Protein AF-0000000077401491 (afdb_homodimer)

Sequence (1718 aa):
MYENNGDVPMKDDAVQTNDKEDASDLTDEHDTNKTESSHESLDEENRKAKERELVSLEKQLAGNIYSYDLHLSRVKLLKELGELDRLRLAYKEMSNLFPLSEDLWLDWIQDESKIAVSEEEKNNVCELFETAIKDYLSVPIWLEYCQFTIGGGDIEESRAVFERAIQAAGLHVSNGAILWEAFREYEICILQTIISAGGEEDTIVNQKERVEKLFKRQLSCPLLNNDSSFSEYESWKSENNEPVDQSVVENYQKANEVLQKLTPFEEELLVKDDKSDVYRNYIKYEVEKDEPARILCLCERAVADCPLVGDLWMIYINYVTKKLKDLDLSVVVHKKSLRNCPWIGELWSSYILLLEKIGKDKQEVLKAVEKALSIGLSSGIDYKKVWFAYIDYIRRQAKLNSEKDLDELRSILGRATENVLSNFGLEGDPSCDFYIYWARLEFSVGSLEEARKLWSEALELGLSKSAVMWLKYISLEQKYGDSKHVRRLFQRALQADTDWPEGIVNEWIMYERERGSLDQYEQCVDKCEARLSELNEQHLKSLEEDKEKKETKKKKEKKPIESKKKKEEIGVKRKASPTPPTETPSAKRERPKEDAESEDFGIIGDSSPEPDKTVFLSNLDFNTNEETIKNVMSTSGNVVSVRLVRNYNKKSKGFAYVVFSKHDEVEEALKRDRELVDGRPMFVSRYEADPSFKTPVFHFSQRLEKNKVFVKGLPKSKTKDDLIKLFEPFGILKDVRIVTFRSGQPKGIAYIEYEDPVAASQAVVKLDGIELDGLKISVAISNPPQRKEEVRSIEKAAPALGGGSRVTGPRGKGKSQIALVPASVQRKANAPAPTAQSSEAKPPAKSNEDFRKMLLGFKMYENNGDVPMKDDAVQTNDKEDASDLTDEHDTNKTESSHESLDEENRKAKERELVSLEKQLAGNIYSYDLHLSRVKLLKELGELDRLRLAYKEMSNLFPLSEDLWLDWIQDESKIAVSEEEKNNVCELFETAIKDYLSVPIWLEYCQFTIGGGDIEESRAVFERAIQAAGLHVSNGAILWEAFREYEICILQTIISAGGEEDTIVNQKERVEKLFKRQLSCPLLNNDSSFSEYESWKSENNEPVDQSVVENYQKANEVLQKLTPFEEELLVKDDKSDVYRNYIKYEVEKDEPARILCLCERAVADCPLVGDLWMIYINYVTKKLKDLDLSVVVHKKSLRNCPWIGELWSSYILLLEKIGKDKQEVLKAVEKALSIGLSSGIDYKKVWFAYIDYIRRQAKLNSEKDLDELRSILGRATENVLSNFGLEGDPSCDFYIYWARLEFSVGSLEEARKLWSEALELGLSKSAVMWLKYISLEQKYGDSKHVRRLFQRALQADTDWPEGIVNEWIMYERERGSLDQYEQCVDKCEARLSELNEQHLKSLEEDKEKKETKKKKEKKPIESKKKKEEIGVKRKASPTPPTETPSAKRERPKEDAESEDFGIIGDSSPEPDKTVFLSNLDFNTNEETIKNVMSTSGNVVSVRLVRNYNKKSKGFAYVVFSKHDEVEEALKRDRELVDGRPMFVSRYEADPSFKTPVFHFSQRLEKNKVFVKGLPKSKTKDDLIKLFEPFGILKDVRIVTFRSGQPKGIAYIEYEDPVAASQAVVKLDGIELDGLKISVAISNPPQRKEEVRSIEKAAPALGGGSRVTGPRGKGKSQIALVPASVQRKANAPAPTAQSSEAKPPAKSNEDFRKMLLGFK

InterPro domains:
  IPR000504 RNA recognition motif domain [PF00076] (615-681)
  IPR000504 RNA recognition motif domain [PF00076] (709-777)
  IPR000504 RNA recognition motif domain [PS50102] (613-689)
  IPR000504 RNA recognition motif domain [PS50102] (707-784)
  IPR000504 RNA recognition motif domain [SM00360] (614-685)
  IPR000504 RNA recognition motif domain [SM00360] (708-780)
  IPR003107 HAT (Half-A-TPR) repeat [SM00386] (82-114)
  IPR003107 HAT (Half-A-TPR) repeat [SM00386] (120-151)
  IPR003107 HAT (Half-A-TPR) repeat [SM00386] (153-189)
  IPR003107 HAT (Half-A-TPR) repeat [SM00386] (250-288)
  IPR003107 HAT (Half-A-TPR) repeat [SM00386] (290-322)
  IPR003107 HAT (Half-A-TPR) repeat [SM00386] (325-357)
  IPR003107 HAT (Half-A-TPR) repeat [SM00386] (360-396)
  IPR003107 HAT (Half-A-TPR) repeat [SM00386] (404-444)
  IPR003107 HAT (Half-A-TPR) repeat [SM00386] (446-479)
  IPR003107 HAT (Half-A-TPR) repeat [SM00386] (481-514)
  IPR008669 LSM-interacting domain [PF05391] (839-857)
  IPR011990 Tetratricopeptide-like helical domain superfamily [G3DSA:1.25.40.10] (57-252)
  IPR011990 Tetratricopeptide-like helical domain superfamily [G3DSA:1.25.40.10] (273-566)
  IPR011990 Tetratricopeptide-like helical domain superfamily [SSF48452] (58-547)

Solvent-accessible surface area (backbone atoms only — not comparable to full-atom values): 99668 Å² total; per-residue (Å²): 133,88,77,74,88,70,83,79,80,78,80,70,83,72,84,82,78,87,80,91,79,90,77,87,85,88,74,88,79,81,86,78,75,77,74,63,68,69,60,58,60,54,52,53,54,50,50,56,53,52,51,54,53,47,56,54,48,52,55,51,32,65,18,11,74,84,42,66,67,56,50,51,51,51,47,54,52,29,60,75,69,66,41,62,69,61,36,51,50,50,49,51,57,46,49,74,68,28,73,63,53,71,68,58,47,51,53,53,50,51,59,50,53,76,68,40,75,51,70,68,45,46,50,50,49,52,51,50,50,60,55,51,61,69,59,34,73,52,67,68,60,44,53,52,50,36,53,53,34,53,74,70,66,45,62,71,60,28,50,52,48,42,52,52,40,41,72,66,38,43,69,33,39,82,61,8,47,60,57,53,53,53,49,46,52,52,46,50,52,51,42,50,53,40,59,74,69,66,53,56,67,68,58,53,52,54,43,52,50,52,44,51,53,50,52,47,56,55,40,47,45,49,36,53,68,48,65,61,53,51,56,49,50,53,52,52,27,53,75,69,76,40,79,80,58,66,70,48,55,54,36,30,55,56,15,51,57,57,33,62,71,49,43,63,56,56,53,47,57,72,70,43,83,74,45,62,66,56,44,53,52,46,48,56,53,45,57,73,69,65,46,64,74,54,45,53,41,48,44,41,47,45,45,50,76,41,55,74,44,64,67,59,49,49,52,45,44,48,44,33,45,69,70,67,55,38,58,70,60,32,52,54,50,47,54,52,42,43,56,55,40,58,42,44,24,66,60,51,26,51,44,51,52,47,40,53,72,74,62,52,53,68,66,62,46,47,49,54,52,51,51,48,66,68,72,48,51,78,42,38,54,26,48,45,43,37,46,49,44,50,51,42,53,51,53,70,70,36,51,82,88,35,65,67,44,44,49,51,52,51,51,53,51,50,50,47,46,49,56,35,39,74,73,42,34,56,75,19,40,72,81,39,57,63,40,52,54,51,19,54,49,27,42,75,71,64,40,51,68,62,15,52,50,32,47,50,52,43,32,72,74,59,42,50,41,37,40,67,56,49,51,51,52,43,52,49,30,63,71,70,55,47,70,66,61,33,56,52,44,49,56,53,55,67,71,39,79,35,78,40,57,66,62,54,45,52,50,52,53,51,53,25,62,73,68,36,50,76,66,51,32,54,52,49,50,53,53,45,52,53,49,54,50,51,51,48,52,50,50,48,50,50,52,47,52,53,47,52,57,54,55,63,62,61,70,71,72,69,77,72,83,79,78,80,68,90,75,70,88,75,78,80,88,86,89,83,87,86,85,87,80,86,70,84,75,83,81,79,77,81,91,95,84,94,78,88,78,72,87,69,78,74,69,75,66,76,74,66,70,57,45,72,25,25,34,31,36,35,48,40,49,50,83,57,51,53,64,59,51,46,60,64,46,39,77,40,31,61,64,70,46,64,46,64,42,55,46,97,83,66,39,39,68,16,33,31,40,37,28,39,75,44,54,69,30,42,58,48,40,45,71,49,46,54,40,72,45,94,58,11,33,27,38,44,42,75,37,61,88,62,77,87,66,69,67,73,75,81,68,74,64,64,51,76,36,64,27,25,30,30,34,37,47,43,54,68,82,63,47,74,66,55,49,49,64,68,52,40,83,50,37,61,69,70,44,77,43,74,42,49,41,74,74,32,49,55,69,19,32,32,40,38,27,31,76,43,45,65,30,30,53,50,41,28,68,69,45,37,62,41,68,46,97,87,25,55,24,43,38,39,66,32,56,49,78,57,79,61,37,39,59,84,74,75,67,22,72,36,61,78,73,75,75,78,75,74,88,76,81,90,81,90,84,84,92,91,82,88,84,88,92,90,95,88,93,82,88,85,92,90,86,82,82,86,80,90,75,87,89,90,84,81,77,87,76,81,71,74,70,71,47,61,72,36,41,74,56,74,124,138,82,88,77,82,82,82,86,84,84,87,82,82,80,70,81,83,79,85,78,74,71,82,81,76,86,74,80,92,87,74,94,75,82,87,80,84,88,81,70,78,73,59,60,65,56,50,59,56,50,52,56,54,48,58,54,45,51,58,54,32,73,76,36,77,83,44,65,67,53,50,53,52,50,48,56,51,29,61,76,69,65,43,61,69,62,36,50,54,51,48,51,59,48,48,75,70,30,76,62,52,71,68,57,47,51,55,51,50,53,58,50,54,76,70,42,76,50,69,68,46,46,50,52,50,53,51,51,49,61,56,50,59,71,58,35,73,50,66,68,60,45,52,55,49,39,55,53,35,55,72,71,67,47,62,71,62,28,51,54,49,41,54,51,42,40,72,67,36,41,66,32,41,82,61,8,48,61,56,56,53,55,48,51,54,53,47,52,52,51,45,52,53,43,61,72,70,65,56,56,64,70,60,52,55,57,45,54,53,53,48,54,54,52,53,48,56,54,40,45,47,49,37,52,70,47,67,64,54,53,54,51,51,56,55,54,28,56,75,72,74,42,76,80,61,67,70,46,58,58,39,31,57,60,14,53,62,57,36,65,72,50,45,63,56,56,53,50,60,72,69,46,83,75,45,65,66,54,46,55,52,45,49,59,53,47,59,74,69,67,47,64,72,52,46,50,41,48,45,40,49,45,47,50,77,42,54,75,44,64,66,59,48,50,53,44,45,48,42,32,44,70,72,67,55,37,59,71,62,31,50,54,50,46,54,53,41,44,56,56,41,59,40,46,23,68,58,52,24,53,41,48,53,45,38,54,74,73,62,52,53,69,66,61,47,47,50,54,51,53,49,50,68,67,72,48,51,78,42,36,54,27,49,46,43,36,45,48,45,51,49,42,52,52,52,72,68,36,50,82,89,34,64,68,44,44,50,50,52,52,52,51,50,50,49,47,48,48,55,36,41,56,64,43,36,56,74,18,41,73,82,38,57,63,38,51,52,54,17,54,51,26,44,75,71,64,38,51,69,61,15,52,51,32,47,49,52,40,32,72,76,60,43,49,40,36,38,68,55,47,52,51,54,42,52,49,29,62,70,69,54,48,70,69,59,32,56,50,45,49,53,51,55,68,70,38,77,36,79,41,56,66,60,53,47,51,51,51,53,51,52,24,61,73,67,37,52,74,66,53,33,51,51,49,51,53,52,45,51,53,48,54,50,51,51,48,49,48,51,49,46,51,51,44,48,56,46,44,58,56,46,56,68,56,57,75,69,65,76,75,85,79,85,85,76,86,76,76,84,83,80,79,73,89,77,84,90,84,86,91,84,84,79,76,87,84,74,87,72,76,85,82,79,83,84,83,80,71,86,70,78,75,72,77,70,83,80,74,77,66,44,77,25,24,33,31,36,35,48,41,49,38,83,55,51,53,65,61,51,43,58,64,47,39,76,38,31,61,63,68,45,61,46,63,43,52,46,98,80,67,30,37,70,16,32,31,40,36,29,37,76,42,54,70,30,43,58,48,40,46,70,52,46,54,41,71,46,94,58,11,34,27,40,42,41,79,36,58,78,46,42,30,64,59,65,71,75,81,68,73,68,66,51,76,38,65,26,26,27,31,33,38,47,44,53,64,82,63,47,74,65,54,48,46,65,69,54,38,83,52,36,63,70,70,45,78,44,75,42,49,43,72,72,33,50,53,70,17,30,32,42,38,26,30,74,42,43,67,29,27,53,50,42,28,69,71,47,38,64,41,65,47,98,86,26,58,22,44,38,39,66,32,58,50,78,63,72,65,20,58,66,85,72,79,70,77,76,70,73,74,72,68,70,67,80,73,85,69,69,77,80,73,75,70,75,86,78,91,81,86,85,84,85,90,83,89,87,88,90,90,88,93,84,82,90,83,82,89,83,85,86,79,86,79,81,84,59,73,65,60,63,66,71,55,64,89,46,86,110

Organism: Artemia franciscana (NCBI:txid6661)

Secondary structure (DSSP, 8-state):
--------------------------------GGGSHHHHHHHHHHHHHHHHHHHHHHHHHHH-TT-HHHHHHHHHHHHHHT-HHHHHHHHHHHHHHSPPPHHHHHHHHHHHHHT--SHHHHHHHHHHHHHHHHHS--HHHHHHHHHHHHHH--HHHHHHHHHHHHHHHTT-TTTHHHHHHHHHHHHHHHHHHHHHTT--HHHHHHHHHHHHHHHHHHHTS--TTHHHHHHHHHHHHHHTT-PPPHHHHHHHHHHHHHHHHHHHHHHHHHH-S--HHHHHHHHHHHHHHT-HHHHHHHHHHHHHH-TT-HHHHHHHHHIIIIIS--HHHHHHHHHHHHHH-TT-HHHHHHHHHHHHHTT--HHHHHHHHHHHHHH--SSHHHHHHHHHHHHHHHHHH--TT-HHHHHHHHHHHHHHHHHHHHHHGGGT-TT-HHHHHHHHHHHHHT-HHHHHHHHHHHHHHTGGG-HHHHHHHHHHHHHHS-HHHHHHHHHHHHHS--S-HHHHHHHHHHHHHHH--HHHHHHHHHHHHHHHHHHHHHHHHHHHHHHHHHHHHHHTT-----------------------------------------------------GGGEEEEES--TT--HHHHHHHHTTTS-EEEEEEEE-TTS-EEEEEEEEESSHHHHHHHHTTTTEEETTEEEEEEE--SSTT----S-----S--TTEEEEE---TT--HHHHHHHHGGGS-EEEEEEEE-TTS-EEEEEEEEESSHHHHHHHHHHHTT-EETTEE-EEEE--PPP----------------------------------------------------------PPPTTGGGGGGGG--/----------------------------------SSSSSSTHHHHHHHHHHHHHHHHHHHHHH-TT-HHHHHHHHHHHHHHT-HHHHHHHHHHHHHHSPPPHHHHHHHHHHHHHT--SHHHHHHHHHHHHHHTTTS--HHHHHHHHHHHHHH--HHHHHHHHHHHHHHHTT-TTTTHHHHHHHHHHHHHHHHHHHHTT--HHHHHHHHHHHHHHHHHHHTS--TTHHHHHHHHHHHHHHTT-PPPHHHHHHHHHHHHHHHHHHHHHHHHHH-S--HHHHHHHHHHHHHHT-HHHHHHHHHHHHHH-TT-HHHHHHHHHIIIIIS--HHHHHHHHHHHHHH-TT-HHHHHHHHHHHHHTT--HHHHHHHHHHHHHH--S-HHHHHHHHHHHHHHHHHH--TT-HHHHHHHHHHHHHHHHHHHHHHGGGT-TT-HHHHHHHHHHHHHT-HHHHHHHHHHHHHHTGGG-HHHHHHHHHHHHHHS-HHHHHHHHHHHHHS--S-HHHHHHHHHHHHHHH--HHHHHHHHHHHHHHHHHHHHHHHHHHHHHHHHHHHHHHTT-----------------------------------------------------GGGEEEEES--TT--HHHHHHHHTTTS-EEEEEEEE-TTS-EEEEEEEEESSHHHHHHHHTTTTEEETTEEEEEEE--SSGGG---S-----S--TTEEEEE---TT--HHHHHHHHGGGS-EEEEEEEE-TTS-EEEEEEEEESSHHHHHHHHHHHTT-EETTEEPEEEE------------------------------------------------------------------THHHHSS-S---

pLDDT: mean 75.33, std 29.0, range [13.36, 98.69]

Structure (mmCIF, N/CA/C/O backbone):
data_AF-0000000077401491-model_v1
#
loop_
_entity.id
_entity.type
_entity.pdbx_description
1 polymer 'RRM domain-containing protein'
#
loop_
_atom_site.group_PDB
_atom_site.id
_atom_site.type_symbol
_atom_site.label_atom_id
_atom_site.label_alt_id
_atom_site.label_comp_id
_atom_site.label_asym_id
_atom_site.label_entity_id
_atom_site.label_seq_id
_atom_site.pdbx_PDB_ins_code
_atom_site.Cartn_x
_atom_site.Cartn_y
_atom_site.Cartn_z
_atom_site.occupancy
_atom_site.B_iso_or_equiv
_atom_site.auth_seq_id
_atom_site.auth_comp_id
_atom_site.auth_asym_id
_atom_site.auth_atom_id
_atom_site.pdbx_PDB_model_num
ATOM 1 N N . MET A 1 1 ? 33.938 71.875 63.812 1 18.02 1 MET A N 1
ATOM 2 C CA . MET A 1 1 ? 35.062 72.812 63.812 1 18.02 1 MET A CA 1
ATOM 3 C C . MET A 1 1 ? 35.719 72.875 62.469 1 18.02 1 MET A C 1
ATOM 5 O O . MET A 1 1 ? 36.75 73.5 62.312 1 18.02 1 MET A O 1
ATOM 9 N N . TYR A 1 2 ? 35.531 71.812 61.719 1 19.69 2 TYR A N 1
ATOM 10 C CA . TYR A 1 2 ? 36.375 71.25 60.656 1 19.69 2 TYR A CA 1
ATOM 11 C C . TYR A 1 2 ? 36.531 72.25 59.5 1 19.69 2 TYR A C 1
ATOM 13 O O . TYR A 1 2 ? 35.562 72.938 59.156 1 19.69 2 TYR A O 1
ATOM 21 N N . GLU A 1 3 ? 37.625 72.562 59 1 17.52 3 GLU A N 1
ATOM 22 C CA . GLU A 1 3 ? 38.531 73.625 58.594 1 17.52 3 GLU A CA 1
ATOM 23 C C . GLU A 1 3 ? 38.344 74 57.125 1 17.52 3 GLU A C 1
ATOM 25 O O . GLU A 1 3 ? 38.531 75.125 56.719 1 17.52 3 GLU A O 1
ATOM 30 N N . ASN A 1 4 ? 38.375 72.938 56.344 1 16.8 4 ASN A N 1
ATOM 31 C CA . ASN A 1 4 ? 39.344 73.062 55.281 1 16.8 4 ASN A CA 1
ATOM 32 C C . ASN A 1 4 ? 38.938 74.062 54.25 1 16.8 4 ASN A C 1
ATOM 34 O O . ASN A 1 4 ? 39.719 74.938 53.875 1 16.8 4 ASN A O 1
ATOM 38 N N . ASN A 1 5 ? 38.219 73.688 53.219 1 18.48 5 ASN A N 1
ATOM 39 C CA . ASN A 1 5 ? 38.656 73.562 51.844 1 18.48 5 ASN A CA 1
ATOM 40 C C . ASN A 1 5 ? 38.188 74.75 51 1 18.48 5 ASN A C 1
ATOM 42 O O . ASN A 1 5 ? 37.688 74.625 49.906 1 18.48 5 ASN A O 1
ATOM 46 N N . GLY A 1 6 ? 38.031 75.938 51.688 1 16.47 6 GLY A N 1
ATOM 47 C CA . GLY A 1 6 ? 37.281 77.062 51.219 1 16.47 6 GLY A CA 1
ATOM 48 C C . GLY A 1 6 ? 37.781 77.625 49.906 1 16.47 6 GLY A C 1
ATOM 49 O O . GLY A 1 6 ? 38.875 77.312 49.469 1 16.47 6 GLY A O 1
ATOM 50 N N . ASP A 1 7 ? 37.188 78.625 49.625 1 18.25 7 ASP A N 1
ATOM 51 C CA . ASP A 1 7 ? 36.688 79.5 48.594 1 18.25 7 ASP A CA 1
ATOM 52 C C . ASP A 1 7 ? 37.812 80.312 47.969 1 18.25 7 ASP A C 1
ATOM 54 O O . ASP A 1 7 ? 38.531 81.062 48.688 1 18.25 7 ASP A O 1
ATOM 58 N N . VAL A 1 8 ? 38.438 79.562 47.031 1 18.41 8 VAL A N 1
ATOM 59 C CA . VAL A 1 8 ? 39.5 80.062 46.125 1 18.41 8 VAL A CA 1
ATOM 60 C C . VAL A 1 8 ? 39.125 81.375 45.5 1 18.41 8 VAL A C 1
ATOM 62 O O . VAL A 1 8 ? 37.969 81.562 45.125 1 18.41 8 VAL A O 1
ATOM 65 N N . PRO A 1 9 ? 39.969 82.312 45.406 1 17.08 9 PRO A N 1
ATOM 66 C CA . PRO A 1 9 ? 40.062 83.75 45.375 1 17.08 9 PRO A CA 1
ATOM 67 C C . PRO A 1 9 ? 39.75 84.312 44 1 17.08 9 PRO A C 1
ATOM 69 O O . PRO A 1 9 ? 40.094 83.75 42.969 1 17.08 9 PRO A O 1
ATOM 72 N N . MET A 1 10 ? 38.656 85 43.875 1 16.77 10 MET A N 1
ATOM 73 C CA . MET A 1 10 ? 37.906 85.75 42.875 1 16.77 10 MET A CA 1
ATOM 74 C C . MET A 1 10 ? 38.75 86.875 42.25 1 16.77 10 MET A C 1
ATOM 76 O O . MET A 1 10 ? 38.812 88 42.781 1 16.77 10 MET A O 1
ATOM 80 N N . LYS A 1 11 ? 39.906 86.438 41.656 1 16.34 11 LYS A N 1
ATOM 81 C CA . LYS A 1 11 ? 40.719 87.562 41.344 1 16.34 11 LYS A CA 1
ATOM 82 C C . LYS A 1 11 ? 40 88.5 40.375 1 16.34 11 LYS A C 1
ATOM 84 O O . LYS A 1 11 ? 39.406 88.062 39.406 1 16.34 11 LYS A O 1
ATOM 89 N N . ASP A 1 12 ? 39.594 89.812 40.625 1 15.5 12 ASP A N 1
ATOM 90 C CA . ASP A 1 12 ? 38.781 91 40.25 1 15.5 12 ASP A CA 1
ATOM 91 C C . ASP A 1 12 ? 39.281 91.625 38.969 1 15.5 12 ASP A C 1
ATOM 93 O O . ASP A 1 12 ? 38.688 92.625 38.5 1 15.5 12 ASP A O 1
ATOM 97 N N . ASP A 1 13 ? 40.094 91 38.156 1 16.45 13 ASP A N 1
ATOM 98 C CA . ASP A 1 13 ? 40.875 92.062 37.5 1 16.45 13 ASP A CA 1
ATOM 99 C C . ASP A 1 13 ? 40 92.875 36.531 1 16.45 13 ASP A C 1
ATOM 101 O O . ASP A 1 13 ? 39.219 92.25 35.75 1 16.45 13 ASP A O 1
ATOM 105 N N . ALA A 1 14 ? 39.938 94.25 36.625 1 17.05 14 ALA A N 1
ATOM 106 C CA . ALA A 1 14 ? 39.25 95.438 36.312 1 17.05 14 ALA A CA 1
ATOM 107 C C . ALA A 1 14 ? 39.531 95.938 34.875 1 17.05 14 ALA A C 1
ATOM 109 O O . ALA A 1 14 ? 39.094 97 34.469 1 17.05 14 ALA A O 1
ATOM 110 N N . VAL A 1 15 ? 39.781 95 33.969 1 17.3 15 VAL A N 1
ATOM 111 C CA . VAL A 1 15 ? 40.469 95.688 32.906 1 17.3 15 VAL A CA 1
ATOM 112 C C . VAL A 1 15 ? 39.5 96.688 32.219 1 17.3 15 VAL A C 1
ATOM 114 O O . VAL A 1 15 ? 38.312 96.375 32.031 1 17.3 15 VAL A O 1
ATOM 117 N N . GLN A 1 16 ? 40.031 97.875 31.766 1 15.83 16 GLN A N 1
ATOM 118 C CA . GLN A 1 16 ? 39.781 99.312 31.516 1 15.83 16 GLN A CA 1
ATOM 119 C C . GLN A 1 16 ? 39 99.5 30.219 1 15.83 16 GLN A C 1
ATOM 121 O O . GLN A 1 16 ? 39 98.625 29.344 1 15.83 16 GLN A O 1
ATOM 126 N N . THR A 1 17 ? 38.5 100.75 30 1 16.22 17 THR A N 1
ATOM 127 C CA . THR A 1 17 ? 37.406 101.562 29.516 1 16.22 17 THR A CA 1
ATOM 128 C C . THR A 1 17 ? 37.625 102 28.047 1 16.22 17 THR A C 1
ATOM 130 O O . THR A 1 17 ? 36.719 102.5 27.406 1 16.22 17 THR A O 1
ATOM 133 N N . ASN A 1 18 ? 38.656 101.625 27.312 1 15.7 18 ASN A N 1
ATOM 134 C CA . ASN A 1 18 ? 38.938 102.812 26.531 1 15.7 18 ASN A CA 1
ATOM 135 C C . ASN A 1 18 ? 37.906 103.062 25.438 1 15.7 18 ASN A C 1
ATOM 137 O O . ASN A 1 18 ? 37.25 102.125 25 1 15.7 18 ASN A O 1
ATOM 141 N N . ASP A 1 19 ? 37.875 104.312 24.656 1 15.09 19 ASP A N 1
ATOM 142 C CA . ASP A 1 19 ? 37.062 105.438 24.156 1 15.09 19 ASP A CA 1
ATOM 143 C C . ASP A 1 19 ? 36.75 105.25 22.672 1 15.09 19 ASP A C 1
ATOM 145 O O . ASP A 1 19 ? 35.688 105.688 22.203 1 15.09 19 ASP A O 1
ATOM 149 N N . LYS A 1 20 ? 37.75 104.875 21.734 1 16.34 20 LYS A N 1
ATOM 150 C CA . LYS A 1 20 ? 37.781 105.875 20.656 1 16.34 20 LYS A CA 1
ATOM 151 C C . LYS A 1 20 ? 36.562 105.812 19.766 1 16.34 20 LYS A C 1
ATOM 153 O O . LYS A 1 20 ? 35.938 104.75 19.656 1 16.34 20 LYS A O 1
ATOM 158 N N . GLU A 1 21 ? 36.312 106.812 18.75 1 15.59 21 GLU A N 1
ATOM 159 C CA . GLU A 1 21 ? 35.406 107.75 18.125 1 15.59 21 GLU A CA 1
ATOM 160 C C . GLU A 1 21 ? 34.781 107.188 16.844 1 15.59 21 GLU A C 1
ATOM 162 O O . GLU A 1 21 ? 33.594 107.312 16.609 1 15.59 21 GLU A O 1
ATOM 167 N N . ASP A 1 22 ? 35.531 106.75 15.742 1 16.77 22 ASP A N 1
ATOM 168 C CA . ASP A 1 22 ? 35.312 107.562 14.547 1 16.77 22 ASP A CA 1
ATOM 169 C C . ASP A 1 22 ? 34.062 107.062 13.797 1 16.77 22 ASP A C 1
ATOM 171 O O . ASP A 1 22 ? 33.656 105.938 13.914 1 16.77 22 ASP A O 1
ATOM 175 N N . ALA A 1 23 ? 33.469 108 12.82 1 17.73 23 ALA A N 1
ATOM 176 C CA . ALA A 1 23 ? 32.281 108.562 12.25 1 17.73 23 ALA A CA 1
ATOM 177 C C . ALA A 1 23 ? 31.797 107.812 11.016 1 17.73 23 ALA A C 1
ATOM 179 O O . ALA A 1 23 ? 30.594 107.688 10.797 1 17.73 23 ALA A O 1
ATOM 180 N N . SER A 1 24 ? 32.688 107.312 10.102 1 17.67 24 SER A N 1
ATOM 181 C CA . SER A 1 24 ? 32.312 107.875 8.797 1 17.67 24 SER A CA 1
ATOM 182 C C . SER A 1 24 ? 31.062 107.188 8.258 1 17.67 24 SER A C 1
ATOM 184 O O . SER A 1 24 ? 30.672 106.125 8.727 1 17.67 24 SER A O 1
ATOM 186 N N . ASP A 1 25 ? 30.688 107.5 6.914 1 17 25 ASP A N 1
ATOM 187 C CA . ASP A 1 25 ? 29.625 108.062 6.09 1 17 25 ASP A CA 1
ATOM 188 C C . ASP A 1 25 ? 28.734 107 5.492 1 17 25 ASP A C 1
ATOM 190 O O . ASP A 1 25 ? 27.516 107.062 5.609 1 17 25 ASP A O 1
ATOM 194 N N . LEU A 1 26 ? 29.031 106.5 4.18 1 19.52 26 LEU A N 1
ATOM 195 C CA . LEU A 1 26 ? 28.219 106.75 2.992 1 19.52 26 LEU A CA 1
ATOM 196 C C . LEU A 1 26 ? 27.188 105.625 2.789 1 19.52 26 LEU A C 1
ATOM 198 O O . LEU A 1 26 ? 27.391 104.5 3.229 1 19.52 26 LEU A O 1
ATOM 202 N N . THR A 1 27 ? 25.969 105.938 2.174 1 17.7 27 THR A N 1
ATOM 203 C CA . THR A 1 27 ? 24.547 105.688 1.942 1 17.7 27 THR A CA 1
ATOM 204 C C . THR A 1 27 ? 24.328 104.625 0.873 1 17.7 27 THR A C 1
ATOM 206 O O . THR A 1 27 ? 23.188 104.25 0.598 1 17.7 27 THR A O 1
ATOM 209 N N . ASP A 1 28 ? 25.141 104 0.118 1 19.88 28 ASP A N 1
ATOM 210 C CA . ASP A 1 28 ? 24.625 103.688 -1.217 1 19.88 28 ASP A CA 1
ATOM 211 C C . ASP A 1 28 ? 23.656 102.5 -1.186 1 19.88 28 ASP A C 1
ATOM 213 O O . ASP A 1 28 ? 24 101.438 -0.735 1 19.88 28 ASP A O 1
ATOM 217 N N . GLU A 1 29 ? 22.312 102.75 -1.185 1 19.66 29 GLU A N 1
ATOM 218 C CA . GLU A 1 29 ? 21.125 101.938 -1.089 1 19.66 29 GLU A CA 1
ATOM 219 C C . GLU A 1 29 ? 20.922 101.125 -2.369 1 19.66 29 GLU A C 1
ATOM 221 O O . GLU A 1 29 ? 20.531 101.688 -3.398 1 19.66 29 GLU A O 1
ATOM 226 N N . HIS A 1 30 ? 21.766 100.375 -2.885 1 22.39 30 HIS A N 1
ATOM 227 C CA . HIS A 1 30 ? 21.484 99.75 -4.18 1 22.39 30 HIS A CA 1
ATOM 228 C C . HIS A 1 30 ? 20.266 98.812 -4.113 1 22.39 30 HIS A C 1
ATOM 230 O O . HIS A 1 30 ? 19.938 98.312 -3.043 1 22.39 30 HIS A O 1
ATOM 236 N N . ASP A 1 31 ? 19.344 98.625 -5.285 1 23.33 31 ASP A N 1
ATOM 237 C CA . ASP A 1 31 ? 18.109 98.25 -5.945 1 23.33 31 ASP A CA 1
ATOM 238 C C . ASP A 1 31 ? 17.953 96.688 -5.957 1 23.33 31 ASP A C 1
ATOM 240 O O . ASP A 1 31 ? 18.391 96.062 -6.895 1 23.33 31 ASP A O 1
ATOM 244 N N . THR A 1 32 ? 18.031 95.938 -4.98 1 26.58 32 THR A N 1
ATOM 245 C CA . THR A 1 32 ? 18.062 94.438 -5.141 1 26.58 32 THR A CA 1
ATOM 246 C C . THR A 1 32 ? 16.641 93.875 -5.27 1 26.58 32 THR A C 1
ATOM 248 O O . THR A 1 32 ? 16.438 92.688 -5.145 1 26.58 32 THR A O 1
ATOM 251 N N . ASN A 1 33 ? 15.508 94.562 -5.746 1 27.62 33 ASN A N 1
ATOM 252 C CA . ASN A 1 33 ? 14.18 94.062 -5.461 1 27.62 33 ASN A CA 1
ATOM 253 C C . ASN A 1 33 ? 13.828 92.875 -6.402 1 27.62 33 ASN A C 1
ATOM 255 O O . ASN A 1 33 ? 12.68 92.438 -6.422 1 27.62 33 ASN A O 1
ATOM 259 N N . LYS A 1 34 ? 14.312 92.625 -7.574 1 33.56 34 LYS A N 1
ATOM 260 C CA . LYS A 1 34 ? 13.586 91.938 -8.633 1 33.56 34 LYS A CA 1
ATOM 261 C C . LYS A 1 34 ? 13.352 90.5 -8.289 1 33.56 34 LYS A C 1
ATOM 263 O O . LYS A 1 34 ? 12.766 89.75 -9.07 1 33.56 34 LYS A O 1
ATOM 268 N N . THR A 1 35 ? 13.883 89.875 -7.363 1 33.75 35 THR A N 1
ATOM 269 C CA . THR A 1 35 ? 13.945 88.438 -7.469 1 33.75 35 THR A CA 1
ATOM 270 C C . THR A 1 35 ? 12.688 87.75 -6.883 1 33.75 35 THR A C 1
ATOM 272 O O . THR A 1 35 ? 12.578 86.562 -6.844 1 33.75 35 THR A O 1
ATOM 275 N N . GLU A 1 36 ? 11.602 88.438 -6.434 1 37.5 36 GLU A N 1
ATOM 276 C CA . GLU A 1 36 ? 10.578 87.75 -5.668 1 37.5 36 GLU A CA 1
ATOM 277 C C . GLU A 1 36 ? 9.523 87.125 -6.59 1 37.5 36 GLU A C 1
ATOM 279 O O . GLU A 1 36 ? 8.812 86.25 -6.199 1 37.5 36 GLU A O 1
ATOM 284 N N . SER A 1 37 ? 9.078 87.75 -7.711 1 45.06 37 SER A N 1
ATOM 285 C CA . SER A 1 37 ? 7.898 87.375 -8.484 1 45.06 37 SER A CA 1
ATOM 286 C C . SER A 1 37 ? 8.055 86 -9.062 1 45.06 37 SER A C 1
ATOM 288 O O . SER A 1 37 ? 7.066 85.312 -9.383 1 45.06 37 SER A O 1
ATOM 290 N N . SER A 1 38 ? 9.125 85.625 -9.461 1 47.59 38 SER A N 1
ATOM 291 C CA . SER A 1 38 ? 9.273 84.375 -10.188 1 47.59 38 SER A CA 1
ATOM 292 C C . SER A 1 38 ? 9.023 83.125 -9.289 1 47.59 38 SER A C 1
ATOM 294 O O . SER A 1 38 ? 8.812 82.062 -9.766 1 47.59 38 SER A O 1
ATOM 296 N N . HIS A 1 39 ? 9.062 83.25 -8.117 1 49.69 39 HIS A N 1
ATOM 297 C CA . HIS A 1 39 ? 8.945 82.125 -7.215 1 49.69 39 HIS A CA 1
ATOM 298 C C . HIS A 1 39 ? 7.484 81.75 -6.984 1 49.69 39 HIS A C 1
ATOM 300 O O . HIS A 1 39 ? 7.152 80.562 -6.836 1 49.69 39 HIS A O 1
ATOM 306 N N . GLU A 1 40 ? 6.504 82.688 -7.023 1 53.44 40 GLU A N 1
ATOM 307 C CA . GLU A 1 40 ? 5.094 82.375 -6.781 1 53.44 40 GLU A CA 1
ATOM 308 C C . GLU A 1 40 ? 4.465 81.688 -7.973 1 53.44 40 GLU A C 1
ATOM 310 O O . GLU A 1 40 ? 3.615 80.812 -7.797 1 53.44 40 GLU A O 1
ATOM 315 N N . SER A 1 41 ? 4.664 82 -9.195 1 60.03 41 SER A N 1
ATOM 316 C CA . SER A 1 41 ? 4.109 81.438 -10.391 1 60.03 41 SER A CA 1
ATOM 317 C C . SER A 1 41 ? 4.527 79.938 -10.508 1 60.03 41 SER A C 1
ATOM 319 O O . SER A 1 41 ? 3.73 79.125 -10.898 1 60.03 41 SER A O 1
ATOM 321 N N . LEU A 1 42 ? 5.598 79.625 -10.117 1 61.06 42 LEU A N 1
ATOM 322 C CA . LEU A 1 42 ? 6.098 78.25 -10.195 1 61.06 42 LEU A CA 1
ATOM 323 C C . LEU A 1 42 ? 5.434 77.375 -9.141 1 61.06 42 LEU A C 1
ATOM 325 O O . LEU A 1 42 ? 5.117 76.188 -9.414 1 61.06 42 LEU A O 1
ATOM 329 N N . ASP A 1 43 ? 5.105 77.938 -8.148 1 67.12 43 ASP A N 1
ATOM 330 C CA . ASP A 1 43 ? 4.453 77.188 -7.07 1 67.12 43 ASP A CA 1
ATOM 331 C C . ASP A 1 43 ? 3.01 76.875 -7.438 1 67.12 43 ASP A C 1
ATOM 333 O O . ASP A 1 43 ? 2.527 75.75 -7.125 1 67.12 43 ASP A O 1
ATOM 337 N N . GLU A 1 44 ? 2.309 77.688 -8.148 1 74.44 44 GLU A N 1
ATOM 338 C CA . GLU A 1 44 ? 0.93 77.438 -8.562 1 74.44 44 GLU A CA 1
ATOM 339 C C . GLU A 1 44 ? 0.862 76.438 -9.672 1 74.44 44 GLU A C 1
ATOM 341 O O . GLU A 1 44 ? -0.045 75.562 -9.695 1 74.44 44 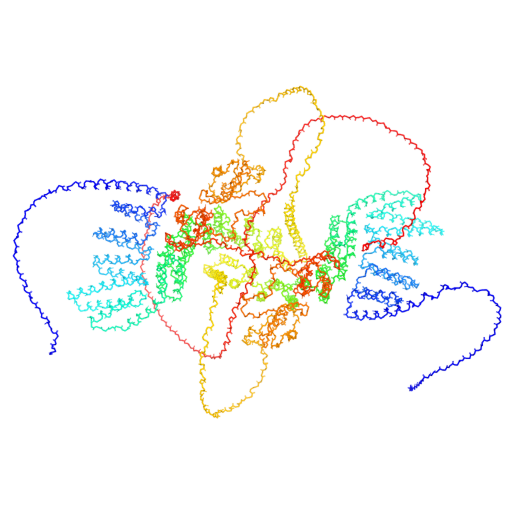GLU A O 1
ATOM 346 N N . GLU A 1 45 ? 1.789 76.5 -10.531 1 73.38 45 GLU A N 1
ATOM 347 C CA . GLU A 1 45 ? 1.826 75.5 -11.602 1 73.38 45 GLU A CA 1
ATOM 348 C C . GLU A 1 45 ? 2.129 74.125 -11.047 1 73.38 45 GLU A C 1
ATOM 350 O O . GLU A 1 45 ? 1.562 73.125 -11.508 1 73.38 45 GLU A O 1
ATOM 355 N N . ASN A 1 46 ? 2.875 74.062 -10.125 1 78.12 46 ASN A N 1
ATOM 356 C CA . ASN A 1 46 ? 3.209 72.812 -9.484 1 78.12 46 ASN A CA 1
ATOM 357 C C . ASN A 1 46 ? 2.018 72.188 -8.727 1 78.12 46 ASN A C 1
ATOM 359 O O . ASN A 1 46 ? 1.794 71 -8.734 1 78.12 46 ASN A O 1
ATOM 363 N N . ARG A 1 47 ? 1.296 72.938 -8.188 1 81.69 47 ARG A N 1
ATOM 364 C CA . ARG A 1 47 ? 0.105 72.562 -7.457 1 81.69 47 ARG A CA 1
ATOM 365 C C . ARG A 1 47 ? -0.958 72 -8.406 1 81.69 47 ARG A C 1
ATOM 367 O O . ARG A 1 47 ? -1.596 71 -8.125 1 81.69 47 ARG A O 1
ATOM 374 N N . LYS A 1 48 ? -1.173 72.688 -9.539 1 86.12 48 LYS A N 1
ATOM 375 C CA . LYS A 1 48 ? -2.135 72.188 -10.531 1 86.12 48 LYS A CA 1
ATOM 376 C C . LYS A 1 48 ? -1.705 70.875 -11.117 1 86.12 48 LYS A C 1
ATOM 378 O O . LYS A 1 48 ? -2.543 70 -11.383 1 86.12 48 LYS A O 1
ATOM 383 N N . ALA A 1 49 ? -0.485 70.688 -11.25 1 80.62 49 ALA A N 1
ATOM 384 C CA . ALA A 1 49 ? 0.033 69.438 -11.758 1 80.62 49 ALA A CA 1
ATOM 385 C C . ALA A 1 49 ? -0.206 68.312 -10.766 1 80.62 49 ALA A C 1
ATOM 387 O O . ALA A 1 49 ? -0.572 67.188 -11.156 1 80.62 49 ALA A O 1
ATOM 388 N N . LYS A 1 50 ? -0.084 68.562 -9.578 1 84.06 50 LYS A N 1
ATOM 389 C CA . LYS A 1 50 ? -0.301 67.562 -8.539 1 84.06 50 LYS A CA 1
ATOM 390 C C . LYS A 1 50 ? -1.782 67.188 -8.398 1 84.06 50 LYS A C 1
ATOM 392 O O . LYS A 1 50 ? -2.141 66.062 -8.133 1 84.06 50 LYS A O 1
ATOM 397 N N . GLU A 1 51 ? -2.561 68.125 -8.648 1 89.38 51 GLU A N 1
ATOM 398 C CA . GLU A 1 51 ? -4 67.875 -8.602 1 89.38 51 GLU A CA 1
ATOM 399 C C . GLU A 1 51 ? -4.461 67 -9.75 1 89.38 51 GLU A C 1
ATOM 401 O O . GLU A 1 51 ? -5.352 66.125 -9.586 1 89.38 51 GLU A O 1
ATOM 406 N N . ARG A 1 52 ? -3.92 67.188 -10.836 1 86.81 52 ARG A N 1
ATOM 407 C CA . ARG A 1 52 ? -4.223 66.312 -11.977 1 86.81 52 ARG A CA 1
ATOM 408 C C . ARG A 1 52 ? -3.762 64.875 -11.719 1 86.81 52 ARG A C 1
ATOM 410 O O . ARG A 1 52 ? -4.457 63.906 -12.062 1 86.81 52 ARG A O 1
ATOM 417 N N . GLU A 1 53 ? -2.67 64.812 -11.18 1 86.75 53 GLU A N 1
ATOM 418 C CA . GLU A 1 53 ? -2.15 63.469 -10.828 1 86.75 53 GLU A CA 1
ATOM 419 C C . GLU A 1 53 ? -3.047 62.781 -9.805 1 86.75 53 GLU A C 1
ATOM 421 O O . GLU A 1 53 ? -3.242 61.562 -9.859 1 86.75 53 GLU A O 1
ATOM 426 N N . LEU A 1 54 ? -3.604 63.5 -8.953 1 89.12 54 LEU A N 1
ATOM 427 C CA . LEU A 1 54 ? -4.488 62.969 -7.922 1 89.12 54 LEU A CA 1
ATOM 428 C C . LEU A 1 54 ? -5.777 62.438 -8.531 1 89.12 54 LEU A C 1
ATOM 430 O O . LEU A 1 54 ? -6.27 61.375 -8.125 1 89.12 54 LEU A O 1
ATOM 434 N N . VAL A 1 55 ? -6.305 63.156 -9.422 1 91 55 VAL A N 1
ATOM 435 C CA . VAL A 1 55 ? -7.527 62.719 -10.086 1 91 55 VAL A CA 1
ATOM 436 C C . VAL A 1 55 ? -7.273 61.406 -10.844 1 91 55 VAL A C 1
ATOM 438 O O . VAL A 1 55 ? -8.109 60.5 -10.828 1 91 55 VAL A O 1
ATOM 441 N N . SER A 1 56 ? -6.176 61.312 -11.398 1 88.75 56 SER A N 1
ATOM 442 C CA . SER A 1 56 ? -5.801 60.094 -12.102 1 88.75 56 SER A CA 1
ATOM 443 C C . SER A 1 56 ? -5.633 58.906 -11.141 1 88.75 56 SER A C 1
ATOM 445 O O . SER A 1 56 ? -6.062 57.781 -11.43 1 88.75 56 SER A O 1
ATOM 447 N N . LEU A 1 57 ? -5.094 59.156 -10.094 1 89.56 57 LEU A N 1
ATOM 448 C CA . LEU A 1 57 ? -4.871 58.125 -9.078 1 89.56 57 LEU A CA 1
ATOM 449 C C . LEU A 1 57 ? -6.191 57.656 -8.484 1 89.56 57 LEU A C 1
ATOM 451 O O . LEU A 1 57 ? -6.367 56.469 -8.227 1 89.56 57 LEU A O 1
ATOM 455 N N . GLU A 1 58 ? -7.066 58.438 -8.273 1 88.75 58 GLU A N 1
ATOM 456 C CA . GLU A 1 58 ? -8.359 58.094 -7.695 1 88.75 58 GLU A CA 1
ATOM 457 C C . GLU A 1 58 ? -9.203 57.281 -8.672 1 88.75 58 GLU A C 1
ATOM 459 O O . GLU A 1 58 ? -9.961 56.406 -8.258 1 88.75 58 GLU A O 1
ATOM 464 N N . LYS A 1 59 ? -9.055 57.469 -9.898 1 88.31 59 LYS A N 1
ATOM 465 C CA . LYS A 1 59 ? -9.727 56.688 -10.914 1 88.31 59 LYS A CA 1
ATOM 466 C C . LYS A 1 59 ? -9.164 55.25 -10.945 1 88.31 59 LYS A C 1
ATOM 468 O O . LYS A 1 59 ? -9.914 54.281 -11.078 1 88.31 59 LYS A O 1
ATOM 473 N N . GLN A 1 60 ? -7.918 55.219 -10.82 1 87.44 60 GLN A N 1
ATOM 474 C CA . GLN A 1 60 ? -7.277 53.906 -10.781 1 87.44 60 GLN A CA 1
ATOM 475 C C . GLN A 1 60 ? -7.691 53.125 -9.531 1 87.44 60 GLN A C 1
ATOM 477 O O . GLN A 1 60 ? -7.914 51.906 -9.594 1 87.44 60 GLN A O 1
ATOM 482 N N . LEU A 1 61 ? -7.844 53.719 -8.477 1 87.5 61 LEU A N 1
ATOM 483 C CA . LEU A 1 61 ? -8.203 53.125 -7.203 1 87.5 61 LEU A CA 1
ATOM 484 C C . LEU A 1 61 ? -9.664 52.656 -7.215 1 87.5 61 LEU A C 1
ATOM 486 O O . LEU A 1 61 ? -10.008 51.656 -6.562 1 87.5 61 LEU A O 1
ATOM 490 N N . ALA A 1 62 ? -10.477 53.406 -7.898 1 86.31 62 ALA A N 1
ATOM 491 C CA . ALA A 1 62 ? -11.875 53 -8.023 1 86.31 62 ALA A CA 1
ATOM 492 C C . ALA A 1 62 ? -11.992 51.688 -8.75 1 86.31 62 ALA A C 1
ATOM 494 O O . ALA A 1 62 ? -12.906 50.906 -8.477 1 86.31 62 ALA A O 1
ATOM 495 N N . GLY A 1 63 ? -11.055 51.375 -9.523 1 82 63 GLY A N 1
ATOM 496 C CA . GLY A 1 63 ? -11.039 50.094 -10.242 1 82 63 GLY A CA 1
ATOM 497 C C . GLY A 1 63 ? -10.398 48.969 -9.453 1 82 63 GLY A C 1
ATOM 498 O O . GLY A 1 63 ? -10.688 47.812 -9.695 1 82 63 GLY A O 1
ATOM 499 N N . ASN A 1 64 ? -9.453 49.438 -8.641 1 85.62 64 ASN A N 1
ATOM 500 C CA . ASN A 1 64 ? -8.766 48.469 -7.785 1 85.62 64 ASN A CA 1
ATOM 501 C C . ASN A 1 64 ? -8.641 49 -6.355 1 85.62 64 ASN A C 1
ATOM 503 O O . ASN A 1 64 ? -7.566 49.406 -5.934 1 85.62 64 ASN A O 1
ATOM 507 N N . ILE A 1 65 ? -9.688 48.656 -5.664 1 85.12 65 ILE A N 1
ATOM 508 C CA . ILE A 1 65 ? -9.797 49.25 -4.328 1 85.12 65 ILE A CA 1
ATOM 509 C C . ILE A 1 65 ? -8.773 48.594 -3.398 1 85.12 65 ILE A C 1
ATOM 511 O O . ILE A 1 65 ? -8.391 49.156 -2.383 1 85.12 65 ILE A O 1
ATOM 515 N N . TYR A 1 66 ? -8.234 47.5 -3.721 1 83.75 66 TYR A N 1
ATOM 516 C CA . TYR A 1 66 ? -7.363 46.781 -2.807 1 83.75 66 TYR A CA 1
ATOM 517 C C . TYR A 1 66 ? -5.898 46.938 -3.184 1 83.75 66 TYR A C 1
ATOM 519 O O . TYR A 1 66 ? -5.031 46.219 -2.699 1 83.75 66 TYR A O 1
ATOM 527 N N . SER A 1 67 ? -5.684 47.938 -4.027 1 88.62 67 SER A N 1
ATOM 528 C CA . SER A 1 67 ? -4.293 48.25 -4.355 1 88.62 67 SER A CA 1
ATOM 529 C C . SER A 1 67 ? -3.631 49.062 -3.264 1 88.62 67 SER A C 1
ATOM 531 O O . SER A 1 67 ? -3.924 50.25 -3.115 1 88.62 67 SER A O 1
ATOM 533 N N . TYR A 1 68 ? -2.742 48.562 -2.545 1 89.56 68 TYR A N 1
ATOM 534 C CA . TYR A 1 68 ? -2.039 49.219 -1.449 1 89.56 68 TYR A CA 1
ATOM 535 C C . TYR A 1 68 ? -1.212 50.375 -1.959 1 89.56 68 TYR A C 1
ATOM 537 O O . TYR A 1 68 ? -1.227 51.469 -1.365 1 89.56 68 TYR A O 1
ATOM 545 N N . ASP A 1 69 ? -0.507 50.312 -3.039 1 89.81 69 ASP A N 1
ATOM 546 C CA . ASP A 1 69 ? 0.402 51.281 -3.607 1 89.81 69 ASP A CA 1
ATOM 547 C C . ASP A 1 69 ? -0.359 52.531 -4.074 1 89.81 69 ASP A C 1
ATOM 549 O O . ASP A 1 69 ? 0.131 53.656 -3.941 1 89.81 69 ASP A O 1
ATOM 553 N N . LEU A 1 70 ? -1.472 52.281 -4.609 1 91.25 70 LEU A N 1
ATOM 554 C CA . LEU A 1 70 ? -2.281 53.406 -5.07 1 91.25 70 LEU A CA 1
ATOM 555 C C . LEU A 1 70 ? -2.773 54.219 -3.891 1 91.25 70 LEU A C 1
ATOM 557 O O . LEU A 1 70 ? -2.812 55.469 -3.971 1 91.25 70 LEU A O 1
ATOM 561 N N . HIS A 1 71 ? -3.1 53.531 -2.82 1 94.5 71 HIS A N 1
ATOM 562 C CA . HIS A 1 71 ? -3.502 54.25 -1.618 1 94.5 71 HIS A CA 1
ATOM 563 C C . HIS A 1 71 ? -2.346 55.062 -1.053 1 94.5 71 HIS A C 1
ATOM 565 O O . HIS A 1 71 ? -2.537 56.219 -0.616 1 94.5 71 HIS A O 1
ATOM 571 N N . LEU A 1 72 ? -1.181 54.625 -1.048 1 93.69 72 LEU A N 1
ATOM 572 C CA . LEU A 1 72 ? 0.004 55.312 -0.555 1 93.69 72 LEU A CA 1
ATOM 573 C C . LEU A 1 72 ? 0.282 56.562 -1.382 1 93.69 72 LEU A C 1
ATOM 575 O O . LEU A 1 72 ? 0.605 57.625 -0.83 1 93.69 72 LEU A O 1
ATOM 579 N N . SER A 1 73 ? 0.179 56.438 -2.637 1 92.62 73 SER A N 1
ATOM 580 C CA . SER A 1 73 ? 0.399 57.562 -3.535 1 92.62 73 SER A CA 1
ATOM 581 C C . SER A 1 73 ? -0.632 58.656 -3.305 1 92.62 73 SER A C 1
ATOM 583 O O . SER A 1 73 ? -0.304 59.844 -3.357 1 92.62 73 SER A O 1
ATOM 585 N N . ARG A 1 74 ? -1.795 58.188 -3.1 1 93.94 74 ARG A N 1
ATOM 586 C CA . ARG A 1 74 ? -2.857 59.156 -2.834 1 93.94 74 ARG A CA 1
ATOM 587 C C . ARG A 1 74 ? -2.576 59.938 -1.561 1 93.94 74 ARG A C 1
ATOM 589 O O . ARG A 1 74 ? -2.725 61.156 -1.536 1 93.94 74 ARG A O 1
ATOM 596 N N . VAL A 1 75 ? -2.158 59.312 -0.469 1 94.5 75 VAL A N 1
ATOM 597 C CA . VAL A 1 75 ? -1.857 59.938 0.812 1 94.5 75 VAL A CA 1
ATOM 598 C C . VAL A 1 75 ? -0.693 60.906 0.648 1 94.5 75 VAL A C 1
ATOM 600 O O . VAL A 1 75 ? -0.735 62.031 1.161 1 94.5 75 VAL A O 1
ATOM 603 N N . LYS A 1 76 ? 0.316 60.562 -0.027 1 92.12 76 LYS A N 1
ATOM 604 C CA . LYS A 1 76 ? 1.492 61.406 -0.249 1 92.12 76 LYS A CA 1
ATOM 605 C C . LYS A 1 76 ? 1.126 62.656 -1.008 1 92.12 76 LYS A C 1
ATOM 607 O O . LYS A 1 76 ? 1.548 63.75 -0.633 1 92.12 76 LYS A O 1
ATOM 612 N N . LEU A 1 77 ? 0.382 62.5 -2.02 1 92.19 77 LEU A N 1
ATOM 613 C CA . LEU A 1 77 ? -0.007 63.625 -2.859 1 92.19 77 LEU A CA 1
ATOM 614 C C . LEU A 1 77 ? -0.898 64.625 -2.088 1 92.19 77 LEU A C 1
ATOM 616 O O . LEU A 1 77 ? -0.757 65.812 -2.219 1 92.19 77 LEU A O 1
ATOM 620 N N . LEU A 1 78 ? -1.771 64.062 -1.383 1 94.56 78 LEU A N 1
ATOM 621 C CA . LEU A 1 78 ? -2.67 64.938 -0.602 1 94.56 78 LEU A CA 1
ATOM 622 C C . LEU A 1 78 ? -1.904 65.688 0.475 1 94.56 78 LEU A C 1
ATOM 624 O O . LEU A 1 78 ? -2.244 66.812 0.797 1 94.56 78 LEU A O 1
ATOM 628 N N . LYS A 1 79 ? -0.928 65.125 1.107 1 90.69 79 LYS A N 1
ATOM 629 C CA . LYS A 1 79 ? -0.086 65.75 2.1 1 90.69 79 LYS A CA 1
ATOM 630 C C . LYS A 1 79 ? 0.681 66.938 1.478 1 90.69 79 LYS A C 1
ATOM 632 O O . LYS A 1 79 ? 0.795 68 2.082 1 90.69 79 LYS A O 1
ATOM 637 N N . GLU A 1 80 ? 1.122 66.812 0.279 1 89 80 GLU A N 1
ATOM 638 C CA . GLU A 1 80 ? 1.854 67.875 -0.433 1 89 80 GLU A CA 1
ATOM 639 C C . GLU A 1 80 ? 0.936 69 -0.819 1 89 80 GLU A C 1
ATOM 641 O O . GLU A 1 80 ? 1.366 70.188 -0.866 1 89 80 GLU A O 1
ATOM 646 N N . LEU A 1 81 ? -0.242 68.688 -1.044 1 89.81 81 LEU A N 1
ATOM 647 C CA . LEU A 1 81 ? -1.207 69.688 -1.475 1 89.81 81 LEU A CA 1
ATOM 648 C C . LEU A 1 81 ? -1.783 70.438 -0.278 1 89.81 81 LEU A C 1
ATOM 650 O O . LEU A 1 81 ? -2.391 71.5 -0.438 1 89.81 81 LEU A O 1
ATOM 654 N N . GLY A 1 82 ? -1.629 69.938 0.893 1 85.5 82 GLY A N 1
ATOM 655 C CA . GLY A 1 82 ? -2.094 70.562 2.109 1 85.5 82 GLY A CA 1
ATOM 656 C C . GLY A 1 82 ? -3.596 70.5 2.297 1 85.5 82 GLY A C 1
ATOM 657 O O . GLY A 1 82 ? -4.203 71.375 2.914 1 85.5 82 GLY A O 1
ATOM 658 N N . GLU A 1 83 ? -4.238 69.562 1.702 1 87.94 83 GLU A N 1
ATOM 659 C CA . GLU A 1 83 ? -5.672 69.312 1.837 1 87.94 83 GLU A CA 1
ATOM 660 C C . GLU A 1 83 ? -5.988 68.438 3.041 1 87.94 83 GLU A C 1
ATOM 662 O O . GLU A 1 83 ? -6.188 67.25 2.896 1 87.94 83 GLU A O 1
ATOM 667 N N . LEU A 1 84 ? -6.258 68.812 4.105 1 86.88 84 LEU A N 1
ATOM 668 C CA . LEU A 1 84 ? -6.312 68.125 5.367 1 86.88 84 LEU A CA 1
ATOM 669 C C . LEU A 1 84 ? -7.547 67.188 5.43 1 86.88 84 LEU A C 1
ATOM 671 O O . LEU A 1 84 ? -7.469 66.062 5.879 1 86.88 84 LEU A O 1
ATOM 675 N N . ASP A 1 85 ? -8.68 67.688 5.035 1 90.81 85 ASP A N 1
ATOM 676 C CA . ASP A 1 85 ? -9.922 66.938 5.121 1 90.81 85 ASP A CA 1
ATOM 677 C C . ASP A 1 85 ? -9.883 65.75 4.18 1 90.81 85 ASP A C 1
ATOM 679 O O . ASP A 1 85 ? -10.281 64.625 4.559 1 90.81 85 ASP A O 1
ATOM 683 N N . ARG A 1 86 ? -9.367 66 3.018 1 92 86 ARG A N 1
ATOM 684 C CA . ARG A 1 86 ? -9.242 64.875 2.059 1 92 86 ARG A CA 1
ATOM 685 C C . ARG A 1 86 ? -8.172 63.875 2.496 1 92 86 ARG A C 1
ATOM 687 O O . ARG A 1 86 ? -8.305 62.688 2.27 1 92 86 ARG A O 1
ATOM 694 N N . LEU A 1 87 ? -7.184 64.438 3.027 1 93.38 87 LEU A N 1
ATOM 695 C CA . LEU A 1 87 ? -6.113 63.562 3.545 1 93.38 87 LEU A CA 1
ATOM 696 C C . LEU A 1 87 ? -6.621 62.688 4.664 1 93.38 87 LEU A C 1
ATOM 698 O O . LEU A 1 87 ? -6.301 61.469 4.703 1 93.38 87 LEU A O 1
ATOM 702 N N . ARG A 1 88 ? -7.484 63.125 5.535 1 92.81 88 ARG A N 1
ATOM 703 C CA . ARG A 1 88 ? -8.094 62.375 6.625 1 92.81 88 ARG A CA 1
ATOM 704 C C . ARG A 1 88 ? -8.945 61.219 6.09 1 92.81 88 ARG A C 1
ATOM 706 O O . ARG A 1 88 ? -8.875 60.125 6.598 1 92.81 88 ARG A O 1
ATOM 713 N N . LEU A 1 89 ? -9.656 61.594 5.18 1 93.38 89 LEU A N 1
ATOM 714 C CA . LEU A 1 89 ? -10.516 60.594 4.578 1 93.38 89 LEU A CA 1
ATOM 715 C C . LEU A 1 89 ? -9.695 59.5 3.891 1 93.38 89 LEU A C 1
ATOM 717 O O . LEU A 1 89 ? -10.031 58.312 3.963 1 93.38 89 LEU A O 1
ATOM 721 N N . ALA A 1 90 ? -8.672 59.906 3.213 1 93.62 90 ALA A N 1
ATOM 722 C CA . ALA A 1 90 ? -7.793 58.938 2.539 1 93.62 90 ALA A CA 1
ATOM 723 C C . ALA A 1 90 ? -7.152 58 3.539 1 93.62 90 ALA A C 1
ATOM 725 O O . ALA A 1 90 ? -7.07 56.781 3.293 1 93.62 90 ALA A O 1
ATOM 726 N N . TYR A 1 91 ? -6.758 58.5 4.617 1 95.12 91 TYR A N 1
ATOM 727 C CA . TYR A 1 91 ? -6.18 57.656 5.668 1 95.12 91 TYR A CA 1
ATOM 728 C C . TYR A 1 91 ? -7.207 56.688 6.219 1 95.12 91 TYR A C 1
ATOM 730 O O . TYR A 1 91 ? -6.906 55.5 6.418 1 95.12 91 TYR A O 1
ATOM 738 N N . LYS A 1 92 ? -8.344 57.094 6.473 1 93.94 92 LYS A N 1
ATOM 739 C CA . LYS A 1 92 ? -9.406 56.25 7.039 1 93.94 92 LYS A CA 1
ATOM 740 C C . LYS A 1 92 ? -9.773 55.125 6.098 1 93.94 92 LYS A C 1
ATOM 742 O O . LYS A 1 92 ? -9.945 53.969 6.535 1 93.94 92 LYS A O 1
ATOM 747 N N . GLU A 1 93 ? -9.93 55.438 4.859 1 93.06 93 GLU A N 1
ATOM 748 C CA . GLU A 1 93 ? -10.234 54.406 3.865 1 93.06 93 GLU A CA 1
ATOM 749 C C . GLU A 1 93 ? -9.117 53.375 3.766 1 93.06 93 GLU A C 1
ATOM 751 O O . GLU A 1 93 ? -9.375 52.188 3.668 1 93.06 93 GLU A O 1
ATOM 756 N N . MET A 1 94 ? -7.934 53.844 3.742 1 93.81 94 MET A N 1
ATOM 757 C CA . MET A 1 94 ? -6.781 52.969 3.682 1 93.81 94 MET A CA 1
ATOM 758 C C . MET A 1 94 ? -6.707 52.094 4.93 1 93.81 94 MET A C 1
ATOM 760 O O . MET A 1 94 ? -6.449 50.875 4.836 1 93.81 94 MET A O 1
ATOM 764 N N . SER A 1 95 ? -6.957 52.625 6.047 1 94.38 95 SER A N 1
ATOM 765 C CA . SER A 1 95 ? -6.875 51.906 7.32 1 94.38 95 SER A CA 1
ATOM 766 C C . SER A 1 95 ? -7.98 50.844 7.441 1 94.38 95 SER A C 1
ATOM 768 O O . SER A 1 95 ? -7.797 49.844 8.094 1 94.38 95 SER A O 1
ATOM 770 N N . ASN A 1 96 ? -9.094 51.062 6.875 1 91.5 96 ASN A N 1
ATOM 771 C CA . ASN A 1 96 ? -10.195 50.125 6.898 1 91.5 96 ASN A CA 1
ATOM 772 C C . ASN A 1 96 ? -9.891 48.875 6.059 1 91.5 96 ASN A C 1
ATOM 774 O O . ASN A 1 96 ? -10.383 47.781 6.352 1 91.5 96 ASN A O 1
ATOM 778 N N . LEU A 1 97 ? -9.094 49.094 5.098 1 89.38 97 LEU A N 1
ATOM 779 C CA . LEU A 1 97 ? -8.805 48.031 4.16 1 89.38 97 LEU A CA 1
ATOM 780 C C . LEU A 1 97 ? -7.535 47.281 4.562 1 89.38 97 LEU A C 1
ATOM 782 O O . LEU A 1 97 ? -7.453 46.062 4.434 1 89.38 97 LEU A O 1
ATOM 786 N N . PHE A 1 98 ? -6.566 48.062 5.023 1 93.06 98 PHE A N 1
ATOM 787 C CA . PHE A 1 98 ? -5.254 47.5 5.312 1 93.06 98 PHE A CA 1
ATOM 788 C C . PHE A 1 98 ? -4.77 47.938 6.688 1 93.06 98 PHE A C 1
ATOM 790 O O . PHE A 1 98 ? -5.098 49.031 7.145 1 93.06 98 PHE A O 1
ATOM 797 N N . PRO A 1 99 ? -4.043 46.969 7.301 1 96.06 99 PRO A N 1
ATOM 798 C CA . PRO A 1 99 ? -3.256 47.531 8.406 1 96.06 99 PRO A CA 1
ATOM 799 C C . PRO A 1 99 ? -2.209 48.531 7.941 1 96.06 99 PRO A C 1
ATOM 801 O O . PRO A 1 99 ? -1.592 48.344 6.887 1 96.06 99 PRO A O 1
ATOM 804 N N . LEU A 1 100 ? -2.094 49.562 8.711 1 96.12 100 LEU A N 1
ATOM 805 C CA . LEU A 1 100 ? -1.149 50.625 8.312 1 96.12 100 LEU A CA 1
ATOM 806 C C . LEU A 1 100 ? 0.19 50.438 9.023 1 96.12 100 LEU A C 1
ATOM 808 O O . LEU A 1 100 ? 0.241 49.906 10.133 1 96.12 100 LEU A O 1
ATOM 812 N N . SER A 1 101 ? 1.253 50.938 8.359 1 95.12 101 SER A N 1
ATOM 813 C CA . SER A 1 101 ? 2.588 50.875 8.938 1 95.12 101 SER A CA 1
ATOM 814 C C . SER A 1 101 ? 2.752 51.906 10.055 1 95.12 101 SER A C 1
ATOM 816 O O . SER A 1 101 ? 1.96 52.844 10.164 1 95.12 101 SER A O 1
ATOM 818 N N . GLU A 1 102 ? 3.752 51.656 10.836 1 95.69 102 GLU A N 1
ATOM 819 C CA . GLU A 1 102 ? 4.109 52.562 11.922 1 95.69 102 GLU A CA 1
ATOM 820 C C . GLU A 1 102 ? 4.258 54 11.422 1 95.69 102 GLU A C 1
ATOM 822 O O . GLU A 1 102 ? 3.693 54.938 12.008 1 95.69 102 GLU A O 1
ATOM 827 N N . ASP A 1 103 ? 4.988 54.25 10.359 1 94 103 ASP A N 1
ATOM 828 C CA . ASP A 1 103 ? 5.266 55.562 9.812 1 94 103 ASP A CA 1
ATOM 829 C C . ASP A 1 103 ? 3.979 56.25 9.367 1 94 103 ASP A C 1
ATOM 831 O O . ASP A 1 103 ? 3.811 57.469 9.586 1 94 103 ASP A O 1
ATOM 835 N N . LEU A 1 104 ? 3.148 55.531 8.789 1 95.69 104 LEU A N 1
ATOM 836 C CA . LEU A 1 104 ? 1.896 56.094 8.305 1 95.69 104 LEU A CA 1
ATOM 837 C C . LEU A 1 104 ? 1.011 56.531 9.461 1 95.69 104 LEU A C 1
ATOM 839 O O . LEU A 1 104 ? 0.408 57.625 9.414 1 95.69 104 LEU A O 1
ATOM 843 N N . TRP A 1 105 ? 0.944 55.719 10.461 1 97.56 105 TRP A N 1
ATOM 844 C CA . TRP A 1 105 ? 0.16 56.062 11.641 1 97.56 105 TRP A CA 1
ATOM 845 C C . TRP A 1 105 ? 0.722 57.312 12.32 1 97.56 105 TRP A C 1
ATOM 847 O O . TRP A 1 105 ? -0.029 58.219 12.68 1 97.56 105 TRP A O 1
ATOM 857 N N . LEU A 1 106 ? 2.021 57.344 12.547 1 96.81 106 LEU A N 1
ATOM 858 C CA . LEU A 1 106 ? 2.65 58.469 13.227 1 96.81 106 LEU A CA 1
ATOM 859 C C . LEU A 1 106 ? 2.426 59.781 12.438 1 96.81 106 LEU A C 1
ATOM 861 O O . LEU A 1 106 ? 2.158 60.812 13.031 1 96.81 106 LEU A O 1
ATOM 865 N N . ASP A 1 107 ? 2.543 59.719 11.164 1 94.06 107 ASP A N 1
ATOM 866 C CA . ASP A 1 107 ? 2.287 60.875 10.312 1 94.06 107 ASP A CA 1
ATOM 867 C C . ASP A 1 107 ? 0.86 61.375 10.5 1 94.06 107 ASP A C 1
ATOM 869 O O . ASP A 1 107 ? 0.644 62.594 10.68 1 94.06 107 ASP A O 1
ATOM 873 N N . TRP A 1 108 ? -0.047 60.5 10.43 1 96.06 108 TRP A N 1
ATOM 874 C CA . TRP A 1 108 ? -1.459 60.844 10.562 1 96.06 108 TRP A CA 1
ATOM 875 C C . TRP A 1 108 ? -1.75 61.438 11.938 1 96.06 108 TRP A C 1
ATOM 877 O O . TRP A 1 108 ? -2.357 62.5 12.055 1 96.06 108 TRP A O 1
ATOM 887 N N . ILE A 1 109 ? -1.282 60.75 12.977 1 97.25 109 ILE A N 1
ATOM 888 C CA . ILE A 1 109 ? -1.552 61.156 14.359 1 97.25 109 ILE A CA 1
ATOM 889 C C . ILE A 1 109 ? -0.906 62.5 14.641 1 97.25 109 ILE A C 1
ATOM 891 O O . ILE A 1 109 ? -1.495 63.344 15.32 1 97.25 109 ILE A O 1
ATOM 895 N N . GLN A 1 110 ? 0.285 62.719 14.203 1 94.19 110 GLN A N 1
ATOM 896 C CA . GLN A 1 110 ? 0.977 64 14.414 1 94.19 110 GLN A CA 1
ATOM 897 C C . GLN A 1 110 ? 0.22 65.125 13.766 1 94.19 110 GLN A C 1
ATOM 899 O O . GLN A 1 110 ? 0.094 66.25 14.359 1 94.19 110 GLN A O 1
ATOM 904 N N . ASP A 1 111 ? -0.264 65 12.617 1 91.12 111 ASP A N 1
ATOM 905 C CA . ASP A 1 111 ? -1.049 66 11.922 1 91.12 111 ASP A CA 1
ATOM 906 C C . ASP A 1 111 ? -2.305 66.375 12.711 1 91.12 111 ASP A C 1
ATOM 908 O O . ASP A 1 111 ? -2.635 67.562 12.859 1 91.12 111 ASP A O 1
ATOM 912 N N . GLU A 1 112 ? -2.947 65.375 13.172 1 94.69 112 GLU A N 1
ATOM 913 C CA . GLU A 1 112 ? -4.188 65.625 13.914 1 94.69 112 GLU A CA 1
ATOM 914 C C . GLU A 1 112 ? -3.914 66.188 15.281 1 94.69 112 GLU A C 1
ATOM 916 O O . GLU A 1 112 ? -4.707 67 15.781 1 94.69 112 GLU A O 1
ATOM 921 N N . SER A 1 113 ? -2.818 65.812 15.914 1 94 113 SER A N 1
ATOM 922 C CA . SER A 1 113 ? -2.477 66.312 17.25 1 94 113 SER A CA 1
ATOM 923 C C . SER A 1 113 ? -2.168 67.812 17.234 1 94 113 SER A C 1
ATOM 925 O O . SER A 1 113 ? -2.479 68.5 18.188 1 94 113 SER A O 1
ATOM 927 N N . LYS A 1 114 ? -1.588 68.312 16.156 1 90.5 114 LYS A N 1
ATOM 928 C CA . LYS A 1 114 ? -1.195 69.688 16.047 1 90.5 114 LYS A CA 1
ATOM 929 C C . LYS A 1 114 ? -2.418 70.625 15.992 1 90.5 114 LYS A C 1
ATOM 931 O O . LYS A 1 114 ? -2.344 71.812 16.375 1 90.5 114 LYS A O 1
ATOM 936 N N . ILE A 1 115 ? -3.488 70.062 15.531 1 90 115 ILE A N 1
ATOM 937 C CA . ILE A 1 115 ? -4.645 70.938 15.32 1 90 115 ILE A CA 1
ATOM 938 C C . ILE A 1 115 ? -5.703 70.688 16.375 1 90 115 ILE A C 1
ATOM 940 O O . ILE A 1 115 ? -6.777 71.25 16.375 1 90 115 ILE A O 1
ATOM 944 N N . ALA A 1 116 ? -5.371 69.75 17.297 1 92.75 116 ALA A N 1
ATOM 945 C CA . ALA A 1 116 ? -6.355 69.375 18.312 1 92.75 116 ALA A CA 1
ATOM 946 C C . ALA A 1 116 ? -6.363 70.438 19.469 1 92.75 116 ALA A C 1
ATOM 948 O O . ALA A 1 116 ? -5.469 70.438 20.312 1 92.75 116 ALA A O 1
ATOM 949 N N . VAL A 1 117 ? -7.465 71.188 19.484 1 90.31 117 VAL A N 1
ATOM 950 C CA . VAL A 1 117 ? -7.574 72.25 20.516 1 90.31 117 VAL A CA 1
ATOM 951 C C . VAL A 1 117 ? -8.781 71.938 21.406 1 90.31 117 VAL A C 1
ATOM 953 O O . VAL A 1 117 ? -8.664 71.938 22.641 1 90.31 117 VAL A O 1
ATOM 956 N N . SER A 1 118 ? -9.828 71.562 20.75 1 91.94 118 SER A N 1
ATOM 957 C CA . SER A 1 118 ? -11.047 71.312 21.516 1 91.94 118 SER A CA 1
ATOM 958 C C . SER A 1 118 ? -10.969 69.938 22.172 1 91.94 118 SER A C 1
ATOM 960 O O . SER A 1 118 ? -10.172 69.062 21.766 1 91.94 118 SER A O 1
ATOM 962 N N . GLU A 1 119 ? -11.734 69.75 23.219 1 90.19 119 GLU A N 1
ATOM 963 C CA . GLU A 1 119 ? -11.773 68.438 23.906 1 90.19 119 GLU A CA 1
ATOM 964 C C . GLU A 1 119 ? -12.242 67.312 22.984 1 90.19 119 GLU A C 1
ATOM 966 O O . GLU A 1 119 ? -11.789 66.188 23.094 1 90.19 119 GLU A O 1
ATOM 971 N N . GLU A 1 120 ? -13.141 67.688 22.219 1 93 120 GLU A N 1
ATOM 972 C CA . GLU A 1 120 ? -13.633 66.688 21.25 1 93 120 GLU A CA 1
ATOM 973 C C . GLU A 1 120 ? -12.531 66.312 20.281 1 93 120 GLU A C 1
ATOM 975 O O . GLU A 1 120 ? -12.406 65.125 19.938 1 93 120 GLU A O 1
ATOM 980 N N . GLU A 1 121 ? -11.781 67.188 19.828 1 92.44 121 GLU A N 1
ATOM 981 C CA . GLU A 1 121 ? -10.68 66.938 18.922 1 92.44 121 GLU A CA 1
ATOM 982 C C . GLU A 1 121 ? -9.586 66.062 19.609 1 92.44 121 GLU A C 1
ATOM 984 O O . GLU A 1 121 ? -8.977 65.188 18.984 1 92.44 121 GLU A O 1
ATOM 989 N N . LYS A 1 122 ? -9.32 66.375 20.812 1 93.88 122 LYS A N 1
ATOM 990 C CA . LYS A 1 122 ? -8.336 65.562 21.578 1 93.88 122 LYS A CA 1
ATOM 991 C C . LYS A 1 122 ? -8.789 64.125 21.781 1 93.88 122 LYS A C 1
ATOM 993 O O . LYS A 1 122 ? -7.977 63.219 21.734 1 93.88 122 LYS A O 1
ATOM 998 N N . ASN A 1 123 ? -10.031 64 22.047 1 94.38 123 ASN A N 1
ATOM 999 C CA . ASN A 1 123 ? -10.594 62.688 22.188 1 94.38 123 ASN A CA 1
ATOM 1000 C C . ASN A 1 123 ? -10.492 61.906 20.875 1 94.38 123 ASN A C 1
ATOM 1002 O O . ASN A 1 123 ? -10.273 60.688 20.875 1 94.38 123 ASN A O 1
ATOM 1006 N N . ASN A 1 124 ? -10.719 62.562 19.781 1 94.94 124 ASN A N 1
ATOM 1007 C CA . ASN A 1 124 ? -10.57 61.938 18.484 1 94.94 124 ASN A CA 1
ATOM 1008 C C . ASN A 1 124 ? -9.141 61.438 18.25 1 94.94 124 ASN A C 1
ATOM 1010 O O . ASN A 1 124 ? -8.93 60.375 17.656 1 94.94 124 ASN A O 1
ATOM 1014 N N . VAL A 1 125 ? -8.219 62.188 18.641 1 96.31 125 VAL A N 1
ATOM 1015 C CA . VAL A 1 125 ? -6.82 61.781 18.516 1 96.31 125 VAL A CA 1
ATOM 1016 C C . VAL A 1 125 ? -6.555 60.562 19.375 1 96.31 125 VAL A C 1
ATOM 1018 O O . VAL A 1 125 ? -5.832 59.656 18.953 1 96.31 125 VAL A O 1
ATOM 1021 N N . CYS A 1 126 ? -7.098 60.469 20.562 1 96 126 CYS A N 1
ATOM 1022 C CA . CYS A 1 126 ? -6.961 59.281 21.422 1 96 126 CYS A CA 1
ATOM 1023 C C . CYS A 1 126 ? -7.539 58.062 20.75 1 96 126 CYS A C 1
ATOM 1025 O O . CYS A 1 126 ? -6.961 56.969 20.828 1 96 126 CYS A O 1
ATOM 1027 N N . GLU A 1 127 ? -8.625 58.25 20.094 1 96.06 127 GLU A N 1
ATOM 1028 C CA . GLU A 1 127 ? -9.234 57.156 19.359 1 96.06 127 GLU A CA 1
ATOM 1029 C C . GLU A 1 127 ? -8.336 56.656 18.234 1 96.06 127 GLU A C 1
ATOM 1031 O O . GLU A 1 127 ? -8.297 55.469 17.922 1 96.06 127 GLU A O 1
ATOM 1036 N N . LEU A 1 128 ? -7.691 57.562 17.547 1 97.06 128 LEU A N 1
ATOM 1037 C CA . LEU A 1 128 ? -6.734 57.188 16.5 1 97.06 128 LEU A CA 1
ATOM 1038 C C . LEU A 1 128 ? -5.602 56.344 17.078 1 97.06 128 LEU A C 1
ATOM 1040 O O . LEU A 1 128 ? -5.172 55.375 16.469 1 97.06 128 LEU A O 1
ATOM 1044 N N . PHE A 1 129 ? -5.121 56.75 18.234 1 97.62 129 PHE A N 1
ATOM 1045 C CA . PHE A 1 129 ? -4.09 55.938 18.906 1 97.62 129 PHE A CA 1
ATOM 1046 C C . PHE A 1 129 ? -4.594 54.531 19.203 1 97.62 129 PHE A C 1
ATOM 1048 O O . PHE A 1 129 ? -3.879 53.562 18.984 1 97.62 129 PHE A O 1
ATOM 1055 N N . GLU A 1 130 ? -5.785 54.438 19.625 1 97.06 130 GLU A N 1
ATOM 1056 C CA . GLU A 1 130 ? -6.375 53.156 19.984 1 97.06 130 GLU A CA 1
ATOM 1057 C C . GLU A 1 130 ? -6.484 52.25 18.766 1 97.06 130 GLU A C 1
ATOM 1059 O O . GLU A 1 130 ? -6.328 51.031 18.875 1 97.06 130 GLU A O 1
ATOM 1064 N N . THR A 1 131 ? -6.77 52.781 17.672 1 96.62 131 THR A N 1
ATOM 1065 C CA . THR A 1 131 ? -6.844 52 16.438 1 96.62 131 THR A CA 1
ATOM 1066 C C . THR A 1 131 ? -5.449 51.625 15.953 1 96.62 131 THR A C 1
ATOM 1068 O O . THR A 1 131 ? -5.234 50.5 15.492 1 96.62 131 THR A O 1
ATOM 1071 N N . ALA A 1 132 ? -4.566 52.5 16.078 1 97.5 132 ALA A N 1
ATOM 1072 C CA . ALA A 1 132 ? -3.203 52.312 15.586 1 97.5 132 ALA A CA 1
ATOM 1073 C C . ALA A 1 132 ? -2.516 51.188 16.328 1 97.5 132 ALA A C 1
ATOM 1075 O O . ALA A 1 132 ? -1.799 50.375 15.719 1 97.5 132 ALA A O 1
ATOM 1076 N N . ILE A 1 133 ? -2.727 51.031 17.578 1 97.06 133 ILE A N 1
ATOM 1077 C CA . ILE A 1 133 ? -1.993 50.062 18.391 1 97.06 133 ILE A CA 1
ATOM 1078 C C . ILE A 1 133 ? -2.529 48.656 18.125 1 97.06 133 ILE A C 1
ATOM 1080 O O . ILE A 1 133 ? -1.894 47.688 18.484 1 97.06 133 ILE A O 1
ATOM 1084 N N . LYS A 1 134 ? -3.592 48.5 17.438 1 95.38 134 LYS A N 1
ATOM 1085 C CA . LYS A 1 134 ? -4.184 47.219 17.141 1 95.38 134 LYS A CA 1
ATOM 1086 C C . LYS A 1 134 ? -3.602 46.625 15.852 1 95.38 134 LYS A C 1
ATOM 1088 O O . LYS A 1 134 ? -3.727 45.438 15.594 1 95.38 134 LYS A O 1
ATOM 1093 N N . ASP A 1 135 ? -2.994 47.406 15.031 1 96.25 135 ASP A N 1
ATOM 1094 C CA . ASP A 1 135 ? -2.459 46.906 13.758 1 96.25 135 ASP A CA 1
ATOM 1095 C C . ASP A 1 135 ? -1.149 46.156 13.961 1 96.25 135 ASP A C 1
ATOM 1097 O O . ASP A 1 135 ? -1.049 44.969 13.617 1 96.25 135 ASP A O 1
ATOM 1101 N N . TYR A 1 136 ? -0.19 46.844 14.523 1 96.94 136 TYR A N 1
ATOM 1102 C CA . TYR A 1 136 ? 1.106 46.219 14.805 1 96.94 136 TYR A CA 1
ATOM 1103 C C . TYR A 1 136 ? 1.657 46.719 16.141 1 96.94 136 TYR A C 1
ATOM 1105 O O . TYR A 1 136 ? 1.32 47.812 16.594 1 96.94 136 TYR A O 1
ATOM 1113 N N . LEU A 1 137 ? 2.41 45.875 16.781 1 97.12 137 LEU A N 1
ATOM 1114 C CA . LEU A 1 137 ? 3.182 46.344 17.938 1 97.12 137 LEU A CA 1
ATOM 1115 C C . LEU A 1 137 ? 4.168 47.406 17.516 1 97.12 137 LEU A C 1
ATOM 1117 O O . LEU A 1 137 ? 4.953 47.219 16.594 1 97.12 137 LEU A O 1
ATOM 1121 N N . SER A 1 138 ? 4.012 48.625 18.234 1 97.69 138 SER A N 1
ATOM 1122 C CA . SER A 1 138 ? 4.895 49.75 17.922 1 97.69 138 SER A CA 1
ATOM 1123 C C . SER A 1 138 ? 5.215 50.562 19.156 1 97.69 138 SER A C 1
ATOM 1125 O O . SER A 1 138 ? 4.324 51.188 19.75 1 97.69 138 SER A O 1
ATOM 1127 N N . VAL A 1 139 ? 6.48 50.594 19.516 1 97.19 139 VAL A N 1
ATOM 1128 C CA . VAL A 1 139 ? 6.934 51.344 20.688 1 97.19 139 VAL A CA 1
ATOM 1129 C C . VAL A 1 139 ? 6.797 52.812 20.422 1 97.19 139 VAL A C 1
ATOM 1131 O O . VAL A 1 139 ? 6.293 53.562 21.266 1 97.19 139 VAL A O 1
ATOM 1134 N N . PRO A 1 140 ? 7.168 53.312 19.281 1 96.88 140 PRO A N 1
ATOM 1135 C CA . PRO A 1 140 ? 7.023 54.75 19 1 96.88 140 PRO A CA 1
ATOM 1136 C C . PRO A 1 140 ? 5.578 55.219 19.109 1 96.88 140 PRO A C 1
ATOM 1138 O O . PRO A 1 140 ? 5.328 56.344 19.609 1 96.88 140 PRO A O 1
ATOM 1141 N N . ILE A 1 141 ? 4.641 54.531 18.688 1 98 141 ILE A N 1
ATOM 1142 C CA . ILE A 1 141 ? 3.238 54.906 18.75 1 98 141 ILE A CA 1
ATOM 1143 C C . ILE A 1 141 ? 2.787 54.969 20.203 1 98 141 ILE A C 1
ATOM 1145 O O . ILE A 1 141 ? 2.088 55.906 20.609 1 98 141 ILE A O 1
ATOM 1149 N N . TRP A 1 142 ? 3.162 54.031 20.984 1 98.31 142 TRP A N 1
ATOM 1150 C CA . TRP A 1 142 ? 2.84 54.031 22.406 1 98.31 142 TRP A CA 1
ATOM 1151 C C . TRP A 1 142 ? 3.438 55.25 23.078 1 98.31 142 TRP A C 1
ATOM 1153 O O . TRP A 1 142 ? 2.785 55.875 23.922 1 98.31 142 TRP A O 1
ATOM 1163 N N . LEU A 1 143 ? 4.684 55.562 22.812 1 96.75 143 LEU A N 1
ATOM 1164 C CA . LEU A 1 143 ? 5.348 56.719 23.391 1 96.75 143 LEU A CA 1
ATOM 1165 C C . LEU A 1 143 ? 4.598 58 23.047 1 96.75 143 LEU A C 1
ATOM 1167 O O . LEU A 1 143 ? 4.422 58.875 23.906 1 96.75 143 LEU A O 1
ATOM 1171 N N . GLU A 1 144 ? 4.211 58.156 21.828 1 96.69 144 GLU A N 1
ATOM 1172 C CA . GLU A 1 144 ? 3.443 59.312 21.406 1 96.69 144 GLU A CA 1
ATOM 1173 C C . GLU A 1 144 ? 2.105 59.406 22.141 1 96.69 144 GLU A C 1
ATOM 1175 O O . GLU A 1 144 ? 1.613 60.5 22.438 1 96.69 144 GLU A O 1
ATOM 1180 N N . TYR A 1 145 ? 1.472 58.312 22.344 1 97.94 145 TYR A N 1
ATOM 1181 C CA . TYR A 1 145 ? 0.201 58.219 23.047 1 97.94 145 TYR A CA 1
ATOM 1182 C C . TYR A 1 145 ? 0.356 58.719 24.484 1 97.94 145 TYR A C 1
ATOM 1184 O O . TYR A 1 145 ? -0.447 59.531 24.969 1 97.94 145 TYR A O 1
ATOM 1192 N N . CYS A 1 146 ? 1.382 58.281 25.172 1 97.31 146 CYS A N 1
ATOM 1193 C CA . CYS A 1 146 ? 1.664 58.688 26.547 1 97.31 146 CYS A CA 1
ATOM 1194 C C . CYS A 1 146 ? 1.904 60.219 26.609 1 97.31 146 CYS A C 1
ATOM 1196 O O . CYS A 1 146 ? 1.342 60.906 27.453 1 97.31 146 CYS A O 1
ATOM 1198 N N . GLN A 1 147 ? 2.699 60.719 25.734 1 94.88 147 GLN A N 1
ATOM 1199 C CA . GLN A 1 147 ? 3.016 62.125 25.703 1 94.88 147 GLN A CA 1
ATOM 1200 C C . GLN A 1 147 ? 1.762 62.969 25.469 1 94.88 147 GLN A C 1
ATOM 1202 O O . GLN A 1 147 ? 1.593 64 26.094 1 94.88 147 GLN A O 1
ATOM 1207 N N . PHE A 1 148 ? 0.96 62.5 24.641 1 95.81 148 PHE A N 1
ATOM 1208 C CA . PHE A 1 148 ? -0.264 63.219 24.328 1 95.81 148 PHE A CA 1
ATOM 1209 C C . PHE A 1 148 ? -1.163 63.344 25.547 1 95.81 148 PHE A C 1
ATOM 1211 O O . PHE A 1 148 ? -1.75 64.375 25.797 1 95.81 148 PHE A O 1
ATOM 1218 N N . THR A 1 149 ? -1.282 62.281 26.297 1 95.44 149 THR A N 1
ATOM 1219 C CA . THR A 1 149 ? -2.145 62.281 27.469 1 95.44 149 THR A CA 1
ATOM 1220 C C . THR A 1 149 ? -1.553 63.156 28.578 1 95.44 149 THR A C 1
ATOM 1222 O O . THR A 1 149 ? -2.289 63.75 29.359 1 95.44 149 THR A O 1
ATOM 1225 N N . ILE A 1 150 ? -0.282 63.188 28.688 1 93.88 150 ILE A N 1
ATOM 1226 C CA . ILE A 1 150 ? 0.369 64.062 29.641 1 93.88 150 ILE A CA 1
ATOM 1227 C C . ILE A 1 150 ? -0.042 65.5 29.359 1 93.88 150 ILE A C 1
ATOM 1229 O O . ILE A 1 150 ? -0.284 66.312 30.297 1 93.88 150 ILE A O 1
ATOM 1233 N N . GLY A 1 151 ? -0.187 65.875 28.109 1 88.44 151 GLY A N 1
ATOM 1234 C CA . GLY A 1 151 ? -0.591 67.25 27.703 1 88.44 151 GLY A CA 1
ATOM 1235 C C . GLY A 1 151 ? -2.012 67.562 28.125 1 88.44 151 GLY A C 1
ATOM 1236 O O . GLY A 1 151 ? -2.354 68.75 28.281 1 88.44 151 GLY A O 1
ATOM 1237 N N . GLY A 1 152 ? -2.805 66.688 28.344 1 86.25 152 GLY A N 1
ATOM 1238 C CA . GLY A 1 152 ? -4.18 66.875 28.766 1 86.25 152 GLY A CA 1
ATOM 1239 C C . GLY A 1 152 ? -4.312 67.188 30.25 1 86.25 152 GLY A C 1
ATOM 1240 O O . GLY A 1 152 ? -5.34 67.688 30.688 1 86.25 152 GLY A O 1
ATOM 1241 N N . GLY A 1 153 ? -3.332 66.75 31.109 1 85.56 153 GLY A N 1
ATOM 1242 C CA . GLY A 1 153 ? -3.242 67.188 32.5 1 85.56 153 GLY A CA 1
ATOM 1243 C C . GLY A 1 153 ? -3.875 66.25 33.469 1 85.56 153 GLY A C 1
ATOM 1244 O O . GLY A 1 153 ? -3.74 66.375 34.688 1 85.56 153 GLY A O 1
ATOM 1245 N N . ASP A 1 154 ? -4.559 65.312 32.969 1 92.5 154 ASP A N 1
ATOM 1246 C CA . ASP A 1 154 ? -5.156 64.312 33.875 1 92.5 154 ASP A CA 1
ATOM 1247 C C . ASP A 1 154 ? -4.145 63.219 34.25 1 92.5 154 ASP A C 1
ATOM 1249 O O . ASP A 1 154 ? -3.824 62.375 33.438 1 92.5 154 ASP A O 1
ATOM 1253 N N . ILE A 1 155 ? -3.756 63.156 35.406 1 94.69 155 ILE A N 1
ATOM 1254 C CA . ILE A 1 155 ? -2.688 62.281 35.906 1 94.69 155 ILE A CA 1
ATOM 1255 C C . ILE A 1 155 ? -3.135 60.812 35.844 1 94.69 155 ILE A C 1
ATOM 1257 O O . ILE A 1 155 ? -2.373 59.938 35.438 1 94.69 155 ILE A O 1
ATOM 1261 N N . GLU A 1 156 ? -4.285 60.562 36.312 1 95.31 156 GLU A N 1
ATOM 1262 C CA . GLU A 1 156 ? -4.773 59.188 36.344 1 95.31 156 GLU A CA 1
ATOM 1263 C C . GLU A 1 156 ? -4.938 58.625 34.938 1 95.31 156 GLU A C 1
ATOM 1265 O O . GLU A 1 156 ? -4.684 57.438 34.719 1 95.31 156 GLU A O 1
ATOM 1270 N N . GLU A 1 157 ? -5.355 59.406 34.031 1 95.19 157 GLU A N 1
ATOM 1271 C CA . GLU A 1 157 ? -5.473 59 32.656 1 95.19 157 GLU A CA 1
ATOM 1272 C C . GLU A 1 157 ? -4.105 58.656 32.062 1 95.19 157 GLU A C 1
ATOM 1274 O O . GLU A 1 157 ? -3.945 57.688 31.344 1 95.19 157 GLU A O 1
ATOM 1279 N N . SER A 1 158 ? -3.168 59.562 32.219 1 96.75 158 SER A N 1
ATOM 1280 C CA . SER A 1 158 ? -1.812 59.344 31.734 1 96.75 158 SER A CA 1
ATOM 1281 C C . SER A 1 158 ? -1.205 58.062 32.312 1 96.75 158 SER A C 1
ATOM 1283 O O . SER A 1 158 ? -0.56 57.281 31.625 1 96.75 158 SER A O 1
ATOM 1285 N N . ARG A 1 159 ? -1.463 57.812 33.562 1 97.44 159 ARG A N 1
ATOM 1286 C CA . ARG A 1 159 ? -0.964 56.625 34.25 1 97.44 159 ARG A CA 1
ATOM 1287 C C . ARG A 1 159 ? -1.561 55.344 33.625 1 97.44 159 ARG A C 1
ATOM 1289 O O . ARG A 1 159 ? -0.859 54.344 33.438 1 97.44 159 ARG A O 1
ATOM 1296 N N . ALA A 1 160 ? -2.727 55.438 33.375 1 97.81 160 ALA A N 1
ATOM 1297 C CA . ALA A 1 160 ? -3.414 54.312 32.781 1 97.81 160 ALA A CA 1
ATOM 1298 C C . ALA A 1 160 ? -2.832 53.938 31.422 1 97.81 160 ALA A C 1
ATOM 1300 O O . ALA A 1 160 ? -2.658 52.781 31.094 1 97.81 160 ALA A O 1
ATOM 1301 N N . VAL A 1 161 ? -2.537 54.875 30.547 1 97.75 161 VAL A N 1
ATOM 1302 C CA . VAL A 1 161 ? -1.981 54.656 29.219 1 97.75 161 VAL A CA 1
ATOM 1303 C C . VAL A 1 161 ? -0.559 54.094 29.328 1 97.75 161 VAL A C 1
ATOM 1305 O O . VAL A 1 161 ? -0.167 53.219 28.578 1 97.75 161 VAL A O 1
ATOM 1308 N N . PHE A 1 162 ? 0.19 54.625 30.25 1 98.06 162 PHE A N 1
ATOM 1309 C CA . PHE A 1 162 ? 1.541 54.125 30.484 1 98.06 162 PHE A CA 1
ATOM 1310 C C . PHE A 1 162 ? 1.515 52.656 30.891 1 98.06 162 PHE A C 1
ATOM 1312 O O . PHE A 1 162 ? 2.33 51.844 30.406 1 98.06 162 PHE A O 1
ATOM 1319 N N . GLU A 1 163 ? 0.641 52.312 31.719 1 97.94 163 GLU A N 1
ATOM 1320 C CA . GLU A 1 163 ? 0.537 50.938 32.156 1 97.94 163 GLU A CA 1
ATOM 1321 C C . GLU A 1 163 ? 0.182 50 31 1 97.94 163 GLU A C 1
ATOM 1323 O O . GLU A 1 163 ? 0.711 48.906 30.906 1 97.94 163 GLU A O 1
ATOM 1328 N N . ARG A 1 164 ? -0.667 50.438 30.203 1 97.81 164 ARG A N 1
ATOM 1329 C CA . ARG A 1 164 ? -1.027 49.656 29.031 1 97.81 164 ARG A CA 1
ATOM 1330 C C . ARG A 1 164 ? 0.156 49.531 28.078 1 97.81 164 ARG A C 1
ATOM 1332 O O . ARG A 1 164 ? 0.356 48.469 27.453 1 97.81 164 ARG A O 1
ATOM 1339 N N . ALA A 1 165 ? 0.869 50.531 27.922 1 98.19 165 ALA A N 1
ATOM 1340 C CA . ALA A 1 165 ? 2.049 50.531 27.062 1 98.19 165 ALA A CA 1
ATOM 1341 C C . ALA A 1 165 ? 3.08 49.531 27.547 1 98.19 165 ALA A C 1
ATOM 1343 O O . ALA A 1 165 ? 3.65 48.781 26.75 1 98.19 165 ALA A O 1
ATOM 1344 N N . ILE A 1 166 ? 3.287 49.438 28.797 1 97.56 166 ILE A N 1
ATOM 1345 C CA . ILE A 1 166 ? 4.258 48.531 29.406 1 97.56 166 ILE A CA 1
ATOM 1346 C C . ILE A 1 166 ? 3.773 47.094 29.266 1 97.56 166 ILE A C 1
ATOM 1348 O O . ILE A 1 166 ? 4.57 46.188 29.016 1 97.56 166 ILE A O 1
ATOM 1352 N N . GLN A 1 167 ? 2.549 46.938 29.391 1 97 167 GLN A N 1
ATOM 1353 C CA . GLN A 1 167 ? 1.979 45.594 29.234 1 97 167 GLN A CA 1
ATOM 1354 C C . GLN A 1 167 ? 2.148 45.094 27.797 1 97 167 GLN A C 1
ATOM 1356 O O . GLN A 1 167 ? 2.406 43.906 27.578 1 97 167 GLN A O 1
ATOM 1361 N N . ALA A 1 168 ? 2.039 45.938 26.844 1 96.62 168 ALA A N 1
ATOM 1362 C CA . ALA A 1 168 ? 2.1 45.594 25.438 1 96.62 168 ALA A CA 1
ATOM 1363 C C . ALA A 1 168 ? 3.545 45.438 24.969 1 96.62 168 ALA A C 1
ATOM 1365 O O . ALA A 1 168 ? 3.877 44.5 24.234 1 96.62 168 ALA A O 1
ATOM 1366 N N . ALA A 1 169 ? 4.359 46.344 25.422 1 97.38 169 ALA A N 1
ATOM 1367 C CA . ALA A 1 169 ? 5.676 46.406 24.781 1 97.38 169 ALA A CA 1
ATOM 1368 C C . ALA A 1 169 ? 6.781 46.531 25.828 1 97.38 169 ALA A C 1
ATOM 1370 O O . ALA A 1 169 ? 7.953 46.719 25.484 1 97.38 169 ALA A O 1
ATOM 1371 N N . GLY A 1 170 ? 6.504 46.375 27.047 1 96.44 170 GLY A N 1
ATOM 1372 C CA . GLY A 1 170 ? 7.492 46.5 28.109 1 96.44 170 GLY A CA 1
ATOM 1373 C C . GLY A 1 170 ? 8.555 45.406 28.047 1 96.44 170 GLY A C 1
ATOM 1374 O O . GLY A 1 170 ? 9.648 45.594 28.594 1 96.44 170 GLY A O 1
ATOM 1375 N N . LEU A 1 171 ? 8.234 44.312 27.359 1 96.75 171 LEU A N 1
ATOM 1376 C CA . LEU A 1 171 ? 9.156 43.188 27.312 1 96.75 171 LEU A CA 1
ATOM 1377 C C . LEU A 1 171 ? 9.875 43.125 25.953 1 96.75 171 LEU A C 1
ATOM 1379 O O . LEU A 1 171 ? 10.586 42.156 25.656 1 96.75 171 LEU A O 1
ATOM 1383 N N . HIS A 1 172 ? 9.547 44.125 25.156 1 97 172 HIS A N 1
ATOM 1384 C CA . HIS A 1 172 ? 10.32 44.281 23.922 1 97 172 HIS A CA 1
ATOM 1385 C C . HIS A 1 172 ? 11.812 44.438 24.219 1 97 172 HIS A C 1
ATOM 1387 O O . HIS A 1 172 ? 12.25 45.469 24.734 1 97 172 HIS A O 1
ATOM 1393 N N . VAL A 1 173 ? 12.57 43.469 23.859 1 95.81 173 VAL A N 1
ATOM 1394 C CA . VAL A 1 173 ? 13.945 43.344 24.328 1 95.81 173 VAL A CA 1
ATOM 1395 C C . VAL A 1 173 ? 14.75 44.562 23.906 1 95.81 173 VAL A C 1
ATOM 1397 O O . VAL A 1 173 ? 15.523 45.094 24.688 1 95.81 173 VAL A O 1
ATOM 1400 N N . SER A 1 174 ? 14.578 44.938 22.734 1 94.38 174 SER A N 1
ATOM 1401 C CA . SER A 1 174 ? 15.43 45.969 22.172 1 94.38 174 SER A CA 1
ATOM 1402 C C . SER A 1 174 ? 14.867 47.375 22.5 1 94.38 174 SER A C 1
ATOM 1404 O O . SER A 1 174 ? 15.625 48.312 22.719 1 94.38 174 SER A O 1
ATOM 1406 N N . ASN A 1 175 ? 13.492 47.594 22.594 1 94.81 175 ASN A N 1
ATOM 1407 C CA . ASN A 1 175 ? 12.945 48.938 22.656 1 94.81 175 ASN A CA 1
ATOM 1408 C C . ASN A 1 175 ? 12.023 49.125 23.859 1 94.81 175 ASN A C 1
ATOM 1410 O O . ASN A 1 175 ? 11.484 50.219 24.078 1 94.81 175 ASN A O 1
ATOM 1414 N N . GLY A 1 176 ? 11.852 48.156 24.688 1 95.69 176 GLY A N 1
ATOM 1415 C CA . GLY A 1 176 ? 10.922 48.25 25.812 1 95.69 176 GLY A CA 1
ATOM 1416 C C . GLY A 1 176 ? 11.391 49.188 26.891 1 95.69 176 GLY A C 1
ATOM 1417 O O . GLY A 1 176 ? 10.57 49.812 27.578 1 95.69 176 GLY A O 1
ATOM 1418 N N . ALA A 1 177 ? 12.664 49.312 27.047 1 94.12 177 ALA A N 1
ATOM 1419 C CA . ALA A 1 177 ? 13.242 50.125 28.109 1 94.12 177 ALA A CA 1
ATOM 1420 C C . ALA A 1 177 ? 12.797 51.594 27.953 1 94.12 177 ALA A C 1
ATOM 1422 O O . ALA A 1 177 ? 12.617 52.281 28.953 1 94.12 177 ALA A O 1
ATOM 1423 N N . ILE A 1 178 ? 12.586 52.031 26.781 1 94.62 178 ILE A N 1
ATOM 1424 C CA . ILE A 1 178 ? 12.219 53.438 26.5 1 94.62 178 ILE A CA 1
ATOM 1425 C C . ILE A 1 178 ? 10.875 53.75 27.156 1 94.62 178 ILE A C 1
ATOM 1427 O O . ILE A 1 178 ? 10.68 54.844 27.688 1 94.62 178 ILE A O 1
ATOM 1431 N N . LEU A 1 179 ? 9.977 52.875 27.156 1 97 179 LEU A N 1
ATOM 1432 C CA . LEU A 1 179 ? 8.656 53.062 27.75 1 97 179 LEU A CA 1
ATOM 1433 C C . LEU A 1 179 ? 8.742 53.125 29.266 1 97 179 LEU A C 1
ATOM 1435 O O . LEU A 1 179 ? 8.078 53.938 29.906 1 97 179 LEU A O 1
ATOM 1439 N N . TRP A 1 180 ? 9.508 52.281 29.828 1 96.88 180 TRP A N 1
ATOM 1440 C CA . TRP A 1 180 ? 9.719 52.25 31.266 1 96.88 180 TRP A CA 1
ATOM 1441 C C . TRP A 1 180 ? 10.328 53.594 31.734 1 96.88 180 TRP A C 1
ATOM 1443 O O . TRP A 1 180 ? 9.906 54.156 32.75 1 96.88 180 TRP A O 1
ATOM 1453 N N . GLU A 1 181 ? 11.312 54 31.062 1 94.62 181 GLU A N 1
ATOM 1454 C CA . GLU A 1 181 ? 11.992 55.25 31.406 1 94.62 181 GLU A CA 1
ATOM 1455 C C . GLU A 1 181 ? 11.039 56.438 31.328 1 94.62 181 GLU A C 1
ATOM 1457 O O . GLU A 1 181 ? 11.055 57.312 32.188 1 94.62 181 GLU A O 1
ATOM 1462 N N . ALA A 1 182 ? 10.266 56.438 30.297 1 96.44 182 ALA A N 1
ATOM 1463 C CA . ALA A 1 182 ? 9.273 57.5 30.156 1 96.44 182 ALA A CA 1
ATOM 1464 C C . ALA A 1 182 ? 8.297 57.5 31.328 1 96.44 182 ALA A C 1
ATOM 1466 O O . ALA A 1 182 ? 7.934 58.562 31.844 1 96.44 182 ALA A O 1
ATOM 1467 N N . PHE A 1 183 ? 7.797 56.375 31.812 1 97.5 183 PHE A N 1
ATOM 1468 C CA . PHE A 1 183 ? 6.848 56.25 32.906 1 97.5 183 PHE A CA 1
ATOM 1469 C C . PHE A 1 183 ? 7.477 56.719 34.219 1 97.5 183 PHE A C 1
ATOM 1471 O O . PHE A 1 183 ? 6.859 57.469 35 1 97.5 183 PHE A O 1
ATOM 1478 N N . ARG A 1 184 ? 8.656 56.312 34.5 1 95.31 184 ARG A N 1
ATOM 1479 C CA . ARG A 1 184 ? 9.367 56.688 35.719 1 95.31 184 ARG A CA 1
ATOM 1480 C C . ARG A 1 184 ? 9.578 58.219 35.781 1 95.31 184 ARG A C 1
ATOM 1482 O O . ARG A 1 184 ? 9.359 58.812 36.812 1 95.31 184 ARG A O 1
ATOM 1489 N N . GLU A 1 185 ? 10.008 58.719 34.688 1 94.38 185 GLU A N 1
ATOM 1490 C CA . GLU A 1 185 ? 10.242 60.156 34.656 1 94.38 185 GLU A CA 1
ATOM 1491 C C . GLU A 1 185 ? 8.961 60.938 34.938 1 94.38 185 GLU A C 1
ATOM 1493 O O . GLU A 1 185 ? 8.992 61.969 35.562 1 94.38 185 GLU A O 1
ATOM 1498 N N . TYR A 1 186 ? 7.867 60.469 34.438 1 96.81 186 TYR A N 1
ATOM 1499 C CA . TYR A 1 186 ? 6.57 61.125 34.656 1 96.81 186 TYR A CA 1
ATOM 1500 C C . TYR A 1 186 ? 6.219 61.125 36.156 1 96.81 186 TYR A C 1
ATOM 1502 O O . TYR A 1 186 ? 5.828 62.156 36.688 1 96.81 186 TYR A O 1
ATOM 1510 N N . GLU A 1 187 ? 6.391 60.031 36.812 1 96.44 187 GLU A N 1
ATOM 1511 C CA . GLU A 1 187 ? 6.066 59.906 38.25 1 96.44 187 GLU A CA 1
ATOM 1512 C C . GLU A 1 187 ? 7.027 60.688 39.094 1 96.44 187 GLU A C 1
ATOM 1514 O O . GLU A 1 187 ? 6.637 61.219 40.156 1 96.44 187 GLU A O 1
ATOM 1519 N N . ILE A 1 188 ? 8.258 60.719 38.75 1 94 188 ILE A N 1
ATOM 1520 C CA . ILE A 1 188 ? 9.242 61.5 39.469 1 94 188 ILE A CA 1
ATOM 1521 C C . ILE A 1 188 ? 8.883 62.969 39.375 1 94 188 ILE A C 1
ATOM 1523 O O . ILE A 1 188 ? 9.016 63.719 40.344 1 94 188 ILE A O 1
ATOM 1527 N N . CYS A 1 189 ? 8.406 63.406 38.219 1 93.94 189 CYS A N 1
ATOM 1528 C CA . CYS A 1 189 ? 7.969 64.812 38.062 1 93.94 189 CYS A CA 1
ATOM 1529 C C . CYS A 1 189 ? 6.789 65.125 38.969 1 93.94 189 CYS A C 1
ATOM 1531 O O . CYS A 1 189 ? 6.727 66.188 39.562 1 93.94 189 CYS A O 1
ATOM 1533 N N . ILE A 1 190 ? 5.883 64.25 39.156 1 95.38 190 ILE A N 1
ATOM 1534 C CA . ILE A 1 190 ? 4.742 64.438 40.031 1 95.38 190 ILE A CA 1
ATOM 1535 C C . ILE A 1 190 ? 5.223 64.562 41.5 1 95.38 190 ILE A C 1
ATOM 1537 O O . ILE A 1 190 ? 4.738 65.375 42.25 1 95.38 190 ILE A O 1
ATOM 1541 N N . LEU A 1 191 ? 6.141 63.688 41.812 1 93.69 191 LEU A N 1
ATOM 1542 C CA . LEU A 1 191 ? 6.711 63.75 43.156 1 93.69 191 LEU A CA 1
ATOM 1543 C C . LEU A 1 191 ? 7.328 65.125 43.469 1 93.69 191 LEU A C 1
ATOM 1545 O O . LEU A 1 191 ? 7.078 65.688 44.5 1 93.69 191 LEU A O 1
ATOM 1549 N N . GLN A 1 192 ? 8.039 65.562 42.562 1 91.06 192 GLN A N 1
ATOM 1550 C CA . GLN A 1 192 ? 8.688 66.875 42.719 1 91.06 192 GLN A CA 1
ATOM 1551 C C . GLN A 1 192 ? 7.66 68 42.844 1 91.06 192 GLN A C 1
ATOM 1553 O O . GLN A 1 192 ? 7.84 68.938 43.625 1 91.06 192 GLN A O 1
ATOM 1558 N N . THR A 1 193 ? 6.672 67.938 42.125 1 93.31 193 THR A N 1
ATOM 1559 C CA . THR A 1 193 ? 5.598 68.938 42.188 1 93.31 193 THR A CA 1
ATOM 1560 C C . THR A 1 193 ? 4.902 68.875 43.531 1 93.31 193 THR A C 1
ATOM 1562 O O . THR A 1 193 ? 4.566 69.938 44.094 1 93.31 193 THR A O 1
ATOM 1565 N N . ILE A 1 194 ? 4.676 67.688 44.094 1 93.62 194 ILE A N 1
ATOM 1566 C CA . ILE A 1 194 ? 4.035 67.562 45.406 1 93.62 194 ILE A CA 1
ATOM 1567 C C . ILE A 1 194 ? 4.934 68.125 46.5 1 93.62 194 ILE A C 1
ATOM 1569 O O . ILE A 1 194 ? 4.453 68.875 47.375 1 93.62 194 ILE A O 1
ATOM 1573 N N . ILE A 1 195 ? 6.184 67.875 46.375 1 90.12 195 ILE A N 1
ATOM 1574 C CA . ILE A 1 195 ? 7.145 68.375 47.375 1 90.12 195 ILE A CA 1
ATOM 1575 C C . ILE A 1 195 ? 7.211 69.875 47.312 1 90.12 195 ILE A C 1
ATOM 1577 O O . ILE A 1 195 ? 7.152 70.562 48.344 1 90.12 195 ILE A O 1
ATOM 1581 N N . SER A 1 196 ? 7.293 70.438 46.188 1 92.44 196 SER A N 1
ATOM 1582 C CA . SER A 1 196 ? 7.418 71.875 46 1 92.44 196 SER A CA 1
ATOM 1583 C C . SER A 1 196 ? 6.156 72.625 46.438 1 92.44 196 SER A C 1
ATOM 1585 O O . SER A 1 196 ? 6.219 73.812 46.844 1 92.44 196 SER A O 1
ATOM 1587 N N . ALA A 1 197 ? 5.082 72.062 46.375 1 91.81 197 ALA A N 1
ATOM 1588 C CA . ALA A 1 197 ? 3.807 72.625 46.781 1 91.81 197 ALA A CA 1
ATOM 1589 C C . ALA A 1 197 ? 3.553 72.5 48.25 1 91.81 197 ALA A C 1
ATOM 1591 O O . ALA A 1 197 ? 2.537 72.938 48.781 1 91.81 197 ALA A O 1
ATOM 1592 N N . GLY A 1 198 ? 4.434 71.875 48.969 1 89.62 198 GLY A N 1
ATOM 1593 C CA . GLY A 1 198 ? 4.285 71.688 50.406 1 89.62 198 GLY A CA 1
ATOM 1594 C C . GLY A 1 198 ? 3.223 70.625 50.75 1 89.62 198 GLY A C 1
ATOM 1595 O O . GLY A 1 198 ? 2.475 70.812 51.719 1 89.62 198 GLY A O 1
ATOM 1596 N N . GLY A 1 199 ? 3.17 69.688 50 1 86.12 199 GLY A N 1
ATOM 1597 C CA . GLY A 1 199 ? 2.164 68.625 50.156 1 86.12 199 GLY A CA 1
ATOM 1598 C C . GLY A 1 199 ? 2.281 67.938 51.5 1 86.12 199 GLY A C 1
ATOM 1599 O O . GLY A 1 199 ? 3.312 68 52.156 1 86.12 199 GLY A O 1
ATOM 1600 N N . GLU A 1 200 ? 1.325 67.188 51.875 1 91.25 200 GLU A N 1
ATOM 1601 C CA . GLU A 1 200 ? 1.271 66.438 53.125 1 91.25 200 GLU A CA 1
ATOM 1602 C C . GLU A 1 200 ? 2.285 65.312 53.094 1 91.25 200 GLU A C 1
ATOM 1604 O O . GLU A 1 200 ? 2.574 64.75 52.062 1 91.25 200 GLU A O 1
ATOM 1609 N N . GLU A 1 201 ? 2.709 64.938 54.156 1 88.88 201 GLU A N 1
ATOM 1610 C CA . GLU A 1 201 ? 3.744 63.906 54.312 1 88.88 201 GLU A CA 1
ATOM 1611 C C . GLU A 1 201 ? 3.26 62.531 53.781 1 88.88 201 GLU A C 1
ATOM 1613 O O . GLU A 1 201 ? 4.016 61.812 53.156 1 88.88 201 GLU A O 1
ATOM 1618 N N . ASP A 1 202 ? 2.072 62.281 54.094 1 91.56 202 ASP A N 1
ATOM 1619 C CA . ASP A 1 202 ? 1.521 61 53.656 1 91.56 202 ASP A CA 1
ATOM 1620 C C . ASP A 1 202 ? 1.45 60.906 52.156 1 91.56 202 ASP A C 1
ATOM 1622 O O . ASP A 1 202 ? 1.685 59.844 51.562 1 91.56 202 ASP A O 1
ATOM 1626 N N . THR A 1 203 ? 1.172 62 51.5 1 90.88 203 THR A N 1
ATOM 1627 C CA . THR A 1 203 ? 1.084 62.031 50.062 1 90.88 203 THR A CA 1
ATOM 1628 C C . THR A 1 203 ? 2.465 61.906 49.406 1 90.88 203 THR A C 1
ATOM 1630 O O . THR A 1 203 ? 2.613 61.25 48.375 1 90.88 203 THR A O 1
ATOM 1633 N N . ILE A 1 204 ? 3.436 62.438 49.969 1 93.69 204 ILE A N 1
ATOM 1634 C CA . ILE A 1 204 ? 4.812 62.375 49.5 1 93.69 204 ILE A CA 1
ATOM 1635 C C . ILE A 1 204 ? 5.328 60.938 49.625 1 93.69 204 ILE A C 1
ATOM 1637 O O . ILE A 1 204 ? 5.961 60.438 48.688 1 93.69 204 ILE A O 1
ATOM 1641 N N . VAL A 1 205 ? 5.039 60.344 50.719 1 92.62 205 VAL A N 1
ATOM 1642 C CA . VAL A 1 205 ? 5.5 59 50.969 1 92.62 205 VAL A CA 1
ATOM 1643 C C . VAL A 1 205 ? 4.84 58.031 49.969 1 92.62 205 VAL A C 1
ATOM 1645 O O . VAL A 1 205 ? 5.496 57.156 49.406 1 92.62 205 VAL A O 1
ATOM 1648 N N . ASN A 1 206 ? 3.592 58.188 49.75 1 94.62 206 ASN A N 1
ATOM 1649 C CA . ASN A 1 206 ? 2.861 57.344 48.812 1 94.62 206 ASN A CA 1
ATOM 1650 C C . ASN A 1 206 ? 3.395 57.5 47.406 1 94.62 206 ASN A C 1
ATOM 1652 O O . ASN A 1 206 ? 3.504 56.5 46.656 1 94.62 206 ASN A O 1
ATOM 1656 N N . GLN A 1 207 ? 3.729 58.688 47.031 1 94 207 GLN A N 1
ATOM 1657 C CA . GLN A 1 207 ? 4.262 58.938 45.688 1 94 207 GLN A CA 1
ATOM 1658 C C . GLN A 1 207 ? 5.676 58.375 45.531 1 94 207 GLN A C 1
ATOM 1660 O O . GLN A 1 207 ? 6.047 57.906 44.469 1 94 207 GLN A O 1
ATOM 1665 N N . LYS A 1 208 ? 6.465 58.469 46.5 1 93.94 208 LYS A N 1
ATOM 1666 C CA . LYS A 1 208 ? 7.797 57.844 46.5 1 93.94 208 LYS A CA 1
ATOM 1667 C C . LYS A 1 208 ? 7.723 56.344 46.312 1 93.94 208 LYS A C 1
ATOM 1669 O O . LYS A 1 208 ? 8.539 55.75 45.625 1 93.94 208 LYS A O 1
ATOM 1674 N N . GLU A 1 209 ? 6.816 55.812 46.938 1 94.5 209 GLU A N 1
ATOM 1675 C CA . GLU A 1 209 ? 6.617 54.375 46.812 1 94.5 209 GLU A CA 1
ATOM 1676 C C . GLU A 1 209 ? 6.219 53.969 45.406 1 94.5 209 GLU A C 1
ATOM 1678 O O . GLU A 1 209 ? 6.605 52.906 44.906 1 94.5 209 GLU A O 1
ATOM 1683 N N . ARG A 1 210 ? 5.465 54.781 44.75 1 95.25 210 ARG A N 1
ATOM 1684 C CA . ARG A 1 210 ? 5.062 54.531 43.375 1 95.25 210 ARG A CA 1
ATOM 1685 C C . ARG A 1 210 ? 6.273 54.531 42.469 1 95.25 210 ARG A C 1
ATOM 1687 O O . ARG A 1 210 ? 6.379 53.656 41.562 1 95.25 210 ARG A O 1
ATOM 1694 N N . VAL A 1 211 ? 7.148 55.406 42.562 1 95.56 211 VAL A N 1
ATOM 1695 C CA . VAL A 1 211 ? 8.359 55.5 41.75 1 95.56 211 VAL A CA 1
ATOM 1696 C C . VAL A 1 211 ? 9.242 54.281 42 1 95.56 211 VAL A C 1
ATOM 1698 O O . VAL A 1 211 ? 9.773 53.688 41.062 1 95.56 211 VAL A O 1
ATOM 1701 N N . GLU A 1 212 ? 9.359 53.906 43.219 1 94.25 212 GLU A N 1
ATOM 1702 C CA . GLU A 1 212 ? 10.188 52.75 43.562 1 94.25 212 GLU A CA 1
ATOM 1703 C C . GLU A 1 212 ? 9.625 51.469 42.969 1 94.25 212 GLU A C 1
ATOM 1705 O O . GLU A 1 212 ? 10.383 50.594 42.531 1 94.25 212 GLU A O 1
ATOM 1710 N N . LYS A 1 213 ? 8.359 51.312 43.031 1 95.94 213 LYS A N 1
ATOM 1711 C CA . LYS A 1 213 ? 7.703 50.156 42.438 1 95.94 213 LYS A CA 1
ATOM 1712 C C . LYS A 1 213 ? 7.988 50.031 40.938 1 95.94 213 LYS A C 1
ATOM 1714 O O . LYS A 1 213 ? 8.133 48.938 40.406 1 95.94 213 LYS A O 1
ATOM 1719 N N . LEU A 1 214 ? 8.102 51.094 40.219 1 96.31 214 LEU A N 1
ATOM 1720 C CA . LEU A 1 214 ? 8.391 51.094 38.781 1 96.31 214 LEU A CA 1
ATOM 1721 C C . LEU A 1 214 ? 9.828 50.656 38.531 1 96.31 214 LEU A C 1
ATOM 1723 O O . LEU A 1 214 ? 10.102 49.938 37.562 1 96.31 214 LEU A O 1
ATOM 1727 N N . PHE A 1 215 ? 10.742 51.125 39.344 1 95.62 215 PHE A N 1
ATOM 1728 C CA . PHE A 1 215 ? 12.117 50.656 39.219 1 95.62 215 PHE A CA 1
ATOM 1729 C C . PHE A 1 215 ? 12.195 49.156 39.406 1 95.62 215 PHE A C 1
ATOM 1731 O O . PHE A 1 215 ? 12.852 48.469 38.625 1 95.62 215 PHE A O 1
ATOM 1738 N N . LYS A 1 216 ? 11.531 48.688 40.375 1 95.94 216 LYS A N 1
ATOM 1739 C CA . LYS A 1 216 ? 11.547 47.281 40.688 1 95.94 216 LYS A CA 1
ATOM 1740 C C . LYS A 1 216 ? 11 46.438 39.531 1 95.94 216 LYS A C 1
ATOM 1742 O O . LYS A 1 216 ? 11.586 45.438 39.156 1 95.94 216 LYS A O 1
ATOM 1747 N N . ARG A 1 217 ? 9.961 46.844 38.938 1 96.12 217 ARG A N 1
ATOM 1748 C CA . ARG A 1 217 ? 9.328 46.156 37.812 1 96.12 217 ARG A CA 1
ATOM 1749 C C . ARG A 1 217 ? 10.227 46.156 36.594 1 96.12 217 ARG A C 1
ATOM 1751 O O . ARG A 1 217 ? 10.438 45.125 35.969 1 96.12 217 ARG A O 1
ATOM 1758 N N . GLN A 1 218 ? 10.789 47.25 36.219 1 96.38 218 GLN A N 1
ATOM 1759 C CA . GLN A 1 218 ? 11.617 47.375 35.031 1 96.38 218 GLN A CA 1
ATOM 1760 C C . GLN A 1 218 ? 12.875 46.531 35.156 1 96.38 218 GLN A C 1
ATOM 1762 O O . GLN A 1 218 ? 13.25 45.812 34.219 1 96.38 218 GLN A O 1
ATOM 1767 N N . LEU A 1 219 ? 13.531 46.562 36.281 1 95.62 219 LEU A N 1
ATOM 1768 C CA . LEU A 1 219 ? 14.828 45.906 36.438 1 95.62 219 LEU A CA 1
ATOM 1769 C C . LEU A 1 219 ? 14.672 44.406 36.562 1 95.62 219 LEU A C 1
ATOM 1771 O O . LEU A 1 219 ? 15.648 43.656 36.469 1 95.62 219 LEU A O 1
ATOM 1775 N N . SER A 1 220 ? 13.453 43.969 36.625 1 95.75 220 SER A N 1
ATOM 1776 C CA . SER A 1 220 ? 13.18 42.531 36.625 1 95.75 220 SER A CA 1
ATOM 1777 C C . SER A 1 220 ? 12.992 42.031 35.219 1 95.75 220 SER A C 1
ATOM 1779 O O . SER A 1 220 ? 12.867 40.812 35 1 95.75 220 SER A O 1
ATOM 1781 N N . CYS A 1 221 ? 12.969 42.844 34.156 1 95.31 221 CYS A N 1
ATOM 1782 C CA . CYS A 1 221 ? 12.773 42.469 32.75 1 95.31 221 CYS A CA 1
ATOM 1783 C C . CYS A 1 221 ? 14.102 42.438 32 1 95.31 221 CYS A C 1
ATOM 1785 O O . CYS A 1 221 ? 14.977 43.25 32.25 1 95.31 221 CYS A O 1
ATOM 1787 N N . PRO A 1 222 ? 14.281 41.375 31.141 1 96.25 222 PRO A N 1
ATOM 1788 C CA . PRO A 1 222 ? 15.523 41.281 30.359 1 96.25 222 PRO A CA 1
ATOM 1789 C C . PRO A 1 222 ? 15.547 42.25 29.188 1 96.25 222 PRO A C 1
ATOM 1791 O O . PRO A 1 222 ? 15.344 41.844 28.031 1 96.25 222 PRO A O 1
ATOM 1794 N N . LEU A 1 223 ? 15.836 43.406 29.391 1 95.88 223 LEU A N 1
ATOM 1795 C CA . LEU A 1 223 ? 15.82 44.469 28.391 1 95.88 223 LEU A CA 1
ATOM 1796 C C . LEU A 1 223 ? 17.234 44.969 28.078 1 95.88 223 LEU A C 1
ATOM 1798 O O . LEU A 1 223 ? 18.094 44.969 28.969 1 95.88 223 LEU A O 1
ATOM 1802 N N . LEU A 1 224 ? 17.297 45.344 26.906 1 93.19 224 LEU A N 1
ATOM 1803 C CA . LEU A 1 224 ? 18.547 46 26.547 1 93.19 224 LEU A CA 1
ATOM 1804 C C . LEU A 1 224 ? 18.688 47.344 27.266 1 93.19 224 LEU A C 1
ATOM 1806 O O . LEU A 1 224 ? 17.688 48.031 27.5 1 93.19 224 LEU A O 1
ATOM 1810 N N . ASN A 1 225 ? 19.75 47.812 27.938 1 85.75 225 ASN A N 1
ATOM 1811 C CA . ASN A 1 225 ? 20.078 49.062 28.609 1 85.75 225 ASN A CA 1
ATOM 1812 C C . ASN A 1 225 ? 19.625 49.062 30.062 1 85.75 225 ASN A C 1
ATOM 1814 O O . ASN A 1 225 ? 19.453 50.125 30.656 1 85.75 225 ASN A O 1
ATOM 1818 N N . ASN A 1 226 ? 19.344 47.969 30.672 1 89.69 226 ASN A N 1
ATOM 1819 C CA . ASN A 1 226 ? 18.938 47.875 32.062 1 89.69 226 ASN A CA 1
ATOM 1820 C C . ASN A 1 226 ? 20.047 48.312 33 1 89.69 226 ASN A C 1
ATOM 1822 O O . ASN A 1 226 ? 19.797 48.688 34.156 1 89.69 226 ASN A O 1
ATOM 1826 N N . ASP A 1 227 ? 21.203 48.281 32.5 1 91.5 227 ASP A N 1
ATOM 1827 C CA . ASP A 1 227 ? 22.344 48.719 33.312 1 91.5 227 ASP A CA 1
ATOM 1828 C C . ASP A 1 227 ? 22.219 50.188 33.656 1 91.5 227 ASP A C 1
ATOM 1830 O O . ASP A 1 227 ? 22.469 50.594 34.781 1 91.5 227 ASP A O 1
ATOM 1834 N N . SER A 1 228 ? 21.828 50.906 32.688 1 91.44 228 SER A N 1
ATOM 1835 C CA . SER A 1 228 ? 21.625 52.344 32.938 1 91.44 228 SER A CA 1
ATOM 1836 C C . SER A 1 228 ? 20.484 52.594 33.906 1 91.44 228 SER A C 1
ATOM 1838 O O . SER A 1 228 ? 20.562 53.469 34.781 1 91.44 228 SER A O 1
ATOM 1840 N N . SER A 1 229 ? 19.438 51.812 33.812 1 93.31 229 SER A N 1
ATOM 1841 C CA . SER A 1 229 ? 18.281 51.938 34.688 1 93.31 229 SER A CA 1
ATOM 1842 C C . SER A 1 229 ? 18.625 51.562 36.125 1 93.31 229 SER A C 1
ATOM 1844 O O . SER A 1 229 ? 18.125 52.156 37.094 1 93.31 229 SER A O 1
ATOM 1846 N N . PHE A 1 230 ? 19.422 50.594 36.25 1 93.81 230 PHE A N 1
ATOM 1847 C CA . PHE A 1 230 ? 19.859 50.188 37.594 1 93.81 230 PHE A CA 1
ATOM 1848 C C . PHE A 1 230 ? 20.703 51.25 38.25 1 93.81 230 PHE A C 1
ATOM 1850 O O . PHE A 1 230 ? 20.547 51.531 39.438 1 93.81 230 PHE A O 1
ATOM 1857 N N . SER A 1 231 ? 21.562 51.875 37.562 1 93.56 231 SER A N 1
ATOM 1858 C CA . SER A 1 231 ? 22.359 52.969 38.062 1 93.56 231 SER A CA 1
ATOM 1859 C C . SER A 1 231 ? 21.469 54.125 38.5 1 93.56 231 SER A C 1
ATOM 1861 O O . SER A 1 231 ? 21.766 54.781 39.531 1 93.56 231 SER A O 1
ATOM 1863 N N . GLU A 1 232 ? 20.5 54.375 37.781 1 93.62 232 GLU A N 1
ATOM 1864 C CA . GLU A 1 232 ? 19.547 55.406 38.156 1 93.62 232 GLU A CA 1
ATOM 1865 C C . GLU A 1 232 ? 18.812 55.062 39.438 1 93.62 232 GLU A C 1
ATOM 1867 O O . GLU A 1 232 ? 18.516 55.938 40.25 1 93.62 232 GLU A O 1
ATOM 1872 N N . TYR A 1 233 ? 18.422 53.844 39.688 1 94.19 233 TYR A N 1
ATOM 1873 C CA . TYR A 1 233 ? 17.766 53.375 40.875 1 94.19 233 TYR A CA 1
ATOM 1874 C C . TYR A 1 233 ? 18.641 53.625 42.125 1 94.19 233 TYR A C 1
ATOM 1876 O O . TYR A 1 233 ? 18.172 54.125 43.125 1 94.19 233 TYR A O 1
ATOM 1884 N N . GLU A 1 234 ? 19.875 53.281 41.969 1 92.88 234 GLU A N 1
ATOM 1885 C CA . GLU A 1 234 ? 20.828 53.5 43.062 1 92.88 234 GLU A CA 1
ATOM 1886 C C . GLU A 1 234 ? 20.938 54.969 43.406 1 92.88 234 GLU A C 1
ATOM 1888 O O . GLU A 1 234 ? 20.938 55.312 44.594 1 92.88 234 GLU A O 1
ATOM 1893 N N . SER A 1 235 ? 21.031 55.781 42.469 1 93.12 235 SER A N 1
ATOM 1894 C CA . SER A 1 235 ? 21.125 57.219 42.656 1 93.12 235 SER A CA 1
ATOM 1895 C C . SER A 1 235 ? 19.859 57.75 43.344 1 93.12 235 SER A C 1
ATOM 1897 O O . SER A 1 235 ? 19.922 58.625 44.188 1 93.12 235 SER A O 1
ATOM 1899 N N . TRP A 1 236 ? 18.766 57.281 42.938 1 93.25 236 TRP A N 1
ATOM 1900 C CA . TRP A 1 236 ? 17.484 57.719 43.469 1 93.25 236 TRP A CA 1
ATOM 1901 C C . TRP A 1 236 ? 17.344 57.344 44.938 1 93.25 236 TRP A C 1
ATOM 1903 O O . TRP A 1 236 ? 16.844 58.125 45.75 1 93.25 236 TRP A O 1
ATOM 1913 N N . LYS A 1 237 ? 17.703 56.219 45.375 1 92.62 237 LYS A N 1
ATOM 1914 C CA . LYS A 1 237 ? 17.672 55.75 46.75 1 92.62 237 LYS A CA 1
ATOM 1915 C C . LYS A 1 237 ? 18.609 56.594 47.625 1 92.62 237 LYS A C 1
ATOM 1917 O O . LYS A 1 237 ? 18.266 56.938 48.75 1 92.62 237 LYS A O 1
ATOM 1922 N N . SER A 1 238 ? 19.703 56.875 47.062 1 90.69 238 SER A N 1
ATOM 1923 C CA . SER A 1 238 ? 20.672 57.719 47.781 1 90.69 238 SER A CA 1
ATOM 1924 C C . SER A 1 238 ? 20.141 59.094 48.031 1 90.69 238 SER A C 1
ATOM 1926 O O . SER A 1 238 ? 20.281 59.656 49.125 1 90.69 238 SER A O 1
ATOM 1928 N N . GLU A 1 239 ? 19.547 59.656 47.094 1 87.81 239 GLU A N 1
ATOM 1929 C CA . GLU A 1 239 ? 18.984 61 47.219 1 87.81 239 GLU A CA 1
ATOM 1930 C C . GLU A 1 239 ? 17.875 61.062 48.25 1 87.81 239 GLU A C 1
ATOM 1932 O O . GLU A 1 239 ? 17.641 62.094 48.875 1 87.81 239 GLU A O 1
ATOM 1937 N N . ASN A 1 240 ? 17.156 60.031 48.531 1 87.06 240 ASN A N 1
ATOM 1938 C CA . ASN A 1 240 ? 16.078 59.969 49.5 1 87.06 240 ASN A CA 1
ATOM 1939 C C . ASN A 1 240 ? 16.547 59.406 50.844 1 87.06 240 ASN A C 1
ATOM 1941 O O . ASN A 1 240 ? 15.742 59.125 51.719 1 87.06 240 ASN A O 1
ATOM 1945 N N . ASN A 1 241 ? 17.875 59.156 50.969 1 86.12 241 ASN A N 1
ATOM 1946 C CA . ASN A 1 241 ? 18.516 58.625 52.188 1 86.12 241 ASN A CA 1
ATOM 1947 C C . ASN A 1 241 ? 17.922 57.312 52.594 1 86.12 241 ASN A C 1
ATOM 1949 O O . ASN A 1 241 ? 17.656 57.094 53.781 1 86.12 241 ASN A O 1
ATOM 1953 N N . GLU A 1 242 ? 17.656 56.562 51.656 1 88.12 242 GLU A N 1
ATOM 1954 C CA . GLU A 1 242 ? 17.156 55.219 51.875 1 88.12 242 GLU A CA 1
ATOM 1955 C C . GLU A 1 242 ? 18.109 54.156 51.312 1 88.12 242 GLU A C 1
ATOM 1957 O O . GLU A 1 242 ? 18.781 54.406 50.281 1 88.12 242 GLU A O 1
ATOM 1962 N N . PRO A 1 243 ? 18.156 53.062 51.844 1 89.88 243 PRO A N 1
ATOM 1963 C CA . PRO A 1 243 ? 19.047 52 51.312 1 89.88 243 PRO A CA 1
ATOM 1964 C C . PRO A 1 243 ? 18.469 51.281 50.094 1 89.88 243 PRO A C 1
ATOM 1966 O O . PRO A 1 243 ? 17.25 51.219 49.938 1 89.88 243 PRO A O 1
ATOM 1969 N N . VAL A 1 244 ? 19.406 50.781 49.344 1 93 244 VAL A N 1
ATOM 1970 C CA . VAL A 1 244 ? 19.016 50 48.156 1 93 244 VAL A CA 1
ATOM 1971 C C . VAL A 1 244 ? 18.344 48.719 48.625 1 93 244 VAL A C 1
ATOM 1973 O O . VAL A 1 244 ? 18.797 48.062 49.562 1 93 244 VAL A O 1
ATOM 1976 N N . ASP A 1 245 ? 17.328 48.406 48.062 1 91.5 245 ASP A N 1
ATOM 1977 C CA . ASP A 1 245 ? 16.562 47.219 48.375 1 91.5 245 ASP A CA 1
ATOM 1978 C C . ASP A 1 245 ? 17.234 45.969 47.812 1 91.5 245 ASP A C 1
ATOM 1980 O O . ASP A 1 245 ? 17.359 45.844 46.594 1 91.5 245 ASP A O 1
ATOM 1984 N N . GLN A 1 246 ? 17.469 45 48.469 1 90.5 246 GLN A N 1
ATOM 1985 C CA . GLN A 1 246 ? 18.219 43.844 48.062 1 90.5 246 GLN A CA 1
ATOM 1986 C C . GLN A 1 246 ? 17.391 42.969 47.125 1 90.5 246 GLN A C 1
ATOM 1988 O O . GLN A 1 246 ? 17.922 42.312 46.25 1 90.5 246 GLN A O 1
ATOM 1993 N N . SER A 1 247 ? 16.203 42.969 47.281 1 91.81 247 SER A N 1
ATOM 1994 C CA . SER A 1 247 ? 15.312 42.188 46.406 1 91.81 247 SER A CA 1
ATOM 1995 C C . SER A 1 247 ? 15.359 42.719 44.969 1 91.81 247 SER A C 1
ATOM 1997 O O . SER A 1 247 ? 15.258 41.938 44.031 1 91.81 247 SER A O 1
ATOM 1999 N N . VAL A 1 248 ? 15.555 43.938 44.719 1 92.56 248 VAL A N 1
ATOM 2000 C CA . VAL A 1 248 ? 15.648 44.531 43.406 1 92.56 248 VAL A CA 1
ATOM 2001 C C . VAL A 1 248 ? 16.969 44.156 42.75 1 92.56 248 VAL A C 1
ATOM 2003 O O . VAL A 1 248 ? 17.016 43.906 41.531 1 92.56 248 VAL A O 1
ATOM 2006 N N . VAL A 1 249 ? 17.984 44.125 43.531 1 94.38 249 VAL A N 1
ATOM 2007 C CA . VAL A 1 249 ? 19.297 43.75 43.031 1 94.38 249 VAL A CA 1
ATOM 2008 C C . VAL A 1 249 ? 19.281 42.312 42.531 1 94.38 249 VAL A C 1
ATOM 2010 O O . VAL A 1 249 ? 19.812 42 41.469 1 94.38 249 VAL A O 1
ATOM 2013 N N . GLU A 1 250 ? 18.688 41.469 43.25 1 95.38 250 GLU A N 1
ATOM 2014 C CA . GLU A 1 250 ? 18.594 40.062 42.875 1 95.38 250 GLU A CA 1
ATOM 2015 C C . GLU A 1 250 ? 17.797 39.875 41.594 1 95.38 250 GLU A C 1
ATOM 2017 O O . GLU A 1 250 ? 18.172 39.094 40.719 1 95.38 250 GLU A O 1
ATOM 2022 N N . ASN A 1 251 ? 16.734 40.469 41.5 1 94.25 251 ASN A N 1
ATOM 2023 C CA . ASN A 1 251 ? 15.898 40.375 40.312 1 94.25 251 ASN A CA 1
ATOM 2024 C C . ASN A 1 251 ? 16.609 40.938 39.062 1 94.25 251 ASN A C 1
ATOM 2026 O O . ASN A 1 251 ? 16.438 40.438 37.969 1 94.25 251 ASN A O 1
ATOM 2030 N N . TYR A 1 252 ? 17.328 41.938 39.25 1 94.19 252 TYR A N 1
ATOM 2031 C CA . TYR A 1 252 ? 18.109 42.531 38.156 1 94.19 252 TYR A CA 1
ATOM 2032 C C . TYR A 1 252 ? 19.156 41.562 37.656 1 94.19 252 TYR A C 1
ATOM 2034 O O . TYR A 1 252 ? 19.344 41.438 36.438 1 94.19 252 TYR A O 1
ATOM 2042 N N . GLN A 1 253 ? 19.812 40.844 38.438 1 94.5 253 GLN A N 1
ATOM 2043 C CA . GLN A 1 253 ? 20.828 39.875 38.062 1 94.5 253 GLN A CA 1
ATOM 2044 C C . GLN A 1 253 ? 20.219 38.719 37.281 1 94.5 253 GLN A C 1
ATOM 2046 O O . GLN A 1 253 ? 20.766 38.281 36.25 1 94.5 253 GLN A O 1
ATOM 2051 N N . LYS A 1 254 ? 19.156 38.312 37.688 1 95.25 254 LYS A N 1
ATOM 2052 C CA . LYS A 1 254 ? 18.453 37.219 37 1 95.25 254 LYS A CA 1
ATOM 2053 C C . LYS A 1 254 ? 18.031 37.688 35.594 1 95.25 254 LYS A C 1
ATOM 2055 O O . LYS A 1 254 ? 18.156 36.938 34.625 1 95.25 254 LYS A O 1
ATOM 2060 N N . ALA A 1 255 ? 17.516 38.812 35.469 1 94.5 255 ALA A N 1
ATOM 2061 C CA . ALA A 1 255 ? 17.078 39.375 34.188 1 94.5 255 ALA A CA 1
ATOM 2062 C C . ALA A 1 255 ? 18.266 39.531 33.219 1 94.5 255 ALA A C 1
ATOM 2064 O O . ALA A 1 255 ? 18.109 39.312 32.031 1 94.5 255 ALA A O 1
ATOM 2065 N N . ASN A 1 256 ? 19.391 39.812 33.688 1 94.31 256 ASN A N 1
ATOM 2066 C CA . ASN A 1 256 ? 20.578 39.969 32.844 1 94.31 256 ASN A CA 1
ATOM 2067 C C . ASN A 1 256 ? 21.078 38.625 32.312 1 94.31 256 ASN A C 1
ATOM 2069 O O . ASN A 1 256 ? 21.609 38.562 31.219 1 94.31 256 ASN A O 1
ATOM 2073 N N . GLU A 1 257 ? 20.938 37.625 33.031 1 94.75 257 GLU A N 1
ATOM 2074 C CA . GLU A 1 257 ? 21.312 36.281 32.562 1 94.75 257 GLU A CA 1
ATOM 2075 C C . GLU A 1 257 ? 20.438 35.844 31.375 1 94.75 257 GLU A C 1
ATOM 2077 O O . GLU A 1 257 ? 20.953 35.281 30.406 1 94.75 257 GLU A O 1
ATOM 2082 N N . VAL A 1 258 ? 19.219 36.062 31.484 1 95.62 258 VAL A N 1
ATOM 2083 C CA . VAL A 1 258 ? 18.297 35.75 30.406 1 95.62 258 VAL A CA 1
ATOM 2084 C C . VAL A 1 258 ? 18.641 36.594 29.172 1 95.62 258 VAL A C 1
ATOM 2086 O O . VAL A 1 258 ? 18.641 36.094 28.047 1 95.62 258 VAL A O 1
ATOM 2089 N N . LEU A 1 259 ? 18.953 37.812 29.359 1 94.62 259 LEU A N 1
ATOM 2090 C CA . LEU A 1 259 ? 19.266 38.75 28.266 1 94.62 259 LEU A CA 1
ATOM 2091 C C . LEU A 1 259 ? 20.5 38.281 27.5 1 94.62 259 LEU A C 1
ATOM 2093 O O . LEU A 1 259 ? 20.562 38.406 26.266 1 94.62 259 LEU A O 1
ATOM 2097 N N . GLN A 1 260 ? 21.422 37.719 28.078 1 94.25 260 GLN A N 1
ATOM 2098 C CA . GLN A 1 260 ? 22.625 37.219 27.438 1 94.25 260 GLN A CA 1
ATOM 2099 C C . GLN A 1 260 ? 22.328 36.094 26.453 1 94.25 260 GLN A C 1
ATOM 2101 O O . GLN A 1 260 ? 22.969 35.969 25.406 1 94.25 260 GLN A O 1
ATOM 2106 N N . LYS A 1 261 ? 21.391 35.344 26.719 1 94.38 261 LYS A N 1
ATOM 2107 C CA . LYS A 1 261 ? 21 34.219 25.859 1 94.38 261 LYS A CA 1
ATOM 2108 C C . LYS A 1 261 ? 20.172 34.719 24.672 1 94.38 261 LYS A C 1
ATOM 2110 O O . LYS A 1 261 ? 20.188 34.125 23.594 1 94.38 261 LYS A O 1
ATOM 2115 N N . LEU A 1 262 ? 19.5 35.812 24.844 1 95.44 262 LEU A N 1
ATOM 2116 C CA . LEU A 1 262 ? 18.641 36.375 23.797 1 95.44 262 LEU A CA 1
ATOM 2117 C C . LEU A 1 262 ? 19.438 37.281 22.859 1 95.44 262 LEU A C 1
ATOM 2119 O O . LEU A 1 262 ? 19.031 37.5 21.719 1 95.44 262 LEU A O 1
ATOM 2123 N N . THR A 1 263 ? 20.547 37.75 23.188 1 92.56 263 THR A N 1
ATOM 2124 C CA . THR A 1 263 ? 21.312 38.781 22.5 1 92.56 263 THR A CA 1
ATOM 2125 C C . THR A 1 263 ? 21.781 38.281 21.125 1 92.56 263 THR A C 1
ATOM 2127 O O . THR A 1 263 ? 21.797 39.031 20.156 1 92.56 263 THR A O 1
ATOM 2130 N N . PRO A 1 264 ? 22.156 37 20.969 1 94.19 264 PRO A N 1
ATOM 2131 C CA . PRO A 1 264 ? 22.562 36.531 19.641 1 94.19 264 PRO A CA 1
ATOM 2132 C C . PRO A 1 264 ? 21.438 36.656 18.609 1 94.19 264 PRO A C 1
ATOM 2134 O O . PRO A 1 264 ? 21.688 37 17.453 1 94.19 264 PRO A O 1
ATOM 2137 N N . PHE A 1 265 ? 20.266 36.344 18.984 1 96 265 PHE A N 1
ATOM 2138 C CA . PHE A 1 265 ? 19.125 36.469 18.078 1 96 265 PHE A CA 1
ATOM 2139 C C . PHE A 1 265 ? 18.906 37.938 17.719 1 96 265 PHE A C 1
ATOM 2141 O O . PHE A 1 265 ? 18.641 38.281 16.562 1 96 265 PHE A O 1
ATOM 2148 N N . GLU A 1 266 ? 19.047 38.781 18.766 1 95.12 266 GLU A N 1
ATOM 2149 C CA . GLU A 1 266 ? 18.828 40.219 18.562 1 95.12 266 GLU A CA 1
ATOM 2150 C C . GLU A 1 266 ? 19.891 40.812 17.641 1 95.12 266 GLU A C 1
ATOM 2152 O O . GLU A 1 266 ? 19.578 41.719 16.844 1 95.12 266 GLU A O 1
ATOM 2157 N N . GLU A 1 267 ? 21.031 40.344 17.703 1 92.19 267 GLU A N 1
ATOM 2158 C CA . GLU A 1 267 ? 22.094 40.781 16.828 1 92.19 267 GLU A CA 1
ATOM 2159 C C . GLU A 1 267 ? 21.875 40.344 15.383 1 92.19 267 GLU A C 1
ATOM 2161 O O . GLU A 1 267 ? 22.109 41.094 14.438 1 92.19 267 GLU A O 1
ATOM 2166 N N . GLU A 1 268 ? 21.406 39.156 15.219 1 94.25 268 GLU A N 1
ATOM 2167 C CA . GLU A 1 268 ? 21.125 38.625 13.891 1 94.25 268 GLU A CA 1
ATOM 2168 C C . GLU A 1 268 ? 19.984 39.406 13.227 1 94.25 268 GLU A C 1
ATOM 2170 O O . GLU A 1 268 ? 20 39.625 12.016 1 94.25 268 GLU A O 1
ATOM 2175 N N . LEU A 1 269 ? 19 39.781 14.008 1 94.12 269 LEU A N 1
ATOM 2176 C CA . LEU A 1 269 ? 17.859 40.531 13.5 1 94.12 269 LEU A CA 1
ATOM 2177 C C . LEU A 1 269 ? 18.297 41.875 12.969 1 94.12 269 LEU A C 1
ATOM 2179 O O . LEU A 1 269 ? 17.656 42.438 12.078 1 94.12 269 LEU A O 1
ATOM 2183 N N . LEU A 1 270 ? 19.391 42.375 13.508 1 89.19 270 LEU A N 1
ATOM 2184 C CA . LEU A 1 270 ? 19.875 43.688 13.102 1 89.19 270 LEU A CA 1
ATOM 2185 C C . LEU A 1 270 ? 20.609 43.594 11.758 1 89.19 270 LEU A C 1
ATOM 2187 O O . LEU A 1 270 ? 20.609 44.562 10.992 1 89.19 270 LEU A O 1
ATOM 2191 N N . VAL A 1 271 ? 21.078 42.469 11.414 1 86.19 271 VAL A N 1
ATOM 2192 C CA . VAL A 1 271 ? 21.984 42.344 10.266 1 86.19 271 VAL A CA 1
ATOM 2193 C C . VAL A 1 271 ? 21.219 41.75 9.078 1 86.19 271 VAL A C 1
ATOM 2195 O O . VAL A 1 271 ? 21.406 42.188 7.938 1 86.19 271 VAL A O 1
ATOM 2198 N N . LYS A 1 272 ? 20.344 40.781 9.25 1 85.81 272 LYS A N 1
ATOM 2199 C CA . LYS A 1 272 ? 19.703 40.031 8.172 1 85.81 272 LYS A CA 1
ATOM 2200 C C . LYS A 1 272 ? 18.578 40.844 7.539 1 85.81 272 LYS A C 1
ATOM 2202 O O . LYS A 1 272 ? 17.828 41.5 8.242 1 85.81 272 LYS A O 1
ATOM 2207 N N . ASP A 1 273 ? 18.578 40.75 6.25 1 85.94 273 ASP A N 1
ATOM 2208 C CA . ASP A 1 273 ? 17.5 41.406 5.531 1 85.94 273 ASP A CA 1
ATOM 2209 C C . ASP A 1 273 ? 16.188 40.625 5.668 1 85.94 273 ASP A C 1
ATOM 2211 O O . ASP A 1 273 ? 15.148 41.219 5.98 1 85.94 273 ASP A O 1
ATOM 2215 N N . ASP A 1 274 ? 16.328 39.375 5.258 1 88.5 274 ASP A N 1
ATOM 2216 C CA . ASP A 1 274 ? 15.156 38.531 5.5 1 88.5 274 ASP A CA 1
ATOM 2217 C C . ASP A 1 274 ? 15.148 38 6.93 1 88.5 274 ASP A C 1
ATOM 2219 O O . ASP A 1 274 ? 15.883 37.062 7.262 1 88.5 274 ASP A O 1
ATOM 2223 N N . LYS A 1 275 ? 14.297 38.625 7.66 1 95.62 275 LYS A N 1
ATOM 2224 C CA . LYS A 1 275 ? 14.281 38.375 9.094 1 95.62 275 LYS A CA 1
ATOM 2225 C C . LYS A 1 275 ? 13.422 37.156 9.438 1 95.62 275 LYS A C 1
ATOM 2227 O O . LYS A 1 275 ? 13.398 36.688 10.586 1 95.62 275 LYS A O 1
ATOM 2232 N N . SER A 1 276 ? 12.688 36.625 8.445 1 95.38 276 SER A N 1
ATOM 2233 C CA . SER A 1 276 ? 11.695 35.594 8.719 1 95.38 276 SER A CA 1
ATOM 2234 C C . SER A 1 276 ? 12.352 34.344 9.312 1 95.38 276 SER A C 1
ATOM 2236 O O . SER A 1 276 ? 11.875 33.812 10.312 1 95.38 276 SER A O 1
ATOM 2238 N N . ASP A 1 277 ? 13.422 33.875 8.734 1 92.69 277 ASP A N 1
ATOM 2239 C CA . ASP A 1 277 ? 14.109 32.688 9.219 1 92.69 277 ASP A CA 1
ATOM 2240 C C . ASP A 1 277 ? 14.672 32.906 10.625 1 92.69 277 ASP A C 1
ATOM 2242 O O . ASP A 1 277 ? 14.641 32 11.461 1 92.69 277 ASP A O 1
ATOM 2246 N N . VAL A 1 278 ? 15.18 34.094 10.836 1 96.25 278 VAL A N 1
ATOM 2247 C CA . VAL A 1 278 ? 15.734 34.406 12.141 1 96.25 278 VAL A CA 1
ATOM 2248 C C . VAL A 1 278 ? 14.641 34.375 13.203 1 96.25 278 VAL A C 1
ATOM 2250 O O . VAL A 1 278 ? 14.828 33.781 14.273 1 96.25 278 VAL A O 1
ATOM 2253 N N . TYR A 1 279 ? 13.523 34.969 12.922 1 97.56 279 TYR A N 1
ATOM 2254 C CA . TYR A 1 279 ? 12.398 34.969 13.852 1 97.56 279 TYR A CA 1
ATOM 2255 C C . TYR A 1 279 ? 11.922 33.531 14.117 1 97.56 279 TYR A C 1
ATOM 2257 O O . TYR A 1 279 ? 11.57 33.188 15.242 1 97.56 279 TYR A O 1
ATOM 2265 N N . ARG A 1 280 ? 11.859 32.781 13.039 1 95.38 280 ARG A N 1
ATOM 2266 C CA . ARG A 1 280 ? 11.453 31.375 13.211 1 95.38 280 ARG A CA 1
ATOM 2267 C C . ARG A 1 280 ? 12.336 30.656 14.227 1 95.38 280 ARG A C 1
ATOM 2269 O O . ARG A 1 280 ? 11.836 30.016 15.141 1 95.38 280 ARG A O 1
ATOM 2276 N N . ASN A 1 281 ? 13.562 30.812 14.117 1 94.44 281 ASN A N 1
ATOM 2277 C CA . ASN A 1 281 ? 14.516 30.188 15.031 1 94.44 281 ASN A CA 1
ATOM 2278 C C . ASN A 1 281 ? 14.422 30.781 16.438 1 94.44 281 ASN A C 1
ATOM 2280 O O . ASN A 1 281 ? 14.523 30.078 17.438 1 94.44 281 ASN A O 1
ATOM 2284 N N . TYR A 1 282 ? 14.312 32.062 16.453 1 97 282 TYR A N 1
ATOM 2285 C CA . TYR A 1 282 ? 14.195 32.812 17.703 1 97 282 TYR A CA 1
ATOM 2286 C C . TYR A 1 282 ? 12.977 32.344 18.484 1 97 282 TYR A C 1
ATOM 2288 O O . TYR A 1 282 ? 13.07 32.062 19.688 1 97 282 TYR A O 1
ATOM 2296 N N . ILE A 1 283 ? 11.93 32.281 17.859 1 97.56 283 ILE A N 1
ATOM 2297 C CA . ILE A 1 283 ? 10.688 31.875 18.5 1 97.56 283 ILE A CA 1
ATOM 2298 C C . ILE A 1 283 ? 10.805 30.438 18.969 1 97.56 283 ILE A C 1
ATOM 2300 O O . ILE A 1 283 ? 10.367 30.094 20.062 1 97.56 283 ILE A O 1
ATOM 2304 N N . LYS A 1 284 ? 11.344 29.609 18.047 1 93.38 284 LYS A N 1
ATOM 2305 C CA . LYS A 1 284 ? 11.555 28.219 18.422 1 93.38 284 LYS A CA 1
ATOM 2306 C C . LYS A 1 284 ? 12.344 28.109 19.719 1 93.38 284 LYS A C 1
ATOM 2308 O O . LYS A 1 284 ? 11.977 27.344 20.625 1 93.38 284 LYS A O 1
ATOM 2313 N N . TYR A 1 285 ? 13.32 28.891 19.906 1 95.06 285 TYR A N 1
ATOM 2314 C CA . TYR A 1 285 ? 14.156 28.906 21.094 1 95.06 285 TYR A CA 1
ATOM 2315 C C . TYR A 1 285 ? 13.352 29.328 22.312 1 95.06 285 TYR A C 1
ATOM 2317 O O . TYR A 1 285 ? 13.414 28.688 23.375 1 95.06 285 TYR A O 1
ATOM 2325 N N . GLU A 1 286 ? 12.656 30.469 22.234 1 96.56 286 GLU A N 1
ATOM 2326 C CA . GLU A 1 286 ? 11.898 31.031 23.344 1 96.56 286 GLU A CA 1
ATOM 2327 C C . GLU A 1 286 ? 10.766 30.094 23.781 1 96.56 286 GLU A C 1
ATOM 2329 O O . GLU A 1 286 ? 10.43 30.031 24.969 1 96.56 286 GLU A O 1
ATOM 2334 N N . VAL A 1 287 ? 10.219 29.469 22.859 1 95.38 287 VAL A N 1
ATOM 2335 C CA . VAL A 1 287 ? 9.141 28.547 23.188 1 95.38 287 VAL A CA 1
ATOM 2336 C C . VAL A 1 287 ? 9.664 27.422 24.062 1 95.38 287 VAL A C 1
ATOM 2338 O O . VAL A 1 287 ? 8.961 26.953 24.953 1 95.38 287 VAL A O 1
ATOM 2341 N N . GLU A 1 288 ? 10.82 27.078 23.922 1 92.5 288 GLU A N 1
ATOM 2342 C CA . GLU A 1 288 ? 11.438 26.047 24.75 1 92.5 288 GLU A CA 1
ATOM 2343 C C . GLU A 1 288 ? 11.602 26.516 26.188 1 92.5 288 GLU A C 1
ATOM 2345 O O . GLU A 1 288 ? 11.57 25.703 27.125 1 92.5 288 GLU A O 1
ATOM 2350 N N . LYS A 1 289 ? 11.781 27.781 26.375 1 94 289 LYS A N 1
ATOM 2351 C CA . LYS A 1 289 ? 11.977 28.359 27.703 1 94 289 LYS A CA 1
ATOM 2352 C C . LYS A 1 289 ? 10.641 28.562 28.406 1 94 289 LYS A C 1
ATOM 2354 O O . LYS A 1 289 ? 10.602 28.734 29.625 1 94 289 LYS A O 1
ATOM 2359 N N . ASP A 1 290 ? 9.602 28.688 27.766 1 91.5 290 ASP A N 1
ATOM 2360 C CA . ASP A 1 290 ? 8.219 28.656 28.234 1 91.5 290 ASP A CA 1
ATOM 2361 C C . ASP A 1 290 ? 7.902 29.906 29.062 1 91.5 290 ASP A C 1
ATOM 2363 O O . ASP A 1 290 ? 7.418 29.797 30.188 1 91.5 290 ASP A O 1
ATOM 2367 N N . GLU A 1 291 ? 8.258 30.969 28.656 1 93.81 291 GLU A N 1
ATOM 2368 C CA . GLU A 1 291 ? 7.832 32.25 29.203 1 93.81 291 GLU A CA 1
ATOM 2369 C C . GLU A 1 291 ? 6.805 32.938 28.297 1 93.81 291 GLU A C 1
ATOM 2371 O O . GLU A 1 291 ? 7.172 33.688 27.391 1 93.81 291 GLU A O 1
ATOM 2376 N N . PRO A 1 292 ? 5.539 32.906 28.656 1 96.19 292 PRO A N 1
ATOM 2377 C CA . PRO A 1 292 ? 4.465 33.281 27.734 1 96.19 292 PRO A CA 1
ATOM 2378 C C . PRO A 1 292 ? 4.52 34.781 27.359 1 96.19 292 PRO A C 1
ATOM 2380 O O . PRO A 1 292 ? 4.34 35.125 26.188 1 96.19 292 PRO A O 1
ATOM 2383 N N . ALA A 1 293 ? 4.68 35.656 28.344 1 95.94 293 ALA A N 1
ATOM 2384 C CA . ALA A 1 293 ? 4.668 37.094 28.062 1 95.94 293 ALA A CA 1
ATOM 2385 C C . ALA A 1 293 ? 5.758 37.469 27.078 1 95.94 293 ALA A C 1
ATOM 2387 O O . ALA A 1 293 ? 5.527 38.25 26.172 1 95.94 293 ALA A O 1
ATOM 2388 N N . ARG A 1 294 ? 6.902 36.875 27.188 1 95.5 294 ARG A N 1
ATOM 2389 C CA . ARG A 1 294 ? 8.016 37.156 26.281 1 95.5 294 ARG A CA 1
ATOM 2390 C C . ARG A 1 294 ? 7.746 36.562 24.906 1 95.5 294 ARG A C 1
ATOM 2392 O O . ARG A 1 294 ? 8.07 37.188 23.891 1 95.5 294 ARG A O 1
ATOM 2399 N N . ILE A 1 295 ? 7.215 35.375 24.875 1 97.38 295 ILE A N 1
ATOM 2400 C CA . ILE A 1 295 ? 6.914 34.719 23.609 1 97.38 295 ILE A CA 1
ATOM 2401 C C . ILE A 1 295 ? 5.883 35.531 22.844 1 97.38 295 ILE A C 1
ATOM 2403 O O . ILE A 1 295 ? 6.035 35.75 21.641 1 97.38 295 ILE A O 1
ATOM 2407 N N . LEU A 1 296 ? 4.867 35.969 23.562 1 97.69 296 LEU A N 1
ATOM 2408 C CA . LEU A 1 296 ? 3.814 36.75 22.922 1 97.69 296 LEU A CA 1
ATOM 2409 C C . LEU A 1 296 ? 4.375 38.062 22.359 1 97.69 296 LEU A C 1
ATOM 2411 O O . LEU A 1 296 ? 4.051 38.438 21.234 1 97.69 296 LEU A O 1
ATOM 2415 N N . CYS A 1 297 ? 5.168 38.688 23.109 1 97.25 297 CYS A N 1
ATOM 2416 C CA . CYS A 1 297 ? 5.781 39.938 22.656 1 97.25 297 CYS A CA 1
ATOM 2417 C C . CYS A 1 297 ? 6.66 39.688 21.438 1 97.25 297 CYS A C 1
ATOM 2419 O O . CYS A 1 297 ? 6.648 40.469 20.484 1 97.25 297 CYS A O 1
ATOM 2421 N N . LEU A 1 298 ? 7.363 38.594 21.469 1 97.75 298 LEU A N 1
ATOM 2422 C CA . LEU A 1 298 ? 8.242 38.25 20.359 1 97.75 298 LEU A CA 1
ATOM 2423 C C . LEU A 1 298 ? 7.434 37.938 19.094 1 97.75 298 LEU A C 1
ATOM 2425 O O . LEU A 1 298 ? 7.82 38.344 18 1 97.75 298 LEU A O 1
ATOM 2429 N N . CYS A 1 299 ? 6.402 37.219 19.25 1 98.38 299 CYS A N 1
ATOM 2430 C CA . CYS A 1 299 ? 5.535 36.938 18.125 1 98.38 299 CYS A CA 1
ATOM 2431 C C . CYS A 1 299 ? 4.957 38.219 17.531 1 98.38 299 CYS A C 1
ATOM 2433 O O . CYS A 1 299 ? 4.926 38.375 16.297 1 98.38 299 CYS A O 1
ATOM 2435 N N . GLU A 1 300 ? 4.535 39.094 18.391 1 98.06 300 GLU A N 1
ATOM 2436 C CA . GLU A 1 300 ? 4.012 40.375 17.922 1 98.06 300 GLU A CA 1
ATOM 2437 C C . GLU A 1 300 ? 5.074 41.156 17.172 1 98.06 300 GLU A C 1
ATOM 2439 O O . GLU A 1 300 ? 4.77 41.844 16.172 1 98.06 300 GLU A O 1
ATOM 2444 N N . ARG A 1 301 ? 6.238 41.062 17.625 1 97 301 ARG A N 1
ATOM 2445 C CA . ARG A 1 301 ? 7.352 41.719 16.953 1 97 301 ARG A CA 1
ATOM 2446 C C . ARG A 1 301 ? 7.605 41.094 15.578 1 97 301 ARG A C 1
ATOM 2448 O O . ARG A 1 301 ? 7.848 41.812 14.609 1 97 301 ARG A O 1
ATOM 2455 N N . ALA A 1 302 ? 7.566 39.781 15.531 1 97.94 302 ALA A N 1
ATOM 2456 C CA . ALA A 1 302 ? 7.848 39.062 14.297 1 97.94 302 ALA A CA 1
ATOM 2457 C C . ALA A 1 302 ? 6.844 39.406 13.203 1 97.94 302 ALA A C 1
ATOM 2459 O O . ALA A 1 302 ? 7.23 39.688 12.062 1 97.94 302 ALA A O 1
ATOM 2460 N N . VAL A 1 303 ? 5.578 39.469 13.547 1 97.94 303 VAL A N 1
ATOM 2461 C CA . VAL A 1 303 ? 4.555 39.688 12.539 1 97.94 303 VAL A CA 1
ATOM 2462 C C . VAL A 1 303 ? 4.5 41.188 12.195 1 97.94 303 VAL A C 1
ATOM 2464 O O . VAL A 1 303 ? 3.971 41.562 11.156 1 97.94 303 VAL A O 1
ATOM 2467 N N . ALA A 1 304 ? 5.023 42.031 13.07 1 96.81 304 ALA A N 1
ATOM 2468 C CA . ALA A 1 304 ? 5.141 43.469 12.75 1 96.81 304 ALA A CA 1
ATOM 2469 C C . ALA A 1 304 ? 6.27 43.688 11.75 1 96.81 304 ALA A C 1
ATOM 2471 O O . ALA A 1 304 ? 6.125 44.5 10.828 1 96.81 304 ALA A O 1
ATOM 2472 N N . ASP A 1 305 ? 7.328 42.938 11.852 1 95.38 305 ASP A N 1
ATOM 2473 C CA . ASP A 1 305 ? 8.484 43.094 10.969 1 95.38 305 ASP A CA 1
ATOM 2474 C C . ASP A 1 305 ? 8.242 42.375 9.641 1 95.38 305 ASP A C 1
ATOM 2476 O O . ASP A 1 305 ? 8.75 42.781 8.602 1 95.38 305 ASP A O 1
ATOM 2480 N N . CYS A 1 306 ? 7.492 41.25 9.758 1 96.31 306 CYS A N 1
ATOM 2481 C CA . CYS A 1 306 ? 7.227 40.406 8.578 1 96.31 306 CYS A CA 1
ATOM 2482 C C . CYS A 1 306 ? 5.738 40.125 8.445 1 96.31 306 CYS A C 1
ATOM 2484 O O . CYS A 1 306 ? 5.324 38.969 8.492 1 96.31 306 CYS A O 1
ATOM 2486 N N . PRO A 1 307 ? 5.004 41.094 8.062 1 96.31 307 PRO A N 1
ATOM 2487 C CA . PRO A 1 307 ? 3.549 40.938 8.117 1 96.31 307 PRO A CA 1
ATOM 2488 C C . PRO A 1 307 ? 3.004 40.062 6.977 1 96.31 307 PRO A C 1
ATOM 2490 O O . PRO A 1 307 ? 1.89 39.531 7.07 1 96.31 307 PRO A O 1
ATOM 2493 N N . LEU A 1 308 ? 3.738 39.781 5.875 1 94.69 308 LEU A N 1
ATOM 2494 C CA . LEU A 1 308 ? 3.219 39.094 4.699 1 94.69 308 LEU A CA 1
ATOM 2495 C C . LEU A 1 308 ? 3.688 37.656 4.668 1 94.69 308 LEU A C 1
ATOM 2497 O O . LEU A 1 308 ? 3.41 36.906 3.709 1 94.69 308 LEU A O 1
ATOM 2501 N N . VAL A 1 309 ? 4.402 37.25 5.664 1 96.81 309 VAL A N 1
ATOM 2502 C CA . VAL A 1 309 ? 4.906 35.875 5.742 1 96.81 309 VAL A CA 1
ATOM 2503 C C . VAL A 1 309 ? 3.912 35 6.496 1 96.81 309 VAL A C 1
ATOM 2505 O O . VAL A 1 309 ? 3.891 35 7.73 1 96.81 309 VAL A O 1
ATOM 2508 N N . GLY A 1 310 ? 3.164 34.219 5.699 1 96.44 310 GLY A N 1
ATOM 2509 C CA . GLY A 1 310 ? 2.104 33.375 6.25 1 96.44 310 GLY A CA 1
ATOM 2510 C C . GLY A 1 310 ? 2.596 32.375 7.285 1 96.44 310 GLY A C 1
ATOM 2511 O O . GLY A 1 310 ? 1.913 32.125 8.281 1 96.44 310 GLY A O 1
ATOM 2512 N N . ASP A 1 311 ? 3.729 31.859 7.105 1 95.94 311 ASP A N 1
ATOM 2513 C CA . ASP A 1 311 ? 4.297 30.859 8 1 95.94 311 ASP A CA 1
ATOM 2514 C C . ASP A 1 311 ? 4.484 31.422 9.406 1 95.94 311 ASP A C 1
ATOM 2516 O O . ASP A 1 311 ? 4.266 30.719 10.391 1 95.94 311 ASP A O 1
ATOM 2520 N N . LEU A 1 312 ? 4.891 32.625 9.539 1 98.12 312 LEU A N 1
ATOM 2521 C CA . LEU A 1 312 ? 5.094 33.25 10.844 1 98.12 312 LEU A CA 1
ATOM 2522 C C . LEU A 1 312 ? 3.768 33.438 11.57 1 98.12 312 LEU A C 1
ATOM 2524 O O . LEU A 1 312 ? 3.691 33.281 12.789 1 98.12 312 LEU A O 1
ATOM 2528 N N . TRP A 1 313 ? 2.783 33.844 10.797 1 98.5 313 TRP A N 1
ATOM 2529 C CA . TRP A 1 313 ? 1.449 33.938 11.383 1 98.5 313 TRP A CA 1
ATOM 2530 C C . TRP A 1 313 ? 0.977 32.594 11.898 1 98.5 313 TRP A C 1
ATOM 2532 O O . TRP A 1 313 ? 0.398 32.5 12.984 1 98.5 313 TRP A O 1
ATOM 2542 N N . MET A 1 314 ? 1.248 31.594 11.102 1 97.31 314 MET A N 1
ATOM 2543 C CA . MET A 1 314 ? 0.833 30.25 11.508 1 97.31 314 MET A CA 1
ATOM 2544 C C . MET A 1 314 ? 1.565 29.812 12.773 1 97.31 314 MET A C 1
ATOM 2546 O O . MET A 1 314 ? 0.975 29.188 13.648 1 97.31 314 MET A O 1
ATOM 2550 N N . ILE A 1 315 ? 2.82 30.141 12.891 1 97.38 315 ILE A N 1
ATOM 2551 C CA . ILE A 1 315 ? 3.58 29.844 14.102 1 97.38 315 ILE A CA 1
ATOM 2552 C C . ILE A 1 315 ? 2.943 30.547 15.297 1 97.38 315 ILE A C 1
ATOM 2554 O O . ILE A 1 315 ? 2.738 29.922 16.344 1 97.38 315 ILE A O 1
ATOM 2558 N N . TYR A 1 316 ? 2.627 31.781 15.141 1 98.31 316 TYR A N 1
ATOM 2559 C CA . TYR A 1 316 ? 1.994 32.594 16.172 1 98.31 316 TYR A CA 1
ATOM 2560 C C . TYR A 1 316 ? 0.64 32.031 16.562 1 98.31 316 TYR A C 1
ATOM 2562 O O . TYR A 1 316 ? 0.374 31.812 17.75 1 98.31 316 TYR A O 1
ATOM 2570 N N . ILE A 1 317 ? -0.11 31.703 15.617 1 98.19 317 ILE A N 1
ATOM 2571 C CA . ILE A 1 317 ? -1.448 31.172 15.836 1 98.19 317 ILE A CA 1
ATOM 2572 C C . ILE A 1 317 ? -1.355 29.828 16.578 1 98.19 317 ILE A C 1
ATOM 2574 O O . ILE A 1 317 ? -2.088 29.594 17.547 1 98.19 317 ILE A O 1
ATOM 2578 N N . ASN A 1 318 ? -0.485 29.016 16.094 1 95.88 318 ASN A N 1
ATOM 2579 C CA . ASN A 1 318 ? -0.329 27.703 16.734 1 95.88 318 ASN A CA 1
ATOM 2580 C C . ASN A 1 318 ? 0.113 27.828 18.188 1 95.88 318 ASN A C 1
ATOM 2582 O O . ASN A 1 318 ? -0.362 27.094 19.047 1 95.88 318 ASN A O 1
ATOM 2586 N N . TYR A 1 319 ? 0.966 28.734 18.469 1 96.94 319 TYR A N 1
ATOM 2587 C CA . TYR A 1 319 ? 1.416 28.922 19.844 1 96.94 319 TYR A CA 1
ATOM 2588 C C . TYR A 1 319 ? 0.263 29.375 20.734 1 96.94 319 TYR A C 1
ATOM 2590 O O . TYR A 1 319 ? 0.071 28.828 21.828 1 96.94 319 TYR A O 1
ATOM 2598 N N . VAL A 1 320 ? -0.493 30.375 20.297 1 97.94 320 VAL A N 1
ATOM 2599 C CA . VAL A 1 320 ? -1.56 30.984 21.094 1 97.94 320 VAL A CA 1
ATOM 2600 C C . VAL A 1 320 ? -2.703 29.984 21.266 1 97.94 320 VAL A C 1
ATOM 2602 O O . VAL A 1 320 ? -3.293 29.875 22.344 1 97.94 320 VAL A O 1
ATOM 2605 N N . THR A 1 321 ? -2.947 29.219 20.25 1 96.25 321 THR A N 1
ATOM 2606 C CA . THR A 1 321 ? -4.109 28.328 20.25 1 96.25 321 THR A CA 1
ATOM 2607 C C . THR A 1 321 ? -3.799 27.016 20.953 1 96.25 321 THR A C 1
ATOM 2609 O O . THR A 1 321 ? -4.629 26.5 21.688 1 96.25 321 THR A O 1
ATOM 2612 N N . LYS A 1 322 ? -2.695 26.516 20.688 1 93 322 LYS A N 1
ATOM 2613 C CA . LYS A 1 322 ? -2.408 25.141 21.125 1 93 322 LYS A CA 1
ATOM 2614 C C . LYS A 1 322 ? -1.588 25.141 22.422 1 93 322 LYS A C 1
ATOM 2616 O O . LYS A 1 322 ? -1.802 24.297 23.297 1 93 322 LYS A O 1
ATOM 2621 N N . LYS A 1 323 ? -0.68 26.031 22.547 1 93.75 323 LYS A N 1
ATOM 2622 C CA . LYS A 1 323 ? 0.188 26.016 23.719 1 93.75 323 LYS A CA 1
ATOM 2623 C C . LYS A 1 323 ? -0.406 26.859 24.844 1 93.75 323 LYS A C 1
ATOM 2625 O O . LYS A 1 323 ? -0.635 26.359 25.953 1 93.75 323 LYS A O 1
ATOM 2630 N N . LEU A 1 324 ? -0.691 28.109 24.516 1 95.62 324 LEU A N 1
ATOM 2631 C CA . LEU A 1 324 ? -1.257 29 25.5 1 95.62 324 LEU A CA 1
ATOM 2632 C C . LEU A 1 324 ? -2.734 28.703 25.734 1 95.62 324 LEU A C 1
ATOM 2634 O O . LEU A 1 324 ? -3.273 29 26.812 1 95.62 324 LEU A O 1
ATOM 2638 N N . LYS A 1 325 ? -3.395 28.234 24.766 1 95.75 325 LYS A N 1
ATOM 2639 C CA . LYS A 1 325 ? -4.812 27.891 24.781 1 95.75 325 LYS A CA 1
ATOM 2640 C C . LYS A 1 325 ? -5.672 29.094 25.141 1 95.75 325 LYS A C 1
ATOM 2642 O O . LYS A 1 325 ? -6.621 28.984 25.906 1 95.75 325 LYS A O 1
ATOM 2647 N N . ASP A 1 326 ? -5.223 30.203 24.75 1 96.81 326 ASP A N 1
ATOM 2648 C CA . ASP A 1 326 ? -5.996 31.438 24.859 1 96.81 326 ASP A CA 1
ATOM 2649 C C . ASP A 1 326 ? -6.828 31.688 23.594 1 96.81 326 ASP A C 1
ATOM 2651 O O . ASP A 1 326 ? -6.363 32.344 22.656 1 96.81 326 ASP A O 1
ATOM 2655 N N . LEU A 1 327 ? -8.031 31.312 23.594 1 96.88 327 LEU A N 1
ATOM 2656 C CA . LEU A 1 327 ? -8.867 31.312 22.406 1 96.88 327 LEU A CA 1
ATOM 2657 C C . LEU A 1 327 ? -9.281 32.719 22.031 1 96.88 327 LEU A C 1
ATOM 2659 O O . LEU A 1 327 ? -9.453 33.031 20.859 1 96.88 327 LEU A O 1
ATOM 2663 N N . ASP A 1 328 ? -9.453 33.562 23.016 1 97.19 328 ASP A N 1
ATOM 2664 C CA . ASP A 1 328 ? -9.789 34.938 22.734 1 97.19 328 ASP A CA 1
ATOM 2665 C C . ASP A 1 328 ? -8.664 35.625 21.984 1 97.19 328 ASP A C 1
ATOM 2667 O O . ASP A 1 328 ? -8.914 36.344 21 1 97.19 328 ASP A O 1
ATOM 2671 N N . LEU A 1 329 ? -7.512 35.469 22.484 1 97.12 329 LEU A N 1
ATOM 2672 C CA . LEU A 1 329 ? -6.359 36.031 21.797 1 97.12 329 LEU A CA 1
ATOM 2673 C C . LEU A 1 329 ? -6.195 35.406 20.406 1 97.12 329 LEU A C 1
ATOM 2675 O O . LEU A 1 329 ? -5.777 36.094 19.469 1 97.12 329 LEU A O 1
ATOM 2679 N N . SER A 1 330 ? -6.496 34.094 20.344 1 98.12 330 SER A N 1
ATOM 2680 C CA . SER A 1 330 ? -6.395 33.406 19.062 1 98.12 330 SER A CA 1
ATOM 2681 C C . SER A 1 330 ? -7.293 34.031 18 1 98.12 330 SER A C 1
ATOM 2683 O O . SER A 1 330 ? -6.91 34.156 16.844 1 98.12 330 SER A O 1
ATOM 2685 N N . VAL A 1 331 ? -8.492 34.469 18.391 1 98.19 331 VAL A N 1
ATOM 2686 C CA . VAL A 1 331 ? -9.406 35.125 17.469 1 98.19 331 VAL A CA 1
ATOM 2687 C C . VAL A 1 331 ? -8.781 36.406 16.953 1 98.19 331 VAL A C 1
ATOM 2689 O O . VAL A 1 331 ? -8.812 36.688 15.75 1 98.19 331 VAL A O 1
ATOM 2692 N N . VAL A 1 332 ? -8.188 37.125 17.828 1 97.75 332 VAL A N 1
ATOM 2693 C CA . VAL A 1 332 ? -7.574 38.406 17.484 1 97.75 332 VAL A CA 1
ATOM 2694 C C . VAL A 1 332 ? -6.426 38.188 16.5 1 97.75 332 VAL A C 1
ATOM 2696 O O . VAL A 1 332 ? -6.316 38.875 15.5 1 97.75 332 VAL A O 1
ATOM 2699 N N . VAL A 1 333 ? -5.625 37.219 16.797 1 98.31 333 VAL A N 1
ATOM 2700 C CA . VAL A 1 333 ? -4.449 36.969 15.969 1 98.31 333 VAL A CA 1
ATOM 2701 C C . VAL A 1 333 ? -4.883 36.438 14.594 1 98.31 333 VAL A C 1
ATOM 2703 O O . VAL A 1 333 ? -4.289 36.812 13.578 1 98.31 333 VAL A O 1
ATOM 2706 N N . HIS A 1 334 ? -5.859 35.562 14.539 1 98.5 334 HIS A N 1
ATOM 2707 C CA . HIS A 1 334 ? -6.383 35.094 13.258 1 98.5 334 HIS A CA 1
ATOM 2708 C C . HIS A 1 334 ? -6.883 36.25 12.406 1 98.5 334 HIS A C 1
ATOM 2710 O O . HIS A 1 334 ? -6.547 36.344 11.227 1 98.5 334 HIS A O 1
ATOM 2716 N N . LYS A 1 335 ? -7.645 37.125 13.023 1 97.19 335 LYS A N 1
ATOM 2717 C CA . LYS A 1 335 ? -8.195 38.281 12.297 1 97.19 335 LYS A CA 1
ATOM 2718 C C . LYS A 1 335 ? -7.086 39.188 11.781 1 97.19 335 LYS A C 1
ATOM 2720 O O . LYS A 1 335 ? -7.152 39.656 10.648 1 97.19 335 LYS A O 1
ATOM 2725 N N . LYS A 1 336 ? -6.055 39.375 12.602 1 97.25 336 LYS A N 1
ATOM 2726 C CA . LYS A 1 336 ? -4.902 40.156 12.172 1 97.25 336 LYS A CA 1
ATOM 2727 C C . LYS A 1 336 ? -4.207 39.531 10.984 1 97.25 336 LYS A C 1
ATOM 2729 O O . LYS A 1 336 ? -3.85 40.188 10.023 1 97.25 336 LYS A O 1
ATOM 2734 N N . SER A 1 337 ? -4.047 38.219 11.086 1 98.06 337 SER A N 1
ATOM 2735 C CA . SER A 1 337 ? -3.35 37.5 10.023 1 98.06 337 SER A CA 1
ATOM 2736 C C . SER A 1 337 ? -4.113 37.562 8.711 1 98.06 337 SER A C 1
ATOM 2738 O O . SER A 1 337 ? -3.516 37.75 7.645 1 98.06 337 SER A O 1
ATOM 2740 N N . LEU A 1 338 ? -5.375 37.5 8.75 1 97.12 338 LEU A N 1
ATOM 2741 C CA . LEU A 1 338 ? -6.211 37.469 7.555 1 97.12 338 LEU A CA 1
ATOM 2742 C C . LEU A 1 338 ? -6.297 38.844 6.922 1 97.12 338 LEU A C 1
ATOM 2744 O O . LEU A 1 338 ? -6.492 38.969 5.711 1 97.12 338 LEU A O 1
ATOM 2748 N N . ARG A 1 339 ? -6.141 39.875 7.734 1 94.69 339 ARG A N 1
ATOM 2749 C CA . ARG A 1 339 ? -6.082 41.219 7.203 1 94.69 339 ARG A CA 1
ATOM 2750 C C . ARG A 1 339 ? -4.762 41.469 6.477 1 94.69 339 ARG A C 1
ATOM 2752 O O . ARG A 1 339 ? -4.707 42.25 5.523 1 94.69 339 ARG A O 1
ATOM 2759 N N . ASN A 1 340 ? -3.756 40.781 6.887 1 96 340 ASN A N 1
ATOM 2760 C CA . ASN A 1 340 ? -2.434 40.938 6.293 1 96 340 ASN A CA 1
ATOM 2761 C C . ASN A 1 340 ? -2.227 40.031 5.094 1 96 340 ASN A C 1
ATOM 2763 O O . ASN A 1 340 ? -1.665 40.438 4.078 1 96 340 ASN A O 1
ATOM 2767 N N . CYS A 1 341 ? -2.732 38.781 5.266 1 95.75 341 CYS A N 1
ATOM 2768 C CA . CYS A 1 341 ? -2.502 37.781 4.234 1 95.75 341 CYS A CA 1
ATOM 2769 C C . CYS A 1 341 ? -3.803 37.062 3.852 1 95.75 341 CYS A C 1
ATOM 2771 O O . CYS A 1 341 ? -3.932 35.844 4.012 1 95.75 341 CYS A O 1
ATOM 2773 N N . PRO A 1 342 ? -4.727 37.688 3.184 1 94.12 342 PRO A N 1
ATOM 2774 C CA . PRO A 1 342 ? -6.039 37.125 2.881 1 94.12 342 PRO A CA 1
ATOM 2775 C C . PRO A 1 342 ? -5.98 36.062 1.767 1 94.12 342 PRO A C 1
ATOM 2777 O O . PRO A 1 342 ? -6.922 35.281 1.595 1 94.12 342 PRO A O 1
ATOM 2780 N N . TRP A 1 343 ? -4.941 35.969 0.963 1 94.44 343 TRP A N 1
ATOM 2781 C CA . TRP A 1 343 ? -4.84 35.094 -0.185 1 94.44 343 TRP A CA 1
ATOM 2782 C C . TRP A 1 343 ? -4.324 33.719 0.238 1 94.44 343 TRP A C 1
ATOM 2784 O O . TRP A 1 343 ? -4.223 32.781 -0.585 1 94.44 343 TRP A O 1
ATOM 2794 N N . ILE A 1 344 ? -3.994 33.5 1.479 1 97.38 344 ILE A N 1
ATOM 2795 C CA . ILE A 1 344 ? -3.434 32.25 1.972 1 97.38 344 ILE A CA 1
ATOM 2796 C C . ILE A 1 344 ? -4.547 31.375 2.543 1 97.38 344 ILE A C 1
ATOM 2798 O O . ILE A 1 344 ? -5.137 31.703 3.574 1 97.38 344 ILE A O 1
ATOM 2802 N N . GLY A 1 345 ? -4.832 30.25 1.947 1 97.62 345 GLY A N 1
ATOM 2803 C CA . GLY A 1 345 ? -5.926 29.375 2.32 1 97.62 345 GLY A CA 1
ATOM 2804 C C . GLY A 1 345 ? -5.723 28.703 3.67 1 97.62 345 GLY A C 1
ATOM 2805 O O . GLY A 1 345 ? -6.688 28.453 4.398 1 97.62 345 GLY A O 1
ATOM 2806 N N . GLU A 1 346 ? -4.48 28.469 3.984 1 97.38 346 GLU A N 1
ATOM 2807 C CA . GLU A 1 346 ? -4.172 27.812 5.25 1 97.38 346 GLU A CA 1
ATOM 2808 C C . GLU A 1 346 ? -4.637 28.656 6.438 1 97.38 346 GLU A C 1
ATOM 2810 O O . GLU A 1 346 ? -5.09 28.109 7.445 1 97.38 346 GLU A O 1
ATOM 2815 N N . LEU A 1 347 ? -4.5 29.906 6.402 1 98.38 347 LEU A N 1
ATOM 2816 C CA . LEU A 1 347 ? -4.922 30.812 7.469 1 98.38 347 LEU A CA 1
ATOM 2817 C C . LEU A 1 347 ? -6.438 30.781 7.637 1 98.38 347 LEU A C 1
ATOM 2819 O O . LEU A 1 347 ? -6.941 30.766 8.766 1 98.38 347 LEU A O 1
ATOM 2823 N N . TRP A 1 348 ? -7.113 30.766 6.531 1 98.38 348 TRP A N 1
ATOM 2824 C CA . TRP A 1 348 ? -8.57 30.688 6.574 1 98.38 348 TRP A CA 1
ATOM 2825 C C . TRP A 1 348 ? -9.031 29.359 7.164 1 98.38 348 TRP A C 1
ATOM 2827 O O . TRP A 1 348 ? -9.945 29.328 7.984 1 98.38 348 TRP A O 1
ATOM 2837 N N . SER A 1 349 ? -8.406 28.312 6.652 1 97.81 349 SER A N 1
ATOM 2838 C CA . SER A 1 349 ? -8.734 26.984 7.184 1 97.81 349 SER A CA 1
ATOM 2839 C C . SER A 1 349 ? -8.539 26.938 8.695 1 97.81 349 SER A C 1
ATOM 2841 O O . SER A 1 349 ? -9.375 26.375 9.414 1 97.81 349 SER A O 1
ATOM 2843 N N . SER A 1 350 ? -7.453 27.516 9.156 1 98.06 350 SER A N 1
ATOM 2844 C CA . SER A 1 350 ? -7.184 27.578 10.586 1 98.06 350 SER A CA 1
ATOM 2845 C C . SER A 1 350 ? -8.242 28.406 11.312 1 98.06 350 SER A C 1
ATOM 2847 O O . SER A 1 350 ? -8.656 28.047 12.422 1 98.06 350 SER A O 1
ATOM 2849 N N . TYR A 1 351 ? -8.664 29.453 10.727 1 98.5 351 TYR A N 1
ATOM 2850 C CA . TYR A 1 351 ? -9.664 30.328 11.32 1 98.5 351 TYR A CA 1
ATOM 2851 C C . TYR A 1 351 ? -11.016 29.609 11.422 1 98.5 351 TYR A C 1
ATOM 2853 O O . TYR A 1 351 ? -11.703 29.734 12.438 1 98.5 351 TYR A O 1
ATOM 2861 N N . ILE A 1 352 ? -11.352 28.891 10.398 1 98.31 352 ILE A N 1
ATOM 2862 C CA . ILE A 1 352 ? -12.609 28.156 10.391 1 98.31 352 ILE A CA 1
ATOM 2863 C C . ILE A 1 352 ? -12.602 27.109 11.508 1 98.31 352 ILE A C 1
ATOM 2865 O O . ILE A 1 352 ? -13.602 26.953 12.211 1 98.31 352 ILE A O 1
ATOM 2869 N N . LEU A 1 353 ? -11.492 26.453 11.641 1 97.69 353 LEU A N 1
ATOM 2870 C CA . LEU A 1 353 ? -11.344 25.484 12.719 1 97.69 353 LEU A CA 1
ATOM 2871 C C . LEU A 1 353 ? -11.5 26.156 14.078 1 97.69 353 LEU A C 1
ATOM 2873 O O . LEU A 1 353 ? -12.133 25.609 14.977 1 97.69 353 LEU A O 1
ATOM 2877 N N . LEU A 1 354 ? -10.945 27.359 14.242 1 98.19 354 LEU A N 1
ATOM 2878 C CA . LEU A 1 354 ? -11.039 28.109 15.492 1 98.19 354 LEU A CA 1
ATOM 2879 C C . LEU A 1 354 ? -12.484 28.484 15.797 1 98.19 354 LEU A C 1
ATOM 2881 O O . LEU A 1 354 ? -12.922 28.406 16.953 1 98.19 354 LEU A O 1
ATOM 2885 N N . LEU A 1 355 ? -13.195 28.953 14.773 1 98.25 355 LEU A N 1
ATOM 2886 C CA . LEU A 1 355 ? -14.594 29.344 14.961 1 98.25 355 LEU A CA 1
ATOM 2887 C C . LEU A 1 355 ? -15.414 28.172 15.492 1 98.25 355 LEU A C 1
ATOM 2889 O O . LEU A 1 355 ? -16.266 28.359 16.359 1 98.25 355 LEU A O 1
ATOM 2893 N N . GLU A 1 356 ? -15.094 26.984 14.969 1 97.44 356 GLU A N 1
ATOM 2894 C CA . GLU A 1 356 ? -15.773 25.797 15.477 1 97.44 356 GLU A CA 1
ATOM 2895 C C . GLU A 1 356 ? -15.375 25.516 16.922 1 97.44 356 GLU A C 1
ATOM 2897 O O . GLU A 1 356 ? -16.234 25.203 17.75 1 97.44 356 GLU A O 1
ATOM 2902 N N . LYS A 1 357 ? -14.148 25.656 17.188 1 96.38 357 LYS A N 1
ATOM 2903 C CA . LYS A 1 357 ? -13.609 25.359 18.516 1 96.38 357 LYS A CA 1
ATOM 2904 C C . LYS A 1 357 ? -14.258 26.25 19.578 1 96.38 357 LYS A C 1
ATOM 2906 O O . LYS A 1 357 ? -14.516 25.797 20.703 1 96.38 357 LYS A O 1
ATOM 2911 N N . ILE A 1 358 ? -14.531 27.516 19.266 1 97.12 358 ILE A N 1
ATOM 2912 C CA . ILE A 1 358 ? -15.07 28.453 20.234 1 97.12 358 ILE A CA 1
ATOM 2913 C C . ILE A 1 358 ? -16.594 28.422 20.188 1 97.12 358 ILE A C 1
ATOM 2915 O O . ILE A 1 358 ? -17.266 29.25 20.812 1 97.12 358 ILE A O 1
ATOM 2919 N N . GLY A 1 359 ? -17.203 27.547 19.359 1 96.44 359 GLY A N 1
ATOM 2920 C CA . GLY A 1 359 ? -18.625 27.281 19.375 1 96.44 359 GLY A CA 1
ATOM 2921 C C . GLY A 1 359 ? -19.438 28.281 18.578 1 96.44 359 GLY A C 1
ATOM 2922 O O . GLY A 1 359 ? -20.594 28.531 18.891 1 96.44 359 GLY A O 1
ATOM 2923 N N . LYS A 1 360 ? -18.688 28.938 17.641 1 96.44 360 LYS A N 1
ATOM 2924 C CA . LYS A 1 360 ? -19.469 29.844 16.797 1 96.44 360 LYS A CA 1
ATOM 2925 C C . LYS A 1 360 ? -20.484 29.062 15.961 1 96.44 360 LYS A C 1
ATOM 2927 O O . LYS A 1 360 ? -20.297 27.891 15.672 1 96.44 360 LYS A O 1
ATOM 2932 N N . ASP A 1 361 ? -21.547 29.719 15.617 1 95.31 361 ASP A N 1
ATOM 2933 C CA . ASP A 1 361 ? -22.625 29.016 14.93 1 95.31 361 ASP A CA 1
ATOM 2934 C C . ASP A 1 361 ? -22.297 28.844 13.445 1 95.31 361 ASP A C 1
ATOM 2936 O O . ASP A 1 361 ? -21.312 29.375 12.945 1 95.31 361 ASP A O 1
ATOM 2940 N N . LYS A 1 362 ? -23.094 28.156 12.75 1 95.75 362 LYS A N 1
ATOM 2941 C CA . LYS A 1 362 ? -22.906 27.766 11.352 1 95.75 362 LYS A CA 1
ATOM 2942 C C . LYS A 1 362 ? -22.875 28.984 10.445 1 95.75 362 LYS A C 1
ATOM 2944 O O . LYS A 1 362 ? -22.125 29.031 9.469 1 95.75 362 LYS A O 1
ATOM 2949 N N . GLN A 1 363 ? -23.641 29.906 10.703 1 96.75 363 GLN A N 1
ATOM 2950 C CA . GLN A 1 363 ? -23.719 31.109 9.875 1 96.75 363 GLN A CA 1
ATOM 2951 C C . GLN A 1 363 ? -22.391 31.891 9.906 1 96.75 363 GLN A C 1
ATOM 2953 O O . GLN A 1 363 ? -21.938 32.406 8.883 1 96.75 363 GLN A O 1
ATOM 2958 N N . GLU A 1 364 ? -21.844 32.062 11.109 1 96.75 364 GLU A N 1
ATOM 2959 C CA . GLU A 1 364 ? -20.562 32.75 11.25 1 96.75 364 GLU A CA 1
ATOM 2960 C C . GLU A 1 364 ? -19.453 32 10.508 1 96.75 364 GLU A C 1
ATOM 2962 O O . GLU A 1 364 ? -18.594 32.625 9.883 1 96.75 364 GLU A O 1
ATOM 2967 N N . VAL A 1 365 ? -19.5 30.688 10.633 1 97.69 365 VAL A N 1
ATOM 2968 C CA . VAL A 1 365 ? -18.516 29.875 9.938 1 97.69 365 VAL A CA 1
ATOM 2969 C C . VAL A 1 365 ? -18.672 30.031 8.43 1 97.69 365 VAL A C 1
ATOM 2971 O O . VAL A 1 365 ? -17.703 30.203 7.707 1 97.69 365 VAL A O 1
ATOM 2974 N N . LEU A 1 366 ? -19.906 30.031 7.961 1 97.38 366 LEU A N 1
ATOM 2975 C CA . LEU A 1 366 ? -20.188 30.172 6.539 1 97.38 366 LEU A CA 1
ATOM 2976 C C . LEU A 1 366 ? -19.719 31.531 6.023 1 97.38 366 LEU A C 1
ATOM 2978 O O . LEU A 1 366 ? -19.203 31.625 4.906 1 97.38 366 LEU A O 1
ATOM 2982 N N . LYS A 1 367 ? -19.938 32.5 6.816 1 97.25 367 LYS A N 1
ATOM 2983 C CA . LYS A 1 367 ? -19.484 33.844 6.441 1 97.25 367 LYS A CA 1
ATOM 2984 C C . LYS A 1 367 ? -17.969 33.875 6.211 1 97.25 367 LYS A C 1
ATOM 2986 O O . LYS A 1 367 ? -17.5 34.5 5.273 1 97.25 367 LYS A O 1
ATOM 2991 N N . ALA A 1 368 ? -17.234 33.281 7.098 1 97.44 368 ALA A N 1
ATOM 2992 C CA . ALA A 1 368 ? -15.781 33.188 6.941 1 97.44 368 ALA A CA 1
ATOM 2993 C C . ALA A 1 368 ? -15.406 32.469 5.66 1 97.44 368 ALA A C 1
ATOM 2995 O O . ALA A 1 368 ? -14.492 32.875 4.945 1 97.44 368 ALA A O 1
ATOM 2996 N N . VAL A 1 369 ? -16.125 31.344 5.336 1 97.69 369 VAL A N 1
ATOM 2997 C CA . VAL A 1 369 ? -15.867 30.562 4.137 1 97.69 369 VAL A CA 1
ATOM 2998 C C . VAL A 1 369 ? -16.156 31.391 2.893 1 97.69 369 VAL A C 1
ATOM 3000 O O . VAL A 1 369 ? -15.352 31.438 1.964 1 97.69 369 VAL A O 1
ATOM 3003 N N . GLU A 1 370 ? -17.234 32.031 2.92 1 97 370 GLU A N 1
ATOM 3004 C CA . GLU A 1 370 ? -17.625 32.844 1.781 1 97 370 GLU A CA 1
ATOM 3005 C C . GLU A 1 370 ? -16.641 34 1.551 1 97 370 GLU A C 1
ATOM 3007 O O . GLU A 1 370 ? -16.312 34.312 0.407 1 97 370 GLU A O 1
ATOM 3012 N N . LYS A 1 371 ? -16.266 34.594 2.623 1 95.5 371 LYS A N 1
ATOM 3013 C CA . LYS A 1 371 ? -15.273 35.656 2.52 1 95.5 371 LYS A CA 1
ATOM 3014 C C . LYS A 1 371 ? -13.969 35.125 1.91 1 95.5 371 LYS A C 1
ATOM 3016 O O . LYS A 1 371 ? -13.398 35.781 1.026 1 95.5 371 LYS A O 1
ATOM 3021 N N . ALA A 1 372 ? -13.477 34.031 2.367 1 96.06 372 ALA A N 1
ATOM 3022 C CA . ALA A 1 372 ? -12.25 33.406 1.853 1 96.06 372 ALA A CA 1
ATOM 3023 C C . ALA A 1 372 ? -12.359 33.156 0.355 1 96.06 372 ALA A C 1
ATOM 3025 O O . ALA A 1 372 ? -11.438 33.469 -0.405 1 96.06 372 ALA A O 1
ATOM 3026 N N . LEU A 1 373 ? -13.445 32.625 -0.052 1 93.94 373 LEU A N 1
ATOM 3027 C CA . LEU A 1 373 ? -13.625 32.219 -1.443 1 93.94 373 LEU A CA 1
ATOM 3028 C C . LEU A 1 373 ? -13.797 33.438 -2.342 1 93.94 373 LEU A C 1
ATOM 3030 O O . LEU A 1 373 ? -13.438 33.406 -3.52 1 93.94 373 LEU A O 1
ATOM 3034 N N . SER A 1 374 ? -14.281 34.562 -1.851 1 91.81 374 SER A N 1
ATOM 3035 C CA . SER A 1 374 ? -14.555 35.75 -2.643 1 91.81 374 SER A CA 1
ATOM 3036 C C . SER A 1 374 ? -13.289 36.594 -2.838 1 91.81 374 SER A C 1
ATOM 3038 O O . SER A 1 374 ? -13.164 37.312 -3.83 1 91.81 374 SER A O 1
ATOM 3040 N N . ILE A 1 375 ? -12.359 36.688 -1.898 1 87.25 375 ILE A N 1
ATOM 3041 C CA . ILE A 1 375 ? -11.156 37.5 -1.925 1 87.25 375 ILE A CA 1
ATOM 3042 C C . ILE A 1 375 ? -10.211 37 -3.02 1 87.25 375 ILE A C 1
ATOM 3044 O O . ILE A 1 375 ? -9.461 37.781 -3.605 1 87.25 375 ILE A O 1
ATOM 3048 N N . GLY A 1 376 ? -10.344 35.719 -3.357 1 86.88 376 GLY A N 1
ATOM 3049 C CA . GLY A 1 376 ? -9.43 35.156 -4.348 1 86.88 376 GLY A CA 1
ATOM 3050 C C . GLY A 1 376 ? -8.164 34.594 -3.736 1 86.88 376 GLY A C 1
ATOM 3051 O O . GLY A 1 376 ? -7.184 35.312 -3.539 1 86.88 376 GLY A O 1
ATOM 3052 N N . LEU A 1 377 ? -8.055 33.344 -3.631 1 92.25 377 LEU A N 1
ATOM 3053 C CA . LEU A 1 377 ? -6.93 32.594 -3.051 1 92.25 377 LEU A CA 1
ATOM 3054 C C . LEU A 1 377 ? -5.844 32.344 -4.094 1 92.25 377 LEU A C 1
ATOM 3056 O O . LEU A 1 377 ? -6.094 32.469 -5.293 1 92.25 377 LEU A O 1
ATOM 3060 N N . SER A 1 378 ? -4.707 32.031 -3.699 1 91.62 378 SER A N 1
ATOM 3061 C CA . SER A 1 378 ? -3.514 32 -4.539 1 91.62 378 SER A CA 1
ATOM 3062 C C . SER A 1 378 ? -3.482 30.797 -5.445 1 91.62 378 SER A C 1
ATOM 3064 O O . SER A 1 378 ? -2.904 30.828 -6.535 1 91.62 378 SER A O 1
ATOM 3066 N N . SER A 1 379 ? -4.145 29.641 -5.027 1 93.44 379 SER A N 1
ATOM 3067 C CA . SER A 1 379 ? -4.027 28.391 -5.793 1 93.44 379 SER A CA 1
ATOM 3068 C C . SER A 1 379 ? -5.223 27.484 -5.547 1 93.44 379 SER A C 1
ATOM 3070 O O . SER A 1 379 ? -6.008 27.703 -4.625 1 93.44 379 SER A O 1
ATOM 3072 N N . GLY A 1 380 ? -5.387 26.547 -6.445 1 94.12 380 GLY A N 1
ATOM 3073 C CA . GLY A 1 380 ? -6.422 25.547 -6.25 1 94.12 380 GLY A CA 1
ATOM 3074 C C . GLY A 1 380 ? -6.266 24.766 -4.961 1 94.12 380 GLY A C 1
ATOM 3075 O O . GLY A 1 380 ? -7.258 24.391 -4.328 1 94.12 380 GLY A O 1
ATOM 3076 N N . ILE A 1 381 ? -5.051 24.578 -4.609 1 95.75 381 ILE A N 1
ATOM 3077 C CA . ILE A 1 381 ? -4.758 23.859 -3.369 1 95.75 381 ILE A CA 1
ATOM 3078 C C . ILE A 1 381 ? -5.285 24.656 -2.18 1 95.75 381 ILE A C 1
ATOM 3080 O O . ILE A 1 381 ? -5.781 24.094 -1.208 1 95.75 381 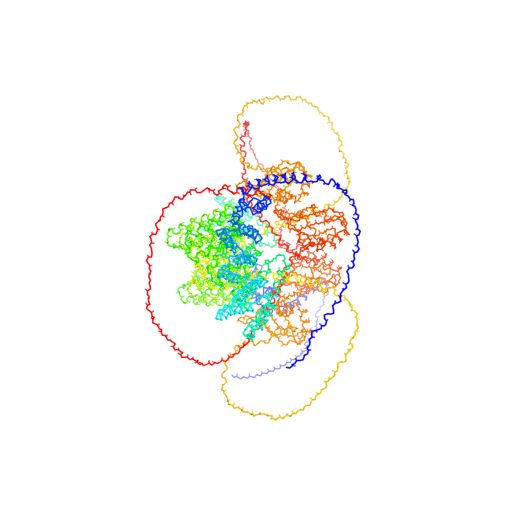ILE A O 1
ATOM 3084 N N . ASP A 1 382 ? -5.223 25.969 -2.287 1 96.94 382 ASP A N 1
ATOM 3085 C CA . ASP A 1 382 ? -5.734 26.844 -1.24 1 96.94 382 ASP A CA 1
ATOM 3086 C C . ASP A 1 382 ? -7.258 26.75 -1.141 1 96.94 382 ASP A C 1
ATOM 3088 O O . ASP A 1 382 ? -7.812 26.719 -0.04 1 96.94 382 ASP A O 1
ATOM 3092 N N . TYR A 1 383 ? -7.844 26.672 -2.307 1 97.19 383 TYR A N 1
ATOM 3093 C CA . TYR A 1 383 ? -9.297 26.5 -2.318 1 97.19 383 TYR A CA 1
ATOM 3094 C C . TYR A 1 383 ? -9.695 25.172 -1.684 1 97.19 383 TYR A C 1
ATOM 3096 O O . TYR A 1 383 ? -10.641 25.125 -0.9 1 97.19 383 TYR A O 1
ATOM 3104 N N . LYS A 1 384 ? -9 24.188 -2.057 1 97.25 384 LYS A N 1
ATOM 3105 C CA . LYS A 1 384 ? -9.25 22.859 -1.521 1 97.25 384 LYS A CA 1
ATOM 3106 C C . LYS A 1 384 ? -9.164 22.844 0.003 1 97.25 384 LYS A C 1
ATOM 3108 O O . LYS A 1 384 ? -10.016 22.266 0.676 1 97.25 384 LYS A O 1
ATOM 3113 N N . LYS A 1 385 ? -8.172 23.562 0.519 1 97.12 385 LYS A N 1
ATOM 3114 C CA . LYS A 1 385 ? -7.988 23.625 1.967 1 97.12 385 LYS A CA 1
ATOM 3115 C C . LYS A 1 385 ? -9.203 24.266 2.641 1 97.12 385 LYS A C 1
ATOM 3117 O O . LYS A 1 385 ? -9.695 23.75 3.646 1 97.12 385 LYS A O 1
ATOM 3122 N N . VAL A 1 386 ? -9.711 25.281 2.123 1 98.25 386 VAL A N 1
ATOM 3123 C CA . VAL A 1 386 ? -10.828 26.016 2.697 1 98.25 386 VAL A CA 1
ATOM 3124 C C . VAL A 1 386 ? -12.109 25.188 2.604 1 98.25 386 VAL A C 1
ATOM 3126 O O . VAL A 1 386 ? -12.859 25.078 3.576 1 98.25 386 VAL A O 1
ATOM 3129 N N . TRP A 1 387 ? -12.32 24.594 1.468 1 98.06 387 TRP A N 1
ATOM 3130 C CA . TRP A 1 387 ? -13.5 23.766 1.272 1 98.06 387 TRP A CA 1
ATOM 3131 C C . TRP A 1 387 ? -13.5 22.578 2.236 1 98.06 387 TRP A C 1
ATOM 3133 O O . TRP A 1 387 ? -14.523 22.266 2.854 1 98.06 387 TRP A O 1
ATOM 3143 N N . PHE A 1 388 ? -12.383 21.922 2.391 1 97.94 388 PHE A N 1
ATOM 3144 C CA . PHE A 1 388 ? -12.328 20.766 3.279 1 97.94 388 PHE A CA 1
ATOM 3145 C C . PHE A 1 388 ? -12.531 21.203 4.73 1 97.94 388 PHE A C 1
ATOM 3147 O O . PHE A 1 388 ? -13.133 20.469 5.516 1 97.94 388 PHE A O 1
ATOM 3154 N N . ALA A 1 389 ? -11.992 22.406 5.074 1 98.12 389 ALA A N 1
ATOM 3155 C CA . ALA A 1 389 ? -12.25 22.891 6.426 1 98.12 389 ALA A CA 1
ATOM 3156 C C . ALA A 1 389 ? -13.75 23.016 6.684 1 98.12 389 ALA A C 1
ATOM 3158 O O . ALA A 1 389 ? -14.234 22.656 7.762 1 98.12 389 ALA A O 1
ATOM 3159 N N . TYR A 1 390 ? -14.477 23.453 5.707 1 98.12 390 TYR A N 1
ATOM 3160 C CA . TYR A 1 390 ? -15.922 23.625 5.84 1 98.12 390 TYR A CA 1
ATOM 3161 C C . TYR A 1 390 ? -16.641 22.281 5.824 1 98.12 390 TYR A C 1
ATOM 3163 O O . TYR A 1 390 ? -17.531 22.031 6.629 1 98.12 390 TYR A O 1
ATOM 3171 N N . ILE A 1 391 ? -16.219 21.406 4.906 1 98.19 391 ILE A N 1
ATOM 3172 C CA . ILE A 1 391 ? -16.797 20.078 4.797 1 98.19 391 ILE A CA 1
ATOM 3173 C C . ILE A 1 391 ? -16.609 19.312 6.113 1 98.19 391 ILE A C 1
ATOM 3175 O O . ILE A 1 391 ? -17.562 18.703 6.617 1 98.19 391 ILE A O 1
ATOM 3179 N N . ASP A 1 392 ? -15.438 19.422 6.652 1 97.81 392 ASP A N 1
ATOM 3180 C CA . ASP A 1 392 ? -15.148 18.766 7.926 1 97.81 392 ASP A CA 1
ATOM 3181 C C . ASP A 1 392 ? -16.062 19.297 9.031 1 97.81 392 ASP A C 1
ATOM 3183 O O . ASP A 1 392 ? -16.562 18.531 9.859 1 97.81 392 ASP A O 1
ATOM 3187 N N . TYR A 1 393 ? -16.25 20.562 9.062 1 97.88 393 TYR A N 1
ATOM 3188 C CA . TYR A 1 393 ? -17.109 21.203 10.047 1 97.88 393 TYR A CA 1
ATOM 3189 C C . TYR A 1 393 ? -18.531 20.688 9.945 1 97.88 393 TYR A C 1
ATOM 3191 O O . TYR A 1 393 ? -19.141 20.312 10.953 1 97.88 393 TYR A O 1
ATOM 3199 N N . ILE A 1 394 ? -19.031 20.688 8.711 1 97.62 394 ILE A N 1
ATOM 3200 C CA . ILE A 1 394 ? -20.406 20.25 8.477 1 97.62 394 ILE A CA 1
ATOM 3201 C C . ILE A 1 394 ? -20.531 18.781 8.828 1 97.62 394 ILE A C 1
ATOM 3203 O O . ILE A 1 394 ? -21.547 18.359 9.406 1 97.62 394 ILE A O 1
ATOM 3207 N N . ARG A 1 395 ? -19.562 17.953 8.531 1 96.75 395 ARG A N 1
ATOM 3208 C CA . ARG A 1 395 ? -19.578 16.516 8.836 1 96.75 395 ARG A CA 1
ATOM 3209 C C . ARG A 1 395 ? -19.656 16.281 10.336 1 96.75 395 ARG A C 1
ATOM 3211 O O . ARG A 1 395 ? -20.391 15.406 10.789 1 96.75 395 ARG A O 1
ATOM 3218 N N . ARG A 1 396 ? -18.891 17.047 11.102 1 96.25 396 ARG A N 1
ATOM 3219 C CA . ARG A 1 396 ? -18.875 16.875 12.555 1 96.25 396 ARG A CA 1
ATOM 3220 C C . ARG A 1 396 ? -20.203 17.297 13.164 1 96.25 396 ARG A C 1
ATOM 3222 O O . ARG A 1 396 ? -20.578 16.844 14.25 1 96.25 396 ARG A O 1
ATOM 3229 N N . GLN A 1 397 ? -20.984 18.141 12.383 1 94.12 397 GLN A N 1
ATOM 3230 C CA . GLN A 1 397 ? -22.281 18.578 12.859 1 94.12 397 GLN A CA 1
ATOM 3231 C C . GLN A 1 397 ? -23.391 17.641 12.391 1 94.12 397 GLN A C 1
ATOM 3233 O O . GLN A 1 397 ? -24.5 17.656 12.93 1 94.12 397 GLN A O 1
ATOM 3238 N N . ALA A 1 398 ? -23.031 16.828 11.469 1 93.88 398 ALA A N 1
ATOM 3239 C CA . ALA A 1 398 ? -24.047 16.047 10.789 1 93.88 398 ALA A CA 1
ATOM 3240 C C . ALA A 1 398 ? -24.297 14.711 11.5 1 93.88 398 ALA A C 1
ATOM 3242 O O . ALA A 1 398 ? -23.359 14.086 11.992 1 93.88 398 ALA A O 1
ATOM 3243 N N . LYS A 1 399 ? -25.531 14.438 11.711 1 92.62 399 LYS A N 1
ATOM 3244 C CA . LYS A 1 399 ? -25.922 13.078 12.062 1 92.62 399 LYS A CA 1
ATOM 3245 C C . LYS A 1 399 ? -26.094 12.219 10.812 1 92.62 399 LYS A C 1
ATOM 3247 O O . LYS A 1 399 ? -27.078 12.383 10.078 1 92.62 399 LYS A O 1
ATOM 3252 N N . LEU A 1 400 ? -25.172 11.266 10.617 1 89.38 400 LEU A N 1
ATOM 3253 C CA . LEU A 1 400 ? -25.062 10.523 9.367 1 89.38 400 LEU A CA 1
ATOM 3254 C C . LEU A 1 400 ? -26.281 9.641 9.148 1 89.38 400 LEU A C 1
ATOM 3256 O O . LEU A 1 400 ? -26.531 9.164 8.039 1 89.38 400 LEU A O 1
ATOM 3260 N N . ASN A 1 401 ? -27.094 9.461 10.164 1 90.19 401 ASN A N 1
ATOM 3261 C CA . ASN A 1 401 ? -28.344 8.719 10.016 1 90.19 401 ASN A CA 1
ATOM 3262 C C . ASN A 1 401 ? -29.484 9.633 9.562 1 90.19 401 ASN A C 1
ATOM 3264 O O . ASN A 1 401 ? -30.562 9.156 9.211 1 90.19 401 ASN A O 1
ATOM 3268 N N . SER A 1 402 ? -29.234 10.906 9.508 1 94 402 SER A N 1
ATOM 3269 C CA . SER A 1 402 ? -30.219 11.898 9.07 1 94 402 SER A CA 1
ATOM 3270 C C . SER A 1 402 ? -30.078 12.188 7.578 1 94 402 SER A C 1
ATOM 3272 O O . SER A 1 402 ? -29.031 12.664 7.125 1 94 402 SER A O 1
ATOM 3274 N N . GLU A 1 403 ? -31.125 12.031 6.801 1 91.88 403 GLU A N 1
ATOM 3275 C CA . GLU A 1 403 ? -31.109 12.266 5.359 1 91.88 403 GLU A CA 1
ATOM 3276 C C . GLU A 1 403 ? -30.891 13.742 5.043 1 91.88 403 GLU A C 1
ATOM 3278 O O . GLU A 1 403 ? -30.234 14.078 4.059 1 91.88 403 GLU A O 1
ATOM 3283 N N . LYS A 1 404 ? -31.469 14.453 5.809 1 94 404 LYS A N 1
ATOM 3284 C CA . LYS A 1 404 ? -31.328 15.891 5.621 1 94 404 LYS A CA 1
ATOM 3285 C C . LYS A 1 404 ? -29.859 16.312 5.75 1 94 404 LYS A C 1
ATOM 3287 O O . LYS A 1 404 ? -29.344 17.062 4.918 1 94 404 LYS A O 1
ATOM 3292 N N . ASP A 1 405 ? -29.188 15.898 6.805 1 95 405 ASP A N 1
ATOM 3293 C CA . ASP A 1 405 ? -27.781 16.219 7.031 1 95 405 ASP A CA 1
ATOM 3294 C C . ASP A 1 405 ? -26.906 15.633 5.926 1 95 405 ASP A C 1
ATOM 3296 O O . ASP A 1 405 ? -25.953 16.266 5.492 1 95 405 ASP A O 1
ATOM 3300 N N . LEU A 1 406 ? -27.328 14.5 5.523 1 95.12 406 LEU A N 1
ATOM 3301 C CA . LEU A 1 406 ? -26.562 13.852 4.457 1 95.12 406 LEU A CA 1
ATOM 3302 C C . LEU A 1 406 ? -26.703 14.625 3.148 1 95.12 406 LEU A C 1
ATOM 3304 O O . LEU A 1 406 ? -25.719 14.797 2.42 1 95.12 406 LEU A O 1
ATOM 3308 N N . ASP A 1 407 ? -27.875 15.062 2.84 1 96.25 407 ASP A N 1
ATOM 3309 C CA . ASP A 1 407 ? -28.109 15.828 1.621 1 96.25 407 ASP A CA 1
ATOM 3310 C C . ASP A 1 407 ? -27.328 17.141 1.631 1 96.25 407 ASP A C 1
ATOM 3312 O O . ASP A 1 407 ? -26.844 17.578 0.59 1 96.25 407 ASP A O 1
ATOM 3316 N N . GLU A 1 408 ? -27.297 17.734 2.74 1 95.62 408 GLU A N 1
ATOM 3317 C CA . GLU A 1 408 ? -26.516 18.953 2.867 1 95.62 408 GLU A CA 1
ATOM 3318 C C . GLU A 1 408 ? -25.031 18.703 2.594 1 95.62 408 GLU A C 1
ATOM 3320 O O . GLU A 1 408 ? -24.391 19.453 1.866 1 95.62 408 GLU A O 1
ATOM 3325 N N . LEU A 1 409 ? -24.562 17.672 3.199 1 96.19 409 LEU A N 1
ATOM 3326 C CA . LEU A 1 409 ? -23.156 17.312 3.002 1 96.19 409 LEU A CA 1
ATOM 3327 C C . LEU A 1 409 ? -22.891 17 1.535 1 96.19 409 LEU A C 1
ATOM 3329 O O . LEU A 1 409 ? -21.875 17.438 0.979 1 96.19 409 LEU A O 1
ATOM 3333 N N . ARG A 1 410 ? -23.766 16.297 0.905 1 96.88 410 ARG A N 1
ATOM 3334 C CA . ARG A 1 410 ? -23.641 15.969 -0.512 1 96.88 410 ARG A CA 1
ATOM 3335 C C . ARG A 1 410 ? -23.625 17.234 -1.366 1 96.88 410 ARG A C 1
ATOM 3337 O O . ARG A 1 410 ? -22.828 17.359 -2.293 1 96.88 410 ARG A O 1
ATOM 3344 N N . SER A 1 411 ? -24.484 18.062 -1.031 1 97.38 411 SER A N 1
ATOM 3345 C CA . SER A 1 411 ? -24.594 19.312 -1.767 1 97.38 411 SER A CA 1
ATOM 3346 C C . SER A 1 411 ? -23.297 20.109 -1.673 1 97.38 411 SER A C 1
ATOM 3348 O O . SER A 1 411 ? -22.812 20.656 -2.672 1 97.38 411 SER A O 1
ATOM 3350 N N . ILE A 1 412 ? -22.734 20.266 -0.5 1 97.25 412 ILE A N 1
ATOM 3351 C CA . ILE A 1 412 ? -21.5 21 -0.278 1 97.25 412 ILE A CA 1
ATOM 3352 C C . ILE A 1 412 ? -20.359 20.328 -1.015 1 97.25 412 ILE A C 1
ATOM 3354 O O . ILE A 1 412 ? -19.516 21 -1.632 1 97.25 412 ILE A O 1
ATOM 3358 N N . LEU A 1 413 ? -20.328 19 -0.923 1 97.5 413 LEU A N 1
ATOM 3359 C CA . LEU A 1 413 ? -19.297 18.25 -1.627 1 97.5 413 LEU A CA 1
ATOM 3360 C C . LEU A 1 413 ? -19.406 18.438 -3.135 1 97.5 413 LEU A C 1
ATOM 3362 O O . LEU A 1 413 ? -18.406 18.594 -3.82 1 97.5 413 LEU A O 1
ATOM 3366 N N . GLY A 1 414 ? -20.578 18.484 -3.604 1 97 414 GLY A N 1
ATOM 3367 C CA . GLY A 1 414 ? -20.797 18.766 -5.016 1 97 414 GLY A CA 1
ATOM 3368 C C . GLY A 1 414 ? -20.297 20.125 -5.434 1 97 414 GLY A C 1
ATOM 3369 O O . GLY A 1 414 ? -19.609 20.266 -6.445 1 97 414 GLY A O 1
ATOM 3370 N N . ARG A 1 415 ? -20.594 21.078 -4.707 1 96.75 415 ARG A N 1
ATOM 3371 C CA . ARG A 1 415 ? -20.172 22.453 -4.98 1 96.75 415 ARG A CA 1
ATOM 3372 C C . ARG A 1 415 ? -18.656 22.578 -4.922 1 96.75 415 ARG A C 1
ATOM 3374 O O . ARG A 1 415 ? -18.047 23.234 -5.77 1 96.75 415 ARG A O 1
ATOM 3381 N N . ALA A 1 416 ? -18.062 22.047 -3.889 1 97.19 416 ALA A N 1
ATOM 3382 C CA . ALA A 1 416 ? -16.609 22.094 -3.721 1 97.19 416 ALA A CA 1
ATOM 3383 C C . ALA A 1 416 ? -15.906 21.438 -4.902 1 97.19 416 ALA A C 1
ATOM 3385 O O . ALA A 1 416 ? -14.961 22.016 -5.461 1 97.19 416 ALA A O 1
ATOM 3386 N N . THR A 1 417 ? -16.391 20.234 -5.258 1 95.56 417 THR A N 1
ATOM 3387 C CA . THR A 1 417 ? -15.797 19.5 -6.367 1 95.56 417 THR A CA 1
ATOM 3388 C C . THR A 1 417 ? -15.914 20.281 -7.668 1 95.56 417 THR A C 1
ATOM 3390 O O . THR A 1 417 ? -14.938 20.422 -8.406 1 95.56 417 THR A O 1
ATOM 3393 N N . GLU A 1 418 ? -17 20.797 -7.906 1 94.19 418 GLU A N 1
ATOM 3394 C CA . GLU A 1 418 ? -17.219 21.594 -9.109 1 94.19 418 GLU A CA 1
ATOM 3395 C C . GLU A 1 418 ? -16.359 22.844 -9.117 1 94.19 418 GLU A C 1
ATOM 3397 O O . GLU A 1 418 ? -15.758 23.188 -10.141 1 94.19 418 GLU A O 1
ATOM 3402 N N . ASN A 1 419 ? -16.312 23.531 -8.016 1 95.12 419 ASN A N 1
ATOM 3403 C CA . ASN A 1 419 ? -15.555 24.781 -7.906 1 95.12 419 ASN A CA 1
ATOM 3404 C C . ASN A 1 419 ? -14.07 24.547 -8.188 1 95.12 419 ASN A C 1
ATOM 3406 O O . ASN A 1 419 ? -13.469 25.25 -8.992 1 95.12 419 ASN A O 1
ATOM 3410 N N . VAL A 1 420 ? -13.484 23.562 -7.629 1 95.69 420 VAL A N 1
ATOM 3411 C CA . VAL A 1 420 ? -12.047 23.344 -7.715 1 95.69 420 VAL A CA 1
ATOM 3412 C C . VAL A 1 420 ? -11.695 22.719 -9.062 1 95.69 420 VAL A C 1
ATOM 3414 O O . VAL A 1 420 ? -10.75 23.141 -9.727 1 95.69 420 VAL A O 1
ATOM 3417 N N . LEU A 1 421 ? -12.461 21.781 -9.469 1 90.56 421 LEU A N 1
ATOM 3418 C CA . LEU A 1 421 ? -12.125 21.062 -10.703 1 90.56 421 LEU A CA 1
ATOM 3419 C C . LEU A 1 421 ? -12.438 21.922 -11.922 1 90.56 421 LEU A C 1
ATOM 3421 O O . LEU A 1 421 ? -11.719 21.859 -12.93 1 90.56 421 LEU A O 1
ATOM 3425 N N . SER A 1 422 ? -13.461 22.625 -11.945 1 91.62 422 SER A N 1
ATOM 3426 C CA . SER A 1 422 ? -13.797 23.484 -13.078 1 91.62 422 SER A CA 1
ATOM 3427 C C . SER A 1 422 ? -12.789 24.609 -13.242 1 91.62 422 SER A C 1
ATOM 3429 O O . SER A 1 422 ? -12.461 25 -14.367 1 91.62 422 SER A O 1
ATOM 3431 N N . ASN A 1 423 ? -12.281 25.062 -12.148 1 92.44 423 ASN A N 1
ATOM 3432 C CA . ASN A 1 423 ? -11.414 26.234 -12.203 1 92.44 423 ASN A CA 1
ATOM 3433 C C . ASN A 1 423 ? -9.945 25.828 -12.32 1 92.44 423 ASN A C 1
ATOM 3435 O O . ASN A 1 423 ? -9.148 26.547 -12.922 1 92.44 423 ASN A O 1
ATOM 3439 N N . PHE A 1 424 ? -9.594 24.719 -11.781 1 93.75 424 PHE A N 1
ATOM 3440 C CA . PHE A 1 424 ? -8.172 24.422 -11.695 1 93.75 424 PHE A CA 1
ATOM 3441 C C . PHE A 1 424 ? -7.875 23.016 -12.227 1 93.75 424 PHE A C 1
ATOM 3443 O O . PHE A 1 424 ? -6.715 22.625 -12.336 1 93.75 424 PHE A O 1
ATOM 3450 N N . GLY A 1 425 ? -8.906 22.297 -12.5 1 88.88 425 GLY A N 1
ATOM 3451 C CA . GLY A 1 425 ? -8.688 20.938 -12.961 1 88.88 425 GLY A CA 1
ATOM 3452 C C . GLY A 1 425 ? -8.023 20.047 -11.922 1 88.88 425 GLY A C 1
ATOM 3453 O O . GLY A 1 425 ? -8.273 20.203 -10.719 1 88.88 425 GLY A O 1
ATOM 3454 N N . LEU A 1 426 ? -7.23 19.109 -12.367 1 89.62 426 LEU A N 1
ATOM 3455 C CA . LEU A 1 426 ? -6.598 18.125 -11.477 1 89.62 426 LEU A CA 1
ATOM 3456 C C . LEU A 1 426 ? -5.473 18.781 -10.68 1 89.62 426 LEU A C 1
ATOM 3458 O O . LEU A 1 426 ? -5.023 18.234 -9.672 1 89.62 426 LEU A O 1
ATOM 3462 N N . GLU A 1 427 ? -5.117 19.922 -11.086 1 91.12 427 GLU A N 1
ATOM 3463 C CA . GLU A 1 427 ? -4.09 20.641 -10.336 1 91.12 427 GLU A CA 1
ATOM 3464 C C . GLU A 1 427 ? -4.617 21.109 -8.977 1 91.12 427 GLU A C 1
ATOM 3466 O O . GLU A 1 427 ? -3.852 21.234 -8.016 1 91.12 427 GLU A O 1
ATOM 3471 N N . GLY A 1 428 ? -5.938 21.328 -8.938 1 93.38 428 GLY A N 1
ATOM 3472 C CA . GLY A 1 428 ? -6.547 21.766 -7.691 1 93.38 428 GLY A CA 1
ATOM 3473 C C . GLY A 1 428 ? -6.723 20.641 -6.684 1 93.38 428 GLY A C 1
ATOM 3474 O O . GLY A 1 428 ? -6.789 20.891 -5.477 1 93.38 428 GLY A O 1
ATOM 3475 N N . ASP A 1 429 ? -6.84 19.438 -7.281 1 93.94 429 ASP A N 1
ATOM 3476 C CA . ASP A 1 429 ? -7.016 18.25 -6.453 1 93.94 429 ASP A CA 1
ATOM 3477 C C . ASP A 1 429 ? -6.387 17.031 -7.109 1 93.94 429 ASP A C 1
ATOM 3479 O O . ASP A 1 429 ? -7.09 16.094 -7.492 1 93.94 429 ASP A O 1
ATOM 3483 N N . PRO A 1 430 ? -5.176 17.047 -7.102 1 92.38 430 PRO A N 1
ATOM 3484 C CA . PRO A 1 430 ? -4.441 16.031 -7.848 1 92.38 430 PRO A CA 1
ATOM 3485 C C . PRO A 1 430 ? -4.734 14.609 -7.352 1 92.38 430 PRO A C 1
ATOM 3487 O O . PRO A 1 430 ? -4.668 13.656 -8.125 1 92.38 430 PRO A O 1
ATOM 3490 N N . SER A 1 431 ? -5.066 14.398 -6.102 1 92.12 431 SER A N 1
ATOM 3491 C CA . SER A 1 431 ? -5.316 13.086 -5.52 1 92.12 431 SER A CA 1
ATOM 3492 C C . SER A 1 431 ? -6.809 12.758 -5.504 1 92.12 431 SER A C 1
ATOM 3494 O O . SER A 1 431 ? -7.219 11.727 -4.965 1 92.12 431 SER A O 1
ATOM 3496 N N . CYS A 1 432 ? -7.664 13.688 -5.996 1 94.31 432 CYS A N 1
ATOM 3497 C CA . CYS A 1 432 ? -9.109 13.523 -6.066 1 94.31 432 CYS A CA 1
ATOM 3498 C C . CYS A 1 432 ? -9.703 13.266 -4.684 1 94.31 432 CYS A C 1
ATOM 3500 O O . CYS A 1 432 ? -10.508 12.352 -4.512 1 94.31 432 CYS A O 1
ATOM 3502 N N . ASP A 1 433 ? -9.281 14.008 -3.76 1 96.31 433 ASP A N 1
ATOM 3503 C CA . ASP A 1 433 ? -9.664 13.82 -2.363 1 96.31 433 ASP A CA 1
ATOM 3504 C C . ASP A 1 433 ? -11.164 14.039 -2.174 1 96.31 433 ASP A C 1
ATOM 3506 O O . ASP A 1 433 ? -11.789 13.398 -1.328 1 96.31 433 ASP A O 1
ATOM 3510 N N . PHE A 1 434 ? -11.75 14.93 -2.932 1 96.69 434 PHE A N 1
ATOM 3511 C CA . PHE A 1 434 ? -13.18 15.188 -2.805 1 96.69 434 PHE A CA 1
ATOM 3512 C C . PHE A 1 434 ? -13.992 13.953 -3.168 1 96.69 434 PHE A C 1
ATOM 3514 O O . PHE A 1 434 ? -14.859 13.523 -2.408 1 96.69 434 PHE A O 1
ATOM 3521 N N . TYR A 1 435 ? -13.656 13.383 -4.285 1 96.31 435 TYR A N 1
ATOM 3522 C CA . TYR A 1 435 ? -14.367 12.195 -4.75 1 96.31 435 TYR A CA 1
ATOM 3523 C C . TYR A 1 435 ? -14.148 11.023 -3.803 1 96.31 435 TYR A C 1
ATOM 3525 O O . TYR A 1 435 ? -15.094 10.289 -3.484 1 96.31 435 TYR A O 1
ATOM 3533 N N . ILE A 1 436 ? -12.953 10.812 -3.354 1 96.75 436 ILE A N 1
ATOM 3534 C CA . ILE A 1 436 ? -12.617 9.688 -2.496 1 96.75 436 ILE A CA 1
ATOM 3535 C C . ILE A 1 436 ? -13.336 9.82 -1.157 1 96.75 436 ILE A C 1
ATOM 3537 O O . ILE A 1 436 ? -13.93 8.852 -0.667 1 96.75 436 ILE A O 1
ATOM 3541 N N . TYR A 1 437 ? -13.273 11.039 -0.535 1 97.44 437 TYR A N 1
ATOM 3542 C CA . TYR A 1 437 ? -13.977 11.289 0.717 1 97.44 437 TYR A CA 1
ATOM 3543 C C . TYR A 1 437 ? -15.469 11.031 0.563 1 97.44 437 TYR A C 1
ATOM 3545 O O . TYR A 1 437 ? -16.078 10.375 1.409 1 97.44 437 TYR A O 1
ATOM 3553 N N . TRP A 1 438 ? -16.016 11.578 -0.515 1 97.69 438 TRP A N 1
ATOM 3554 C CA . TRP A 1 438 ? -17.453 11.438 -0.803 1 97.69 438 TRP A CA 1
ATOM 3555 C C . TRP A 1 438 ? -17.812 9.969 -0.982 1 97.69 438 TRP A C 1
ATOM 3557 O O . TRP A 1 438 ? -18.812 9.5 -0.412 1 97.69 438 TRP A O 1
ATOM 3567 N N . ALA A 1 439 ? -17.031 9.203 -1.678 1 97.69 439 ALA A N 1
ATOM 3568 C CA . ALA A 1 439 ? -17.266 7.777 -1.912 1 97.69 439 ALA A CA 1
ATOM 3569 C C . ALA A 1 439 ? -17.219 6.988 -0.605 1 97.69 439 ALA A C 1
ATOM 3571 O O . ALA A 1 439 ? -18.047 6.113 -0.37 1 97.69 439 ALA A O 1
ATOM 3572 N N . ARG A 1 440 ? -16.234 7.238 0.191 1 96.5 440 ARG A N 1
ATOM 3573 C CA . ARG A 1 440 ? -16.109 6.57 1.483 1 96.5 440 ARG A CA 1
ATOM 3574 C C . ARG A 1 440 ? -17.328 6.844 2.357 1 96.5 440 ARG A C 1
ATOM 3576 O O . ARG A 1 440 ? -17.828 5.945 3.045 1 96.5 440 ARG A O 1
ATOM 3583 N N . LEU A 1 441 ? -17.812 8.086 2.291 1 96.25 441 LEU A N 1
ATOM 3584 C CA . LEU A 1 441 ? -19.031 8.461 3.02 1 96.25 441 LEU A CA 1
ATOM 3585 C C . LEU A 1 441 ? -20.219 7.629 2.553 1 96.25 441 LEU A C 1
ATOM 3587 O O . LEU A 1 441 ? -20.953 7.082 3.375 1 96.25 441 LEU A O 1
ATOM 3591 N N . GLU A 1 442 ? -20.344 7.555 1.284 1 96.81 442 GLU A N 1
ATOM 3592 C CA . GLU A 1 442 ? -21.469 6.801 0.72 1 96.81 442 GLU A CA 1
ATOM 3593 C C . GLU A 1 442 ? -21.375 5.32 1.075 1 96.81 442 GLU A C 1
ATOM 3595 O O . GLU A 1 442 ? -22.391 4.676 1.344 1 96.81 442 GLU A O 1
ATOM 3600 N N . PHE A 1 443 ? -20.188 4.734 1.126 1 95.94 443 PHE A N 1
ATOM 3601 C CA . PHE A 1 443 ? -19.984 3.355 1.555 1 95.94 443 PHE A CA 1
ATOM 3602 C C . PHE A 1 443 ? -20.422 3.17 3.002 1 95.94 443 PHE A C 1
ATOM 3604 O O . PHE A 1 443 ? -21.125 2.211 3.324 1 95.94 443 PHE A O 1
ATOM 3611 N N . SER A 1 444 ? -20.062 4.074 3.814 1 93.19 444 SER A N 1
ATOM 3612 C CA . SER A 1 444 ? -20.312 3.959 5.246 1 93.19 444 SER A CA 1
ATOM 3613 C C . SER A 1 444 ? -21.812 4.039 5.547 1 93.19 444 SER A C 1
ATOM 3615 O O . SER A 1 444 ? -22.297 3.449 6.516 1 93.19 444 SER A O 1
ATOM 3617 N N . VAL A 1 445 ? -22.609 4.801 4.688 1 94.5 445 VAL A N 1
ATOM 3618 C CA . VAL A 1 445 ? -24.031 4.973 4.949 1 94.5 445 VAL A CA 1
ATOM 3619 C C . VAL A 1 445 ? -24.828 3.936 4.16 1 94.5 445 VAL A C 1
ATOM 3621 O O . VAL A 1 445 ? -26.062 3.898 4.246 1 94.5 445 VAL A O 1
ATOM 3624 N N . GLY A 1 446 ? -24.141 3.084 3.35 1 94.25 446 GLY A N 1
ATOM 3625 C CA . GLY A 1 446 ? -24.797 1.95 2.703 1 94.25 446 GLY A CA 1
ATOM 3626 C C . GLY A 1 446 ? -25.25 2.248 1.286 1 94.25 446 GLY A C 1
ATOM 3627 O O . GLY A 1 446 ? -25.938 1.436 0.665 1 94.25 446 GLY A O 1
ATOM 3628 N N . SER A 1 447 ? -24.875 3.48 0.885 1 95.94 447 SER A N 1
ATOM 3629 C CA . SER A 1 447 ? -25.203 3.82 -0.496 1 95.94 447 SER A CA 1
ATOM 3630 C C . SER A 1 447 ? -24.141 3.322 -1.458 1 95.94 447 SER A C 1
ATOM 3632 O O . SER A 1 447 ? -23.391 4.121 -2.023 1 95.94 447 SER A O 1
ATOM 3634 N N . LEU A 1 448 ? -24.141 2.057 -1.713 1 96.94 448 LEU A N 1
ATOM 3635 C CA . LEU A 1 448 ? -23.062 1.378 -2.404 1 96.94 448 LEU A CA 1
ATOM 3636 C C . LEU A 1 448 ? -22.984 1.805 -3.867 1 96.94 448 LEU A C 1
ATOM 3638 O O . LEU A 1 448 ? -21.906 2.033 -4.402 1 96.94 448 LEU A O 1
ATOM 3642 N N . GLU A 1 449 ? -24.125 1.954 -4.551 1 96.88 449 GLU A N 1
ATOM 3643 C CA . GLU A 1 449 ? -24.125 2.324 -5.965 1 96.88 449 GLU A CA 1
ATOM 3644 C C . GLU A 1 449 ? -23.547 3.723 -6.172 1 96.88 449 GLU A C 1
ATOM 3646 O O . GLU A 1 449 ? -22.797 3.951 -7.117 1 96.88 449 GLU A O 1
ATOM 3651 N N . GLU A 1 450 ? -23.969 4.621 -5.34 1 96.81 450 GLU A N 1
ATOM 3652 C CA . GLU A 1 450 ? -23.438 5.977 -5.418 1 96.81 450 GLU A CA 1
ATOM 3653 C C . GLU A 1 450 ? -21.938 5.996 -5.152 1 96.81 450 GLU A C 1
ATOM 3655 O O . GLU A 1 450 ? -21.188 6.738 -5.797 1 96.81 450 GLU A O 1
ATOM 3660 N N . ALA A 1 451 ? -21.516 5.246 -4.133 1 97.62 451 ALA A N 1
ATOM 3661 C CA . ALA A 1 451 ? -20.094 5.137 -3.82 1 97.62 451 ALA A CA 1
ATOM 3662 C C . ALA A 1 451 ? -19.297 4.625 -5.023 1 97.62 451 ALA A C 1
ATOM 3664 O O . ALA A 1 451 ? -18.234 5.156 -5.348 1 97.62 451 ALA A O 1
ATOM 3665 N N . ARG A 1 452 ? -19.797 3.615 -5.652 1 97.69 452 ARG A N 1
ATOM 3666 C CA . ARG A 1 452 ? -19.156 3.02 -6.816 1 97.69 452 ARG A CA 1
ATOM 3667 C C . ARG A 1 452 ? -19.078 4.016 -7.969 1 97.69 452 ARG A C 1
ATOM 3669 O O . ARG A 1 452 ? -18.062 4.074 -8.68 1 97.69 452 ARG A O 1
ATOM 3676 N N . LYS A 1 453 ? -20.125 4.77 -8.188 1 97.38 453 LYS A N 1
ATOM 3677 C CA . LYS A 1 453 ? -20.125 5.809 -9.211 1 97.38 453 LYS A CA 1
ATOM 3678 C C . LYS A 1 453 ? -19.031 6.84 -8.961 1 97.38 453 LYS A C 1
ATOM 3680 O O . LYS A 1 453 ? -18.328 7.234 -9.891 1 97.38 453 LYS A O 1
ATOM 3685 N N . LEU A 1 454 ? -18.938 7.297 -7.758 1 97.19 454 LEU A N 1
ATOM 3686 C CA . LEU A 1 454 ? -17.953 8.297 -7.371 1 97.19 454 LEU A CA 1
ATOM 3687 C C . LEU A 1 454 ? -16.547 7.773 -7.57 1 97.19 454 LEU A C 1
ATOM 3689 O O . LEU A 1 454 ? -15.672 8.492 -8.062 1 97.19 454 LEU A O 1
ATOM 3693 N N . TRP A 1 455 ? -16.328 6.527 -7.168 1 96.5 455 TRP A N 1
ATOM 3694 C CA . TRP A 1 455 ? -15.031 5.91 -7.387 1 96.5 455 TRP A CA 1
ATOM 3695 C C . TRP A 1 455 ? -14.727 5.789 -8.875 1 96.5 455 TRP A C 1
ATOM 3697 O O . TRP A 1 455 ? -13.586 5.996 -9.297 1 96.5 455 TRP A O 1
ATOM 3707 N N . SER A 1 456 ? -15.734 5.484 -9.625 1 94.44 456 SER A N 1
ATOM 3708 C CA . SER A 1 456 ? -15.547 5.398 -11.07 1 94.44 456 SER A CA 1
ATOM 3709 C C . SER A 1 456 ? -15.133 6.742 -11.656 1 94.44 456 SER A C 1
ATOM 3711 O O . SER A 1 456 ? -14.281 6.801 -12.539 1 94.44 456 SER A O 1
ATOM 3713 N N . GLU A 1 457 ? -15.711 7.781 -11.164 1 94.75 457 GLU A N 1
ATOM 3714 C CA . GLU A 1 457 ? -15.352 9.125 -11.594 1 94.75 457 GLU A CA 1
ATOM 3715 C C . GLU A 1 457 ? -13.898 9.445 -11.25 1 94.75 457 GLU A C 1
ATOM 3717 O O . GLU A 1 457 ? -13.164 10 -12.078 1 94.75 457 GLU A O 1
ATOM 3722 N N . ALA A 1 458 ? -13.484 9.156 -10.07 1 95.19 458 ALA A N 1
ATOM 3723 C CA . ALA A 1 458 ? -12.109 9.391 -9.633 1 95.19 458 ALA A CA 1
ATOM 3724 C C . ALA A 1 458 ? -11.125 8.617 -10.492 1 95.19 458 ALA A C 1
ATOM 3726 O O . ALA A 1 458 ? -10.062 9.133 -10.859 1 95.19 458 ALA A O 1
ATOM 3727 N N . LEU A 1 459 ? -11.469 7.328 -10.828 1 94.69 459 LEU A N 1
ATOM 3728 C CA . LEU A 1 459 ? -10.609 6.488 -11.656 1 94.69 459 LEU A CA 1
ATOM 3729 C C . LEU A 1 459 ? -10.484 7.055 -13.062 1 94.69 459 LEU A C 1
ATOM 3731 O O . LEU A 1 459 ? -9.391 7.062 -13.641 1 94.69 459 LEU A O 1
ATOM 3735 N N . GLU A 1 460 ? -11.508 7.574 -13.57 1 92.5 460 GLU A N 1
ATOM 3736 C CA . GLU A 1 460 ? -11.516 8.133 -14.922 1 92.5 460 GLU A CA 1
ATOM 3737 C C . GLU A 1 460 ? -10.703 9.43 -14.984 1 92.5 460 GLU A C 1
ATOM 3739 O O . GLU A 1 460 ? -10.141 9.758 -16.031 1 92.5 460 GLU A O 1
ATOM 3744 N N . LEU A 1 461 ? -10.633 10.164 -13.922 1 91 461 LEU A N 1
ATOM 3745 C CA . LEU A 1 461 ? -9.938 11.445 -13.883 1 91 461 LEU A CA 1
ATOM 3746 C C . LEU A 1 461 ? -8.43 11.242 -13.812 1 91 461 LEU A C 1
ATOM 3748 O O . LEU A 1 461 ? -7.66 12.164 -14.078 1 91 461 LEU A O 1
ATOM 3752 N N . GLY A 1 462 ? -8.07 10.008 -13.477 1 87.56 462 GLY A N 1
ATOM 3753 C CA . GLY A 1 462 ? -6.633 9.812 -13.539 1 87.56 462 GLY A CA 1
ATOM 3754 C C . GLY A 1 462 ? -6.117 8.82 -12.516 1 87.56 462 GLY A C 1
ATOM 3755 O O . GLY A 1 462 ? -4.934 8.484 -12.508 1 87.56 462 GLY A O 1
ATOM 3756 N N . LEU A 1 463 ? -6.969 8.32 -11.664 1 92.31 463 LEU A N 1
ATOM 3757 C CA . LEU A 1 463 ? -6.512 7.457 -10.578 1 92.31 463 LEU A CA 1
ATOM 3758 C C . LEU A 1 463 ? -6.402 6.012 -11.047 1 92.31 463 LEU A C 1
ATOM 3760 O O . LEU A 1 463 ? -5.883 5.16 -10.32 1 92.31 463 LEU A O 1
ATOM 3764 N N . SER A 1 464 ? -6.844 5.715 -12.273 1 93.94 464 SER A N 1
ATOM 3765 C CA . SER A 1 464 ? -6.871 4.34 -12.766 1 93.94 464 SER A CA 1
ATOM 3766 C C . SER A 1 464 ? -5.465 3.793 -12.961 1 93.94 464 SER A C 1
ATOM 3768 O O . SER A 1 464 ? -5.273 2.578 -13.062 1 93.94 464 SER A O 1
ATOM 3770 N N . LYS A 1 465 ? -4.469 4.652 -12.992 1 93.88 465 LYS A N 1
ATOM 3771 C CA . LYS A 1 465 ? -3.088 4.227 -13.211 1 93.88 465 LYS A CA 1
ATOM 3772 C C . LYS A 1 465 ? -2.418 3.834 -11.898 1 93.88 465 LYS A C 1
ATOM 3774 O O . LYS A 1 465 ? -1.328 3.258 -11.898 1 93.88 465 LYS A O 1
ATOM 3779 N N . SER A 1 466 ? -3.141 4.113 -10.812 1 93.75 466 SER A N 1
ATOM 3780 C CA . SER A 1 466 ? -2.566 3.861 -9.5 1 93.75 466 SER A CA 1
ATOM 3781 C C . SER A 1 466 ? -3.074 2.547 -8.914 1 93.75 466 SER A C 1
ATOM 3783 O O . SER A 1 466 ? -4.254 2.426 -8.578 1 93.75 466 SER A O 1
ATOM 3785 N N . ALA A 1 467 ? -2.229 1.555 -8.664 1 95.5 467 ALA A N 1
ATOM 3786 C CA . ALA A 1 467 ? -2.578 0.266 -8.07 1 95.5 467 ALA A CA 1
ATOM 3787 C C . ALA A 1 467 ? -3.076 0.438 -6.637 1 95.5 467 ALA A C 1
ATOM 3789 O O . ALA A 1 467 ? -4.008 -0.245 -6.211 1 95.5 467 ALA A O 1
ATOM 3790 N N . VAL A 1 468 ? -2.479 1.383 -5.926 1 92.81 468 VAL A N 1
ATOM 3791 C CA . VAL A 1 468 ? -2.811 1.623 -4.523 1 92.81 468 VAL A CA 1
ATOM 3792 C C . VAL A 1 468 ? -4.258 2.104 -4.41 1 92.81 468 VAL A C 1
ATOM 3794 O O . VAL A 1 468 ? -4.98 1.705 -3.494 1 92.81 468 VAL A O 1
ATOM 3797 N N . MET A 1 469 ? -4.695 2.938 -5.34 1 94.38 469 MET A N 1
ATOM 3798 C CA . MET A 1 469 ? -6.059 3.455 -5.312 1 94.38 469 MET A CA 1
ATOM 3799 C C . MET A 1 469 ? -7.066 2.352 -5.625 1 94.38 469 MET A C 1
ATOM 3801 O O . MET A 1 469 ? -8.148 2.307 -5.031 1 94.38 469 MET A O 1
ATOM 3805 N N . TRP A 1 470 ? -6.727 1.441 -6.555 1 96.25 470 TRP A N 1
ATOM 3806 C CA . TRP A 1 470 ? -7.566 0.278 -6.816 1 96.25 470 TRP A CA 1
ATOM 3807 C C . TRP A 1 470 ? -7.691 -0.595 -5.574 1 96.25 470 TRP A C 1
ATOM 3809 O O . TRP A 1 470 ? -8.789 -1.038 -5.227 1 96.25 470 TRP A O 1
ATOM 3819 N N . LEU A 1 471 ? -6.574 -0.828 -4.945 1 95.94 471 LEU A N 1
ATOM 3820 C CA . LEU A 1 471 ? -6.566 -1.68 -3.762 1 95.94 471 LEU A CA 1
ATOM 3821 C C . LEU A 1 471 ? -7.383 -1.054 -2.637 1 95.94 471 LEU A C 1
ATOM 3823 O O . LEU A 1 471 ? -8.039 -1.764 -1.87 1 95.94 471 LEU A O 1
ATOM 3827 N N . LYS A 1 472 ? -7.324 0.296 -2.59 1 94.69 472 LYS A N 1
ATOM 3828 C CA . LYS A 1 472 ? -8.164 0.999 -1.622 1 94.69 472 LYS A CA 1
ATOM 3829 C C . LYS A 1 472 ? -9.641 0.79 -1.922 1 94.69 472 LYS A C 1
ATOM 3831 O O . LYS A 1 472 ? -10.43 0.504 -1.018 1 94.69 472 LYS A O 1
ATOM 3836 N N . TYR A 1 473 ? -10.008 0.971 -3.201 1 96.38 473 TYR A N 1
ATOM 3837 C CA . TYR A 1 473 ? -11.383 0.743 -3.635 1 96.38 473 TYR A CA 1
ATOM 3838 C C . TYR A 1 473 ? -11.828 -0.679 -3.312 1 96.38 473 TYR A C 1
ATOM 3840 O O . TYR A 1 473 ? -12.906 -0.886 -2.75 1 96.38 473 TYR A O 1
ATOM 3848 N N . ILE A 1 474 ? -10.977 -1.659 -3.566 1 97.12 474 ILE A N 1
ATOM 3849 C CA . ILE A 1 474 ? -11.258 -3.074 -3.35 1 97.12 474 ILE A CA 1
ATOM 3850 C C . ILE A 1 474 ? -11.414 -3.348 -1.855 1 97.12 474 ILE A C 1
ATOM 3852 O O . ILE A 1 474 ? -12.312 -4.086 -1.441 1 97.12 474 ILE A O 1
ATOM 3856 N N . SER A 1 475 ? -10.547 -2.789 -1.059 1 95.19 475 SER A N 1
ATOM 3857 C CA . SER A 1 475 ? -10.641 -2.963 0.387 1 95.19 475 SER A CA 1
ATOM 3858 C C . SER A 1 475 ? -11.969 -2.447 0.927 1 95.19 475 SER A C 1
ATOM 3860 O O . SER A 1 475 ? -12.562 -3.062 1.814 1 95.19 475 SER A O 1
ATOM 3862 N N . LEU A 1 476 ? -12.477 -1.328 0.35 1 95.56 476 LEU A N 1
ATOM 3863 C CA . LEU A 1 476 ? -13.758 -0.77 0.767 1 95.56 476 LEU A CA 1
ATOM 3864 C C . LEU A 1 476 ? -14.906 -1.683 0.354 1 95.56 476 LEU A C 1
ATOM 3866 O O . LEU A 1 476 ? -15.836 -1.907 1.133 1 95.56 476 LEU A O 1
ATOM 3870 N N . GLU A 1 477 ? -14.805 -2.174 -0.817 1 96.19 477 GLU A N 1
ATOM 3871 C CA . GLU A 1 477 ? -15.82 -3.105 -1.296 1 96.19 477 GLU A CA 1
ATOM 3872 C C . GLU A 1 477 ? -15.828 -4.387 -0.466 1 96.19 477 GLU A C 1
ATOM 3874 O O . GLU A 1 477 ? -16.891 -4.973 -0.235 1 96.19 477 GLU A O 1
ATOM 3879 N N . GLN A 1 478 ? -14.641 -4.879 -0.016 1 95 478 GLN A N 1
ATOM 3880 C CA . GLN A 1 478 ? -14.539 -6.059 0.839 1 95 478 GLN A CA 1
ATOM 3881 C C . GLN A 1 478 ? -15.18 -5.805 2.199 1 95 478 GLN A C 1
ATOM 3883 O O . GLN A 1 478 ? -15.797 -6.703 2.779 1 95 478 GLN A O 1
ATOM 3888 N N . LYS A 1 479 ? -15.031 -4.617 2.709 1 93.25 479 LYS A N 1
ATOM 3889 C CA . LYS A 1 479 ? -15.516 -4.266 4.043 1 93.25 479 LYS A CA 1
ATOM 3890 C C . LYS A 1 479 ? -17.031 -4.07 4.043 1 93.25 479 LYS A C 1
ATOM 3892 O O . LYS A 1 479 ? -17.719 -4.535 4.949 1 93.25 479 LYS A O 1
ATOM 3897 N N . TYR A 1 480 ? -17.594 -3.41 2.902 1 94.94 480 TYR A N 1
ATOM 3898 C CA . TYR A 1 480 ? -18.969 -2.969 2.961 1 94.94 480 TYR A CA 1
ATOM 3899 C C . TYR A 1 480 ? -19.828 -3.695 1.923 1 94.94 480 TYR A C 1
ATOM 3901 O O . TYR A 1 480 ? -21.047 -3.742 2.037 1 94.94 480 TYR A O 1
ATOM 3909 N N . GLY A 1 481 ? -19.125 -4.145 0.925 1 95.38 481 GLY A N 1
ATOM 3910 C CA . GLY A 1 481 ? -19.859 -4.691 -0.207 1 95.38 481 GLY A CA 1
ATOM 3911 C C . GLY A 1 481 ? -19.969 -6.203 -0.171 1 95.38 481 GLY A C 1
ATOM 3912 O O . GLY A 1 481 ? -20.234 -6.785 0.883 1 95.38 481 GLY A O 1
ATOM 3913 N N . ASP A 1 482 ? -19.922 -6.883 -1.235 1 95.25 482 ASP A N 1
ATOM 3914 C CA . ASP A 1 482 ? -20.094 -8.328 -1.355 1 95.25 482 ASP A CA 1
ATOM 3915 C C . ASP A 1 482 ? -19.016 -8.938 -2.248 1 95.25 482 ASP A C 1
ATOM 3917 O O . ASP A 1 482 ? -18.312 -8.219 -2.959 1 95.25 482 ASP A O 1
ATOM 3921 N N . SER A 1 483 ? -18.906 -10.273 -2.152 1 95.62 483 SER A N 1
ATOM 3922 C CA . SER A 1 483 ? -17.828 -11.008 -2.814 1 95.62 483 SER A CA 1
ATOM 3923 C C . SER A 1 483 ? -17.953 -10.922 -4.332 1 95.62 483 SER A C 1
ATOM 3925 O O . SER A 1 483 ? -16.953 -10.922 -5.043 1 95.62 483 SER A O 1
ATOM 3927 N N . LYS A 1 484 ? -19.109 -10.82 -4.789 1 96.06 484 LYS A N 1
ATOM 3928 C CA . LYS A 1 484 ? -19.328 -10.734 -6.23 1 96.06 484 LYS A CA 1
ATOM 3929 C C . LYS A 1 484 ? -18.688 -9.461 -6.801 1 96.06 484 LYS A C 1
ATOM 3931 O O . LYS A 1 484 ? -17.969 -9.516 -7.797 1 96.06 484 LYS A O 1
ATOM 3936 N N . HIS A 1 485 ? -19 -8.305 -6.188 1 97.25 485 HIS A N 1
ATOM 3937 C CA . HIS A 1 485 ? -18.469 -7.027 -6.645 1 97.25 485 HIS A CA 1
ATOM 3938 C C . HIS A 1 485 ? -16.969 -6.938 -6.422 1 97.25 485 HIS A C 1
ATOM 3940 O O . HIS A 1 485 ? -16.25 -6.309 -7.211 1 97.25 485 HIS A O 1
ATOM 3946 N N . VAL A 1 486 ? -16.484 -7.605 -5.297 1 97.5 486 VAL A N 1
ATOM 3947 C CA . VAL A 1 486 ? -15.055 -7.633 -5.027 1 97.5 486 VAL A CA 1
ATOM 3948 C C . VAL A 1 486 ? -14.328 -8.336 -6.172 1 97.5 486 VAL A C 1
ATOM 3950 O O . VAL A 1 486 ? -13.336 -7.816 -6.695 1 97.5 486 VAL A O 1
ATOM 3953 N N . ARG A 1 487 ? -14.812 -9.531 -6.535 1 97.69 487 ARG A N 1
ATOM 3954 C CA . ARG A 1 487 ? -14.188 -10.312 -7.602 1 97.69 487 ARG A CA 1
ATOM 3955 C C . ARG A 1 487 ? -14.273 -9.578 -8.938 1 97.69 487 ARG A C 1
ATOM 3957 O O . ARG A 1 487 ? -13.336 -9.625 -9.742 1 97.69 487 ARG A O 1
ATOM 3964 N N . ARG A 1 488 ? -15.359 -8.852 -9.18 1 97.06 488 ARG A N 1
ATOM 3965 C CA . ARG A 1 488 ? -15.492 -8.031 -10.383 1 97.06 488 ARG A CA 1
ATOM 3966 C C . ARG A 1 488 ? -14.469 -6.898 -10.391 1 97.06 488 ARG A C 1
ATOM 3968 O O . ARG A 1 488 ? -13.906 -6.578 -11.438 1 97.06 488 ARG A O 1
ATOM 3975 N N . LEU A 1 489 ? -14.289 -6.352 -9.242 1 97.5 489 LEU A N 1
ATOM 3976 C CA . LEU A 1 489 ? -13.336 -5.254 -9.117 1 97.5 489 LEU A CA 1
ATOM 3977 C C . LEU A 1 489 ? -11.914 -5.742 -9.352 1 97.5 489 LEU A C 1
ATOM 3979 O O . LEU A 1 489 ? -11.102 -5.039 -9.953 1 97.5 489 LEU A O 1
ATOM 3983 N N . PHE A 1 490 ? -11.609 -6.797 -8.781 1 98 490 PHE A N 1
ATOM 3984 C CA . PHE A 1 490 ? -10.297 -7.371 -9.023 1 98 490 PHE A CA 1
ATOM 3985 C C . PHE A 1 490 ? -10.047 -7.559 -10.516 1 98 490 PHE A C 1
ATOM 3987 O O . PHE A 1 490 ? -8.953 -7.27 -11.008 1 98 490 PHE A O 1
ATOM 3994 N N . GLN A 1 491 ? -11.008 -8.133 -11.219 1 97.12 491 GLN A N 1
ATOM 3995 C CA . GLN A 1 491 ? -10.891 -8.352 -12.656 1 97.12 491 GLN A CA 1
ATOM 3996 C C . GLN A 1 491 ? -10.688 -7.035 -13.398 1 97.12 491 GLN A C 1
ATOM 3998 O O . GLN A 1 491 ? -9.859 -6.945 -14.305 1 97.12 491 GLN A O 1
ATOM 4003 N N . ARG A 1 492 ? -11.375 -5.984 -13.016 1 96.75 492 ARG A N 1
ATOM 4004 C CA . ARG A 1 492 ? -11.234 -4.668 -13.633 1 96.75 492 ARG A CA 1
ATOM 4005 C C . ARG A 1 492 ? -9.852 -4.082 -13.359 1 96.75 492 ARG A C 1
ATOM 4007 O O . ARG A 1 492 ? -9.227 -3.512 -14.258 1 96.75 492 ARG A O 1
ATOM 4014 N N . ALA A 1 493 ? -9.469 -4.176 -12.094 1 97.44 493 ALA A N 1
ATOM 4015 C CA . ALA A 1 493 ? -8.156 -3.67 -11.703 1 97.44 493 ALA A CA 1
ATOM 4016 C C . ALA A 1 493 ? -7.047 -4.375 -12.484 1 97.44 493 ALA A C 1
ATOM 4018 O O . ALA A 1 493 ? -6.062 -3.744 -12.875 1 97.44 493 ALA A O 1
ATOM 4019 N N . LEU A 1 494 ? -7.223 -5.699 -12.648 1 96.44 494 LEU A N 1
ATOM 4020 C CA . LEU A 1 494 ? -6.238 -6.52 -13.352 1 96.44 494 LEU A CA 1
ATOM 4021 C C . LEU A 1 494 ? -6.121 -6.102 -14.812 1 96.44 494 LEU A C 1
ATOM 4023 O O . LEU A 1 494 ? -5.035 -6.148 -15.391 1 96.44 494 LEU A O 1
ATOM 4027 N N . GLN A 1 495 ? -7.156 -5.637 -15.367 1 94.5 495 GLN A N 1
ATOM 4028 C CA . GLN A 1 495 ? -7.18 -5.266 -16.781 1 94.5 495 GLN A CA 1
ATOM 4029 C C . GLN A 1 495 ? -6.715 -3.824 -16.969 1 94.5 495 GLN A C 1
ATOM 4031 O O . GLN A 1 495 ? -6.395 -3.418 -18.094 1 94.5 495 GLN A O 1
ATOM 4036 N N . ALA A 1 496 ? -6.641 -3.145 -15.859 1 93.94 496 ALA A N 1
ATOM 4037 C CA . ALA A 1 496 ? -6.219 -1.748 -15.938 1 93.94 496 ALA A CA 1
ATOM 4038 C C . ALA A 1 496 ? -4.703 -1.639 -16.062 1 93.94 496 ALA A C 1
ATOM 4040 O O . ALA A 1 496 ? -3.973 -2.551 -15.672 1 93.94 496 ALA A O 1
ATOM 4041 N N . ASP A 1 497 ? -4.152 -0.638 -16.797 1 89.38 497 ASP A N 1
ATOM 4042 C CA . ASP A 1 497 ? -2.719 -0.395 -16.922 1 89.38 497 ASP A CA 1
ATOM 4043 C C . ASP A 1 497 ? -2.176 0.338 -15.695 1 89.38 497 ASP A C 1
ATOM 4045 O O . ASP A 1 497 ? -1.923 1.543 -15.742 1 89.38 497 ASP A O 1
ATOM 4049 N N . THR A 1 498 ? -1.962 -0.385 -14.594 1 92.81 498 THR A N 1
ATOM 4050 C CA . THR A 1 498 ? -1.556 0.222 -13.328 1 92.81 498 THR A CA 1
ATOM 4051 C C . THR A 1 498 ? -0.037 0.21 -13.188 1 92.81 498 THR A C 1
ATOM 4053 O O . THR A 1 498 ? 0.655 -0.5 -13.922 1 92.81 498 THR A O 1
ATOM 4056 N N . ASP A 1 499 ? 0.397 1.009 -12.305 1 92.31 499 ASP A N 1
ATOM 4057 C CA . ASP A 1 499 ? 1.824 1.169 -12.047 1 92.31 499 ASP A CA 1
ATOM 4058 C C . ASP A 1 499 ? 2.391 -0.049 -11.32 1 92.31 499 ASP A C 1
ATOM 4060 O O . ASP A 1 499 ? 3.604 -0.263 -11.305 1 92.31 499 ASP A O 1
ATOM 4064 N N . TRP A 1 500 ? 1.546 -0.871 -10.75 1 94.56 500 TRP A N 1
ATOM 4065 C CA . TRP A 1 500 ? 2.012 -2.002 -9.953 1 94.56 500 TRP A CA 1
ATOM 4066 C C . TRP A 1 500 ? 1.036 -3.17 -10.047 1 94.56 500 TRP A C 1
ATOM 4068 O O . TRP A 1 500 ? 0.412 -3.547 -9.047 1 94.56 500 TRP A O 1
ATOM 4078 N N . PRO A 1 501 ? 0.888 -3.791 -11.211 1 95.44 501 PRO A N 1
ATOM 4079 C CA . PRO A 1 501 ? -0.068 -4.879 -11.445 1 95.44 501 PRO A CA 1
ATOM 4080 C C . PRO A 1 501 ? 0.195 -6.094 -10.555 1 95.44 501 PRO A C 1
ATOM 4082 O O . PRO A 1 501 ? -0.745 -6.789 -10.164 1 95.44 501 PRO A O 1
ATOM 4085 N N . GLU A 1 502 ? 1.379 -6.387 -10.227 1 94.62 502 GLU A N 1
ATOM 4086 C CA . GLU A 1 502 ? 1.733 -7.516 -9.367 1 94.62 502 GLU A CA 1
ATOM 4087 C C . GLU A 1 502 ? 1.055 -7.406 -8 1 94.62 502 GLU A C 1
ATOM 4089 O O . GLU A 1 502 ? 0.679 -8.414 -7.406 1 94.62 502 GLU A O 1
ATOM 4094 N N . GLY A 1 503 ? 0.956 -6.152 -7.508 1 94.19 503 GLY A N 1
ATOM 4095 C CA . GLY A 1 503 ? 0.266 -5.934 -6.246 1 94.19 503 GLY A CA 1
ATOM 4096 C C . GLY A 1 503 ? -1.195 -6.34 -6.285 1 94.19 503 GLY A C 1
ATOM 4097 O O . GLY A 1 503 ? -1.714 -6.914 -5.328 1 94.19 503 GLY A O 1
ATOM 4098 N N . ILE A 1 504 ? -1.846 -6.141 -7.406 1 96.75 504 ILE A N 1
ATOM 4099 C CA . ILE A 1 504 ? -3.244 -6.512 -7.594 1 96.75 504 ILE A CA 1
ATOM 4100 C C . ILE A 1 504 ? -3.373 -8.031 -7.66 1 96.75 504 ILE A C 1
ATOM 4102 O O . ILE A 1 504 ? -4.262 -8.617 -7.035 1 96.75 504 ILE A O 1
ATOM 4106 N N . VAL A 1 505 ? -2.463 -8.672 -8.391 1 97.31 505 VAL A N 1
ATOM 4107 C CA . VAL A 1 505 ? -2.436 -10.125 -8.57 1 97.31 505 VAL A CA 1
ATOM 4108 C C . VAL A 1 505 ? -2.25 -10.805 -7.219 1 97.31 505 VAL A C 1
ATOM 4110 O O . VAL A 1 505 ? -3.008 -11.711 -6.867 1 97.31 505 VAL A O 1
ATOM 4113 N N . ASN A 1 506 ? -1.337 -10.328 -6.5 1 95.44 506 ASN A N 1
ATOM 4114 C CA . ASN A 1 506 ? -1.037 -10.914 -5.195 1 95.44 506 ASN A CA 1
ATOM 4115 C C . ASN A 1 506 ? -2.223 -10.797 -4.242 1 95.44 506 ASN A C 1
ATOM 4117 O O . ASN A 1 506 ? -2.541 -11.742 -3.521 1 95.44 506 ASN A O 1
ATOM 4121 N N . GLU A 1 507 ? -2.791 -9.695 -4.285 1 96.44 507 GLU A N 1
ATOM 4122 C CA . GLU A 1 507 ? -3.918 -9.477 -3.381 1 96.44 507 GLU A CA 1
ATOM 4123 C C . GLU A 1 507 ? -5.117 -10.336 -3.775 1 96.44 507 GLU A C 1
ATOM 4125 O O . GLU A 1 507 ? -5.828 -10.852 -2.912 1 96.44 507 GLU A O 1
ATOM 4130 N N . TRP A 1 508 ? -5.422 -10.422 -5.09 1 97.81 508 TRP A N 1
ATOM 4131 C CA . TRP A 1 508 ? -6.531 -11.258 -5.551 1 97.81 508 TRP A CA 1
ATOM 4132 C C . TRP A 1 508 ? -6.301 -12.719 -5.195 1 97.81 508 TRP A C 1
ATOM 4134 O O . TRP A 1 508 ? -7.203 -13.391 -4.695 1 97.81 508 TRP A O 1
ATOM 4144 N N . ILE A 1 509 ? -5.078 -13.273 -5.383 1 97.5 509 ILE A N 1
ATOM 4145 C CA . ILE A 1 509 ? -4.738 -14.656 -5.059 1 97.5 509 ILE A CA 1
ATOM 4146 C C . ILE A 1 509 ? -4.895 -14.891 -3.557 1 97.5 509 ILE A C 1
ATOM 4148 O O . ILE A 1 509 ? -5.477 -15.891 -3.135 1 97.5 509 ILE A O 1
ATOM 4152 N N . MET A 1 510 ? -4.48 -13.922 -2.773 1 96 510 MET A N 1
ATOM 4153 C CA . MET A 1 510 ? -4.598 -14.031 -1.322 1 96 510 MET A CA 1
ATOM 4154 C C . MET A 1 510 ? -6.062 -14.047 -0.894 1 96 510 MET A C 1
ATOM 4156 O O . MET A 1 510 ? -6.441 -14.82 -0.009 1 96 510 MET A O 1
ATOM 4160 N N . TYR A 1 511 ? -6.945 -13.297 -1.551 1 96.75 511 TYR A N 1
ATOM 4161 C CA . TYR A 1 511 ? -8.375 -13.234 -1.251 1 96.75 511 TYR A CA 1
ATOM 4162 C C . TYR A 1 511 ? -9.031 -14.594 -1.471 1 96.75 511 TYR A C 1
ATOM 4164 O O . TYR A 1 511 ? -9.828 -15.047 -0.644 1 96.75 511 TYR A O 1
ATOM 4172 N N . GLU A 1 512 ? -8.633 -15.211 -2.617 1 97.38 512 GLU A N 1
ATOM 4173 C CA . GLU A 1 512 ? -9.227 -16.5 -2.951 1 97.38 512 GLU A CA 1
ATOM 4174 C C . GLU A 1 512 ? -8.672 -17.609 -2.072 1 97.38 512 GLU A C 1
ATOM 4176 O O . GLU A 1 512 ? -9.367 -18.578 -1.768 1 97.38 512 GLU A O 1
ATOM 4181 N N . ARG A 1 513 ? -7.34 -17.562 -1.653 1 96 513 ARG A N 1
ATOM 4182 C CA . ARG A 1 513 ? -6.762 -18.531 -0.729 1 96 513 ARG A CA 1
ATOM 4183 C C . ARG A 1 513 ? -7.512 -18.531 0.599 1 96 513 ARG A C 1
ATOM 4185 O O . ARG A 1 513 ? -7.758 -19.594 1.174 1 96 513 ARG A O 1
ATOM 4192 N N . GLU A 1 514 ? -7.961 -17.391 0.951 1 94.19 514 GLU A N 1
ATOM 4193 C CA . GLU A 1 514 ? -8.609 -17.203 2.246 1 94.19 514 GLU A CA 1
ATOM 4194 C C . GLU A 1 514 ? -10.055 -17.688 2.213 1 94.19 514 GLU A C 1
ATOM 4196 O O . GLU A 1 514 ? -10.555 -18.234 3.197 1 94.19 514 GLU A O 1
ATOM 4201 N N . ARG A 1 515 ? -10.688 -17.469 1.062 1 92.94 515 ARG A N 1
ATOM 4202 C CA . ARG A 1 515 ? -12.141 -17.625 1.128 1 92.94 515 ARG A CA 1
ATOM 4203 C C . ARG A 1 515 ? -12.664 -18.406 -0.067 1 92.94 515 ARG A C 1
ATOM 4205 O O . ARG A 1 515 ? -13.781 -18.938 -0.031 1 92.94 515 ARG A O 1
ATOM 4212 N N . GLY A 1 516 ? -11.898 -18.531 -1.017 1 95.12 516 GLY A N 1
ATOM 4213 C CA . GLY A 1 516 ? -12.414 -19.062 -2.271 1 95.12 516 GLY A CA 1
ATOM 4214 C C . GLY A 1 516 ? -12.523 -20.578 -2.283 1 95.12 516 GLY A C 1
ATOM 4215 O O . GLY A 1 516 ? -11.852 -21.25 -1.505 1 95.12 516 GLY A O 1
ATOM 4216 N N . SER A 1 517 ? -13.477 -21.109 -2.971 1 96.75 517 SER A N 1
ATOM 4217 C CA . SER A 1 517 ? -13.539 -22.516 -3.318 1 96.75 517 SER A CA 1
ATOM 4218 C C . SER A 1 517 ? -12.414 -22.906 -4.266 1 96.75 517 SER A C 1
ATOM 4220 O O . SER A 1 517 ? -11.672 -22.047 -4.742 1 96.75 517 SER A O 1
ATOM 4222 N N . LEU A 1 518 ? -12.195 -24.25 -4.391 1 96.62 518 LEU A N 1
ATOM 4223 C CA . LEU A 1 518 ? -11.164 -24.719 -5.312 1 96.62 518 LEU A CA 1
ATOM 4224 C C . LEU A 1 518 ? -11.391 -24.156 -6.711 1 96.62 518 LEU A C 1
ATOM 4226 O O . LEU A 1 518 ? -10.438 -23.703 -7.359 1 96.62 518 LEU A O 1
ATOM 4230 N N . ASP A 1 519 ? -12.672 -24.031 -7.164 1 96.06 519 ASP A N 1
ATOM 4231 C CA . ASP A 1 519 ? -13.016 -23.5 -8.484 1 96.06 519 ASP A CA 1
ATOM 4232 C C . ASP A 1 519 ? -12.688 -22.016 -8.578 1 96.06 519 ASP A C 1
ATOM 4234 O O . ASP A 1 519 ? -12.133 -21.562 -9.586 1 96.06 519 ASP A O 1
ATOM 4238 N N . GLN A 1 520 ? -12.984 -21.312 -7.551 1 96.56 520 GLN A N 1
ATOM 4239 C CA . GLN A 1 520 ? -12.727 -19.875 -7.516 1 96.56 520 GLN A CA 1
ATOM 4240 C C . GLN A 1 520 ? -11.234 -19.578 -7.516 1 96.56 520 GLN A C 1
ATOM 4242 O O . GLN A 1 520 ? -10.781 -18.656 -8.203 1 96.56 520 GLN A O 1
ATOM 4247 N N . TYR A 1 521 ? -10.602 -20.312 -6.77 1 96.88 521 TYR A N 1
ATOM 4248 C CA . TYR A 1 521 ? -9.148 -20.172 -6.719 1 96.88 521 TYR A CA 1
ATOM 4249 C C . TYR A 1 521 ? -8.531 -20.453 -8.086 1 96.88 521 TYR A C 1
ATOM 4251 O O . TYR A 1 521 ? -7.68 -19.688 -8.555 1 96.88 521 TYR A O 1
ATOM 4259 N N . GLU A 1 522 ? -8.867 -21.578 -8.688 1 96.25 522 GLU A N 1
ATOM 4260 C CA . GLU A 1 522 ? -8.328 -21.969 -9.984 1 96.25 522 GLU A CA 1
ATOM 4261 C C . GLU A 1 522 ? -8.648 -20.922 -11.055 1 96.25 522 GLU A C 1
ATOM 4263 O O . GLU A 1 522 ? -7.805 -20.594 -11.891 1 96.25 522 GLU A O 1
ATOM 4268 N N . GLN A 1 523 ? -9.883 -20.328 -11.055 1 95.81 523 GLN A N 1
ATOM 4269 C CA . GLN A 1 523 ? -10.266 -19.297 -12.008 1 95.81 523 GLN A CA 1
ATOM 4270 C C . GLN A 1 523 ? -9.422 -18.031 -11.812 1 95.81 523 GLN A C 1
ATOM 4272 O O . GLN A 1 523 ? -9 -17.422 -12.789 1 95.81 523 GLN A O 1
ATOM 4277 N N . CYS A 1 524 ? -9.172 -17.688 -10.539 1 97.44 524 CYS A N 1
ATOM 4278 C CA . CYS A 1 524 ? -8.352 -16.531 -10.188 1 97.44 524 CYS A CA 1
ATOM 4279 C C . CYS A 1 524 ? -6.926 -16.703 -10.703 1 97.44 524 CYS A C 1
ATOM 4281 O O . CYS A 1 524 ? -6.398 -15.82 -11.375 1 97.44 524 CYS A O 1
ATOM 4283 N N . VAL A 1 525 ? -6.438 -17.766 -10.445 1 96.12 525 VAL A N 1
ATOM 4284 C CA . VAL A 1 525 ? -5.059 -18.031 -10.828 1 96.12 525 VAL A CA 1
ATOM 4285 C C . VAL A 1 525 ? -4.934 -18.016 -12.352 1 96.12 525 VAL A C 1
ATOM 4287 O O . VAL A 1 525 ? -3.988 -17.453 -12.898 1 96.12 525 VAL A O 1
ATOM 4290 N N . ASP A 1 526 ? -5.844 -18.672 -13.023 1 95.38 526 ASP A N 1
ATOM 4291 C CA . ASP A 1 526 ? -5.836 -18.719 -14.484 1 95.38 526 ASP A CA 1
ATOM 4292 C C . ASP A 1 526 ? -5.879 -17.312 -15.078 1 95.38 526 ASP A C 1
ATOM 4294 O O . ASP A 1 526 ? -5.102 -17 -15.984 1 95.38 526 ASP A O 1
ATOM 4298 N N . LYS A 1 527 ? -6.703 -16.469 -14.547 1 96.69 527 LYS A N 1
ATOM 4299 C CA . LYS A 1 527 ? -6.844 -15.109 -15.055 1 96.69 527 LYS A CA 1
ATOM 4300 C C . LYS A 1 527 ? -5.602 -14.281 -14.75 1 96.69 527 LYS A C 1
ATOM 4302 O O . LYS A 1 527 ? -5.152 -13.492 -15.586 1 96.69 527 LYS A O 1
ATOM 4307 N N . CYS A 1 528 ? -5.098 -14.398 -13.547 1 96.62 528 CYS A N 1
ATOM 4308 C CA . CYS A 1 528 ? -3.908 -13.672 -13.117 1 96.62 528 CYS A CA 1
ATOM 4309 C C . CYS A 1 528 ? -2.699 -14.062 -13.961 1 96.62 528 CYS A C 1
ATOM 4311 O O . CYS A 1 528 ? -1.96 -13.195 -14.43 1 96.62 528 CYS A O 1
ATOM 4313 N N . GLU A 1 529 ? -2.566 -15.375 -14.172 1 93.75 529 GLU A N 1
ATOM 4314 C CA . GLU A 1 529 ? -1.436 -15.852 -14.953 1 93.75 529 GLU A CA 1
ATOM 4315 C C . GLU A 1 529 ? -1.548 -15.414 -16.406 1 93.75 529 GLU A C 1
ATOM 4317 O O . GLU A 1 529 ? -0.547 -15.055 -17.031 1 93.75 529 GLU A O 1
ATOM 4322 N N . ALA A 1 530 ? -2.707 -15.453 -16.922 1 92.88 530 ALA A N 1
ATOM 4323 C CA . ALA A 1 530 ? -2.934 -15.008 -18.297 1 92.88 530 ALA A CA 1
ATOM 4324 C C . ALA A 1 530 ? -2.555 -13.539 -18.469 1 92.88 530 ALA A C 1
ATOM 4326 O O . ALA A 1 530 ? -1.875 -13.172 -19.422 1 92.88 530 ALA A O 1
ATOM 4327 N N . ARG A 1 531 ? -2.908 -12.734 -17.516 1 94.12 531 ARG A N 1
ATOM 4328 C CA . ARG A 1 531 ? -2.65 -11.297 -17.594 1 94.12 531 ARG A CA 1
ATOM 4329 C C . ARG A 1 531 ? -1.164 -11 -17.438 1 94.12 531 ARG A C 1
ATOM 4331 O O . ARG A 1 531 ? -0.615 -10.148 -18.141 1 94.12 531 ARG A O 1
ATOM 4338 N N . LEU A 1 532 ? -0.565 -11.617 -16.484 1 92.88 532 LEU A N 1
ATOM 4339 C CA . LEU A 1 532 ? 0.864 -11.414 -16.266 1 92.88 532 LEU A CA 1
ATOM 4340 C C . LEU A 1 532 ? 1.661 -11.82 -17.5 1 92.88 532 LEU A C 1
ATOM 4342 O O . LEU A 1 532 ? 2.654 -11.172 -17.844 1 92.88 532 LEU A O 1
ATOM 4346 N N . SER A 1 533 ? 1.219 -12.883 -18.172 1 90.5 533 SER A N 1
ATOM 4347 C CA . SER A 1 533 ? 1.874 -13.328 -19.406 1 90.5 533 SER A CA 1
ATOM 4348 C C . SER A 1 533 ? 1.721 -12.297 -20.516 1 90.5 533 SER A C 1
ATOM 4350 O O . SER A 1 533 ? 2.672 -12.023 -21.25 1 90.5 533 SER A O 1
ATOM 4352 N N . GLU A 1 534 ? 0.6 -11.75 -20.578 1 90.94 534 GLU A N 1
ATOM 4353 C CA . GLU A 1 534 ? 0.341 -10.703 -21.562 1 90.94 534 GLU A CA 1
ATOM 4354 C C . GLU A 1 534 ? 1.227 -9.484 -21.328 1 90.94 534 GLU A C 1
ATOM 4356 O O . GLU A 1 534 ? 1.776 -8.906 -22.266 1 90.94 534 GLU A O 1
ATOM 4361 N N . LEU A 1 535 ? 1.335 -9.164 -20.078 1 90.94 535 LEU A N 1
ATOM 4362 C CA . LEU A 1 535 ? 2.133 -7.996 -19.703 1 90.94 535 LEU A CA 1
ATOM 4363 C C . LEU A 1 535 ? 3.613 -8.25 -19.969 1 90.94 535 LEU A C 1
ATOM 4365 O O . LEU A 1 535 ? 4.332 -7.348 -20.406 1 90.94 535 LEU A O 1
ATOM 4369 N N . ASN A 1 536 ? 3.951 -9.367 -19.75 1 87 536 ASN A N 1
ATOM 4370 C CA . ASN A 1 536 ? 5.336 -9.742 -20.016 1 87 536 ASN A CA 1
ATOM 4371 C C . ASN A 1 536 ? 5.645 -9.742 -21.5 1 87 536 ASN A C 1
ATOM 4373 O O . ASN A 1 536 ? 6.719 -9.305 -21.922 1 87 536 ASN A O 1
ATOM 4377 N N . GLU A 1 537 ? 4.734 -10.266 -22.266 1 86.81 537 GLU A N 1
ATOM 4378 C CA . GLU A 1 537 ? 4.906 -10.242 -23.719 1 86.81 537 GLU A CA 1
ATOM 4379 C C . GLU A 1 537 ? 5.004 -8.812 -24.234 1 86.81 537 GLU A C 1
ATOM 4381 O O . GLU A 1 537 ? 5.832 -8.523 -25.109 1 86.81 537 GLU A O 1
ATOM 4386 N N . GLN A 1 538 ? 4.234 -7.984 -23.672 1 86 538 GLN A N 1
ATOM 4387 C CA . GLN A 1 538 ? 4.246 -6.578 -24.062 1 86 538 GLN A CA 1
ATOM 4388 C C . GLN A 1 538 ? 5.566 -5.91 -23.688 1 86 538 GLN A C 1
ATOM 4390 O O . GLN A 1 538 ? 6.113 -5.117 -24.453 1 86 538 GLN A O 1
ATOM 4395 N N . HIS A 1 539 ? 5.992 -6.23 -22.547 1 84.88 539 HIS A N 1
ATOM 4396 C CA . HIS A 1 539 ? 7.262 -5.695 -22.078 1 84.88 539 HIS A CA 1
ATOM 4397 C C . HIS A 1 539 ? 8.414 -6.148 -22.969 1 84.88 539 HIS A C 1
ATOM 4399 O O . HIS A 1 539 ? 9.289 -5.352 -23.312 1 84.88 539 HIS A O 1
ATOM 4405 N N . LEU A 1 540 ? 8.336 -7.422 -23.375 1 82.69 540 LEU A N 1
ATOM 4406 C CA . LEU A 1 540 ? 9.375 -7.98 -24.234 1 82.69 540 LEU A CA 1
ATOM 4407 C C . LEU A 1 540 ? 9.328 -7.352 -25.625 1 82.69 540 LEU A C 1
ATOM 4409 O O . LEU A 1 540 ? 10.375 -7.035 -26.203 1 82.69 540 LEU A O 1
ATOM 4413 N N . LYS A 1 541 ? 8.203 -7.215 -26.062 1 84.56 541 LYS A N 1
ATOM 4414 C CA . LYS A 1 541 ? 8.047 -6.555 -27.359 1 84.56 541 LYS A CA 1
ATOM 4415 C C . LYS A 1 541 ? 8.57 -5.121 -27.312 1 84.56 541 LYS A C 1
ATOM 4417 O O . LYS A 1 541 ? 9.219 -4.664 -28.25 1 84.56 541 LYS A O 1
ATOM 4422 N N . SER A 1 542 ? 8.281 -4.445 -26.203 1 81.69 542 SER A N 1
ATOM 4423 C CA . SER A 1 542 ? 8.719 -3.064 -26.047 1 81.69 542 SER A CA 1
ATOM 4424 C C . SER A 1 542 ? 10.242 -2.979 -25.938 1 81.69 542 SER A C 1
ATOM 4426 O O . SER A 1 542 ? 10.852 -2.049 -26.469 1 81.69 542 SER A O 1
ATOM 4428 N N . LEU A 1 543 ? 10.812 -3.906 -25.312 1 77.5 543 LEU A N 1
ATOM 4429 C CA . LEU A 1 543 ? 12.273 -3.984 -25.219 1 77.5 543 LEU A CA 1
ATOM 4430 C C . LEU A 1 543 ? 12.891 -4.262 -26.578 1 77.5 543 LEU A C 1
ATOM 4432 O O . LEU A 1 543 ? 13.938 -3.705 -26.922 1 77.5 543 LEU A O 1
ATOM 4436 N N . GLU A 1 544 ? 12.242 -5.141 -27.391 1 75.88 544 GLU A N 1
ATOM 4437 C CA . GLU A 1 544 ? 12.719 -5.469 -28.734 1 75.88 544 GLU A CA 1
ATOM 4438 C C . GLU A 1 544 ? 12.586 -4.27 -29.672 1 75.88 544 GLU A C 1
ATOM 4440 O O . GLU A 1 544 ? 13.477 -4.016 -30.5 1 75.88 544 GLU A O 1
ATOM 4445 N N . GLU A 1 545 ? 11.477 -3.645 -29.516 1 74 545 GLU A N 1
ATOM 4446 C CA . GLU A 1 545 ? 11.266 -2.441 -30.312 1 74 545 GLU A CA 1
ATOM 4447 C C . GLU A 1 545 ? 12.289 -1.361 -29.969 1 74 545 GLU A C 1
ATOM 4449 O O . GLU A 1 545 ? 12.773 -0.647 -30.844 1 74 545 GLU A O 1
ATOM 4454 N N . ASP A 1 546 ? 12.602 -1.299 -28.75 1 69.12 546 ASP A N 1
ATOM 4455 C CA . ASP A 1 546 ? 13.594 -0.326 -28.297 1 69.12 546 ASP A CA 1
ATOM 4456 C C . ASP A 1 546 ? 14.992 -0.69 -28.797 1 69.12 546 ASP A C 1
ATOM 4458 O O . ASP A 1 546 ? 15.773 0.188 -29.172 1 69.12 546 ASP A O 1
ATOM 4462 N N . LYS A 1 547 ? 15.32 -1.995 -28.875 1 67.44 547 LYS A N 1
ATOM 4463 C CA . LYS A 1 547 ? 16.578 -2.492 -29.438 1 67.44 547 LYS A CA 1
ATOM 4464 C C . LYS A 1 547 ? 16.641 -2.281 -30.938 1 67.44 547 LYS A C 1
ATOM 4466 O O . LYS A 1 547 ? 17.688 -1.916 -31.484 1 67.44 547 LYS A O 1
ATOM 4471 N N . GLU A 1 548 ? 15.594 -2.625 -31.625 1 67 548 GLU A N 1
ATOM 4472 C CA . GLU A 1 548 ? 15.547 -2.389 -33.062 1 67 548 GLU A CA 1
ATOM 4473 C C . GLU A 1 548 ? 15.695 -0.904 -33.375 1 67 548 GLU A C 1
ATOM 4475 O O . GLU A 1 548 ? 16.375 -0.54 -34.344 1 67 548 GLU A O 1
ATOM 4480 N N . LYS A 1 549 ? 15.18 -0.094 -32.719 1 58.22 549 LYS A N 1
ATOM 4481 C CA . LYS A 1 549 ? 15.305 1.35 -32.875 1 58.22 549 LYS A CA 1
ATOM 4482 C C . LYS A 1 549 ? 16.734 1.817 -32.594 1 58.22 549 LYS A C 1
ATOM 4484 O O . LYS A 1 549 ? 17.25 2.701 -33.281 1 58.22 549 LYS A O 1
ATOM 4489 N N . LYS A 1 550 ? 17.422 1.233 -31.703 1 55.84 550 LYS A N 1
ATOM 4490 C CA . LYS A 1 550 ? 18.812 1.551 -31.391 1 55.84 550 LYS A CA 1
ATOM 4491 C C . LYS A 1 550 ? 19.75 1.025 -32.469 1 55.84 550 LYS A C 1
ATOM 4493 O O . LYS A 1 550 ? 20.75 1.672 -32.812 1 55.84 550 LYS A O 1
ATOM 4498 N N . GLU A 1 551 ? 19.609 -0.213 -33.094 1 59.19 551 GLU A N 1
ATOM 4499 C CA . GLU A 1 551 ? 20.422 -0.793 -34.156 1 59.19 551 GLU A CA 1
ATOM 4500 C C . GLU A 1 551 ? 20.203 -0.057 -35.469 1 59.19 551 GLU A C 1
ATOM 4502 O O . GLU A 1 551 ? 21.141 0.08 -36.281 1 59.19 551 GLU A O 1
ATOM 4507 N N . THR A 1 552 ? 19.156 0.349 -35.969 1 53.81 552 THR A N 1
ATOM 4508 C CA . THR A 1 552 ? 18.922 1.157 -37.156 1 53.81 552 THR A CA 1
ATOM 4509 C C . THR A 1 552 ? 19.594 2.523 -37.031 1 53.81 552 THR A C 1
ATOM 4511 O O . THR A 1 552 ? 20.078 3.084 -38.031 1 53.81 552 THR A O 1
ATOM 4514 N N . LYS A 1 553 ? 19.781 3.129 -35.906 1 46.72 553 LYS A N 1
ATOM 4515 C CA . LYS A 1 553 ? 20.5 4.387 -35.719 1 46.72 553 LYS A CA 1
ATOM 4516 C C . LYS A 1 553 ? 22.016 4.191 -35.844 1 46.72 553 LYS A C 1
ATOM 4518 O O . LYS A 1 553 ? 22.719 5.098 -36.312 1 46.72 553 LYS A O 1
ATOM 4523 N N . LYS A 1 554 ? 22.75 3.137 -35.562 1 41.41 554 LYS A N 1
ATOM 4524 C CA . LYS A 1 554 ? 24.156 2.84 -35.75 1 41.41 554 LYS A CA 1
ATOM 4525 C C . LYS A 1 554 ? 24.484 2.555 -37.188 1 41.41 554 LYS A C 1
ATOM 4527 O O . LYS A 1 554 ? 25.609 2.803 -37.656 1 41.41 554 LYS A O 1
ATOM 4532 N N . LYS A 1 555 ? 23.859 1.897 -38.188 1 39.44 555 LYS A N 1
ATOM 4533 C CA . LYS A 1 555 ? 24.141 1.637 -39.594 1 39.44 555 LYS A CA 1
ATOM 4534 C C . LYS A 1 555 ? 24.078 2.924 -40.406 1 39.44 555 LYS A C 1
ATOM 4536 O O . LYS A 1 555 ? 24.609 2.98 -41.531 1 39.44 555 LYS A O 1
ATOM 4541 N N . LYS A 1 556 ? 23.406 4.027 -40.094 1 38.53 556 LYS A N 1
ATOM 4542 C CA . LYS A 1 556 ? 23.391 5.25 -40.875 1 38.53 556 LYS A CA 1
ATOM 4543 C C . LYS A 1 556 ? 24.703 6.02 -40.75 1 38.53 556 LYS A C 1
ATOM 4545 O O . LYS A 1 556 ? 24.906 7.023 -41.438 1 38.53 556 LYS A O 1
ATOM 4550 N N . GLU A 1 557 ? 25.562 5.844 -39.781 1 33.28 557 GLU A N 1
ATOM 4551 C CA . GLU A 1 557 ? 26.766 6.668 -39.656 1 33.28 557 GLU A CA 1
ATOM 4552 C C . GLU A 1 557 ? 27.906 6.125 -40.5 1 33.28 557 GLU A C 1
ATOM 4554 O O . GLU A 1 557 ? 28.984 6.723 -40.531 1 33.28 557 GLU A O 1
ATOM 4559 N N . LYS A 1 558 ? 28.047 4.934 -41.031 1 31.27 558 LYS A N 1
ATOM 4560 C CA . LYS A 1 558 ? 29.297 4.48 -41.625 1 31.27 558 LYS A CA 1
ATOM 4561 C C . LYS A 1 558 ? 29.297 4.711 -43.125 1 31.27 558 LYS A C 1
ATOM 4563 O O . LYS A 1 558 ? 29.984 4.004 -43.875 1 31.27 558 LYS A O 1
ATOM 4568 N N . LYS A 1 559 ? 28.375 5.469 -43.781 1 31.95 559 LYS A N 1
ATOM 4569 C CA . LYS A 1 559 ? 28.531 5.566 -45.25 1 31.95 559 LYS A CA 1
ATOM 4570 C C . LYS A 1 559 ? 29.797 6.336 -45.594 1 31.95 559 LYS A C 1
ATOM 4572 O O . LYS A 1 559 ? 29.938 7.504 -45.25 1 31.95 559 LYS A O 1
ATOM 4577 N N . PRO A 1 560 ? 30.875 5.613 -46.031 1 26.25 560 PRO A N 1
ATOM 4578 C CA . PRO A 1 560 ? 32.156 6.172 -46.469 1 26.25 560 PRO A CA 1
ATOM 4579 C C . PRO A 1 560 ? 32 7.082 -47.688 1 26.25 560 PRO A C 1
ATOM 4581 O O . PRO A 1 560 ? 31.031 6.957 -48.438 1 26.25 560 PRO A O 1
ATOM 4584 N N . ILE A 1 561 ? 32.812 8.141 -47.844 1 25.53 561 ILE A N 1
ATOM 4585 C CA . ILE A 1 561 ? 33.031 9.211 -48.812 1 25.53 561 ILE A CA 1
ATOM 4586 C C . ILE A 1 561 ? 33.438 8.609 -50.156 1 25.53 561 ILE A C 1
ATOM 4588 O O . ILE A 1 561 ? 34.156 9.25 -50.938 1 25.53 561 ILE A O 1
ATOM 4592 N N . GLU A 1 562 ? 32.906 7.438 -50.562 1 20.56 562 GLU A N 1
ATOM 4593 C CA . GLU A 1 562 ? 33.594 6.949 -51.75 1 20.56 562 GLU A CA 1
ATOM 4594 C C . GLU A 1 562 ? 33.5 7.977 -52.875 1 20.56 562 GLU A C 1
ATOM 4596 O O . GLU A 1 562 ? 32.531 8.742 -52.969 1 20.56 562 GLU A O 1
ATOM 4601 N N . SER A 1 563 ? 34.594 8.148 -53.688 1 19.47 563 SER A N 1
ATOM 4602 C CA . SER A 1 563 ? 35.125 8.969 -54.75 1 19.47 563 SER A CA 1
ATOM 4603 C C . SER A 1 563 ? 34.188 9.031 -55.938 1 19.47 563 SER A C 1
ATOM 4605 O O . SER A 1 563 ? 33.312 8.188 -56.094 1 19.47 563 SER A O 1
ATOM 4607 N N . LYS A 1 564 ? 34.375 10.062 -56.844 1 19.72 564 LYS A N 1
ATOM 4608 C CA . LYS A 1 564 ? 33.844 10.695 -58.031 1 19.72 564 LYS A CA 1
ATOM 4609 C C . LYS A 1 564 ? 33.75 9.711 -59.188 1 19.72 564 LYS A C 1
ATOM 4611 O O . LYS A 1 564 ? 33.375 10.078 -60.312 1 19.72 564 LYS A O 1
ATOM 4616 N N . LYS A 1 565 ? 34.25 8.469 -59.125 1 18.12 565 LYS A N 1
ATOM 4617 C CA . LYS A 1 565 ? 34.625 8.266 -60.5 1 18.12 565 LYS A CA 1
ATOM 4618 C C . LYS A 1 565 ? 33.406 8.367 -61.438 1 18.12 565 LYS A C 1
ATOM 4620 O O . LYS A 1 565 ? 33.438 9.109 -62.438 1 18.12 565 LYS A O 1
ATOM 4625 N N . LYS A 1 566 ? 32.844 7.188 -61.875 1 17.05 566 LYS A N 1
ATOM 4626 C CA . LYS A 1 566 ? 32.75 6.898 -63.312 1 17.05 566 LYS A CA 1
ATOM 4627 C C . LYS A 1 566 ? 31.422 7.402 -63.844 1 17.05 566 LYS A C 1
ATOM 4629 O O . LYS A 1 566 ? 30.359 6.906 -63.5 1 17.05 566 LYS A O 1
ATOM 4634 N N . LYS A 1 567 ? 31.312 8.781 -64.188 1 17.61 567 LYS A N 1
ATOM 4635 C CA . LYS A 1 567 ? 30.25 9.5 -64.875 1 17.61 567 LYS A CA 1
ATOM 4636 C C . LYS A 1 567 ? 29.844 8.781 -66.188 1 17.61 567 LYS A C 1
ATOM 4638 O O . LYS A 1 567 ? 28.781 9.031 -66.75 1 17.61 567 LYS A O 1
ATOM 4643 N N . GLU A 1 568 ? 30.703 7.969 -66.875 1 15.3 568 GLU A N 1
ATOM 4644 C CA . GLU A 1 568 ? 30.641 8.367 -68.25 1 15.3 568 GLU A CA 1
ATOM 4645 C C . GLU A 1 568 ? 29.281 8.023 -68.875 1 15.3 568 GLU A C 1
ATOM 4647 O O . GLU A 1 568 ? 28.641 8.867 -69.5 1 15.3 568 GLU A O 1
ATOM 4652 N N . GLU A 1 569 ? 29.031 6.66 -69.25 1 16.03 569 GLU A N 1
ATOM 4653 C CA . GLU A 1 569 ? 28.969 6.621 -70.75 1 16.03 569 GLU A CA 1
ATOM 4654 C C . GLU A 1 569 ? 27.609 7.09 -71.25 1 16.03 569 GLU A C 1
ATOM 4656 O O . GLU A 1 569 ? 26.672 7.25 -70.438 1 16.03 569 GLU A O 1
ATOM 4661 N N . ILE A 1 570 ? 26.859 6.238 -72.375 1 15.02 570 ILE A N 1
ATOM 4662 C CA . ILE A 1 570 ? 26.672 6.402 -73.812 1 15.02 570 ILE A CA 1
ATOM 4663 C C . ILE A 1 570 ? 25.188 6.578 -74.062 1 15.02 570 ILE A C 1
ATOM 4665 O O . ILE A 1 570 ? 24.391 5.648 -73.875 1 15.02 570 ILE A O 1
ATOM 4669 N N . GLY A 1 571 ? 24.438 7.434 -73.688 1 16.36 571 GLY A N 1
ATOM 4670 C CA . GLY A 1 571 ? 23.297 7.422 -74.562 1 16.36 571 GLY A CA 1
ATOM 4671 C C . GLY A 1 571 ? 23.672 7.645 -76 1 16.36 571 GLY A C 1
ATOM 4672 O O . GLY A 1 571 ? 24.594 8.398 -76.312 1 16.36 571 GLY A O 1
ATOM 4673 N N . VAL A 1 572 ? 23.969 6.617 -77 1 14.91 572 VAL A N 1
ATOM 4674 C CA . VAL A 1 572 ? 23.688 6.996 -78.375 1 14.91 572 VAL A CA 1
ATOM 4675 C C . VAL A 1 572 ? 22.297 7.613 -78.438 1 14.91 572 VAL A C 1
ATOM 4677 O O . VAL A 1 572 ? 21.516 7.551 -77.5 1 14.91 572 VAL A O 1
ATOM 4680 N N . LYS A 1 573 ? 21.391 6.879 -79.562 1 16.03 573 LYS A N 1
ATOM 4681 C CA . LYS A 1 573 ? 20.953 7.566 -80.75 1 16.03 573 LYS A CA 1
ATOM 4682 C C . LYS A 1 573 ? 19.766 8.484 -80.438 1 16.03 573 LYS A C 1
ATOM 4684 O O . LYS A 1 573 ? 19.812 9.672 -80.75 1 16.03 573 LYS A O 1
ATOM 4689 N N . ARG A 1 574 ? 18.469 7.855 -80.688 1 15.68 574 ARG A N 1
ATOM 4690 C CA . ARG A 1 574 ? 17.625 8.055 -81.875 1 15.68 574 ARG A CA 1
ATOM 4691 C C . ARG A 1 574 ? 16.562 9.117 -81.562 1 15.68 574 ARG A C 1
ATOM 4693 O O . ARG A 1 574 ? 16.172 9.344 -80.438 1 15.68 574 ARG A O 1
ATOM 4700 N N . LYS A 1 575 ? 15.945 9.609 -82.688 1 15.86 575 LYS A N 1
ATOM 4701 C CA . LYS A 1 575 ? 15.422 10.797 -83.375 1 15.86 575 LYS A CA 1
ATOM 4702 C C . LYS A 1 575 ? 14.086 11.227 -82.75 1 15.86 575 LYS A C 1
ATOM 4704 O O . LYS A 1 575 ? 13.453 10.461 -82.062 1 15.86 575 LYS A O 1
ATOM 4709 N N . ALA A 1 576 ? 13.164 11.938 -83.562 1 15.34 576 ALA A N 1
ATOM 4710 C CA . ALA A 1 576 ? 12.516 13.219 -83.875 1 15.34 576 ALA A CA 1
ATOM 4711 C C . ALA A 1 576 ? 11.023 13.141 -83.562 1 15.34 576 ALA A C 1
ATOM 4713 O O . ALA A 1 576 ? 10.445 14.086 -83 1 15.34 576 ALA A O 1
ATOM 4714 N N . SER A 1 577 ? 10.188 11.961 -83.75 1 14.78 577 SER A N 1
ATOM 4715 C CA . SER A 1 577 ? 9.148 12.234 -84.75 1 14.78 577 SER A CA 1
ATOM 4716 C C . SER A 1 577 ? 7.98 12.984 -84.125 1 14.78 577 SER A C 1
ATOM 4718 O O . SER A 1 577 ? 7.773 12.938 -82.938 1 14.78 577 SER A O 1
ATOM 4720 N N . PRO A 1 578 ? 6.707 13.141 -84.812 1 15.78 578 PRO A N 1
ATOM 4721 C CA . PRO A 1 578 ? 5.891 14.195 -85.438 1 15.78 578 PRO A CA 1
ATOM 4722 C C . PRO A 1 578 ? 4.727 14.625 -84.562 1 15.78 578 PRO A C 1
ATOM 4724 O O . PRO A 1 578 ? 4.602 15.812 -84.25 1 15.78 578 PRO A O 1
ATOM 4727 N N . THR A 1 579 ? 3.451 14.039 -84.75 1 15.57 579 THR A N 1
ATOM 4728 C CA . THR A 1 579 ? 2.398 14.781 -85.438 1 15.57 579 THR A CA 1
ATOM 4729 C C . THR A 1 579 ? 1.399 15.344 -84.438 1 15.57 579 THR A C 1
ATOM 4731 O O . THR A 1 579 ? 1.402 14.961 -83.25 1 15.57 579 THR A O 1
ATOM 4734 N N . PRO A 1 580 ? -0.022 15.125 -84.5 1 16.58 580 PRO A N 1
ATOM 4735 C CA . PRO A 1 580 ? -1.066 16.078 -84.938 1 16.58 580 PRO A CA 1
ATOM 4736 C C . PRO A 1 580 ? -1.914 16.547 -83.75 1 16.58 580 PRO A C 1
ATOM 4738 O O . PRO A 1 580 ? -1.848 15.961 -82.625 1 16.58 580 PRO A O 1
ATOM 4741 N N . PRO A 1 581 ? -3.238 17.078 -83.938 1 16.55 581 PRO A N 1
ATOM 4742 C CA . PRO A 1 581 ? -4.02 18.297 -83.688 1 16.55 581 PRO A CA 1
ATOM 4743 C C . PRO A 1 581 ? -5.027 18.141 -82.562 1 16.55 581 PRO A C 1
ATOM 4745 O O . PRO A 1 581 ? -5.594 19.141 -82.125 1 16.55 581 PRO A O 1
ATOM 4748 N N . THR A 1 582 ? -5.078 16.906 -81.812 1 15.45 582 THR A N 1
ATOM 4749 C CA . THR A 1 582 ? -6.48 16.547 -81.625 1 15.45 582 THR A CA 1
ATOM 4750 C C . THR A 1 582 ? -7.164 17.453 -80.625 1 15.45 582 THR A C 1
ATOM 4752 O O . THR A 1 582 ? -6.672 17.609 -79.5 1 15.45 582 THR A O 1
ATOM 4755 N N . GLU A 1 583 ? -8.273 18.234 -80.938 1 15.66 583 GLU A N 1
ATOM 4756 C CA . GLU A 1 583 ? -9 19.453 -80.562 1 15.66 583 GLU A CA 1
ATOM 4757 C C . GLU A 1 583 ? -9.977 19.203 -79.438 1 15.66 583 GLU A C 1
ATOM 4759 O O . GLU A 1 583 ? -10.602 20.125 -78.938 1 15.66 583 GLU A O 1
ATOM 4764 N N . THR A 1 584 ? -9.953 18.141 -78.688 1 16.28 584 THR A N 1
ATOM 4765 C CA . THR A 1 584 ? -11.344 17.828 -78.375 1 16.28 584 THR A CA 1
ATOM 4766 C C . THR A 1 584 ? -11.891 18.781 -77.312 1 16.28 584 THR A C 1
ATOM 4768 O O . THR A 1 584 ? -11.25 19.031 -76.312 1 16.28 584 THR A O 1
ATOM 4771 N N . PRO A 1 585 ? -13.109 19.438 -77.5 1 15.8 585 PRO A N 1
ATOM 4772 C CA . PRO A 1 585 ? -13.719 20.703 -77.062 1 15.8 585 PRO A CA 1
ATOM 4773 C C . PRO A 1 585 ? -14.375 20.594 -75.688 1 15.8 585 PRO A C 1
ATOM 4775 O O . PRO A 1 585 ? -14.398 21.578 -74.938 1 15.8 585 PRO A O 1
ATOM 4778 N N . SER A 1 586 ? -14.82 19.391 -75.25 1 16.22 586 SER A N 1
ATOM 4779 C CA . SER A 1 586 ? -16.219 19.516 -74.875 1 16.22 586 SER A CA 1
ATOM 4780 C C . SER A 1 586 ? -16.375 20.297 -73.562 1 16.22 586 SER A C 1
ATOM 4782 O O . SER A 1 586 ? -15.523 20.219 -72.688 1 16.22 586 SER A O 1
ATOM 4784 N N . ALA A 1 587 ? -17.484 21.031 -73.5 1 15.55 587 ALA A N 1
ATOM 4785 C CA . ALA A 1 587 ? -18.094 22.203 -72.875 1 15.55 587 ALA A CA 1
ATOM 4786 C C . ALA A 1 587 ? -18.625 21.891 -71.5 1 15.55 587 ALA A C 1
ATOM 4788 O O . ALA A 1 587 ? -19.547 21.078 -71.375 1 15.55 587 ALA A O 1
ATOM 4789 N N . LYS A 1 588 ? -17.891 21.828 -70.438 1 18.22 588 LYS A N 1
ATOM 4790 C CA . LYS A 1 588 ? -18.078 21.734 -69 1 18.22 588 LYS A CA 1
ATOM 4791 C C . LYS A 1 588 ? -18.984 22.844 -68.5 1 18.22 588 LYS A C 1
ATOM 4793 O O . LYS A 1 588 ? -18.5 23.828 -67.938 1 18.22 588 LYS A O 1
ATOM 4798 N N . ARG A 1 589 ? -20 22.984 -69.062 1 15.77 589 ARG A N 1
ATOM 4799 C CA .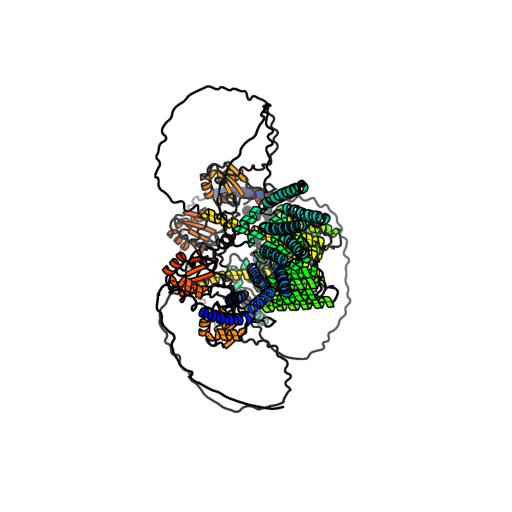 ARG A 1 589 ? -20.641 24.234 -68.688 1 15.77 589 ARG A CA 1
ATOM 4800 C C . ARG A 1 589 ? -20.859 24.328 -67.188 1 15.77 589 ARG A C 1
ATOM 4802 O O . ARG A 1 589 ? -20.719 23.328 -66.5 1 15.77 589 ARG A O 1
ATOM 4809 N N . GLU A 1 590 ? -22.219 24.641 -66.562 1 15.57 590 GLU A N 1
ATOM 4810 C CA . GLU A 1 590 ? -22.734 25.922 -66.062 1 15.57 590 GLU A CA 1
ATOM 4811 C C . GLU A 1 590 ? -22.906 25.906 -64.562 1 15.57 590 GLU A C 1
ATOM 4813 O O . GLU A 1 590 ? -22.438 26.828 -63.875 1 15.57 590 GLU A O 1
ATOM 4818 N N . ARG A 1 591 ? -24.047 25.312 -63.906 1 16.59 591 ARG A N 1
ATOM 4819 C CA . ARG A 1 591 ? -24.859 26.328 -63.25 1 16.59 591 ARG A CA 1
ATOM 4820 C C . ARG A 1 591 ? -24.391 26.578 -61.812 1 16.59 591 ARG A C 1
ATOM 4822 O O . ARG A 1 591 ? -23.672 25.75 -61.25 1 16.59 591 ARG A O 1
ATOM 4829 N N . PRO A 1 592 ? -25.328 27.156 -60.562 1 16.41 592 PRO A N 1
ATOM 4830 C CA . PRO A 1 592 ? -25.5 28.344 -59.719 1 16.41 592 PRO A CA 1
ATOM 4831 C C . PRO A 1 592 ? -25.047 28.094 -58.281 1 16.41 592 PRO A C 1
ATOM 4833 O O . PRO A 1 592 ? -24.953 26.953 -57.844 1 16.41 592 PRO A O 1
ATOM 4836 N N . LYS A 1 593 ? -25.25 29.078 -57.156 1 18.42 593 LYS A N 1
ATOM 4837 C CA . LYS A 1 593 ? -24.578 29.969 -56.219 1 18.42 593 LYS A CA 1
ATOM 4838 C C . LYS A 1 593 ? -24.688 29.438 -54.781 1 18.42 593 LYS A C 1
ATOM 4840 O O . LYS A 1 593 ? -23.719 29.469 -54.031 1 18.42 593 LYS A O 1
ATOM 4845 N N . GLU A 1 594 ? -25.875 29.109 -53.938 1 17.94 594 GLU A N 1
ATOM 4846 C CA . GLU A 1 594 ? -26.078 29.906 -52.719 1 17.94 594 GLU A CA 1
ATOM 4847 C C . GLU A 1 594 ? -25.344 29.281 -51.531 1 17.94 594 GLU A C 1
ATOM 4849 O O . GLU A 1 594 ? -25.266 28.062 -51.406 1 17.94 594 GLU A O 1
ATOM 4854 N N . ASP A 1 595 ? -24.609 30.078 -50.312 1 19.36 595 ASP A N 1
ATOM 4855 C CA . ASP A 1 595 ? -23.438 30.219 -49.438 1 19.36 595 ASP A CA 1
ATOM 4856 C C . ASP A 1 595 ? -23.672 29.594 -48.094 1 19.36 595 ASP A C 1
ATOM 4858 O O . ASP A 1 595 ? -22.938 29.875 -47.125 1 19.36 595 ASP A O 1
ATOM 4862 N N . ALA A 1 596 ? -24.516 28.688 -47.688 1 19.52 596 ALA A N 1
ATOM 4863 C CA . ALA A 1 596 ? -24.938 28.484 -46.281 1 19.52 596 ALA A CA 1
ATOM 4864 C C . ALA A 1 596 ? -23.75 28.172 -45.406 1 19.52 596 ALA A C 1
ATOM 4866 O O . ALA A 1 596 ? -22.984 27.25 -45.656 1 19.52 596 ALA A O 1
ATOM 4867 N N . GLU A 1 597 ? -23.094 29.031 -44.406 1 20.88 597 GLU A N 1
ATOM 4868 C CA . GLU A 1 597 ? -21.906 29.297 -43.594 1 20.88 597 GLU A CA 1
ATOM 4869 C C . GLU A 1 597 ? -21.781 28.312 -42.469 1 20.88 597 GLU A C 1
ATOM 4871 O O . GLU A 1 597 ? -22.344 28.531 -41.375 1 20.88 597 GLU A O 1
ATOM 4876 N N . SER A 1 598 ? -22.172 27.094 -42.469 1 22.03 598 SER A N 1
ATOM 4877 C CA . SER A 1 598 ? -22.203 26.297 -41.25 1 22.03 598 SER A CA 1
ATOM 4878 C C . SER A 1 598 ? -20.828 26.203 -40.594 1 22.03 598 SER A C 1
ATOM 4880 O O . SER A 1 598 ? -19.828 25.953 -41.281 1 22.03 598 SER A O 1
ATOM 4882 N N . GLU A 1 599 ? -20.516 26.828 -39.406 1 24.22 599 GLU A N 1
ATOM 4883 C CA . GLU A 1 599 ? -19.234 27 -38.688 1 24.22 599 GLU A CA 1
ATOM 4884 C C . GLU A 1 599 ? -18.609 25.641 -38.375 1 24.22 599 GLU A C 1
ATOM 4886 O O . GLU A 1 599 ? -19.219 24.812 -37.719 1 24.22 599 GLU A O 1
ATOM 4891 N N . ASP A 1 600 ? -17.875 25 -39.219 1 24.52 600 ASP A N 1
ATOM 4892 C CA . ASP A 1 600 ? -17.094 23.766 -39.344 1 24.52 600 ASP A CA 1
ATOM 4893 C C . ASP A 1 600 ? -16.078 23.656 -38.188 1 24.52 600 ASP A C 1
ATOM 4895 O O . ASP A 1 600 ? -15.195 24.516 -38.062 1 24.52 600 ASP A O 1
ATOM 4899 N N . PHE A 1 601 ? -16.547 23.266 -37.062 1 27.41 601 PHE A N 1
ATOM 4900 C CA . PHE A 1 601 ? -15.578 22.984 -36.031 1 27.41 601 PHE A CA 1
ATOM 4901 C C . PHE A 1 601 ? -14.398 22.188 -36.562 1 27.41 601 PHE A C 1
ATOM 4903 O O . PHE A 1 601 ? -14.586 21.188 -37.25 1 27.41 601 PHE A O 1
ATOM 4910 N N . GLY A 1 602 ? -13.312 22.766 -36.938 1 25.47 602 GLY A N 1
ATOM 4911 C CA . GLY A 1 602 ? -12.109 22.438 -37.688 1 25.47 602 GLY A CA 1
ATOM 4912 C C . GLY A 1 602 ? -11.508 21.094 -37.281 1 25.47 602 GLY A C 1
ATOM 4913 O O . GLY A 1 602 ? -10.961 20.984 -36.156 1 25.47 602 GLY A O 1
ATOM 4914 N N . ILE A 1 603 ? -12.219 20.047 -37.281 1 28.69 603 ILE A N 1
ATOM 4915 C CA . ILE A 1 603 ? -11.531 18.766 -37.25 1 28.69 603 ILE A CA 1
ATOM 4916 C C . ILE A 1 603 ? -10.297 18.828 -38.156 1 28.69 603 ILE A C 1
ATOM 4918 O O . ILE A 1 603 ? -10.406 19.094 -39.344 1 28.69 603 ILE A O 1
ATOM 4922 N N . ILE A 1 604 ? -9.219 19.25 -37.562 1 31.53 604 ILE A N 1
ATOM 4923 C CA . ILE A 1 604 ? -7.926 19.375 -38.25 1 31.53 604 ILE A CA 1
ATOM 4924 C C . ILE A 1 604 ? -7.719 18.188 -39.188 1 31.53 604 ILE A C 1
ATOM 4926 O O . ILE A 1 604 ? -7.84 17.031 -38.75 1 31.53 604 ILE A O 1
ATOM 4930 N N . GLY A 1 605 ? -8.133 18.219 -40.344 1 30.14 605 GLY A N 1
ATOM 4931 C CA . GLY A 1 605 ? -7.633 17.344 -41.375 1 30.14 605 GLY A CA 1
ATOM 4932 C C . GLY A 1 605 ? -6.188 16.938 -41.188 1 30.14 605 GLY A C 1
ATOM 4933 O O . GLY A 1 605 ? -5.434 17.625 -40.5 1 30.14 605 GLY A O 1
ATOM 4934 N N . ASP A 1 606 ? -5.93 15.727 -41.25 1 33.41 606 ASP A N 1
ATOM 4935 C CA . ASP A 1 606 ? -4.715 14.945 -41.062 1 33.41 606 ASP A CA 1
ATOM 4936 C C . ASP A 1 606 ? -3.516 15.586 -41.75 1 33.41 606 ASP A C 1
ATOM 4938 O O . ASP A 1 606 ? -2.537 14.906 -42.062 1 33.41 606 ASP A O 1
ATOM 4942 N N . SER A 1 607 ? -3.672 16.75 -42.406 1 35.41 607 SER A N 1
ATOM 4943 C CA . SER A 1 607 ? -2.398 17.094 -43.031 1 35.41 607 SER A CA 1
ATOM 4944 C C . SER A 1 607 ? -1.267 17.094 -42 1 35.41 607 SER A C 1
ATOM 4946 O O . SER A 1 607 ? -1.292 17.875 -41.031 1 35.41 607 SER A O 1
ATOM 4948 N N . SER A 1 608 ? -0.774 15.93 -41.812 1 40.5 608 SER A N 1
ATOM 4949 C CA . SER A 1 608 ? 0.37 15.742 -40.938 1 40.5 608 SER A CA 1
ATOM 4950 C C . SER A 1 608 ? 1.399 16.859 -41.125 1 40.5 608 SER A C 1
ATOM 4952 O O . SER A 1 608 ? 1.882 17.078 -42.219 1 40.5 608 SER A O 1
ATOM 4954 N N . PRO A 1 609 ? 1.321 17.875 -40.469 1 47.34 609 PRO A N 1
ATOM 4955 C CA . PRO A 1 609 ? 2.324 18.922 -40.688 1 47.34 609 PRO A CA 1
ATOM 4956 C C . PRO A 1 609 ? 3.713 18.359 -40.969 1 47.34 609 PRO A C 1
ATOM 4958 O O . PRO A 1 609 ? 4.035 17.25 -40.531 1 47.34 609 PRO A O 1
ATOM 4961 N N . GLU A 1 610 ? 4.246 18.562 -42.188 1 60.16 610 GLU A N 1
ATOM 4962 C CA . GLU A 1 610 ? 5.605 18.156 -42.5 1 60.16 610 GLU A CA 1
ATOM 4963 C C . GLU A 1 610 ? 6.555 18.406 -41.344 1 60.16 610 GLU A C 1
ATOM 4965 O O . GLU A 1 610 ? 6.777 19.547 -40.938 1 60.16 610 GLU A O 1
ATOM 4970 N N . PRO A 1 611 ? 6.891 17.406 -40.656 1 67 611 PRO A N 1
ATOM 4971 C CA . PRO A 1 611 ? 7.672 17.578 -39.438 1 67 611 PRO A CA 1
ATOM 4972 C C . PRO A 1 611 ? 8.898 18.453 -39.625 1 67 611 PRO A C 1
ATOM 4974 O O . PRO A 1 611 ? 9.297 19.188 -38.719 1 67 611 PRO A O 1
ATOM 4977 N N . ASP A 1 612 ? 9.375 18.516 -40.906 1 73.31 612 ASP A N 1
ATOM 4978 C CA . ASP A 1 612 ? 10.633 19.203 -41.125 1 73.31 612 ASP A CA 1
ATOM 4979 C C . ASP A 1 612 ? 10.43 20.719 -41.25 1 73.31 612 ASP A C 1
ATOM 4981 O O . ASP A 1 612 ? 11.391 21.484 -41.25 1 73.31 612 ASP A O 1
ATOM 4985 N N . LYS A 1 613 ? 9.203 21.109 -41.375 1 80 613 LYS A N 1
ATOM 4986 C CA . LYS A 1 613 ? 8.898 22.531 -41.5 1 80 613 LYS A CA 1
ATOM 4987 C C . LYS A 1 613 ? 8.07 23.031 -40.344 1 80 613 LYS A C 1
ATOM 4989 O O . LYS A 1 613 ? 7.547 24.156 -40.344 1 80 613 LYS A O 1
ATOM 4994 N N . THR A 1 614 ? 7.957 22.219 -39.406 1 80.81 614 THR A N 1
ATOM 4995 C CA . THR A 1 614 ? 7.09 22.547 -38.281 1 80.81 614 THR A CA 1
ATOM 4996 C C . THR A 1 614 ? 7.91 22.734 -37.031 1 80.81 614 THR A C 1
ATOM 4998 O O . THR A 1 614 ? 8.852 21.984 -36.75 1 80.81 614 THR A O 1
ATOM 5001 N N . VAL A 1 615 ? 7.598 23.797 -36.312 1 84.62 615 VAL A N 1
ATOM 5002 C CA . VAL A 1 615 ? 8.195 24.078 -35.031 1 84.62 615 VAL A CA 1
ATOM 5003 C C . VAL A 1 615 ? 7.133 23.969 -33.938 1 84.62 615 VAL A C 1
ATOM 5005 O O . VAL A 1 615 ? 5.984 24.359 -34.125 1 84.62 615 VAL A O 1
ATOM 5008 N N . PHE A 1 616 ? 7.488 23.344 -32.938 1 84.88 616 PHE A N 1
ATOM 5009 C CA . PHE A 1 616 ? 6.656 23.234 -31.734 1 84.88 616 PHE A CA 1
ATOM 5010 C C . PHE A 1 616 ? 6.992 24.344 -30.75 1 84.88 616 PHE A C 1
ATOM 5012 O O . PHE A 1 616 ? 8.148 24.516 -30.359 1 84.88 616 PHE A O 1
ATOM 5019 N N . LEU A 1 617 ? 6.047 25.016 -30.375 1 83.81 617 LEU A N 1
ATOM 5020 C CA . LEU A 1 617 ? 6.16 26.062 -29.375 1 83.81 617 LEU A CA 1
ATOM 5021 C C . LEU A 1 617 ? 5.508 25.625 -28.062 1 83.81 617 LEU A C 1
ATOM 5023 O O . LEU A 1 617 ? 4.434 25.016 -28.062 1 83.81 617 LEU A O 1
ATOM 5027 N N . SER A 1 618 ? 6.211 25.859 -26.984 1 83.62 618 SER A N 1
ATOM 5028 C CA . SER A 1 618 ? 5.641 25.609 -25.656 1 83.62 618 SER A CA 1
ATOM 5029 C C . SER A 1 618 ? 5.914 26.766 -24.703 1 83.62 618 SER A C 1
ATOM 5031 O O . SER A 1 618 ? 6.652 27.688 -25.047 1 83.62 618 SER A O 1
ATOM 5033 N N . ASN A 1 619 ? 5.137 26.797 -23.609 1 80.31 619 ASN A N 1
ATOM 5034 C CA . ASN A 1 619 ? 5.207 27.828 -22.562 1 80.31 619 ASN A CA 1
ATOM 5035 C C . ASN A 1 619 ? 4.66 29.156 -23.062 1 80.31 619 ASN A C 1
ATOM 5037 O O . ASN A 1 619 ? 5.203 30.219 -22.734 1 80.31 619 ASN A O 1
ATOM 5041 N N . LEU A 1 620 ? 3.715 29.016 -23.688 1 81.62 620 LEU A N 1
ATOM 5042 C CA . LEU A 1 620 ? 3 30.188 -24.156 1 81.62 620 LEU A CA 1
ATOM 5043 C C . LEU A 1 620 ? 1.969 30.641 -23.125 1 81.62 620 LEU A C 1
ATOM 5045 O O . LEU A 1 620 ? 1.457 29.828 -22.359 1 81.62 620 LEU A O 1
ATOM 5049 N N . ASP A 1 621 ? 1.778 31.906 -23.062 1 78.12 621 ASP A N 1
ATOM 5050 C CA . ASP A 1 621 ? 0.714 32.438 -22.219 1 78.12 621 ASP A CA 1
ATOM 5051 C C . ASP A 1 621 ? -0.638 31.828 -22.594 1 78.12 621 ASP A C 1
ATOM 5053 O O . ASP A 1 621 ? -0.945 31.688 -23.781 1 78.12 621 ASP A O 1
ATOM 5057 N N . PHE A 1 622 ? -1.412 31.594 -21.625 1 77.06 622 PHE A N 1
ATOM 5058 C CA . PHE A 1 622 ? -2.697 30.938 -21.828 1 77.06 622 PHE A CA 1
ATOM 5059 C C . PHE A 1 622 ? -3.672 31.859 -22.547 1 77.06 622 PHE A C 1
ATOM 5061 O O . PHE A 1 622 ? -4.648 31.406 -23.141 1 77.06 622 PHE A O 1
ATOM 5068 N N . ASN A 1 623 ? -3.365 33.094 -22.453 1 74 623 ASN A N 1
ATOM 5069 C CA . ASN A 1 623 ? -4.246 34.062 -23.109 1 74 623 ASN A CA 1
ATOM 5070 C C . ASN A 1 623 ? -3.73 34.438 -24.5 1 74 623 ASN A C 1
ATOM 5072 O O . ASN A 1 623 ? -4.273 35.312 -25.141 1 74 623 ASN A O 1
ATOM 5076 N N . THR A 1 624 ? -2.82 33.688 -24.906 1 78.94 624 THR A N 1
ATOM 5077 C CA . THR A 1 624 ? -2.234 34 -26.203 1 78.94 624 THR A CA 1
ATOM 5078 C C . THR A 1 624 ? -3.15 33.562 -27.344 1 78.94 624 THR A C 1
ATOM 5080 O O . THR A 1 624 ? -3.988 32.688 -27.156 1 78.94 624 THR A O 1
ATOM 5083 N N . ASN A 1 625 ? -3.033 34.25 -28.422 1 80.44 625 ASN A N 1
ATOM 5084 C CA . ASN A 1 625 ? -3.836 33.938 -29.594 1 80.44 625 ASN A CA 1
ATOM 5085 C C . ASN A 1 625 ? -2.959 33.625 -30.812 1 80.44 625 ASN A C 1
ATOM 5087 O O . ASN A 1 625 ? -1.759 33.906 -30.797 1 80.44 625 ASN A O 1
ATOM 5091 N N . GLU A 1 626 ? -3.475 32.969 -31.75 1 82.44 626 GLU A N 1
ATOM 5092 C CA . GLU A 1 626 ? -2.764 32.5 -32.938 1 82.44 626 GLU A CA 1
ATOM 5093 C C . GLU A 1 626 ? -2.152 33.688 -33.719 1 82.44 626 GLU A C 1
ATOM 5095 O O . GLU A 1 626 ? -1.067 33.562 -34.281 1 82.44 626 GLU A O 1
ATOM 5100 N N . GLU A 1 627 ? -2.799 34.781 -33.625 1 83.31 627 GLU A N 1
ATOM 5101 C CA . GLU A 1 627 ? -2.32 35.938 -34.344 1 83.31 627 GLU A CA 1
ATOM 5102 C C . GLU A 1 627 ? -1.038 36.5 -33.719 1 83.31 627 GLU A C 1
ATOM 5104 O O . GLU A 1 627 ? -0.117 36.906 -34.438 1 83.31 627 GLU A O 1
ATOM 5109 N N . THR A 1 628 ? -1.023 36.5 -32.469 1 81.38 628 THR A N 1
ATOM 5110 C CA . THR A 1 628 ? 0.166 36.938 -31.75 1 81.38 628 THR A CA 1
ATOM 5111 C C . THR A 1 628 ? 1.36 36.062 -32.062 1 81.38 628 THR A C 1
ATOM 5113 O O . THR A 1 628 ? 2.465 36.531 -32.312 1 81.38 628 THR A O 1
ATOM 5116 N N . ILE A 1 629 ? 1.125 34.844 -32.156 1 84 629 ILE A N 1
ATOM 5117 C CA . ILE A 1 629 ? 2.18 33.875 -32.406 1 84 629 ILE A CA 1
ATOM 5118 C C . ILE A 1 629 ? 2.635 34 -33.875 1 84 629 ILE A C 1
ATOM 5120 O O . ILE A 1 629 ? 3.832 33.938 -34.156 1 84 629 ILE A O 1
ATOM 5124 N N . LYS A 1 630 ? 1.726 34.156 -34.625 1 84.88 630 LYS A N 1
ATOM 5125 C CA . LYS A 1 630 ? 2.037 34.344 -36.062 1 84.88 630 LYS A CA 1
ATOM 5126 C C . LYS A 1 630 ? 2.904 35.594 -36.25 1 84.88 630 LYS A C 1
ATOM 5128 O O . LYS A 1 630 ? 3.875 35.562 -37.031 1 84.88 630 LYS A O 1
ATOM 5133 N N . ASN A 1 631 ? 2.557 36.656 -35.531 1 83.44 631 ASN A N 1
ATOM 5134 C CA . ASN A 1 631 ? 3.307 37.906 -35.625 1 83.44 631 ASN A CA 1
ATOM 5135 C C . ASN A 1 631 ? 4.727 37.75 -35.094 1 83.44 631 ASN A C 1
ATOM 5137 O O . ASN A 1 631 ? 5.68 38.25 -35.719 1 83.44 631 ASN A O 1
ATOM 5141 N N . VAL A 1 632 ? 4.852 37.031 -34.031 1 82.31 632 VAL A N 1
ATOM 5142 C CA . VAL A 1 632 ? 6.152 36.844 -33.406 1 82.31 632 VAL A CA 1
ATOM 5143 C C . VAL A 1 632 ? 7.031 35.938 -34.281 1 82.31 632 VAL A C 1
ATOM 5145 O O . VAL A 1 632 ? 8.211 36.25 -34.5 1 82.31 632 VAL A O 1
ATOM 5148 N N . MET A 1 633 ? 6.48 35 -34.906 1 84 633 MET A N 1
ATOM 5149 C CA . MET A 1 633 ? 7.25 34 -35.625 1 84 633 MET A CA 1
ATOM 5150 C C . MET A 1 633 ? 7.469 34.406 -37.062 1 84 633 MET A C 1
ATOM 5152 O O . MET A 1 633 ? 8.32 33.875 -37.75 1 84 633 MET A O 1
ATOM 5156 N N . SER A 1 634 ? 6.703 35.375 -37.438 1 83.38 634 SER A N 1
ATOM 5157 C CA . SER A 1 634 ? 6.844 35.875 -38.812 1 83.38 634 SER A CA 1
ATOM 5158 C C . SER A 1 634 ? 8.195 36.531 -39.031 1 83.38 634 SER A C 1
ATOM 5160 O O . SER A 1 634 ? 8.672 36.625 -40.156 1 83.38 634 SER A O 1
ATOM 5162 N N . THR A 1 635 ? 8.82 36.938 -37.906 1 81.38 635 THR A N 1
ATOM 5163 C CA . THR A 1 635 ? 10.148 37.562 -37.969 1 81.38 635 THR A CA 1
ATOM 5164 C C . THR A 1 635 ? 11.195 36.5 -38.375 1 81.38 635 THR A C 1
ATOM 5166 O O . THR A 1 635 ? 12.258 36.875 -38.875 1 81.38 635 THR A O 1
ATOM 5169 N N . SER A 1 636 ? 10.953 35.281 -38.125 1 81.25 636 SER A N 1
ATOM 5170 C CA . SER A 1 636 ? 11.898 34.188 -38.406 1 81.25 636 SER A CA 1
ATOM 5171 C C . SER A 1 636 ? 11.664 33.625 -39.812 1 81.25 636 SER A C 1
ATOM 5173 O O . SER A 1 636 ? 12.484 32.875 -40.344 1 81.25 636 SER A O 1
ATOM 5175 N N . GLY A 1 637 ? 10.594 33.938 -40.344 1 82 637 GLY A N 1
ATOM 5176 C CA . GLY A 1 637 ? 10.281 33.406 -41.656 1 82 637 GLY A CA 1
ATOM 5177 C C . GLY A 1 637 ? 8.812 33.562 -42.031 1 82 637 GLY A C 1
ATOM 5178 O O . GLY A 1 637 ? 8.047 34.188 -41.281 1 82 637 GLY A O 1
ATOM 5179 N N . ASN A 1 638 ? 8.602 33 -43.156 1 83.62 638 ASN A N 1
ATOM 5180 C CA . ASN A 1 638 ? 7.219 33.031 -43.625 1 83.62 638 ASN A CA 1
ATOM 5181 C C . ASN A 1 638 ? 6.395 31.922 -42.969 1 83.62 638 ASN A C 1
ATOM 5183 O O . ASN A 1 638 ? 6.617 30.734 -43.219 1 83.62 638 ASN A O 1
ATOM 5187 N N . VAL A 1 639 ? 5.473 32.25 -42.031 1 84.44 639 VAL A N 1
ATOM 5188 C CA . VAL A 1 639 ? 4.637 31.312 -41.312 1 84.44 639 VAL A CA 1
ATOM 5189 C C . VAL A 1 639 ? 3.426 30.922 -42.125 1 84.44 639 VAL A C 1
ATOM 5191 O O . VAL A 1 639 ? 2.645 31.781 -42.562 1 84.44 639 VAL A O 1
ATOM 5194 N N . VAL A 1 640 ? 3.303 29.703 -42.438 1 83.88 640 VAL A N 1
ATOM 5195 C CA . VAL A 1 640 ? 2.207 29.172 -43.25 1 83.88 640 VAL A CA 1
ATOM 5196 C C . VAL A 1 640 ? 0.971 28.969 -42.375 1 83.88 640 VAL A C 1
ATOM 5198 O O . VAL A 1 640 ? -0.136 29.359 -42.75 1 83.88 640 VAL A O 1
ATOM 5201 N N . SER A 1 641 ? 1.214 28.328 -41.281 1 83.56 641 SER A N 1
ATOM 5202 C CA . SER A 1 641 ? 0.084 28.078 -40.406 1 83.56 641 SER A CA 1
ATOM 5203 C C . SER A 1 641 ? 0.534 27.984 -38.938 1 83.56 641 SER A C 1
ATOM 5205 O O . SER A 1 641 ? 1.667 27.594 -38.656 1 83.56 641 SER A O 1
ATOM 5207 N N . VAL A 1 642 ? -0.256 28.516 -38 1 83.31 642 VAL A N 1
ATOM 5208 C CA . VAL A 1 642 ? -0.095 28.391 -36.531 1 83.31 642 VAL A CA 1
ATOM 5209 C C . VAL A 1 642 ? -1.286 27.641 -35.938 1 83.31 642 VAL A C 1
ATOM 5211 O O . VAL A 1 642 ? -2.439 28 -36.219 1 83.31 642 VAL A O 1
ATOM 5214 N N . ARG A 1 643 ? -1.005 26.609 -35.344 1 80.5 643 ARG A N 1
ATOM 5215 C CA . ARG A 1 643 ? -2.037 25.859 -34.656 1 80.5 643 ARG A CA 1
ATOM 5216 C C . ARG A 1 643 ? -1.831 25.938 -33.125 1 80.5 643 ARG A C 1
ATOM 5218 O O . ARG A 1 643 ? -0.906 25.328 -32.594 1 80.5 643 ARG A O 1
ATOM 5225 N N . LEU A 1 644 ? -2.623 26.578 -32.469 1 79.31 644 LEU A N 1
ATOM 5226 C CA . LEU A 1 644 ? -2.645 26.672 -31.031 1 79.31 644 LEU A CA 1
ATOM 5227 C C . LEU A 1 644 ? -3.52 25.578 -30.422 1 79.31 644 LEU A C 1
ATOM 5229 O O . LEU A 1 644 ? -4.68 25.422 -30.812 1 79.31 644 LEU A O 1
ATOM 5233 N N . VAL A 1 645 ? -2.971 24.828 -29.594 1 77.25 645 VAL A N 1
ATOM 5234 C CA . VAL A 1 645 ? -3.723 23.734 -28.984 1 77.25 645 VAL A CA 1
ATOM 5235 C C . VAL A 1 645 ? -4.57 24.281 -27.828 1 77.25 645 VAL A C 1
ATOM 5237 O O . VAL A 1 645 ? -4.047 24.922 -26.922 1 77.25 645 VAL A O 1
ATOM 5240 N N . ARG A 1 646 ? -5.805 24 -27.859 1 73.12 646 ARG A N 1
ATOM 5241 C CA . ARG A 1 646 ? -6.777 24.531 -26.906 1 73.12 646 ARG A CA 1
ATOM 5242 C C . ARG A 1 646 ? -7.445 23.406 -26.125 1 73.12 646 ARG A C 1
ATOM 5244 O O . ARG A 1 646 ? -7.527 22.266 -26.594 1 73.12 646 ARG A O 1
ATOM 5251 N N . ASN A 1 647 ? -7.734 23.766 -24.891 1 63.56 647 ASN A N 1
ATOM 5252 C CA . ASN A 1 647 ? -8.523 22.828 -24.094 1 63.56 647 ASN A CA 1
ATOM 5253 C C . ASN A 1 647 ? -10.008 22.891 -24.469 1 63.56 647 ASN A C 1
ATOM 5255 O O . ASN A 1 647 ? -10.406 23.719 -25.297 1 63.56 647 ASN A O 1
ATOM 5259 N N . TYR A 1 648 ? -10.859 22.156 -23.844 1 65.38 648 TYR A N 1
ATOM 5260 C CA . TYR A 1 648 ? -12.289 22.062 -24.125 1 65.38 648 TYR A CA 1
ATOM 5261 C C . TYR A 1 648 ? -12.969 23.422 -23.984 1 65.38 648 TYR A C 1
ATOM 5263 O O . TYR A 1 648 ? -13.945 23.719 -24.672 1 65.38 648 TYR A O 1
ATOM 5271 N N . ASN A 1 649 ? -12.352 24.219 -23.25 1 61.41 649 ASN A N 1
ATOM 5272 C CA . ASN A 1 649 ? -12.922 25.547 -23.016 1 61.41 649 ASN A CA 1
ATOM 5273 C C . ASN A 1 649 ? -12.344 26.594 -23.969 1 61.41 649 ASN A C 1
ATOM 5275 O O . ASN A 1 649 ? -12.484 27.797 -23.75 1 61.41 649 ASN A O 1
ATOM 5279 N N . LYS A 1 650 ? -11.594 26.141 -24.812 1 61.59 650 LYS A N 1
ATOM 5280 C CA . LYS A 1 650 ? -11.062 26.938 -25.906 1 61.59 650 LYS A CA 1
ATOM 5281 C C . LYS A 1 650 ? -9.938 27.859 -25.438 1 61.59 650 LYS A C 1
ATOM 5283 O O . LYS A 1 650 ? -9.625 28.859 -26.078 1 61.59 650 LYS A O 1
ATOM 5288 N N . LYS A 1 651 ? -9.516 27.578 -24.312 1 66.5 651 LYS A N 1
ATOM 5289 C CA . LYS A 1 651 ? -8.336 28.312 -23.859 1 66.5 651 LYS A CA 1
ATOM 5290 C C . LYS A 1 651 ? -7.051 27.625 -24.297 1 66.5 651 LYS A C 1
ATOM 5292 O O . LYS A 1 651 ? -7.016 26.391 -24.438 1 66.5 651 LYS A O 1
ATOM 5297 N N . SER A 1 652 ? -6.086 28.344 -24.438 1 76.25 652 SER A N 1
ATOM 5298 C CA . SER A 1 652 ? -4.816 27.828 -24.922 1 76.25 652 SER A CA 1
ATOM 5299 C C . SER A 1 652 ? -4.145 26.922 -23.906 1 76.25 652 SER A C 1
ATOM 5301 O O . SER A 1 652 ? -4.18 27.203 -22.703 1 76.25 652 SER A O 1
ATOM 5303 N N . LYS A 1 653 ? -3.641 25.891 -24.312 1 75.69 653 LYS A N 1
ATOM 5304 C CA . LYS A 1 653 ? -2.887 24.969 -23.469 1 75.69 653 LYS A CA 1
ATOM 5305 C C . LYS A 1 653 ? -1.426 25.391 -23.359 1 75.69 653 LYS A C 1
ATOM 5307 O O . LYS A 1 653 ? -0.607 24.688 -22.766 1 75.69 653 LYS A O 1
ATOM 5312 N N . GLY A 1 654 ? -1.137 26.406 -24.031 1 77.62 654 GLY A N 1
ATOM 5313 C CA . GLY A 1 654 ? 0.202 26.969 -23.938 1 77.62 654 GLY A CA 1
ATOM 5314 C C . GLY A 1 654 ? 1.168 26.375 -24.938 1 77.62 654 GLY A C 1
ATOM 5315 O O . GLY A 1 654 ? 2.385 26.5 -24.781 1 77.62 654 GLY A O 1
ATOM 5316 N N . PHE A 1 655 ? 0.721 25.656 -25.859 1 85.25 655 PHE A N 1
ATOM 5317 C CA . PHE A 1 655 ? 1.651 25.219 -26.891 1 85.25 655 PHE A CA 1
ATOM 5318 C C . PHE A 1 655 ? 1.009 25.312 -28.266 1 85.25 655 PHE A C 1
ATOM 5320 O O . PHE A 1 655 ? -0.218 25.281 -28.391 1 85.25 655 PHE A O 1
ATOM 5327 N N . ALA A 1 656 ? 1.857 25.516 -29.172 1 85.06 656 ALA A N 1
ATOM 5328 C CA . ALA A 1 656 ? 1.388 25.734 -30.531 1 85.06 656 ALA A CA 1
ATOM 5329 C C . ALA A 1 656 ? 2.32 25.078 -31.547 1 85.06 656 ALA A C 1
ATOM 5331 O O . ALA A 1 656 ? 3.494 24.844 -31.266 1 85.06 656 ALA A O 1
ATOM 5332 N N . TYR A 1 657 ? 1.755 24.781 -32.625 1 85.12 657 TYR A N 1
ATOM 5333 C CA . TYR A 1 657 ? 2.508 24.297 -33.781 1 85.12 657 TYR A CA 1
ATOM 5334 C C . TYR A 1 657 ? 2.578 25.375 -34.844 1 85.12 657 TYR A C 1
ATOM 5336 O O . TYR A 1 657 ? 1.557 25.969 -35.219 1 85.12 657 TYR A O 1
ATOM 5344 N N . VAL A 1 658 ? 3.76 25.609 -35.281 1 87.5 658 VAL A N 1
ATOM 5345 C CA . VAL A 1 658 ? 3.941 26.625 -36.312 1 87.5 658 VAL A CA 1
ATOM 5346 C C . VAL A 1 658 ? 4.582 25.984 -37.562 1 87.5 658 VAL A C 1
ATOM 5348 O O . VAL A 1 658 ? 5.621 25.328 -37.438 1 87.5 658 VAL A O 1
ATOM 5351 N N . VAL A 1 659 ? 3.971 26.156 -38.594 1 84 659 VAL A N 1
ATOM 5352 C CA . VAL A 1 659 ? 4.457 25.609 -39.844 1 84 659 VAL A CA 1
ATOM 5353 C C . VAL A 1 659 ? 5.031 26.734 -40.719 1 84 659 VAL A C 1
ATOM 5355 O O . VAL A 1 659 ? 4.352 27.734 -41 1 84 659 VAL A O 1
ATOM 5358 N N . PHE A 1 660 ? 6.273 26.578 -41.125 1 87.38 660 PHE A N 1
ATOM 5359 C CA . PHE A 1 660 ? 6.949 27.562 -41.969 1 87.38 660 PHE A CA 1
ATOM 5360 C C . PHE A 1 660 ? 6.93 27.109 -43.438 1 87.38 660 PHE A C 1
ATOM 5362 O O . PHE A 1 660 ? 6.664 25.938 -43.719 1 87.38 660 PHE A O 1
ATOM 5369 N N . SER A 1 661 ? 7.219 28.047 -44.312 1 83.12 661 SER A N 1
ATOM 5370 C CA . SER A 1 661 ? 7.191 27.781 -45.75 1 83.12 661 SER A CA 1
ATOM 5371 C C . SER A 1 661 ? 8.445 27.031 -46.188 1 83.12 661 SER A C 1
ATOM 5373 O O . SER A 1 661 ? 8.391 26.203 -47.094 1 83.12 661 SER A O 1
ATOM 5375 N N . LYS A 1 662 ? 9.586 27.375 -45.5 1 80.75 662 LYS A N 1
ATOM 5376 C CA . LYS A 1 662 ? 10.859 26.781 -45.906 1 80.75 662 LYS A CA 1
ATOM 5377 C C . LYS A 1 662 ? 11.547 26.125 -44.719 1 80.75 662 LYS A C 1
ATOM 5379 O O . LYS A 1 662 ? 11.312 26.516 -43.562 1 80.75 662 LYS A O 1
ATOM 5384 N N . HIS A 1 663 ? 12.406 25.172 -44.938 1 78.88 663 HIS A N 1
ATOM 5385 C CA . HIS A 1 663 ? 13.125 24.406 -43.906 1 78.88 663 HIS A CA 1
ATOM 5386 C C . HIS A 1 663 ? 14.133 25.281 -43.188 1 78.88 663 HIS A C 1
ATOM 5388 O O . HIS A 1 663 ? 14.336 25.125 -41.969 1 78.88 663 HIS A O 1
ATOM 5394 N N . ASP A 1 664 ? 14.695 26.109 -43.906 1 79.81 664 ASP A N 1
ATOM 5395 C CA . ASP A 1 664 ? 15.727 26.969 -43.312 1 79.81 664 ASP A CA 1
ATOM 5396 C C . ASP A 1 664 ? 15.125 27.938 -42.312 1 79.81 664 ASP A C 1
ATOM 5398 O O . ASP A 1 664 ? 15.812 28.391 -41.406 1 79.81 664 ASP A O 1
ATOM 5402 N N . GLU A 1 665 ? 13.906 28.141 -42.5 1 81.5 665 GLU A N 1
ATOM 5403 C CA . GLU A 1 665 ? 13.211 29.047 -41.594 1 81.5 665 GLU A CA 1
ATOM 5404 C C . GLU A 1 665 ? 13.008 28.406 -40.219 1 81.5 665 GLU A C 1
ATOM 5406 O O . GLU A 1 665 ? 12.898 29.109 -39.219 1 81.5 665 GLU A O 1
ATOM 5411 N N . VAL A 1 666 ? 12.945 27.188 -40.25 1 81.69 666 VAL A N 1
ATOM 5412 C CA . VAL A 1 666 ? 12.82 26.438 -39 1 81.69 666 VAL A CA 1
ATOM 5413 C C . VAL A 1 666 ? 14.07 26.641 -38.156 1 81.69 666 VAL A C 1
ATOM 5415 O O . VAL A 1 666 ? 13.977 26.859 -36.938 1 81.69 666 VAL A O 1
ATOM 5418 N N . GLU A 1 667 ? 15.164 26.641 -38.781 1 80.44 667 GLU A N 1
ATOM 5419 C CA . GLU A 1 667 ? 16.422 26.844 -38.094 1 80.44 667 GLU A CA 1
ATOM 5420 C C . GLU A 1 667 ? 16.5 28.266 -37.5 1 80.44 667 GLU A C 1
ATOM 5422 O O . GLU A 1 667 ? 17.016 28.453 -36.406 1 80.44 667 GLU A O 1
ATOM 5427 N N . GLU A 1 668 ? 15.977 29.125 -38.188 1 82.62 668 GLU A N 1
ATOM 5428 C CA . GLU A 1 668 ? 15.945 30.5 -37.688 1 82.62 668 GLU A CA 1
ATOM 5429 C C . GLU A 1 668 ? 14.984 30.641 -36.531 1 82.62 668 GLU A C 1
ATOM 5431 O O . GLU A 1 668 ? 15.266 31.391 -35.562 1 82.62 668 GLU A O 1
ATOM 5436 N N . ALA A 1 669 ? 13.953 29.938 -36.562 1 83 669 ALA A N 1
ATOM 5437 C CA . ALA A 1 669 ? 12.992 29.938 -35.469 1 83 669 ALA A CA 1
ATOM 5438 C C . ALA A 1 669 ? 13.586 29.297 -34.219 1 83 669 ALA A C 1
ATOM 5440 O O . ALA A 1 669 ? 13.352 29.766 -33.094 1 83 669 ALA A O 1
ATOM 5441 N N . LEU A 1 670 ? 14.344 28.359 -34.438 1 79.81 670 LEU A N 1
ATOM 5442 C CA . LEU A 1 670 ? 14.961 27.625 -33.344 1 79.81 670 LEU A CA 1
ATOM 5443 C C . LEU A 1 670 ? 15.953 28.5 -32.562 1 79.81 670 LEU A C 1
ATOM 5445 O O . LEU A 1 670 ? 16.172 28.297 -31.375 1 79.81 670 LEU A O 1
ATOM 5449 N N . LYS A 1 671 ? 16.453 29.438 -33.25 1 77.44 671 LYS A N 1
ATOM 5450 C CA . LYS A 1 671 ? 17.391 30.375 -32.625 1 77.44 671 LYS A CA 1
ATOM 5451 C C . LYS A 1 671 ? 16.688 31.328 -31.672 1 77.44 671 LYS A C 1
ATOM 5453 O O . LYS A 1 671 ? 17.328 31.938 -30.812 1 77.44 671 LYS A O 1
ATOM 5458 N N . ARG A 1 672 ? 15.453 31.328 -31.797 1 77.25 672 ARG A N 1
ATOM 5459 C CA . ARG A 1 672 ? 14.672 32.25 -30.969 1 77.25 672 ARG A CA 1
ATOM 5460 C C . ARG A 1 672 ? 14.133 31.547 -29.734 1 77.25 672 ARG A C 1
ATOM 5462 O O . ARG A 1 672 ? 13.117 31.969 -29.172 1 77.25 672 ARG A O 1
ATOM 5469 N N . ASP A 1 673 ? 14.695 30.625 -29.406 1 77 673 ASP A N 1
ATOM 5470 C CA . ASP A 1 673 ? 14.305 29.875 -28.219 1 77 673 ASP A CA 1
ATOM 5471 C C . ASP A 1 673 ? 14.453 30.734 -26.969 1 77 673 ASP A C 1
ATOM 5473 O O . ASP A 1 673 ? 15.453 31.438 -26.797 1 77 673 ASP A O 1
ATOM 5477 N N . ARG A 1 674 ? 13.367 30.766 -26.141 1 77 674 ARG A N 1
ATOM 5478 C CA . ARG A 1 674 ? 13.266 31.453 -24.859 1 77 674 ARG A CA 1
ATOM 5479 C C . ARG A 1 674 ? 13.102 32.969 -25.047 1 77 674 ARG A C 1
ATOM 5481 O O . ARG A 1 674 ? 13.352 33.75 -24.125 1 77 674 ARG A O 1
ATOM 5488 N N . GLU A 1 675 ? 12.695 33.312 -26.156 1 79.56 675 GLU A N 1
ATOM 5489 C CA . GLU A 1 675 ? 12.305 34.688 -26.375 1 79.56 675 GLU A CA 1
ATOM 5490 C C . GLU A 1 675 ? 11.016 35.031 -25.641 1 79.56 675 GLU A C 1
ATOM 5492 O O . GLU A 1 675 ? 10.102 34.188 -25.547 1 79.56 675 GLU A O 1
ATOM 5497 N N . LEU A 1 676 ? 11.07 36.125 -25.109 1 75.94 676 LEU A N 1
ATOM 5498 C CA . LEU A 1 676 ? 9.914 36.562 -24.312 1 75.94 676 LEU A CA 1
ATOM 5499 C C . LEU A 1 676 ? 8.734 36.875 -25.219 1 75.94 676 LEU A C 1
ATOM 5501 O O . LEU A 1 676 ? 8.844 37.719 -26.109 1 75.94 676 LEU A O 1
ATOM 5505 N N . VAL A 1 677 ? 7.645 36.25 -25.078 1 79.19 677 VAL A N 1
ATOM 5506 C CA . VAL A 1 677 ? 6.371 36.531 -25.734 1 79.19 677 VAL A CA 1
ATOM 5507 C C . VAL A 1 677 ? 5.273 36.719 -24.703 1 79.19 677 VAL A C 1
ATOM 5509 O O . VAL A 1 677 ? 5.004 35.812 -23.891 1 79.19 677 VAL A O 1
ATOM 5512 N N . ASP A 1 678 ? 4.73 37.875 -24.688 1 73.31 678 ASP A N 1
ATOM 5513 C CA . ASP A 1 678 ? 3.707 38.25 -23.719 1 73.31 678 ASP A CA 1
ATOM 5514 C C . ASP A 1 678 ? 4.188 38 -22.297 1 73.31 678 ASP A C 1
ATOM 5516 O O . ASP A 1 678 ? 3.432 37.5 -21.453 1 73.31 678 ASP A O 1
ATOM 5520 N N . GLY A 1 679 ? 5.473 38.219 -22.094 1 71.75 679 GLY A N 1
ATOM 5521 C CA . GLY A 1 679 ? 6.086 38.156 -20.766 1 71.75 679 GLY A CA 1
ATOM 5522 C C . GLY A 1 679 ? 6.605 36.781 -20.391 1 71.75 679 GLY A C 1
ATOM 5523 O O . GLY A 1 679 ? 7.188 36.594 -19.328 1 71.75 679 GLY A O 1
ATOM 5524 N N . ARG A 1 680 ? 6.402 35.781 -21.219 1 76.94 680 ARG A N 1
ATOM 5525 C CA . ARG A 1 680 ? 6.859 34.406 -20.953 1 76.94 680 ARG A CA 1
ATOM 5526 C C . ARG A 1 680 ? 7.887 33.969 -21.984 1 76.94 680 ARG A C 1
ATOM 5528 O O . ARG A 1 680 ? 7.797 34.344 -23.156 1 76.94 680 ARG A O 1
ATOM 5535 N N . PRO A 1 681 ? 8.852 33.281 -21.422 1 79.88 681 PRO A N 1
ATOM 5536 C CA . PRO A 1 681 ? 9.805 32.781 -22.422 1 79.88 681 PRO A CA 1
ATOM 5537 C C . PRO A 1 681 ? 9.219 31.656 -23.281 1 79.88 681 PRO A C 1
ATOM 5539 O O . PRO A 1 681 ? 8.789 30.625 -22.766 1 79.88 681 PRO A O 1
ATOM 5542 N N . MET A 1 682 ? 9.234 31.797 -24.531 1 83.5 682 MET A N 1
ATOM 5543 C CA . MET A 1 682 ? 8.727 30.828 -25.5 1 83.5 682 MET A CA 1
ATOM 5544 C C . MET A 1 682 ? 9.781 29.781 -25.812 1 83.5 682 MET A C 1
ATOM 5546 O O . MET A 1 682 ? 10.906 30.109 -26.172 1 83.5 682 MET A O 1
ATOM 5550 N N . PHE A 1 683 ? 9.445 28.516 -25.641 1 83.19 683 PHE A N 1
ATOM 5551 C CA . PHE A 1 683 ? 10.344 27.438 -26.031 1 83.19 683 PHE A CA 1
ATOM 5552 C C . PHE A 1 683 ? 10.07 26.969 -27.453 1 83.19 683 PHE A C 1
ATOM 5554 O O . PHE A 1 683 ? 8.922 26.688 -27.797 1 83.19 683 PHE A O 1
ATOM 5561 N N . VAL A 1 684 ? 11.07 26.938 -28.219 1 82.5 684 VAL A N 1
ATOM 5562 C CA . VAL A 1 684 ? 10.922 26.562 -29.609 1 82.5 684 VAL A CA 1
ATOM 5563 C C . VAL A 1 684 ? 11.656 25.25 -29.875 1 82.5 684 VAL A C 1
ATOM 5565 O O . VAL A 1 684 ? 12.852 25.125 -29.609 1 82.5 684 VAL A O 1
ATOM 5568 N N . SER A 1 685 ? 10.992 24.266 -30.219 1 79.81 685 SER A N 1
ATOM 5569 C CA . SER A 1 685 ? 11.602 22.969 -30.531 1 79.81 685 SER A CA 1
ATOM 5570 C C . SER A 1 685 ? 11.156 22.469 -31.891 1 79.81 685 SER A C 1
ATOM 5572 O O . SER A 1 685 ? 10.125 22.891 -32.406 1 79.81 685 SER A O 1
ATOM 5574 N N . ARG A 1 686 ? 11.969 21.688 -32.469 1 77.31 686 ARG A N 1
ATOM 5575 C CA . ARG A 1 686 ? 11.617 21.062 -33.75 1 77.31 686 ARG A CA 1
ATOM 5576 C C . ARG A 1 686 ? 10.453 20.094 -33.562 1 77.31 686 ARG A C 1
ATOM 5578 O O . ARG A 1 686 ? 10.383 19.359 -32.594 1 77.31 686 ARG A O 1
ATOM 5585 N N . TYR A 1 687 ? 9.469 20.141 -34.281 1 72.88 687 TYR A N 1
ATOM 5586 C CA . TYR A 1 687 ? 8.352 19.203 -34.25 1 72.88 687 TYR A CA 1
ATOM 5587 C C . TYR A 1 687 ? 8.805 17.812 -34.688 1 72.88 687 TYR A C 1
ATOM 5589 O O . TYR A 1 687 ? 9.336 17.641 -35.812 1 72.88 687 TYR A O 1
ATOM 5597 N N . GLU A 1 688 ? 9.031 16.828 -33.75 1 61.53 688 GLU A N 1
ATOM 5598 C CA . GLU A 1 688 ? 9.273 15.422 -34.094 1 61.53 688 GLU A CA 1
ATOM 5599 C C . GLU A 1 688 ? 8.008 14.586 -33.938 1 61.53 688 GLU A C 1
ATOM 5601 O O . GLU A 1 688 ? 7.32 14.688 -32.906 1 61.53 688 GLU A O 1
ATOM 5606 N N . ALA A 1 689 ? 7.5 14.031 -34.844 1 52 689 ALA A N 1
ATOM 5607 C CA . ALA A 1 689 ? 6.273 13.242 -34.875 1 52 689 ALA A CA 1
ATOM 5608 C C . ALA A 1 689 ? 6.305 12.133 -33.812 1 52 689 ALA A C 1
ATOM 5610 O O . ALA A 1 689 ? 5.266 11.742 -33.281 1 52 689 ALA A O 1
ATOM 5611 N N . ASP A 1 690 ? 7.453 11.344 -33.531 1 43.72 690 ASP A N 1
ATOM 5612 C CA . ASP A 1 690 ? 7.637 10.312 -32.5 1 43.72 690 ASP A CA 1
ATOM 5613 C C . ASP A 1 690 ? 8.117 10.914 -31.188 1 43.72 690 ASP A C 1
ATOM 5615 O O . ASP A 1 690 ? 9.156 11.586 -31.156 1 43.72 690 ASP A O 1
ATOM 5619 N N . PRO A 1 691 ? 7.258 11.055 -30.203 1 41.94 691 PRO A N 1
ATOM 5620 C CA . PRO A 1 691 ? 7.543 11.734 -28.938 1 41.94 691 PRO A CA 1
ATOM 5621 C C . PRO A 1 691 ? 8.836 11.25 -28.281 1 41.94 691 PRO A C 1
ATOM 5623 O O . PRO A 1 691 ? 9.328 11.875 -27.344 1 41.94 691 PRO A O 1
ATOM 5626 N N . SER A 1 692 ? 9.312 10.039 -28.562 1 39.06 692 SER A N 1
ATOM 5627 C CA . SER A 1 692 ? 10.438 9.445 -27.859 1 39.06 692 SER A CA 1
ATOM 5628 C C . SER A 1 692 ? 11.727 10.211 -28.125 1 39.06 692 SER A C 1
ATOM 5630 O O . SER A 1 692 ? 12.734 10.008 -27.438 1 39.06 692 SER A O 1
ATOM 5632 N N . PHE A 1 693 ? 11.828 10.945 -29.203 1 37.5 693 PHE A N 1
ATOM 5633 C CA . PHE A 1 693 ? 13.102 11.547 -29.578 1 37.5 693 PHE A CA 1
ATOM 5634 C C . PHE A 1 693 ? 13.172 12.992 -29.125 1 37.5 693 PHE A C 1
ATOM 5636 O O . PHE A 1 693 ? 13.297 13.914 -29.938 1 37.5 693 PHE A O 1
ATOM 5643 N N . LYS A 1 694 ? 12.602 13.344 -28.109 1 38.12 694 LYS A N 1
ATOM 5644 C CA . LYS A 1 694 ? 12.781 14.727 -27.688 1 38.12 694 LYS A CA 1
ATOM 5645 C C . LYS A 1 694 ? 14.242 15.023 -27.359 1 38.12 694 LYS A C 1
ATOM 5647 O O . LYS A 1 694 ? 14.758 14.586 -26.328 1 38.12 694 LYS A O 1
ATOM 5652 N N . THR A 1 695 ? 15.102 15.203 -28.25 1 36.47 695 THR A N 1
ATOM 5653 C CA . THR A 1 695 ? 16.438 15.711 -27.906 1 36.47 695 THR A CA 1
ATOM 5654 C C . THR A 1 695 ? 16.344 17.125 -27.328 1 36.47 695 THR A C 1
ATOM 5656 O O . THR A 1 695 ? 15.766 18.016 -27.953 1 36.47 695 THR A O 1
ATOM 5659 N N . PRO A 1 696 ? 16.406 17.375 -26.141 1 38.47 696 PRO A N 1
ATOM 5660 C CA . PRO A 1 696 ? 16.438 18.766 -25.703 1 38.47 696 PRO A CA 1
ATOM 5661 C C . PRO A 1 696 ? 17.453 19.609 -26.469 1 38.47 696 PRO A C 1
ATOM 5663 O O . PRO A 1 696 ? 18.578 19.172 -26.703 1 38.47 696 PRO A O 1
ATOM 5666 N N . VAL A 1 697 ? 17 20.281 -27.328 1 39.88 697 VAL A N 1
ATOM 5667 C CA . VAL A 1 697 ? 17.828 21.141 -28.156 1 39.88 697 VAL A CA 1
ATOM 5668 C C . VAL A 1 697 ? 18.797 21.922 -27.281 1 39.88 697 VAL A C 1
ATOM 5670 O O . VAL A 1 697 ? 19.953 22.156 -27.672 1 39.88 697 VAL A O 1
ATOM 5673 N N . PHE A 1 698 ? 18.297 22.562 -26.391 1 40.34 698 PHE A N 1
ATOM 5674 C CA . PHE A 1 698 ? 19.188 23.453 -25.641 1 40.34 698 PHE A CA 1
ATOM 5675 C C . PHE A 1 698 ? 20.094 22.656 -24.719 1 40.34 698 PHE A C 1
ATOM 5677 O O . PHE A 1 698 ? 19.609 21.922 -23.844 1 40.34 698 PHE A O 1
ATOM 5684 N N . HIS A 1 699 ? 21.281 22.266 -25.188 1 43.34 699 HIS A N 1
ATOM 5685 C CA . HIS A 1 699 ? 22.297 21.578 -24.391 1 43.34 699 HIS A CA 1
ATOM 5686 C C . HIS A 1 699 ? 23.109 22.562 -23.562 1 43.34 699 HIS A C 1
ATOM 5688 O O . HIS A 1 699 ? 23.625 23.547 -24.094 1 43.34 699 HIS A O 1
ATOM 5694 N N . PHE A 1 700 ? 22.844 22.734 -22.375 1 44.56 700 PHE A N 1
ATOM 5695 C CA . PHE A 1 700 ? 23.797 23.453 -21.516 1 44.56 700 PHE A CA 1
ATOM 5696 C C . PHE A 1 700 ? 25.172 22.812 -21.578 1 44.56 700 PHE A C 1
ATOM 5698 O O . PHE A 1 700 ? 25.297 21.578 -21.625 1 44.56 700 PHE A O 1
ATOM 5705 N N . SER A 1 701 ? 26.078 23.5 -22.031 1 47.91 701 SER A N 1
ATOM 5706 C CA . SER A 1 701 ? 27.438 22.969 -22.016 1 47.91 701 SER A CA 1
ATOM 5707 C C . SER A 1 701 ? 27.828 22.484 -20.625 1 47.91 701 SER A C 1
ATOM 5709 O O . SER A 1 701 ? 27.562 23.156 -19.625 1 47.91 701 SER A O 1
ATOM 5711 N N . GLN A 1 702 ? 27.891 21.312 -20.453 1 49.84 702 GLN A N 1
ATOM 5712 C CA . GLN A 1 702 ? 28.297 20.703 -19.188 1 49.84 702 GLN A CA 1
ATOM 5713 C C . GLN A 1 702 ? 29.781 20.938 -18.922 1 49.84 702 GLN A C 1
ATOM 5715 O O . GLN A 1 702 ? 30.328 20.375 -17.969 1 49.84 702 GLN A O 1
ATOM 5720 N N . ARG A 1 703 ? 30.422 21.922 -19.75 1 55.09 703 ARG A N 1
ATOM 5721 C CA . ARG A 1 703 ? 31.844 22.203 -19.578 1 55.09 703 ARG A CA 1
ATOM 5722 C C . ARG A 1 703 ? 32.062 23.609 -19.031 1 55.09 703 ARG A C 1
ATOM 5724 O O . ARG A 1 703 ? 31.172 24.453 -19.125 1 55.09 703 ARG A O 1
ATOM 5731 N N . LEU A 1 704 ? 33.25 23.734 -18.375 1 63.81 704 LEU A N 1
ATOM 5732 C CA . LEU A 1 704 ? 33.719 25.031 -17.906 1 63.81 704 LEU A CA 1
ATOM 5733 C C . LEU A 1 704 ? 33.812 26.016 -19.078 1 63.81 704 LEU A C 1
ATOM 5735 O O . LEU A 1 704 ? 34.531 25.75 -20.047 1 63.81 704 LEU A O 1
ATOM 5739 N N . GLU A 1 705 ? 32.969 26.984 -19.094 1 73.62 705 GLU A N 1
ATOM 5740 C CA . GLU A 1 705 ? 33.031 28.031 -20.109 1 73.62 705 GLU A CA 1
ATOM 5741 C C . GLU A 1 705 ? 33.75 29.281 -19.578 1 73.62 705 GLU A C 1
ATOM 5743 O O . GLU A 1 705 ? 33.125 30.094 -18.875 1 73.62 705 GLU A O 1
ATOM 5748 N N . LYS A 1 706 ? 34.938 29.469 -19.859 1 78.25 706 LYS A N 1
ATOM 5749 C CA . LYS A 1 706 ? 35.812 30.469 -19.266 1 78.25 706 LYS A CA 1
ATOM 5750 C C . LYS A 1 706 ? 35.375 31.875 -19.672 1 78.25 706 LYS A C 1
ATOM 5752 O O . LYS A 1 706 ? 35.781 32.875 -19.047 1 78.25 706 LYS A O 1
ATOM 5757 N N . ASN A 1 707 ? 34.625 31.969 -20.75 1 82.75 707 ASN A N 1
ATOM 5758 C CA . ASN A 1 707 ? 34.188 33.281 -21.203 1 82.75 707 ASN A CA 1
ATOM 5759 C C . ASN A 1 707 ? 32.812 33.625 -20.688 1 82.75 707 ASN A C 1
ATOM 5761 O O . ASN A 1 707 ? 32.25 34.656 -21.062 1 82.75 707 ASN A O 1
ATOM 5765 N N . LYS A 1 708 ? 32.25 32.75 -19.859 1 81.5 708 LYS A N 1
ATOM 5766 C CA . LYS A 1 708 ? 30.891 32.906 -19.391 1 81.5 708 LYS A CA 1
ATOM 5767 C C . LYS A 1 708 ? 30.844 33.094 -17.875 1 81.5 708 LYS A C 1
ATOM 5769 O O . LYS A 1 708 ? 31.531 32.375 -17.141 1 81.5 708 LYS A O 1
ATOM 5774 N N . VAL A 1 709 ? 30.188 34.094 -17.484 1 86.19 709 VAL A N 1
ATOM 5775 C CA . VAL A 1 709 ? 30.062 34.469 -16.062 1 86.19 709 VAL A CA 1
ATOM 5776 C C . VAL A 1 709 ? 28.641 34.156 -15.594 1 86.19 709 VAL A C 1
ATOM 5778 O O . VAL A 1 709 ? 27.656 34.531 -16.234 1 86.19 709 VAL A O 1
ATOM 5781 N N . PHE A 1 710 ? 28.578 33.5 -14.555 1 84.75 710 PHE A N 1
ATOM 5782 C CA . PHE A 1 710 ? 27.328 33.188 -13.859 1 84.75 710 PHE A CA 1
ATOM 5783 C C . PHE A 1 710 ? 27.078 34.188 -12.727 1 84.75 710 PHE A C 1
ATOM 5785 O O . PHE A 1 710 ? 27.938 34.375 -11.859 1 84.75 710 PHE A O 1
ATOM 5792 N N . VAL A 1 711 ? 25.969 34.75 -12.789 1 86 711 VAL A N 1
ATOM 5793 C CA . VAL A 1 711 ? 25.594 35.719 -11.773 1 86 711 VAL A CA 1
ATOM 5794 C C . VAL A 1 711 ? 24.391 35.219 -10.992 1 86 711 VAL A C 1
ATOM 5796 O O . VAL A 1 711 ? 23.375 34.844 -11.586 1 86 711 VAL A O 1
ATOM 5799 N N . LYS A 1 712 ? 24.531 35.25 -9.719 1 85.31 712 LYS A N 1
ATOM 5800 C CA . LYS A 1 712 ? 23.453 34.844 -8.82 1 85.31 712 LYS A CA 1
ATOM 5801 C C . LYS A 1 712 ? 23.109 35.969 -7.852 1 85.31 712 LYS A C 1
ATOM 5803 O O . LYS A 1 712 ? 23.969 36.781 -7.469 1 85.31 712 LYS A O 1
ATOM 5808 N N . GLY A 1 713 ? 21.812 36.062 -7.566 1 80.62 713 GLY A N 1
ATOM 5809 C CA . GLY A 1 713 ? 21.359 37.062 -6.594 1 80.62 713 GLY A CA 1
ATOM 5810 C C . GLY A 1 713 ? 20.984 38.375 -7.223 1 80.62 713 GLY A C 1
ATOM 5811 O O . GLY A 1 713 ? 21.062 39.406 -6.57 1 80.62 713 GLY A O 1
ATOM 5812 N N . LEU A 1 714 ? 20.562 38.406 -8.273 1 81.12 714 LEU A N 1
ATOM 5813 C CA . LEU A 1 714 ? 20.188 39.625 -8.977 1 81.12 714 LEU A CA 1
ATOM 5814 C C . LEU A 1 714 ? 18.797 40.094 -8.547 1 81.12 714 LEU A C 1
ATOM 5816 O O . LEU A 1 714 ? 17.875 39.281 -8.406 1 81.12 714 LEU A O 1
ATOM 5820 N N . PRO A 1 715 ? 18.734 41.281 -8.281 1 79.81 715 PRO A N 1
ATOM 5821 C CA . PRO A 1 715 ? 17.391 41.812 -8.055 1 79.81 715 PRO A CA 1
ATOM 5822 C C . PRO A 1 715 ? 16.469 41.625 -9.258 1 79.81 715 PRO A C 1
ATOM 5824 O O . PRO A 1 715 ? 16.891 41.781 -10.398 1 79.81 715 PRO A O 1
ATOM 5827 N N . LYS A 1 716 ? 15.25 41.312 -9.055 1 77.5 716 LYS A N 1
ATOM 5828 C CA . LYS A 1 716 ? 14.266 40.938 -10.078 1 77.5 716 LYS A CA 1
ATOM 5829 C C . LYS A 1 716 ? 13.914 42.125 -10.953 1 77.5 716 LYS A C 1
ATOM 5831 O O . LYS A 1 716 ? 13.398 41.969 -12.062 1 77.5 716 LYS A O 1
ATOM 5836 N N . SER A 1 717 ? 14.289 43.281 -10.5 1 76.25 717 SER A N 1
ATOM 5837 C CA . SER A 1 717 ? 13.953 44.5 -11.219 1 76.25 717 SER A CA 1
ATOM 5838 C C . SER A 1 717 ? 15.008 44.812 -12.281 1 76.25 717 SER A C 1
ATOM 5840 O O . SER A 1 717 ? 14.781 45.656 -13.148 1 76.25 717 SER A O 1
ATOM 5842 N N . LYS A 1 718 ? 15.961 44.094 -12.211 1 78.81 718 LYS A N 1
ATOM 5843 C CA . LYS A 1 718 ? 17.047 44.469 -13.133 1 78.81 718 LYS A CA 1
ATOM 5844 C C . LYS A 1 718 ? 16.797 43.875 -14.523 1 78.81 718 LYS A C 1
ATOM 5846 O O . LYS A 1 718 ? 16.375 42.719 -14.656 1 78.81 718 LYS A O 1
ATOM 5851 N N . THR A 1 719 ? 17.016 44.812 -15.43 1 79.38 719 THR A N 1
ATOM 5852 C CA . THR A 1 719 ? 16.781 44.469 -16.828 1 79.38 719 THR A CA 1
ATOM 5853 C C . THR A 1 719 ? 18.094 44.094 -17.516 1 79.38 719 THR A C 1
ATOM 5855 O O . THR A 1 719 ? 19.172 44.312 -16.969 1 79.38 719 THR A O 1
ATOM 5858 N N . LYS A 1 720 ? 17.953 43.531 -18.766 1 80.56 720 LYS A N 1
ATOM 5859 C CA . LYS A 1 720 ? 19.125 43.188 -19.578 1 80.56 720 LYS A CA 1
ATOM 5860 C C . LYS A 1 720 ? 20.016 44.406 -19.797 1 80.56 720 LYS A C 1
ATOM 5862 O O . LYS A 1 720 ? 21.234 44.281 -19.734 1 80.56 720 LYS A O 1
ATOM 5867 N N . ASP A 1 721 ? 19.422 45.531 -19.906 1 82.25 721 ASP A N 1
ATOM 5868 C CA . ASP A 1 721 ? 20.156 46.781 -20.141 1 82.25 721 ASP A CA 1
ATOM 5869 C C . ASP A 1 721 ? 20.953 47.188 -18.891 1 82.25 721 ASP A C 1
ATOM 5871 O O . ASP A 1 721 ? 22.078 47.656 -19 1 82.25 721 ASP A O 1
ATOM 5875 N N . ASP A 1 722 ? 20.359 46.906 -17.766 1 81.38 722 ASP A N 1
ATOM 5876 C CA . ASP A 1 722 ? 21.047 47.188 -16.516 1 81.38 722 ASP A CA 1
ATOM 5877 C C . ASP A 1 722 ? 22.297 46.344 -16.375 1 81.38 722 ASP A C 1
ATOM 5879 O O . ASP A 1 722 ? 23.344 46.812 -15.922 1 81.38 722 ASP A O 1
ATOM 5883 N N . LEU A 1 723 ? 22.188 45.188 -16.828 1 86.25 723 LEU A N 1
ATOM 5884 C CA . LEU A 1 723 ? 23.312 44.281 -16.703 1 86.25 723 LEU A CA 1
ATOM 5885 C C . LEU A 1 723 ? 24.391 44.594 -17.734 1 86.25 723 LEU A C 1
ATOM 5887 O O . LEU A 1 723 ? 25.578 44.438 -17.438 1 86.25 723 LEU A O 1
ATOM 5891 N N . ILE A 1 724 ? 23.969 44.938 -18.812 1 84.12 724 ILE A N 1
ATOM 5892 C CA . ILE A 1 724 ? 24.922 45.344 -19.844 1 84.12 724 ILE A CA 1
ATOM 5893 C C . ILE A 1 724 ? 25.734 46.562 -19.344 1 84.12 724 ILE A C 1
ATOM 5895 O O . ILE A 1 724 ? 26.953 46.562 -19.453 1 84.12 724 ILE A O 1
ATOM 5899 N N . LYS A 1 725 ? 25.062 47.469 -18.703 1 84.69 725 LYS A N 1
ATOM 5900 C CA . LYS A 1 725 ? 25.734 48.656 -18.172 1 84.69 725 LYS A CA 1
ATOM 5901 C C . LYS A 1 725 ? 26.703 48.281 -17.047 1 84.69 725 LYS A C 1
ATOM 5903 O O . LYS A 1 725 ? 27.781 48.844 -16.922 1 84.69 725 LYS A O 1
ATOM 5908 N N . LEU A 1 726 ? 26.312 47.344 -16.312 1 84.69 726 LEU A N 1
ATOM 5909 C CA . LEU A 1 726 ? 27.094 46.938 -15.156 1 84.69 726 LEU A CA 1
ATOM 5910 C C . LEU A 1 726 ? 28.312 46.125 -15.57 1 84.69 726 LEU A C 1
ATOM 5912 O O . LEU A 1 726 ? 29.375 46.25 -14.969 1 84.69 726 LEU A O 1
ATOM 5916 N N . PHE A 1 727 ? 28.297 45.406 -16.578 1 88 727 PHE A N 1
ATOM 5917 C CA . PHE A 1 727 ? 29.344 44.438 -16.891 1 88 727 PHE A CA 1
ATOM 5918 C C . PHE A 1 727 ? 30.141 44.875 -18.109 1 88 727 PHE A C 1
ATOM 5920 O O . PHE A 1 727 ? 31.219 44.344 -18.375 1 88 727 PHE A O 1
ATOM 5927 N N . GLU A 1 728 ? 29.672 45.812 -18.781 1 86.69 728 GLU A N 1
ATOM 5928 C CA . GLU A 1 728 ? 30.297 46.281 -20 1 86.69 728 GLU A CA 1
ATOM 5929 C C . GLU A 1 728 ? 31.656 46.906 -19.719 1 86.69 728 GLU A C 1
ATOM 5931 O O . GLU A 1 728 ? 32.594 46.781 -20.516 1 86.69 728 GLU A O 1
ATOM 5936 N N . PRO A 1 729 ? 31.75 47.562 -18.531 1 85.62 729 PRO A N 1
ATOM 5937 C CA . PRO A 1 729 ? 33.031 48.219 -18.25 1 85.62 729 PRO A CA 1
ATOM 5938 C C . PRO A 1 729 ? 34.188 47.219 -18.219 1 85.62 729 PRO A C 1
ATOM 5940 O O . PRO A 1 729 ? 35.344 47.594 -18.375 1 85.62 729 PRO A O 1
ATOM 5943 N N . PHE A 1 730 ? 34.062 46.031 -18.188 1 86.12 730 PHE A N 1
ATOM 5944 C CA . PHE A 1 730 ? 35.125 45.062 -18 1 86.12 730 PHE A CA 1
ATOM 5945 C C . PHE A 1 730 ? 35.5 44.406 -19.328 1 86.12 730 PHE A C 1
ATOM 5947 O O . PHE A 1 730 ? 36.5 43.688 -19.406 1 86.12 730 PHE A O 1
ATOM 5954 N N . GLY A 1 731 ? 34.656 44.594 -20.281 1 82.19 731 GLY A N 1
ATOM 5955 C CA . GLY A 1 731 ? 34.969 44 -21.578 1 82.19 731 GLY A CA 1
ATOM 5956 C C . GLY A 1 731 ? 33.781 44 -22.516 1 82.19 731 GLY A C 1
ATOM 5957 O O . GLY A 1 731 ? 32.688 44.438 -22.141 1 82.19 731 GLY A O 1
ATOM 5958 N N . ILE A 1 732 ? 34.094 43.438 -23.656 1 83.38 732 ILE A N 1
ATOM 5959 C CA . ILE A 1 732 ? 33.062 43.375 -24.688 1 83.38 732 ILE A CA 1
ATOM 5960 C C . ILE A 1 732 ? 32.156 42.156 -24.406 1 83.38 732 ILE A C 1
ATOM 5962 O O . ILE A 1 732 ? 32.656 41.031 -24.297 1 83.38 732 ILE A O 1
ATOM 5966 N N . LEU A 1 733 ? 30.906 42.406 -24.234 1 82.94 733 LEU A N 1
ATOM 5967 C CA . LEU A 1 733 ? 29.922 41.406 -23.922 1 82.94 733 LEU A CA 1
ATOM 5968 C C . LEU A 1 733 ? 29.422 40.719 -25.188 1 82.94 733 LEU A C 1
ATOM 5970 O O . LEU A 1 733 ? 29.109 41.375 -26.172 1 82.94 733 LEU A O 1
ATOM 5974 N N . LYS A 1 734 ? 29.469 39.406 -25.328 1 82.12 734 LYS A N 1
ATOM 5975 C CA . LYS A 1 734 ? 28.938 38.625 -26.422 1 82.12 734 LYS A CA 1
ATOM 5976 C C . LYS A 1 734 ? 27.438 38.406 -26.266 1 82.12 734 LYS A C 1
ATOM 5978 O O . LYS A 1 734 ? 26.672 38.531 -27.234 1 82.12 734 LYS A O 1
ATOM 5983 N N . ASP A 1 735 ? 27.141 38 -25.031 1 81.25 735 ASP A N 1
ATOM 5984 C CA . ASP A 1 735 ? 25.734 37.75 -24.766 1 81.25 735 ASP A CA 1
ATOM 5985 C C . ASP A 1 735 ? 25.406 37.906 -23.297 1 81.25 735 ASP A C 1
ATOM 5987 O O . ASP A 1 735 ? 26.266 37.719 -22.438 1 81.25 735 ASP A O 1
ATOM 5991 N N . VAL A 1 736 ? 24.234 38.469 -22.953 1 84 736 VAL A N 1
ATOM 5992 C CA . VAL A 1 736 ? 23.688 38.562 -21.609 1 84 736 VAL A CA 1
ATOM 5993 C C . VAL A 1 736 ? 22.328 37.875 -21.547 1 84 736 VAL A C 1
ATOM 5995 O O . VAL A 1 736 ? 21.391 38.25 -22.25 1 84 736 VAL A O 1
ATOM 5998 N N . ARG A 1 737 ? 22.281 36.906 -20.703 1 81 737 ARG A N 1
ATOM 5999 C CA . ARG A 1 737 ? 21.047 36.125 -20.578 1 81 737 ARG A CA 1
ATOM 6000 C C . ARG A 1 737 ? 20.547 36.156 -19.125 1 81 737 ARG A C 1
ATOM 6002 O O . ARG A 1 737 ? 21.25 35.688 -18.219 1 81 737 ARG A O 1
ATOM 6009 N N . ILE A 1 738 ? 19.375 36.562 -18.938 1 79.5 738 ILE A N 1
ATOM 6010 C CA . ILE A 1 738 ? 18.703 36.5 -17.641 1 79.5 738 ILE A CA 1
ATOM 6011 C C . ILE A 1 738 ? 17.844 35.219 -17.594 1 79.5 738 ILE A C 1
ATOM 6013 O O . ILE A 1 738 ? 17.031 35 -18.484 1 79.5 738 ILE A O 1
ATOM 6017 N N . VAL A 1 739 ? 18.047 34.469 -16.547 1 78.75 739 VAL A N 1
ATOM 6018 C CA . VAL A 1 739 ? 17.281 33.219 -16.375 1 78.75 739 VAL A CA 1
ATOM 6019 C C . VAL A 1 739 ? 15.93 33.531 -15.758 1 78.75 739 VAL A C 1
ATOM 6021 O O . VAL A 1 739 ? 15.844 34.25 -14.742 1 78.75 739 VAL A O 1
ATOM 6024 N N . THR A 1 740 ? 14.883 33.125 -16.375 1 76.44 740 THR A N 1
ATOM 6025 C CA . THR A 1 740 ? 13.516 33.375 -15.922 1 76.44 740 THR A CA 1
ATOM 6026 C C . THR A 1 740 ? 12.812 32.062 -15.617 1 76.44 740 THR A C 1
ATOM 6028 O O . THR A 1 740 ? 13.227 31 -16.094 1 76.44 740 THR A O 1
ATOM 6031 N N . PHE A 1 741 ? 11.875 32.219 -14.766 1 74.88 741 PHE A N 1
ATOM 6032 C CA . PHE A 1 741 ? 10.93 31.109 -14.586 1 74.88 741 PHE A CA 1
ATOM 6033 C C . PHE A 1 741 ? 10.086 30.922 -15.836 1 74.88 741 PHE A C 1
ATOM 6035 O O . PHE A 1 741 ? 10.078 31.766 -16.734 1 74.88 741 PHE A O 1
ATOM 6042 N N . ARG A 1 742 ? 9.383 29.875 -15.844 1 70.06 742 ARG A N 1
ATOM 6043 C CA . ARG A 1 742 ? 8.469 29.625 -16.953 1 70.06 742 ARG A CA 1
ATOM 6044 C C . ARG A 1 742 ? 7.438 30.734 -17.078 1 70.06 742 ARG A C 1
ATOM 6046 O O . ARG A 1 742 ? 6.934 31 -18.172 1 70.06 742 ARG A O 1
ATOM 6053 N N . SER A 1 743 ? 7.285 31.391 -16 1 67.69 743 SER A N 1
ATOM 6054 C CA . SER A 1 743 ? 6.324 32.5 -15.953 1 67.69 743 SER A CA 1
ATOM 6055 C C . SER A 1 743 ? 6.91 33.75 -16.547 1 67.69 743 SER A C 1
ATOM 6057 O O . SER A 1 743 ? 6.18 34.719 -16.797 1 67.69 743 SER A O 1
ATOM 6059 N N . GLY A 1 744 ? 8.18 33.719 -16.672 1 66.19 744 GLY A N 1
ATOM 6060 C CA . GLY A 1 744 ? 8.828 34.875 -17.219 1 66.19 744 GLY A CA 1
ATOM 6061 C C . GLY A 1 744 ? 9.484 35.75 -16.141 1 66.19 744 GLY A C 1
ATOM 6062 O O . GLY A 1 744 ? 10.211 36.688 -16.469 1 66.19 744 GLY A O 1
ATOM 6063 N N . GLN A 1 745 ? 9.18 35.594 -15.07 1 72.19 745 GLN A N 1
ATOM 6064 C CA . GLN A 1 745 ? 9.789 36.344 -13.984 1 72.19 745 GLN A CA 1
ATOM 6065 C C . GLN A 1 745 ? 11.258 35.969 -13.797 1 72.19 745 GLN A C 1
ATOM 6067 O O . GLN A 1 745 ? 11.617 34.781 -13.859 1 72.19 745 GLN A O 1
ATOM 6072 N N . PRO A 1 746 ? 11.992 36.875 -13.609 1 75.62 746 PRO A N 1
ATOM 6073 C CA . PRO A 1 746 ? 13.422 36.594 -13.461 1 75.62 746 PRO A CA 1
ATOM 6074 C C . PRO A 1 746 ? 13.734 35.781 -12.203 1 75.62 746 PRO A C 1
ATOM 6076 O O . PRO A 1 746 ? 13.133 36 -11.148 1 75.62 746 PRO A O 1
ATOM 6079 N N . LYS A 1 747 ? 14.578 34.812 -12.289 1 80.06 747 LYS A N 1
ATOM 6080 C CA . LYS A 1 747 ? 15.016 33.969 -11.195 1 80.06 747 LYS A CA 1
ATOM 6081 C C . LYS A 1 747 ? 16.094 34.625 -10.359 1 80.06 747 LYS A C 1
ATOM 6083 O O . LYS A 1 747 ? 16.5 34.125 -9.32 1 80.06 747 LYS A O 1
ATOM 6088 N N . GLY A 1 748 ? 16.547 35.75 -10.875 1 78.94 748 GLY A N 1
ATOM 6089 C CA . GLY A 1 748 ? 17.656 36.406 -10.227 1 78.94 748 GLY A CA 1
ATOM 6090 C C . GLY A 1 748 ? 19.016 35.875 -10.641 1 78.94 748 GLY A C 1
ATOM 6091 O O . GLY A 1 748 ? 20 36 -9.906 1 78.94 748 GLY A O 1
ATOM 6092 N N . ILE A 1 749 ? 19.016 35.125 -11.664 1 86 749 ILE A N 1
ATOM 6093 C CA . ILE A 1 749 ? 20.234 34.531 -12.203 1 86 749 ILE A CA 1
ATOM 6094 C C . ILE A 1 749 ? 20.453 35 -13.641 1 86 749 ILE A C 1
ATOM 6096 O O . ILE A 1 749 ? 19.5 35.188 -14.391 1 86 749 ILE A O 1
ATOM 6100 N N . ALA A 1 750 ? 21.656 35.188 -13.836 1 86.75 750 ALA A N 1
ATOM 6101 C CA . ALA A 1 750 ? 21.953 35.594 -15.203 1 86.75 750 ALA A CA 1
ATOM 6102 C C . ALA A 1 750 ? 23.281 35 -15.68 1 86.75 750 ALA A C 1
ATOM 6104 O O . ALA A 1 750 ? 24.156 34.688 -14.867 1 86.75 750 ALA A O 1
ATOM 6105 N N . TYR A 1 751 ? 23.359 34.812 -16.953 1 86.19 751 TYR A N 1
ATOM 6106 C CA . TYR A 1 751 ? 24.594 34.406 -17.625 1 86.19 751 TYR A CA 1
ATOM 6107 C C . TYR A 1 751 ? 25.125 35.5 -18.531 1 86.19 751 TYR A C 1
ATOM 6109 O O . TYR A 1 751 ? 24.391 36 -19.375 1 86.19 751 TYR A O 1
ATOM 6117 N N . ILE A 1 752 ? 26.328 35.844 -18.281 1 87 752 ILE A N 1
ATOM 6118 C CA . ILE A 1 752 ? 26.969 36.906 -19.078 1 87 752 ILE A CA 1
ATOM 6119 C C . ILE A 1 752 ? 28.141 36.312 -19.844 1 87 752 ILE A C 1
ATOM 6121 O O . ILE A 1 752 ? 29.062 35.75 -19.25 1 87 752 ILE A O 1
ATOM 6125 N N . GLU A 1 753 ? 28.125 36.469 -21.125 1 86 753 GLU A N 1
ATOM 6126 C CA . GLU A 1 753 ? 29.188 35.938 -21.969 1 86 753 GLU A CA 1
ATOM 6127 C C . GLU A 1 753 ? 30.031 37.031 -22.578 1 86 753 GLU A C 1
ATOM 6129 O O . GLU A 1 753 ? 29.5 37.969 -23.219 1 86 753 GLU A O 1
ATOM 6134 N N . TYR A 1 754 ? 31.375 36.969 -22.25 1 86.38 754 TYR A N 1
ATOM 6135 C CA . TYR A 1 754 ? 32.344 37.906 -22.797 1 86.38 754 TYR A CA 1
ATOM 6136 C C . TYR A 1 754 ? 33 37.375 -24.047 1 86.38 754 TYR A C 1
ATOM 6138 O O . TYR A 1 754 ? 33.062 36.156 -24.25 1 86.38 754 TYR A O 1
ATOM 6146 N N . GLU A 1 755 ? 33.5 38.188 -24.844 1 82.19 755 GLU A N 1
ATOM 6147 C CA . GLU A 1 755 ? 34.25 37.75 -26 1 82.19 755 GLU A CA 1
ATOM 6148 C C . GLU A 1 755 ? 35.625 37.25 -25.594 1 82.19 755 GLU A C 1
ATOM 6150 O O . GLU A 1 755 ? 36.188 36.312 -26.219 1 82.19 755 GLU A O 1
ATOM 6155 N N . ASP A 1 756 ? 36.188 37.812 -24.547 1 80.94 756 ASP A N 1
ATOM 6156 C CA . ASP A 1 756 ? 37.531 37.469 -24.047 1 80.94 756 ASP A CA 1
ATOM 6157 C C . ASP A 1 756 ? 37.469 36.906 -22.625 1 80.94 756 ASP A C 1
ATOM 6159 O O . ASP A 1 756 ? 36.812 37.469 -21.766 1 80.94 756 ASP A O 1
ATOM 6163 N N . PRO A 1 757 ? 38.156 35.75 -22.359 1 82.31 757 PRO A N 1
ATOM 6164 C CA . PRO A 1 757 ? 38.125 35.125 -21.031 1 82.31 757 PRO A CA 1
ATOM 6165 C C . PRO A 1 757 ? 38.75 36.031 -19.953 1 82.31 757 PRO A C 1
ATOM 6167 O O . PRO A 1 757 ? 38.375 35.938 -18.797 1 82.31 757 PRO A O 1
ATOM 6170 N N . VAL A 1 758 ? 39.594 36.781 -20.344 1 83.75 758 VAL A N 1
ATOM 6171 C CA . VAL A 1 758 ? 40.25 37.688 -19.375 1 83.75 758 VAL A CA 1
ATOM 6172 C C . VAL A 1 758 ? 39.25 38.688 -18.859 1 83.75 758 VAL A C 1
ATOM 6174 O O . VAL A 1 758 ? 39.219 39 -17.656 1 83.75 758 VAL A O 1
ATOM 6177 N N . ALA A 1 759 ? 38.469 39.094 -19.656 1 85 759 ALA A N 1
ATOM 6178 C CA . ALA A 1 759 ? 37.406 40.031 -19.25 1 85 759 ALA A CA 1
ATOM 6179 C C . ALA A 1 759 ? 36.469 39.406 -18.25 1 85 759 ALA A C 1
ATOM 6181 O O . ALA A 1 759 ? 36.031 40.031 -17.281 1 85 759 ALA A O 1
ATOM 6182 N N . ALA A 1 760 ? 36.156 38.188 -18.484 1 84.25 760 ALA A N 1
ATOM 6183 C CA . ALA A 1 760 ? 35.281 37.469 -17.594 1 84.25 760 ALA A CA 1
ATOM 6184 C C . ALA A 1 760 ? 35.875 37.312 -16.203 1 84.25 760 ALA A C 1
ATOM 6186 O O . ALA A 1 760 ? 35.219 37.531 -15.195 1 84.25 760 ALA A O 1
ATOM 6187 N N . SER A 1 761 ? 37.062 37.062 -16.156 1 84.5 761 SER A N 1
ATOM 6188 C CA . SER A 1 761 ? 37.781 36.938 -14.891 1 84.5 761 SER A CA 1
ATOM 6189 C C . SER A 1 761 ? 37.812 38.25 -14.148 1 84.5 761 SER A C 1
ATOM 6191 O O . SER A 1 761 ? 37.688 38.312 -12.93 1 84.5 761 SER A O 1
ATOM 6193 N N . GLN A 1 762 ? 38.031 39.219 -14.852 1 85.69 762 GLN A N 1
ATOM 6194 C CA . GLN A 1 762 ? 38.062 40.531 -14.242 1 85.69 762 GLN A CA 1
ATOM 6195 C C . GLN A 1 762 ? 36.688 40.938 -13.688 1 85.69 762 GLN A C 1
ATOM 6197 O O . GLN A 1 762 ? 36.594 41.531 -12.609 1 85.69 762 GLN A O 1
ATOM 6202 N N . ALA A 1 763 ? 35.75 40.594 -14.367 1 85.06 763 ALA A N 1
ATOM 6203 C CA . ALA A 1 763 ? 34.406 40.875 -13.906 1 85.06 763 ALA A CA 1
ATOM 6204 C C . ALA A 1 763 ? 34.094 40.125 -12.609 1 85.06 763 ALA A C 1
ATOM 6206 O O . ALA A 1 763 ? 33.469 40.688 -11.695 1 85.06 763 ALA A O 1
ATOM 6207 N N . VAL A 1 764 ? 34.562 39 -12.555 1 83.56 764 VAL A N 1
ATOM 6208 C CA . VAL A 1 764 ? 34.344 38.188 -11.367 1 83.56 764 VAL A CA 1
ATOM 6209 C C . VAL A 1 764 ? 35.031 38.812 -10.164 1 83.56 764 VAL A C 1
ATOM 6211 O O . VAL A 1 764 ? 34.438 38.938 -9.086 1 83.56 764 VAL A O 1
ATOM 6214 N N . VAL A 1 765 ? 36.156 39.25 -10.398 1 82.38 765 VAL A N 1
ATOM 6215 C CA . VAL A 1 765 ? 36.969 39.781 -9.32 1 82.38 765 VAL A CA 1
ATOM 6216 C C . VAL A 1 765 ? 36.375 41.125 -8.859 1 82.38 765 VAL A C 1
ATOM 6218 O O . VAL A 1 765 ? 36.312 41.406 -7.66 1 82.38 765 VAL A O 1
ATOM 6221 N N . LYS A 1 766 ? 35.844 41.812 -9.719 1 82 766 LYS A N 1
ATOM 6222 C CA . LYS A 1 766 ? 35.438 43.156 -9.367 1 82 766 LYS A CA 1
ATOM 6223 C C . LYS A 1 766 ? 33.969 43.188 -8.938 1 82 766 LYS A C 1
ATOM 6225 O O . LYS A 1 766 ? 33.562 44 -8.109 1 82 766 LYS A O 1
ATOM 6230 N N . LEU A 1 767 ? 33.219 42.312 -9.414 1 82.06 767 LEU A N 1
ATOM 6231 C CA . LEU A 1 767 ? 31.797 42.438 -9.195 1 82.06 767 LEU A CA 1
ATOM 6232 C C . LEU A 1 767 ? 31.297 41.406 -8.211 1 82.06 767 LEU A C 1
ATOM 6234 O O . LEU A 1 767 ? 30.172 41.5 -7.719 1 82.06 767 LEU A O 1
ATOM 6238 N N . ASP A 1 768 ? 32.125 40.531 -7.965 1 82.5 768 ASP A N 1
ATOM 6239 C CA . ASP A 1 768 ? 31.672 39.5 -7.02 1 82.5 768 ASP A CA 1
ATOM 6240 C C . ASP A 1 768 ? 31.484 40.094 -5.621 1 82.5 768 ASP A C 1
ATOM 6242 O O . ASP A 1 768 ? 32.406 40.719 -5.09 1 82.5 768 ASP A O 1
ATOM 6246 N N . GLY A 1 769 ? 30.297 39.906 -5.098 1 80.81 769 GLY A N 1
ATOM 6247 C CA . GLY A 1 769 ? 30.016 40.406 -3.75 1 80.81 769 GLY A CA 1
ATOM 6248 C C . GLY A 1 769 ? 29.484 41.812 -3.715 1 80.81 769 GLY A C 1
ATOM 6249 O O . GLY A 1 769 ? 29.219 42.344 -2.641 1 80.81 769 GLY A O 1
ATOM 6250 N N . ILE A 1 770 ? 29.281 42.375 -4.727 1 80.62 770 ILE A N 1
ATOM 6251 C CA . ILE A 1 770 ? 28.812 43.75 -4.75 1 80.62 770 ILE A CA 1
ATOM 6252 C C . ILE A 1 770 ? 27.312 43.781 -4.473 1 80.62 770 ILE A C 1
ATOM 6254 O O . ILE A 1 770 ? 26.578 42.875 -4.852 1 80.62 770 ILE A O 1
ATOM 6258 N N . GLU A 1 771 ? 26.922 44.688 -3.803 1 79.06 771 GLU A N 1
ATOM 6259 C CA . GLU A 1 771 ? 25.516 44.875 -3.459 1 79.06 771 GLU A CA 1
ATOM 6260 C C . GLU A 1 771 ? 24.797 45.688 -4.531 1 79.06 771 GLU A C 1
ATOM 6262 O O . GLU A 1 771 ? 25.203 46.812 -4.855 1 79.06 771 GLU A O 1
ATOM 6267 N N . LEU A 1 772 ? 23.875 45.188 -5.105 1 76.94 772 LEU A N 1
ATOM 6268 C CA . LEU A 1 772 ? 23.031 45.844 -6.094 1 76.94 772 LEU A CA 1
ATOM 6269 C C . LEU A 1 772 ? 21.594 46 -5.582 1 76.94 772 LEU A C 1
ATOM 6271 O O . LEU A 1 772 ? 20.922 45 -5.355 1 76.94 772 LEU A O 1
ATOM 6275 N N . ASP A 1 773 ? 21.094 47.125 -5.414 1 74.38 773 ASP A N 1
ATOM 6276 C CA . ASP A 1 773 ? 19.75 47.469 -4.93 1 74.38 773 ASP A CA 1
ATOM 6277 C C . ASP A 1 773 ? 19.406 46.656 -3.674 1 74.38 773 ASP A C 1
ATOM 6279 O O . ASP A 1 773 ? 18.312 46.125 -3.555 1 74.38 773 ASP A O 1
ATOM 6283 N N . GLY A 1 774 ? 20.359 46.5 -2.857 1 73.5 774 GLY A N 1
ATOM 6284 C CA . GLY A 1 774 ? 20.172 45.844 -1.569 1 73.5 774 GLY A CA 1
ATOM 6285 C C . GLY A 1 774 ? 20.469 44.344 -1.599 1 73.5 774 GLY A C 1
ATOM 6286 O O . GLY A 1 774 ? 20.359 43.688 -0.574 1 73.5 774 GLY A O 1
ATOM 6287 N N . LEU A 1 775 ? 20.891 43.875 -2.729 1 77 775 LEU A N 1
ATOM 6288 C CA . LEU A 1 775 ? 21.188 42.469 -2.828 1 77 775 LEU A CA 1
ATOM 6289 C C . LEU A 1 775 ? 22.656 42.25 -3.215 1 77 775 LEU A C 1
ATOM 6291 O O . LEU A 1 775 ? 23.188 42.938 -4.082 1 77 775 LEU A O 1
ATOM 6295 N N . LYS A 1 776 ? 23.141 41.375 -2.482 1 80.31 776 LYS A N 1
ATOM 6296 C CA . LYS A 1 776 ? 24.516 41.031 -2.82 1 80.31 776 LYS A CA 1
ATOM 6297 C C . LYS A 1 776 ? 24.562 40.031 -3.988 1 80.31 776 LYS A C 1
ATOM 6299 O O . LYS A 1 776 ? 23.969 38.969 -3.918 1 80.31 776 LYS A O 1
ATOM 6304 N N . ILE A 1 777 ? 25.359 40.312 -4.973 1 80.44 777 ILE A N 1
ATOM 6305 C CA . ILE A 1 777 ? 25.391 39.469 -6.145 1 80.44 777 ILE A CA 1
ATOM 6306 C C . ILE A 1 777 ? 26.641 38.562 -6.102 1 80.44 777 ILE A C 1
ATOM 6308 O O . ILE A 1 777 ? 27.688 39 -5.613 1 80.44 777 ILE A O 1
ATOM 6312 N N . SER A 1 778 ? 26.484 37.344 -6.488 1 85.88 778 SER A N 1
ATOM 6313 C CA . SER A 1 778 ? 27.609 36.438 -6.645 1 85.88 778 SER A CA 1
ATOM 6314 C C . SER A 1 778 ? 27.938 36.219 -8.117 1 85.88 778 SER A C 1
ATOM 6316 O O . SER A 1 778 ? 27.078 35.844 -8.906 1 85.88 778 SER A O 1
ATOM 6318 N N . VAL A 1 779 ? 29.141 36.531 -8.43 1 85 779 VAL A N 1
ATOM 6319 C CA . VAL A 1 779 ? 29.594 36.438 -9.812 1 85 779 VAL A CA 1
ATOM 6320 C C . VAL A 1 779 ? 30.703 35.375 -9.914 1 85 779 VAL A C 1
ATOM 6322 O O . VAL A 1 779 ? 31.703 35.469 -9.195 1 85 779 VAL A O 1
ATOM 6325 N N . ALA A 1 780 ? 30.469 34.344 -10.68 1 84.94 780 ALA A N 1
ATOM 6326 C CA . ALA A 1 780 ? 31.453 33.281 -10.859 1 84.94 780 ALA A CA 1
ATOM 6327 C C . ALA A 1 780 ? 31.562 32.875 -12.328 1 84.94 780 ALA A C 1
ATOM 6329 O O . ALA A 1 780 ? 30.656 33.156 -13.125 1 84.94 780 ALA A O 1
ATOM 6330 N N . ILE A 1 781 ? 32.594 32.375 -12.68 1 81.62 781 ILE A N 1
ATOM 6331 C CA . ILE A 1 781 ? 32.75 31.812 -14.016 1 81.62 781 ILE A CA 1
ATOM 6332 C C . ILE A 1 781 ? 31.781 30.625 -14.164 1 81.62 781 ILE A C 1
ATOM 6334 O O . ILE A 1 781 ? 31.656 29.797 -13.258 1 81.62 781 ILE A O 1
ATOM 6338 N N . SER A 1 782 ? 31.109 30.547 -15.109 1 75.81 782 SER A N 1
ATOM 6339 C CA . SER A 1 782 ? 30.062 29.547 -15.344 1 75.81 782 SER A CA 1
ATOM 6340 C C . SER A 1 782 ? 30.641 28.141 -15.406 1 75.81 782 SER A C 1
ATOM 6342 O O . SER A 1 782 ? 31.453 27.844 -16.266 1 75.81 782 SER A O 1
ATOM 6344 N N . ASN A 1 783 ? 30.5 27.344 -14.367 1 67.44 783 ASN A N 1
ATOM 6345 C CA . ASN A 1 783 ? 30.797 25.922 -14.281 1 67.44 783 ASN A CA 1
ATOM 6346 C C . ASN A 1 783 ? 29.531 25.094 -14.031 1 67.44 783 ASN A C 1
ATOM 6348 O O . ASN A 1 783 ? 29.203 24.797 -12.891 1 67.44 783 ASN A O 1
ATOM 6352 N N . PRO A 1 784 ? 28.844 24.891 -14.836 1 58.97 784 PRO A N 1
ATOM 6353 C CA . PRO A 1 784 ? 27.578 24.172 -14.625 1 58.97 784 PRO A CA 1
ATOM 6354 C C . PRO A 1 784 ? 27.797 22.781 -14.031 1 58.97 784 PRO A C 1
ATOM 6356 O O . PRO A 1 784 ? 28.781 22.125 -14.336 1 58.97 784 PRO A O 1
ATOM 6359 N N . PRO A 1 785 ? 27.172 22.484 -12.773 1 49.94 785 PRO A N 1
ATOM 6360 C CA . PRO A 1 785 ? 27.391 21.172 -12.188 1 49.94 785 PRO A CA 1
ATOM 6361 C C . PRO A 1 785 ? 27.219 20.031 -13.188 1 49.94 785 PRO A C 1
ATOM 6363 O O . PRO A 1 785 ? 26.359 20.125 -14.078 1 49.94 785 PRO A O 1
ATOM 6366 N N . GLN A 1 786 ? 28.234 19.281 -13.32 1 41.28 786 GLN A N 1
ATOM 6367 C CA . GLN A 1 786 ? 28.109 18.094 -14.156 1 41.28 786 GLN A CA 1
ATOM 6368 C C . GLN A 1 786 ? 26.938 17.234 -13.703 1 41.28 786 GLN A C 1
ATOM 6370 O O . GLN A 1 786 ? 26.672 17.109 -12.5 1 41.28 786 GLN A O 1
ATOM 6375 N N . ARG A 1 787 ? 26.094 17.016 -14.328 1 34.97 787 ARG A N 1
ATOM 6376 C CA . ARG A 1 787 ? 25.078 16.047 -13.93 1 34.97 787 ARG A CA 1
ATOM 6377 C C . ARG A 1 787 ? 25.719 14.805 -13.32 1 34.97 787 ARG A C 1
ATOM 6379 O O . ARG A 1 787 ? 26.547 14.141 -13.961 1 34.97 787 ARG A O 1
ATOM 6386 N N . LYS A 1 788 ? 25.922 14.695 -11.891 1 33.47 788 LYS A N 1
ATOM 6387 C CA . LYS A 1 788 ? 26.25 13.383 -11.352 1 33.47 788 LYS A CA 1
ATOM 6388 C C . LYS A 1 788 ? 25.5 12.281 -12.102 1 33.47 788 LYS A C 1
ATOM 6390 O O . LYS A 1 788 ? 24.281 12.352 -12.266 1 33.47 788 LYS A O 1
ATOM 6395 N N . GLU A 1 789 ? 26.016 11.641 -12.93 1 29.3 789 GLU A N 1
ATOM 6396 C CA . GLU A 1 789 ? 25.344 10.383 -13.219 1 29.3 789 GLU A CA 1
ATOM 6397 C C . GLU A 1 789 ? 24.891 9.688 -11.93 1 29.3 789 GLU A C 1
ATOM 6399 O O . GLU A 1 789 ? 25.672 9.539 -10.992 1 29.3 789 GLU A O 1
ATOM 6404 N N . GLU A 1 790 ? 23.719 9.805 -11.461 1 26.62 790 GLU A N 1
ATOM 6405 C CA . GLU A 1 790 ? 23.094 9.18 -10.289 1 26.62 790 GLU A CA 1
ATOM 6406 C C . GLU A 1 790 ? 23.641 7.773 -10.062 1 26.62 790 GLU A C 1
ATOM 6408 O O . GLU A 1 790 ? 23.25 6.832 -10.75 1 26.62 790 GLU A O 1
ATOM 6413 N N . VAL A 1 791 ? 24.984 7.504 -9.914 1 27.11 791 VAL A N 1
ATOM 6414 C CA . VAL A 1 791 ? 25.25 6.203 -9.312 1 27.11 791 VAL A CA 1
ATOM 6415 C C . VAL A 1 791 ? 24.578 6.105 -7.949 1 27.11 791 VAL A C 1
ATOM 6417 O O . VAL A 1 791 ? 24.688 7.02 -7.133 1 27.11 791 VAL A O 1
ATOM 6420 N N . ARG A 1 792 ? 23.516 5.25 -7.719 1 25.23 792 ARG A N 1
ATOM 6421 C CA . ARG A 1 792 ? 22.812 4.918 -6.484 1 25.23 792 ARG A CA 1
ATOM 6422 C C . ARG A 1 792 ? 23.781 4.668 -5.34 1 25.23 792 ARG A C 1
ATOM 6424 O O . ARG A 1 792 ? 24.344 3.578 -5.223 1 25.23 792 ARG A O 1
ATOM 6431 N N . SER A 1 793 ? 24.844 5.422 -5.027 1 23.39 793 SER A N 1
ATOM 6432 C CA . SER A 1 793 ? 25.625 5.059 -3.85 1 23.39 793 SER A CA 1
ATOM 6433 C C . SER A 1 793 ? 24.75 5.012 -2.602 1 23.39 793 SER A C 1
ATOM 6435 O O . SER A 1 793 ? 24.031 5.969 -2.307 1 23.39 793 SER A O 1
ATOM 6437 N N . ILE A 1 794 ? 24.297 3.729 -2.154 1 23.84 794 ILE A N 1
ATOM 6438 C CA . ILE A 1 794 ? 23.594 3.33 -0.94 1 23.84 794 ILE A CA 1
ATOM 6439 C C . ILE A 1 794 ? 24.344 3.859 0.284 1 23.84 794 ILE A C 1
ATOM 6441 O O . ILE A 1 794 ? 25.453 3.41 0.587 1 23.84 794 ILE A O 1
ATOM 6445 N N . GLU A 1 795 ? 24.5 5.07 0.409 1 20.36 795 GLU A N 1
ATOM 6446 C CA . GLU A 1 795 ? 25.125 5.609 1.613 1 20.36 795 GLU A CA 1
ATOM 6447 C C . GLU A 1 795 ? 24.547 4.965 2.871 1 20.36 795 GLU A C 1
ATOM 6449 O O . GLU A 1 795 ? 23.328 4.914 3.047 1 20.36 795 GLU A O 1
ATOM 6454 N N . LYS A 1 796 ? 25.359 4.117 3.467 1 24.22 796 LYS A N 1
ATOM 6455 C CA . LYS A 1 796 ? 25.281 3.305 4.68 1 24.22 796 LYS A CA 1
ATOM 6456 C C . LYS A 1 796 ? 24.875 4.148 5.879 1 24.22 796 LYS A C 1
ATOM 6458 O O . LYS A 1 796 ? 25.609 5.039 6.305 1 24.22 796 LYS A O 1
ATOM 6463 N N . ALA A 1 797 ? 23.656 4.633 6.027 1 19.03 797 ALA A N 1
ATOM 6464 C CA . ALA A 1 797 ? 23.141 5.305 7.215 1 19.03 797 ALA A CA 1
ATOM 6465 C C . ALA A 1 797 ? 23.516 4.539 8.484 1 19.03 797 ALA A C 1
ATOM 6467 O O . ALA A 1 797 ? 23.172 3.363 8.625 1 19.03 797 ALA A O 1
ATOM 6468 N N . ALA A 1 798 ? 24.609 4.891 9.18 1 20.45 798 ALA A N 1
ATOM 6469 C CA . ALA A 1 798 ? 25.266 4.395 10.383 1 20.45 798 ALA A CA 1
ATOM 6470 C C . ALA A 1 798 ? 24.312 4.43 11.578 1 20.45 798 ALA A C 1
ATOM 6472 O O . ALA A 1 798 ? 23.812 5.492 11.945 1 20.45 798 ALA A O 1
ATOM 6473 N N . PRO A 1 799 ? 23.391 3.488 11.727 1 20.62 799 PRO A N 1
ATOM 6474 C CA . PRO A 1 799 ? 22.438 3.525 12.836 1 20.62 799 PRO A CA 1
ATOM 6475 C C . PRO A 1 799 ? 23.109 3.719 14.195 1 20.62 799 PRO A C 1
ATOM 6477 O O . PRO A 1 799 ? 24.188 3.164 14.438 1 20.62 799 PRO A O 1
ATOM 6480 N N . ALA A 1 800 ? 23.062 4.98 14.656 1 18.05 800 ALA A N 1
ATOM 6481 C CA . ALA A 1 800 ? 23.594 5.398 15.953 1 18.05 800 ALA A CA 1
ATOM 6482 C C . ALA A 1 800 ? 23.188 4.426 17.047 1 18.05 800 ALA A C 1
ATOM 6484 O O . ALA A 1 800 ? 21.984 4.168 17.25 1 18.05 800 ALA A O 1
ATOM 6485 N N . LEU A 1 801 ? 23.906 3.459 17.344 1 19.69 801 LEU A N 1
ATOM 6486 C CA . LEU A 1 801 ? 23.844 2.363 18.297 1 19.69 801 LEU A CA 1
ATOM 6487 C C . LEU A 1 801 ? 23.688 2.896 19.719 1 19.69 801 LEU A C 1
ATOM 6489 O O . LEU A 1 801 ? 24.656 3.363 20.328 1 19.69 801 LEU A O 1
ATOM 6493 N N . GLY A 1 802 ? 22.703 3.955 19.844 1 17.02 802 GLY A N 1
ATOM 6494 C CA . GLY A 1 802 ? 22.703 4.406 21.234 1 17.02 802 GLY A CA 1
ATOM 6495 C C . GLY A 1 802 ? 22.641 3.27 22.234 1 17.02 802 GLY A C 1
ATOM 6496 O O . GLY A 1 802 ? 21.953 2.27 22 1 17.02 802 GLY A O 1
ATOM 6497 N N . GLY A 1 803 ? 23.609 3.115 22.969 1 17.97 803 GLY A N 1
ATOM 6498 C CA . GLY A 1 803 ? 24 2.145 23.984 1 17.97 803 GLY A CA 1
ATOM 6499 C C . GLY A 1 803 ? 23.109 2.15 25.203 1 17.97 803 GLY A C 1
ATOM 6500 O O . GLY A 1 803 ? 22.734 3.215 25.703 1 17.97 803 GLY A O 1
ATOM 6501 N N . GLY A 1 804 ? 21.953 1.364 25.094 1 17.83 804 GLY A N 1
ATOM 6502 C CA . GLY A 1 804 ? 21.047 1.114 26.203 1 17.83 804 GLY A CA 1
ATOM 6503 C C . GLY A 1 804 ? 21.766 0.851 27.516 1 17.83 804 GLY A C 1
ATOM 6504 O O . GLY A 1 804 ? 22.625 -0.036 27.578 1 17.83 804 GLY A O 1
ATOM 6505 N N . SER A 1 805 ? 21.953 1.975 28.188 1 16.39 805 SER A N 1
ATOM 6506 C CA . SER A 1 805 ? 22.594 1.744 29.484 1 16.39 805 SER A CA 1
ATOM 6507 C C . SER A 1 805 ? 21.719 0.859 30.375 1 16.39 805 SER A C 1
ATOM 6509 O O . SER A 1 805 ? 20.5 0.879 30.281 1 16.39 805 SER A O 1
ATOM 6511 N N . ARG A 1 806 ? 22.266 -0.063 31.031 1 18.42 806 ARG A N 1
ATOM 6512 C CA . ARG A 1 806 ? 21.938 -1.198 31.891 1 18.42 806 ARG A CA 1
ATOM 6513 C C . ARG A 1 806 ? 21.344 -0.73 33.219 1 18.42 806 ARG A C 1
ATOM 6515 O O . ARG A 1 806 ? 21.078 -1.544 34.094 1 18.42 806 ARG A O 1
ATOM 6522 N N . VAL A 1 807 ? 20.734 0.546 33.438 1 15.72 807 VAL A N 1
ATOM 6523 C CA . VAL A 1 807 ? 20.859 0.685 34.875 1 15.72 807 VAL A CA 1
ATOM 6524 C C . VAL A 1 807 ? 19.906 -0.274 35.594 1 15.72 807 VAL A C 1
ATOM 6526 O O . VAL A 1 807 ? 18.797 -0.5 35.094 1 15.72 807 VAL A O 1
ATOM 6529 N N . THR A 1 808 ? 20.266 -0.822 36.812 1 16.88 808 THR A N 1
ATOM 6530 C CA . THR A 1 808 ? 20.109 -1.937 37.75 1 16.88 808 THR A CA 1
ATOM 6531 C C . THR A 1 808 ? 18.875 -1.74 38.625 1 16.88 808 THR A C 1
ATOM 6533 O O . THR A 1 808 ? 18.109 -2.674 38.844 1 16.88 808 THR A O 1
ATOM 6536 N N . GLY A 1 809 ? 18.609 -0.609 39.375 1 16.27 809 GLY A N 1
ATOM 6537 C CA . GLY A 1 809 ? 18.562 -0.979 40.781 1 16.27 809 GLY A CA 1
ATOM 6538 C C . GLY A 1 809 ? 17.203 -1.462 41.219 1 16.27 809 GLY A C 1
ATOM 6539 O O . GLY A 1 809 ? 16.219 -1.367 40.469 1 16.27 809 GLY A O 1
ATOM 6540 N N . PRO A 1 810 ? 17.047 -1.402 42.594 1 16.69 810 PRO A N 1
ATOM 6541 C CA . PRO A 1 810 ? 16.438 -2.312 43.594 1 16.69 810 PRO A CA 1
ATOM 6542 C C . PRO A 1 810 ? 14.922 -2.143 43.688 1 16.69 810 PRO A C 1
ATOM 6544 O O . PRO A 1 810 ? 14.359 -1.201 43.125 1 16.69 810 PRO A O 1
ATOM 6547 N N . ARG A 1 811 ? 14.438 -2.184 44.938 1 16.94 811 ARG A N 1
ATOM 6548 C CA . ARG A 1 811 ? 13.625 -2.992 45.844 1 16.94 811 ARG A CA 1
ATOM 6549 C C . ARG A 1 811 ? 12.297 -2.311 46.125 1 16.94 811 ARG A C 1
ATOM 6551 O O . ARG A 1 811 ? 11.242 -2.945 46.094 1 16.94 811 ARG A O 1
ATOM 6558 N N . GLY A 1 812 ? 12.234 -1.163 46.969 1 15.05 812 GLY A N 1
ATOM 6559 C CA . GLY A 1 812 ? 11.555 -1.246 48.25 1 15.05 812 GLY A CA 1
ATOM 6560 C C . GLY A 1 812 ? 10.078 -0.933 48.156 1 15.05 812 GLY A C 1
ATOM 6561 O O . GLY A 1 812 ? 9.594 -0.472 47.125 1 15.05 812 GLY A O 1
ATOM 6562 N N . LYS A 1 813 ? 9.398 -0.59 49.312 1 16.02 813 LYS A N 1
ATOM 6563 C CA . LYS A 1 813 ? 8.328 -0.913 50.25 1 16.02 813 LYS A CA 1
ATOM 6564 C C . LYS A 1 813 ? 7.168 0.07 50.125 1 16.02 813 LYS A C 1
ATOM 6566 O O . LYS A 1 813 ? 6.004 -0.337 50.062 1 16.02 813 LYS A O 1
ATOM 6571 N N . GLY A 1 814 ? 7.242 1.46 50.469 1 14.73 814 GLY A N 1
ATOM 6572 C CA . GLY A 1 814 ? 6.566 1.896 51.688 1 14.73 814 GLY A CA 1
ATOM 6573 C C . GLY A 1 814 ? 5.164 2.414 51.438 1 14.73 814 GLY A C 1
ATOM 6574 O O . GLY A 1 814 ? 4.203 1.96 52.062 1 14.73 814 GLY A O 1
ATOM 6575 N N . LYS A 1 815 ? 4.871 3.854 51.062 1 15.48 815 LYS A N 1
ATOM 6576 C CA . LYS A 1 815 ? 4.328 4.758 52.062 1 15.48 815 LYS A CA 1
ATOM 6577 C C . LYS A 1 815 ? 2.807 4.836 52 1 15.48 815 LYS A C 1
ATOM 6579 O O . LYS A 1 815 ? 2.223 4.48 50.969 1 15.48 815 LYS A O 1
ATOM 6584 N N . SER A 1 816 ? 2.197 6.172 52.5 1 15.05 816 SER A N 1
ATOM 6585 C CA . SER A 1 816 ? 1.369 6.738 53.531 1 15.05 816 SER A CA 1
ATOM 6586 C C . SER A 1 816 ? -0.024 7.086 53.031 1 15.05 816 SER A C 1
ATOM 6588 O O . SER A 1 816 ? -0.232 7.215 51.812 1 15.05 816 SER A O 1
ATOM 6590 N N . GLN A 1 817 ? -0.99 7.734 53.906 1 15.6 817 GLN A N 1
ATOM 6591 C CA . GLN A 1 817 ? -2.301 7.77 54.562 1 15.6 817 GLN A CA 1
ATOM 6592 C C . GLN A 1 817 ? -3.145 8.922 54 1 15.6 817 GLN A C 1
ATOM 6594 O O . GLN A 1 817 ? -4.375 8.875 54.062 1 15.6 817 GLN A O 1
ATOM 6599 N N . ILE A 1 818 ? -2.816 10.039 53.188 1 14.92 818 ILE A N 1
ATOM 6600 C CA . ILE A 1 818 ? -3.281 11.266 53.844 1 14.92 818 ILE A CA 1
ATOM 6601 C C . ILE A 1 818 ? -4.77 11.461 53.562 1 14.92 818 ILE A C 1
ATOM 6603 O O . ILE A 1 818 ? -5.285 10.984 52.531 1 14.92 818 ILE A O 1
ATOM 6607 N N . ALA A 1 819 ? -5.43 12.781 54.094 1 15.45 819 ALA A N 1
ATOM 6608 C CA . ALA A 1 819 ? -6.457 13.312 55 1 15.45 819 ALA A CA 1
ATOM 6609 C C . ALA A 1 819 ? -7.566 14 54.219 1 15.45 819 ALA A C 1
ATOM 6611 O O . ALA A 1 819 ? -8.75 13.836 54.5 1 15.45 819 ALA A O 1
ATOM 6612 N N . LEU A 1 820 ? -7.461 14.93 53.125 1 14.95 820 LEU A N 1
ATOM 6613 C CA . LEU A 1 820 ? -7.93 16.266 53.5 1 14.95 820 LEU A CA 1
ATOM 6614 C C . LEU A 1 820 ? -9.438 16.375 53.312 1 14.95 820 LEU A C 1
ATOM 6616 O O . LEU A 1 820 ? -10.039 15.633 52.562 1 14.95 820 LEU A O 1
ATOM 6620 N N . VAL A 1 821 ? -10.086 17.797 53.531 1 15.15 821 VAL A N 1
ATOM 6621 C CA . VAL A 1 821 ? -11.055 18.484 54.375 1 15.15 821 VAL A CA 1
ATOM 6622 C C . VAL A 1 821 ? -12.281 18.859 53.562 1 15.15 821 VAL A C 1
ATOM 6624 O O . VAL A 1 821 ? -12.227 18.891 52.344 1 15.15 821 VAL A O 1
ATOM 6627 N N . PRO A 1 822 ? -12.898 20.328 53.656 1 15.87 822 PRO A N 1
ATOM 6628 C CA . PRO A 1 822 ? -14.125 20.781 54.312 1 15.87 822 PRO A CA 1
ATOM 6629 C C . PRO A 1 822 ? -15.203 21.203 53.312 1 15.87 822 PRO A C 1
ATOM 6631 O O . PRO A 1 822 ? -16.328 20.703 53.375 1 15.87 822 PRO A O 1
ATOM 6634 N N . ALA A 1 823 ? -15.477 22.703 52.906 1 14.77 823 ALA A N 1
ATOM 6635 C CA . ALA A 1 823 ? -16.469 23.641 53.438 1 14.77 823 ALA A CA 1
ATOM 6636 C C . ALA A 1 823 ? -17.609 23.844 52.438 1 14.77 823 ALA A C 1
ATOM 6638 O O . ALA A 1 823 ? -17.453 23.594 51.25 1 14.77 823 ALA A O 1
ATOM 6639 N N . SER A 1 824 ? -18.672 24.953 52.656 1 15.85 824 SER A N 1
ATOM 6640 C CA . SER A 1 824 ? -20.094 25.172 52.875 1 15.85 824 SER A CA 1
ATOM 6641 C C . SER A 1 824 ? -20.703 25.906 51.656 1 15.85 824 SER A C 1
ATOM 6643 O O . SER A 1 824 ? -21.719 25.469 51.125 1 15.85 824 SER A O 1
ATOM 6645 N N . VAL A 1 825 ? -20.562 27.312 51.25 1 15 825 VAL A N 1
ATOM 6646 C CA . VAL A 1 825 ? -21.609 28.297 51.562 1 15 825 VAL A CA 1
ATOM 6647 C C . VAL A 1 825 ? -22.453 28.547 50.312 1 15 825 VAL A C 1
ATOM 6649 O O . VAL A 1 825 ? -21.984 28.328 49.188 1 15 825 VAL A O 1
ATOM 6652 N N . GLN A 1 826 ? -23.672 29.438 50.344 1 15.42 826 GLN A N 1
ATOM 6653 C CA . GLN A 1 826 ? -25.109 29.594 50.062 1 15.42 826 GLN A CA 1
ATOM 6654 C C . GLN A 1 826 ? -25.344 30.594 48.938 1 15.42 826 GLN A C 1
ATOM 6656 O O . GLN A 1 826 ? -26.359 30.516 48.25 1 15.42 826 GLN A O 1
ATOM 6661 N N . ARG A 1 827 ? -24.594 31.594 48.469 1 14.69 827 ARG A N 1
ATOM 6662 C CA . ARG A 1 827 ? -25.312 32.875 48.469 1 14.69 827 ARG A CA 1
ATOM 6663 C C . ARG A 1 827 ? -26.172 33 47.219 1 14.69 827 ARG A C 1
ATOM 6665 O O . ARG A 1 827 ? -25.953 32.281 46.219 1 14.69 827 ARG A O 1
ATOM 6672 N N . LYS A 1 828 ? -26.312 34.344 46.531 1 14.93 828 LYS A N 1
ATOM 6673 C CA . LYS A 1 828 ? -27.359 35.375 46.5 1 14.93 828 LYS A CA 1
ATOM 6674 C C . LYS A 1 828 ? -27.922 35.531 45.094 1 14.93 828 LYS A C 1
ATOM 6676 O O . LYS A 1 828 ? -29.141 35.5 44.906 1 14.93 828 LYS A O 1
ATOM 6681 N N . ALA A 1 829 ? -27.203 36.281 44.062 1 13.72 829 ALA A N 1
ATOM 6682 C CA . ALA A 1 829 ? -27.719 37.594 43.656 1 13.72 829 ALA A CA 1
ATOM 6683 C C . ALA A 1 829 ? -28.703 37.469 42.5 1 13.72 829 ALA A C 1
ATOM 6685 O O . ALA A 1 829 ? -28.75 36.438 41.812 1 13.72 829 ALA A O 1
ATOM 6686 N N . ASN A 1 830 ? -28.781 38.719 41.531 1 14.6 830 ASN A N 1
ATOM 6687 C CA . ASN A 1 830 ? -29.766 39.719 41.188 1 14.6 830 ASN A CA 1
ATOM 6688 C C . ASN A 1 830 ? -30.312 39.5 39.781 1 14.6 830 ASN A C 1
ATOM 6690 O O . ASN A 1 830 ? -29.766 38.719 39 1 14.6 830 ASN A O 1
ATOM 6694 N N . ALA A 1 831 ? -30.203 40.656 38.719 1 15.55 831 ALA A N 1
ATOM 6695 C CA . ALA A 1 831 ? -31.281 41.5 38.219 1 15.55 831 ALA A CA 1
ATOM 6696 C C . ALA A 1 831 ? -31.656 41.125 36.781 1 15.55 831 ALA A C 1
ATOM 6698 O O . ALA A 1 831 ? -30.844 40.562 36.062 1 15.55 831 ALA A O 1
ATOM 6699 N N . PRO A 1 832 ? -32.875 41.531 36.25 1 15.98 832 PRO A N 1
ATOM 6700 C CA . PRO A 1 832 ? -33.875 41.062 35.281 1 15.98 832 PRO A CA 1
ATOM 6701 C C . PRO A 1 832 ? -33.719 41.688 33.906 1 15.98 832 PRO A C 1
ATOM 6703 O O . PRO A 1 832 ? -34.406 41.312 32.969 1 15.98 832 PRO A O 1
ATOM 6706 N N . ALA A 1 833 ? -32.594 42.281 33.438 1 15.72 833 ALA A N 1
ATOM 6707 C CA . ALA A 1 833 ? -32.969 43.438 32.625 1 15.72 833 ALA A CA 1
ATOM 6708 C C . ALA A 1 833 ? -33.594 42.969 31.297 1 15.72 833 ALA A C 1
ATOM 6710 O O . ALA A 1 833 ? -33.312 41.875 30.812 1 15.72 833 ALA A O 1
ATOM 6711 N N . PRO A 1 834 ? -34.219 43.969 30.594 1 15.8 834 PRO A N 1
ATOM 6712 C CA . PRO A 1 834 ? -35.438 44.062 29.781 1 15.8 834 PRO A CA 1
ATOM 6713 C C . PRO A 1 834 ? -35.156 43.75 28.312 1 15.8 834 PRO A C 1
ATOM 6715 O O . PRO A 1 834 ? -34 43.625 27.891 1 15.8 834 PRO A O 1
ATOM 6718 N N . THR A 1 835 ? -35.906 44.438 27.328 1 16 835 THR A N 1
ATOM 6719 C CA . THR A 1 835 ? -36.938 44.188 26.328 1 16 835 THR A CA 1
ATOM 6720 C C . THR A 1 835 ? -36.406 44.469 24.922 1 16 835 THR A C 1
ATOM 6722 O O . THR A 1 835 ? -37.062 44.188 23.922 1 16 835 THR A O 1
ATOM 6725 N N . ALA A 1 836 ? -35.156 44.844 24.531 1 16.44 836 ALA A N 1
ATOM 6726 C CA . ALA A 1 836 ? -35.156 45.875 23.5 1 16.44 836 ALA A CA 1
ATOM 6727 C C . ALA A 1 836 ? -35.375 45.281 22.125 1 16.44 836 ALA A C 1
ATOM 6729 O O . ALA A 1 836 ? -34.594 44.438 21.672 1 16.44 836 ALA A O 1
ATOM 6730 N N . GLN A 1 837 ? -36.469 45.531 21.328 1 15.96 837 GLN A N 1
ATOM 6731 C CA . GLN A 1 837 ? -37.094 44.844 20.203 1 15.96 837 GLN A CA 1
ATOM 6732 C C . GLN A 1 837 ? -36.562 45.375 18.875 1 15.96 837 GLN A C 1
ATOM 6734 O O . GLN A 1 837 ? -36.656 44.656 17.859 1 15.96 837 GLN A O 1
ATOM 6739 N N . SER A 1 838 ? -36 46.562 18.641 1 16.23 838 SER A N 1
ATOM 6740 C CA . SER A 1 838 ? -36.594 47.281 17.531 1 16.23 838 SER A CA 1
ATOM 6741 C C . SER A 1 838 ? -36.125 46.719 16.188 1 16.23 838 SER A C 1
ATOM 6743 O O . SER A 1 838 ? -35.125 46 16.125 1 16.23 838 SER A O 1
ATOM 6745 N N . SER A 1 839 ? -36.469 47.406 14.906 1 17 839 SER A N 1
ATOM 6746 C CA . SER A 1 839 ? -37.188 47.219 13.641 1 17 839 SER A CA 1
ATOM 6747 C C . SER A 1 839 ? -36.188 47.062 12.484 1 17 839 SER A C 1
ATOM 6749 O O . SER A 1 839 ? -36.312 46.125 11.68 1 17 839 SER A O 1
ATOM 6751 N N . GLU A 1 840 ? -35.438 48.156 11.977 1 17.05 840 GLU A N 1
ATOM 6752 C CA . GLU A 1 840 ? -35.719 48.688 10.648 1 17.05 840 GLU A CA 1
ATOM 6753 C C . GLU A 1 840 ? -34.844 48 9.594 1 17.05 840 GLU A C 1
ATOM 6755 O O . GLU A 1 840 ? -33.844 47.344 9.93 1 17.05 840 GLU A O 1
ATOM 6760 N N . ALA A 1 841 ? -34.719 48.625 8.18 1 17.45 841 ALA A N 1
ATOM 6761 C CA . ALA A 1 841 ? -34.906 48.469 6.742 1 17.45 841 ALA A CA 1
ATOM 6762 C C . ALA A 1 841 ? -33.562 48.281 6.035 1 17.45 841 ALA A C 1
ATOM 6764 O O . ALA A 1 841 ? -32.719 49.188 6.059 1 17.45 841 ALA A O 1
ATOM 6765 N N . LYS A 1 842 ? -33.031 47.125 5.898 1 19.47 842 LYS A N 1
ATOM 6766 C CA . LYS A 1 842 ? -31.656 46.844 5.48 1 19.47 842 LYS A CA 1
ATOM 6767 C C . LYS A 1 842 ? -31.469 47.094 3.986 1 19.47 842 LYS A C 1
ATOM 6769 O O . LYS A 1 842 ? -32.125 46.469 3.154 1 19.47 842 LYS A O 1
ATOM 6774 N N . PRO A 1 843 ? -31.078 48.375 3.664 1 18.94 843 PRO A N 1
ATOM 6775 C CA . PRO A 1 843 ? -31.016 48.75 2.242 1 18.94 843 PRO A CA 1
ATOM 6776 C C . PRO A 1 843 ? -30.062 47.844 1.46 1 18.94 843 PRO A C 1
ATOM 6778 O O . PRO A 1 843 ? -29.109 47.281 2.033 1 18.94 843 PRO A O 1
ATOM 6781 N N . PRO A 1 844 ? -30.359 47.469 0.143 1 20.03 844 PRO A N 1
ATOM 6782 C CA . PRO A 1 844 ? -29.875 46.344 -0.692 1 20.03 844 PRO A CA 1
ATOM 6783 C C . PRO A 1 844 ? -28.516 46.625 -1.307 1 20.03 844 PRO A C 1
ATOM 6785 O O . PRO A 1 844 ? -28.344 47.625 -2.033 1 20.03 844 PRO A O 1
ATOM 6788 N N . ALA A 1 845 ? -27.375 46.531 -0.655 1 19.73 845 ALA A N 1
ATOM 6789 C CA . ALA A 1 845 ? -26.031 46.969 -1.016 1 19.73 845 ALA A CA 1
ATOM 6790 C C . ALA A 1 845 ? -25.547 46.281 -2.293 1 19.73 845 ALA A C 1
ATOM 6792 O O . ALA A 1 845 ? -25.938 45.125 -2.566 1 19.73 845 ALA A O 1
ATOM 6793 N N . LYS A 1 846 ? -24.922 47.094 -3.107 1 23.12 846 LYS A N 1
ATOM 6794 C CA . LYS A 1 846 ? -24.344 47.062 -4.453 1 23.12 846 LYS A CA 1
ATOM 6795 C C . LYS A 1 846 ? -23.344 45.938 -4.605 1 23.12 846 LYS A C 1
ATOM 6797 O O . LYS A 1 846 ? -22.688 45.531 -3.637 1 23.12 846 LYS A O 1
ATOM 6802 N N . SER A 1 847 ? -23.531 45.031 -5.621 1 21.75 847 SER A N 1
ATOM 6803 C CA . SER A 1 847 ? -22.953 43.75 -5.887 1 21.75 847 SER A CA 1
ATOM 6804 C C . SER A 1 847 ? -21.469 43.844 -6.211 1 21.75 847 SER A C 1
ATOM 6806 O O . SER A 1 847 ? -21 44.875 -6.703 1 21.75 847 SER A O 1
ATOM 6808 N N . ASN A 1 848 ? -20.625 43.094 -5.566 1 21.56 848 ASN A N 1
ATOM 6809 C CA . ASN A 1 848 ? -19.172 43.031 -5.484 1 21.56 848 ASN A CA 1
ATOM 6810 C C . ASN A 1 848 ? -18.531 42.781 -6.855 1 21.56 848 ASN A C 1
ATOM 6812 O O . ASN A 1 848 ? -17.312 42.656 -6.969 1 21.56 848 ASN A O 1
ATOM 6816 N N . GLU A 1 849 ? -19.438 42.5 -7.832 1 25.58 849 GLU A N 1
ATOM 6817 C CA . GLU A 1 849 ? -18.828 42.031 -9.07 1 25.58 849 GLU A CA 1
ATOM 6818 C C . GLU A 1 849 ? -17.984 43.125 -9.711 1 25.58 849 GLU A C 1
ATOM 6820 O O . GLU A 1 849 ? -16.938 42.844 -10.305 1 25.58 849 GLU A O 1
ATOM 6825 N N . ASP A 1 850 ? -18.594 44.375 -9.523 1 24.78 850 ASP A N 1
ATOM 6826 C CA . ASP A 1 850 ? -18.047 45.406 -10.383 1 24.78 850 ASP A CA 1
ATOM 6827 C C . ASP A 1 850 ? -16.578 45.688 -10.047 1 24.78 850 ASP A C 1
ATOM 6829 O O . ASP A 1 850 ? -15.805 46.094 -10.906 1 24.78 850 ASP A O 1
ATOM 6833 N N . PHE A 1 851 ? -16.297 45.531 -8.734 1 24.41 851 PHE A N 1
ATOM 6834 C CA . PHE A 1 851 ? -15.078 46.188 -8.281 1 24.41 851 PHE A CA 1
ATOM 6835 C C . PHE A 1 851 ? -13.844 45.438 -8.773 1 24.41 851 PHE A C 1
ATOM 6837 O O . PHE A 1 851 ? -12.727 45.938 -8.703 1 24.41 851 PHE A O 1
ATOM 6844 N N . ARG A 1 852 ? -13.992 44.188 -9.203 1 24.23 852 ARG A N 1
ATOM 6845 C CA . ARG A 1 852 ? -12.859 43.281 -9.422 1 24.23 852 ARG A CA 1
ATOM 6846 C C . ARG A 1 852 ? -12 43.75 -10.578 1 24.23 852 ARG A C 1
ATOM 6848 O O . ARG A 1 852 ? -10.766 43.719 -10.508 1 24.23 852 ARG A O 1
ATOM 6855 N N . LYS A 1 853 ? -12.664 44.219 -11.641 1 27.83 853 LYS A N 1
ATOM 6856 C CA . LYS A 1 853 ? -11.938 44.406 -12.891 1 27.83 853 LYS A CA 1
ATOM 6857 C C . LYS A 1 853 ? -10.867 45.469 -12.758 1 27.83 853 LYS A C 1
ATOM 6859 O O . LYS A 1 853 ? -9.938 45.562 -13.562 1 27.83 853 LYS A O 1
ATOM 6864 N N . MET A 1 854 ? -11.234 46.406 -11.969 1 25.55 854 MET A N 1
ATOM 6865 C CA . MET A 1 854 ? -10.422 47.625 -12.07 1 25.55 854 MET A CA 1
ATOM 6866 C C . MET A 1 854 ? -8.992 47.375 -11.602 1 25.55 854 MET A C 1
ATOM 6868 O O . MET A 1 854 ? -8.047 48 -12.086 1 25.55 854 MET A O 1
ATOM 6872 N N . LEU A 1 855 ? -8.82 46.594 -10.469 1 24.11 855 LEU A N 1
ATOM 6873 C CA . LEU A 1 855 ? -7.559 46.75 -9.75 1 24.11 855 LEU A CA 1
ATOM 6874 C C . LEU A 1 855 ? -6.438 46 -10.484 1 24.11 855 LEU A C 1
ATOM 6876 O O . LEU A 1 855 ? -5.277 46.094 -10.07 1 24.11 855 LEU A O 1
ATOM 6880 N N . LEU A 1 856 ? -6.695 45.188 -11.398 1 25.38 856 LEU A N 1
ATOM 6881 C CA . LEU A 1 856 ? -5.594 44.375 -11.898 1 25.38 856 LEU A CA 1
ATOM 6882 C C . LEU A 1 856 ? -4.711 45.156 -12.852 1 25.38 856 LEU A C 1
ATOM 6884 O O . LEU A 1 856 ? -3.779 44.625 -13.445 1 25.38 856 LEU A O 1
ATOM 6888 N N . GLY A 1 857 ? -5.145 46.375 -13.289 1 22.45 857 GLY A N 1
ATOM 6889 C CA . GLY A 1 857 ? -4.305 46.938 -14.344 1 22.45 857 GLY A CA 1
ATOM 6890 C C . GLY A 1 857 ? -2.926 47.344 -13.859 1 22.45 857 GLY A C 1
ATOM 6891 O O . GLY A 1 857 ? -2.029 47.594 -14.664 1 22.45 857 GLY A O 1
ATOM 6892 N N . PHE A 1 858 ? -2.787 48.031 -12.766 1 18.91 858 PHE A N 1
ATOM 6893 C CA . PHE A 1 858 ? -1.632 48.938 -12.719 1 18.91 858 PHE A CA 1
ATOM 6894 C C . PHE A 1 858 ? -0.343 48.125 -12.555 1 18.91 858 PHE A C 1
ATOM 6896 O O . PHE A 1 858 ? 0.749 48.656 -12.789 1 18.91 858 PHE A O 1
ATOM 6903 N N . LYS A 1 859 ? 0.194 46.969 -12.547 1 20.88 859 LYS A N 1
ATOM 6904 C CA . LYS A 1 859 ? 1.56 47.156 -13.023 1 20.88 859 LYS A CA 1
ATOM 6905 C C . LYS A 1 859 ? 1.593 47.344 -14.539 1 20.88 859 LYS A C 1
ATOM 6907 O O . LYS A 1 859 ? 0.849 46.688 -15.266 1 20.88 859 LYS A O 1
ATOM 6912 N N . MET B 1 1 ? 28.312 -85.438 16.016 1 14.14 1 MET B N 1
ATOM 6913 C CA . MET B 1 1 ? 29.656 -85.625 16.562 1 14.14 1 MET B CA 1
ATOM 6914 C C . MET B 1 1 ? 30.672 -84.812 15.727 1 14.14 1 MET B C 1
ATOM 6916 O O . MET B 1 1 ? 30.422 -84.5 14.562 1 14.14 1 MET B O 1
ATOM 6920 N N . TYR B 1 2 ? 32 -85.25 15.875 1 14.45 2 TYR B N 1
ATOM 6921 C CA . TYR B 1 2 ? 33.125 -84.375 16.219 1 14.45 2 TYR B CA 1
ATOM 6922 C C . TYR B 1 2 ? 33.688 -83.75 14.961 1 14.45 2 TYR B C 1
ATOM 6924 O O . TYR B 1 2 ? 33.781 -82.5 14.875 1 14.45 2 TYR B O 1
ATOM 6932 N N . GLU B 1 3 ? 34.688 -84.5 14.383 1 13.66 3 GLU B N 1
ATOM 6933 C CA . GLU B 1 3 ? 36 -83.938 14.578 1 13.66 3 GLU B CA 1
ATOM 6934 C C . GLU B 1 3 ? 36.344 -82.938 13.438 1 13.66 3 GLU B C 1
ATOM 6936 O O . GLU B 1 3 ? 35.719 -83 12.375 1 13.66 3 GLU B O 1
ATOM 6941 N N . ASN B 1 4 ? 37.562 -83.125 13.117 1 13.66 4 ASN B N 1
ATOM 6942 C CA . ASN B 1 4 ? 38.781 -82.375 13.125 1 13.66 4 ASN B CA 1
ATOM 6943 C C . ASN B 1 4 ? 39.156 -81.938 11.719 1 13.66 4 ASN B C 1
ATOM 6945 O O . ASN B 1 4 ? 39.438 -80.75 11.508 1 13.66 4 ASN B O 1
ATOM 6949 N N . ASN B 1 5 ? 39.844 -82.812 11 1 13.88 5 ASN B N 1
ATOM 6950 C CA . ASN B 1 5 ? 41.281 -82.5 10.828 1 13.88 5 ASN B CA 1
ATOM 6951 C C . ASN B 1 5 ? 41.5 -81.75 9.539 1 13.88 5 ASN B C 1
ATOM 6953 O O . ASN B 1 5 ? 40.656 -81.688 8.672 1 13.88 5 ASN B O 1
ATOM 6957 N N . GLY B 1 6 ? 42.469 -82.312 8.789 1 13.98 6 GLY B N 1
ATOM 6958 C CA . GLY B 1 6 ? 43.812 -81.875 8.531 1 13.98 6 GLY B CA 1
ATOM 6959 C C . GLY B 1 6 ? 43.969 -81.188 7.188 1 13.98 6 GLY B C 1
ATOM 6960 O O . GLY B 1 6 ? 43.031 -81.188 6.379 1 13.98 6 GLY B O 1
ATOM 6961 N N . ASP B 1 7 ? 44.938 -81.688 6.465 1 14.48 7 ASP B N 1
ATOM 6962 C CA . ASP B 1 7 ? 46.281 -81.188 6.129 1 14.48 7 ASP B CA 1
ATOM 6963 C C . ASP B 1 7 ? 46.312 -80.688 4.68 1 14.48 7 ASP B C 1
ATOM 6965 O O . ASP B 1 7 ? 45.438 -81.062 3.879 1 14.48 7 ASP B O 1
ATOM 6969 N N . VAL B 1 8 ? 47.406 -81.125 4.121 1 15.04 8 VAL B N 1
ATOM 6970 C CA . VAL B 1 8 ? 48.562 -80.375 3.639 1 15.04 8 VAL B CA 1
ATOM 69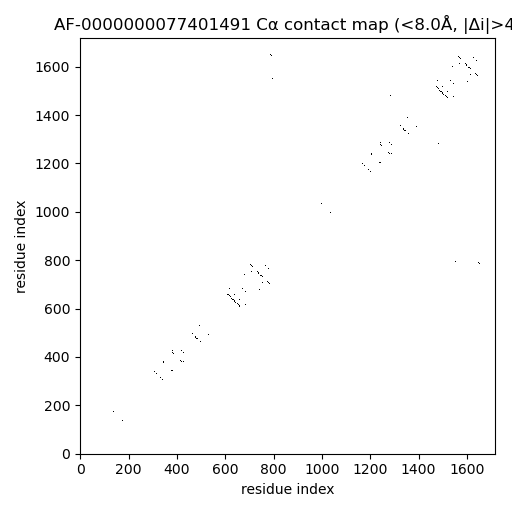71 C C . VAL B 1 8 ? 48.469 -80.188 2.125 1 15.04 8 VAL B C 1
ATOM 6973 O O . VAL B 1 8 ? 47.719 -80.875 1.461 1 15.04 8 VAL B O 1
ATOM 6976 N N . PRO B 1 9 ? 49.656 -80.375 1.518 1 14.76 9 PRO B N 1
ATOM 6977 C CA . PRO B 1 9 ? 50.5 -79.438 0.791 1 14.76 9 PRO B CA 1
ATOM 6978 C C . PRO B 1 9 ? 50.375 -79.625 -0.725 1 14.76 9 PRO B C 1
ATOM 6980 O O . PRO B 1 9 ? 50.125 -78.625 -1.434 1 14.76 9 PRO B O 1
ATOM 6983 N N . MET B 1 10 ? 51.094 -80.625 -1.279 1 13.99 10 MET B N 1
ATOM 6984 C CA . MET B 1 10 ? 52.375 -80.438 -1.973 1 13.99 10 MET B CA 1
ATOM 6985 C C . MET B 1 10 ? 52.156 -80.375 -3.482 1 13.99 10 MET B C 1
ATOM 6987 O O . MET B 1 10 ? 51.125 -80.812 -3.984 1 13.99 10 MET B O 1
ATOM 6991 N N . LYS B 1 11 ? 53.25 -80.875 -4.086 1 15.03 11 LYS B N 1
ATOM 6992 C CA . LYS B 1 11 ? 54.312 -80.375 -4.953 1 15.03 11 LYS B CA 1
ATOM 6993 C C . LYS B 1 11 ? 54.031 -80.625 -6.418 1 15.03 11 LYS B C 1
ATOM 6995 O O . LYS B 1 11 ? 52.969 -81.188 -6.75 1 15.03 11 LYS B O 1
ATOM 7000 N N . ASP B 1 12 ? 54.812 -81.438 -7.109 1 13.68 12 ASP B N 1
ATOM 7001 C CA . ASP B 1 12 ? 55.875 -81.125 -8.078 1 13.68 12 ASP B CA 1
ATOM 7002 C C . ASP B 1 12 ? 55.531 -81.688 -9.453 1 13.68 12 ASP B C 1
ATOM 7004 O O . ASP B 1 12 ? 55.594 -80.938 -10.453 1 13.68 12 ASP B O 1
ATOM 7008 N N . ASP B 1 13 ? 55.656 -83 -9.578 1 13.87 13 ASP B N 1
ATOM 7009 C CA . ASP B 1 13 ? 56.719 -83.562 -10.398 1 13.87 13 ASP B CA 1
ATOM 7010 C C . ASP B 1 13 ? 56.25 -83.75 -11.844 1 13.87 13 ASP B C 1
ATOM 7012 O O . ASP B 1 13 ? 55.062 -83.875 -12.102 1 13.87 13 ASP B O 1
ATOM 7016 N N . ALA B 1 14 ? 57.281 -84.125 -12.539 1 14.34 14 ALA B N 1
ATOM 7017 C CA . ALA B 1 14 ? 58.031 -83.812 -13.766 1 14.34 14 ALA B CA 1
ATOM 7018 C C . ALA B 1 14 ? 57.469 -84.688 -14.93 1 14.34 14 ALA B C 1
ATOM 7020 O O . ALA B 1 14 ? 57.469 -84.188 -16.078 1 14.34 14 ALA B O 1
ATOM 7021 N N . VAL B 1 15 ? 56.969 -85.875 -14.555 1 13.62 15 VAL B N 1
ATOM 7022 C CA . VAL B 1 15 ? 57.812 -86.75 -15.344 1 13.62 15 VAL B CA 1
ATOM 7023 C C . VAL B 1 15 ? 57.312 -86.812 -16.781 1 13.62 15 VAL B C 1
ATOM 7025 O O . VAL B 1 15 ? 58.094 -86.812 -17.734 1 13.62 15 VAL B O 1
ATOM 7028 N N . GLN B 1 16 ? 56.125 -87.25 -16.938 1 13.75 16 GLN B N 1
ATOM 7029 C CA . GLN B 1 16 ? 56.188 -88.5 -17.641 1 13.75 16 GLN B CA 1
ATOM 7030 C C . GLN B 1 16 ? 56.531 -88.312 -19.109 1 13.75 16 GLN B C 1
ATOM 7032 O O . GLN B 1 16 ? 56.219 -87.25 -19.688 1 13.75 16 GLN B O 1
ATOM 7037 N N . THR B 1 17 ? 56.75 -89.438 -19.516 1 14.41 17 THR B N 1
ATOM 7038 C CA . THR B 1 17 ? 57.688 -90.125 -20.422 1 14.41 17 THR B CA 1
ATOM 7039 C C . THR B 1 17 ? 57.344 -89.812 -21.875 1 14.41 17 THR B C 1
ATOM 7041 O O . THR B 1 17 ? 56.188 -89.438 -22.172 1 14.41 17 THR B O 1
ATOM 7044 N N . ASN B 1 18 ? 58 -90.5 -22.594 1 14.16 18 ASN B N 1
ATOM 7045 C CA . ASN B 1 18 ? 58.969 -90.312 -23.672 1 14.16 18 ASN B CA 1
ATOM 7046 C C . ASN B 1 18 ? 58.281 -90.25 -25.031 1 14.16 18 ASN B C 1
ATOM 7048 O O . ASN B 1 18 ? 58.469 -89.312 -25.812 1 14.16 18 ASN B O 1
ATOM 7052 N N . ASP B 1 19 ? 58.062 -91.5 -25.562 1 14.39 19 ASP B N 1
ATOM 7053 C CA . ASP B 1 19 ? 58.844 -91.875 -26.75 1 14.39 19 ASP B CA 1
ATOM 7054 C C . ASP B 1 19 ? 58.094 -91.5 -28.031 1 14.39 19 ASP B C 1
ATOM 7056 O O . ASP B 1 19 ? 56.844 -91.5 -28.062 1 14.39 19 ASP B O 1
ATOM 7060 N N . LYS B 1 20 ? 58.969 -91.312 -28.875 1 15.63 20 LYS B N 1
ATOM 7061 C CA . LYS B 1 20 ? 59.188 -90.5 -30.078 1 15.63 20 LYS B CA 1
ATOM 7062 C C . LYS B 1 20 ? 58.406 -91.062 -31.266 1 15.63 20 LYS B C 1
ATOM 7064 O O . LYS B 1 20 ? 58.219 -90.438 -32.281 1 15.63 20 LYS B O 1
ATOM 7069 N N . GLU B 1 21 ? 58.094 -92.562 -31.188 1 14.56 21 GLU B N 1
ATOM 7070 C CA . GLU B 1 21 ? 58.844 -93 -32.375 1 14.56 21 GLU B CA 1
ATOM 7071 C C . GLU B 1 21 ? 58.156 -92.5 -33.656 1 14.56 21 GLU B C 1
ATOM 7073 O O . GLU B 1 21 ? 58.781 -91.875 -34.5 1 14.56 21 GLU B O 1
ATOM 7078 N N . ASP B 1 22 ? 57.594 -93.562 -34.312 1 14.45 22 ASP B N 1
ATOM 7079 C CA . ASP B 1 22 ? 58.25 -93.938 -35.594 1 14.45 22 ASP B CA 1
ATOM 7080 C C . ASP B 1 22 ? 57.594 -93.25 -36.75 1 14.45 22 ASP B C 1
ATOM 7082 O O . ASP B 1 22 ? 58.281 -92.812 -37.719 1 14.45 22 ASP B O 1
ATOM 7086 N N . ALA B 1 23 ? 56.312 -93.438 -36.812 1 16.69 23 ALA B N 1
ATOM 7087 C CA . ALA B 1 23 ? 56.062 -94.125 -38.094 1 16.69 23 ALA B CA 1
ATOM 7088 C C . ALA B 1 23 ? 56.312 -93.188 -39.25 1 16.69 23 ALA B C 1
ATOM 7090 O O . ALA B 1 23 ? 56.156 -91.938 -39.156 1 16.69 23 ALA B O 1
ATOM 7091 N N . SER B 1 24 ? 56.469 -93.75 -40.281 1 15.91 24 SER B N 1
ATOM 7092 C CA . SER B 1 24 ? 57.281 -93.625 -41.5 1 15.91 24 SER B CA 1
ATOM 7093 C C . SER B 1 24 ? 56.875 -92.438 -42.312 1 15.91 24 SER B C 1
ATOM 7095 O O . SER B 1 24 ? 55.812 -91.812 -42.062 1 15.91 24 SER B O 1
ATOM 7097 N N . ASP B 1 25 ? 57.125 -92.562 -43.469 1 14.98 25 ASP B N 1
ATOM 7098 C CA . ASP B 1 25 ? 57.938 -91.812 -44.406 1 14.98 25 ASP B CA 1
ATOM 7099 C C . ASP B 1 25 ? 57.125 -90.625 -45 1 14.98 25 ASP B C 1
ATOM 7101 O O . ASP B 1 25 ? 57.594 -89.5 -45.031 1 14.98 25 ASP B O 1
ATOM 7105 N N . LEU B 1 26 ? 56.25 -91 -45.969 1 17.23 26 LEU B N 1
ATOM 7106 C CA . LEU B 1 26 ? 56.719 -90.438 -47.219 1 17.23 26 LEU B CA 1
ATOM 7107 C C . LEU B 1 26 ? 56.25 -89 -47.406 1 17.23 26 LEU B C 1
ATOM 7109 O O . LEU B 1 26 ? 55.25 -88.625 -46.812 1 17.23 26 LEU B O 1
ATOM 7113 N N . THR B 1 27 ? 56.75 -88.25 -48.219 1 14.74 27 THR B N 1
ATOM 7114 C CA . THR B 1 27 ? 57.344 -86.938 -48.438 1 14.74 27 THR B CA 1
ATOM 7115 C C . THR B 1 27 ? 56.25 -85.938 -48.719 1 14.74 27 THR B C 1
ATOM 7117 O O . THR B 1 27 ? 56.375 -84.75 -48.281 1 14.74 27 THR B O 1
ATOM 7120 N N . ASP B 1 28 ? 55.406 -86.062 -49.688 1 15.12 28 ASP B N 1
ATOM 7121 C CA . ASP B 1 28 ? 55.781 -85 -50.594 1 15.12 28 ASP B CA 1
ATOM 7122 C C . ASP B 1 28 ? 55.156 -83.688 -50.125 1 15.12 28 ASP B C 1
ATOM 7124 O O . ASP B 1 28 ? 54.219 -83.688 -49.312 1 15.12 28 ASP B O 1
ATOM 7128 N N . GLU B 1 29 ? 54.344 -82.938 -51 1 16.12 29 GLU B N 1
ATOM 7129 C CA . GLU B 1 29 ? 54.531 -81.562 -51.406 1 16.12 29 GLU B CA 1
ATOM 7130 C C . GLU B 1 29 ? 53.75 -80.625 -50.531 1 16.12 29 GLU B C 1
ATOM 7132 O O . GLU B 1 29 ? 52.625 -80.938 -50.094 1 16.12 29 GLU B O 1
ATOM 7137 N N . HIS B 1 30 ? 54.188 -79.312 -50 1 16.19 30 HIS B N 1
ATOM 7138 C CA . HIS B 1 30 ? 54.531 -78.25 -49.094 1 16.19 30 HIS B CA 1
ATOM 7139 C C . HIS B 1 30 ? 53.312 -77.312 -48.906 1 16.19 30 HIS B C 1
ATOM 7141 O O . HIS B 1 30 ? 52.969 -77 -47.75 1 16.19 30 HIS B O 1
ATOM 7147 N N . ASP B 1 31 ? 53.25 -76.125 -49.594 1 15.5 31 ASP B N 1
ATOM 7148 C CA . ASP B 1 31 ? 53.438 -74.75 -49.094 1 15.5 31 ASP B CA 1
ATOM 7149 C C . ASP B 1 31 ? 52.125 -74.188 -48.625 1 15.5 31 ASP B C 1
ATOM 7151 O O . ASP B 1 31 ? 52.125 -73.125 -47.969 1 15.5 31 ASP B O 1
ATOM 7155 N N . THR B 1 32 ? 50.938 -74.25 -49.031 1 21.25 32 THR B N 1
ATOM 7156 C CA . THR B 1 32 ? 50.25 -73 -49.219 1 21.25 32 THR B CA 1
ATOM 7157 C C . THR B 1 32 ? 49.531 -72.625 -47.938 1 21.25 32 THR B C 1
ATOM 7159 O O . THR B 1 32 ? 48.656 -71.688 -47.969 1 21.25 32 THR B O 1
ATOM 7162 N N . ASN B 1 33 ? 49.844 -72.75 -46.656 1 19.61 33 ASN B N 1
ATOM 7163 C CA . ASN B 1 33 ? 49.125 -72.75 -45.375 1 19.61 33 ASN B CA 1
ATOM 7164 C C . ASN B 1 33 ? 49.094 -71.375 -44.75 1 19.61 33 ASN B C 1
ATOM 7166 O O . ASN B 1 33 ? 48.844 -71.25 -43.531 1 19.61 33 ASN B O 1
ATOM 7170 N N . LYS B 1 34 ? 50 -70.375 -44.875 1 24.81 34 LYS B N 1
ATOM 7171 C CA . LYS B 1 34 ? 50.469 -69.312 -43.969 1 24.81 34 LYS B CA 1
ATOM 7172 C C . LYS B 1 34 ? 49.312 -68.438 -43.469 1 24.81 34 LYS B C 1
ATOM 7174 O O . LYS B 1 34 ? 49.531 -67.5 -42.719 1 24.81 34 LYS B O 1
ATOM 7179 N N . THR B 1 35 ? 48.156 -68.188 -43.75 1 26.06 35 THR B N 1
ATOM 7180 C CA . THR B 1 35 ? 47.5 -66.875 -43.594 1 26.06 35 THR B CA 1
ATOM 7181 C C . THR B 1 35 ? 46.625 -66.875 -42.344 1 26.06 35 THR B C 1
ATOM 7183 O O . THR B 1 35 ? 45.969 -65.875 -42.031 1 26.06 35 THR B O 1
ATOM 7186 N N . GLU B 1 36 ? 46.344 -67.688 -41.156 1 28.73 36 GLU B N 1
ATOM 7187 C CA . GLU B 1 36 ? 45.312 -67.75 -40.125 1 28.73 36 GLU B CA 1
ATOM 7188 C C . GLU B 1 36 ? 45.781 -67.125 -38.844 1 28.73 36 GLU B C 1
ATOM 7190 O O . GLU B 1 36 ? 44.969 -66.688 -38.031 1 28.73 36 GLU B O 1
ATOM 7195 N N . SER B 1 37 ? 46.969 -67.062 -38 1 38.34 37 SER B N 1
ATOM 7196 C CA . SER B 1 37 ? 47.438 -66.938 -36.594 1 38.34 37 SER B CA 1
ATOM 7197 C C . SER B 1 37 ? 47.344 -65.438 -36.125 1 38.34 37 SER B C 1
ATOM 7199 O O . SER B 1 37 ? 47.281 -65.188 -34.906 1 38.34 37 SER B O 1
ATOM 7201 N N . SER B 1 38 ? 47.438 -64.438 -36.5 1 42.25 38 SER B N 1
ATOM 7202 C CA . SER B 1 38 ? 47.656 -63.062 -36.031 1 42.25 38 SER B CA 1
ATOM 7203 C C . SER B 1 38 ? 46.344 -62.438 -35.562 1 42.25 38 SER B C 1
ATOM 7205 O O . SER B 1 38 ? 46.344 -61.438 -34.844 1 42.25 38 SER B O 1
ATOM 7207 N N . HIS B 1 39 ? 45.125 -62.719 -35.438 1 42.66 39 HIS B N 1
ATOM 7208 C CA . HIS B 1 39 ? 43.844 -62.031 -35.188 1 42.66 39 HIS B CA 1
ATOM 7209 C C . HIS B 1 39 ? 43.281 -62.375 -33.812 1 42.66 39 HIS B C 1
ATOM 7211 O O . HIS B 1 39 ? 42.562 -61.562 -33.219 1 42.66 39 HIS B O 1
ATOM 7217 N N . GLU B 1 40 ? 43.531 -63.344 -32.719 1 50.97 40 GLU B N 1
ATOM 7218 C CA . GLU B 1 40 ? 42.938 -63.812 -31.469 1 50.97 40 GLU B CA 1
ATOM 7219 C C . GLU B 1 40 ? 43.562 -63.062 -30.266 1 50.97 40 GLU B C 1
ATOM 7221 O O . GLU B 1 40 ? 42.844 -62.781 -29.297 1 50.97 40 GLU B O 1
ATOM 7226 N N . SER B 1 41 ? 44.75 -62.719 -29.734 1 57.09 41 SER B N 1
ATOM 7227 C CA . SER B 1 41 ? 45.438 -62.094 -28.609 1 57.09 41 SER B CA 1
ATOM 7228 C C . SER B 1 41 ? 44.969 -60.656 -28.391 1 57.09 41 SER B C 1
ATOM 7230 O O . SER B 1 41 ? 44.781 -60.219 -27.25 1 57.09 41 SER B O 1
ATOM 7232 N N . LEU B 1 42 ? 44.594 -60 -28.891 1 58.34 42 LEU B N 1
ATOM 7233 C CA . LEU B 1 42 ? 44.188 -58.594 -28.812 1 58.34 42 LEU B CA 1
ATOM 7234 C C . LEU B 1 42 ? 42.75 -58.469 -28.281 1 58.34 42 LEU B C 1
ATOM 7236 O O . LEU B 1 42 ? 42.438 -57.562 -27.5 1 58.34 42 LEU B O 1
ATOM 7240 N N . ASP B 1 43 ? 42.125 -59.438 -28.125 1 62.12 43 ASP B N 1
ATOM 7241 C CA . ASP B 1 43 ? 40.719 -59.469 -27.734 1 62.12 43 ASP B CA 1
ATOM 7242 C C . ASP B 1 43 ? 40.594 -59.719 -26.234 1 62.12 43 ASP B C 1
ATOM 7244 O O . ASP B 1 43 ? 39.719 -59.125 -25.578 1 62.12 43 ASP B O 1
ATOM 7248 N N . GLU B 1 44 ? 41.344 -60.406 -25.312 1 75.62 44 GLU B N 1
ATOM 7249 C CA . GLU B 1 44 ? 41.312 -60.719 -23.891 1 75.62 44 GLU B CA 1
ATOM 7250 C C . GLU B 1 44 ? 41.781 -59.531 -23.047 1 75.62 44 GLU B C 1
ATOM 7252 O O . GLU B 1 44 ? 41.219 -59.281 -21.969 1 75.62 44 GLU B O 1
ATOM 7257 N N . GLU B 1 45 ? 42.75 -58.969 -23.312 1 72.56 45 GLU B N 1
ATOM 7258 C CA . GLU B 1 45 ? 43.25 -57.812 -22.59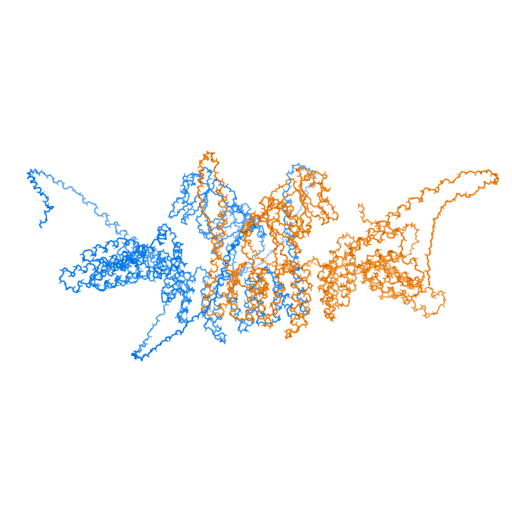4 1 72.56 45 GLU B CA 1
ATOM 7259 C C . GLU B 1 45 ? 42.219 -56.688 -22.594 1 72.56 45 GLU B C 1
ATOM 7261 O O . GLU B 1 45 ? 42.062 -55.969 -21.594 1 72.56 45 GLU B O 1
ATOM 7266 N N . ASN B 1 46 ? 41.562 -56.625 -23.484 1 78.88 46 ASN B N 1
ATOM 7267 C CA . ASN B 1 46 ? 40.531 -55.594 -23.625 1 78.88 46 ASN B CA 1
ATOM 7268 C C . ASN B 1 46 ? 39.312 -55.906 -22.719 1 78.88 46 ASN B C 1
ATOM 7270 O O . ASN B 1 46 ? 38.719 -54.969 -22.156 1 78.88 46 ASN B O 1
ATOM 7274 N N . ARG B 1 47 ? 39.062 -57 -22.297 1 87.31 47 ARG B N 1
ATOM 7275 C CA . ARG B 1 47 ? 37.938 -57.438 -21.438 1 87.31 47 ARG B CA 1
ATOM 7276 C C . ARG B 1 47 ? 38.25 -57.156 -19.969 1 87.31 47 ARG B C 1
ATOM 7278 O O . ARG B 1 47 ? 37.406 -56.719 -19.219 1 87.31 47 ARG B O 1
ATOM 7285 N N . LYS B 1 48 ? 39.438 -57.438 -19.484 1 88.38 48 LYS B N 1
ATOM 7286 C CA . LYS B 1 48 ? 39.844 -57.188 -18.094 1 88.38 48 LYS B CA 1
ATOM 7287 C C . LYS B 1 48 ? 39.844 -55.688 -17.797 1 88.38 48 LYS B C 1
ATOM 7289 O O . LYS B 1 48 ? 39.5 -55.281 -16.688 1 88.38 48 LYS B O 1
ATOM 7294 N N . ALA B 1 49 ? 40.156 -55.031 -18.672 1 85.06 49 ALA B N 1
ATOM 7295 C CA . ALA B 1 49 ? 40.156 -53.594 -18.5 1 85.06 49 ALA B CA 1
ATOM 7296 C C . ALA B 1 49 ? 38.719 -53.031 -18.359 1 85.06 49 ALA B C 1
ATOM 7298 O O . ALA B 1 49 ? 38.469 -52.156 -17.562 1 85.06 49 ALA B O 1
ATOM 7299 N N . LYS B 1 50 ? 37.875 -53.625 -18.922 1 87.69 50 LYS B N 1
ATOM 7300 C CA . LYS B 1 50 ? 36.469 -53.219 -18.859 1 87.69 50 LYS B CA 1
ATOM 7301 C C . LYS B 1 50 ? 35.812 -53.656 -17.547 1 87.69 50 LYS B C 1
ATOM 7303 O O . LYS B 1 50 ? 34.969 -52.938 -17.016 1 87.69 50 LYS B O 1
ATOM 7308 N N . GLU B 1 51 ? 36.219 -54.594 -17 1 88.75 51 GLU B N 1
ATOM 7309 C CA . GLU B 1 51 ? 35.719 -55.062 -15.719 1 88.75 51 GLU B CA 1
ATOM 7310 C C . GLU B 1 51 ? 36.188 -54.188 -14.57 1 88.75 51 GLU B C 1
ATOM 7312 O O . GLU B 1 51 ? 35.438 -53.969 -13.609 1 88.75 51 GLU B O 1
ATOM 7317 N N . ARG B 1 52 ? 37.281 -53.781 -14.609 1 89 52 ARG B N 1
ATOM 7318 C CA . ARG B 1 52 ? 37.781 -52.844 -13.602 1 89 52 ARG B CA 1
ATOM 7319 C C . ARG B 1 52 ? 37.031 -51.531 -13.672 1 89 52 ARG B C 1
ATOM 7321 O O . ARG B 1 52 ? 36.719 -50.906 -12.633 1 89 52 ARG B O 1
ATOM 7328 N N . GLU B 1 53 ? 36.781 -51.156 -14.727 1 87.94 53 GLU B N 1
ATOM 7329 C CA . GLU B 1 53 ? 36 -49.938 -14.93 1 87.94 53 GLU B CA 1
ATOM 7330 C C . GLU B 1 53 ? 34.594 -50.062 -14.391 1 87.94 53 GLU B C 1
ATOM 7332 O O . GLU B 1 53 ? 34.031 -49.125 -13.852 1 87.94 53 GLU B O 1
ATOM 7337 N N . LEU B 1 54 ? 34.062 -51.219 -14.375 1 91.19 54 LEU B N 1
ATOM 7338 C CA . LEU B 1 54 ? 32.719 -51.5 -13.906 1 91.19 54 LEU B CA 1
ATOM 7339 C C . LEU B 1 54 ? 32.625 -51.438 -12.383 1 91.19 54 LEU B C 1
ATOM 7341 O O . LEU B 1 54 ? 31.656 -50.938 -11.82 1 91.19 54 LEU B O 1
ATOM 7345 N N . VAL B 1 55 ? 33.594 -51.969 -11.828 1 91.12 55 VAL B N 1
ATOM 7346 C CA . VAL B 1 55 ? 33.656 -51.969 -10.367 1 91.12 55 VAL B CA 1
ATOM 7347 C C . VAL B 1 55 ? 33.75 -50.531 -9.875 1 91.12 55 VAL B C 1
ATOM 7349 O O . VAL B 1 55 ? 33.125 -50.156 -8.883 1 91.12 55 VAL B O 1
ATOM 7352 N N . SER B 1 56 ? 34.406 -49.781 -10.484 1 88.94 56 SER B N 1
ATOM 7353 C CA . SER B 1 56 ? 34.531 -48.375 -10.133 1 88.94 56 SER B CA 1
ATOM 7354 C C . SER B 1 56 ? 33.219 -47.625 -10.344 1 88.94 56 SER B C 1
ATOM 7356 O O . SER B 1 56 ? 32.844 -46.781 -9.531 1 88.94 56 SER B O 1
ATOM 7358 N N . LEU B 1 57 ? 32.531 -47.938 -11.234 1 88.94 57 LEU B N 1
ATOM 7359 C CA . LEU B 1 57 ? 31.266 -47.312 -11.562 1 88.94 57 LEU B CA 1
ATOM 7360 C C . LEU B 1 57 ? 30.188 -47.688 -10.547 1 88.94 57 LEU B C 1
ATOM 7362 O O . LEU B 1 57 ? 29.359 -46.875 -10.172 1 88.94 57 LEU B O 1
ATOM 7366 N N . GLU B 1 58 ? 30.203 -48.75 -10.141 1 89.62 58 GLU B N 1
ATOM 7367 C CA . GLU B 1 58 ? 29.203 -49.25 -9.188 1 89.62 58 GLU B CA 1
ATOM 7368 C C . GLU B 1 58 ? 29.438 -48.625 -7.805 1 89.62 58 GLU B C 1
ATOM 7370 O O . GLU B 1 58 ? 28.469 -48.375 -7.074 1 89.62 58 GLU B O 1
ATOM 7375 N N . LYS B 1 59 ? 30.562 -48.375 -7.438 1 91.19 59 LYS B N 1
ATOM 7376 C CA . LYS B 1 59 ? 30.859 -47.688 -6.188 1 91.19 59 LYS B CA 1
ATOM 7377 C C . LYS B 1 59 ? 30.391 -46.219 -6.223 1 91.19 59 LYS B C 1
ATOM 7379 O O . LYS B 1 59 ? 29.875 -45.719 -5.227 1 91.19 59 LYS B O 1
ATOM 7384 N N . GLN B 1 60 ? 30.516 -45.688 -7.273 1 88.12 60 GLN B N 1
ATOM 7385 C CA . GLN B 1 60 ? 30.047 -44.312 -7.453 1 88.12 60 GLN B CA 1
ATOM 7386 C C . GLN B 1 60 ? 28.531 -44.25 -7.418 1 88.12 60 GLN B C 1
ATOM 7388 O O . GLN B 1 60 ? 27.953 -43.312 -6.848 1 88.12 60 GLN B O 1
ATOM 7393 N N . LEU B 1 61 ? 27.859 -45.156 -7.84 1 90.12 61 LEU B N 1
ATOM 7394 C CA . LEU B 1 61 ? 26.391 -45.219 -7.91 1 90.12 61 LEU B CA 1
ATOM 7395 C C . LEU B 1 61 ? 25.797 -45.469 -6.535 1 90.12 61 LEU B C 1
ATOM 7397 O O . LEU B 1 61 ? 24.688 -45.031 -6.234 1 90.12 61 LEU B O 1
ATOM 7401 N N . ALA B 1 62 ? 26.531 -46.219 -5.828 1 89.88 62 ALA B N 1
ATOM 7402 C CA . ALA B 1 62 ? 26.078 -46.469 -4.461 1 89.88 62 ALA B CA 1
ATOM 7403 C C . ALA B 1 62 ? 26.031 -45.188 -3.65 1 89.88 62 ALA B C 1
ATOM 7405 O O . ALA B 1 62 ? 25.188 -45.031 -2.775 1 89.88 62 ALA B O 1
ATOM 7406 N N . GLY B 1 63 ? 26.75 -44.281 -4.016 1 85.25 63 GLY B N 1
ATOM 7407 C CA . GLY B 1 63 ? 26.781 -43 -3.342 1 85.25 63 GLY B CA 1
ATOM 7408 C C . GLY B 1 63 ? 25.766 -42 -3.904 1 85.25 63 GLY B C 1
ATOM 7409 O O . GLY B 1 63 ? 25.328 -41.094 -3.205 1 85.25 63 GLY B O 1
ATOM 7410 N N . ASN B 1 64 ? 25.516 -42.25 -5.164 1 84.62 64 ASN B N 1
ATOM 7411 C CA . ASN B 1 64 ? 24.531 -41.406 -5.844 1 84.62 64 ASN B CA 1
ATOM 7412 C C . ASN B 1 64 ? 23.609 -42.219 -6.723 1 84.62 64 ASN B C 1
ATOM 7414 O O . ASN B 1 64 ? 23.766 -42.25 -7.945 1 84.62 64 ASN B O 1
ATOM 7418 N N . ILE B 1 65 ? 22.594 -42.625 -5.969 1 83.81 65 ILE B N 1
ATOM 7419 C CA . ILE B 1 65 ? 21.703 -43.594 -6.625 1 83.81 65 ILE B CA 1
ATOM 7420 C C . ILE B 1 65 ? 20.906 -42.875 -7.715 1 83.81 65 ILE B C 1
ATOM 7422 O O . ILE B 1 65 ? 20.422 -43.531 -8.656 1 83.81 65 ILE B O 1
ATOM 7426 N N . TYR B 1 66 ? 20.812 -41.656 -7.727 1 81.44 66 TYR B N 1
ATOM 7427 C CA . TYR B 1 66 ? 19.953 -40.938 -8.656 1 81.44 66 TYR B CA 1
ATOM 7428 C C . TYR B 1 66 ? 20.766 -40.344 -9.789 1 81.44 66 TYR B C 1
ATOM 7430 O O . TYR B 1 66 ? 20.266 -39.469 -10.523 1 81.44 66 TYR B O 1
ATOM 7438 N N . SER B 1 67 ? 22.031 -40.812 -9.867 1 87.31 67 SER B N 1
ATOM 7439 C CA . SER B 1 67 ? 22.828 -40.344 -11 1 87.31 67 SER B CA 1
ATOM 7440 C C . SER B 1 67 ? 22.469 -41.094 -12.281 1 87.31 67 SER B C 1
ATOM 7442 O O . SER B 1 67 ? 22.797 -42.25 -12.43 1 87.31 67 SER B O 1
ATOM 7444 N N . TYR B 1 68 ? 21.891 -40.5 -13.25 1 88.69 68 TYR B N 1
ATOM 7445 C CA . TYR B 1 68 ? 21.484 -41.094 -14.523 1 88.69 68 TYR B CA 1
ATOM 7446 C C . TYR B 1 68 ? 22.672 -41.562 -15.336 1 88.69 68 TYR B C 1
ATOM 7448 O O . TYR B 1 68 ? 22.672 -42.656 -15.898 1 88.69 68 TYR B O 1
ATOM 7456 N N . ASP B 1 69 ? 23.766 -40.812 -15.414 1 89.88 69 ASP B N 1
ATOM 7457 C CA . ASP B 1 69 ? 24.969 -41.062 -16.219 1 89.88 69 ASP B CA 1
ATOM 7458 C C . ASP B 1 69 ? 25.703 -42.312 -15.719 1 89.88 69 ASP B C 1
ATOM 7460 O O . ASP B 1 69 ? 26.266 -43.062 -16.516 1 89.88 69 ASP B O 1
ATOM 7464 N N . LEU B 1 70 ? 25.719 -42.375 -14.492 1 91.44 70 LEU B N 1
ATOM 7465 C CA . LEU B 1 70 ? 26.391 -43.531 -13.922 1 91.44 70 LEU B CA 1
ATOM 7466 C C . LEU B 1 70 ? 25.656 -44.844 -14.266 1 91.44 70 LEU B C 1
ATOM 7468 O O . LEU B 1 70 ? 26.266 -45.844 -14.555 1 91.44 70 LEU B O 1
ATOM 7472 N N . HIS B 1 71 ? 24.344 -44.688 -14.258 1 91.94 71 HIS B N 1
ATOM 7473 C CA . HIS B 1 71 ? 23.547 -45.844 -14.664 1 91.94 71 HIS B CA 1
ATOM 7474 C C . HIS B 1 71 ? 23.766 -46.188 -16.125 1 91.94 71 HIS B C 1
ATOM 7476 O O . HIS B 1 71 ? 23.875 -47.375 -16.484 1 91.94 71 HIS B O 1
ATOM 7482 N N . LEU B 1 72 ? 23.891 -45.344 -17.062 1 92.06 72 LEU B N 1
ATOM 7483 C CA . LEU B 1 72 ? 24.125 -45.531 -18.484 1 92.06 72 LEU B CA 1
ATOM 7484 C C . LEU B 1 72 ? 25.484 -46.219 -18.719 1 92.06 72 LEU B C 1
ATOM 7486 O O . LEU B 1 72 ? 25.594 -47.125 -19.531 1 92.06 72 LEU B O 1
ATOM 7490 N N . SER B 1 73 ? 26.484 -45.75 -17.969 1 91.06 73 SER B N 1
ATOM 7491 C CA . SER B 1 73 ? 27.812 -46.312 -18.094 1 91.06 73 SER B CA 1
ATOM 7492 C C . SER B 1 73 ? 27.844 -47.781 -17.641 1 91.06 73 SER B C 1
ATOM 7494 O O . SER B 1 73 ? 28.531 -48.594 -18.219 1 91.06 73 SER B O 1
ATOM 7496 N N . ARG B 1 74 ? 27.109 -47.906 -16.688 1 92.06 74 ARG B N 1
ATOM 7497 C CA . ARG B 1 74 ? 27.031 -49.281 -16.172 1 92.06 74 ARG B CA 1
ATOM 7498 C C . ARG B 1 74 ? 26.406 -50.219 -17.203 1 92.06 74 ARG B C 1
ATOM 7500 O O . ARG B 1 74 ? 26.906 -51.312 -17.438 1 92.06 74 ARG B O 1
ATOM 7507 N N . VAL B 1 75 ? 25.312 -49.844 -17.859 1 90.88 75 VAL B N 1
ATOM 7508 C CA . VAL B 1 75 ? 24.609 -50.656 -18.859 1 90.88 75 VAL B CA 1
ATOM 7509 C C . VAL B 1 75 ? 25.516 -50.875 -20.062 1 90.88 75 VAL B C 1
ATOM 7511 O O . VAL B 1 75 ? 25.578 -52 -20.578 1 90.88 75 VAL B O 1
ATOM 7514 N N . LYS B 1 76 ? 26.234 -49.938 -20.562 1 90.88 76 LYS B N 1
ATOM 7515 C CA . LYS B 1 76 ? 27.125 -50.031 -21.703 1 90.88 76 LYS B CA 1
ATOM 7516 C C . LYS B 1 76 ? 28.25 -51.031 -21.438 1 90.88 76 LYS B C 1
ATOM 7518 O O . LYS B 1 76 ? 28.547 -51.875 -22.266 1 90.88 76 LYS B O 1
ATOM 7523 N N . LEU B 1 77 ? 28.797 -50.938 -20.297 1 90.19 77 LEU B N 1
ATOM 7524 C CA . LEU B 1 77 ? 29.922 -51.781 -19.922 1 90.19 77 LEU B CA 1
ATOM 7525 C C . LEU B 1 77 ? 29.469 -53.25 -19.781 1 90.19 77 LEU B C 1
ATOM 7527 O O . LEU B 1 77 ? 30.172 -54.156 -20.203 1 90.19 77 LEU B O 1
ATOM 7531 N N . LEU B 1 78 ? 28.438 -53.312 -19.266 1 90.94 78 LEU B N 1
ATOM 7532 C CA . LEU B 1 78 ? 27.922 -54.688 -19.094 1 90.94 78 LEU B CA 1
ATOM 7533 C C . LEU B 1 78 ? 27.562 -55.312 -20.422 1 90.94 78 LEU B C 1
ATOM 7535 O O . LEU B 1 78 ? 27.703 -56.5 -20.609 1 90.94 78 LEU B O 1
ATOM 7539 N N . LYS B 1 79 ? 27.031 -54.656 -21.391 1 90.25 79 LYS B N 1
ATOM 7540 C CA . LYS B 1 79 ? 26.719 -55.156 -22.734 1 90.25 79 LYS B CA 1
ATOM 7541 C C . LYS B 1 79 ? 27.984 -55.594 -23.453 1 90.25 79 LYS B C 1
ATOM 7543 O O . LYS B 1 79 ? 28 -56.625 -24.125 1 90.25 79 LYS B O 1
ATOM 7548 N N . GLU B 1 80 ? 29.094 -54.875 -23.266 1 90.06 80 GLU B N 1
ATOM 7549 C CA . GLU B 1 80 ? 30.375 -55.188 -23.891 1 90.06 80 GLU B CA 1
ATOM 7550 C C . GLU B 1 80 ? 30.969 -56.438 -23.266 1 90.06 80 GLU B C 1
ATOM 7552 O O . GLU B 1 80 ? 31.656 -57.219 -23.953 1 90.06 80 GLU B O 1
ATOM 7557 N N . LEU B 1 81 ? 30.672 -56.688 -22.094 1 88.19 81 LEU B N 1
ATOM 7558 C CA . LEU B 1 81 ? 31.234 -57.812 -21.375 1 88.19 81 LEU B CA 1
ATOM 7559 C C . LEU B 1 81 ? 30.406 -59.062 -21.609 1 88.19 81 LEU B C 1
ATOM 7561 O O . LEU B 1 81 ? 30.875 -60.188 -21.344 1 88.19 81 LEU B O 1
ATOM 7565 N N . GLY B 1 82 ? 29.25 -58.875 -22.109 1 85.44 82 GLY B N 1
ATOM 7566 C CA . GLY B 1 82 ? 28.406 -60 -22.406 1 85.44 82 GLY B CA 1
ATOM 7567 C C . GLY B 1 82 ? 27.812 -60.656 -21.172 1 85.44 82 GLY B C 1
ATOM 7568 O O . GLY B 1 82 ? 27.5 -61.844 -21.172 1 85.44 82 GLY B O 1
ATOM 7569 N N . GLU B 1 83 ? 27.656 -59.969 -20.078 1 86.38 83 GLU B N 1
ATOM 7570 C CA . GLU B 1 83 ? 27.078 -60.469 -18.828 1 86.38 83 GLU B CA 1
ATOM 7571 C C . GLU B 1 83 ? 25.562 -60.25 -18.812 1 86.38 83 GLU B C 1
ATOM 7573 O O . GLU B 1 83 ? 25.078 -59.312 -18.219 1 86.38 83 GLU B O 1
ATOM 7578 N N . LEU B 1 84 ? 24.781 -61.062 -19.062 1 86.81 84 LEU B N 1
ATOM 7579 C CA . LEU B 1 84 ? 23.359 -60.875 -19.344 1 86.81 84 LEU B CA 1
ATOM 7580 C C . LEU B 1 84 ? 22.562 -60.688 -18.062 1 86.81 84 LEU B C 1
ATOM 7582 O O . LEU B 1 84 ? 21.672 -59.844 -18 1 86.81 84 LEU B O 1
ATOM 7586 N N . ASP B 1 85 ? 22.859 -61.469 -17.125 1 90.38 85 ASP B N 1
ATOM 7587 C CA . ASP B 1 85 ? 22.109 -61.375 -15.883 1 90.38 85 ASP B CA 1
ATOM 7588 C C . ASP B 1 85 ? 22.359 -60.062 -15.164 1 90.38 85 ASP B C 1
ATOM 7590 O O . ASP B 1 85 ? 21.422 -59.438 -14.641 1 90.38 85 ASP B O 1
ATOM 7594 N N . ARG B 1 86 ? 23.547 -59.656 -15.109 1 90.12 86 ARG B N 1
ATOM 7595 C CA . ARG B 1 86 ? 23.891 -58.406 -14.492 1 90.12 86 ARG B CA 1
ATOM 7596 C C . ARG B 1 86 ? 23.344 -57.219 -15.312 1 90.12 86 ARG B C 1
ATOM 7598 O O . ARG B 1 86 ? 22.938 -56.219 -14.758 1 90.12 86 ARG B O 1
ATOM 7605 N N . LEU B 1 87 ? 23.375 -57.438 -16.516 1 91.56 87 LEU B N 1
ATOM 7606 C CA . LEU B 1 87 ? 22.828 -56.406 -17.406 1 91.56 87 LEU B CA 1
ATOM 7607 C C . LEU B 1 87 ? 21.328 -56.25 -17.203 1 91.56 87 LEU B C 1
ATOM 7609 O O . LEU B 1 87 ? 20.828 -55.125 -17.172 1 91.56 87 LEU B O 1
ATOM 7613 N N . ARG B 1 88 ? 20.609 -57.25 -16.953 1 91.31 88 ARG B N 1
ATOM 7614 C CA . ARG B 1 88 ? 19.172 -57.25 -16.688 1 91.31 88 ARG B CA 1
ATOM 7615 C C . ARG B 1 88 ? 18.859 -56.5 -15.398 1 91.31 88 ARG B C 1
ATOM 7617 O O . ARG B 1 88 ? 17.922 -55.688 -15.352 1 91.31 88 ARG B O 1
ATOM 7624 N N . LEU B 1 89 ? 19.562 -56.875 -14.492 1 92.06 89 LEU B N 1
ATOM 7625 C CA . LEU B 1 89 ? 19.359 -56.219 -13.203 1 92.06 89 LEU B CA 1
ATOM 7626 C C . LEU B 1 89 ? 19.656 -54.719 -13.297 1 92.06 89 LEU B C 1
ATOM 7628 O O . LEU B 1 89 ? 18.969 -53.906 -12.688 1 92.06 89 LEU B O 1
ATOM 7632 N N . ALA B 1 90 ? 20.703 -54.406 -13.992 1 91.69 90 ALA B N 1
ATOM 7633 C CA . ALA B 1 90 ? 21.078 -53 -14.172 1 91.69 90 ALA B CA 1
ATOM 7634 C C . ALA B 1 90 ? 19.969 -52.219 -14.891 1 91.69 90 ALA B C 1
ATOM 7636 O O . ALA B 1 90 ? 19.641 -51.094 -14.516 1 91.69 90 ALA B O 1
ATOM 7637 N N . TYR B 1 91 ? 19.344 -52.812 -15.773 1 90.75 91 TYR B N 1
ATOM 7638 C CA . TYR B 1 91 ? 18.234 -52.188 -16.484 1 90.75 91 TYR B CA 1
ATOM 7639 C C . TYR B 1 91 ? 17.031 -52 -15.578 1 90.75 91 TYR B C 1
ATOM 7641 O O . TYR B 1 91 ? 16.391 -50.938 -15.602 1 90.75 91 TYR B O 1
ATOM 7649 N N . LYS B 1 92 ? 16.719 -52.906 -14.852 1 92 92 LYS B N 1
ATOM 7650 C CA . LYS B 1 92 ? 15.555 -52.875 -13.969 1 92 92 LYS B CA 1
ATOM 7651 C C . LYS B 1 92 ? 15.711 -51.781 -12.914 1 92 92 LYS B C 1
ATOM 7653 O O . LYS B 1 92 ? 14.758 -51.031 -12.633 1 92 92 LYS B O 1
ATOM 7658 N N . GLU B 1 93 ? 16.812 -51.75 -12.273 1 92.69 93 GLU B N 1
ATOM 7659 C CA . GLU B 1 93 ? 17.094 -50.688 -11.281 1 92.69 93 GLU B CA 1
ATOM 7660 C C . GLU B 1 93 ? 17.016 -49.312 -11.906 1 92.69 93 GLU B C 1
ATOM 7662 O O . GLU B 1 93 ? 16.469 -48.375 -11.297 1 92.69 93 GLU B O 1
ATOM 7667 N N . MET B 1 94 ? 17.562 -49.188 -13.055 1 92.94 94 MET B N 1
ATOM 7668 C CA . MET B 1 94 ? 17.531 -47.906 -13.758 1 92.94 94 MET B CA 1
ATOM 7669 C C . MET B 1 94 ? 16.094 -47.531 -14.125 1 92.94 94 MET B C 1
ATOM 7671 O O . MET B 1 94 ? 15.688 -46.375 -13.961 1 92.94 94 MET B O 1
ATOM 7675 N N . SER B 1 95 ? 15.312 -48.438 -14.5 1 92.62 95 SER B N 1
ATOM 7676 C CA . SER B 1 95 ? 13.938 -48.219 -14.938 1 92.62 95 SER B CA 1
ATOM 7677 C C . SER B 1 95 ? 13.031 -47.844 -13.758 1 92.62 95 SER B C 1
ATOM 7679 O O . SER B 1 95 ? 12.062 -47.094 -13.914 1 92.62 95 SER B O 1
ATOM 7681 N N . ASN B 1 96 ? 13.281 -48.344 -12.633 1 92.06 96 ASN B N 1
ATOM 7682 C CA . ASN B 1 96 ? 12.508 -48.062 -11.438 1 92.06 96 ASN B CA 1
ATOM 7683 C C . ASN B 1 96 ? 12.727 -46.625 -10.977 1 92.06 96 ASN B C 1
ATOM 7685 O O . ASN B 1 96 ? 11.828 -46.031 -10.375 1 92.06 96 ASN B O 1
ATOM 7689 N N . LEU B 1 97 ? 13.891 -46.156 -11.273 1 88.62 97 LEU B N 1
ATOM 7690 C CA . LEU B 1 97 ? 14.25 -44.812 -10.797 1 88.62 97 LEU B CA 1
ATOM 7691 C C . LEU B 1 97 ? 13.938 -43.75 -11.852 1 88.62 97 LEU B C 1
ATOM 7693 O O . LEU B 1 97 ? 13.492 -42.656 -11.523 1 88.62 97 LEU B O 1
ATOM 7697 N N . PHE B 1 98 ? 14.164 -44.125 -13.102 1 92.25 98 PHE B N 1
ATOM 7698 C CA . PHE B 1 98 ? 14.039 -43.188 -14.195 1 92.25 98 PHE B CA 1
ATOM 7699 C C . PHE B 1 98 ? 13.219 -43.75 -15.344 1 92.25 98 PHE B C 1
ATOM 7701 O O . PHE B 1 98 ? 13.242 -44.969 -15.57 1 92.25 98 PHE B O 1
ATOM 7708 N N . PRO B 1 99 ? 12.461 -42.844 -15.945 1 96 99 PRO B N 1
ATOM 7709 C CA . PRO B 1 99 ? 12 -43.281 -17.266 1 96 99 PRO B CA 1
ATOM 7710 C C . PRO B 1 99 ? 13.156 -43.562 -18.234 1 96 99 PRO B C 1
ATOM 7712 O O . PRO B 1 99 ? 14.133 -42.781 -18.234 1 96 99 PRO B O 1
ATOM 7715 N N . LEU B 1 100 ? 12.992 -44.656 -18.969 1 96.44 100 LEU B N 1
ATOM 7716 C CA . LEU B 1 100 ? 14.062 -45 -19.891 1 96.44 100 LEU B CA 1
ATOM 7717 C C . LEU B 1 100 ? 13.766 -44.469 -21.297 1 96.44 100 LEU B C 1
ATOM 7719 O O . LEU B 1 100 ? 12.602 -44.344 -21.672 1 96.44 100 LEU B O 1
ATOM 7723 N N . SER B 1 101 ? 14.891 -44.188 -22.016 1 93.81 101 SER B N 1
ATOM 7724 C CA . SER B 1 101 ? 14.734 -43.75 -23.406 1 93.81 101 SER B CA 1
ATOM 7725 C C . SER B 1 101 ? 14.312 -44.875 -24.312 1 93.81 101 SER B C 1
ATOM 7727 O O . SER B 1 101 ? 14.445 -46.062 -23.953 1 93.81 101 SER B O 1
ATOM 7729 N N . GLU B 1 102 ? 13.82 -44.5 -25.484 1 95.31 102 GLU B N 1
ATOM 7730 C CA . GLU B 1 102 ? 13.43 -45.469 -26.516 1 95.31 102 GLU B CA 1
ATOM 7731 C C . GLU B 1 102 ? 14.555 -46.438 -26.812 1 95.31 102 GLU B C 1
ATOM 7733 O O . GLU B 1 102 ? 14.336 -47.656 -26.844 1 95.31 102 GLU B O 1
ATOM 7738 N N . ASP B 1 103 ? 15.805 -45.969 -27.047 1 91.31 103 ASP B N 1
ATOM 7739 C CA . ASP B 1 103 ? 16.953 -46.781 -27.391 1 91.31 103 ASP B CA 1
ATOM 7740 C C . ASP B 1 103 ? 17.281 -47.812 -26.297 1 91.31 103 ASP B C 1
ATOM 7742 O O . ASP B 1 103 ? 17.609 -48.969 -26.578 1 91.31 103 ASP B O 1
ATOM 7746 N N . LEU B 1 104 ? 17.172 -47.344 -25.141 1 94.69 104 LEU B N 1
ATOM 7747 C CA . LEU B 1 104 ? 17.484 -48.219 -24.016 1 94.69 104 LEU B CA 1
ATOM 7748 C C . LEU B 1 104 ? 16.469 -49.344 -23.891 1 94.69 104 LEU B C 1
ATOM 7750 O O . LEU B 1 104 ? 16.844 -50.5 -23.656 1 94.69 104 LEU B O 1
ATOM 7754 N N . TRP B 1 105 ? 15.242 -49 -24.047 1 97.19 105 TRP B N 1
ATOM 7755 C CA . TRP B 1 105 ? 14.195 -50 -23.984 1 97.19 105 TRP B CA 1
ATOM 7756 C C . TRP B 1 105 ? 14.375 -51.031 -25.109 1 97.19 105 TRP B C 1
ATOM 7758 O O . TRP B 1 105 ? 14.281 -52.219 -24.875 1 97.19 105 TRP B O 1
ATOM 7768 N N . LEU B 1 106 ? 14.516 -50.562 -26.359 1 96.44 106 LEU B N 1
ATOM 7769 C CA . LEU B 1 106 ? 14.656 -51.438 -27.5 1 96.44 106 LEU B CA 1
ATOM 7770 C C . LEU B 1 106 ? 15.852 -52.375 -27.312 1 96.44 106 LEU B C 1
ATOM 7772 O O . LEU B 1 106 ? 15.766 -53.562 -27.625 1 96.44 106 LEU B O 1
ATOM 7776 N N . ASP B 1 107 ? 16.984 -51.875 -26.812 1 91.81 107 ASP B N 1
ATOM 7777 C CA . ASP B 1 107 ? 18.156 -52.719 -26.547 1 91.81 107 ASP B CA 1
ATOM 7778 C C . ASP B 1 107 ? 17.844 -53.812 -25.547 1 91.81 107 ASP B C 1
ATOM 7780 O O . ASP B 1 107 ? 18.203 -54.969 -25.766 1 91.81 107 ASP B O 1
ATOM 7784 N N . TRP B 1 108 ? 17.203 -53.438 -24.531 1 94.69 108 TRP B N 1
ATOM 7785 C CA . TRP B 1 108 ? 16.859 -54.375 -23.469 1 94.69 108 TRP B CA 1
ATOM 7786 C C . TRP B 1 108 ? 15.883 -55.438 -23.984 1 94.69 108 TRP B C 1
ATOM 7788 O O . TRP B 1 108 ? 16.109 -56.625 -23.797 1 94.69 108 TRP B O 1
ATOM 7798 N N . ILE B 1 109 ? 14.828 -55 -24.609 1 97.06 109 ILE B N 1
ATOM 7799 C CA . ILE B 1 109 ? 13.789 -55.875 -25.094 1 97.06 109 ILE B CA 1
ATOM 7800 C C . ILE B 1 109 ? 14.359 -56.844 -26.141 1 97.06 109 ILE B C 1
ATOM 7802 O O . ILE B 1 109 ? 14.023 -58.031 -26.156 1 97.06 109 ILE B O 1
ATOM 7806 N N . GLN B 1 110 ? 15.172 -56.375 -27.062 1 93.5 110 GLN B N 1
ATOM 7807 C CA . GLN B 1 110 ? 15.773 -57.188 -28.094 1 93.5 110 GLN B CA 1
ATOM 7808 C C . GLN B 1 110 ? 16.656 -58.281 -27.484 1 93.5 110 GLN B C 1
ATOM 7810 O O . GLN B 1 110 ? 16.625 -59.438 -27.922 1 93.5 110 GLN B O 1
ATOM 7815 N N . ASP B 1 111 ? 17.422 -58 -26.516 1 89.94 111 ASP B N 1
ATOM 7816 C CA . ASP B 1 111 ? 18.266 -58.969 -25.812 1 89.94 111 ASP B CA 1
ATOM 7817 C C . ASP B 1 111 ? 17.422 -60.062 -25.188 1 89.94 111 ASP B C 1
ATOM 7819 O O . ASP B 1 111 ? 17.766 -61.25 -25.281 1 89.94 111 ASP B O 1
ATOM 7823 N N . GLU B 1 112 ? 16.391 -59.656 -24.578 1 93 112 GLU B N 1
ATOM 7824 C CA . GLU B 1 112 ? 15.531 -60.594 -23.891 1 93 112 GLU B CA 1
ATOM 7825 C C . GLU B 1 112 ? 14.734 -61.438 -24.875 1 93 112 GLU B C 1
ATOM 7827 O O . GLU B 1 112 ? 14.469 -62.625 -24.625 1 93 112 GLU B O 1
ATOM 7832 N N . SER B 1 113 ? 14.32 -60.844 -25.938 1 93 113 SER B N 1
ATOM 7833 C CA . SER B 1 113 ? 13.516 -61.531 -26.922 1 93 113 SER B CA 1
ATOM 7834 C C . SER B 1 113 ? 14.32 -62.656 -27.594 1 93 113 SER B C 1
ATOM 7836 O O . SER B 1 113 ? 13.766 -63.719 -27.922 1 93 113 SER B O 1
ATOM 7838 N N . LYS B 1 114 ? 15.633 -62.531 -27.797 1 88.75 114 LYS B N 1
ATOM 7839 C CA . LYS B 1 114 ? 16.484 -63.5 -28.453 1 88.75 114 LYS B CA 1
ATOM 7840 C C . LYS B 1 114 ? 16.625 -64.75 -27.625 1 88.75 114 LYS B C 1
ATOM 7842 O O . LYS B 1 114 ? 16.859 -65.875 -28.172 1 88.75 114 LYS B O 1
ATOM 7847 N N . ILE B 1 115 ? 16.469 -64.625 -26.359 1 87.81 115 ILE B N 1
ATOM 7848 C CA . ILE B 1 115 ? 16.75 -65.75 -25.516 1 87.81 115 ILE B CA 1
ATOM 7849 C C . ILE B 1 115 ? 15.438 -66.312 -24.969 1 87.81 115 ILE B C 1
ATOM 7851 O O . ILE B 1 115 ? 15.438 -67.312 -24.188 1 87.81 115 ILE B O 1
ATOM 7855 N N . ALA B 1 116 ? 14.352 -65.75 -25.422 1 90.38 116 ALA B N 1
ATOM 7856 C CA . ALA B 1 116 ? 13.07 -66.188 -24.891 1 90.38 116 ALA B CA 1
ATOM 7857 C C . ALA B 1 116 ? 12.57 -67.438 -25.625 1 90.38 116 ALA B C 1
ATOM 7859 O O . ALA B 1 116 ? 12.086 -67.312 -26.766 1 90.38 116 ALA B O 1
ATOM 7860 N N . VAL B 1 117 ? 12.625 -68.562 -24.891 1 87.06 117 VAL B N 1
ATOM 7861 C CA . VAL B 1 117 ? 12.203 -69.875 -25.5 1 87.06 117 VAL B CA 1
ATOM 7862 C C . VAL B 1 117 ? 11 -70.438 -24.734 1 87.06 117 VAL B C 1
ATOM 7864 O O . VAL B 1 117 ? 9.992 -70.75 -25.344 1 87.06 117 VAL B O 1
ATOM 7867 N N . SER B 1 118 ? 11.102 -70.312 -23.484 1 88.5 118 SER B N 1
ATOM 7868 C CA . SER B 1 118 ? 10.008 -70.875 -22.672 1 88.5 118 SER B CA 1
ATOM 7869 C C . SER B 1 118 ? 8.836 -69.875 -22.625 1 88.5 118 SER B C 1
ATOM 7871 O O . SER B 1 118 ? 9 -68.688 -22.891 1 88.5 118 SER B O 1
ATOM 7873 N N . GLU B 1 119 ? 7.676 -70.375 -22.312 1 88.56 119 GLU B N 1
ATOM 7874 C CA . GLU B 1 119 ? 6.477 -69.562 -22.219 1 88.56 119 GLU B CA 1
ATOM 7875 C C . GLU B 1 119 ? 6.613 -68.5 -21.125 1 88.56 119 GLU B C 1
ATOM 7877 O O . GLU B 1 119 ? 6.059 -67.438 -21.219 1 88.56 119 GLU B O 1
ATOM 7882 N N . GLU B 1 120 ? 7.203 -69 -20.156 1 90.69 120 GLU B N 1
ATOM 7883 C CA . GLU B 1 120 ? 7.434 -68.062 -19.047 1 90.69 120 GLU B CA 1
ATOM 7884 C C . GLU B 1 120 ? 8.344 -66.938 -19.484 1 90.69 120 GLU B C 1
ATOM 7886 O O . GLU B 1 120 ? 8.109 -65.75 -19.125 1 90.69 120 GLU B O 1
ATOM 7891 N N . GLU B 1 121 ? 9.305 -67.188 -20.188 1 90.81 121 GLU B N 1
ATOM 7892 C CA . GLU B 1 121 ? 10.234 -66.188 -20.672 1 90.81 121 GLU B CA 1
ATOM 7893 C C . GLU B 1 121 ? 9.562 -65.25 -21.688 1 90.81 121 GLU B C 1
ATOM 7895 O O . GLU B 1 121 ? 9.844 -64.062 -21.719 1 90.81 121 GLU B O 1
ATOM 7900 N N . LYS B 1 122 ? 8.727 -65.688 -22.469 1 91.19 122 LYS B N 1
ATOM 7901 C CA . LYS B 1 122 ? 7.988 -64.938 -23.438 1 91.19 122 LYS B CA 1
ATOM 7902 C C . LYS B 1 122 ? 7.023 -63.969 -22.734 1 91.19 122 LYS B C 1
ATOM 7904 O O . LYS B 1 122 ? 6.848 -62.812 -23.172 1 91.19 122 LYS B O 1
ATOM 7909 N N . ASN B 1 123 ? 6.395 -64.5 -21.766 1 93.38 123 ASN B N 1
ATOM 7910 C CA . ASN B 1 123 ? 5.512 -63.656 -20.984 1 93.38 123 ASN B CA 1
ATOM 7911 C C . ASN B 1 123 ? 6.277 -62.531 -20.297 1 93.38 123 ASN B C 1
ATOM 7913 O O . ASN B 1 123 ? 5.758 -61.406 -20.156 1 93.38 123 ASN B O 1
ATOM 7917 N N . ASN B 1 124 ? 7.434 -62.844 -19.828 1 93.5 124 ASN B N 1
ATOM 7918 C CA . ASN B 1 124 ? 8.281 -61.812 -19.234 1 93.5 124 ASN B CA 1
ATOM 7919 C C . ASN B 1 124 ? 8.617 -60.719 -20.234 1 93.5 124 ASN B C 1
ATOM 7921 O O . ASN B 1 124 ? 8.703 -59.531 -19.875 1 93.5 124 ASN B O 1
ATOM 7925 N N . VAL B 1 125 ? 8.859 -61.031 -21.406 1 95.56 125 VAL B N 1
ATOM 7926 C CA . VAL B 1 125 ? 9.156 -60.062 -22.453 1 95.56 125 VAL B CA 1
ATOM 7927 C C . VAL B 1 125 ? 7.938 -59.188 -22.703 1 95.56 125 VAL B C 1
ATOM 7929 O O . VAL B 1 125 ? 8.062 -57.969 -22.922 1 95.56 125 VAL B O 1
ATOM 7932 N N . CYS B 1 126 ? 6.754 -59.75 -22.719 1 95.12 126 CYS B N 1
ATOM 7933 C CA . CYS B 1 126 ? 5.523 -58.969 -22.891 1 95.12 126 CYS B CA 1
ATOM 7934 C C . CYS B 1 126 ? 5.348 -57.969 -21.766 1 95.12 126 CYS B C 1
ATOM 7936 O O . CYS B 1 126 ? 4.918 -56.844 -22 1 95.12 126 CYS B O 1
ATOM 7938 N N . GLU B 1 127 ? 5.676 -58.406 -20.641 1 95.81 127 GLU B N 1
ATOM 7939 C CA . GLU B 1 127 ? 5.605 -57.5 -19.5 1 95.81 127 GLU B CA 1
ATOM 7940 C C . GLU B 1 127 ? 6.582 -56.344 -19.641 1 95.81 127 GLU B C 1
ATOM 7942 O O . GLU B 1 127 ? 6.301 -55.219 -19.203 1 95.81 127 GLU B O 1
ATOM 7947 N N . LEU B 1 128 ? 7.754 -56.594 -20.156 1 96.62 128 LEU B N 1
ATOM 7948 C CA . LEU B 1 128 ? 8.719 -55.531 -20.438 1 96.62 128 LEU B CA 1
ATOM 7949 C C . LEU B 1 128 ? 8.156 -54.531 -21.422 1 96.62 128 LEU B C 1
ATOM 7951 O O . LEU B 1 128 ? 8.344 -53.312 -21.266 1 96.62 128 LEU B O 1
ATOM 7955 N N . PHE B 1 129 ? 7.48 -54.969 -22.406 1 97.31 129 PHE B N 1
ATOM 7956 C CA . PHE B 1 129 ? 6.836 -54.094 -23.375 1 97.31 129 PHE B CA 1
ATOM 7957 C C . PHE B 1 129 ? 5.793 -53.219 -22.703 1 97.31 129 PHE B C 1
ATOM 7959 O O . PHE B 1 129 ? 5.719 -52.031 -22.953 1 97.31 129 PHE B O 1
ATOM 7966 N N . GLU B 1 130 ? 5.055 -53.812 -21.859 1 96.81 130 GLU B N 1
ATOM 7967 C CA . GLU B 1 130 ? 3.996 -53.094 -21.156 1 96.81 130 GLU B CA 1
ATOM 7968 C C . GLU B 1 130 ? 4.566 -52 -20.281 1 96.81 130 GLU B C 1
ATOM 7970 O O . GLU B 1 130 ? 3.949 -50.938 -20.125 1 96.81 130 GLU B O 1
ATOM 7975 N N . THR B 1 131 ? 5.633 -52.219 -19.719 1 96.69 131 THR B N 1
ATOM 7976 C CA . THR B 1 131 ? 6.309 -51.219 -18.906 1 96.69 131 THR B CA 1
ATOM 7977 C C . THR B 1 131 ? 6.918 -50.125 -19.797 1 96.69 131 THR B C 1
ATOM 7979 O O . THR B 1 131 ? 6.848 -48.938 -19.469 1 96.69 131 THR B O 1
ATOM 7982 N N . ALA B 1 132 ? 7.457 -50.5 -20.844 1 97.44 132 ALA B N 1
ATOM 7983 C CA . ALA B 1 132 ? 8.164 -49.594 -21.75 1 97.44 132 ALA B CA 1
ATOM 7984 C C . ALA B 1 132 ? 7.207 -48.562 -22.359 1 97.44 132 ALA B C 1
ATOM 7986 O O . ALA B 1 132 ? 7.551 -47.406 -22.484 1 97.44 132 ALA B O 1
ATOM 7987 N N . ILE B 1 133 ? 6.039 -48.938 -22.688 1 97.06 133 ILE B N 1
ATOM 7988 C CA . ILE B 1 133 ? 5.117 -48.062 -23.406 1 97.06 133 ILE B CA 1
ATOM 7989 C C . ILE B 1 133 ? 4.539 -47.031 -22.438 1 97.06 133 ILE B C 1
ATOM 7991 O O . ILE B 1 133 ? 3.955 -46.031 -22.875 1 97.06 133 ILE B O 1
ATOM 7995 N N . LYS B 1 134 ? 4.723 -47.156 -21.172 1 95.38 134 LYS B N 1
ATOM 7996 C CA . LYS B 1 134 ? 4.211 -46.219 -20.172 1 95.38 134 LYS B CA 1
ATOM 7997 C C . LYS B 1 134 ? 5.184 -45.062 -19.953 1 95.38 134 LYS B C 1
ATOM 7999 O O . LYS B 1 134 ? 4.809 -44.031 -19.391 1 95.38 134 LYS B O 1
ATOM 8004 N N . ASP B 1 135 ? 6.426 -45.188 -20.344 1 96.5 135 ASP B N 1
ATOM 8005 C CA . ASP B 1 135 ? 7.434 -44.156 -20.109 1 96.5 135 ASP B CA 1
ATOM 8006 C C . ASP B 1 135 ? 7.285 -43 -21.109 1 96.5 135 ASP B C 1
ATOM 8008 O O . ASP B 1 135 ? 7.066 -41.875 -20.719 1 96.5 135 ASP B O 1
ATOM 8012 N N . TYR B 1 136 ? 7.383 -43.344 -22.359 1 97.06 136 TYR B N 1
ATOM 8013 C CA . TYR B 1 136 ? 7.227 -42.344 -23.438 1 97.06 136 TYR B CA 1
ATOM 8014 C C . TYR B 1 136 ? 6.48 -42.938 -24.609 1 97.06 136 TYR B C 1
ATOM 8016 O O . TYR B 1 136 ? 6.496 -44.156 -24.812 1 97.06 136 TYR B O 1
ATOM 8024 N N . LEU B 1 137 ? 5.719 -42.094 -25.297 1 97.25 137 LEU B N 1
ATOM 8025 C CA . LEU B 1 137 ? 5.188 -42.531 -26.578 1 97.25 137 LEU B CA 1
ATOM 8026 C C . LEU B 1 137 ? 6.312 -42.906 -27.547 1 97.25 137 LEU B C 1
ATOM 8028 O O . LEU B 1 137 ? 7.242 -42.125 -27.75 1 97.25 137 LEU B O 1
ATOM 8032 N N . SER B 1 138 ? 6.203 -44.219 -28.031 1 97.88 138 SER B N 1
ATOM 8033 C CA . SER B 1 138 ? 7.23 -44.719 -28.953 1 97.88 138 SER B CA 1
ATOM 8034 C C . SER B 1 138 ? 6.641 -45.656 -29.984 1 97.88 138 SER B C 1
ATOM 8036 O O . SER B 1 138 ? 6.168 -46.75 -29.641 1 97.88 138 SER B O 1
ATOM 8038 N N . VAL B 1 139 ? 6.695 -45.219 -31.25 1 96.94 139 VAL B N 1
ATOM 8039 C CA . VAL B 1 139 ? 6.191 -46.031 -32.344 1 96.94 139 VAL B CA 1
ATOM 8040 C C . VAL B 1 139 ? 7.066 -47.281 -32.531 1 96.94 139 VAL B C 1
ATOM 8042 O O . VAL B 1 139 ? 6.551 -48.406 -32.656 1 96.94 139 VAL B O 1
ATOM 8045 N N . PRO B 1 140 ? 8.375 -47.188 -32.469 1 96.62 140 PRO B N 1
ATOM 8046 C CA . PRO B 1 140 ? 9.234 -48.375 -32.594 1 96.62 140 PRO B CA 1
ATOM 8047 C C . PRO B 1 140 ? 8.953 -49.406 -31.516 1 96.62 140 PRO B C 1
ATOM 8049 O O . PRO B 1 140 ? 8.977 -50.625 -31.812 1 96.62 140 PRO B O 1
ATOM 8052 N N . ILE B 1 141 ? 8.727 -49.094 -30.344 1 97.94 141 ILE B N 1
ATOM 8053 C CA . ILE B 1 141 ? 8.461 -50.031 -29.266 1 97.94 141 ILE B CA 1
ATOM 8054 C C . ILE B 1 141 ? 7.141 -50.75 -29.531 1 97.94 141 ILE B C 1
ATOM 8056 O O . ILE B 1 141 ? 7.039 -51.969 -29.344 1 97.94 141 ILE B O 1
ATOM 8060 N N . TRP B 1 142 ? 6.09 -50.062 -29.953 1 98.12 142 TRP B N 1
ATOM 8061 C CA . TRP B 1 142 ? 4.809 -50.688 -30.281 1 98.12 142 TRP B CA 1
ATOM 8062 C C . TRP B 1 142 ? 4.973 -51.688 -31.422 1 98.12 142 TRP B C 1
ATOM 8064 O O . TRP B 1 142 ? 4.383 -52.781 -31.375 1 98.12 142 TRP B O 1
ATOM 8074 N N . LEU B 1 143 ? 5.699 -51.312 -32.406 1 96.5 143 LEU B N 1
ATOM 8075 C CA . LEU B 1 143 ? 5.934 -52.188 -33.531 1 96.5 143 LEU B CA 1
ATOM 8076 C C . LEU B 1 143 ? 6.609 -53.5 -33.094 1 96.5 143 LEU B C 1
ATOM 8078 O O . LEU B 1 143 ? 6.238 -54.594 -33.531 1 96.5 143 LEU B O 1
ATOM 8082 N N . GLU B 1 144 ? 7.641 -53.375 -32.281 1 96.56 144 GLU B N 1
ATOM 8083 C CA . GLU B 1 144 ? 8.32 -54.562 -31.734 1 96.56 144 GLU B CA 1
ATOM 8084 C C . GLU B 1 144 ? 7.367 -55.406 -30.922 1 96.56 144 GLU B C 1
ATOM 8086 O O . GLU B 1 144 ? 7.5 -56.656 -30.906 1 96.56 144 GLU B O 1
ATOM 8091 N N . TYR B 1 145 ? 6.492 -54.844 -30.172 1 97.75 145 TYR B N 1
ATOM 8092 C CA . TYR B 1 145 ? 5.516 -55.562 -29.359 1 97.75 145 TYR B CA 1
ATOM 8093 C C . TYR B 1 145 ? 4.578 -56.406 -30.234 1 97.75 145 TYR B C 1
ATOM 8095 O O . TYR B 1 145 ? 4.332 -57.562 -29.953 1 97.75 145 TYR B O 1
ATOM 8103 N N . CYS B 1 146 ? 4.039 -55.812 -31.266 1 97 146 CYS B N 1
ATOM 8104 C CA . CYS B 1 146 ? 3.164 -56.5 -32.219 1 97 146 CYS B CA 1
ATOM 8105 C C . CYS B 1 146 ? 3.881 -57.688 -32.844 1 97 146 CYS B C 1
ATOM 8107 O O . CYS B 1 146 ? 3.336 -58.781 -32.875 1 97 146 CYS B O 1
ATOM 8109 N N . GLN B 1 147 ? 5.09 -57.531 -33.281 1 94.44 147 GLN B N 1
ATOM 8110 C CA . GLN B 1 147 ? 5.871 -58.562 -33.906 1 94.44 147 GLN B CA 1
ATOM 8111 C C . GLN B 1 147 ? 6.113 -59.719 -32.938 1 94.44 147 GLN B C 1
ATOM 8113 O O . GLN B 1 147 ? 6.043 -60.906 -33.312 1 94.44 147 GLN B O 1
ATOM 8118 N N . PHE B 1 148 ? 6.375 -59.406 -31.797 1 95.69 148 PHE B N 1
ATOM 8119 C CA . PHE B 1 148 ? 6.652 -60.406 -30.797 1 95.69 148 PHE B CA 1
ATOM 8120 C C . PHE B 1 148 ? 5.43 -61.312 -30.562 1 95.69 148 PHE B C 1
ATOM 8122 O O . PHE B 1 148 ? 5.551 -62.531 -30.438 1 95.69 148 PHE B O 1
ATOM 8129 N N . THR B 1 149 ? 4.266 -60.75 -30.469 1 94.44 149 THR B N 1
ATOM 8130 C CA . THR B 1 149 ? 3.047 -61.5 -30.219 1 94.44 149 THR B CA 1
ATOM 8131 C C . THR B 1 149 ? 2.691 -62.375 -31.422 1 94.44 149 THR B C 1
ATOM 8133 O O . THR B 1 149 ? 2.105 -63.438 -31.266 1 94.44 149 THR B O 1
ATOM 8136 N N . ILE B 1 150 ? 2.898 -61.875 -32.531 1 93 150 ILE B N 1
ATOM 8137 C CA . ILE B 1 150 ? 2.684 -62.688 -33.719 1 93 150 ILE B CA 1
ATOM 8138 C C . ILE B 1 150 ? 3.488 -63.969 -33.625 1 93 150 ILE B C 1
ATOM 8140 O O . ILE B 1 150 ? 3.006 -65.062 -34 1 93 150 ILE B O 1
ATOM 8144 N N . GLY B 1 151 ? 4.73 -63.938 -33.062 1 86.75 151 GLY B N 1
ATOM 8145 C CA . GLY B 1 151 ? 5.586 -65.125 -32.906 1 86.75 151 GLY B CA 1
ATOM 8146 C C . GLY B 1 151 ? 5.027 -66.125 -31.938 1 86.75 151 GLY B C 1
ATOM 8147 O O . GLY B 1 151 ? 5.355 -67.312 -32 1 86.75 151 GLY B O 1
ATOM 8148 N N . GLY B 1 152 ? 4.184 -65.812 -31.109 1 84.25 152 GLY B N 1
ATOM 8149 C CA . GLY B 1 152 ? 3.576 -66.688 -30.141 1 84.25 152 GLY B CA 1
ATOM 8150 C C . GLY B 1 152 ? 2.449 -67.562 -30.719 1 84.25 152 GLY B C 1
ATOM 8151 O O . GLY B 1 152 ? 2.061 -68.562 -30.141 1 84.25 152 GLY B O 1
ATOM 8152 N N . GLY B 1 153 ? 1.764 -67.062 -31.734 1 83.75 153 GLY B N 1
ATOM 8153 C CA . GLY B 1 153 ? 0.816 -67.875 -32.5 1 83.75 153 GLY B CA 1
ATOM 8154 C C . GLY B 1 153 ? -0.623 -67.688 -32.062 1 83.75 153 GLY B C 1
ATOM 8155 O O . GLY B 1 153 ? -1.549 -68.188 -32.719 1 83.75 153 GLY B O 1
ATOM 8156 N N . ASP B 1 154 ? -0.837 -67 -31.109 1 89.5 154 ASP B N 1
ATOM 8157 C CA . ASP B 1 154 ? -2.209 -66.75 -30.688 1 89.5 154 ASP B CA 1
ATOM 8158 C C . ASP B 1 154 ? -2.781 -65.5 -31.438 1 89.5 154 ASP B C 1
ATOM 8160 O O . ASP B 1 154 ? -2.408 -64.375 -31.156 1 89.5 154 ASP B O 1
ATOM 8164 N N . ILE B 1 155 ? -3.719 -65.688 -32.125 1 92.5 155 ILE B N 1
ATOM 8165 C CA . ILE B 1 155 ? -4.258 -64.625 -33.031 1 92.5 155 ILE B CA 1
ATOM 8166 C C . ILE B 1 155 ? -5.008 -63.594 -32.25 1 92.5 155 ILE B C 1
ATOM 8168 O O . ILE B 1 155 ? -4.875 -62.406 -32.5 1 92.5 155 ILE B O 1
ATOM 8172 N N . GLU B 1 156 ? -5.816 -64 -31.391 1 92.38 156 GLU B N 1
ATOM 8173 C CA . GLU B 1 156 ? -6.625 -63.062 -30.625 1 92.38 156 GLU B CA 1
ATOM 8174 C C . GLU B 1 156 ? -5.746 -62.188 -29.75 1 92.38 156 GLU B C 1
ATOM 8176 O O . GLU B 1 156 ? -6.039 -61 -29.562 1 92.38 156 GLU B O 1
ATOM 8181 N N . GLU B 1 157 ? -4.715 -62.719 -29.297 1 93.25 157 GLU B N 1
ATOM 8182 C CA . GLU B 1 157 ? -3.773 -61.938 -28.5 1 93.25 157 GLU B CA 1
ATOM 8183 C C . GLU B 1 157 ? -3.055 -60.906 -29.359 1 93.25 157 GLU B C 1
ATOM 8185 O O . GLU B 1 157 ? -2.869 -59.75 -28.938 1 93.25 157 GLU B O 1
ATOM 8190 N N . SER B 1 158 ? -2.566 -61.25 -30.438 1 93.5 158 SER B N 1
ATOM 8191 C CA . SER B 1 158 ? -1.896 -60.344 -31.359 1 93.5 158 SER B CA 1
ATOM 8192 C C . SER B 1 158 ? -2.828 -59.219 -31.812 1 93.5 158 SER B C 1
ATOM 8194 O O . SER B 1 158 ? -2.42 -58.031 -31.875 1 93.5 158 SER B O 1
ATOM 8196 N N . ARG B 1 159 ? -4.059 -59.5 -32.062 1 95.88 159 ARG B N 1
ATOM 8197 C CA . ARG B 1 159 ? -5.051 -58.531 -32.438 1 95.88 159 ARG B CA 1
ATOM 8198 C C . ARG B 1 159 ? -5.277 -57.5 -31.344 1 95.88 159 ARG B C 1
ATOM 8200 O O . ARG B 1 159 ? -5.402 -56.312 -31.609 1 95.88 159 ARG B O 1
ATOM 8207 N N . ALA B 1 160 ? -5.328 -58 -30.297 1 96.94 160 ALA B N 1
ATOM 8208 C CA . ALA B 1 160 ? -5.551 -57.125 -29.156 1 96.94 160 ALA B CA 1
ATOM 8209 C C . ALA B 1 160 ? -4.402 -56.125 -28.984 1 96.94 160 ALA B C 1
ATOM 8211 O O . ALA B 1 160 ? -4.629 -54.938 -28.688 1 96.94 160 ALA B O 1
ATOM 8212 N N . VAL B 1 161 ? -3.158 -56.406 -29.188 1 96.94 161 VAL B N 1
ATOM 8213 C CA . VAL B 1 161 ? -1.985 -55.562 -29.047 1 96.94 161 VAL B CA 1
ATOM 8214 C C . VAL B 1 161 ? -1.955 -54.531 -30.188 1 96.94 161 VAL B C 1
ATOM 8216 O O . VAL B 1 161 ? -1.616 -53.375 -29.984 1 96.94 161 VAL B O 1
ATOM 8219 N N . PHE B 1 162 ? -2.303 -54.938 -31.312 1 97.12 162 PHE B N 1
ATOM 8220 C CA . PHE B 1 162 ? -2.361 -54.031 -32.438 1 97.12 162 PHE B CA 1
ATOM 8221 C C . PHE B 1 162 ? -3.393 -52.938 -32.219 1 97.12 162 PHE B C 1
ATOM 8223 O O . PHE B 1 162 ? -3.146 -51.75 -32.531 1 97.12 162 PHE B O 1
ATOM 8230 N N . GLU B 1 163 ? -4.492 -53.312 -31.75 1 96.94 163 GLU B N 1
ATOM 8231 C CA . GLU B 1 163 ? -5.535 -52.312 -31.484 1 96.94 163 GLU B CA 1
ATOM 8232 C C . GLU B 1 163 ? -5.078 -51.312 -30.438 1 96.94 163 GLU B C 1
ATOM 8234 O O . GLU B 1 163 ? -5.375 -50.125 -30.547 1 96.94 163 GLU B O 1
ATOM 8239 N N . ARG B 1 164 ? -4.41 -51.719 -29.547 1 97.56 164 ARG B N 1
ATOM 8240 C CA . ARG B 1 164 ? -3.869 -50.844 -28.516 1 97.56 164 ARG B CA 1
ATOM 8241 C C . ARG B 1 164 ? -2.801 -49.938 -29.109 1 97.56 164 ARG B C 1
ATOM 8243 O O . ARG B 1 164 ? -2.713 -48.75 -28.734 1 97.56 164 ARG B O 1
ATOM 8250 N N . ALA B 1 165 ? -2.018 -50.375 -29.922 1 97.88 165 ALA B N 1
ATOM 8251 C CA . ALA B 1 165 ? -0.968 -49.594 -30.562 1 97.88 165 ALA B CA 1
ATOM 8252 C C . ALA B 1 165 ? -1.563 -48.469 -31.406 1 97.88 165 ALA B C 1
ATOM 8254 O O . ALA B 1 165 ? -1.072 -47.344 -31.359 1 97.88 165 ALA B O 1
ATOM 8255 N N . ILE B 1 166 ? -2.609 -48.719 -32.062 1 96.94 166 ILE B N 1
ATOM 8256 C CA . ILE B 1 166 ? -3.27 -47.75 -32.938 1 96.94 166 ILE B CA 1
ATOM 8257 C C . ILE B 1 166 ? -3.955 -46.688 -32.062 1 96.94 166 ILE B C 1
ATOM 8259 O O . ILE B 1 166 ? -3.951 -45.5 -32.406 1 96.94 166 ILE B O 1
ATOM 8263 N N . GLN B 1 167 ? -4.457 -47.094 -31.047 1 96.38 167 GLN B N 1
ATOM 8264 C CA . GLN B 1 167 ? -5.09 -46.156 -30.125 1 96.38 167 GLN B CA 1
ATOM 8265 C C . GLN B 1 167 ? -4.066 -45.188 -29.531 1 96.38 167 GLN B C 1
ATOM 8267 O O . GLN B 1 167 ? -4.352 -44 -29.328 1 96.38 167 GLN B O 1
ATOM 8272 N N . ALA B 1 168 ? -2.895 -45.625 -29.281 1 96.31 168 ALA B N 1
ATOM 8273 C CA . ALA B 1 168 ? -1.849 -44.844 -28.641 1 96.31 168 ALA B CA 1
ATOM 8274 C C . ALA B 1 168 ? -1.123 -43.938 -29.641 1 96.31 168 ALA B C 1
ATOM 8276 O O . ALA B 1 168 ? -0.846 -42.781 -29.359 1 96.31 168 ALA B O 1
ATOM 8277 N N . ALA B 1 169 ? -0.855 -44.531 -30.766 1 96.69 169 ALA B N 1
ATOM 8278 C CA . ALA B 1 169 ? 0.068 -43.812 -31.656 1 96.69 169 ALA B CA 1
ATOM 8279 C C . ALA B 1 169 ? -0.464 -43.781 -33.094 1 96.69 169 ALA B C 1
ATOM 8281 O O . ALA B 1 169 ? 0.227 -43.344 -34 1 96.69 169 ALA B O 1
ATOM 8282 N N . GLY B 1 170 ? -1.665 -44.125 -33.312 1 95.12 170 GLY B N 1
ATOM 8283 C CA . GLY B 1 170 ? -2.232 -44.156 -34.656 1 95.12 170 GLY B CA 1
ATOM 8284 C C . GLY B 1 170 ? -2.404 -42.781 -35.281 1 95.12 170 GLY B C 1
ATOM 8285 O O . GLY B 1 170 ? -2.502 -42.625 -36.5 1 95.12 170 GLY B O 1
ATOM 8286 N N . LEU B 1 171 ? -2.377 -41.75 -34.406 1 94.81 171 LEU B N 1
ATOM 8287 C CA . LEU B 1 171 ? -2.592 -40.406 -34.844 1 94.81 171 LEU B CA 1
ATOM 8288 C C . LEU B 1 171 ? -1.28 -39.625 -34.875 1 94.81 171 LEU B C 1
ATOM 8290 O O . LEU B 1 171 ? -1.275 -38.406 -35.125 1 94.81 171 LEU B O 1
ATOM 8294 N N . HIS B 1 172 ? -0.25 -40.344 -34.5 1 96.06 172 HIS B N 1
ATOM 8295 C CA . HIS B 1 172 ? 1.065 -39.75 -34.688 1 96.06 172 HIS B CA 1
ATOM 8296 C C . HIS B 1 172 ? 1.281 -39.344 -36.125 1 96.06 172 HIS B C 1
ATOM 8298 O O . HIS B 1 172 ? 1.418 -40.188 -37 1 96.06 172 HIS B O 1
ATOM 8304 N N . VAL B 1 173 ? 1.377 -38.031 -36.344 1 94.06 173 VAL B N 1
ATOM 8305 C CA . VAL B 1 173 ? 1.298 -37.5 -37.719 1 94.06 173 VAL B CA 1
ATOM 8306 C C . VAL B 1 173 ? 2.443 -38.062 -38.562 1 94.06 173 VAL B C 1
ATOM 8308 O O . VAL B 1 173 ? 2.24 -38.469 -39.688 1 94.06 173 VAL B O 1
ATOM 8311 N N . SER B 1 174 ? 3.525 -38.094 -38 1 93 174 SER B N 1
ATOM 8312 C CA . SER B 1 174 ? 4.707 -38.438 -38.781 1 93 174 SER B CA 1
ATOM 8313 C C . SER B 1 174 ? 4.906 -39.969 -38.812 1 93 174 SER B C 1
ATOM 8315 O O . SER B 1 174 ? 5.34 -40.5 -39.812 1 93 174 SER B O 1
ATOM 8317 N N . ASN B 1 175 ? 4.574 -40.781 -37.688 1 93.69 175 ASN B N 1
ATOM 8318 C CA . ASN B 1 175 ? 4.996 -42.188 -37.594 1 93.69 175 ASN B CA 1
ATOM 8319 C C . ASN B 1 175 ? 3.811 -43.125 -37.375 1 93.69 175 ASN B C 1
ATOM 8321 O O . ASN B 1 175 ? 3.977 -44.312 -37.281 1 93.69 175 ASN B O 1
ATOM 8325 N N . GLY B 1 176 ? 2.539 -42.688 -37.375 1 93.12 176 GLY B N 1
ATOM 8326 C CA . GLY B 1 176 ? 1.384 -43.531 -37.062 1 93.12 176 GLY B CA 1
ATOM 8327 C C . GLY B 1 176 ? 1.039 -44.5 -38.188 1 93.12 176 GLY B C 1
ATOM 8328 O O . GLY B 1 176 ? 0.539 -45.594 -37.938 1 93.12 176 GLY B O 1
ATOM 8329 N N . ALA B 1 177 ? 1.269 -44.062 -39.344 1 91.19 177 ALA B N 1
ATOM 8330 C CA . ALA B 1 177 ? 0.929 -44.906 -40.5 1 91.19 177 ALA B CA 1
ATOM 8331 C C . ALA B 1 177 ? 1.605 -46.25 -40.438 1 91.19 177 ALA B C 1
ATOM 8333 O O . ALA B 1 177 ? 1.043 -47.25 -40.875 1 91.19 177 ALA B O 1
ATOM 8334 N N . ILE B 1 178 ? 2.768 -46.375 -39.906 1 93.12 178 ILE B N 1
ATOM 8335 C CA . ILE B 1 178 ? 3.541 -47.594 -39.812 1 93.12 178 ILE B CA 1
ATOM 8336 C C . ILE B 1 178 ? 2.768 -48.656 -39 1 93.12 178 ILE B C 1
ATOM 8338 O O . ILE B 1 178 ? 2.779 -49.844 -39.344 1 93.12 178 ILE B O 1
ATOM 8342 N N . LEU B 1 179 ? 2.074 -48.344 -38 1 95.12 179 LEU B N 1
ATOM 8343 C CA . LEU B 1 179 ? 1.312 -49.25 -37.156 1 95.12 179 LEU B CA 1
ATOM 8344 C C . LEU B 1 179 ? 0.079 -49.75 -37.875 1 95.12 179 LEU B C 1
ATOM 8346 O O . LEU B 1 179 ? -0.25 -50.938 -37.781 1 95.12 179 LEU B O 1
ATOM 8350 N N . TRP B 1 180 ? -0.629 -48.938 -38.562 1 92.38 180 TRP B N 1
ATOM 8351 C CA . TRP B 1 180 ? -1.796 -49.344 -39.344 1 92.38 180 TRP B CA 1
ATOM 8352 C C . TRP B 1 180 ? -1.414 -50.344 -40.406 1 92.38 180 TRP B C 1
ATOM 8354 O O . TRP B 1 180 ? -2.113 -51.344 -40.594 1 92.38 180 TRP B O 1
ATOM 8364 N N . GLU B 1 181 ? -0.401 -50.094 -41.031 1 90.69 181 GLU B N 1
ATOM 8365 C CA . GLU B 1 181 ? 0.081 -50.969 -42.094 1 90.69 181 GLU B CA 1
ATOM 8366 C C . GLU B 1 181 ? 0.442 -52.344 -41.531 1 90.69 181 GLU B C 1
ATOM 8368 O O . GLU B 1 181 ? 0.121 -53.375 -42.125 1 90.69 181 GLU B O 1
ATOM 8373 N N . ALA B 1 182 ? 1.111 -52.375 -40.469 1 94.75 182 ALA B N 1
ATOM 8374 C CA . ALA B 1 182 ? 1.463 -53.625 -39.812 1 94.75 182 ALA B CA 1
ATOM 8375 C C . ALA B 1 182 ? 0.214 -54.438 -39.438 1 94.75 182 ALA B C 1
ATOM 8377 O O . ALA B 1 182 ? 0.177 -55.656 -39.594 1 94.75 182 ALA B O 1
ATOM 8378 N N . PHE B 1 183 ? -0.904 -53.906 -38.906 1 94.44 183 PHE B N 1
ATOM 8379 C CA . PHE B 1 183 ? -2.143 -54.562 -38.5 1 94.44 183 PHE B CA 1
ATOM 8380 C C . PHE B 1 183 ? -2.873 -55.125 -39.719 1 94.44 183 PHE B C 1
ATOM 8382 O O . PHE B 1 183 ? -3.336 -56.281 -39.688 1 94.44 183 PHE B O 1
ATOM 8389 N N . ARG B 1 184 ? -3.014 -54.375 -40.688 1 90.94 184 ARG B N 1
ATOM 8390 C CA . ARG B 1 184 ? -3.682 -54.812 -41.906 1 90.94 184 ARG B CA 1
ATOM 8391 C C . ARG B 1 184 ? -2.973 -56.031 -42.5 1 90.94 184 ARG B C 1
ATOM 8393 O O . ARG B 1 184 ? -3.619 -57 -42.906 1 90.94 184 ARG B O 1
ATOM 8400 N N . GLU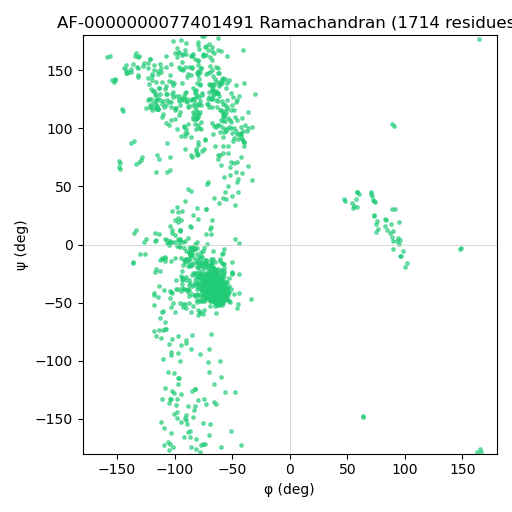 B 1 185 ? -1.726 -55.969 -42.562 1 93.06 185 GLU B N 1
ATOM 8401 C CA . GLU B 1 185 ? -0.953 -57.062 -43.094 1 93.06 185 GLU B CA 1
ATOM 8402 C C . GLU B 1 185 ? -1.165 -58.344 -42.281 1 93.06 185 GLU B C 1
ATOM 8404 O O . GLU B 1 185 ? -1.194 -59.438 -42.844 1 93.06 185 GLU B O 1
ATOM 8409 N N . TYR B 1 186 ? -1.244 -58.312 -41.031 1 93.44 186 TYR B N 1
ATOM 8410 C CA . TYR B 1 186 ? -1.479 -59.438 -40.156 1 93.44 186 TYR B CA 1
ATOM 8411 C C . TYR B 1 186 ? -2.828 -60.094 -40.469 1 93.44 186 TYR B C 1
ATOM 8413 O O . TYR B 1 186 ? -2.92 -61.312 -40.594 1 93.44 186 TYR B O 1
ATOM 8421 N N . GLU B 1 187 ? -3.893 -59.375 -40.594 1 90.19 187 GLU B N 1
ATOM 8422 C CA . GLU B 1 187 ? -5.238 -59.875 -40.844 1 90.19 187 GLU B CA 1
ATOM 8423 C C . GLU B 1 187 ? -5.348 -60.469 -42.25 1 90.19 187 GLU B C 1
ATOM 8425 O O . GLU B 1 187 ? -6.078 -61.438 -42.438 1 90.19 187 GLU B O 1
ATOM 8430 N N . ILE B 1 188 ? -4.781 -59.844 -43.094 1 91 188 ILE B N 1
ATOM 8431 C CA . ILE B 1 188 ? -4.773 -60.375 -44.438 1 91 188 ILE B CA 1
ATOM 8432 C C . ILE B 1 188 ? -4.094 -61.75 -44.469 1 91 188 ILE B C 1
ATOM 8434 O O . ILE B 1 188 ? -4.539 -62.656 -45.156 1 91 188 ILE B O 1
ATOM 8438 N N . CYS B 1 189 ? -3.039 -61.969 -43.719 1 90.94 189 CYS B N 1
ATOM 8439 C CA . CYS B 1 189 ? -2.363 -63.25 -43.594 1 90.94 189 CYS B CA 1
ATOM 8440 C C . CYS B 1 189 ? -3.287 -64.312 -43.031 1 90.94 189 CYS B C 1
ATOM 8442 O O . CYS B 1 189 ? -3.287 -65.438 -43.469 1 90.94 189 CYS B O 1
ATOM 8444 N N . ILE B 1 190 ? -4.062 -64.062 -42.094 1 91 190 ILE B N 1
ATOM 8445 C CA . ILE B 1 190 ? -5.023 -65 -41.469 1 91 190 ILE B CA 1
ATOM 8446 C C . ILE B 1 190 ? -6.074 -65.375 -42.5 1 91 190 ILE B C 1
ATOM 8448 O O . ILE B 1 190 ? -6.438 -66.562 -42.594 1 91 190 ILE B O 1
ATOM 8452 N N . LEU B 1 191 ? -6.562 -64.438 -43.156 1 88.19 191 LEU B N 1
ATOM 8453 C CA . LEU B 1 191 ? -7.539 -64.688 -44.188 1 88.19 191 LEU B CA 1
ATOM 8454 C C . LEU B 1 191 ? -6.988 -65.688 -45.219 1 88.19 191 LEU B C 1
ATOM 8456 O O . LEU B 1 191 ? -7.664 -66.688 -45.562 1 88.19 191 LEU B O 1
ATOM 8460 N N . GLN B 1 192 ? -5.918 -65.562 -45.562 1 90.12 192 GLN B N 1
ATOM 8461 C CA . GLN B 1 192 ? -5.289 -66.438 -46.5 1 90.12 192 GLN B CA 1
ATOM 8462 C C . GLN B 1 192 ? -5.113 -67.875 -45.938 1 90.12 192 GLN B C 1
ATOM 8464 O O . GLN B 1 192 ? -5.273 -68.875 -46.625 1 90.12 192 GLN B O 1
ATOM 8469 N N . THR B 1 193 ? -4.73 -68 -44.781 1 90.62 193 THR B N 1
ATOM 8470 C CA . THR B 1 193 ? -4.57 -69.25 -44.094 1 90.62 193 THR B CA 1
ATOM 8471 C C . THR B 1 193 ? -5.902 -70 -44.031 1 90.62 193 THR B C 1
ATOM 8473 O O . THR B 1 193 ? -5.961 -71.25 -44.219 1 90.62 193 THR B O 1
ATOM 8476 N N . ILE B 1 194 ? -7.02 -69.312 -43.688 1 88.5 194 ILE B N 1
ATOM 8477 C CA . ILE B 1 194 ? -8.352 -69.875 -43.625 1 88.5 194 ILE B CA 1
ATOM 8478 C C . ILE B 1 194 ? -8.766 -70.438 -44.969 1 88.5 194 ILE B C 1
ATOM 8480 O O . ILE B 1 194 ? -9.289 -71.562 -45.094 1 88.5 194 ILE B O 1
ATOM 8484 N N . ILE B 1 195 ? -8.57 -69.688 -45.875 1 89.75 195 ILE B N 1
ATOM 8485 C CA . ILE B 1 195 ? -8.93 -70.062 -47.219 1 89.75 195 ILE B CA 1
ATOM 8486 C C . ILE B 1 195 ? -8.133 -71.312 -47.625 1 89.75 195 ILE B C 1
ATOM 8488 O O . ILE B 1 195 ? -8.695 -72.25 -48.156 1 89.75 195 ILE B O 1
ATOM 8492 N N . SER B 1 196 ? -7.008 -71.375 -47.406 1 86.44 196 SER B N 1
ATOM 8493 C CA . SER B 1 196 ? -6.137 -72.5 -47.812 1 86.44 196 SER B CA 1
ATOM 8494 C C . SER B 1 196 ? -6.469 -73.75 -47.031 1 86.44 196 SER B C 1
ATOM 8496 O O . SER B 1 196 ? -6.297 -74.875 -47.562 1 86.44 196 SER B O 1
ATOM 8498 N N . ALA B 1 197 ? -6.863 -73.75 -45.938 1 85.38 197 ALA B N 1
ATOM 8499 C CA . ALA B 1 197 ? -7.203 -74.875 -45.094 1 85.38 197 ALA B CA 1
ATOM 8500 C C . ALA B 1 197 ? -8.609 -75.375 -45.406 1 85.38 197 ALA B C 1
ATOM 8502 O O . ALA B 1 197 ? -9.062 -76.375 -44.844 1 85.38 197 ALA B O 1
ATOM 8503 N N . GLY B 1 198 ? -9.328 -74.812 -46.219 1 85.25 198 GLY B N 1
ATOM 8504 C CA . GLY B 1 198 ? -10.688 -75.188 -46.562 1 85.25 198 GLY B CA 1
ATOM 8505 C C . GLY B 1 198 ? -11.688 -74.875 -45.469 1 85.25 198 GLY B C 1
ATOM 8506 O O . GLY B 1 198 ? -12.625 -75.688 -45.25 1 85.25 198 GLY B O 1
ATOM 8507 N N . GLY B 1 199 ? -11.602 -74 -44.906 1 86.06 199 GLY B N 1
ATOM 8508 C CA . GLY B 1 199 ? -12.461 -73.625 -43.812 1 86.06 199 GLY B CA 1
ATOM 8509 C C . GLY B 1 199 ? -13.906 -73.438 -44.219 1 86.06 199 GLY B C 1
ATOM 8510 O O . GLY B 1 199 ? -14.211 -73.312 -45.406 1 86.06 199 GLY B O 1
ATOM 8511 N N . GLU B 1 200 ? -14.695 -73.188 -43.5 1 88 200 GLU B N 1
ATOM 8512 C CA . GLU B 1 200 ? -16.125 -73 -43.75 1 88 200 GLU B CA 1
ATOM 8513 C C . GLU B 1 200 ? -16.422 -71.625 -44.312 1 88 200 GLU B C 1
ATOM 8515 O O . GLU B 1 200 ? -15.758 -70.688 -43.969 1 88 200 GLU B O 1
ATOM 8520 N N . GLU B 1 201 ? -17.328 -71.562 -44.812 1 90.94 201 GLU B N 1
ATOM 8521 C CA . GLU B 1 201 ? -17.688 -70.312 -45.531 1 90.94 201 GLU B CA 1
ATOM 8522 C C . GLU B 1 201 ? -18.016 -69.188 -44.562 1 90.94 201 GLU B C 1
ATOM 8524 O O . GLU B 1 201 ? -17.672 -68 -44.812 1 90.94 201 GLU B O 1
ATOM 8529 N N . ASP B 1 202 ? -18.641 -69.5 -43.75 1 84.94 202 ASP B N 1
ATOM 8530 C CA . ASP B 1 202 ? -19.016 -68.5 -42.781 1 84.94 202 ASP B CA 1
ATOM 8531 C C . ASP B 1 202 ? -17.797 -67.938 -42.094 1 84.94 202 ASP B C 1
ATOM 8533 O O . ASP B 1 202 ? -17.75 -66.75 -41.781 1 84.94 202 ASP B O 1
ATOM 8537 N N . THR B 1 203 ? -16.875 -68.625 -41.906 1 89.5 203 THR B N 1
ATOM 8538 C CA . THR B 1 203 ? -15.641 -68.188 -41.25 1 89.5 203 THR B CA 1
ATOM 8539 C C . THR B 1 203 ? -14.844 -67.312 -42.188 1 89.5 203 THR B C 1
ATOM 8541 O O . THR B 1 203 ? -14.195 -66.312 -41.75 1 89.5 203 THR B O 1
ATOM 8544 N N . ILE B 1 204 ? -14.812 -67.5 -43.344 1 89.69 204 ILE B N 1
ATOM 8545 C CA . ILE B 1 204 ? -14.109 -66.75 -44.344 1 89.69 204 ILE B CA 1
ATOM 8546 C C . ILE B 1 204 ? -14.766 -65.375 -44.5 1 89.69 204 ILE B C 1
ATOM 8548 O O . ILE B 1 204 ? -14.07 -64.375 -44.625 1 89.69 204 ILE B O 1
ATOM 8552 N N . VAL B 1 205 ? -15.977 -65.375 -44.625 1 89.62 205 VAL B N 1
ATOM 8553 C CA . VAL B 1 205 ? -16.703 -64.125 -44.781 1 89.62 205 VAL B CA 1
ATOM 8554 C C . VAL B 1 205 ? -16.484 -63.219 -43.562 1 89.62 205 VAL B C 1
ATOM 8556 O O . VAL B 1 205 ? -16.297 -62 -43.688 1 89.62 205 VAL B O 1
ATOM 8559 N N . ASN B 1 206 ? -16.516 -63.75 -42.5 1 87.75 206 ASN B N 1
ATOM 8560 C CA . ASN B 1 206 ? -16.297 -63 -41.25 1 87.75 206 ASN B CA 1
ATOM 8561 C C . ASN B 1 206 ? -14.891 -62.406 -41.188 1 87.75 206 ASN B C 1
ATOM 8563 O O . ASN B 1 206 ? -14.703 -61.281 -40.75 1 87.75 206 ASN B O 1
ATOM 8567 N N . GLN B 1 207 ? -13.992 -63.062 -41.688 1 91.44 207 GLN B N 1
ATOM 8568 C CA . GLN B 1 207 ? -12.609 -62.625 -41.688 1 91.44 207 GLN B CA 1
ATOM 8569 C C . GLN B 1 207 ? -12.398 -61.531 -42.75 1 91.44 207 GLN B C 1
ATOM 8571 O O . GLN B 1 207 ? -11.617 -60.594 -42.531 1 91.44 207 GLN B O 1
ATOM 8576 N N . LYS B 1 208 ? -12.922 -61.531 -43.812 1 89.31 208 LYS B N 1
ATOM 8577 C CA . LYS B 1 208 ? -12.875 -60.5 -44.844 1 89.31 208 LYS B CA 1
ATOM 8578 C C . LYS B 1 208 ? -13.461 -59.188 -44.344 1 89.31 208 LYS B C 1
ATOM 8580 O O . LYS B 1 208 ? -12.953 -58.125 -44.656 1 89.31 208 LYS B O 1
ATOM 8585 N N . GLU B 1 209 ? -14.406 -59.281 -43.688 1 89.94 209 GLU B N 1
ATOM 8586 C CA . GLU B 1 209 ? -15.031 -58.125 -43.125 1 89.94 209 GLU B CA 1
ATOM 8587 C C . GLU B 1 209 ? -14.117 -57.438 -42.094 1 89.94 209 GLU B C 1
ATOM 8589 O O . GLU B 1 209 ? -14.109 -56.219 -41.969 1 89.94 209 GLU B O 1
ATOM 8594 N N . ARG B 1 210 ? -13.383 -58.156 -41.469 1 89.5 210 ARG B N 1
ATOM 8595 C CA . ARG B 1 210 ? -12.422 -57.656 -40.5 1 89.5 210 ARG B CA 1
ATOM 8596 C C . ARG B 1 210 ? -11.336 -56.812 -41.188 1 89.5 210 ARG B C 1
ATOM 8598 O O . ARG B 1 210 ? -10.945 -55.781 -40.688 1 89.5 210 ARG B O 1
ATOM 8605 N N . VAL B 1 211 ? -10.836 -57.188 -42.188 1 91.88 211 VAL B N 1
ATOM 8606 C CA . VAL B 1 211 ? -9.805 -56.5 -42.938 1 91.88 211 VAL B CA 1
ATOM 8607 C C . VAL B 1 211 ? -10.367 -55.188 -43.5 1 91.88 211 VAL B C 1
ATOM 8609 O O . VAL B 1 211 ? -9.695 -54.156 -43.469 1 91.88 211 VAL B O 1
ATOM 8612 N N . GLU B 1 212 ? -11.5 -55.188 -44.031 1 89.81 212 GLU B N 1
ATOM 8613 C CA . GLU B 1 212 ? -12.117 -54 -44.594 1 89.81 212 GLU B CA 1
ATOM 8614 C C . GLU B 1 212 ? -12.352 -52.938 -43.531 1 89.81 212 GLU B C 1
ATOM 8616 O O . GLU B 1 212 ? -12.242 -51.75 -43.812 1 89.81 212 GLU B O 1
ATOM 8621 N N . LYS B 1 213 ? -12.719 -53.344 -42.469 1 90.81 213 LYS B N 1
ATOM 8622 C CA . LYS B 1 213 ? -12.938 -52.406 -41.344 1 90.81 213 LYS B CA 1
ATOM 8623 C C . LYS B 1 213 ? -11.648 -51.688 -40.969 1 90.81 213 LYS B C 1
ATOM 8625 O O . LYS B 1 213 ? -11.664 -50.531 -40.594 1 90.81 213 LYS B O 1
ATOM 8630 N N . LEU B 1 214 ? -10.539 -52.219 -41.094 1 91.38 214 LEU B N 1
ATOM 8631 C CA . LEU B 1 214 ? -9.25 -51.625 -40.781 1 91.38 214 LEU B CA 1
ATOM 8632 C C . LEU B 1 214 ? -8.852 -50.594 -41.812 1 91.38 214 LEU B C 1
ATOM 8634 O O . LEU B 1 214 ? -8.281 -49.562 -41.469 1 91.38 214 LEU B O 1
ATOM 8638 N N . PHE B 1 215 ? -9.078 -50.844 -43 1 92.19 215 PHE B N 1
ATOM 8639 C CA . PHE B 1 215 ? -8.852 -49.875 -44.062 1 92.19 215 PHE B CA 1
ATOM 8640 C C . PHE B 1 215 ? -9.688 -48.625 -43.812 1 92.19 215 PHE B C 1
ATOM 8642 O O . PHE B 1 215 ? -9.188 -47.5 -43.906 1 92.19 215 PHE B O 1
ATOM 8649 N N . LYS B 1 216 ? -10.875 -48.781 -43.531 1 90.56 216 LYS B N 1
ATOM 8650 C CA . LYS B 1 216 ? -11.797 -47.688 -43.312 1 90.56 216 LYS B CA 1
ATOM 8651 C C . LYS B 1 216 ? -11.344 -46.812 -42.156 1 90.56 216 LYS B C 1
ATOM 8653 O O . LYS B 1 216 ? -11.352 -45.562 -42.25 1 90.56 216 LYS B O 1
ATOM 8658 N N . ARG B 1 217 ? -10.82 -47.344 -41.156 1 92.19 217 ARG B N 1
ATOM 8659 C CA . ARG B 1 217 ? -10.367 -46.625 -39.938 1 92.19 217 ARG B CA 1
ATOM 8660 C C . ARG B 1 217 ? -9.086 -45.844 -40.219 1 92.19 217 ARG B C 1
ATOM 8662 O O . ARG B 1 217 ? -8.977 -44.688 -39.875 1 92.19 217 ARG B O 1
ATOM 8669 N N . GLN B 1 218 ? -8.164 -46.375 -40.875 1 92.94 218 GLN B N 1
ATOM 8670 C CA . GLN B 1 218 ? -6.879 -45.719 -41.156 1 92.94 218 GLN B CA 1
ATOM 8671 C C . GLN B 1 218 ? -7.043 -44.531 -42.062 1 92.94 218 GLN B C 1
ATOM 8673 O O . GLN B 1 218 ? -6.453 -43.469 -41.844 1 92.94 218 GLN B O 1
ATOM 8678 N N . LEU B 1 219 ? -7.773 -44.656 -43.094 1 91.62 219 LEU B N 1
ATOM 8679 C CA . LEU B 1 219 ? -7.883 -43.625 -44.125 1 91.62 219 LEU B CA 1
ATOM 8680 C C . LEU B 1 219 ? -8.727 -42.469 -43.656 1 91.62 219 LEU B C 1
ATOM 8682 O O . LEU B 1 219 ? -8.727 -41.406 -44.281 1 91.62 219 LEU B O 1
ATOM 8686 N N . SER B 1 220 ? -9.25 -42.562 -42.531 1 91.62 220 SER B N 1
ATOM 8687 C CA . SER B 1 220 ? -9.977 -41.469 -41.906 1 91.62 220 SER B CA 1
ATOM 8688 C C . SER B 1 220 ? -9.062 -40.625 -41.031 1 91.62 220 SER B C 1
ATOM 8690 O O . SER B 1 220 ? -9.469 -39.562 -40.531 1 91.62 220 SER B O 1
ATOM 8692 N N . CYS B 1 221 ? -7.742 -40.906 -40.812 1 91.94 221 CYS B N 1
ATOM 8693 C CA . CYS B 1 221 ? -6.773 -40.219 -39.969 1 91.94 221 CYS B CA 1
ATOM 8694 C C . CYS B 1 221 ? -5.809 -39.406 -40.812 1 91.94 221 CYS B C 1
ATOM 8696 O O . CYS B 1 221 ? -5.398 -39.812 -41.875 1 91.94 221 CYS B O 1
ATOM 8698 N N . PRO B 1 222 ? -5.43 -38.156 -40.312 1 93 222 PRO B N 1
ATOM 8699 C CA . PRO B 1 222 ? -4.484 -37.312 -41.062 1 93 222 PRO B CA 1
ATOM 8700 C C . PRO B 1 222 ? -3.031 -37.719 -40.844 1 93 222 PRO B C 1
ATOM 8702 O O . PRO B 1 222 ? -2.309 -37.094 -40.062 1 93 222 PRO B O 1
ATOM 8705 N N . LEU B 1 223 ? -2.609 -38.625 -41.5 1 91.31 223 LEU B N 1
ATOM 8706 C CA . LEU B 1 223 ? -1.278 -39.188 -41.344 1 91.31 223 LEU B CA 1
ATOM 8707 C C . LEU B 1 223 ? -0.43 -38.938 -42.594 1 91.31 223 LEU B C 1
ATOM 8709 O O . LEU B 1 223 ? -0.952 -38.875 -43.688 1 91.31 223 LEU B O 1
ATOM 8713 N N . LEU B 1 224 ? 0.721 -38.844 -42.188 1 90.88 224 LEU B N 1
ATOM 8714 C CA . LEU B 1 224 ? 1.649 -38.781 -43.312 1 90.88 224 LEU B CA 1
ATOM 8715 C C . LEU B 1 224 ? 1.681 -40.125 -44.062 1 90.88 224 LEU B C 1
ATOM 8717 O O . LEU B 1 224 ? 1.523 -41.188 -43.438 1 90.88 224 LEU B O 1
ATOM 8721 N N . ASN B 1 225 ? 1.479 -40.344 -45.406 1 87.38 225 ASN B N 1
ATOM 8722 C CA . ASN B 1 225 ? 1.564 -41.5 -46.281 1 87.38 225 ASN B CA 1
ATOM 8723 C C . ASN B 1 225 ? 0.205 -42.188 -46.469 1 87.38 225 ASN B C 1
ATOM 8725 O O . ASN B 1 225 ? 0.128 -43.344 -46.875 1 87.38 225 ASN B O 1
ATOM 8729 N N . ASN B 1 226 ? -0.935 -41.688 -46.25 1 89.06 226 ASN B N 1
ATOM 8730 C CA . ASN B 1 226 ? -2.279 -42.219 -46.438 1 89.06 226 ASN B CA 1
ATOM 8731 C C . ASN B 1 226 ? -2.58 -42.469 -47.906 1 89.06 226 ASN B C 1
ATOM 8733 O O . ASN B 1 226 ? -3.443 -43.281 -48.25 1 89.06 226 ASN B O 1
ATOM 8737 N N . ASP B 1 227 ? -1.908 -41.781 -48.688 1 88.25 227 ASP B N 1
ATOM 8738 C CA . ASP B 1 227 ? -2.104 -41.969 -50.094 1 88.25 227 ASP B CA 1
ATOM 8739 C C . ASP B 1 227 ? -1.761 -43.406 -50.5 1 88.25 227 ASP B C 1
ATOM 8741 O O . ASP B 1 227 ? -2.488 -44.031 -51.281 1 88.25 227 ASP B O 1
ATOM 8745 N N . SER B 1 228 ? -0.712 -43.875 -49.969 1 90.81 228 SER B N 1
ATOM 8746 C CA . SER B 1 228 ? -0.315 -45.25 -50.25 1 90.81 228 SER B CA 1
ATOM 8747 C C . SER B 1 228 ? -1.334 -46.25 -49.688 1 90.81 228 SER B C 1
ATOM 8749 O O . SER B 1 228 ? -1.629 -47.25 -50.312 1 90.81 228 SER B O 1
ATOM 8751 N N . SER B 1 229 ? -1.947 -46.062 -48.594 1 90.06 229 SER B N 1
ATOM 8752 C CA . SER B 1 229 ? -2.926 -46.938 -47.969 1 90.06 229 SER B CA 1
ATOM 8753 C C . SER B 1 229 ? -4.246 -46.938 -48.719 1 90.06 229 SER B C 1
ATOM 8755 O O . SER B 1 229 ? -4.922 -47.969 -48.812 1 90.06 229 SER B O 1
ATOM 8757 N N . PHE B 1 230 ? -4.613 -45.844 -49.25 1 84.88 230 PHE B N 1
ATOM 8758 C CA . PHE B 1 230 ? -5.828 -45.781 -50.062 1 84.88 230 PHE B CA 1
ATOM 8759 C C . PHE B 1 230 ? -5.684 -46.594 -51.344 1 84.88 230 PHE B C 1
ATOM 8761 O O . PHE B 1 230 ? -6.609 -47.312 -51.719 1 84.88 230 PHE B O 1
ATOM 8768 N N . SER B 1 231 ? -4.625 -46.562 -51.875 1 89.75 231 SER B N 1
ATOM 8769 C CA . SER B 1 231 ? -4.344 -47.375 -53.062 1 89.75 231 SER B CA 1
ATOM 8770 C C . SER B 1 231 ? -4.43 -48.875 -52.75 1 89.75 231 SER B C 1
ATOM 8772 O O . SER B 1 231 ? -4.91 -49.656 -53.562 1 89.75 231 SER B O 1
ATOM 8774 N N . GLU B 1 232 ? -3.988 -49.25 -51.719 1 91.75 232 GLU B N 1
ATOM 8775 C CA . GLU B 1 232 ? -4.062 -50.656 -51.281 1 91.75 232 GLU B CA 1
ATOM 8776 C C . GLU B 1 232 ? -5.512 -51.062 -51.062 1 91.75 232 GLU B C 1
ATOM 8778 O O . GLU B 1 232 ? -5.867 -52.219 -51.312 1 91.75 232 GLU B O 1
ATOM 8783 N N . TYR B 1 233 ? -6.43 -50.406 -50.5 1 84.62 233 TYR B N 1
ATOM 8784 C CA . TYR B 1 233 ? -7.84 -50.688 -50.25 1 84.62 233 TYR B CA 1
ATOM 8785 C C . TYR B 1 233 ? -8.562 -50.938 -51.562 1 84.62 233 TYR B C 1
ATOM 8787 O O . TYR B 1 233 ? -9.312 -51.906 -51.688 1 84.62 233 TYR B O 1
ATOM 8795 N N . GLU B 1 234 ? -8.281 -50.125 -52.5 1 86.94 234 GLU B N 1
ATOM 8796 C CA . GLU B 1 234 ? -8.883 -50.281 -53.812 1 86.94 234 GLU B CA 1
ATOM 8797 C C . GLU B 1 234 ? -8.484 -51.625 -54.438 1 86.94 234 GLU B C 1
ATOM 8799 O O . GLU B 1 234 ? -9.32 -52.344 -54.969 1 86.94 234 GLU B O 1
ATOM 8804 N N . SER B 1 235 ? -7.359 -51.969 -54.312 1 90.62 235 SER B N 1
ATOM 8805 C CA . SER B 1 235 ? -6.852 -53.219 -54.844 1 90.62 235 SER B CA 1
ATOM 8806 C C . SER B 1 235 ? -7.477 -54.406 -54.094 1 90.62 235 SER B C 1
ATOM 8808 O O . SER B 1 235 ? -7.762 -55.438 -54.719 1 90.62 235 SER B O 1
ATOM 8810 N N . TRP B 1 236 ? -7.684 -54.438 -52.938 1 89.5 236 TRP B N 1
ATOM 8811 C CA . TRP B 1 236 ? -8.25 -55.5 -52.094 1 89.5 236 TRP B CA 1
ATOM 8812 C C . TRP B 1 236 ? -9.719 -55.719 -52.438 1 89.5 236 TRP B C 1
ATOM 8814 O O . TRP B 1 236 ? -10.164 -56.875 -52.531 1 89.5 236 TRP B O 1
ATOM 8824 N N . LYS B 1 237 ? -10.5 -54.781 -52.656 1 85.38 237 LYS B N 1
ATOM 8825 C CA . LYS B 1 237 ? -11.898 -54.906 -53.031 1 85.38 237 LYS B CA 1
ATOM 8826 C C . LYS B 1 237 ? -12.031 -55.562 -54.406 1 85.38 237 LYS B C 1
ATOM 8828 O O . LYS B 1 237 ? -12.922 -56.375 -54.656 1 85.38 237 LYS B O 1
ATOM 8833 N N . SER B 1 238 ? -11.211 -55.188 -55.156 1 89 238 SER B N 1
ATOM 8834 C CA . SER B 1 238 ? -11.211 -55.75 -56.5 1 89 238 SER B CA 1
ATOM 8835 C C . SER B 1 238 ? -10.898 -57.25 -56.469 1 89 238 SER B C 1
ATOM 8837 O O . SER B 1 238 ? -11.539 -58.031 -57.156 1 89 238 SER B O 1
ATOM 8839 N N . GLU B 1 239 ? -10.094 -57.656 -55.75 1 89.12 239 GLU B N 1
ATOM 8840 C CA . GLU B 1 239 ? -9.703 -59.062 -55.656 1 89.12 239 GLU B CA 1
ATOM 8841 C C . GLU B 1 239 ? -10.836 -59.906 -55.062 1 89.12 239 GLU B C 1
ATOM 8843 O O . GLU B 1 239 ? -10.992 -61.062 -55.406 1 89.12 239 GLU B O 1
ATOM 8848 N N . ASN B 1 240 ? -11.75 -59.531 -54.312 1 84.44 240 ASN B N 1
ATOM 8849 C CA . ASN B 1 240 ? -12.867 -60.25 -53.688 1 84.44 240 ASN B CA 1
ATOM 8850 C C . ASN B 1 240 ? -14.164 -60.031 -54.469 1 84.44 240 ASN B C 1
ATOM 8852 O O . ASN B 1 240 ? -15.234 -60.438 -54 1 84.44 240 ASN B O 1
ATOM 8856 N N . ASN B 1 241 ? -14.055 -59.281 -55.594 1 81 241 ASN B N 1
ATOM 8857 C CA . ASN B 1 241 ? -15.172 -59 -56.5 1 81 241 ASN B CA 1
ATOM 8858 C C . ASN B 1 241 ? -16.297 -58.25 -55.75 1 81 241 ASN B C 1
ATOM 8860 O O . ASN B 1 241 ? -17.469 -58.594 -55.938 1 81 241 ASN B O 1
ATOM 8864 N N . GLU B 1 242 ? -15.805 -57.406 -55.062 1 86.25 242 GLU B N 1
ATOM 8865 C CA . GLU B 1 242 ? -16.75 -56.531 -54.375 1 86.25 242 GLU B CA 1
ATOM 8866 C C . GLU B 1 242 ? -16.5 -55.062 -54.719 1 86.25 242 GLU B C 1
ATOM 8868 O O . GLU B 1 242 ? -15.367 -54.656 -54.938 1 86.25 242 GLU B O 1
ATOM 8873 N N . PRO B 1 243 ? -17.375 -54.219 -54.625 1 89.69 243 PRO B N 1
ATOM 8874 C CA . PRO B 1 243 ? -17.203 -52.812 -54.938 1 89.69 243 PRO B CA 1
ATOM 8875 C C . PRO B 1 243 ? -16.641 -52 -53.781 1 89.69 243 PRO B C 1
ATOM 8877 O O . PRO B 1 243 ? -16.875 -52.344 -52.625 1 89.69 243 PRO B O 1
ATOM 8880 N N . VAL B 1 244 ? -16.062 -51.062 -54.312 1 86.5 244 VAL B N 1
ATOM 8881 C CA . VAL B 1 244 ? -15.492 -50.156 -53.312 1 86.5 244 VAL B CA 1
ATOM 8882 C C . VAL B 1 244 ? -16.625 -49.438 -52.594 1 86.5 244 VAL B C 1
ATOM 8884 O O . VAL B 1 244 ? -17.594 -49 -53.188 1 86.5 244 VAL B O 1
ATOM 8887 N N . ASP B 1 245 ? -16.438 -49.125 -51.375 1 88.75 245 ASP B N 1
ATOM 8888 C CA . ASP B 1 245 ? -17.438 -48.531 -50.531 1 88.75 245 ASP B CA 1
ATOM 8889 C C . ASP B 1 245 ? -17.328 -47 -50.531 1 88.75 245 ASP B C 1
ATOM 8891 O O . ASP B 1 245 ? -16.281 -46.438 -50.219 1 88.75 245 ASP B O 1
ATOM 8895 N N . GLN B 1 246 ? -18.172 -46.25 -50.781 1 92.81 246 GLN B N 1
ATOM 8896 C CA . GLN B 1 246 ? -18.172 -44.812 -50.969 1 92.81 246 GLN B CA 1
ATOM 8897 C C . GLN B 1 246 ? -17.984 -44.062 -49.656 1 92.81 246 GLN B C 1
ATOM 8899 O O . GLN B 1 246 ? -17.391 -43 -49.625 1 92.81 246 GLN B O 1
ATOM 8904 N N . SER B 1 247 ? -18.359 -44.562 -48.688 1 89.06 247 SER B N 1
ATOM 8905 C CA . SER B 1 247 ? -18.188 -43.969 -47.375 1 89.06 247 SER B CA 1
ATOM 8906 C C . SER B 1 247 ? -16.719 -43.906 -46.969 1 89.06 247 SER B C 1
ATOM 8908 O O . SER B 1 247 ? -16.281 -42.969 -46.312 1 89.06 247 SER B O 1
ATOM 8910 N N . VAL B 1 248 ? -15.898 -44.656 -47.438 1 92.38 248 VAL B N 1
ATOM 8911 C CA . VAL B 1 248 ? -14.469 -44.688 -47.156 1 92.38 248 VAL B CA 1
ATOM 8912 C C . VAL B 1 248 ? -13.75 -43.625 -47.938 1 92.38 248 VAL B C 1
ATOM 8914 O O . VAL B 1 248 ? -12.812 -43 -47.469 1 92.38 248 VAL B O 1
ATOM 8917 N N . VAL B 1 249 ? -14.148 -43.438 -49.062 1 92.06 249 VAL B N 1
ATOM 8918 C CA . VAL B 1 249 ? -13.555 -42.438 -49.938 1 92.06 249 VAL B CA 1
ATOM 8919 C C . VAL B 1 249 ? -13.805 -41.031 -49.344 1 92.06 249 VAL B C 1
ATOM 8921 O O . VAL B 1 249 ? -12.914 -40.188 -49.344 1 92.06 249 VAL B O 1
ATOM 8924 N N . GLU B 1 250 ? -14.82 -40.688 -48.969 1 92.06 250 GLU B N 1
ATOM 8925 C CA . GLU B 1 250 ? -15.172 -39.406 -48.375 1 92.06 250 GLU B CA 1
ATOM 8926 C C . GLU B 1 250 ? -14.383 -39.125 -47.125 1 92.06 250 GLU B C 1
ATOM 8928 O O . GLU B 1 250 ? -13.898 -38.031 -46.875 1 92.06 250 GLU B O 1
ATOM 8933 N N . ASN B 1 251 ? -14.25 -40.031 -46.312 1 88.69 251 ASN B N 1
ATOM 8934 C CA . ASN B 1 251 ? -13.492 -39.906 -45.062 1 88.69 251 ASN B CA 1
ATOM 8935 C C . ASN B 1 251 ? -12.008 -39.688 -45.344 1 88.69 251 ASN B C 1
ATOM 8937 O O . ASN B 1 251 ? -11.336 -38.969 -44.594 1 88.69 251 ASN B O 1
ATOM 8941 N N . TYR B 1 252 ? -11.547 -40.188 -46.312 1 91.75 252 TYR B N 1
ATOM 8942 C CA . TYR B 1 252 ? -10.156 -40.031 -46.719 1 91.75 252 TYR B CA 1
ATOM 8943 C C . TYR B 1 252 ? -9.891 -38.594 -47.156 1 91.75 252 TYR B C 1
ATOM 8945 O O . TYR B 1 252 ? -8.844 -38.031 -46.844 1 91.75 252 TYR B O 1
ATOM 8953 N N . GLN B 1 253 ? -10.625 -37.938 -47.875 1 92.75 253 GLN B N 1
ATOM 8954 C CA . GLN B 1 253 ? -10.469 -36.562 -48.344 1 92.75 253 GLN B CA 1
ATOM 8955 C C . GLN B 1 253 ? -10.5 -35.562 -47.188 1 92.75 253 GLN B C 1
ATOM 8957 O O . GLN B 1 253 ? -9.719 -34.625 -47.156 1 92.75 253 GLN B O 1
ATOM 8962 N N . LYS B 1 254 ? -11.25 -35.75 -46.344 1 90.12 254 LYS B N 1
ATOM 8963 C CA . LYS B 1 254 ? -11.32 -34.906 -45.156 1 90.12 254 LYS B CA 1
ATOM 8964 C C . LYS B 1 254 ? -10.039 -35 -44.312 1 90.12 254 LYS B C 1
ATOM 8966 O O . LYS B 1 254 ? -9.539 -33.969 -43.812 1 90.12 254 LYS B O 1
ATOM 8971 N N . ALA B 1 255 ? -9.5 -36.062 -44.188 1 89.62 255 ALA B N 1
ATOM 8972 C CA . ALA B 1 255 ? -8.273 -36.312 -43.438 1 89.62 255 ALA B CA 1
ATOM 8973 C C . ALA B 1 255 ? -7.082 -35.625 -44.094 1 89.62 255 ALA B C 1
ATOM 8975 O O . ALA B 1 255 ? -6.18 -35.125 -43.406 1 89.62 255 ALA B O 1
ATOM 8976 N N . ASN B 1 256 ? -7.035 -35.5 -45.281 1 92.94 256 ASN B N 1
ATOM 8977 C CA . ASN B 1 256 ? -5.949 -34.875 -46.062 1 92.94 256 ASN B CA 1
ATOM 8978 C C . ASN B 1 256 ? -5.973 -33.344 -45.906 1 92.94 256 ASN B C 1
ATOM 8980 O O . ASN B 1 256 ? -4.922 -32.719 -45.906 1 92.94 256 ASN B O 1
ATOM 8984 N N . GLU B 1 257 ? -6.965 -32.688 -45.781 1 93.06 257 GLU B N 1
ATOM 8985 C CA . GLU B 1 257 ? -7.074 -31.266 -45.562 1 93.06 257 GLU B CA 1
ATOM 8986 C C . GLU B 1 257 ? -6.512 -30.859 -44.219 1 93.06 257 GLU B C 1
ATOM 8988 O O . GLU B 1 257 ? -5.82 -29.844 -44.094 1 93.06 257 GLU B O 1
ATOM 8993 N N . VAL B 1 258 ? -6.75 -31.594 -43.281 1 90.56 258 VAL B N 1
ATOM 8994 C CA . VAL B 1 258 ? -6.219 -31.359 -41.938 1 90.56 258 VAL B CA 1
ATOM 8995 C C . VAL B 1 258 ? -4.703 -31.531 -41.938 1 90.56 258 VAL B C 1
ATOM 8997 O O . VAL B 1 258 ? -3.979 -30.75 -41.344 1 90.56 258 VAL B O 1
ATOM 9000 N N . LEU B 1 259 ? -4.211 -32.406 -42.656 1 91.69 259 LEU B N 1
ATOM 9001 C CA . LEU B 1 259 ? -2.785 -32.719 -42.719 1 91.69 259 LEU B CA 1
ATOM 9002 C C . LEU B 1 259 ? -2.012 -31.547 -43.312 1 91.69 259 LEU B C 1
ATOM 9004 O O . LEU B 1 259 ? -0.881 -31.266 -42.906 1 91.69 259 LEU B O 1
ATOM 9008 N N . GLN B 1 260 ? -2.482 -30.828 -44.156 1 93.44 260 GLN B N 1
ATOM 9009 C CA . GLN B 1 260 ? -1.825 -29.703 -44.812 1 93.44 260 GLN B CA 1
ATOM 9010 C C . GLN B 1 260 ? -1.597 -28.547 -43.844 1 93.44 260 GLN B C 1
ATOM 9012 O O . GLN B 1 260 ? -0.594 -27.844 -43.938 1 93.44 260 GLN B O 1
ATOM 9017 N N . LYS B 1 261 ? -2.311 -28.344 -42.906 1 92.5 261 LYS B N 1
ATOM 9018 C CA . LYS B 1 261 ? -2.191 -27.297 -41.906 1 92.5 261 LYS B CA 1
ATOM 9019 C C . LYS B 1 261 ? -1.188 -27.688 -40.812 1 92.5 261 LYS B C 1
ATOM 9021 O O . LYS B 1 261 ? -0.565 -26.812 -40.219 1 92.5 261 LYS B O 1
ATOM 9026 N N . LEU B 1 262 ? -1 -28.969 -40.656 1 91.06 262 LEU B N 1
ATOM 9027 C CA . LEU B 1 262 ? -0.101 -29.453 -39.625 1 91.06 262 LEU B CA 1
ATOM 9028 C C . LEU B 1 262 ? 1.323 -29.594 -40.156 1 91.06 262 LEU B C 1
ATOM 9030 O O . LEU B 1 262 ? 2.283 -29.562 -39.375 1 91.06 262 LEU B O 1
ATOM 9034 N N . THR B 1 263 ? 1.593 -29.547 -41.344 1 90.19 263 THR B N 1
ATOM 9035 C CA . THR B 1 263 ? 2.859 -29.859 -42 1 90.19 263 THR B CA 1
ATOM 9036 C C . THR B 1 263 ? 3.906 -28.797 -41.688 1 90.19 263 THR B C 1
ATOM 9038 O O . THR B 1 263 ? 5.082 -29.109 -41.5 1 90.19 263 THR B O 1
ATOM 9041 N N . PRO B 1 264 ? 3.609 -27.547 -41.531 1 92.81 264 PRO B N 1
ATOM 9042 C CA . PRO B 1 264 ? 4.625 -26.562 -41.188 1 92.81 264 PRO B CA 1
ATOM 9043 C C . PRO B 1 264 ? 5.238 -26.812 -39.812 1 92.81 264 PRO B C 1
ATOM 9045 O O . PRO B 1 264 ? 6.445 -26.625 -39.625 1 92.81 264 PRO B O 1
ATOM 9048 N N . PHE B 1 265 ? 4.496 -27.109 -38.875 1 93.69 265 PHE B N 1
ATOM 9049 C CA . PHE B 1 265 ? 5.012 -27.438 -37.562 1 93.69 265 PHE B CA 1
ATOM 9050 C C . PHE B 1 265 ? 5.926 -28.656 -37.625 1 93.69 265 PHE B C 1
ATOM 9052 O O . PHE B 1 265 ? 6.984 -28.672 -36.969 1 93.69 265 PHE B O 1
ATOM 9059 N N . GLU B 1 266 ? 5.492 -29.609 -38.469 1 91.94 266 GLU B N 1
ATOM 9060 C CA . GLU B 1 266 ? 6.246 -30.844 -38.594 1 91.94 266 GLU B CA 1
ATOM 9061 C C . GLU B 1 266 ? 7.602 -30.609 -39.25 1 91.94 266 GLU B C 1
ATOM 9063 O O . GLU B 1 266 ? 8.594 -31.25 -38.906 1 91.94 266 GLU B O 1
ATOM 9068 N N . GLU B 1 267 ? 7.648 -29.703 -40.094 1 91.56 267 GLU B N 1
ATOM 9069 C CA . GLU B 1 267 ? 8.898 -29.344 -40.75 1 91.56 267 GLU B CA 1
ATOM 9070 C C . GLU B 1 267 ? 9.836 -28.609 -39.812 1 91.56 267 GLU B C 1
ATOM 9072 O O . GLU B 1 267 ? 11.047 -28.828 -39.844 1 91.56 267 GLU B O 1
ATOM 9077 N N . GLU B 1 268 ? 9.352 -27.734 -38.969 1 92.5 268 GLU B N 1
ATOM 9078 C CA . GLU B 1 268 ? 10.156 -27 -38 1 92.5 268 GLU B CA 1
ATOM 9079 C C . GLU B 1 268 ? 10.758 -27.938 -36.938 1 92.5 268 GLU B C 1
ATOM 9081 O O . GLU B 1 268 ? 11.875 -27.734 -36.5 1 92.5 268 GLU B O 1
ATOM 9086 N N . LEU B 1 269 ? 9.977 -28.953 -36.562 1 92.06 269 LEU B N 1
ATOM 9087 C CA . LEU B 1 269 ? 10.43 -29.922 -35.594 1 92.06 269 LEU B CA 1
ATOM 9088 C C . LEU B 1 269 ? 11.625 -30.719 -36.125 1 92.06 269 LEU B C 1
ATOM 9090 O O . LEU B 1 269 ? 12.461 -31.172 -35.344 1 92.06 269 LEU B O 1
ATOM 9094 N N . LEU B 1 270 ? 11.734 -30.766 -37.438 1 88.44 270 LEU B N 1
ATOM 9095 C CA . LEU B 1 270 ? 12.828 -31.516 -38.062 1 88.44 270 LEU B CA 1
ATOM 9096 C C . LEU B 1 270 ? 14.117 -30.703 -38.062 1 88.44 270 LEU B C 1
ATOM 9098 O O . LEU B 1 270 ? 15.211 -31.266 -38 1 88.44 270 LEU B O 1
ATOM 9102 N N . VAL B 1 271 ? 14.023 -29.406 -37.906 1 89.19 271 VAL B N 1
ATOM 9103 C CA . VAL B 1 271 ? 15.188 -28.562 -38.156 1 89.19 271 VAL B CA 1
ATOM 9104 C C . VAL B 1 271 ? 15.695 -28.016 -36.812 1 89.19 271 VAL B C 1
ATOM 9106 O O . VAL B 1 271 ? 16.906 -27.938 -36.594 1 89.19 271 VAL B O 1
ATOM 9109 N N . LYS B 1 272 ? 14.922 -27.641 -35.875 1 87.75 272 LYS B N 1
ATOM 9110 C CA . LYS B 1 272 ? 15.297 -26.953 -34.625 1 87.75 272 LYS B CA 1
ATOM 9111 C C . LYS B 1 272 ? 15.883 -27.922 -33.625 1 87.75 272 LYS B C 1
ATOM 9113 O O . LYS B 1 272 ? 15.406 -29.047 -33.469 1 87.75 272 LYS B O 1
ATOM 9118 N N . ASP B 1 273 ? 16.938 -27.406 -33 1 85.06 273 ASP B N 1
ATOM 9119 C CA . ASP B 1 273 ? 17.547 -28.203 -31.922 1 85.06 273 ASP B CA 1
ATOM 9120 C C . ASP B 1 273 ? 16.688 -28.156 -30.656 1 85.06 273 ASP B C 1
ATOM 9122 O O . ASP B 1 273 ? 16.406 -29.203 -30.062 1 85.06 273 ASP B O 1
ATOM 9126 N N . ASP B 1 274 ? 16.547 -26.938 -30.219 1 85.81 274 ASP B N 1
ATOM 9127 C CA . ASP B 1 274 ? 15.625 -26.797 -29.094 1 85.81 274 ASP B CA 1
ATOM 9128 C C . ASP B 1 274 ? 14.18 -26.797 -29.578 1 85.81 274 ASP B C 1
ATOM 9130 O O . ASP B 1 274 ? 13.695 -25.781 -30.094 1 85.81 274 ASP B O 1
ATOM 9134 N N . LYS B 1 275 ? 13.609 -27.922 -29.359 1 95.31 275 LYS B N 1
ATOM 9135 C CA . LYS B 1 275 ? 12.281 -28.156 -29.922 1 95.31 275 LYS B CA 1
ATOM 9136 C C . LYS B 1 275 ? 11.188 -27.609 -29 1 95.31 275 LYS B C 1
ATOM 9138 O O . LYS B 1 275 ? 10.016 -27.578 -29.375 1 95.31 275 LYS B O 1
ATOM 9143 N N . SER B 1 276 ? 11.57 -27.188 -27.766 1 95.31 276 SER B N 1
ATOM 9144 C CA . SER B 1 276 ? 10.586 -26.812 -26.75 1 95.31 276 SER B CA 1
ATOM 9145 C C . SER B 1 276 ? 9.711 -25.672 -27.219 1 95.31 276 SER B C 1
ATOM 9147 O O . SER B 1 276 ? 8.484 -25.719 -27.109 1 95.31 276 SER B O 1
ATOM 9149 N N . ASP B 1 277 ? 10.281 -24.594 -27.766 1 92.31 277 ASP B N 1
ATOM 9150 C CA . ASP B 1 277 ? 9.523 -23.438 -28.25 1 92.31 277 ASP B CA 1
ATOM 9151 C C . ASP B 1 277 ? 8.617 -23.828 -29.406 1 92.31 277 ASP B C 1
ATOM 9153 O O . ASP B 1 277 ? 7.492 -23.328 -29.516 1 92.31 277 ASP B O 1
ATOM 9157 N N . VAL B 1 278 ? 9.125 -24.703 -30.266 1 96.12 278 VAL B N 1
ATOM 9158 C CA . VAL B 1 278 ? 8.344 -25.141 -31.406 1 96.12 278 VAL B CA 1
ATOM 9159 C C . VAL B 1 278 ? 7.105 -25.891 -30.922 1 96.12 278 VAL B C 1
ATOM 9161 O O . VAL B 1 278 ? 6 -25.656 -31.422 1 96.12 278 VAL B O 1
ATOM 9164 N N . TYR B 1 279 ? 7.309 -26.828 -30.047 1 97.75 279 TYR B N 1
ATOM 9165 C CA . TYR B 1 279 ? 6.195 -27.594 -29.484 1 97.75 279 TYR B CA 1
ATOM 9166 C C . TYR B 1 279 ? 5.18 -26.672 -28.828 1 97.75 279 TYR B C 1
ATOM 9168 O O . TYR B 1 279 ? 3.971 -26.906 -28.922 1 97.75 279 TYR B O 1
ATOM 9176 N N . ARG B 1 280 ? 5.707 -25.625 -28 1 95.38 280 ARG B N 1
ATOM 9177 C CA . ARG B 1 280 ? 4.812 -24.672 -27.359 1 95.38 280 ARG B CA 1
ATOM 9178 C C . ARG B 1 280 ? 3.896 -24 -28.375 1 95.38 280 ARG B C 1
ATOM 9180 O O . ARG B 1 280 ? 2.682 -23.938 -28.172 1 95.38 280 ARG B O 1
ATOM 9187 N N . ASN B 1 281 ? 4.391 -23.672 -29.484 1 93.94 281 ASN B N 1
ATOM 9188 C CA . ASN B 1 281 ? 3.607 -23.016 -30.531 1 93.94 281 ASN B CA 1
ATOM 9189 C C . ASN B 1 281 ? 2.686 -24 -31.234 1 93.94 281 ASN B C 1
ATOM 9191 O O . ASN B 1 281 ? 1.547 -23.672 -31.562 1 93.94 281 ASN B O 1
ATOM 9195 N N . TYR B 1 282 ? 3.189 -25.125 -31.5 1 97.25 282 TYR B N 1
ATOM 9196 C CA . TYR B 1 282 ? 2.453 -26.203 -32.156 1 97.25 282 TYR B CA 1
ATOM 9197 C C . TYR B 1 282 ? 1.224 -26.594 -31.328 1 97.25 282 TYR B C 1
ATOM 9199 O O . TYR B 1 282 ? 0.119 -26.688 -31.875 1 97.25 282 TYR B O 1
ATOM 9207 N N . ILE B 1 283 ? 1.45 -26.812 -30.156 1 97.75 283 ILE B N 1
ATOM 9208 C CA . ILE B 1 283 ? 0.358 -27.203 -29.266 1 97.75 283 ILE B CA 1
ATOM 9209 C C . ILE B 1 283 ? -0.663 -26.062 -29.188 1 97.75 283 ILE B C 1
ATOM 9211 O O . ILE B 1 283 ? -1.872 -26.312 -29.203 1 97.75 283 ILE B O 1
ATOM 9215 N N . LYS B 1 284 ? -0.116 -24.797 -28.984 1 93.38 284 LYS B N 1
ATOM 9216 C CA . LYS B 1 284 ? -1.011 -23.641 -28.969 1 93.38 284 LYS B CA 1
ATOM 9217 C C . LYS B 1 284 ? -1.919 -23.625 -30.188 1 93.38 284 LYS B C 1
ATOM 9219 O O . LYS B 1 284 ? -3.125 -23.406 -30.062 1 93.38 284 LYS B O 1
ATOM 9224 N N . TYR B 1 285 ? -1.457 -24 -31.344 1 94.75 285 TYR B N 1
ATOM 9225 C CA . TYR B 1 285 ? -2.217 -24.031 -32.594 1 94.75 285 TYR B CA 1
ATOM 9226 C C . TYR B 1 285 ? -3.283 -25.125 -32.562 1 94.75 285 TYR B C 1
ATOM 9228 O O . TYR B 1 285 ? -4.441 -24.875 -32.906 1 94.75 285 TYR B O 1
ATOM 9236 N N . GLU B 1 286 ? -2.895 -26.375 -32.25 1 96.62 286 GLU B N 1
ATOM 9237 C CA . GLU B 1 286 ? -3.791 -27.531 -32.25 1 96.62 286 GLU B CA 1
ATOM 9238 C C . GLU B 1 286 ? -4.91 -27.344 -31.234 1 96.62 286 GLU B C 1
ATOM 9240 O O . GLU B 1 286 ? -6.031 -27.812 -31.438 1 96.62 286 GLU B O 1
ATOM 9245 N N . VAL B 1 287 ? -4.566 -26.734 -30.156 1 95.12 287 VAL B N 1
ATOM 9246 C CA . VAL B 1 287 ? -5.57 -26.516 -29.125 1 95.12 287 VAL B CA 1
ATOM 9247 C C . VAL B 1 287 ? -6.676 -25.594 -29.656 1 95.12 287 VAL B C 1
ATOM 9249 O O . VAL B 1 287 ? -7.848 -25.766 -29.312 1 95.12 287 VAL B O 1
ATOM 9252 N N . GLU B 1 288 ? -6.406 -24.812 -30.516 1 91.88 288 GLU B N 1
ATOM 9253 C CA . GLU B 1 288 ? -7.395 -23.938 -31.141 1 91.88 288 GLU B CA 1
ATOM 9254 C C . GLU B 1 288 ? -8.344 -24.719 -32.031 1 91.88 288 GLU B C 1
ATOM 9256 O O . GLU B 1 288 ? -9.508 -24.344 -32.188 1 91.88 288 GLU B O 1
ATOM 9261 N N . LYS B 1 289 ? -7.914 -25.828 -32.594 1 93.38 289 LYS B N 1
ATOM 9262 C CA . LYS B 1 289 ? -8.703 -26.656 -33.5 1 93.38 289 LYS B CA 1
ATOM 9263 C C . LYS B 1 289 ? -9.586 -27.625 -32.719 1 93.38 289 LYS B C 1
ATOM 9265 O O . LYS B 1 289 ? -10.555 -28.172 -33.25 1 93.38 289 LYS B O 1
ATOM 9270 N N . ASP B 1 290 ? -9.297 -27.969 -31.609 1 90.5 290 ASP B N 1
ATOM 9271 C CA . ASP B 1 290 ? -10.102 -28.688 -30.625 1 90.5 290 ASP B CA 1
ATOM 9272 C C . ASP B 1 290 ? -10.312 -30.141 -31.047 1 90.5 290 ASP B C 1
ATOM 9274 O O . ASP B 1 290 ? -11.453 -30.609 -31.109 1 90.5 290 ASP B O 1
ATOM 9278 N N . GLU B 1 291 ? -9.398 -30.734 -31.469 1 93.44 291 GLU B N 1
ATOM 9279 C CA . GLU B 1 291 ? -9.383 -32.188 -31.688 1 93.44 291 GLU B CA 1
ATOM 9280 C C . GLU B 1 291 ? -8.609 -32.906 -30.594 1 93.44 291 GLU B C 1
ATOM 9282 O O . GLU B 1 291 ? -7.398 -33.094 -30.719 1 93.44 291 GLU B O 1
ATOM 9287 N N . PRO B 1 292 ? -9.273 -33.594 -29.703 1 95.62 292 PRO B N 1
ATOM 9288 C CA . PRO B 1 292 ? -8.633 -34.094 -28.484 1 95.62 292 PRO B CA 1
ATOM 9289 C C . PRO B 1 292 ? -7.613 -35.188 -28.75 1 95.62 292 PRO B C 1
ATOM 9291 O O . PRO B 1 292 ? -6.516 -35.188 -28.188 1 95.62 292 PRO B O 1
ATOM 9294 N N . ALA B 1 293 ? -8.016 -36.094 -29.547 1 94.81 293 ALA B N 1
ATOM 9295 C CA . ALA B 1 293 ? -7.141 -37.25 -29.797 1 94.81 293 ALA B CA 1
ATOM 9296 C C . ALA B 1 293 ? -5.812 -36.781 -30.391 1 94.81 293 ALA B C 1
ATOM 9298 O O . ALA B 1 293 ? -4.75 -37.281 -30.016 1 94.81 293 ALA B O 1
ATOM 9299 N N . ARG B 1 294 ? -5.844 -35.875 -31.266 1 95.12 294 ARG B N 1
ATOM 9300 C CA . ARG B 1 294 ? -4.641 -35.344 -31.891 1 95.12 294 ARG B CA 1
ATOM 9301 C C . ARG B 1 294 ? -3.82 -34.531 -30.891 1 95.12 294 ARG B C 1
ATOM 9303 O O . ARG B 1 294 ? -2.588 -34.594 -30.891 1 95.12 294 ARG B O 1
ATOM 9310 N N . ILE B 1 295 ? -4.477 -33.719 -30.094 1 97.44 295 ILE B N 1
ATOM 9311 C CA . ILE B 1 295 ? -3.805 -32.875 -29.109 1 97.44 295 ILE B CA 1
ATOM 9312 C C . ILE B 1 295 ? -3.078 -33.781 -28.094 1 97.44 295 ILE B C 1
ATOM 9314 O O . ILE B 1 295 ? -1.918 -33.531 -27.766 1 97.44 295 ILE B O 1
ATOM 9318 N N . LEU B 1 296 ? -3.762 -34.812 -27.703 1 97.81 296 LEU B N 1
ATOM 9319 C CA . LEU B 1 296 ? -3.172 -35.75 -26.75 1 97.81 296 LEU B CA 1
ATOM 9320 C C . LEU B 1 296 ? -1.939 -36.438 -27.328 1 97.81 296 LEU B C 1
ATOM 9322 O O . LEU B 1 296 ? -0.913 -36.531 -26.656 1 97.81 296 LEU B O 1
ATOM 9326 N N . CYS B 1 297 ? -2.061 -36.812 -28.484 1 97 297 CYS B N 1
ATOM 9327 C CA . CYS B 1 297 ? -0.933 -37.469 -29.156 1 97 297 CYS B CA 1
ATOM 9328 C C . CYS B 1 297 ? 0.237 -36.5 -29.297 1 97 297 CYS B C 1
ATOM 9330 O O . CYS B 1 297 ? 1.391 -36.875 -29.094 1 97 297 CYS B O 1
ATOM 9332 N N . LEU B 1 298 ? -0.084 -35.281 -29.594 1 97.75 298 LEU B N 1
ATOM 9333 C CA . LEU B 1 298 ? 0.949 -34.25 -29.75 1 97.75 298 LEU B CA 1
ATOM 9334 C C . LEU B 1 298 ? 1.626 -33.969 -28.422 1 97.75 298 LEU B C 1
ATOM 9336 O O . LEU B 1 298 ? 2.844 -33.75 -28.375 1 97.75 298 LEU B O 1
ATOM 9340 N N . CYS B 1 299 ? 0.911 -33.844 -27.406 1 98.5 299 CYS B N 1
ATOM 9341 C CA . CYS B 1 299 ? 1.479 -33.625 -26.078 1 98.5 299 CYS B CA 1
ATOM 9342 C C . CYS B 1 299 ? 2.398 -34.75 -25.672 1 98.5 299 CYS B C 1
ATOM 9344 O O . CYS B 1 299 ? 3.492 -34.531 -25.156 1 98.5 299 CYS B O 1
ATOM 9346 N N . GLU B 1 300 ? 1.928 -35.938 -26 1 98.19 300 GLU B N 1
ATOM 9347 C CA . GLU B 1 300 ? 2.746 -37.094 -25.703 1 98.19 300 GLU B CA 1
ATOM 9348 C C . GLU B 1 300 ? 4.055 -37.062 -26.484 1 98.19 300 GLU B C 1
ATOM 9350 O O . GLU B 1 300 ? 5.105 -37.469 -25.953 1 98.19 300 GLU B O 1
ATOM 9355 N N . ARG B 1 301 ? 3.977 -36.625 -27.609 1 96.81 301 ARG B N 1
ATOM 9356 C CA . ARG B 1 301 ? 5.164 -36.5 -28.453 1 96.81 301 ARG B CA 1
ATOM 9357 C C . ARG B 1 301 ? 6.105 -35.438 -27.891 1 96.81 301 ARG B C 1
ATOM 9359 O O . ARG B 1 301 ? 7.324 -35.625 -27.859 1 96.81 301 ARG B O 1
ATOM 9366 N N . ALA B 1 302 ? 5.574 -34.312 -27.453 1 98 302 ALA B N 1
ATOM 9367 C CA . ALA B 1 302 ? 6.352 -33.188 -26.938 1 98 302 ALA B CA 1
ATOM 9368 C C . ALA B 1 302 ? 7.137 -33.594 -25.688 1 98 302 ALA B C 1
ATOM 9370 O O . ALA B 1 302 ? 8.328 -33.281 -25.578 1 98 302 ALA B O 1
ATOM 9371 N N . VAL B 1 303 ? 6.496 -34.281 -24.766 1 98 303 VAL B N 1
ATOM 9372 C CA . VAL B 1 303 ? 7.152 -34.625 -23.516 1 98 303 VAL B CA 1
ATOM 9373 C C . VAL B 1 303 ? 8.109 -35.781 -23.734 1 98 303 VAL B C 1
ATOM 9375 O O . VAL B 1 303 ? 9.023 -36 -22.922 1 98 303 VAL B O 1
ATOM 9378 N N . ALA B 1 304 ? 7.91 -36.5 -24.844 1 97 304 ALA B N 1
ATOM 9379 C CA . ALA B 1 304 ? 8.867 -37.562 -25.188 1 97 304 ALA B CA 1
ATOM 9380 C C . ALA B 1 304 ? 10.148 -36.969 -25.766 1 97 304 ALA B C 1
ATOM 9382 O O . ALA B 1 304 ? 11.25 -37.438 -25.453 1 97 304 ALA B O 1
ATOM 9383 N N . ASP B 1 305 ? 10.039 -35.906 -26.484 1 95.31 305 ASP B N 1
ATOM 9384 C CA . ASP B 1 305 ? 11.18 -35.25 -27.094 1 95.31 305 ASP B CA 1
ATOM 9385 C C . ASP B 1 305 ? 11.891 -34.344 -26.094 1 95.31 305 ASP B C 1
ATOM 9387 O O . ASP B 1 305 ? 13.102 -34.125 -26.188 1 95.31 305 ASP B O 1
ATOM 9391 N N . CYS B 1 306 ? 11.086 -33.719 -25.172 1 96.19 306 CYS B N 1
ATOM 9392 C CA . CYS B 1 306 ? 11.609 -32.781 -24.188 1 96.19 306 CYS B CA 1
ATOM 9393 C C . CYS B 1 306 ? 11.148 -33.156 -22.781 1 96.19 306 CYS B C 1
ATOM 9395 O O . CYS B 1 306 ? 10.469 -32.344 -22.125 1 96.19 306 CYS B O 1
ATOM 9397 N N . PRO B 1 307 ? 11.719 -34.156 -22.234 1 96.31 307 PRO B N 1
ATOM 9398 C CA . PRO B 1 307 ? 11.172 -34.656 -20.984 1 96.31 307 PRO B CA 1
ATOM 9399 C C . PRO B 1 307 ? 11.562 -33.812 -19.766 1 96.31 307 PRO B C 1
ATOM 9401 O O . PRO B 1 307 ? 10.906 -33.906 -18.734 1 96.31 307 PRO B O 1
ATOM 9404 N N . LEU B 1 308 ? 12.594 -32.938 -19.797 1 94.5 308 LEU B N 1
ATOM 9405 C CA . LEU B 1 308 ? 13.117 -32.219 -18.641 1 94.5 308 LEU B CA 1
ATOM 9406 C C . LEU B 1 308 ? 12.617 -30.766 -18.625 1 94.5 308 LEU B C 1
ATOM 9408 O O . LEU B 1 308 ? 12.992 -29.984 -17.75 1 94.5 308 LEU B O 1
ATOM 9412 N N . VAL B 1 309 ? 11.805 -30.422 -19.578 1 96.94 309 VAL B N 1
ATOM 9413 C CA . VAL B 1 309 ? 11.266 -29.078 -19.672 1 96.94 309 VAL B CA 1
ATOM 9414 C C . VAL B 1 309 ? 9.93 -29 -18.938 1 96.94 309 VAL B C 1
ATOM 9416 O O . VAL B 1 309 ? 8.891 -29.375 -19.484 1 96.94 309 VAL B O 1
ATOM 9419 N N . GLY B 1 310 ? 10 -28.422 -17.688 1 97 310 GLY B N 1
ATOM 9420 C CA . GLY B 1 310 ? 8.836 -28.359 -16.812 1 97 310 GLY B CA 1
ATOM 9421 C C . GLY B 1 310 ? 7.672 -27.609 -17.422 1 97 310 GLY B C 1
ATOM 9422 O O . GLY B 1 310 ? 6.516 -27.984 -17.234 1 97 310 GLY B O 1
ATOM 9423 N N . ASP B 1 311 ? 7.918 -26.609 -18.172 1 96.19 311 ASP B N 1
ATOM 9424 C CA . ASP B 1 311 ? 6.883 -25.781 -18.781 1 96.19 311 ASP B CA 1
ATOM 9425 C C . ASP B 1 311 ? 6.023 -26.609 -19.734 1 96.19 311 ASP B C 1
ATOM 9427 O O . ASP B 1 311 ? 4.809 -26.406 -19.828 1 96.19 311 ASP B O 1
ATOM 9431 N N . LEU B 1 312 ? 6.602 -27.484 -20.469 1 98.25 312 LEU B N 1
ATOM 9432 C CA . LEU B 1 312 ? 5.871 -28.328 -21.406 1 98.25 312 LEU B CA 1
ATOM 9433 C C . LEU B 1 312 ? 4.949 -29.297 -20.656 1 98.25 312 LEU B C 1
ATOM 9435 O O . LEU B 1 312 ? 3.84 -29.578 -21.125 1 98.25 312 LEU B O 1
ATOM 9439 N N . TRP B 1 313 ? 5.461 -29.844 -19.609 1 98.69 313 TRP B N 1
ATOM 9440 C CA . TRP B 1 313 ? 4.613 -30.688 -18.781 1 98.69 313 TRP B CA 1
ATOM 9441 C C . TRP B 1 313 ? 3.41 -29.906 -18.266 1 98.69 313 TRP B C 1
ATOM 9443 O O . TRP B 1 313 ? 2.289 -30.422 -18.234 1 98.69 313 TRP B O 1
ATOM 9453 N N . MET B 1 314 ? 3.703 -28.672 -17.812 1 97.69 314 MET B N 1
ATOM 9454 C CA . MET B 1 314 ? 2.625 -27.828 -17.297 1 97.69 314 MET B CA 1
ATOM 9455 C C . MET B 1 314 ? 1.597 -27.531 -18.375 1 97.69 314 MET B C 1
ATOM 9457 O O . MET B 1 314 ? 0.395 -27.5 -18.109 1 97.69 314 MET B O 1
ATOM 9461 N N . ILE B 1 315 ? 2.014 -27.312 -19.609 1 97.56 315 ILE B N 1
ATOM 9462 C CA . ILE B 1 315 ? 1.097 -27.094 -20.719 1 97.56 315 ILE B CA 1
ATOM 9463 C C . ILE B 1 315 ? 0.23 -28.344 -20.922 1 97.56 315 ILE B C 1
ATOM 9465 O O . ILE B 1 315 ? -0.989 -28.234 -21.078 1 97.56 315 ILE B O 1
ATOM 9469 N N . TYR B 1 316 ? 0.837 -29.484 -20.922 1 98.38 316 TYR B N 1
ATOM 9470 C CA . TYR B 1 316 ? 0.169 -30.766 -21.078 1 98.38 316 TYR B CA 1
ATOM 9471 C C . TYR B 1 316 ? -0.847 -31 -19.953 1 98.38 316 TYR B C 1
ATOM 9473 O O . TYR B 1 316 ? -2.008 -31.312 -20.234 1 98.38 316 TYR B O 1
ATOM 9481 N N . ILE B 1 317 ? -0.417 -30.766 -18.797 1 98.44 317 ILE B N 1
ATOM 9482 C CA . ILE B 1 317 ? -1.254 -30.969 -17.609 1 98.44 317 ILE B CA 1
ATOM 9483 C C . ILE B 1 317 ? -2.455 -30.016 -17.672 1 98.44 317 ILE B C 1
ATOM 9485 O O . ILE B 1 317 ? -3.59 -30.438 -17.438 1 98.44 317 ILE B O 1
ATOM 9489 N N . ASN B 1 318 ? -2.17 -28.781 -17.984 1 96.31 318 ASN B N 1
ATOM 9490 C CA . ASN B 1 318 ? -3.246 -27.797 -18.062 1 96.31 318 ASN B CA 1
ATOM 9491 C C . ASN B 1 318 ? -4.266 -28.156 -19.141 1 96.31 318 ASN B C 1
ATOM 9493 O O . ASN B 1 318 ? -5.469 -28 -18.938 1 96.31 318 ASN B O 1
ATOM 9497 N N . TYR B 1 319 ? -3.865 -28.688 -20.219 1 97.38 319 TYR B N 1
ATOM 9498 C CA . TYR B 1 319 ? -4.781 -29.078 -21.281 1 97.38 319 TYR B CA 1
ATOM 9499 C C . TYR B 1 319 ? -5.676 -30.234 -20.844 1 97.38 319 TYR B C 1
ATOM 9501 O O . TYR B 1 319 ? -6.895 -30.188 -21.031 1 97.38 319 TYR B O 1
ATOM 9509 N N . VAL B 1 320 ? -5.047 -31.25 -20.281 1 97.94 320 VAL B N 1
ATOM 9510 C CA . VAL B 1 320 ? -5.758 -32.469 -19.906 1 97.94 320 VAL B CA 1
ATOM 9511 C C . VAL B 1 320 ? -6.711 -32.188 -18.75 1 97.94 320 VAL B C 1
ATOM 9513 O O . VAL B 1 320 ? -7.832 -32.688 -18.719 1 97.94 320 VAL B O 1
ATOM 9516 N N . THR B 1 321 ? -6.305 -31.312 -17.891 1 96.56 321 THR B N 1
ATOM 9517 C CA . THR B 1 321 ? -7.055 -31.078 -16.672 1 96.56 321 THR B CA 1
ATOM 9518 C C . THR B 1 321 ? -8.148 -30.031 -16.906 1 96.56 321 THR B C 1
ATOM 9520 O O . THR B 1 321 ? -9.258 -30.172 -16.391 1 96.56 321 THR B O 1
ATOM 9523 N N . LYS B 1 322 ? -7.836 -29.031 -17.547 1 93.12 322 LYS B N 1
ATOM 9524 C CA . LYS B 1 322 ? -8.734 -27.875 -17.641 1 93.12 322 LYS B CA 1
ATOM 9525 C C . LYS B 1 322 ? -9.555 -27.906 -18.922 1 93.12 322 LYS B C 1
ATOM 9527 O O . LYS B 1 322 ? -10.727 -27.547 -18.938 1 93.12 322 LYS B O 1
ATOM 9532 N N . LYS B 1 323 ? -8.977 -28.328 -20.016 1 93.44 323 LYS B N 1
ATOM 9533 C CA . LYS B 1 323 ? -9.695 -28.312 -21.297 1 93.44 323 LYS B CA 1
ATOM 9534 C C . LYS B 1 323 ? -10.422 -29.641 -21.531 1 93.44 323 LYS B C 1
ATOM 9536 O O . LYS B 1 323 ? -11.641 -29.656 -21.719 1 93.44 323 LYS B O 1
ATOM 9541 N N . LEU B 1 324 ? -9.672 -30.75 -21.391 1 95.56 324 LEU B N 1
ATOM 9542 C CA . LEU B 1 324 ? -10.258 -32.062 -21.625 1 95.56 324 LEU B CA 1
ATOM 9543 C C . LEU B 1 324 ? -11.039 -32.531 -20.391 1 95.56 324 LEU B C 1
ATOM 9545 O O . LEU B 1 324 ? -11.953 -33.344 -20.5 1 95.56 324 LEU B O 1
ATOM 9549 N N . LYS B 1 325 ? -10.648 -32.062 -19.328 1 94.75 325 LYS B N 1
ATOM 9550 C CA . LYS B 1 325 ? -11.25 -32.406 -18.031 1 94.75 325 LYS B CA 1
ATOM 9551 C C . LYS B 1 325 ? -11.25 -33.906 -17.781 1 94.75 325 LYS B C 1
ATOM 9553 O O . LYS B 1 325 ? -12.242 -34.469 -17.312 1 94.75 325 LYS B O 1
ATOM 9558 N N . ASP B 1 326 ? -10.266 -34.594 -18.25 1 97.31 326 ASP B N 1
ATOM 9559 C CA . ASP B 1 326 ? -10.023 -36 -17.984 1 97.31 326 ASP B CA 1
ATOM 9560 C C . ASP B 1 326 ? -9.117 -36.188 -16.766 1 97.31 326 ASP B C 1
ATOM 9562 O O . ASP B 1 326 ? -7.887 -36.219 -16.906 1 97.31 326 ASP B O 1
ATOM 9566 N N . LEU B 1 327 ? -9.672 -36.344 -15.727 1 96.31 327 LEU B N 1
ATOM 9567 C CA . LEU B 1 327 ? -8.93 -36.344 -14.469 1 96.31 327 LEU B CA 1
ATOM 9568 C C . LEU B 1 327 ? -8.086 -37.594 -14.328 1 96.31 327 LEU B C 1
ATOM 9570 O O . LEU B 1 327 ? -7.008 -37.562 -13.734 1 96.31 327 LEU B O 1
ATOM 9574 N N . ASP B 1 328 ? -8.586 -38.719 -14.797 1 96.94 328 ASP B N 1
ATOM 9575 C CA . ASP B 1 328 ? -7.816 -39.938 -14.758 1 96.94 328 ASP B CA 1
ATOM 9576 C C . ASP B 1 328 ? -6.516 -39.812 -15.547 1 96.94 328 ASP B C 1
ATOM 9578 O O . ASP B 1 328 ? -5.453 -40.219 -15.07 1 96.94 328 ASP B O 1
ATOM 9582 N N . LEU B 1 329 ? -6.68 -39.312 -16.781 1 96.88 329 LEU B N 1
ATOM 9583 C CA . LEU B 1 329 ? -5.492 -39.062 -17.578 1 96.88 329 LEU B CA 1
ATOM 9584 C C . LEU B 1 329 ? -4.574 -38.062 -16.922 1 96.88 329 LEU B C 1
ATOM 9586 O O . LEU B 1 329 ? -3.35 -38.156 -17.031 1 96.88 329 LEU B O 1
ATOM 9590 N N . SER B 1 330 ? -5.195 -37.031 -16.188 1 98 330 SER B N 1
ATOM 9591 C CA . SER B 1 330 ? -4.43 -36 -15.484 1 98 330 SER B CA 1
ATOM 9592 C C . SER B 1 330 ? -3.535 -36.625 -14.406 1 98 330 SER B C 1
ATOM 9594 O O . SER B 1 330 ? -2.402 -36.188 -14.211 1 98 330 SER B O 1
ATOM 9596 N N . VAL B 1 331 ? -4.012 -37.625 -13.805 1 98.19 331 VAL B N 1
ATOM 9597 C CA . VAL B 1 331 ? -3.219 -38.312 -12.781 1 98.19 331 VAL B CA 1
ATOM 9598 C C . VAL B 1 331 ? -1.996 -38.969 -13.422 1 98.19 331 VAL B C 1
ATOM 9600 O O . VAL B 1 331 ? -0.881 -38.844 -12.906 1 98.19 331 VAL B O 1
ATOM 9603 N N . VAL B 1 332 ? -2.225 -39.594 -14.469 1 97.88 332 VAL B N 1
ATOM 9604 C CA . VAL B 1 332 ? -1.17 -40.281 -15.18 1 97.88 332 VAL B CA 1
ATOM 9605 C C . VAL B 1 332 ? -0.101 -39.312 -15.641 1 97.88 332 VAL B C 1
ATOM 9607 O O . VAL B 1 332 ? 1.096 -39.562 -15.477 1 97.88 332 VAL B O 1
ATOM 9610 N N . VAL B 1 333 ? -0.54 -38.219 -16.203 1 98.31 333 VAL B N 1
ATOM 9611 C CA . VAL B 1 333 ? 0.392 -37.25 -16.75 1 98.31 333 VAL B CA 1
ATOM 9612 C C . VAL B 1 333 ? 1.165 -36.562 -15.609 1 98.31 333 VAL B C 1
ATOM 9614 O O . VAL B 1 333 ? 2.359 -36.281 -15.742 1 98.31 333 VAL B O 1
ATOM 9617 N N . HIS B 1 334 ? 0.528 -36.219 -14.492 1 98.44 334 HIS B N 1
ATOM 9618 C CA . HIS B 1 334 ? 1.215 -35.656 -13.328 1 98.44 334 HIS B CA 1
ATOM 9619 C C . HIS B 1 334 ? 2.311 -36.625 -12.836 1 98.44 334 HIS B C 1
ATOM 9621 O O . HIS B 1 334 ? 3.438 -36.188 -12.586 1 98.44 334 HIS B O 1
ATOM 9627 N N . LYS B 1 335 ? 1.954 -37.875 -12.75 1 97.38 335 LYS B N 1
ATOM 9628 C CA . LYS B 1 335 ? 2.914 -38.875 -12.266 1 97.38 335 LYS B CA 1
ATOM 9629 C C . LYS B 1 335 ? 4.105 -39 -13.211 1 97.38 335 LYS B C 1
ATOM 9631 O O . LYS B 1 335 ? 5.25 -39.094 -12.766 1 97.38 335 LYS B O 1
ATOM 9636 N N . LYS B 1 336 ? 3.812 -38.969 -14.5 1 97.38 336 LYS B N 1
ATOM 9637 C CA . LYS B 1 336 ? 4.883 -38.969 -15.5 1 97.38 336 LYS B CA 1
ATOM 9638 C C . LYS B 1 336 ? 5.789 -37.75 -15.352 1 97.38 336 LYS B C 1
ATOM 9640 O O . LYS B 1 336 ? 7.016 -37.875 -15.406 1 97.38 336 LYS B O 1
ATOM 9645 N N . SER B 1 337 ? 5.184 -36.625 -15.195 1 98 337 SER B N 1
ATOM 9646 C CA . SER B 1 337 ? 5.941 -35.406 -15.102 1 98 337 SER B CA 1
ATOM 9647 C C . SER B 1 337 ? 6.836 -35.406 -13.867 1 98 337 SER B C 1
ATOM 9649 O O . SER B 1 337 ? 7.98 -34.938 -13.922 1 98 337 SER B O 1
ATOM 9651 N N . LEU B 1 338 ? 6.375 -35.906 -12.75 1 96.56 338 LEU B N 1
ATOM 9652 C CA . LEU B 1 338 ? 7.105 -35.875 -11.492 1 96.56 338 LEU B CA 1
ATOM 9653 C C . LEU B 1 338 ? 8.242 -36.875 -11.508 1 96.56 338 LEU B C 1
ATOM 9655 O O . LEU B 1 338 ? 9.25 -36.688 -10.82 1 96.56 338 LEU B O 1
ATOM 9659 N N . ARG B 1 339 ? 8.094 -37.906 -12.352 1 95.06 339 ARG B N 1
ATOM 9660 C CA . ARG B 1 339 ? 9.188 -38.875 -12.531 1 95.06 339 ARG B CA 1
ATOM 9661 C C . ARG B 1 339 ? 10.305 -38.25 -13.375 1 95.06 339 ARG B C 1
ATOM 9663 O O . ARG B 1 339 ? 11.477 -38.594 -13.188 1 95.06 339 ARG B O 1
ATOM 9670 N N . ASN B 1 340 ? 9.938 -37.375 -14.219 1 96 340 ASN B N 1
ATOM 9671 C CA . ASN B 1 340 ? 10.914 -36.75 -15.109 1 96 340 ASN B CA 1
ATOM 9672 C C . ASN B 1 340 ? 11.547 -35.5 -14.469 1 96 340 ASN B C 1
ATOM 9674 O O . ASN B 1 340 ? 12.758 -35.281 -14.594 1 96 340 ASN B O 1
ATOM 9678 N N . CYS B 1 341 ? 10.711 -34.719 -13.727 1 95.56 341 CYS B N 1
ATOM 9679 C CA . CYS B 1 341 ? 11.172 -33.438 -13.164 1 95.56 341 CYS B CA 1
ATOM 9680 C C . CYS B 1 341 ? 10.766 -33.312 -11.703 1 95.56 341 CYS B C 1
ATOM 9682 O O . CYS B 1 341 ? 10.031 -32.406 -11.336 1 95.56 341 CYS B O 1
ATOM 9684 N N . PRO B 1 342 ? 11.32 -34.062 -10.805 1 94.5 342 PRO B N 1
ATOM 9685 C CA . PRO B 1 342 ? 10.898 -34.094 -9.398 1 94.5 342 PRO B CA 1
ATOM 9686 C C . PRO B 1 342 ? 11.367 -32.844 -8.641 1 94.5 342 PRO B C 1
ATOM 9688 O O . PRO B 1 342 ? 10.852 -32.531 -7.555 1 94.5 342 PRO B O 1
ATOM 9691 N N . TRP B 1 343 ? 12.297 -32.031 -9.039 1 93.75 343 TRP B N 1
ATOM 9692 C CA . TRP B 1 343 ? 12.875 -30.875 -8.344 1 93.75 343 TRP B CA 1
ATOM 9693 C C . TRP B 1 343 ? 12.055 -29.609 -8.602 1 93.75 343 TRP B C 1
ATOM 9695 O O . TRP B 1 343 ? 12.344 -28.547 -8.055 1 93.75 343 TRP B O 1
ATOM 9705 N N . ILE B 1 344 ? 10.992 -29.688 -9.43 1 97.44 344 ILE B N 1
ATOM 9706 C CA . ILE B 1 344 ? 10.18 -28.531 -9.797 1 97.44 344 ILE B CA 1
ATOM 9707 C C . ILE B 1 344 ? 8.945 -28.453 -8.898 1 97.44 344 ILE B C 1
ATOM 9709 O O . ILE B 1 344 ? 8.055 -29.297 -8.984 1 97.44 344 ILE B O 1
ATOM 9713 N N . GLY B 1 345 ? 8.805 -27.469 -7.996 1 97.31 345 GLY B N 1
ATOM 9714 C CA . GLY B 1 345 ? 7.746 -27.312 -7.016 1 97.31 345 GLY B CA 1
ATOM 9715 C C . GLY B 1 345 ? 6.387 -27.062 -7.645 1 97.31 345 GLY B C 1
ATOM 9716 O O . GLY B 1 345 ? 5.363 -27.5 -7.113 1 97.31 345 GLY B O 1
ATOM 9717 N N . GLU B 1 346 ? 6.422 -26.391 -8.812 1 97.38 346 GLU B N 1
ATOM 9718 C CA . GLU B 1 346 ? 5.168 -26.078 -9.492 1 97.38 346 GLU B CA 1
ATOM 9719 C C . GLU B 1 346 ? 4.422 -27.344 -9.891 1 97.38 346 GLU B C 1
ATOM 9721 O O . GLU B 1 346 ? 3.191 -27.391 -9.844 1 97.38 346 GLU B O 1
ATOM 9726 N N . LEU B 1 347 ? 5.066 -28.344 -10.297 1 98.5 347 LEU B N 1
ATOM 9727 C CA . LEU B 1 347 ? 4.469 -29.625 -10.695 1 98.5 347 LEU B CA 1
ATOM 9728 C C . LEU B 1 347 ? 3.83 -30.312 -9.5 1 98.5 347 LEU B C 1
ATOM 9730 O O . LEU B 1 347 ? 2.74 -30.891 -9.617 1 98.5 347 LEU B O 1
ATOM 9734 N N . TRP B 1 348 ? 4.543 -30.281 -8.414 1 98.25 348 TRP B N 1
ATOM 9735 C CA . TRP B 1 348 ? 4.008 -30.875 -7.195 1 98.25 348 TRP B CA 1
ATOM 9736 C C . TRP B 1 348 ? 2.76 -30.125 -6.734 1 98.25 348 TRP B C 1
ATOM 9738 O O . TRP B 1 348 ? 1.773 -30.75 -6.332 1 98.25 348 TRP B O 1
ATOM 9748 N N . SER B 1 349 ? 2.873 -28.797 -6.695 1 97.69 349 SER B N 1
ATOM 9749 C CA . SER B 1 349 ? 1.723 -27.984 -6.32 1 97.69 349 SER B CA 1
ATOM 9750 C C . SER B 1 349 ? 0.51 -28.312 -7.188 1 97.69 349 SER B C 1
ATOM 9752 O O . SER B 1 349 ? -0.609 -28.406 -6.684 1 97.69 349 SER B O 1
ATOM 9754 N N . SER B 1 350 ? 0.736 -28.453 -8.523 1 98 350 SER B N 1
ATOM 9755 C CA . SER B 1 350 ? -0.34 -28.812 -9.445 1 98 350 SER B CA 1
ATOM 9756 C C . SER B 1 350 ? -0.898 -30.203 -9.133 1 98 350 SER B C 1
ATOM 9758 O O . SER B 1 350 ? -2.105 -30.422 -9.227 1 98 350 SER B O 1
ATOM 9760 N N . TYR B 1 351 ? -0.028 -31.109 -8.742 1 98.56 351 TYR B N 1
ATOM 9761 C CA . TYR B 1 351 ? -0.438 -32.469 -8.422 1 98.56 351 TYR B CA 1
ATOM 9762 C C . TYR B 1 351 ? -1.286 -32.5 -7.16 1 98.56 351 TYR B C 1
ATOM 9764 O O . TYR B 1 351 ? -2.283 -33.219 -7.094 1 98.56 351 TYR B O 1
ATOM 9772 N N . ILE B 1 352 ? -0.897 -31.719 -6.191 1 98.12 352 ILE B N 1
ATOM 9773 C CA . ILE B 1 352 ? -1.636 -31.641 -4.934 1 98.12 352 ILE B CA 1
ATOM 9774 C C . ILE B 1 352 ? -3.037 -31.094 -5.195 1 98.12 352 ILE B C 1
ATOM 9776 O O . ILE B 1 352 ? -4.02 -31.594 -4.641 1 98.12 352 ILE B O 1
ATOM 9780 N N . LEU B 1 353 ? -3.082 -30.094 -6.023 1 97.44 353 LEU B N 1
ATOM 9781 C CA . LEU B 1 353 ? -4.375 -29.516 -6.398 1 97.44 353 LEU B CA 1
ATOM 9782 C C . LEU B 1 353 ? -5.238 -30.562 -7.102 1 97.44 353 LEU B C 1
ATOM 9784 O O . LEU B 1 353 ? -6.449 -30.641 -6.867 1 97.44 353 LEU B O 1
ATOM 9788 N N . LEU B 1 354 ? -4.664 -31.391 -7.934 1 98.12 354 LEU B N 1
ATOM 9789 C CA . LEU B 1 354 ? -5.379 -32.438 -8.656 1 98.12 354 LEU B CA 1
ATOM 9790 C C . LEU B 1 354 ? -5.914 -33.5 -7.695 1 98.12 354 LEU B C 1
ATOM 9792 O O . LEU B 1 354 ? -7.035 -33.969 -7.863 1 98.12 354 LEU B O 1
ATOM 9796 N N . LEU B 1 355 ? -5.051 -33.906 -6.766 1 98.06 355 LEU B N 1
ATOM 9797 C CA . LEU B 1 355 ? -5.469 -34.906 -5.789 1 98.06 355 LEU B CA 1
ATOM 9798 C C . LEU B 1 355 ? -6.715 -34.438 -5.039 1 98.06 355 LEU B C 1
ATOM 9800 O O . LEU B 1 355 ? -7.617 -35.219 -4.773 1 98.06 355 LEU B O 1
ATOM 9804 N N . GLU B 1 356 ? -6.773 -33.125 -4.75 1 97.12 356 GLU B N 1
ATOM 9805 C CA . GLU B 1 356 ? -7.957 -32.562 -4.102 1 97.12 356 GLU B CA 1
ATOM 9806 C C . GLU B 1 356 ? -9.156 -32.594 -5.047 1 97.12 356 GLU B C 1
ATOM 9808 O O . GLU B 1 356 ? -10.273 -32.906 -4.641 1 97.12 356 GLU B O 1
ATOM 9813 N N . LYS B 1 357 ? -8.922 -32.219 -6.262 1 95.81 357 LYS B N 1
ATOM 9814 C CA . LYS B 1 357 ? -9.977 -32.156 -7.266 1 95.81 357 LYS B CA 1
ATOM 9815 C C . LYS B 1 357 ? -10.656 -33.5 -7.465 1 95.81 357 LYS B C 1
ATOM 9817 O O . LYS B 1 357 ? -11.867 -33.562 -7.688 1 95.81 357 LYS B O 1
ATOM 9822 N N . ILE B 1 358 ? -9.875 -34.625 -7.383 1 96.94 358 ILE B N 1
ATOM 9823 C CA . ILE B 1 358 ? -10.406 -35.969 -7.641 1 96.94 358 ILE B CA 1
ATOM 9824 C C . ILE B 1 358 ? -10.875 -36.594 -6.332 1 96.94 358 ILE B C 1
ATOM 9826 O O . ILE B 1 358 ? -11.227 -37.781 -6.297 1 96.94 358 ILE B O 1
ATOM 9830 N N . GLY B 1 359 ? -10.789 -35.875 -5.242 1 95.81 359 GLY B N 1
ATOM 9831 C CA . GLY B 1 359 ? -11.391 -36.25 -3.979 1 95.81 359 GLY B CA 1
ATOM 9832 C C . GLY B 1 359 ? -10.531 -37.219 -3.189 1 95.81 359 GLY B C 1
ATOM 9833 O O . GLY B 1 359 ? -11.047 -38.031 -2.422 1 95.81 359 GLY B O 1
ATOM 9834 N N . LYS B 1 360 ? -9.195 -37.188 -3.543 1 96.06 360 LYS B N 1
ATOM 9835 C CA . LYS B 1 360 ? -8.328 -38.031 -2.73 1 96.06 360 LYS B CA 1
ATOM 9836 C C . LYS B 1 360 ? -8.328 -37.594 -1.271 1 96.06 360 LYS B C 1
ATOM 9838 O O . LYS B 1 360 ? -8.586 -36.438 -0.974 1 96.06 360 LYS B O 1
ATOM 9843 N N . ASP B 1 361 ? -8.094 -38.531 -0.427 1 95.56 361 ASP B N 1
ATOM 9844 C CA . ASP B 1 361 ? -8.203 -38.219 0.994 1 95.56 361 ASP B CA 1
ATOM 9845 C C . ASP B 1 361 ? -6.957 -37.5 1.485 1 95.56 361 ASP B C 1
ATOM 9847 O O . ASP B 1 361 ? -5.98 -37.344 0.746 1 95.56 361 ASP B O 1
ATOM 9851 N N . LYS B 1 362 ? -7 -37.031 2.65 1 94.25 362 LYS B N 1
ATOM 9852 C CA . LYS B 1 362 ? -5.969 -36.219 3.273 1 94.25 362 LYS B CA 1
ATOM 9853 C C . LYS B 1 362 ? -4.641 -36.969 3.357 1 94.25 362 LYS B C 1
ATOM 9855 O O . LYS B 1 362 ? -3.574 -36.375 3.209 1 94.25 362 LYS B O 1
ATOM 9860 N N . GLN B 1 363 ? -4.652 -38.188 3.594 1 96.44 363 GLN B N 1
ATOM 9861 C CA . GLN B 1 363 ? -3.445 -39 3.721 1 96.44 363 GLN B CA 1
ATOM 9862 C C . GLN B 1 363 ? -2.688 -39.062 2.398 1 96.44 363 GLN B C 1
ATOM 9864 O O . GLN B 1 363 ? -1.456 -39 2.379 1 96.44 363 GLN B O 1
ATOM 9869 N N . GLU B 1 364 ? -3.43 -39.281 1.312 1 96.56 364 GLU B N 1
ATOM 9870 C CA . GLU B 1 364 ? -2.812 -39.344 -0.01 1 96.56 364 GLU B CA 1
ATOM 9871 C C . GLU B 1 364 ? -2.18 -38 -0.369 1 96.56 364 GLU B C 1
ATOM 9873 O O . GLU B 1 364 ? -1.1 -37.938 -0.961 1 96.56 364 GLU B O 1
ATOM 9878 N N . VAL B 1 365 ? -2.881 -36.969 -0.033 1 97.44 365 VAL B N 1
ATOM 9879 C CA . VAL B 1 365 ? -2.367 -35.625 -0.304 1 97.44 365 VAL B CA 1
ATOM 9880 C C . VAL B 1 365 ? -1.104 -35.375 0.518 1 97.44 365 VAL B C 1
ATOM 9882 O O . VAL B 1 365 ? -0.113 -34.875 0.003 1 97.44 365 VAL B O 1
ATOM 9885 N N . LEU B 1 366 ? -1.13 -35.812 1.769 1 96.56 366 LEU B N 1
ATOM 9886 C CA . LEU B 1 366 ? 0.016 -35.625 2.656 1 96.56 366 LEU B CA 1
ATOM 9887 C C . LEU B 1 366 ? 1.222 -36.406 2.137 1 96.56 366 LEU B C 1
ATOM 9889 O O . LEU B 1 366 ? 2.355 -35.938 2.223 1 96.56 366 LEU B O 1
ATOM 9893 N N . LYS B 1 367 ? 0.979 -37.562 1.667 1 97.25 367 LYS B N 1
ATOM 9894 C CA . LYS B 1 367 ? 2.049 -38.375 1.104 1 97.25 367 LYS B CA 1
ATOM 9895 C C . LYS B 1 367 ? 2.738 -37.656 -0.053 1 97.25 367 LYS B C 1
ATOM 9897 O O . LYS B 1 367 ? 3.965 -37.688 -0.182 1 97.25 367 LYS B O 1
ATOM 9902 N N . ALA B 1 368 ? 1.957 -37.031 -0.931 1 97.38 368 ALA B N 1
ATOM 9903 C CA . ALA B 1 368 ? 2.518 -36.281 -2.043 1 97.38 368 ALA B CA 1
ATOM 9904 C C . ALA B 1 368 ? 3.359 -35.125 -1.538 1 97.38 368 ALA B C 1
ATOM 9906 O O . ALA B 1 368 ? 4.43 -34.844 -2.078 1 97.38 368 ALA B O 1
ATOM 9907 N N . VAL B 1 369 ? 2.885 -34.469 -0.523 1 97.25 369 VAL B N 1
ATOM 9908 C CA . VAL B 1 369 ? 3.588 -33.344 0.046 1 97.25 369 VAL B CA 1
ATOM 9909 C C . VAL B 1 369 ? 4.91 -33.781 0.662 1 97.25 369 VAL B C 1
ATOM 9911 O O . VAL B 1 369 ? 5.957 -33.188 0.428 1 97.25 369 VAL B O 1
ATOM 9914 N N . GLU B 1 370 ? 4.895 -34.812 1.395 1 96.44 370 GLU B N 1
ATOM 9915 C CA . GLU B 1 370 ? 6.09 -35.344 2.039 1 96.44 370 GLU B CA 1
ATOM 9916 C C . GLU B 1 370 ? 7.117 -35.781 1.006 1 96.44 370 GLU B C 1
ATOM 9918 O O . GLU B 1 370 ? 8.32 -35.562 1.187 1 96.44 370 GLU B O 1
ATOM 9923 N N . LYS B 1 371 ? 6.574 -36.406 0.042 1 94.81 371 LYS B N 1
ATOM 9924 C CA . LYS B 1 371 ? 7.465 -36.844 -1.034 1 94.81 371 LYS B CA 1
ATOM 9925 C C . LYS B 1 371 ? 8.148 -35.625 -1.685 1 94.81 371 LYS B C 1
ATOM 9927 O O . LYS B 1 371 ? 9.359 -35.656 -1.935 1 94.81 371 LYS B O 1
ATOM 9932 N N . ALA B 1 372 ? 7.465 -34.656 -2.062 1 96.38 372 ALA B N 1
ATOM 9933 C CA . ALA B 1 372 ? 8.008 -33.438 -2.674 1 96.38 372 ALA B CA 1
ATOM 9934 C C . ALA B 1 372 ? 9.086 -32.812 -1.796 1 96.38 372 ALA B C 1
ATOM 9936 O O . ALA B 1 372 ? 10.148 -32.438 -2.289 1 96.38 372 ALA B O 1
ATOM 9937 N N . LEU B 1 373 ? 8.812 -32.688 -0.475 1 93.38 373 LEU B N 1
ATOM 9938 C CA . LEU B 1 373 ? 9.719 -32.031 0.454 1 93.38 373 LEU B CA 1
ATOM 9939 C C . LEU B 1 373 ? 10.969 -32.875 0.691 1 93.38 373 LEU B C 1
ATOM 9941 O O . LEU B 1 373 ? 12.039 -32.344 0.959 1 93.38 373 LEU B O 1
ATOM 9945 N N . SER B 1 374 ? 10.93 -34.219 0.493 1 91.31 374 SER B N 1
ATOM 9946 C CA . SER B 1 374 ? 12.047 -35.125 0.767 1 91.31 374 SER B CA 1
ATOM 9947 C C . SER B 1 374 ? 13 -35.188 -0.421 1 91.31 374 SER B C 1
ATOM 9949 O O . SER B 1 374 ? 14.195 -35.438 -0.25 1 91.31 374 SER B O 1
ATOM 9951 N N . ILE B 1 375 ? 12.562 -35.125 -1.687 1 87.06 375 ILE B N 1
ATOM 9952 C CA . ILE B 1 375 ? 13.352 -35.25 -2.908 1 87.06 375 ILE B CA 1
ATOM 9953 C C . ILE B 1 375 ? 14.328 -34.094 -3.023 1 87.06 375 ILE B C 1
ATOM 9955 O O . ILE B 1 375 ? 15.422 -34.25 -3.57 1 87.06 375 ILE B O 1
ATOM 9959 N N . GLY B 1 376 ? 13.984 -32.969 -2.424 1 86.94 376 GLY B N 1
ATOM 9960 C CA . GLY B 1 376 ? 14.836 -31.797 -2.559 1 86.94 376 GLY B CA 1
ATOM 9961 C C . GLY B 1 376 ? 14.469 -30.906 -3.74 1 86.94 376 GLY B C 1
ATOM 9962 O O . GLY B 1 376 ? 14.922 -31.156 -4.863 1 86.94 376 GLY B O 1
ATOM 9963 N N . LEU B 1 377 ? 13.82 -29.844 -3.51 1 92.5 377 LEU B N 1
ATOM 9964 C CA . LEU B 1 377 ? 13.359 -28.891 -4.512 1 92.5 377 LEU B CA 1
ATOM 9965 C C . LEU B 1 377 ? 14.461 -27.891 -4.848 1 92.5 377 LEU B C 1
ATOM 9967 O O . LEU B 1 377 ? 15.438 -27.766 -4.105 1 92.5 377 LEU B O 1
ATOM 9971 N N . SER B 1 378 ? 14.328 -27.219 -5.926 1 91.75 378 SER B N 1
ATOM 9972 C CA . SER B 1 378 ? 15.406 -26.422 -6.516 1 91.75 378 SER B CA 1
ATOM 9973 C C . SER B 1 378 ? 15.594 -25.109 -5.762 1 91.75 378 SER B C 1
ATOM 9975 O O . SER B 1 378 ? 16.703 -24.547 -5.734 1 91.75 378 SER B O 1
ATOM 9977 N N . SER B 1 379 ? 14.508 -24.531 -5.008 1 93.62 379 SER B N 1
ATOM 9978 C CA . SER B 1 379 ? 14.602 -23.203 -4.406 1 93.62 379 SER B CA 1
ATOM 9979 C C . SER B 1 379 ? 13.594 -23.031 -3.273 1 93.62 379 SER B C 1
ATOM 9981 O O . SER B 1 379 ? 12.672 -23.859 -3.129 1 93.62 379 SER B O 1
ATOM 9983 N N . GLY B 1 380 ? 13.797 -22.109 -2.451 1 94 380 GLY B N 1
ATOM 9984 C CA . GLY B 1 380 ? 12.836 -21.781 -1.408 1 94 380 GLY B CA 1
ATOM 9985 C C . GLY B 1 380 ? 11.461 -21.422 -1.947 1 94 380 GLY B C 1
ATOM 9986 O O . GLY B 1 380 ? 10.445 -21.734 -1.322 1 94 380 GLY B O 1
ATOM 9987 N N . ILE B 1 381 ? 11.5 -20.797 -3.057 1 95.75 381 ILE B N 1
ATOM 9988 C CA . ILE B 1 381 ? 10.25 -20.422 -3.709 1 95.75 381 ILE B CA 1
ATOM 9989 C C . ILE B 1 381 ? 9.461 -21.688 -4.066 1 95.75 381 ILE B C 1
ATOM 9991 O O . ILE B 1 381 ? 8.234 -21.703 -3.98 1 95.75 381 ILE B O 1
ATOM 9995 N N . ASP B 1 382 ? 10.188 -22.75 -4.418 1 96.88 382 ASP B N 1
ATOM 9996 C CA . ASP B 1 382 ? 9.555 -24.031 -4.738 1 96.88 382 ASP B CA 1
ATOM 9997 C C . ASP B 1 382 ? 8.938 -24.672 -3.498 1 96.88 382 ASP B C 1
ATOM 9999 O O . ASP B 1 382 ? 7.832 -25.219 -3.561 1 96.88 382 ASP B O 1
ATOM 10003 N N . TYR B 1 383 ? 9.664 -24.516 -2.414 1 96.88 383 TYR B N 1
ATOM 10004 C CA . TYR B 1 383 ? 9.117 -25.016 -1.159 1 96.88 383 TYR B CA 1
ATOM 10005 C C . TYR B 1 383 ? 7.848 -24.266 -0.774 1 96.88 383 TYR B C 1
ATOM 10007 O O . TYR B 1 383 ? 6.867 -24.875 -0.342 1 96.88 383 TYR B O 1
ATOM 10015 N N . LYS B 1 384 ? 7.918 -23 -0.876 1 97.31 384 LYS B N 1
ATOM 10016 C CA . LYS B 1 384 ? 6.781 -22.141 -0.56 1 97.31 384 LYS B CA 1
ATOM 10017 C C . LYS B 1 384 ? 5.551 -22.531 -1.369 1 97.31 384 LYS B C 1
ATOM 10019 O O . LYS B 1 384 ? 4.441 -22.609 -0.833 1 97.31 384 LYS B O 1
ATOM 10024 N N . LYS B 1 385 ? 5.777 -22.844 -2.668 1 97.25 385 LYS B N 1
ATOM 10025 C CA . LYS B 1 385 ? 4.676 -23.25 -3.541 1 97.25 385 LYS B CA 1
ATOM 10026 C C . LYS B 1 385 ? 4.016 -24.531 -3.043 1 97.25 385 LYS B C 1
ATOM 10028 O O . LYS B 1 385 ? 2.789 -24.625 -2.992 1 97.25 385 LYS B O 1
ATOM 10033 N N . VAL B 1 386 ? 4.758 -25.469 -2.617 1 98.19 386 VAL B N 1
ATOM 10034 C CA . VAL B 1 386 ? 4.262 -26.766 -2.17 1 98.19 386 VAL B CA 1
ATOM 10035 C C . VAL B 1 386 ? 3.531 -26.609 -0.837 1 98.19 386 VAL B C 1
ATOM 10037 O O . VAL B 1 386 ? 2.439 -27.156 -0.652 1 98.19 386 VAL B O 1
ATOM 10040 N N . TRP B 1 387 ? 4.098 -25.859 0.06 1 97.88 387 TRP B N 1
ATOM 10041 C CA . TRP B 1 387 ? 3.486 -25.625 1.365 1 97.88 387 TRP B CA 1
ATOM 10042 C C . TRP B 1 387 ? 2.148 -24.906 1.221 1 97.88 387 TRP B C 1
ATOM 10044 O O . TRP B 1 387 ? 1.163 -25.281 1.856 1 97.88 387 TRP B O 1
ATOM 10054 N N . PHE B 1 388 ? 2.104 -23.891 0.39 1 98 388 PHE B N 1
ATOM 10055 C CA . PHE B 1 388 ? 0.861 -23.156 0.216 1 98 388 PHE B CA 1
ATOM 10056 C C . PHE B 1 388 ? -0.206 -24.031 -0.432 1 98 388 PHE B C 1
ATOM 10058 O O . PHE B 1 388 ? -1.395 -23.891 -0.131 1 98 388 PHE B O 1
ATOM 10065 N N . ALA B 1 389 ? 0.229 -24.922 -1.372 1 98.12 389 ALA B N 1
ATOM 10066 C CA . ALA B 1 389 ? -0.745 -25.844 -1.947 1 98.12 389 ALA B CA 1
ATOM 10067 C C . ALA B 1 389 ? -1.396 -26.703 -0.864 1 98.12 389 ALA B C 1
ATOM 10069 O O . ALA B 1 389 ? -2.604 -26.953 -0.902 1 98.12 389 ALA B O 1
ATOM 10070 N N . TYR B 1 390 ? -0.607 -27.125 0.126 1 97.88 390 TYR B N 1
ATOM 10071 C CA . TYR B 1 390 ? -1.111 -27.953 1.215 1 97.88 390 TYR B CA 1
ATOM 10072 C C . TYR B 1 390 ? -1.96 -27.125 2.178 1 97.88 390 TYR B C 1
ATOM 10074 O O . TYR B 1 390 ? -3.027 -27.578 2.609 1 97.88 390 TYR B O 1
ATOM 10082 N N . ILE B 1 391 ? -1.52 -25.906 2.498 1 98.12 391 ILE B N 1
ATOM 10083 C CA . ILE B 1 391 ? -2.236 -25.016 3.398 1 98.12 391 ILE B CA 1
ATOM 10084 C C . ILE B 1 391 ? -3.605 -24.672 2.812 1 98.12 391 ILE B C 1
ATOM 10086 O O . ILE B 1 391 ? -4.617 -24.719 3.516 1 98.12 391 ILE B O 1
ATOM 10090 N N . ASP B 1 392 ? -3.596 -24.391 1.516 1 97.81 392 ASP B N 1
ATOM 10091 C CA . ASP B 1 392 ? -4.848 -24.094 0.829 1 97.81 392 ASP B CA 1
ATOM 10092 C C . ASP B 1 392 ? -5.812 -25.281 0.898 1 97.81 392 ASP B C 1
ATOM 10094 O O . ASP B 1 392 ? -7.016 -25.094 1.102 1 97.81 392 ASP B O 1
ATOM 10098 N N . TYR B 1 393 ? -5.32 -26.438 0.718 1 97.75 393 TYR B N 1
ATOM 10099 C CA . TYR B 1 393 ? -6.113 -27.672 0.774 1 97.75 393 TYR B CA 1
ATOM 10100 C C . TYR B 1 393 ? -6.742 -27.844 2.15 1 97.75 393 TYR B C 1
ATOM 10102 O O . TYR B 1 393 ? -7.945 -28.109 2.26 1 97.75 393 TYR B O 1
ATOM 10110 N N . ILE B 1 394 ? -5.891 -27.703 3.176 1 97.31 394 ILE B N 1
ATOM 10111 C CA . ILE B 1 394 ? -6.355 -27.891 4.547 1 97.31 394 ILE B CA 1
ATOM 10112 C C . ILE B 1 394 ? -7.383 -26.797 4.887 1 97.31 394 ILE B C 1
ATOM 10114 O O . ILE B 1 394 ? -8.375 -27.078 5.57 1 97.31 394 ILE B O 1
ATOM 10118 N N . ARG B 1 395 ? -7.211 -25.547 4.422 1 96.81 395 ARG B N 1
ATOM 10119 C CA . ARG B 1 395 ? -8.117 -24.422 4.66 1 96.81 395 ARG B CA 1
ATOM 10120 C C . ARG B 1 395 ? -9.492 -24.703 4.055 1 96.81 395 ARG B C 1
ATOM 10122 O O . ARG B 1 395 ? -10.516 -24.406 4.676 1 96.81 395 ARG B O 1
ATOM 10129 N N . ARG B 1 396 ? -9.547 -25.25 2.818 1 96.06 396 ARG B N 1
ATOM 10130 C CA . ARG B 1 396 ? -10.812 -25.516 2.145 1 96.06 396 ARG B CA 1
ATOM 10131 C C . ARG B 1 396 ? -11.57 -26.656 2.824 1 96.06 396 ARG B C 1
ATOM 10133 O O . ARG B 1 396 ? -12.789 -26.75 2.717 1 96.06 396 ARG B O 1
ATOM 10140 N N . GLN B 1 397 ? -10.781 -27.484 3.688 1 94.12 397 GLN B N 1
ATOM 10141 C CA . GLN B 1 397 ? -11.406 -28.578 4.414 1 94.12 397 GLN B CA 1
ATOM 10142 C C . GLN B 1 397 ? -11.828 -28.156 5.812 1 94.12 397 GLN B C 1
ATOM 10144 O O . GLN B 1 397 ? -12.656 -28.812 6.449 1 94.12 397 GLN B O 1
ATOM 10149 N N . ALA B 1 398 ? -11.344 -27.047 6.133 1 93.88 398 ALA B N 1
ATOM 10150 C CA . ALA B 1 398 ? -11.492 -26.641 7.527 1 93.88 398 ALA B CA 1
ATOM 10151 C C . ALA B 1 398 ? -12.773 -25.828 7.734 1 93.88 398 ALA B C 1
ATOM 10153 O O . ALA B 1 398 ? -13.148 -25.031 6.879 1 93.88 398 ALA B O 1
ATOM 10154 N N . LYS B 1 399 ? -13.539 -26.203 8.711 1 92.56 399 LYS B N 1
ATOM 10155 C CA . LYS B 1 399 ? -14.594 -25.344 9.242 1 92.56 399 LYS B CA 1
ATOM 10156 C C . LYS B 1 399 ? -14.023 -24.344 10.242 1 92.56 399 LYS B C 1
ATOM 10158 O O . LYS B 1 399 ? -13.695 -24.703 11.375 1 92.56 399 LYS B O 1
ATOM 10163 N N . LEU B 1 400 ? -13.938 -23.047 9.875 1 89.44 400 LEU B N 1
ATOM 10164 C CA . LEU B 1 400 ? -13.227 -22.016 10.609 1 89.44 400 LEU B CA 1
ATOM 10165 C C . LEU B 1 400 ? -13.867 -21.766 11.969 1 89.44 400 LEU B C 1
ATOM 10167 O O . LEU B 1 400 ? -13.258 -21.141 12.844 1 89.44 400 LEU B O 1
ATOM 10171 N N . ASN B 1 401 ? -15.164 -22.312 12.07 1 91.25 401 ASN B N 1
ATOM 10172 C CA . ASN B 1 401 ? -15.812 -22.219 13.375 1 91.25 401 ASN B CA 1
ATOM 10173 C C . ASN B 1 401 ? -15.398 -23.375 14.289 1 91.25 401 ASN B C 1
ATOM 10175 O O . ASN B 1 401 ? -15.68 -23.359 15.492 1 91.25 401 ASN B O 1
ATOM 10179 N N . SER B 1 402 ? -14.617 -24.266 13.836 1 94.06 402 SER B N 1
ATOM 10180 C CA . SER B 1 402 ? -14.133 -25.422 14.586 1 94.06 402 SER B CA 1
ATOM 10181 C C . SER B 1 402 ? -12.727 -25.172 15.125 1 94.06 402 SER B C 1
ATOM 10183 O O . SER B 1 402 ? -11.789 -24.969 14.359 1 94.06 402 SER B O 1
ATOM 10185 N N . GLU B 1 403 ? -12.523 -25.359 16.359 1 92.06 403 GLU B N 1
ATOM 10186 C CA . GLU B 1 403 ? -11.234 -25.125 17 1 92.06 403 GLU B CA 1
ATOM 10187 C C . GLU B 1 403 ? -10.211 -26.188 16.562 1 92.06 403 GLU B C 1
ATOM 10189 O O . GLU B 1 403 ? -9.023 -25.891 16.438 1 92.06 403 GLU B O 1
ATOM 10194 N N . LYS B 1 404 ? -10.711 -27.266 16.469 1 94.75 404 LYS B N 1
ATOM 10195 C CA . LYS B 1 404 ? -9.844 -28.359 16.047 1 94.75 404 LYS B CA 1
ATOM 10196 C C . LYS B 1 404 ? -9.258 -28.078 14.672 1 94.75 404 LYS B C 1
ATOM 10198 O O . LYS B 1 404 ? -8.055 -28.25 14.453 1 94.75 404 LYS B O 1
ATOM 10203 N N . ASP B 1 405 ? -10.094 -27.719 13.703 1 95.44 405 ASP B N 1
ATOM 10204 C CA . ASP B 1 405 ? -9.656 -27.406 12.344 1 95.44 405 ASP B CA 1
ATOM 10205 C C . ASP B 1 405 ? -8.719 -26.203 12.328 1 95.44 405 ASP B C 1
ATOM 10207 O O . ASP B 1 405 ? -7.754 -26.172 11.562 1 95.44 405 ASP B O 1
ATOM 10211 N N . LEU B 1 406 ? -9.023 -25.344 13.195 1 95.25 406 LEU B N 1
ATOM 10212 C CA . LEU B 1 406 ? -8.195 -24.156 13.273 1 95.25 406 LEU B CA 1
ATOM 10213 C C . LEU B 1 406 ? -6.812 -24.484 13.82 1 95.25 406 LEU B C 1
ATOM 10215 O O . LEU B 1 406 ? -5.805 -23.969 13.344 1 95.25 406 LEU B O 1
ATOM 10219 N N . ASP B 1 407 ? -6.758 -25.328 14.781 1 96.12 407 ASP B N 1
ATOM 10220 C CA . ASP B 1 407 ? -5.488 -25.734 15.375 1 96.12 407 ASP B CA 1
ATOM 10221 C C . ASP B 1 407 ? -4.629 -26.484 14.367 1 96.12 407 ASP B C 1
ATOM 10223 O O . ASP B 1 407 ? -3.402 -26.344 14.359 1 96.12 407 ASP B O 1
ATOM 10227 N N . GLU B 1 408 ? -5.234 -27.234 13.695 1 96.25 408 GLU B N 1
ATOM 10228 C CA . GLU B 1 408 ? -4.508 -27.953 12.656 1 96.25 408 GLU B CA 1
ATOM 10229 C C . GLU B 1 408 ? -3.9 -26.984 11.641 1 96.25 408 GLU B C 1
ATOM 10231 O O . GLU B 1 408 ? -2.738 -27.125 11.258 1 96.25 408 GLU B O 1
ATOM 10236 N N . LEU B 1 409 ? -4.707 -26.094 11.164 1 96.62 409 LEU B N 1
ATOM 10237 C CA . LEU B 1 409 ? -4.242 -25.094 10.211 1 96.62 409 LEU B CA 1
ATOM 10238 C C . LEU B 1 409 ? -3.09 -24.281 10.797 1 96.62 409 LEU B C 1
ATOM 10240 O O . LEU B 1 409 ? -2.098 -24.031 10.109 1 96.62 409 LEU B O 1
ATOM 10244 N N . ARG B 1 410 ? -3.18 -23.875 12.086 1 96.69 410 ARG B N 1
ATOM 10245 C CA . ARG B 1 410 ? -2.129 -23.141 12.773 1 96.69 410 ARG B CA 1
ATOM 10246 C C . ARG B 1 410 ? -0.84 -23.953 12.844 1 96.69 410 ARG B C 1
ATOM 10248 O O . ARG B 1 410 ? 0.248 -23.422 12.609 1 96.69 410 ARG B O 1
ATOM 10255 N N . SER B 1 411 ? -1.009 -25.188 13.086 1 97.56 411 SER B N 1
ATOM 10256 C CA . SER B 1 411 ? 0.141 -26.094 13.188 1 97.56 411 SER B CA 1
ATOM 10257 C C . SER B 1 411 ? 0.868 -26.203 11.852 1 97.56 411 SER B C 1
ATOM 10259 O O . SER B 1 411 ? 2.1 -26.156 11.805 1 97.56 411 SER B O 1
ATOM 10261 N N . ILE B 1 412 ? 0.139 -26.344 10.82 1 97.56 412 ILE B N 1
ATOM 10262 C CA . ILE B 1 412 ? 0.714 -26.469 9.484 1 97.56 412 ILE B CA 1
ATOM 10263 C C . ILE B 1 412 ? 1.394 -25.156 9.086 1 97.56 412 ILE B C 1
ATOM 10265 O O . ILE B 1 412 ? 2.482 -25.172 8.508 1 97.56 412 ILE B O 1
ATOM 10269 N N . LEU B 1 413 ? 0.742 -24.125 9.352 1 97.81 413 LEU B N 1
ATOM 10270 C CA . LEU B 1 413 ? 1.313 -22.812 9.062 1 97.81 413 LEU B CA 1
ATOM 10271 C C . LEU B 1 413 ? 2.609 -22.594 9.836 1 97.81 413 LEU B C 1
ATOM 10273 O O . LEU B 1 413 ? 3.58 -22.062 9.297 1 97.81 413 LEU B O 1
ATOM 10277 N N . GLY B 1 414 ? 2.609 -23 11.055 1 97.25 414 GLY B N 1
ATOM 10278 C CA . GLY B 1 414 ? 3.824 -22.938 11.852 1 97.25 414 GLY B CA 1
ATOM 10279 C C . GLY B 1 414 ? 4.969 -23.75 11.266 1 97.25 414 GLY B C 1
ATOM 10280 O O . GLY B 1 414 ? 6.094 -23.25 11.172 1 97.25 414 GLY B O 1
ATOM 10281 N N . ARG B 1 415 ? 4.711 -24.875 10.883 1 97.06 415 ARG B N 1
ATOM 10282 C CA . ARG B 1 415 ? 5.711 -25.75 10.289 1 97.06 415 ARG B CA 1
ATOM 10283 C C . ARG B 1 415 ? 6.227 -25.188 8.969 1 97.06 415 ARG B C 1
ATOM 10285 O O . ARG B 1 415 ? 7.43 -25.234 8.695 1 97.06 415 ARG B O 1
ATOM 10292 N N . ALA B 1 416 ? 5.34 -24.781 8.094 1 97.62 416 ALA B N 1
ATOM 10293 C CA . ALA B 1 416 ? 5.707 -24.203 6.801 1 97.62 416 ALA B CA 1
ATOM 10294 C C . ALA B 1 416 ? 6.621 -23 6.98 1 97.62 416 ALA B C 1
ATOM 10296 O O . ALA B 1 416 ? 7.652 -22.891 6.32 1 97.62 416 ALA B O 1
ATOM 10297 N N . THR B 1 417 ? 6.207 -22.078 7.918 1 95.75 417 THR B N 1
ATOM 10298 C CA . THR B 1 417 ? 6.977 -20.859 8.18 1 95.75 417 THR B CA 1
ATOM 10299 C C . THR B 1 417 ? 8.367 -21.203 8.695 1 95.75 417 THR B C 1
ATOM 10301 O O . THR B 1 417 ? 9.367 -20.656 8.219 1 95.75 417 THR B O 1
ATOM 10304 N N . GLU B 1 418 ? 8.438 -22.125 9.531 1 94.12 418 GLU B N 1
ATOM 10305 C CA . GLU B 1 418 ? 9.719 -22.547 10.086 1 94.12 418 GLU B CA 1
ATOM 10306 C C . GLU B 1 418 ? 10.594 -23.203 9.023 1 94.12 418 GLU B C 1
ATOM 10308 O O . GLU B 1 418 ? 11.797 -22.938 8.945 1 94.12 418 GLU B O 1
ATOM 10313 N N . ASN B 1 419 ? 10.016 -24.047 8.266 1 95.38 419 ASN B N 1
ATOM 10314 C CA . ASN B 1 419 ? 10.75 -24.766 7.23 1 95.38 419 ASN B CA 1
ATOM 10315 C C . ASN B 1 419 ? 11.367 -23.812 6.211 1 95.38 419 ASN B C 1
ATOM 10317 O O . ASN B 1 419 ? 12.555 -23.938 5.891 1 95.38 419 ASN B O 1
ATOM 10321 N N . VAL B 1 420 ? 10.672 -22.922 5.703 1 96.38 420 VAL B N 1
ATOM 10322 C CA . VAL B 1 420 ? 11.117 -22.047 4.621 1 96.38 420 VAL B CA 1
ATOM 10323 C C . VAL B 1 420 ? 12.062 -20.984 5.176 1 96.38 420 VAL B C 1
ATOM 10325 O O . VAL B 1 420 ? 13.117 -20.719 4.602 1 96.38 420 VAL B O 1
ATOM 10328 N N . LEU B 1 421 ? 11.695 -20.391 6.316 1 91.25 421 LEU B N 1
ATOM 10329 C CA . LEU B 1 421 ? 12.492 -19.281 6.848 1 91.25 421 LEU B CA 1
ATOM 10330 C C . LEU B 1 421 ? 13.781 -19.781 7.469 1 91.25 421 LEU B C 1
ATOM 10332 O O . LEU B 1 421 ? 14.82 -19.125 7.391 1 91.25 421 LEU B O 1
ATOM 10336 N N . SER B 1 422 ? 13.789 -20.891 8.039 1 91 422 SER B N 1
ATOM 10337 C CA . SER B 1 422 ? 15 -21.438 8.648 1 91 422 SER B CA 1
ATOM 10338 C C . SER B 1 422 ? 15.992 -21.891 7.578 1 91 422 SER B C 1
ATOM 10340 O O . SER B 1 422 ? 17.203 -21.766 7.754 1 91 422 SER B O 1
ATOM 10342 N N . ASN B 1 423 ? 15.453 -22.312 6.559 1 92.56 423 ASN B N 1
ATOM 10343 C CA . ASN B 1 423 ? 16.328 -22.875 5.535 1 92.56 423 ASN B CA 1
ATOM 10344 C C . ASN B 1 423 ? 16.719 -21.844 4.492 1 92.56 423 ASN B C 1
ATOM 10346 O O . ASN B 1 423 ? 17.812 -21.922 3.916 1 92.56 423 ASN B O 1
ATOM 10350 N N . PHE B 1 424 ? 15.898 -20.953 4.172 1 94 424 PHE B N 1
ATOM 10351 C CA . PHE B 1 424 ? 16.156 -20.078 3.039 1 94 424 PHE B CA 1
ATOM 10352 C C . PHE B 1 424 ? 16.062 -18.609 3.453 1 94 424 PHE B C 1
ATOM 10354 O O . PHE B 1 424 ? 16.359 -17.719 2.66 1 94 424 PHE B O 1
ATOM 10361 N N . GLY B 1 425 ? 15.617 -18.344 4.688 1 90.31 425 GLY B N 1
ATOM 10362 C CA . GLY B 1 425 ? 15.445 -16.953 5.109 1 90.31 425 GLY B CA 1
ATOM 10363 C C . GLY B 1 425 ? 14.406 -16.219 4.301 1 90.31 425 GLY B C 1
ATOM 10364 O O . GLY B 1 425 ? 13.398 -16.797 3.879 1 90.31 425 GLY B O 1
ATOM 10365 N N . LEU B 1 426 ? 14.578 -14.984 4.125 1 89.31 426 LEU B N 1
ATOM 10366 C CA . LEU B 1 426 ? 13.617 -14.125 3.438 1 89.31 426 LEU B CA 1
ATOM 10367 C C . LEU B 1 426 ? 13.633 -14.391 1.936 1 89.31 426 LEU B C 1
ATOM 10369 O O . LEU B 1 426 ? 12.703 -14 1.225 1 89.31 426 LEU B O 1
ATOM 10373 N N . GLU B 1 427 ? 14.602 -15.062 1.52 1 91.31 427 GLU B N 1
ATOM 10374 C CA . GLU B 1 427 ? 14.664 -15.414 0.105 1 91.31 427 GLU B CA 1
ATOM 10375 C C . GLU B 1 427 ? 13.586 -16.438 -0.253 1 91.31 427 GLU B C 1
ATOM 10377 O O . GLU B 1 427 ? 13.125 -16.484 -1.396 1 91.31 427 GLU B O 1
ATOM 10382 N N . GLY B 1 428 ? 13.203 -17.203 0.784 1 93.56 428 GLY B N 1
ATOM 10383 C CA . GLY B 1 428 ? 12.18 -18.219 0.555 1 93.56 428 GLY B CA 1
ATOM 10384 C C . GLY B 1 428 ? 10.781 -17.641 0.508 1 93.56 428 GLY B C 1
ATOM 10385 O O . GLY B 1 428 ? 9.883 -18.219 -0.107 1 93.56 428 GLY B O 1
ATOM 10386 N N . ASP B 1 429 ? 10.664 -16.531 1.229 1 94.44 429 ASP B N 1
ATOM 10387 C CA . ASP B 1 429 ? 9.375 -15.836 1.293 1 94.44 429 ASP B CA 1
ATOM 10388 C C . ASP B 1 429 ? 9.562 -14.328 1.432 1 94.44 429 ASP B C 1
ATOM 10390 O O . ASP B 1 429 ? 9.203 -13.742 2.455 1 94.44 429 ASP B O 1
ATOM 10394 N N . PRO B 1 430 ? 10 -13.781 0.413 1 92.62 430 PRO B N 1
ATOM 10395 C CA . PRO B 1 430 ? 10.391 -12.367 0.46 1 92.62 430 PRO B CA 1
ATOM 10396 C C . PRO B 1 430 ? 9.234 -11.445 0.85 1 92.62 430 PRO B C 1
ATOM 10398 O O . PRO B 1 430 ? 9.453 -10.391 1.447 1 92.62 430 PRO B O 1
ATOM 10401 N N . SER B 1 431 ? 7.98 -11.766 0.597 1 92.12 431 SER B N 1
ATOM 10402 C CA . SER B 1 431 ? 6.812 -10.938 0.878 1 92.12 431 SER B CA 1
ATOM 10403 C C . SER B 1 431 ? 6.148 -11.344 2.189 1 92.12 431 SER B C 1
ATOM 10405 O O . SER B 1 431 ? 5.094 -10.812 2.549 1 92.12 431 SER B O 1
ATOM 10407 N N . CYS B 1 432 ? 6.684 -12.383 2.885 1 94.44 432 CYS B N 1
ATOM 10408 C CA . CYS B 1 432 ? 6.176 -12.883 4.156 1 94.44 432 CYS B CA 1
ATOM 10409 C C . CYS B 1 432 ? 4.723 -13.328 4.031 1 94.44 432 CYS B C 1
ATOM 10411 O O . CYS B 1 432 ? 3.885 -12.969 4.855 1 94.44 432 CYS B O 1
ATOM 10413 N N . ASP B 1 433 ? 4.445 -14.023 3.025 1 96.31 433 ASP B N 1
ATOM 10414 C CA . ASP B 1 433 ? 3.084 -14.438 2.707 1 96.31 433 ASP B CA 1
ATOM 10415 C C . ASP B 1 433 ? 2.525 -15.367 3.783 1 96.31 433 ASP B C 1
ATOM 10417 O O . ASP B 1 433 ? 1.324 -15.352 4.059 1 96.31 433 ASP B O 1
ATOM 10421 N N . PHE B 1 434 ? 3.383 -16.172 4.414 1 96.75 434 PHE B N 1
ATOM 10422 C CA . PHE B 1 434 ? 2.914 -17.078 5.457 1 96.75 434 PHE B CA 1
ATOM 10423 C C . PHE B 1 434 ? 2.369 -16.297 6.648 1 96.75 434 PHE B C 1
ATOM 10425 O O . PHE B 1 434 ? 1.257 -16.562 7.109 1 96.75 434 PHE B O 1
ATOM 10432 N N . TYR B 1 435 ? 3.084 -15.328 7.109 1 96.38 435 TYR B N 1
ATOM 10433 C CA . TYR B 1 435 ? 2.691 -14.508 8.25 1 96.38 435 TYR B CA 1
ATOM 10434 C C . TYR B 1 435 ? 1.448 -13.688 7.93 1 96.38 435 TYR B C 1
ATOM 10436 O O . TYR B 1 435 ? 0.537 -13.586 8.75 1 96.38 435 TYR B O 1
ATOM 10444 N N . ILE B 1 436 ? 1.418 -13.141 6.707 1 96.69 436 ILE B N 1
ATOM 10445 C CA . ILE B 1 436 ? 0.308 -12.281 6.297 1 96.69 436 ILE B CA 1
ATOM 10446 C C . ILE B 1 436 ? -0.971 -13.109 6.195 1 96.69 436 ILE B C 1
ATOM 10448 O O . ILE B 1 436 ? -2.021 -12.711 6.699 1 96.69 436 ILE B O 1
ATOM 10452 N N . TYR B 1 437 ? -0.929 -14.211 5.598 1 97.62 437 TYR B N 1
ATOM 10453 C CA . TYR B 1 437 ? -2.084 -15.102 5.488 1 97.62 437 TYR B CA 1
ATOM 10454 C C . TYR B 1 437 ? -2.582 -15.516 6.867 1 97.62 437 TYR B C 1
ATOM 10456 O O . TYR B 1 437 ? -3.785 -15.484 7.133 1 97.62 437 TYR B O 1
ATOM 10464 N N . TRP B 1 438 ? -1.607 -15.992 7.684 1 97.75 438 TRP B N 1
ATOM 10465 C CA . TRP B 1 438 ? -1.917 -16.438 9.039 1 97.75 438 TRP B CA 1
ATOM 10466 C C . TRP B 1 438 ? -2.572 -15.312 9.836 1 97.75 438 TRP B C 1
ATOM 10468 O O . TRP B 1 438 ? -3.592 -15.523 10.5 1 97.75 438 TRP B O 1
ATOM 10478 N N . ALA B 1 439 ? -2.117 -14.078 9.742 1 97.69 439 ALA B N 1
ATOM 10479 C CA . ALA B 1 439 ? -2.656 -12.914 10.445 1 97.69 439 ALA B CA 1
ATOM 10480 C C . ALA B 1 439 ? -4.074 -12.602 9.977 1 97.69 439 ALA B C 1
ATOM 10482 O O . ALA B 1 439 ? -4.953 -12.312 10.797 1 97.69 439 ALA B O 1
ATOM 10483 N N . ARG B 1 440 ? -4.293 -12.586 8.68 1 96.75 440 ARG B N 1
ATOM 10484 C CA . ARG B 1 440 ? -5.617 -12.344 8.125 1 96.75 440 ARG B CA 1
ATOM 10485 C C . ARG B 1 440 ? -6.621 -13.375 8.625 1 96.75 440 ARG B C 1
ATOM 10487 O O . ARG B 1 440 ? -7.77 -13.039 8.922 1 96.75 440 ARG B O 1
ATOM 10494 N N . LEU B 1 441 ? -6.164 -14.656 8.742 1 96.44 441 LEU B N 1
ATOM 10495 C CA . LEU B 1 441 ? -7 -15.727 9.273 1 96.44 441 LEU B CA 1
ATOM 10496 C C . LEU B 1 441 ? -7.402 -15.438 10.719 1 96.44 441 LEU B C 1
ATOM 10498 O O . LEU B 1 441 ? -8.578 -15.547 11.07 1 96.44 441 LEU B O 1
ATOM 10502 N N . GLU B 1 442 ? -6.449 -15.047 11.477 1 96.81 442 GLU B N 1
ATOM 10503 C CA . GLU B 1 442 ? -6.707 -14.758 12.883 1 96.81 442 GLU B CA 1
ATOM 10504 C C . GLU B 1 442 ? -7.648 -13.57 13.047 1 96.81 442 GLU B C 1
ATOM 10506 O O . GLU B 1 442 ? -8.516 -13.562 13.922 1 96.81 442 GLU B O 1
ATOM 10511 N N . PHE B 1 443 ? -7.555 -12.547 12.172 1 96.06 443 PHE B N 1
ATOM 10512 C CA . PHE B 1 443 ? -8.477 -11.414 12.172 1 96.06 443 PHE B CA 1
ATOM 10513 C C . PHE B 1 443 ? -9.898 -11.875 11.867 1 96.06 443 PHE B C 1
ATOM 10515 O O . PHE B 1 443 ? -10.836 -11.477 12.555 1 96.06 443 PHE B O 1
ATOM 10522 N N . SER B 1 444 ? -10.062 -12.703 10.945 1 93.81 444 SER B N 1
ATOM 10523 C CA . SER B 1 444 ? -11.375 -13.133 10.477 1 93.81 444 SER B CA 1
ATOM 10524 C C . SER B 1 444 ? -12.086 -13.969 11.531 1 93.81 444 SER B C 1
ATOM 10526 O O . SER B 1 444 ? -13.32 -13.961 11.609 1 93.81 444 SER B O 1
ATOM 10528 N N . VAL B 1 445 ? -11.289 -14.734 12.43 1 94.75 445 VAL B N 1
ATOM 10529 C CA . VAL B 1 445 ? -11.906 -15.602 13.422 1 94.75 445 VAL B CA 1
ATOM 10530 C C . VAL B 1 445 ? -12.008 -14.867 14.758 1 94.75 445 VAL B C 1
ATOM 10532 O O . VAL B 1 445 ? -12.523 -15.414 15.734 1 94.75 445 VAL B O 1
ATOM 10535 N N . GLY B 1 446 ? -11.531 -13.633 14.812 1 94.56 446 GLY B N 1
ATOM 10536 C CA . GLY B 1 446 ? -11.742 -12.789 15.977 1 94.56 446 GLY B CA 1
ATOM 10537 C C . GLY B 1 446 ? -10.594 -12.852 16.969 1 94.56 446 GLY B C 1
ATOM 10538 O O . GLY B 1 446 ? -10.688 -12.305 18.078 1 94.56 446 GLY B O 1
ATOM 10539 N N . SER B 1 447 ? -9.562 -13.586 16.516 1 95.94 447 SER B N 1
ATOM 10540 C CA . SER B 1 447 ? -8.383 -13.633 17.375 1 95.94 447 SER B CA 1
ATOM 10541 C C . SER B 1 447 ? -7.457 -12.453 17.109 1 95.94 447 SER B C 1
ATOM 10543 O O . SER B 1 447 ? -6.367 -12.617 16.562 1 95.94 447 SER B O 1
ATOM 10545 N N . LEU B 1 448 ? -7.82 -11.344 17.594 1 97.19 448 LEU B N 1
ATOM 10546 C CA . LEU B 1 448 ? -7.191 -10.078 17.234 1 97.19 448 LEU B CA 1
ATOM 10547 C C . LEU B 1 448 ? -5.773 -10 17.781 1 97.19 448 LEU B C 1
ATOM 10549 O O . LEU B 1 448 ? -4.859 -9.547 17.094 1 97.19 448 LEU B O 1
ATOM 10553 N N . GLU B 1 449 ? -5.555 -10.445 19 1 97.38 449 GLU B N 1
ATOM 10554 C CA . GLU B 1 449 ? -4.227 -10.367 19.609 1 97.38 449 GLU B CA 1
ATOM 10555 C C . GLU B 1 449 ? -3.221 -11.227 18.844 1 97.38 449 GLU B C 1
ATOM 10557 O O . GLU B 1 449 ? -2.082 -10.805 18.625 1 97.38 449 GLU B O 1
ATOM 10562 N N . GLU B 1 450 ? -3.615 -12.43 18.516 1 97.44 450 GLU B N 1
ATOM 10563 C CA . GLU B 1 450 ? -2.746 -13.305 17.734 1 97.44 450 GLU B CA 1
ATOM 10564 C C . GLU B 1 450 ? -2.449 -12.711 16.359 1 97.44 450 GLU B C 1
ATOM 10566 O O . GLU B 1 450 ? -1.326 -12.812 15.867 1 97.44 450 GLU B O 1
ATOM 10571 N N . ALA B 1 451 ? -3.516 -12.109 15.711 1 97.94 451 ALA B N 1
ATOM 10572 C CA . ALA B 1 451 ? -3.34 -11.453 14.422 1 97.94 451 ALA B CA 1
ATOM 10573 C C . ALA B 1 451 ? -2.314 -10.328 14.516 1 97.94 451 ALA B C 1
ATOM 10575 O O . ALA B 1 451 ? -1.441 -10.195 13.656 1 97.94 451 ALA B O 1
ATOM 10576 N N . ARG B 1 452 ? -2.377 -9.555 15.531 1 98 452 ARG B N 1
ATOM 10577 C CA . ARG B 1 452 ? -1.477 -8.43 15.75 1 98 452 ARG B CA 1
ATOM 10578 C C . ARG B 1 452 ? -0.047 -8.906 15.984 1 98 452 ARG B C 1
ATOM 10580 O O . ARG B 1 452 ? 0.905 -8.297 15.5 1 98 452 ARG B O 1
ATOM 10587 N N . LYS B 1 453 ? 0.087 -9.992 16.719 1 97.75 453 LYS B N 1
ATOM 10588 C CA . LYS B 1 453 ? 1.401 -10.586 16.953 1 97.75 453 LYS B CA 1
ATOM 10589 C C . LYS B 1 453 ? 2.041 -11.023 15.633 1 97.75 453 LYS B C 1
ATOM 10591 O O . LYS B 1 453 ? 3.225 -10.773 15.398 1 97.75 453 LYS B O 1
ATOM 10596 N N . LEU B 1 454 ? 1.304 -11.664 14.844 1 97.62 454 LEU B N 1
ATOM 10597 C CA . LEU B 1 454 ? 1.784 -12.164 13.555 1 97.62 454 LEU B CA 1
ATOM 10598 C C . LEU B 1 454 ? 2.186 -11.016 12.641 1 97.62 454 LEU B C 1
ATOM 10600 O O . LEU B 1 454 ? 3.219 -11.078 11.969 1 97.62 454 LEU B O 1
ATOM 10604 N N . TRP B 1 455 ? 1.36 -10.008 12.609 1 96.88 455 TRP B N 1
ATOM 10605 C CA . TRP B 1 455 ? 1.701 -8.836 11.82 1 96.88 455 TRP B CA 1
ATOM 10606 C C . TRP B 1 455 ? 2.977 -8.18 12.336 1 96.88 455 TRP B C 1
ATOM 10608 O O . TRP B 1 455 ? 3.807 -7.715 11.555 1 96.88 455 TRP B O 1
ATOM 10618 N N . SER B 1 456 ? 3.107 -8.141 13.633 1 95.31 456 SER B N 1
ATOM 10619 C CA . SER B 1 456 ? 4.316 -7.57 14.219 1 95.31 456 SER B CA 1
ATOM 10620 C C . SER B 1 456 ? 5.555 -8.352 13.797 1 95.31 456 SER B C 1
ATOM 10622 O O . SER B 1 456 ? 6.605 -7.762 13.531 1 95.31 456 SER B O 1
ATOM 10624 N N . GLU B 1 457 ? 5.449 -9.664 13.727 1 94.88 457 GLU B N 1
ATOM 10625 C CA . GLU B 1 457 ? 6.539 -10.523 13.258 1 94.88 457 GLU B CA 1
ATOM 10626 C C . GLU B 1 457 ? 6.898 -10.219 11.805 1 94.88 457 GLU B C 1
ATOM 10628 O O . GLU B 1 457 ? 8.078 -10.125 11.461 1 94.88 457 GLU B O 1
ATOM 10633 N N . ALA B 1 458 ? 5.898 -10.07 10.977 1 95.44 458 ALA B N 1
ATOM 10634 C CA . ALA B 1 458 ? 6.117 -9.758 9.57 1 95.44 458 ALA B CA 1
ATOM 10635 C C . ALA B 1 458 ? 6.805 -8.406 9.406 1 95.44 458 ALA B C 1
ATOM 10637 O O . ALA B 1 458 ? 7.707 -8.258 8.578 1 95.44 458 ALA B O 1
ATOM 10638 N N . LEU B 1 459 ? 6.398 -7.434 10.195 1 95.25 459 LEU B N 1
ATOM 10639 C CA . LEU B 1 459 ? 6.988 -6.102 10.133 1 95.25 459 LEU B CA 1
ATOM 10640 C C . LEU B 1 459 ? 8.445 -6.129 10.57 1 95.25 459 LEU B C 1
ATOM 10642 O O . LEU B 1 459 ? 9.297 -5.473 9.953 1 95.25 459 LEU B O 1
ATOM 10646 N N . GLU B 1 460 ? 8.75 -6.883 11.531 1 92.94 460 GLU B N 1
ATOM 10647 C CA . GLU B 1 460 ? 10.109 -6.98 12.047 1 92.94 460 GLU B CA 1
ATOM 10648 C C . GLU B 1 460 ? 11.031 -7.684 11.055 1 92.94 460 GLU B C 1
ATOM 10650 O O . GLU B 1 460 ? 12.227 -7.414 11.016 1 92.94 460 GLU B O 1
ATOM 10655 N N . LEU B 1 461 ? 10.516 -8.586 10.242 1 90.56 461 LEU B N 1
ATOM 10656 C CA . LEU B 1 461 ? 11.305 -9.359 9.281 1 90.56 461 LEU B CA 1
ATOM 10657 C C . LEU B 1 461 ? 11.664 -8.516 8.07 1 90.56 461 LEU B C 1
ATOM 10659 O O . LEU B 1 461 ? 12.578 -8.867 7.316 1 90.56 461 LEU B O 1
ATOM 10663 N N . GLY B 1 462 ? 10.914 -7.398 7.961 1 87.38 462 GLY B N 1
ATOM 10664 C CA . GLY B 1 462 ? 11.367 -6.555 6.867 1 87.38 462 GLY B CA 1
ATOM 10665 C C . GLY B 1 462 ? 10.242 -5.77 6.215 1 87.38 462 GLY B C 1
ATOM 10666 O O . GLY B 1 462 ? 10.484 -4.938 5.336 1 87.38 462 GLY B O 1
ATOM 10667 N N . LEU B 1 463 ? 9.016 -5.969 6.637 1 92.69 463 LEU B N 1
ATOM 10668 C CA . LEU B 1 463 ? 7.887 -5.332 5.969 1 92.69 463 LEU B CA 1
ATOM 10669 C C . LEU B 1 463 ? 7.652 -3.93 6.516 1 92.69 463 LEU B C 1
ATOM 10671 O O . LEU B 1 463 ? 6.84 -3.174 5.969 1 92.69 463 LEU B O 1
ATOM 10675 N N . SER B 1 464 ? 8.398 -3.541 7.547 1 93.88 464 SER B N 1
ATOM 10676 C CA . SER B 1 464 ? 8.18 -2.256 8.195 1 93.88 464 SER B CA 1
ATOM 10677 C C . SER B 1 464 ? 8.562 -1.098 7.285 1 93.88 464 SER B C 1
ATOM 10679 O O . SER B 1 464 ? 8.164 0.044 7.516 1 93.88 464 SER B O 1
ATOM 10681 N N . LYS B 1 465 ? 9.32 -1.356 6.262 1 94.06 465 LYS B N 1
ATOM 10682 C CA . LYS B 1 465 ? 9.773 -0.31 5.352 1 94.06 465 LYS B CA 1
ATOM 10683 C C . LYS B 1 465 ? 8.742 -0.04 4.262 1 94.06 465 LYS B C 1
ATOM 10685 O O . LYS B 1 465 ? 8.852 0.94 3.521 1 94.06 465 LYS B O 1
ATOM 10690 N N . SER B 1 466 ? 7.711 -0.915 4.227 1 93.75 466 SER B N 1
ATOM 10691 C CA . SER B 1 466 ? 6.707 -0.806 3.172 1 93.75 466 SER B CA 1
ATOM 10692 C C . SER B 1 466 ? 5.461 -0.086 3.67 1 93.75 466 SER B C 1
ATOM 10694 O O . SER B 1 466 ? 4.727 -0.613 4.508 1 93.75 466 SER B O 1
ATOM 10696 N N . ALA B 1 467 ? 5.113 1.089 3.15 1 95.56 467 ALA B N 1
ATOM 10697 C CA . ALA B 1 467 ? 3.92 1.851 3.504 1 95.56 467 ALA B CA 1
ATOM 10698 C C . ALA B 1 467 ? 2.652 1.075 3.156 1 95.56 467 ALA B C 1
ATOM 10700 O O . ALA B 1 467 ? 1.673 1.106 3.906 1 95.56 467 ALA B O 1
ATOM 10701 N N . VAL B 1 468 ? 2.709 0.335 2.025 1 92.88 468 VAL B N 1
ATOM 10702 C CA . VAL B 1 468 ? 1.552 -0.41 1.54 1 92.88 468 VAL B CA 1
ATOM 10703 C C . VAL B 1 468 ? 1.189 -1.509 2.537 1 92.88 468 VAL B C 1
ATOM 10705 O O . VAL B 1 468 ? 0.009 -1.756 2.797 1 92.88 468 VAL B O 1
ATOM 10708 N N . MET B 1 469 ? 2.174 -2.141 3.143 1 94.56 469 MET B N 1
ATOM 10709 C CA . MET B 1 469 ? 1.921 -3.211 4.102 1 94.56 469 MET B CA 1
ATOM 10710 C C . MET B 1 469 ? 1.332 -2.656 5.395 1 94.56 469 MET B C 1
ATOM 10712 O O . MET B 1 469 ? 0.451 -3.273 5.996 1 94.56 469 MET B O 1
ATOM 10716 N N . TRP B 1 470 ? 1.797 -1.475 5.836 1 96.44 470 TRP B N 1
ATOM 10717 C CA . TRP B 1 470 ? 1.198 -0.794 6.98 1 96.44 470 TRP B CA 1
ATOM 10718 C C . TRP B 1 470 ? -0.266 -0.464 6.711 1 96.44 470 TRP B C 1
ATOM 10720 O O . TRP B 1 470 ? -1.126 -0.683 7.566 1 96.44 470 TRP B O 1
ATOM 10730 N N . LEU B 1 471 ? -0.496 0.069 5.523 1 95.94 471 LEU B N 1
ATOM 10731 C CA . LEU B 1 471 ? -1.855 0.454 5.16 1 95.94 471 LEU B CA 1
ATOM 10732 C C . LEU B 1 471 ? -2.77 -0.766 5.102 1 95.94 471 LEU B C 1
ATOM 10734 O O . LEU B 1 471 ? -3.947 -0.681 5.457 1 95.94 471 LEU B O 1
ATOM 10738 N N . LYS B 1 472 ? -2.197 -1.892 4.684 1 94.69 472 LYS B N 1
ATOM 10739 C CA . LYS B 1 472 ? -2.959 -3.137 4.695 1 94.69 472 LYS B CA 1
ATOM 10740 C C . LYS B 1 472 ? -3.307 -3.557 6.121 1 94.69 472 LYS B C 1
ATOM 10742 O O . LYS B 1 472 ? -4.449 -3.922 6.402 1 94.69 472 LYS B O 1
ATOM 10747 N N . TYR B 1 473 ? -2.299 -3.51 7.012 1 96.44 473 TYR B N 1
ATOM 10748 C CA . TYR B 1 473 ? -2.514 -3.822 8.422 1 96.44 473 TYR B CA 1
ATOM 10749 C C . TYR B 1 473 ? -3.58 -2.916 9.023 1 96.44 473 TYR B C 1
ATOM 10751 O O . TYR B 1 473 ? -4.512 -3.393 9.68 1 96.44 473 TYR B O 1
ATOM 10759 N N . ILE B 1 474 ? -3.512 -1.634 8.711 1 97.19 474 ILE B N 1
ATOM 10760 C CA . ILE B 1 474 ? -4.43 -0.63 9.234 1 97.19 474 ILE B CA 1
ATOM 10761 C C . ILE B 1 474 ? -5.836 -0.886 8.695 1 97.19 474 ILE B C 1
ATOM 10763 O O . ILE B 1 474 ? -6.82 -0.787 9.438 1 97.19 474 ILE B O 1
ATOM 10767 N N . SER B 1 475 ? -5.938 -1.188 7.434 1 95.31 475 SER B N 1
ATOM 10768 C CA . SER B 1 475 ? -7.234 -1.486 6.836 1 95.31 475 SER B CA 1
ATOM 10769 C C . SER B 1 475 ? -7.895 -2.68 7.516 1 95.31 475 SER B C 1
ATOM 10771 O O . SER B 1 475 ? -9.109 -2.682 7.738 1 95.31 475 SER B O 1
ATOM 10773 N N . LEU B 1 476 ? -7.109 -3.703 7.938 1 95.81 476 LEU B N 1
ATOM 10774 C CA . LEU B 1 476 ? -7.637 -4.875 8.625 1 95.81 476 LEU B CA 1
ATOM 10775 C C . LEU B 1 476 ? -8.102 -4.516 10.039 1 95.81 476 LEU B C 1
ATOM 10777 O O . LEU B 1 476 ? -9.164 -4.961 10.477 1 95.81 476 LEU B O 1
ATOM 10781 N N . GLU B 1 477 ? -7.312 -3.719 10.648 1 96.31 477 GLU B N 1
ATOM 10782 C CA . GLU B 1 477 ? -7.688 -3.256 11.984 1 96.31 477 GLU B CA 1
ATOM 10783 C C . GLU B 1 477 ? -8.961 -2.414 11.938 1 96.31 477 GLU B C 1
ATOM 10785 O O . GLU B 1 477 ? -9.781 -2.467 12.859 1 96.31 477 GLU B O 1
ATOM 10790 N N . GLN B 1 478 ? -9.141 -1.585 10.859 1 95.12 478 GLN B N 1
ATOM 10791 C CA . GLN B 1 478 ? -10.352 -0.785 10.688 1 95.12 478 GLN B CA 1
ATOM 10792 C C . GLN B 1 478 ? -11.57 -1.673 10.469 1 95.12 478 GLN B C 1
ATOM 10794 O O . GLN B 1 478 ? -12.664 -1.356 10.945 1 95.12 478 GLN B O 1
ATOM 10799 N N . LYS B 1 479 ? -11.414 -2.748 9.789 1 93.56 479 LYS B N 1
ATOM 10800 C CA . LYS B 1 479 ? -12.516 -3.637 9.43 1 93.56 479 LYS B CA 1
ATOM 10801 C C . LYS B 1 479 ? -12.938 -4.496 10.617 1 93.56 479 LYS B C 1
ATOM 10803 O O . LYS B 1 479 ? -14.133 -4.68 10.867 1 93.56 479 LYS B O 1
ATOM 10808 N N . TYR B 1 480 ? -11.898 -5.008 11.461 1 94.94 480 TYR B N 1
ATOM 10809 C CA . TYR B 1 480 ? -12.211 -6.035 12.453 1 94.94 480 TYR B CA 1
ATOM 10810 C C . TYR B 1 480 ? -11.977 -5.52 13.867 1 94.94 480 TYR B C 1
ATOM 10812 O O . TYR B 1 480 ? -12.508 -6.07 14.828 1 94.94 480 TYR B O 1
ATOM 10820 N N . GLY B 1 481 ? -11.172 -4.512 13.883 1 95.25 481 GLY B N 1
ATOM 10821 C CA . GLY B 1 481 ? -10.742 -4.074 15.203 1 95.25 481 GLY B CA 1
ATOM 10822 C C . GLY B 1 481 ? -11.5 -2.861 15.703 1 95.25 481 GLY B C 1
ATOM 10823 O O . GLY B 1 481 ? -12.727 -2.791 15.57 1 95.25 481 GLY B O 1
ATOM 10824 N N . ASP B 1 482 ? -10.836 -2.008 16.438 1 94.88 482 ASP B N 1
ATOM 10825 C CA . ASP B 1 482 ? -11.445 -0.833 17.047 1 94.88 482 ASP B CA 1
ATOM 10826 C C . ASP B 1 482 ? -10.617 0.422 16.766 1 94.88 482 ASP B C 1
ATOM 10828 O O . ASP B 1 482 ? -9.477 0.333 16.328 1 94.88 482 ASP B O 1
ATOM 10832 N N . SER B 1 483 ? -11.289 1.562 16.969 1 95.56 483 SER B N 1
ATOM 10833 C CA . SER B 1 483 ? -10.719 2.857 16.609 1 95.56 483 SER B CA 1
ATOM 10834 C C . SER B 1 483 ? -9.461 3.143 17.438 1 95.56 483 SER B C 1
ATOM 10836 O O . SER B 1 483 ? -8.539 3.803 16.953 1 95.56 483 SER B O 1
ATOM 10838 N N . LYS B 1 484 ? -9.406 2.664 18.594 1 96.25 484 LYS B N 1
ATOM 10839 C CA . LYS B 1 484 ? -8.25 2.889 19.453 1 96.25 484 LYS B CA 1
ATOM 10840 C C . LYS B 1 484 ? -6.992 2.262 18.859 1 96.25 484 LYS B C 1
ATOM 10842 O O . LYS B 1 484 ? -5.949 2.912 18.781 1 96.25 484 LYS B O 1
ATOM 10847 N N . HIS B 1 485 ? -7.121 0.997 18.453 1 97.31 485 HIS B N 1
ATOM 10848 C CA . HIS B 1 485 ? -5.984 0.281 17.875 1 97.31 485 HIS B CA 1
ATOM 10849 C C . HIS B 1 485 ? -5.617 0.834 16.5 1 97.31 485 HIS B C 1
ATOM 10851 O O . HIS B 1 485 ? -4.441 0.853 16.141 1 97.31 485 HIS B O 1
ATOM 10857 N N . VAL B 1 486 ? -6.676 1.284 15.773 1 97.56 486 VAL B N 1
ATOM 10858 C CA . VAL B 1 486 ? -6.426 1.892 14.469 1 97.56 486 VAL B CA 1
ATOM 10859 C C . VAL B 1 486 ? -5.547 3.131 14.633 1 97.56 486 VAL B C 1
ATOM 10861 O O . VAL B 1 486 ? -4.547 3.289 13.938 1 97.56 486 VAL B O 1
ATOM 10864 N N . ARG B 1 487 ? -5.91 4.051 15.57 1 97.94 487 ARG B N 1
ATOM 10865 C CA . ARG B 1 487 ? -5.168 5.285 15.805 1 97.94 487 ARG B CA 1
ATOM 10866 C C . ARG B 1 487 ? -3.764 4.988 16.328 1 97.94 487 ARG B C 1
ATOM 10868 O O . ARG B 1 487 ? -2.807 5.684 15.969 1 97.94 487 ARG B O 1
ATOM 10875 N N . ARG B 1 488 ? -3.656 3.932 17.109 1 97.06 488 ARG B N 1
ATOM 10876 C CA . ARG B 1 488 ? -2.34 3.521 17.578 1 97.06 488 ARG B CA 1
ATOM 10877 C C . ARG B 1 488 ? -1.473 3.029 16.422 1 97.06 488 ARG B C 1
ATOM 10879 O O . ARG B 1 488 ? -0.273 3.311 16.375 1 97.06 488 ARG B O 1
ATOM 10886 N N . LEU B 1 489 ? -2.066 2.303 15.562 1 97.56 489 LEU B N 1
ATOM 10887 C CA . LEU B 1 489 ? -1.348 1.781 14.398 1 97.56 489 LEU B CA 1
ATOM 10888 C C . LEU B 1 489 ? -0.889 2.914 13.492 1 97.56 489 LEU B C 1
ATOM 10890 O O . LEU B 1 489 ? 0.214 2.869 12.945 1 97.56 489 LEU B O 1
ATOM 10894 N N . PHE B 1 490 ? -1.778 3.855 13.266 1 98.12 490 PHE B N 1
ATOM 10895 C CA . PHE B 1 490 ? -1.388 5.008 12.461 1 98.12 490 PHE B CA 1
ATOM 10896 C C . PHE B 1 490 ? -0.155 5.684 13.047 1 98.12 490 PHE B C 1
ATOM 10898 O O . PHE B 1 490 ? 0.757 6.07 12.312 1 98.12 490 PHE B O 1
ATOM 10905 N N . GLN B 1 491 ? -0.146 5.848 14.344 1 97.31 491 GLN B N 1
ATOM 10906 C CA . GLN B 1 491 ? 0.978 6.496 15.016 1 97.31 491 GLN B CA 1
ATOM 10907 C C . GLN B 1 491 ? 2.258 5.68 14.852 1 97.31 491 GLN B C 1
ATOM 10909 O O . GLN B 1 491 ? 3.324 6.234 14.586 1 97.31 491 GLN B O 1
ATOM 10914 N N . ARG B 1 492 ? 2.17 4.406 14.93 1 96.56 492 ARG B N 1
ATOM 10915 C CA . ARG B 1 492 ? 3.322 3.529 14.742 1 96.56 492 ARG B CA 1
ATOM 10916 C C . ARG B 1 492 ? 3.828 3.592 13.305 1 96.56 492 ARG B C 1
ATOM 10918 O O . ARG B 1 492 ? 5.039 3.646 13.07 1 96.56 492 ARG B O 1
ATOM 10925 N N . ALA B 1 493 ? 2.887 3.5 12.375 1 97.44 493 ALA B N 1
ATOM 10926 C CA . ALA B 1 493 ? 3.244 3.57 10.961 1 97.44 493 ALA B CA 1
ATOM 10927 C C . ALA B 1 493 ? 3.945 4.883 10.633 1 97.44 493 ALA B C 1
ATOM 10929 O O . ALA B 1 493 ? 4.895 4.91 9.852 1 97.44 493 ALA B O 1
ATOM 10930 N N . LEU B 1 494 ? 3.408 5.961 11.266 1 96.38 494 LEU B N 1
ATOM 10931 C CA . LEU B 1 494 ? 3.955 7.293 11.031 1 96.38 494 LEU B CA 1
ATOM 10932 C C . LEU B 1 494 ? 5.391 7.387 11.531 1 96.38 494 LEU B C 1
ATOM 10934 O O . LEU B 1 494 ? 6.223 8.078 10.938 1 96.38 494 LEU B O 1
ATOM 10938 N N . GLN B 1 495 ? 5.684 6.688 12.508 1 94.62 495 GLN B N 1
ATOM 10939 C CA . GLN B 1 495 ? 7.004 6.754 13.125 1 94.62 495 GLN B CA 1
ATOM 10940 C C . GLN B 1 495 ? 7.977 5.797 12.438 1 94.62 495 GLN B C 1
ATOM 10942 O O . GLN B 1 495 ? 9.195 5.906 12.617 1 94.62 495 GLN B O 1
ATOM 10947 N N . ALA B 1 496 ? 7.426 4.934 11.641 1 93.88 496 ALA B N 1
ATOM 10948 C CA . ALA B 1 496 ? 8.273 3.969 10.945 1 93.88 496 ALA B CA 1
ATOM 10949 C C . ALA B 1 496 ? 8.945 4.605 9.734 1 93.88 496 ALA B C 1
ATOM 10951 O O . ALA B 1 496 ? 8.453 5.602 9.188 1 93.88 496 ALA B O 1
ATOM 10952 N N . ASP B 1 497 ? 10.125 4.23 9.344 1 89.88 497 ASP B N 1
ATOM 10953 C CA . ASP B 1 497 ? 10.836 4.715 8.164 1 89.88 497 ASP B CA 1
ATOM 10954 C C . ASP B 1 497 ? 10.352 4.012 6.902 1 89.88 497 ASP B C 1
ATOM 10956 O O . ASP B 1 497 ? 11.039 3.139 6.367 1 89.88 497 ASP B O 1
ATOM 10960 N N . THR B 1 498 ? 9.18 4.426 6.406 1 92.88 498 THR B N 1
ATOM 10961 C CA . THR B 1 498 ? 8.547 3.752 5.273 1 92.88 498 THR B CA 1
ATOM 10962 C C . THR B 1 498 ? 8.953 4.414 3.961 1 92.88 498 THR B C 1
ATOM 10964 O O . THR B 1 498 ? 9.484 5.527 3.957 1 92.88 498 THR B O 1
ATOM 10967 N N . ASP B 1 499 ? 8.719 3.695 2.912 1 92.38 499 ASP B N 1
ATOM 10968 C CA . ASP B 1 499 ? 9.07 4.145 1.566 1 92.38 499 ASP B CA 1
ATOM 10969 C C . ASP B 1 499 ? 8.109 5.23 1.086 1 92.38 499 ASP B C 1
ATOM 10971 O O . ASP B 1 499 ? 8.414 5.961 0.14 1 92.38 499 ASP B O 1
ATOM 10975 N N . TRP B 1 500 ? 6.965 5.391 1.696 1 94.69 500 TRP B N 1
ATOM 10976 C CA . TRP B 1 500 ? 5.953 6.34 1.239 1 94.69 500 TRP B CA 1
ATOM 10977 C C . TRP B 1 500 ? 5.172 6.914 2.418 1 94.69 500 TRP B C 1
ATOM 10979 O O . TRP B 1 500 ? 3.973 6.664 2.557 1 94.69 500 TRP B O 1
ATOM 10989 N N . PRO B 1 501 ? 5.82 7.672 3.311 1 95.5 501 PRO B N 1
ATOM 10990 C CA . PRO B 1 501 ? 5.195 8.227 4.516 1 95.5 501 PRO B CA 1
ATOM 10991 C C . PRO B 1 501 ? 4.004 9.125 4.199 1 95.5 501 PRO B C 1
ATOM 10993 O O . PRO B 1 501 ? 3.047 9.18 4.98 1 95.5 501 PRO B O 1
ATOM 10996 N N . GLU B 1 502 ? 4.02 9.82 3.16 1 94.31 502 GLU B N 1
ATOM 10997 C CA . GLU B 1 502 ? 2.92 10.695 2.758 1 94.31 502 GLU B CA 1
ATOM 10998 C C . GLU B 1 502 ? 1.616 9.914 2.617 1 94.31 502 GLU B C 1
ATOM 11000 O O . GLU B 1 502 ? 0.54 10.438 2.916 1 94.31 502 GLU B O 1
ATOM 11005 N N . GLY B 1 503 ? 1.749 8.664 2.111 1 94.25 503 GLY B N 1
ATOM 11006 C CA . GLY B 1 503 ? 0.569 7.824 1.995 1 94.25 503 GLY B CA 1
ATOM 11007 C C . GLY B 1 503 ? -0.075 7.512 3.332 1 94.25 503 GLY B C 1
ATOM 11008 O O . GLY B 1 503 ? -1.302 7.5 3.449 1 94.25 503 GLY B O 1
ATOM 11009 N N . ILE B 1 504 ? 0.694 7.367 4.344 1 96.81 504 ILE B N 1
ATOM 11010 C CA . ILE B 1 504 ? 0.21 7.09 5.695 1 96.81 504 ILE B CA 1
ATOM 11011 C C . ILE B 1 504 ? -0.47 8.336 6.262 1 96.81 504 ILE B C 1
ATOM 11013 O O . ILE B 1 504 ? -1.556 8.242 6.84 1 96.81 504 ILE B O 1
ATOM 11017 N N . VAL B 1 505 ? 0.19 9.5 6.09 1 97.38 505 VAL B N 1
ATOM 11018 C CA . VAL B 1 505 ? -0.31 10.789 6.559 1 97.38 505 VAL B CA 1
ATOM 11019 C C . VAL B 1 505 ? -1.673 11.07 5.93 1 97.38 505 VAL B C 1
ATOM 11021 O O . VAL B 1 505 ? -2.631 11.398 6.633 1 97.38 505 VAL B O 1
ATOM 11024 N N . ASN B 1 506 ? -1.755 10.867 4.68 1 95.62 506 ASN B N 1
ATOM 11025 C CA . ASN B 1 506 ? -2.992 11.141 3.959 1 95.62 506 ASN B CA 1
ATOM 11026 C C . ASN B 1 506 ? -4.129 10.242 4.43 1 95.62 506 ASN B C 1
ATOM 11028 O O . ASN B 1 506 ? -5.258 10.695 4.609 1 95.62 506 ASN B O 1
ATOM 11032 N N . GLU B 1 507 ? -3.771 9.031 4.625 1 96.56 507 GLU B N 1
ATOM 11033 C CA . GLU B 1 507 ? -4.797 8.078 5.051 1 96.56 507 GLU B CA 1
ATOM 11034 C C . GLU B 1 507 ? -5.258 8.375 6.477 1 96.56 507 GLU B C 1
ATOM 11036 O O . GLU B 1 507 ? -6.445 8.25 6.785 1 96.56 507 GLU B O 1
ATOM 11041 N N . TRP B 1 508 ? -4.352 8.695 7.359 1 97.81 508 TRP B N 1
ATOM 11042 C CA . TRP B 1 508 ? -4.723 9.016 8.734 1 97.81 508 TRP B CA 1
ATOM 11043 C C . TRP B 1 508 ? -5.602 10.258 8.789 1 97.81 508 TRP B C 1
ATOM 11045 O O . TRP B 1 508 ? -6.633 10.273 9.461 1 97.81 508 TRP B O 1
ATOM 11055 N N . ILE B 1 509 ? -5.238 11.312 8.047 1 97.5 509 ILE B N 1
ATOM 11056 C CA . ILE B 1 509 ? -6.016 12.555 7.992 1 97.5 509 ILE B CA 1
ATOM 11057 C C . ILE B 1 509 ? -7.41 12.258 7.449 1 97.5 509 ILE B C 1
ATOM 11059 O O . ILE B 1 509 ? -8.406 12.734 8 1 97.5 509 ILE B O 1
ATOM 11063 N N . MET B 1 510 ? -7.48 11.445 6.461 1 96.12 510 MET B N 1
ATOM 11064 C CA . MET B 1 510 ? -8.766 11.078 5.871 1 96.12 510 MET B CA 1
ATOM 11065 C C . MET B 1 510 ? -9.625 10.312 6.871 1 96.12 510 MET B C 1
ATOM 11067 O O . MET B 1 510 ? -10.828 10.539 6.965 1 96.12 510 MET B O 1
ATOM 11071 N N . TYR B 1 511 ? -9.055 9.43 7.715 1 96.69 511 TYR B N 1
ATOM 11072 C CA . TYR B 1 511 ? -9.758 8.648 8.727 1 96.69 511 TYR B CA 1
ATOM 11073 C C . TYR B 1 511 ? -10.414 9.555 9.758 1 96.69 511 TYR B C 1
ATOM 11075 O O . TYR B 1 511 ? -11.562 9.344 10.141 1 96.69 511 TYR B O 1
ATOM 11083 N N . GLU B 1 512 ? -9.609 10.57 10.156 1 97.5 512 GLU B N 1
ATOM 11084 C CA . GLU B 1 512 ? -10.117 11.477 11.18 1 97.5 512 GLU B CA 1
ATOM 11085 C C . GLU B 1 512 ? -11.156 12.438 10.609 1 97.5 512 GLU B C 1
ATOM 11087 O O . GLU B 1 512 ? -12.086 12.844 11.312 1 97.5 512 GLU B O 1
ATOM 11092 N N . ARG B 1 513 ? -11.008 12.852 9.312 1 96.25 513 ARG B N 1
ATOM 11093 C CA . ARG B 1 513 ? -12.008 13.672 8.648 1 96.25 513 ARG B CA 1
ATOM 11094 C C . ARG B 1 513 ? -13.359 12.969 8.617 1 96.25 513 ARG B C 1
ATOM 11096 O O . ARG B 1 513 ? -14.398 13.594 8.844 1 96.25 513 ARG B O 1
ATOM 11103 N N . GLU B 1 514 ? -13.305 11.727 8.477 1 94.25 514 GLU B N 1
ATOM 11104 C CA . GLU B 1 514 ? -14.516 10.922 8.32 1 94.25 514 GLU B CA 1
ATOM 11105 C C . GLU B 1 514 ? -15.188 10.672 9.664 1 94.25 514 GLU B C 1
ATOM 11107 O O . GLU B 1 514 ? -16.422 10.641 9.75 1 94.25 514 GLU B O 1
ATOM 11112 N N . ARG B 1 515 ? -14.344 10.516 10.711 1 93.31 515 ARG B N 1
ATOM 11113 C CA . ARG B 1 515 ? -14.953 9.961 11.906 1 93.31 515 ARG B CA 1
ATOM 11114 C C . ARG B 1 515 ? -14.5 10.711 13.156 1 93.31 515 ARG B C 1
ATOM 11116 O O . ARG B 1 515 ? -15.141 10.625 14.211 1 93.31 515 ARG B O 1
ATOM 11123 N N . GLY B 1 516 ? -13.523 11.414 13.023 1 95 516 GLY B N 1
ATOM 11124 C CA . GLY B 1 516 ? -12.898 11.969 14.211 1 95 516 GLY B CA 1
ATOM 11125 C C . GLY B 1 516 ? -13.609 13.195 14.75 1 95 516 GLY B C 1
ATOM 11126 O O . GLY B 1 516 ? -14.344 13.859 14.016 1 95 516 GLY B O 1
ATOM 11127 N N . SER B 1 517 ? -13.555 13.391 16.047 1 96.38 517 SER B N 1
ATOM 11128 C CA . SER B 1 517 ? -13.914 14.656 16.672 1 96.38 517 SER B CA 1
ATOM 11129 C C . SER B 1 517 ? -12.922 15.758 16.312 1 96.38 517 SER B C 1
ATOM 11131 O O . SER B 1 517 ? -11.891 15.492 15.695 1 96.38 517 SER B O 1
ATOM 11133 N N . LEU B 1 518 ? -13.312 16.984 16.594 1 96.81 518 LEU B N 1
ATOM 11134 C CA . LEU B 1 518 ? -12.406 18.109 16.344 1 96.81 518 LEU B CA 1
ATOM 11135 C C . LEU B 1 518 ? -11.07 17.891 17.031 1 96.81 518 LEU B C 1
ATOM 11137 O O . LEU B 1 518 ? -10.016 18.125 16.438 1 96.81 518 LEU B O 1
ATOM 11141 N N . ASP B 1 519 ? -11.133 17.375 18.266 1 95.88 519 ASP B N 1
ATOM 11142 C CA . ASP B 1 519 ? -9.914 17.141 19.031 1 95.88 519 ASP B CA 1
ATOM 11143 C C . ASP B 1 519 ? -9.055 16.047 18.391 1 95.88 519 ASP B C 1
ATOM 11145 O O . ASP B 1 519 ? -7.836 16.203 18.281 1 95.88 519 ASP B O 1
ATOM 11149 N N . GLN B 1 520 ? -9.648 15.016 17.953 1 96.75 520 GLN B N 1
ATOM 11150 C CA . GLN B 1 520 ? -8.945 13.906 17.312 1 96.75 520 GLN B CA 1
ATOM 11151 C C . GLN B 1 520 ? -8.312 14.336 15.992 1 96.75 520 GLN B C 1
ATOM 11153 O O . GLN B 1 520 ? -7.184 13.961 15.688 1 96.75 520 GLN B O 1
ATOM 11158 N N . TYR B 1 521 ? -9.109 15.094 15.266 1 97.12 521 TYR B N 1
ATOM 11159 C CA . TYR B 1 521 ? -8.602 15.625 14.008 1 97.12 521 TYR B CA 1
ATOM 11160 C C . TYR B 1 521 ? -7.387 16.516 14.242 1 97.12 521 TYR B C 1
ATOM 11162 O O . TYR B 1 521 ? -6.367 16.375 13.562 1 97.12 521 TYR B O 1
ATOM 11170 N N . GLU B 1 522 ? -7.445 17.406 15.188 1 96.25 522 GLU B N 1
ATOM 11171 C CA . GLU B 1 522 ? -6.359 18.344 15.477 1 96.25 522 GLU B CA 1
ATOM 11172 C C . GLU B 1 522 ? -5.117 17.594 15.961 1 96.25 522 GLU B C 1
ATOM 11174 O O . GLU B 1 522 ? -3.996 17.938 15.57 1 96.25 522 GLU B O 1
ATOM 11179 N N . GLN B 1 523 ? -5.32 16.609 16.781 1 95.56 523 GLN B N 1
ATOM 11180 C CA . GLN B 1 523 ? -4.195 15.812 17.266 1 95.56 523 GLN B CA 1
ATOM 11181 C C . GLN B 1 523 ? -3.516 15.078 16.109 1 95.56 523 GLN B C 1
ATOM 11183 O O . GLN B 1 523 ? -2.285 15.016 16.047 1 95.56 523 GLN B O 1
ATOM 11188 N N . CYS B 1 524 ? -4.285 14.508 15.242 1 97.44 524 CYS B N 1
ATOM 11189 C CA . CYS B 1 524 ? -3.787 13.812 14.062 1 97.44 524 CYS B CA 1
ATOM 11190 C C . CYS B 1 524 ? -2.955 14.742 13.195 1 97.44 524 CYS B C 1
ATOM 11192 O O . CYS B 1 524 ? -1.818 14.43 12.844 1 97.44 524 CYS B O 1
ATOM 11194 N N . VAL B 1 525 ? -3.531 15.883 12.914 1 96.44 525 VAL B N 1
ATOM 11195 C CA . VAL B 1 525 ? -2.863 16.844 12.039 1 96.44 525 VAL B CA 1
ATOM 11196 C C . VAL B 1 525 ? -1.552 17.297 12.68 1 96.44 525 VAL B C 1
ATOM 11198 O O . VAL B 1 525 ? -0.523 17.391 12 1 96.44 525 VAL B O 1
ATOM 11201 N N . ASP B 1 526 ? -1.583 17.547 13.984 1 95.25 526 ASP B N 1
ATOM 11202 C CA . ASP B 1 526 ? -0.391 18 14.695 1 95.25 526 ASP B CA 1
ATOM 11203 C C . ASP B 1 526 ? 0.721 16.953 14.617 1 95.25 526 ASP B C 1
ATOM 11205 O O . ASP B 1 526 ? 1.87 17.281 14.32 1 95.25 526 ASP B O 1
ATOM 11209 N N . LYS B 1 527 ? 0.368 15.734 14.766 1 96.38 527 LYS B N 1
ATOM 11210 C CA . LYS B 1 527 ? 1.352 14.656 14.742 1 96.38 527 LYS B CA 1
ATOM 11211 C C . LYS B 1 527 ? 1.886 14.438 13.328 1 96.38 527 LYS B C 1
ATOM 11213 O O . LYS B 1 527 ? 3.082 14.211 13.141 1 96.38 527 LYS B O 1
ATOM 11218 N N . CYS B 1 528 ? 0.999 14.469 12.391 1 96.5 528 CYS B N 1
ATOM 11219 C CA . CYS B 1 528 ? 1.373 14.273 10.992 1 96.5 528 CYS B CA 1
ATOM 11220 C C . CYS B 1 528 ? 2.305 15.383 10.523 1 96.5 528 CYS B C 1
ATOM 11222 O O . CYS B 1 528 ? 3.33 15.117 9.891 1 96.5 528 CYS B O 1
ATOM 11224 N N . GLU B 1 529 ? 1.936 16.594 10.883 1 93.75 529 GLU B N 1
ATOM 11225 C CA . GLU B 1 529 ? 2.754 17.734 10.477 1 93.75 529 GLU B CA 1
ATOM 11226 C C . GLU B 1 529 ? 4.125 17.703 11.148 1 93.75 529 GLU B C 1
ATOM 11228 O O . GLU B 1 529 ? 5.137 18.031 10.523 1 93.75 529 GLU B O 1
ATOM 11233 N N . ALA B 1 530 ? 4.113 17.359 12.375 1 92.69 530 ALA B N 1
ATOM 11234 C CA . ALA B 1 530 ? 5.375 17.25 13.102 1 92.69 530 ALA B CA 1
ATOM 11235 C C . ALA B 1 530 ? 6.297 16.219 12.461 1 92.69 530 ALA B C 1
ATOM 11237 O O . ALA B 1 530 ? 7.488 16.484 12.266 1 92.69 530 ALA B O 1
ATOM 11238 N N . ARG B 1 531 ? 5.754 15.148 12.039 1 93.81 531 ARG B N 1
ATOM 11239 C CA . ARG B 1 531 ? 6.555 14.07 11.461 1 93.81 531 ARG B CA 1
ATOM 11240 C C . ARG B 1 531 ? 7.047 14.453 10.062 1 93.81 531 ARG B C 1
ATOM 11242 O O . ARG B 1 531 ? 8.195 14.18 9.711 1 93.81 531 ARG B O 1
ATOM 11249 N N . LEU B 1 532 ? 6.195 14.969 9.32 1 92.5 532 LEU B N 1
ATOM 11250 C CA . LEU B 1 532 ? 6.586 15.398 7.98 1 92.5 532 LEU B CA 1
ATOM 11251 C C . LEU B 1 532 ? 7.699 16.438 8.039 1 92.5 532 LEU B C 1
ATOM 11253 O O . LEU B 1 532 ? 8.609 16.422 7.207 1 92.5 532 LEU B O 1
ATOM 11257 N N . SER B 1 533 ? 7.605 17.328 9.047 1 90.12 533 SER B N 1
ATOM 11258 C CA . SER B 1 533 ? 8.648 18.344 9.227 1 90.12 533 SER B CA 1
ATOM 11259 C C . SER B 1 533 ? 9.977 17.703 9.602 1 90.12 533 SER B C 1
ATOM 11261 O O . SER B 1 533 ? 11.031 18.094 9.094 1 90.12 533 SER B O 1
ATOM 11263 N N . GLU B 1 534 ? 9.898 16.734 10.383 1 90.69 534 GLU B N 1
ATOM 11264 C CA . GLU B 1 534 ? 11.094 16 10.773 1 90.69 534 GLU B CA 1
ATOM 11265 C C . GLU B 1 534 ? 11.734 15.305 9.578 1 90.69 534 GLU B C 1
ATOM 11267 O O . GLU B 1 534 ? 12.953 15.328 9.414 1 90.69 534 GLU B O 1
ATOM 11272 N N . LEU B 1 535 ? 10.898 14.727 8.828 1 90.19 535 LEU B N 1
ATOM 11273 C CA . LEU B 1 535 ? 11.391 14.008 7.66 1 90.19 535 LEU B CA 1
ATOM 11274 C C . LEU B 1 535 ? 11.992 14.969 6.641 1 90.19 535 LEU B C 1
ATOM 11276 O O . LEU B 1 535 ? 13.008 14.656 6.016 1 90.19 535 LEU B O 1
ATOM 11280 N N . ASN B 1 536 ? 11.375 16.016 6.574 1 86.56 536 ASN B N 1
ATOM 11281 C CA . ASN B 1 536 ? 11.891 17.031 5.668 1 86.56 536 ASN B CA 1
ATOM 11282 C C . ASN B 1 536 ? 13.242 17.578 6.145 1 86.56 536 ASN B C 1
ATOM 11284 O O . ASN B 1 536 ? 14.141 17.797 5.34 1 86.56 536 ASN B O 1
ATOM 11288 N N . GLU B 1 537 ? 13.312 17.797 7.453 1 86.5 537 GLU B N 1
ATOM 11289 C CA . GLU B 1 537 ? 14.578 18.25 8.016 1 86.5 537 GLU B CA 1
ATOM 11290 C C . GLU B 1 537 ? 15.688 17.234 7.793 1 86.5 537 GLU B C 1
ATOM 11292 O O . GLU B 1 537 ? 16.812 17.594 7.457 1 86.5 537 GLU B O 1
ATOM 11297 N N . GLN B 1 538 ? 15.328 16.031 7.906 1 85.25 538 GLN B N 1
ATOM 11298 C CA . GLN B 1 538 ? 16.281 14.945 7.695 1 85.25 538 GLN B CA 1
ATOM 11299 C C . GLN B 1 538 ? 16.719 14.875 6.234 1 85.25 538 GLN B C 1
ATOM 11301 O O . GLN B 1 538 ? 17.906 14.664 5.938 1 85.25 538 GLN B O 1
ATOM 11306 N N . HIS B 1 539 ? 15.797 15.039 5.473 1 84 539 HIS B N 1
ATOM 11307 C CA . HIS B 1 539 ? 16.078 15.039 4.043 1 84 539 HIS B CA 1
ATOM 11308 C C . HIS B 1 539 ? 17 16.188 3.664 1 84 539 HIS B C 1
ATOM 11310 O O . HIS B 1 539 ? 17.953 16 2.902 1 84 539 HIS B O 1
ATOM 11316 N N . LEU B 1 540 ? 16.719 17.344 4.328 1 81.5 540 LEU B N 1
ATOM 11317 C CA . LEU B 1 540 ? 17.531 18.516 4.055 1 81.5 540 LEU B CA 1
ATOM 11318 C C . LEU B 1 540 ? 18.953 18.344 4.602 1 81.5 540 LEU B C 1
ATOM 11320 O O . LEU B 1 540 ? 19.922 18.703 3.939 1 81.5 540 LEU B O 1
ATOM 11324 N N . LYS B 1 541 ? 18.984 17.828 5.75 1 84.06 541 LYS B N 1
ATOM 11325 C CA . LYS B 1 541 ? 20.281 17.562 6.344 1 84.06 541 LYS B CA 1
ATOM 11326 C C . LYS B 1 541 ? 21.078 16.562 5.5 1 84.06 541 LYS B C 1
ATOM 11328 O O . LYS B 1 541 ? 22.281 16.719 5.309 1 84.06 541 LYS B O 1
ATOM 11333 N N . SER B 1 542 ? 20.344 15.516 5.043 1 81 542 SER B N 1
ATOM 11334 C CA . SER B 1 542 ? 20.984 14.508 4.219 1 81 542 SER B CA 1
ATOM 11335 C C . SER B 1 542 ? 21.484 15.102 2.9 1 81 542 SER B C 1
ATOM 11337 O O . SER B 1 542 ? 22.547 14.734 2.412 1 81 542 SER B O 1
ATOM 11339 N N . LEU B 1 543 ? 20.75 16.016 2.469 1 75.12 543 LEU B N 1
ATOM 11340 C CA . LEU B 1 543 ? 21.156 16.719 1.255 1 75.12 543 LEU B CA 1
ATOM 11341 C C . LEU B 1 543 ? 22.375 17.609 1.519 1 75.12 543 LEU B C 1
ATOM 11343 O O . LEU B 1 543 ? 23.281 17.688 0.685 1 75.12 543 LEU B O 1
ATOM 11347 N N . GLU B 1 544 ? 22.375 18.25 2.732 1 74.19 544 GLU B N 1
ATOM 11348 C CA . GLU B 1 544 ? 23.5 19.109 3.113 1 74.19 544 GLU B CA 1
ATOM 11349 C C . GLU B 1 544 ? 24.75 18.297 3.375 1 74.19 544 GLU B C 1
ATOM 11351 O O . GLU B 1 544 ? 25.859 18.703 3.004 1 74.19 544 GLU B O 1
ATOM 11356 N N . GLU B 1 545 ? 24.516 17.234 4.152 1 72.88 545 GLU B N 1
ATOM 11357 C CA . GLU B 1 545 ? 25.641 16.344 4.41 1 72.88 545 GLU B CA 1
ATOM 11358 C C . GLU B 1 545 ? 26.219 15.789 3.113 1 72.88 545 GLU B C 1
ATOM 11360 O O . GLU B 1 545 ? 27.438 15.641 2.982 1 72.88 545 GLU B O 1
ATOM 11365 N N . ASP B 1 546 ? 25.344 15.508 2.318 1 69.25 546 ASP B N 1
ATOM 11366 C CA . ASP B 1 546 ? 25.797 15.023 1.018 1 69.25 546 ASP B CA 1
ATOM 11367 C C . ASP B 1 546 ? 26.547 16.109 0.251 1 69.25 546 ASP B C 1
ATOM 11369 O O . ASP B 1 546 ? 27.547 15.82 -0.418 1 69.25 546 ASP B O 1
ATOM 11373 N N . LYS B 1 547 ? 26.188 17.422 0.53 1 64.31 547 LYS B N 1
ATOM 11374 C CA . LYS B 1 547 ? 26.875 18.562 -0.06 1 64.31 547 LYS B CA 1
ATOM 11375 C C . LYS B 1 547 ? 28.203 18.812 0.633 1 64.31 547 LYS B C 1
ATOM 11377 O O . LYS B 1 547 ? 29.203 19.109 -0.025 1 64.31 547 LYS B O 1
ATOM 11382 N N . GLU B 1 548 ? 28.172 18.828 2.027 1 69.06 548 GLU B N 1
ATOM 11383 C CA . GLU B 1 548 ? 29.406 19 2.777 1 69.06 548 GLU B CA 1
ATOM 11384 C C . GLU B 1 548 ? 30.422 17.906 2.461 1 69.06 548 GLU B C 1
ATOM 11386 O O . GLU B 1 548 ? 31.625 18.156 2.346 1 69.06 548 GLU B O 1
ATOM 11391 N N . LYS B 1 549 ? 30.016 16.766 2.568 1 59.22 549 LYS B N 1
ATOM 11392 C CA . LYS B 1 549 ? 30.875 15.641 2.203 1 59.22 549 LYS B CA 1
ATOM 11393 C C . LYS B 1 549 ? 31.422 15.812 0.791 1 59.22 549 LYS B C 1
ATOM 11395 O O . LYS B 1 549 ? 32.594 15.5 0.532 1 59.22 549 LYS B O 1
ATOM 11400 N N . LYS B 1 550 ? 30.672 16.438 0.113 1 58.84 550 LYS B N 1
ATOM 11401 C CA . LYS B 1 550 ? 31.141 16.734 -1.239 1 58.84 550 LYS B CA 1
ATOM 11402 C C . LYS B 1 550 ? 32.125 17.891 -1.235 1 58.84 550 LYS B C 1
ATOM 11404 O O . LYS B 1 550 ? 33.094 17.875 -1.993 1 58.84 550 LYS B O 1
ATOM 11409 N N . GLU B 1 551 ? 32 19 -0.252 1 60.81 551 GLU B N 1
ATOM 11410 C CA . GLU B 1 551 ? 32.875 20.141 -0.145 1 60.81 551 GLU B CA 1
ATOM 11411 C C . GLU B 1 551 ? 34.156 19.781 0.61 1 60.81 551 GLU B C 1
ATOM 11413 O O . GLU B 1 551 ? 35.25 20.281 0.284 1 60.81 551 GLU B O 1
ATOM 11418 N N . THR B 1 552 ? 34.25 19.234 1.898 1 56.59 552 THR B N 1
ATOM 11419 C CA . THR B 1 552 ? 35.438 18.781 2.607 1 56.59 552 THR B CA 1
ATOM 11420 C C . THR B 1 552 ? 36.281 17.875 1.72 1 56.59 552 THR B C 1
ATOM 11422 O O . THR B 1 552 ? 37.531 17.891 1.802 1 56.59 552 THR B O 1
ATOM 11425 N N . LYS B 1 553 ? 35.75 17.094 1.078 1 49.12 553 LYS B N 1
ATOM 11426 C CA . LYS B 1 553 ? 36.5 16.297 0.118 1 49.12 553 LY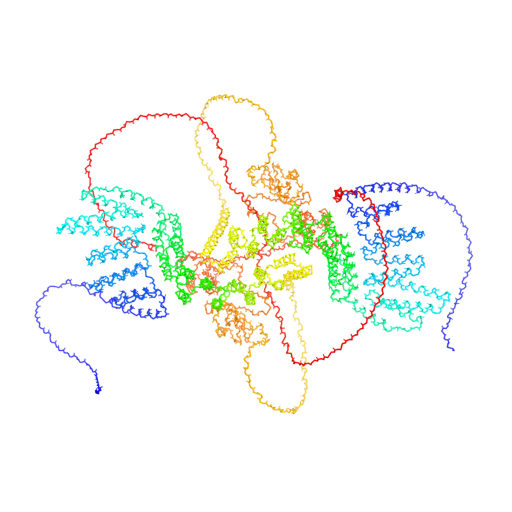S B CA 1
ATOM 11427 C C . LYS B 1 553 ? 37.219 17.203 -0.883 1 49.12 553 LYS B C 1
ATOM 11429 O O . LYS B 1 553 ? 38.344 16.891 -1.326 1 49.12 553 LYS B O 1
ATOM 11434 N N . LYS B 1 554 ? 36.812 18.453 -0.971 1 45.38 554 LYS B N 1
ATOM 11435 C CA . LYS B 1 554 ? 37.469 19.422 -1.847 1 45.38 554 LYS B CA 1
ATOM 11436 C C . LYS B 1 554 ? 38.562 20.172 -1.105 1 45.38 554 LYS B C 1
ATOM 11438 O O . LYS B 1 554 ? 39.594 20.531 -1.696 1 45.38 554 LYS B O 1
ATOM 11443 N N . LYS B 1 555 ? 38.625 20.688 0.324 1 43.69 555 LYS B N 1
ATOM 11444 C CA . LYS B 1 555 ? 39.656 21.422 1.064 1 43.69 555 LYS B CA 1
ATOM 11445 C C . LYS B 1 555 ? 40.812 20.516 1.41 1 43.69 555 LYS B C 1
ATOM 11447 O O . LYS B 1 555 ? 41.938 20.984 1.58 1 43.69 555 LYS B O 1
ATOM 11452 N N . LYS B 1 556 ? 40.688 19.344 1.931 1 38.69 556 LYS B N 1
ATOM 11453 C CA . LYS B 1 556 ? 41.844 18.469 2.246 1 38.69 556 LYS B CA 1
ATOM 11454 C C . LYS B 1 556 ? 42.781 18.344 1.055 1 38.69 556 LYS B C 1
ATOM 11456 O O . LYS B 1 556 ? 43.875 17.766 1.176 1 38.69 556 LYS B O 1
ATOM 11461 N N . GLU B 1 557 ? 42.344 18.703 0.034 1 35.16 557 GLU B N 1
ATOM 11462 C CA . GLU B 1 557 ? 43.25 18.547 -1.092 1 35.16 557 GLU B CA 1
ATOM 11463 C C . GLU B 1 557 ? 44.188 19.719 -1.203 1 35.16 557 GLU B C 1
ATOM 11465 O O . GLU B 1 557 ? 45.062 19.75 -2.07 1 35.16 557 GLU B O 1
ATOM 11470 N N . LYS B 1 558 ? 44 20.891 -0.363 1 34.12 558 LYS B N 1
ATOM 11471 C CA . LYS B 1 558 ? 44.906 22 -0.707 1 34.12 558 LYS B CA 1
ATOM 11472 C C . LYS B 1 558 ? 46.031 22.125 0.318 1 34.12 558 LYS B C 1
ATOM 11474 O O . LYS B 1 558 ? 46.656 23.188 0.414 1 34.12 558 LYS B O 1
ATOM 11479 N N . LYS B 1 559 ? 46.219 21.281 1.51 1 32.56 559 LYS B N 1
ATOM 11480 C CA . LYS B 1 559 ? 47.344 21.578 2.4 1 32.56 559 LYS B CA 1
ATOM 11481 C C . LYS B 1 559 ? 48.688 21.469 1.662 1 32.56 559 LYS B C 1
ATOM 11483 O O . LYS B 1 559 ? 49 20.422 1.077 1 32.56 559 LYS B O 1
ATOM 11488 N N . PRO B 1 560 ? 49.406 22.547 1.521 1 28.19 560 PRO B N 1
ATOM 11489 C CA . PRO B 1 560 ? 50.75 22.516 0.919 1 28.19 560 PRO B CA 1
ATOM 11490 C C . PRO B 1 560 ? 51.75 21.781 1.789 1 28.19 560 PRO B C 1
ATOM 11492 O O . PRO B 1 560 ? 51.594 21.672 3.004 1 28.19 560 PRO B O 1
ATOM 11495 N N . ILE B 1 561 ? 52.781 21.125 1.37 1 26.14 561 ILE B N 1
ATOM 11496 C CA . ILE B 1 561 ? 53.969 20.312 1.729 1 26.14 561 ILE B CA 1
ATOM 11497 C C . ILE B 1 561 ? 54.875 21.109 2.66 1 26.14 561 ILE B C 1
ATOM 11499 O O . ILE B 1 561 ? 56.094 20.891 2.691 1 26.14 561 ILE B O 1
ATOM 11503 N N . GLU B 1 562 ? 54.438 21.938 3.693 1 22.33 562 GLU B N 1
ATOM 11504 C CA . GLU B 1 562 ? 55.5 22.703 4.316 1 22.33 562 GLU B CA 1
ATOM 11505 C C . GLU B 1 562 ? 56.469 21.797 5.094 1 22.33 562 GLU B C 1
ATOM 11507 O O . GLU B 1 562 ? 56.062 20.719 5.543 1 22.33 562 GLU B O 1
ATOM 11512 N N . SER B 1 563 ? 57.844 22.188 5.438 1 21.16 563 SER B N 1
ATOM 11513 C CA . SER B 1 563 ? 59.219 21.734 5.738 1 21.16 563 SER B CA 1
ATOM 11514 C C . SER B 1 563 ? 59.281 21.141 7.141 1 21.16 563 SER B C 1
ATOM 11516 O O . SER B 1 563 ? 58.438 21.406 7.984 1 21.16 563 SER B O 1
ATOM 11518 N N . LYS B 1 564 ? 60.406 20.281 7.57 1 20.42 564 LYS B N 1
ATOM 11519 C CA . LYS B 1 564 ? 60.969 19.266 8.445 1 20.42 564 LYS B CA 1
ATOM 11520 C C . LYS B 1 564 ? 61.219 19.812 9.844 1 20.42 564 LYS B C 1
ATOM 11522 O O . LYS B 1 564 ? 61.781 19.125 10.695 1 20.42 564 LYS B O 1
ATOM 11527 N N . LYS B 1 565 ? 60.969 21.078 10.328 1 18.67 565 LYS B N 1
ATOM 11528 C CA . LYS B 1 565 ? 62.031 21.406 11.281 1 18.67 565 LYS B CA 1
ATOM 11529 C C . LYS B 1 565 ? 61.875 20.578 12.555 1 18.67 565 LYS B C 1
ATOM 11531 O O . LYS B 1 565 ? 62.844 19.938 13 1 18.67 565 LYS B O 1
ATOM 11536 N N . LYS B 1 566 ? 61.312 21.062 13.789 1 17.97 566 LYS B N 1
ATOM 11537 C CA . LYS B 1 566 ? 62.031 21.281 15.047 1 17.97 566 LYS B CA 1
ATOM 11538 C C . LYS B 1 566 ? 61.688 20.203 16.062 1 17.97 566 LYS B C 1
ATOM 11540 O O . LYS B 1 566 ? 60.594 20.25 16.672 1 17.97 566 LYS B O 1
ATOM 11545 N N . LYS B 1 567 ? 61.906 18.891 15.977 1 18.89 567 LYS B N 1
ATOM 11546 C CA . LYS B 1 567 ? 61.312 17.828 16.797 1 18.89 567 LYS B CA 1
ATOM 11547 C C . LYS B 1 567 ? 61.781 17.938 18.25 1 18.89 567 LYS B C 1
ATOM 11549 O O . LYS B 1 567 ? 61.469 17.078 19.062 1 18.89 567 LYS B O 1
ATOM 11554 N N . GLU B 1 568 ? 62.688 18.75 18.828 1 16.78 568 GLU B N 1
ATOM 11555 C CA . GLU B 1 568 ? 63.594 18.078 19.75 1 16.78 568 GLU B CA 1
ATOM 11556 C C . GLU B 1 568 ? 62.906 17.781 21.078 1 16.78 568 GLU B C 1
ATOM 11558 O O . GLU B 1 568 ? 63.188 16.766 21.719 1 16.78 568 GLU B O 1
ATOM 11563 N N . GLU B 1 569 ? 61.938 18.625 21.672 1 17.44 569 GLU B N 1
ATOM 11564 C CA . GLU B 1 569 ? 62.344 18.859 23.047 1 17.44 569 GLU B CA 1
ATOM 11565 C C . GLU B 1 569 ? 62.094 17.641 23.922 1 17.44 569 GLU B C 1
ATOM 11567 O O . GLU B 1 569 ? 61.25 16.781 23.578 1 17.44 569 GLU B O 1
ATOM 11572 N N . ILE B 1 570 ? 62.469 17.703 25.359 1 17 570 ILE B N 1
ATOM 11573 C CA . ILE B 1 570 ? 63.156 17.094 26.484 1 17 570 ILE B CA 1
ATOM 11574 C C . ILE B 1 570 ? 62.125 16.453 27.422 1 17 570 ILE B C 1
ATOM 11576 O O . ILE B 1 570 ? 61.281 17.141 27.984 1 17 570 ILE B O 1
ATOM 11580 N N . GLY B 1 571 ? 61.562 15.359 27.109 1 17.47 571 GLY B N 1
ATOM 11581 C CA . GLY B 1 571 ? 60.562 14.633 27.859 1 17.47 571 GLY B CA 1
ATOM 11582 C C . GLY B 1 571 ? 61.062 14.195 29.234 1 17.47 571 GLY B C 1
ATOM 11583 O O . GLY B 1 571 ? 61.938 13.328 29.344 1 17.47 571 GLY B O 1
ATOM 11584 N N . VAL B 1 572 ? 61.094 15.188 30.156 1 16.08 572 VAL B N 1
ATOM 11585 C CA . VAL B 1 572 ? 61.719 14.875 31.453 1 16.08 572 VAL B CA 1
ATOM 11586 C C . VAL B 1 572 ? 60.875 13.797 32.156 1 16.08 572 VAL B C 1
ATOM 11588 O O . VAL B 1 572 ? 59.656 13.758 32.031 1 16.08 572 VAL B O 1
ATOM 11591 N N . LYS B 1 573 ? 61.562 12.812 32.875 1 17.11 573 LYS B N 1
ATOM 11592 C CA . LYS B 1 573 ? 61.469 11.477 33.469 1 17.11 573 LYS B CA 1
ATOM 11593 C C . LYS B 1 573 ? 60.75 11.492 34.812 1 17.11 573 LYS B C 1
ATOM 11595 O O . LYS B 1 573 ? 60.594 10.453 35.438 1 17.11 573 LYS B O 1
ATOM 11600 N N . ARG B 1 574 ? 59.875 12.5 35.188 1 16.03 574 ARG B N 1
ATOM 11601 C CA . ARG B 1 574 ? 59.969 12.547 36.656 1 16.03 574 ARG B CA 1
ATOM 11602 C C . ARG B 1 574 ? 59.5 11.234 37.281 1 16.03 574 ARG B C 1
ATOM 11604 O O . ARG B 1 574 ? 58.438 10.719 36.906 1 16.03 574 ARG B O 1
ATOM 11611 N N . LYS B 1 575 ? 60.281 10.602 38.219 1 15.79 575 LYS B N 1
ATOM 11612 C CA . LYS B 1 575 ? 60.594 9.359 38.906 1 15.79 575 LYS B CA 1
ATOM 11613 C C . LYS B 1 575 ? 59.562 9.039 40 1 15.79 575 LYS B C 1
ATOM 11615 O O . LYS B 1 575 ? 59.25 7.867 40.25 1 15.79 575 LYS B O 1
ATOM 11620 N N . ALA B 1 576 ? 58.969 10.031 40.812 1 15.27 576 ALA B N 1
ATOM 11621 C CA . ALA B 1 576 ? 59.312 9.82 42.219 1 15.27 576 ALA B CA 1
ATOM 11622 C C . ALA B 1 576 ? 58.562 8.609 42.781 1 15.27 576 ALA B C 1
ATOM 11624 O O . ALA B 1 576 ? 57.594 8.141 42.188 1 15.27 576 ALA B O 1
ATOM 11625 N N . SER B 1 577 ? 58 8.703 44.062 1 15.31 577 SER B N 1
ATOM 11626 C CA . SER B 1 577 ? 58.344 8.133 45.375 1 15.31 577 SER B CA 1
ATOM 11627 C C . SER B 1 577 ? 57.406 6.973 45.719 1 15.31 577 SER B C 1
ATOM 11629 O O . SER B 1 577 ? 56.312 6.859 45.188 1 15.31 577 SER B O 1
ATOM 11631 N N . PRO B 1 578 ? 57.312 6.535 47.062 1 15.78 578 PRO B N 1
ATOM 11632 C CA . PRO B 1 578 ? 57.656 5.352 47.875 1 15.78 578 PRO B CA 1
ATOM 11633 C C . PRO B 1 578 ? 56.438 4.492 48.188 1 15.78 578 PRO B C 1
ATOM 11635 O O . PRO B 1 578 ? 56.438 3.293 47.906 1 15.78 578 PRO B O 1
ATOM 11638 N N . THR B 1 579 ? 55.719 4.762 49.469 1 15.46 579 THR B N 1
ATOM 11639 C CA . THR B 1 579 ? 55.938 3.832 50.562 1 15.46 579 THR B CA 1
ATOM 11640 C C . THR B 1 579 ? 54.812 2.799 50.625 1 15.46 579 THR B C 1
ATOM 11642 O O . THR B 1 579 ? 55.062 1.594 50.625 1 15.46 579 THR B O 1
ATOM 11645 N N . PRO B 1 580 ? 53.875 2.715 51.781 1 16.67 580 PRO B N 1
ATOM 11646 C CA . PRO B 1 580 ? 53.938 1.661 52.812 1 16.67 580 PRO B CA 1
ATOM 11647 C C . PRO B 1 580 ? 52.844 0.615 52.625 1 16.67 580 PRO B C 1
ATOM 11649 O O . PRO B 1 580 ? 51.844 0.864 51.938 1 16.67 580 PRO B O 1
ATOM 11652 N N . PRO B 1 581 ? 52.625 -0.354 53.562 1 16.44 581 PRO B N 1
ATOM 11653 C CA . PRO B 1 581 ? 52.531 -1.812 53.688 1 16.44 581 PRO B CA 1
ATOM 11654 C C . PRO B 1 581 ? 51.094 -2.316 53.656 1 16.44 581 PRO B C 1
ATOM 11656 O O . PRO B 1 581 ? 50.75 -3.205 52.875 1 16.44 581 PRO B O 1
ATOM 11659 N N . THR B 1 582 ? 50.344 -2.205 54.812 1 15.59 582 THR B N 1
ATOM 11660 C CA . THR B 1 582 ? 50.094 -3.389 55.625 1 15.59 582 THR B CA 1
ATOM 11661 C C . THR B 1 582 ? 48.719 -3.988 55.312 1 15.59 582 THR B C 1
ATOM 11663 O O . THR B 1 582 ? 47.906 -3.357 54.625 1 15.59 582 THR B O 1
ATOM 11666 N N . GLU B 1 583 ? 47.812 -4.363 56.344 1 16.11 583 GLU B N 1
ATOM 11667 C CA . GLU B 1 583 ? 47.375 -5.641 56.906 1 16.11 583 GLU B CA 1
ATOM 11668 C C . GLU B 1 583 ? 45.906 -5.883 56.688 1 16.11 583 GLU B C 1
ATOM 11670 O O . GLU B 1 583 ? 45.406 -6.973 56.969 1 16.11 583 GLU B O 1
ATOM 11675 N N . THR B 1 584 ? 45.25 -4.965 55.969 1 14.73 584 THR B N 1
ATOM 11676 C CA . THR B 1 584 ? 44 -4.875 56.688 1 14.73 584 THR B CA 1
ATOM 11677 C C . THR B 1 584 ? 43.219 -6.188 56.594 1 14.73 584 THR B C 1
ATOM 11679 O O . THR B 1 584 ? 43.5 -7.004 55.688 1 14.73 584 THR B O 1
ATOM 11682 N N . PRO B 1 585 ? 41.844 -6.023 56.312 1 15.91 585 PRO B N 1
ATOM 11683 C CA . PRO B 1 585 ? 40.688 -6.395 57.156 1 15.91 585 PRO B CA 1
ATOM 11684 C C . PRO B 1 585 ? 40.125 -7.77 56.812 1 15.91 585 PRO B C 1
ATOM 11686 O O . PRO B 1 585 ? 40.375 -8.289 55.719 1 15.91 585 PRO B O 1
ATOM 11689 N N . SER B 1 586 ? 39.125 -8.188 57.625 1 16.27 586 SER B N 1
ATOM 11690 C CA . SER B 1 586 ? 38.5 -9.352 58.25 1 16.27 586 SER B CA 1
ATOM 11691 C C . SER B 1 586 ? 37.625 -10.102 57.25 1 16.27 586 SER B C 1
ATOM 11693 O O . SER B 1 586 ? 37.094 -9.516 56.312 1 16.27 586 SER B O 1
ATOM 11695 N N . ALA B 1 587 ? 37.5 -11.422 57.375 1 16.05 587 ALA B N 1
ATOM 11696 C CA . ALA B 1 587 ? 37.25 -12.711 56.75 1 16.05 587 ALA B CA 1
ATOM 11697 C C . ALA B 1 587 ? 35.781 -12.953 56.531 1 16.05 587 ALA B C 1
ATOM 11699 O O . ALA B 1 587 ? 35.375 -13.961 55.938 1 16.05 587 ALA B O 1
ATOM 11700 N N . LYS B 1 588 ? 34.875 -12.039 56.969 1 16.67 588 LYS B N 1
ATOM 11701 C CA . LYS B 1 588 ? 33.75 -12.852 57.469 1 16.67 588 LYS B CA 1
ATOM 11702 C C . LYS B 1 588 ? 33.125 -13.656 56.312 1 16.67 588 LYS B C 1
ATOM 11704 O O . LYS B 1 588 ? 32.75 -13.102 55.312 1 16.67 588 LYS B O 1
ATOM 11709 N N . ARG B 1 589 ? 33.125 -15.016 56.344 1 16.28 589 ARG B N 1
ATOM 11710 C CA . ARG B 1 589 ? 32.938 -16.234 55.562 1 16.28 589 ARG B CA 1
ATOM 11711 C C . ARG B 1 589 ? 31.469 -16.438 55.188 1 16.28 589 ARG B C 1
ATOM 11713 O O . ARG B 1 589 ? 31.156 -17.234 54.312 1 16.28 589 ARG B O 1
ATOM 11720 N N . GLU B 1 590 ? 30.484 -15.812 55.875 1 16.77 590 GLU B N 1
ATOM 11721 C CA . GLU B 1 590 ? 29.531 -16.859 56.25 1 16.77 590 GLU B CA 1
ATOM 11722 C C . GLU B 1 590 ? 28.891 -17.5 55.031 1 16.77 590 GLU B C 1
ATOM 11724 O O . GLU B 1 590 ? 28.984 -16.969 53.938 1 16.77 590 GLU B O 1
ATOM 11729 N N . ARG B 1 591 ? 27.547 -17.734 55.094 1 18.33 591 ARG B N 1
ATOM 11730 C CA . ARG B 1 591 ? 26.828 -19 55.031 1 18.33 591 ARG B CA 1
ATOM 11731 C C . ARG B 1 591 ? 26.438 -19.344 53.594 1 18.33 591 ARG B C 1
ATOM 11733 O O . ARG B 1 591 ? 26.312 -18.469 52.75 1 18.33 591 ARG B O 1
ATOM 11740 N N . PRO B 1 592 ? 25.969 -20.641 53.219 1 17.89 592 PRO B N 1
ATOM 11741 C CA . PRO B 1 592 ? 25.969 -21.656 52.156 1 17.89 592 PRO B CA 1
ATOM 11742 C C . PRO B 1 592 ? 24.875 -21.469 51.125 1 17.89 592 PRO B C 1
ATOM 11744 O O . PRO B 1 592 ? 24.641 -22.344 50.281 1 17.89 592 PRO B O 1
ATOM 11747 N N . LYS B 1 593 ? 24.203 -20.312 51 1 18.72 593 LYS B N 1
ATOM 11748 C CA . LYS B 1 593 ? 22.828 -20.391 50.5 1 18.72 593 LYS B CA 1
ATOM 11749 C C . LYS B 1 593 ? 22.75 -21.203 49.219 1 18.72 593 LYS B C 1
ATOM 11751 O O . LYS B 1 593 ? 23.625 -21.125 48.375 1 18.72 593 LYS B O 1
ATOM 11756 N N . GLU B 1 594 ? 21.906 -22.156 49.031 1 18.69 594 GLU B N 1
ATOM 11757 C CA . GLU B 1 594 ? 21.609 -23.25 48.125 1 18.69 594 GLU B CA 1
ATOM 11758 C C . GLU B 1 594 ? 21.328 -22.734 46.719 1 18.69 594 GLU B C 1
ATOM 11760 O O . GLU B 1 594 ? 20.734 -21.672 46.531 1 18.69 594 GLU B O 1
ATOM 11765 N N . ASP B 1 595 ? 21.781 -23.359 45.406 1 20.06 595 ASP B N 1
ATOM 11766 C CA . ASP B 1 595 ? 22.328 -23.141 44.062 1 20.06 595 ASP B CA 1
ATOM 11767 C C . ASP B 1 595 ? 21.203 -23.031 43.031 1 20.06 595 ASP B C 1
ATOM 11769 O O . ASP B 1 595 ? 20.984 -23.969 42.25 1 20.06 595 ASP B O 1
ATOM 11773 N N . ALA B 1 596 ? 19.984 -22.594 43.219 1 21.38 596 ALA B N 1
ATOM 11774 C CA . ALA B 1 596 ? 18.859 -22.812 42.344 1 21.38 596 ALA B CA 1
ATOM 11775 C C . ALA B 1 596 ? 19.156 -22.297 40.938 1 21.38 596 ALA B C 1
ATOM 11777 O O . ALA B 1 596 ? 19.453 -21.109 40.75 1 21.38 596 ALA B O 1
ATOM 11778 N N . GLU B 1 597 ? 19.625 -23.047 39.812 1 20.83 597 GLU B N 1
ATOM 11779 C CA . GLU B 1 597 ? 20.25 -22.938 38.5 1 20.83 597 GLU B CA 1
ATOM 11780 C C . GLU B 1 597 ? 19.344 -22.219 37.5 1 20.83 597 GLU B C 1
ATOM 11782 O O . GLU B 1 597 ? 18.469 -22.828 36.906 1 20.83 597 GLU B O 1
ATOM 11787 N N . SER B 1 598 ? 18.641 -21.219 37.75 1 22.7 598 SER B N 1
ATOM 11788 C CA . SER B 1 598 ? 17.688 -20.656 36.812 1 22.7 598 SER B CA 1
ATOM 11789 C C . SER B 1 598 ? 18.375 -20.25 35.5 1 22.7 598 SER B C 1
ATOM 11791 O O . SER B 1 598 ? 19.406 -19.578 35.531 1 22.7 598 SER B O 1
ATOM 11793 N N . GLU B 1 599 ? 18.219 -20.969 34.344 1 23.8 599 GLU B N 1
ATOM 11794 C CA . GLU B 1 599 ? 18.844 -20.844 33.031 1 23.8 599 GLU B CA 1
ATOM 11795 C C . GLU B 1 599 ? 18.766 -19.391 32.5 1 23.8 599 GLU B C 1
ATOM 11797 O O . GLU B 1 599 ? 17.688 -18.812 32.438 1 23.8 599 GLU B O 1
ATOM 11802 N N . ASP B 1 600 ? 19.719 -18.594 32.656 1 25.36 600 ASP B N 1
ATOM 11803 C CA . ASP B 1 600 ? 20.094 -17.203 32.406 1 25.36 600 ASP B CA 1
ATOM 11804 C C . ASP B 1 600 ? 20.031 -16.891 30.906 1 25.36 600 ASP B C 1
ATOM 11806 O O . ASP B 1 600 ? 20.797 -17.438 30.109 1 25.36 600 ASP B O 1
ATOM 11810 N N . PHE B 1 601 ? 18.875 -16.859 30.328 1 27.41 601 PHE B N 1
ATOM 11811 C CA . PHE B 1 601 ? 18.828 -16.406 28.938 1 27.41 601 PHE B CA 1
ATOM 11812 C C . PHE B 1 601 ? 19.766 -15.219 28.734 1 27.41 601 PHE B C 1
ATOM 11814 O O . PHE B 1 601 ? 19.703 -14.242 29.469 1 27.41 601 PHE B O 1
ATOM 11821 N N . GLY B 1 602 ? 20.969 -15.406 28.25 1 25.58 602 GLY B N 1
ATOM 11822 C CA . GLY B 1 602 ? 22.188 -14.633 28.094 1 25.58 602 GLY B CA 1
ATOM 11823 C C . GLY B 1 602 ? 21.953 -13.234 27.562 1 25.58 602 GLY B C 1
ATOM 11824 O O . GLY B 1 602 ? 21.625 -13.055 26.391 1 25.58 602 GLY B O 1
ATOM 11825 N N . ILE B 1 603 ? 21.203 -12.414 28.109 1 29.7 603 ILE B N 1
ATOM 11826 C CA . ILE B 1 603 ? 21.234 -10.992 27.812 1 29.7 603 ILE B CA 1
ATOM 11827 C C . ILE B 1 603 ? 22.688 -10.539 27.641 1 29.7 603 ILE B C 1
ATOM 11829 O O . ILE B 1 603 ? 23.484 -10.656 28.562 1 29.7 603 ILE B O 1
ATOM 11833 N N . ILE B 1 604 ? 23.188 -10.742 26.375 1 31.34 604 ILE B N 1
ATOM 11834 C CA . ILE B 1 604 ? 24.531 -10.32 25.984 1 31.34 604 ILE B CA 1
ATOM 11835 C C . ILE B 1 604 ? 24.875 -8.992 26.656 1 31.34 604 ILE B C 1
ATOM 11837 O O . ILE B 1 604 ? 24.109 -8.023 26.531 1 31.34 604 ILE B O 1
ATOM 11841 N N . GLY B 1 605 ? 25.516 -9 27.641 1 30.56 605 GLY B N 1
ATOM 11842 C CA . GLY B 1 605 ? 26.234 -7.859 28.188 1 30.56 605 GLY B CA 1
ATOM 11843 C C . GLY B 1 605 ? 26.906 -7.008 27.109 1 30.56 605 GLY B C 1
ATOM 11844 O O . GLY B 1 605 ? 27.141 -7.477 26 1 30.56 605 GLY B O 1
ATOM 11845 N N . ASP B 1 606 ? 26.938 -5.73 27.109 1 32.66 606 ASP B N 1
ATOM 11846 C CA . ASP B 1 606 ? 27.328 -4.547 26.359 1 32.66 606 ASP B CA 1
ATOM 11847 C C . ASP B 1 606 ? 28.75 -4.68 25.828 1 32.66 606 ASP B C 1
ATOM 11849 O O . ASP B 1 606 ? 29.406 -3.68 25.516 1 32.66 606 ASP B O 1
ATOM 11853 N N . SER B 1 607 ? 29.562 -5.758 25.922 1 36.91 607 SER B N 1
ATOM 11854 C CA . SER B 1 607 ? 30.938 -5.523 25.453 1 36.91 607 SER B CA 1
ATOM 11855 C C . SER B 1 607 ? 30.953 -5.262 23.953 1 36.91 607 SER B C 1
ATOM 11857 O O . SER B 1 607 ? 30.594 -6.129 23.156 1 36.91 607 SER B O 1
ATOM 11859 N N . SER B 1 608 ? 30.938 -3.973 23.5 1 42.38 608 SER B N 1
ATOM 11860 C CA . SER B 1 608 ? 31 -3.473 22.125 1 42.38 608 SER B CA 1
ATOM 11861 C C . SER B 1 608 ? 32.188 -4.059 21.375 1 42.38 608 SER B C 1
ATOM 11863 O O . SER B 1 608 ? 33.312 -3.953 21.828 1 42.38 608 SER B O 1
ATOM 11865 N N . PRO B 1 609 ? 32.188 -4.984 20.562 1 50.72 609 PRO B N 1
ATOM 11866 C CA . PRO B 1 609 ? 33.344 -5.527 19.844 1 50.72 609 PRO B CA 1
ATOM 11867 C C . PRO B 1 609 ? 34.188 -4.445 19.188 1 50.72 609 PRO B C 1
ATOM 11869 O O . PRO B 1 609 ? 33.688 -3.379 18.844 1 50.72 609 PRO B O 1
ATOM 11872 N N . GLU B 1 610 ? 35.531 -4.266 19.344 1 62.56 610 GLU B N 1
ATOM 11873 C CA . GLU B 1 610 ? 36.469 -3.312 18.75 1 62.56 610 GLU B CA 1
ATOM 11874 C C . GLU B 1 610 ? 36.406 -3.312 17.234 1 62.56 610 GLU B C 1
ATOM 11876 O O . GLU B 1 610 ? 36.688 -4.32 16.594 1 62.56 610 GLU B O 1
ATOM 11881 N N . PRO B 1 611 ? 35.906 -2.324 16.594 1 70 611 PRO B N 1
ATOM 11882 C CA . PRO B 1 611 ? 35.594 -2.283 15.164 1 70 611 PRO B CA 1
ATOM 11883 C C . PRO B 1 611 ? 36.812 -2.512 14.273 1 70 611 PRO B C 1
ATOM 11885 O O . PRO B 1 611 ? 36.688 -3.09 13.195 1 70 611 PRO B O 1
ATOM 11888 N N . ASP B 1 612 ? 38.156 -2.184 14.75 1 74.44 612 ASP B N 1
ATOM 11889 C CA . ASP B 1 612 ? 39.344 -2.201 13.922 1 74.44 612 ASP B CA 1
ATOM 11890 C C . ASP B 1 612 ? 39.875 -3.619 13.766 1 74.44 612 ASP B C 1
ATOM 11892 O O . ASP B 1 612 ? 40.781 -3.867 12.945 1 74.44 612 ASP B O 1
ATOM 11896 N N . LYS B 1 613 ? 39.469 -4.5 14.523 1 80.25 613 LYS B N 1
ATOM 11897 C CA . LYS B 1 613 ? 39.938 -5.883 14.477 1 80.25 613 LYS B CA 1
ATOM 11898 C C . LYS B 1 613 ? 38.812 -6.824 14.047 1 80.25 613 LYS B C 1
ATOM 11900 O O . LYS B 1 613 ? 38.938 -8.047 14.156 1 80.25 613 LYS B O 1
ATOM 11905 N N . THR B 1 614 ? 37.719 -6.188 13.617 1 83 614 THR B N 1
ATOM 11906 C CA . THR B 1 614 ? 36.562 -6.992 13.312 1 83 614 THR B CA 1
ATOM 11907 C C . THR B 1 614 ? 36.25 -6.965 11.812 1 83 614 THR B C 1
ATOM 11909 O O . THR B 1 614 ? 36.344 -5.914 11.18 1 83 614 THR B O 1
ATOM 11912 N N . VAL B 1 615 ? 36.094 -8.094 11.25 1 85.12 615 VAL B N 1
ATOM 11913 C CA . VAL B 1 615 ? 35.688 -8.242 9.859 1 85.12 615 VAL B CA 1
ATOM 11914 C C . VAL B 1 615 ? 34.25 -8.742 9.789 1 85.12 615 VAL B C 1
ATOM 11916 O O . VAL B 1 615 ? 33.844 -9.594 10.594 1 85.12 615 VAL B O 1
ATOM 11919 N N . PHE B 1 616 ? 33.469 -8.133 8.891 1 84.88 616 PHE B N 1
ATOM 11920 C CA . PHE B 1 616 ? 32.094 -8.539 8.625 1 84.88 616 PHE B CA 1
ATOM 11921 C C . PHE B 1 616 ? 32.031 -9.492 7.434 1 84.88 616 PHE B C 1
ATOM 11923 O O . PHE B 1 616 ? 32.5 -9.164 6.348 1 84.88 616 PHE B O 1
ATOM 11930 N N . LEU B 1 617 ? 31.547 -10.625 7.672 1 84.5 617 LEU B N 1
ATOM 11931 C CA . LEU B 1 617 ? 31.328 -11.641 6.645 1 84.5 617 LEU B CA 1
ATOM 11932 C C . LEU B 1 617 ? 29.859 -11.695 6.242 1 84.5 617 LEU B C 1
ATOM 11934 O O . LEU B 1 617 ? 28.969 -11.648 7.102 1 84.5 617 LEU B O 1
ATOM 11938 N N . SER B 1 618 ? 29.531 -11.68 4.945 1 83.56 618 SER B N 1
ATOM 11939 C CA . SER B 1 618 ? 28.172 -11.867 4.449 1 83.56 618 SER B CA 1
ATOM 11940 C C . SER B 1 618 ? 28.125 -12.898 3.322 1 83.56 618 SER B C 1
ATOM 11942 O O . SER B 1 618 ? 29.172 -13.336 2.84 1 83.56 618 SER B O 1
ATOM 11944 N N . ASN B 1 619 ? 26.891 -13.43 3.078 1 79 619 ASN B N 1
ATOM 11945 C CA . ASN B 1 619 ? 26.609 -14.438 2.066 1 79 619 ASN B CA 1
ATOM 11946 C C . ASN B 1 619 ? 27.141 -15.805 2.465 1 79 619 ASN B C 1
ATOM 11948 O O . ASN B 1 619 ? 27.656 -16.547 1.621 1 79 619 ASN B O 1
ATOM 11952 N N . LEU B 1 620 ? 27.016 -16 3.656 1 81.19 620 LEU B N 1
ATOM 11953 C CA . LEU B 1 620 ? 27.375 -17.312 4.184 1 81.19 620 LEU B CA 1
ATOM 11954 C C . LEU B 1 620 ? 26.203 -18.281 4.059 1 81.19 620 LEU B C 1
ATOM 11956 O O . LEU B 1 620 ? 25.047 -17.875 4.059 1 81.19 620 LEU B O 1
ATOM 11960 N N . ASP B 1 621 ? 26.516 -19.5 3.828 1 77.19 621 ASP B N 1
ATOM 11961 C CA . ASP B 1 621 ? 25.484 -20.531 3.832 1 77.19 621 ASP B CA 1
ATOM 11962 C C . ASP B 1 621 ? 24.703 -20.516 5.145 1 77.19 621 ASP B C 1
ATOM 11964 O O . ASP B 1 621 ? 25.281 -20.359 6.219 1 77.19 621 ASP B O 1
ATOM 11968 N N . PHE B 1 622 ? 23.438 -20.672 5.094 1 76.88 622 PHE B N 1
ATOM 11969 C CA . PHE B 1 622 ? 22.562 -20.594 6.258 1 76.88 622 PHE B CA 1
ATOM 11970 C C . PHE B 1 622 ? 22.844 -21.75 7.219 1 76.88 622 PHE B C 1
ATOM 11972 O O . PHE B 1 622 ? 22.484 -21.672 8.398 1 76.88 622 PHE B O 1
ATOM 11979 N N . ASN B 1 623 ? 23.422 -22.734 6.676 1 73.44 623 ASN B N 1
ATOM 11980 C CA . ASN B 1 623 ? 23.719 -23.875 7.523 1 73.44 623 ASN B CA 1
ATOM 11981 C C . ASN B 1 623 ? 25.141 -23.828 8.062 1 73.44 623 ASN B C 1
ATOM 11983 O O . ASN B 1 623 ? 25.625 -24.797 8.656 1 73.44 623 ASN B O 1
ATOM 11987 N N . THR B 1 624 ? 25.719 -22.719 7.898 1 78.25 624 THR B N 1
ATOM 11988 C CA . THR B 1 624 ? 27.109 -22.609 8.344 1 78.25 624 THR B CA 1
ATOM 11989 C C . THR B 1 624 ? 27.172 -22.453 9.852 1 78.25 624 THR B C 1
ATOM 11991 O O . THR B 1 624 ? 26.203 -22.031 10.484 1 78.25 624 THR B O 1
ATOM 11994 N N . ASN B 1 625 ? 28.219 -22.891 10.406 1 80.5 625 ASN B N 1
ATOM 11995 C CA . ASN B 1 625 ? 28.422 -22.781 11.844 1 80.5 625 ASN B CA 1
ATOM 11996 C C . ASN B 1 625 ? 29.688 -22 12.172 1 80.5 625 ASN B C 1
ATOM 11998 O O . ASN B 1 625 ? 30.5 -21.75 11.289 1 80.5 625 ASN B O 1
ATOM 12002 N N . GLU B 1 626 ? 29.797 -21.5 13.312 1 82.94 626 GLU B N 1
ATOM 12003 C CA . GLU B 1 626 ? 30.891 -20.625 13.773 1 82.94 626 GLU B CA 1
ATOM 12004 C C . GLU B 1 626 ? 32.25 -21.312 13.648 1 82.94 626 GLU B C 1
ATOM 12006 O O . GLU B 1 626 ? 33.25 -20.672 13.344 1 82.94 626 GLU B O 1
ATOM 12011 N N . GLU B 1 627 ? 32.156 -22.578 13.797 1 83.38 627 GLU B N 1
ATOM 12012 C CA . GLU B 1 627 ? 33.406 -23.344 13.734 1 83.38 627 GLU B CA 1
ATOM 12013 C C . GLU B 1 627 ? 33.969 -23.375 12.32 1 83.38 627 GLU B C 1
ATOM 12015 O O . GLU B 1 627 ? 35.188 -23.266 12.117 1 83.38 627 GLU B O 1
ATOM 12020 N N . THR B 1 628 ? 33.094 -23.547 11.398 1 81.38 628 THR B N 1
ATOM 12021 C CA . THR B 1 628 ? 33.5 -23.562 10 1 81.38 628 THR B CA 1
ATOM 12022 C C . THR B 1 628 ? 34.094 -22.219 9.602 1 81.38 628 THR B C 1
ATOM 12024 O O . THR B 1 628 ? 35.125 -22.172 8.922 1 81.38 628 THR B O 1
ATOM 12027 N N . ILE B 1 629 ? 33.531 -21.203 10.117 1 84.19 629 ILE B N 1
ATOM 12028 C CA . ILE B 1 629 ? 34 -19.844 9.805 1 84.19 629 ILE B CA 1
ATOM 12029 C C . ILE B 1 629 ? 35.344 -19.594 10.492 1 84.19 629 ILE B C 1
ATOM 12031 O O . ILE B 1 629 ? 36.219 -19 9.898 1 84.19 629 ILE B O 1
ATOM 12035 N N . LYS B 1 630 ? 35.375 -20.031 11.656 1 85.75 630 LYS B N 1
ATOM 12036 C CA . LYS B 1 630 ? 36.625 -19.875 12.406 1 85.75 630 LYS B CA 1
ATOM 12037 C C . LYS B 1 630 ? 37.781 -20.594 11.703 1 85.75 630 LYS B C 1
ATOM 12039 O O . LYS B 1 630 ? 38.875 -20.062 11.602 1 85.75 630 LYS B O 1
ATOM 12044 N N . ASN B 1 631 ? 37.406 -21.797 11.18 1 83.88 631 ASN B N 1
ATOM 12045 C CA . ASN B 1 631 ? 38.406 -22.594 10.484 1 83.88 631 ASN B CA 1
ATOM 12046 C C . ASN B 1 631 ? 38.875 -21.922 9.188 1 83.88 631 ASN B C 1
ATOM 12048 O O . ASN B 1 631 ? 40.062 -21.906 8.867 1 83.88 631 ASN B O 1
ATOM 12052 N N . VAL B 1 632 ? 37.938 -21.391 8.5 1 82.69 632 VAL B N 1
ATOM 12053 C CA . VAL B 1 632 ? 38.219 -20.766 7.211 1 82.69 632 VAL B CA 1
ATOM 12054 C C . VAL B 1 632 ? 39 -19.484 7.422 1 82.69 632 VAL B C 1
ATOM 12056 O O . VAL B 1 632 ? 39.969 -19.234 6.711 1 82.69 632 VAL B O 1
ATOM 12059 N N . MET B 1 633 ? 38.75 -18.766 8.5 1 84.12 633 MET B N 1
ATOM 12060 C CA . MET B 1 633 ? 39.312 -17.438 8.703 1 84.12 633 MET B CA 1
ATOM 12061 C C . MET B 1 633 ? 40.625 -17.531 9.492 1 84.12 633 MET B C 1
ATOM 12063 O O . MET B 1 633 ? 41.406 -16.578 9.523 1 84.12 633 MET B O 1
ATOM 12067 N N . SER B 1 634 ? 40.75 -18.703 10.117 1 83.94 634 SER B N 1
ATOM 12068 C CA . SER B 1 634 ? 41.969 -18.922 10.891 1 83.94 634 SER B CA 1
ATOM 12069 C C . SER B 1 634 ? 43.219 -18.922 9.992 1 83.94 634 SER B C 1
ATOM 12071 O O . SER B 1 634 ? 44.312 -18.688 10.453 1 83.94 634 SER B O 1
ATOM 12073 N N . THR B 1 635 ? 42.906 -19.203 8.641 1 81.12 635 THR B N 1
ATOM 12074 C CA . THR B 1 635 ? 44 -19.188 7.688 1 81.12 635 THR B CA 1
ATOM 12075 C C . THR B 1 635 ? 44.531 -17.766 7.473 1 81.12 635 THR B C 1
ATOM 12077 O O . THR B 1 635 ? 45.656 -17.578 7.051 1 81.12 635 THR B O 1
ATOM 12080 N N . SER B 1 636 ? 43.719 -16.75 7.715 1 80.69 636 SER B N 1
ATOM 12081 C CA . SER B 1 636 ? 44.094 -15.359 7.516 1 80.69 636 SER B CA 1
ATOM 12082 C C . SER B 1 636 ? 44.719 -14.773 8.781 1 80.69 636 SER B C 1
ATOM 12084 O O . SER B 1 636 ? 45.281 -13.68 8.75 1 80.69 636 SER B O 1
ATOM 12086 N N . GLY B 1 637 ? 44.594 -15.461 9.867 1 81.69 637 GLY B N 1
ATOM 12087 C CA . GLY B 1 637 ? 45.125 -14.961 11.133 1 81.69 637 GLY B CA 1
ATOM 12088 C C . GLY B 1 637 ? 44.531 -15.664 12.336 1 81.69 637 GLY B C 1
ATOM 12089 O O . GLY B 1 637 ? 43.781 -16.625 12.195 1 81.69 637 GLY B O 1
ATOM 12090 N N . ASN B 1 638 ? 44.969 -15.219 13.398 1 84.38 638 ASN B N 1
ATOM 12091 C CA . ASN B 1 638 ? 44.469 -15.742 14.656 1 84.38 638 ASN B CA 1
ATOM 12092 C C . ASN B 1 638 ? 43.094 -15.172 14.984 1 84.38 638 ASN B C 1
ATOM 12094 O O . ASN B 1 638 ? 42.969 -13.984 15.281 1 84.38 638 ASN B O 1
ATOM 12098 N N . VAL B 1 639 ? 41.969 -15.922 14.852 1 84.19 639 VAL B N 1
ATOM 12099 C CA . VAL B 1 639 ? 40.594 -15.523 15.078 1 84.19 639 VAL B CA 1
ATOM 12100 C C . VAL B 1 639 ? 40.281 -15.57 16.578 1 84.19 639 VAL B C 1
ATOM 12102 O O . VAL B 1 639 ? 40.406 -16.609 17.219 1 84.19 639 VAL B O 1
ATOM 12105 N N . VAL B 1 640 ? 40.031 -14.492 17.172 1 83 640 VAL B N 1
ATOM 12106 C CA . VAL B 1 640 ? 39.719 -14.375 18.578 1 83 640 VAL B CA 1
ATOM 12107 C C . VAL B 1 640 ? 38.281 -14.82 18.828 1 83 640 VAL B C 1
ATOM 12109 O O . VAL B 1 640 ? 38 -15.586 19.766 1 83 640 VAL B O 1
ATOM 12112 N N . SER B 1 641 ? 37.375 -14.312 18.047 1 83.5 641 SER B N 1
ATOM 12113 C CA . SER B 1 641 ? 35.969 -14.68 18.219 1 83.5 641 SER B CA 1
ATOM 12114 C C . SER B 1 641 ? 35.219 -14.578 16.906 1 83.5 641 SER B C 1
ATOM 12116 O O . SER B 1 641 ? 35.562 -13.773 16.047 1 83.5 641 SER B O 1
ATOM 12118 N N . VAL B 1 642 ? 34.312 -15.469 16.641 1 82.12 642 VAL B N 1
ATOM 12119 C CA . VAL B 1 642 ? 33.375 -15.469 15.516 1 82.12 642 VAL B CA 1
ATOM 12120 C C . VAL B 1 642 ? 31.938 -15.367 16.031 1 82.12 642 VAL B C 1
ATOM 12122 O O . VAL B 1 642 ? 31.531 -16.141 16.906 1 82.12 642 VAL B O 1
ATOM 12125 N N . ARG B 1 643 ? 31.312 -14.344 15.688 1 80.38 643 ARG B N 1
ATOM 12126 C CA . ARG B 1 643 ? 29.906 -14.188 16.031 1 80.38 643 ARG B CA 1
ATOM 12127 C C . ARG B 1 643 ? 29.016 -14.352 14.797 1 80.38 643 ARG B C 1
ATOM 12129 O O . ARG B 1 643 ? 28.969 -13.469 13.938 1 80.38 643 ARG B O 1
ATOM 12136 N N . LEU B 1 644 ? 28.391 -15.383 14.672 1 78.5 644 LEU B N 1
ATOM 12137 C CA . LEU B 1 644 ? 27.406 -15.656 13.633 1 78.5 644 LEU B CA 1
ATOM 12138 C C . LEU B 1 644 ? 26.047 -15.109 14.023 1 78.5 644 LEU B C 1
ATOM 12140 O O . LEU B 1 644 ? 25.531 -15.414 15.109 1 78.5 644 LEU B O 1
ATOM 12144 N N . VAL B 1 645 ? 25.5 -14.242 13.281 1 76.81 645 VAL B N 1
ATOM 12145 C CA . VAL B 1 645 ? 24.203 -13.656 13.594 1 76.81 645 VAL B CA 1
ATOM 12146 C C . VAL B 1 645 ? 23.094 -14.641 13.227 1 76.81 645 VAL B C 1
ATOM 12148 O O . VAL B 1 645 ? 23.016 -15.094 12.078 1 76.81 645 VAL B O 1
ATOM 12151 N N . ARG B 1 646 ? 22.312 -14.945 14.164 1 72 646 ARG B N 1
ATOM 12152 C CA . ARG B 1 646 ? 21.266 -15.945 14.031 1 72 646 ARG B CA 1
ATOM 12153 C C . ARG B 1 646 ? 19.875 -15.312 14.156 1 72 646 ARG B C 1
ATOM 12155 O O . ARG B 1 646 ? 19.734 -14.266 14.797 1 72 646 ARG B O 1
ATOM 12162 N N . ASN B 1 647 ? 18.984 -15.828 13.469 1 64 647 ASN B N 1
ATOM 12163 C CA . ASN B 1 647 ? 17.594 -15.414 13.648 1 64 647 ASN B CA 1
ATOM 12164 C C . ASN B 1 647 ? 17 -16.031 14.906 1 64 647 ASN B C 1
ATOM 12166 O O . ASN B 1 647 ? 17.641 -16.812 15.594 1 64 647 ASN B O 1
ATOM 12170 N N . TYR B 1 648 ? 15.812 -15.797 15.25 1 66.19 648 TYR B N 1
ATOM 12171 C CA . TYR B 1 648 ? 15.109 -16.281 16.438 1 66.19 648 TYR B CA 1
ATOM 12172 C C . TYR B 1 648 ? 15.117 -17.797 16.5 1 66.19 648 TYR B C 1
ATOM 12174 O O . TYR B 1 648 ? 15.117 -18.375 17.594 1 66.19 648 TYR B O 1
ATOM 12182 N N . ASN B 1 649 ? 15.328 -18.375 15.406 1 61.16 649 ASN B N 1
ATOM 12183 C CA . ASN B 1 649 ? 15.328 -19.844 15.359 1 61.16 649 ASN B CA 1
ATOM 12184 C C . ASN B 1 649 ? 16.75 -20.391 15.383 1 61.16 649 ASN B C 1
ATOM 12186 O O . ASN B 1 649 ? 16.969 -21.562 15.062 1 61.16 649 ASN B O 1
ATOM 12190 N N . LYS B 1 650 ? 17.547 -19.578 15.578 1 63.16 650 LYS B N 1
ATOM 12191 C CA . LYS B 1 650 ? 18.953 -19.922 15.805 1 63.16 650 LYS B CA 1
ATOM 12192 C C . LYS B 1 650 ? 19.641 -20.328 14.508 1 63.16 650 LYS B C 1
ATOM 12194 O O . LYS B 1 650 ? 20.656 -21.016 14.539 1 63.16 650 LYS B O 1
ATOM 12199 N N . LYS B 1 651 ? 18.969 -20.094 13.445 1 66.62 651 LYS B N 1
ATOM 12200 C CA . LYS B 1 651 ? 19.625 -20.328 12.164 1 66.62 651 LYS B CA 1
ATOM 12201 C C . LYS B 1 651 ? 20.453 -19.109 11.734 1 66.62 651 LYS B C 1
ATOM 12203 O O . LYS B 1 651 ? 20.094 -17.969 12.047 1 66.62 651 LYS B O 1
ATOM 12208 N N . SER B 1 652 ? 21.438 -19.391 11 1 76.38 652 SER B N 1
ATOM 12209 C CA . SER B 1 652 ? 22.359 -18.344 10.586 1 76.38 652 SER B CA 1
ATOM 12210 C C . SER B 1 652 ? 21.703 -17.391 9.594 1 76.38 652 SER B C 1
ATOM 12212 O O . SER B 1 652 ? 20.969 -17.828 8.703 1 76.38 652 SER B O 1
ATOM 12214 N N . LYS B 1 653 ? 21.781 -16.141 9.75 1 75.69 653 LYS B N 1
ATOM 12215 C CA . LYS B 1 653 ? 21.281 -15.109 8.836 1 75.69 653 LYS B CA 1
ATOM 12216 C C . LYS B 1 653 ? 22.266 -14.883 7.684 1 75.69 653 LYS B C 1
ATOM 12218 O O . LYS B 1 653 ? 22.062 -13.984 6.867 1 75.69 653 LYS B O 1
ATOM 12223 N N . GLY B 1 654 ? 23.297 -15.648 7.711 1 76.56 654 GLY B N 1
ATOM 12224 C CA . GLY B 1 654 ? 24.25 -15.609 6.605 1 76.56 654 GLY B CA 1
ATOM 12225 C C . GLY B 1 654 ? 25.312 -14.547 6.777 1 76.56 654 GLY B C 1
ATOM 12226 O O . GLY B 1 654 ? 25.984 -14.164 5.812 1 76.56 654 GLY B O 1
ATOM 12227 N N . PHE B 1 655 ? 25.422 -13.938 7.902 1 85.25 655 PHE B N 1
ATOM 12228 C CA . PHE B 1 655 ? 26.547 -13.031 8.086 1 85.25 655 PHE B CA 1
ATOM 12229 C C . PHE B 1 655 ? 27.156 -13.195 9.469 1 85.25 655 PHE B C 1
ATOM 12231 O O . PHE B 1 655 ? 26.5 -13.664 10.398 1 85.25 655 PHE B O 1
ATOM 12238 N N . ALA B 1 656 ? 28.375 -12.977 9.539 1 84.69 656 ALA B N 1
ATOM 12239 C CA . ALA B 1 656 ? 29.141 -13.211 10.766 1 84.69 656 ALA B CA 1
ATOM 12240 C C . ALA B 1 656 ? 30.172 -12.102 10.984 1 84.69 656 ALA B C 1
ATOM 12242 O O . ALA B 1 656 ? 30.578 -11.43 10.039 1 84.69 656 ALA B O 1
ATOM 12243 N N . TYR B 1 657 ? 30.406 -11.852 12.219 1 84.94 657 TYR B N 1
ATOM 12244 C CA . TYR B 1 657 ? 31.484 -10.961 12.633 1 84.94 657 TYR B CA 1
ATOM 12245 C C . TYR B 1 657 ? 32.688 -11.758 13.117 1 84.94 657 TYR B C 1
ATOM 12247 O O . TYR B 1 657 ? 32.562 -12.664 13.945 1 84.94 657 TYR B O 1
ATOM 12255 N N . VAL B 1 658 ? 33.781 -11.492 12.594 1 87.44 658 VAL B N 1
ATOM 12256 C CA . VAL B 1 658 ? 35 -12.188 12.984 1 87.44 658 VAL B CA 1
ATOM 12257 C C . VAL B 1 658 ? 36 -11.195 13.555 1 87.44 658 VAL B C 1
ATOM 12259 O O . VAL B 1 658 ? 36.344 -10.188 12.914 1 87.44 658 VAL B O 1
ATOM 12262 N N . VAL B 1 659 ? 36.406 -11.438 14.781 1 84.31 659 VAL B N 1
ATOM 12263 C CA . VAL B 1 659 ? 37.344 -10.578 15.469 1 84.31 659 VAL B CA 1
ATOM 12264 C C . VAL B 1 659 ? 38.719 -11.227 15.469 1 84.31 659 VAL B C 1
ATOM 12266 O O . VAL B 1 659 ? 38.875 -12.375 15.898 1 84.31 659 VAL B O 1
ATOM 12269 N N . PHE B 1 660 ? 39.719 -10.617 14.961 1 87.5 660 PHE B N 1
ATOM 12270 C CA . PHE B 1 660 ? 41.094 -11.102 14.898 1 87.5 660 PHE B CA 1
ATOM 12271 C C . PHE B 1 660 ? 41.906 -10.516 16.031 1 87.5 660 PHE B C 1
ATOM 12273 O O . PHE B 1 660 ? 41.5 -9.539 16.656 1 87.5 660 PHE B O 1
ATOM 12280 N N . SER B 1 661 ? 43.031 -11.172 16.312 1 83.25 661 SER B N 1
ATOM 12281 C CA . SER B 1 661 ? 43.906 -10.766 17.422 1 83.25 661 SER B CA 1
ATOM 12282 C C . SER B 1 661 ? 44.688 -9.523 17.047 1 83.25 661 SER B C 1
ATOM 12284 O O . SER B 1 661 ? 45 -8.695 17.922 1 83.25 661 SER B O 1
ATOM 12286 N N . LYS B 1 662 ? 44.969 -9.367 15.68 1 80.75 662 LYS B N 1
ATOM 12287 C CA . LYS B 1 662 ? 45.781 -8.25 15.242 1 80.75 662 LYS B CA 1
ATOM 12288 C C . LYS B 1 662 ? 45.156 -7.516 14.07 1 80.75 662 LYS B C 1
ATOM 12290 O O . LYS B 1 662 ? 44.375 -8.102 13.305 1 80.75 662 LYS B O 1
ATOM 12295 N N . HIS B 1 663 ? 45.406 -6.281 13.914 1 80.12 663 HIS B N 1
ATOM 12296 C CA . HIS B 1 663 ? 44.844 -5.406 12.891 1 80.12 663 HIS B CA 1
ATOM 12297 C C . HIS B 1 663 ? 45.312 -5.828 11.492 1 80.12 663 HIS B C 1
ATOM 12299 O O . HIS B 1 663 ? 44.531 -5.738 10.531 1 80.12 663 HIS B O 1
ATOM 12305 N N . ASP B 1 664 ? 46.531 -6.285 11.453 1 79.88 664 ASP B N 1
ATOM 12306 C CA . ASP B 1 664 ? 47.094 -6.668 10.164 1 79.88 664 ASP B CA 1
ATOM 12307 C C . ASP B 1 664 ? 46.406 -7.914 9.609 1 79.88 664 ASP B C 1
ATOM 12309 O O . ASP B 1 664 ? 46.375 -8.125 8.398 1 79.88 664 ASP B O 1
ATOM 12313 N N . GLU B 1 665 ? 45.844 -8.656 10.531 1 83.06 665 GLU B N 1
ATOM 12314 C CA . GLU B 1 665 ? 45.156 -9.883 10.141 1 83.06 665 GLU B CA 1
ATOM 12315 C C . GLU B 1 665 ? 43.844 -9.562 9.43 1 83.06 665 GLU B C 1
ATOM 12317 O O . GLU B 1 665 ? 43.344 -10.367 8.625 1 83.06 665 GLU B O 1
ATOM 12322 N N . VAL B 1 666 ? 43.281 -8.375 9.734 1 83.81 666 VAL B N 1
ATOM 12323 C CA . VAL B 1 666 ? 42.031 -7.922 9.102 1 83.81 666 VAL B CA 1
ATOM 12324 C C . VAL B 1 666 ? 42.281 -7.668 7.613 1 83.81 666 VAL B C 1
ATOM 12326 O O . VAL B 1 666 ? 41.469 -8.047 6.77 1 83.81 666 VAL B O 1
ATOM 12329 N N . GLU B 1 667 ? 43.469 -7.129 7.328 1 80.62 667 GLU B N 1
ATOM 12330 C CA . GLU B 1 667 ? 43.844 -6.852 5.941 1 80.62 667 GLU B CA 1
ATOM 12331 C C . GLU B 1 667 ? 44.031 -8.141 5.152 1 80.62 667 GLU B C 1
ATOM 12333 O O . GLU B 1 667 ? 43.656 -8.219 3.977 1 80.62 667 GLU B O 1
ATOM 12338 N N . GLU B 1 668 ? 44.594 -9.125 5.785 1 82.44 668 GLU B N 1
ATOM 12339 C CA . GLU B 1 668 ? 44.781 -10.43 5.141 1 82.44 668 GLU B CA 1
ATOM 12340 C C . GLU B 1 668 ? 43.438 -11.102 4.895 1 82.44 668 GLU B C 1
ATOM 12342 O O . GLU B 1 668 ? 43.25 -11.766 3.869 1 82.44 668 GLU B O 1
ATOM 12347 N N . ALA B 1 669 ? 42.438 -10.906 5.777 1 84.5 669 ALA B N 1
ATOM 12348 C CA . ALA B 1 669 ? 41.094 -11.461 5.629 1 84.5 669 ALA B CA 1
ATOM 12349 C C . ALA B 1 669 ? 40.344 -10.781 4.488 1 84.5 669 ALA B C 1
ATOM 12351 O O . ALA B 1 669 ? 39.594 -11.438 3.752 1 84.5 669 ALA B O 1
ATOM 12352 N N . LEU B 1 670 ? 40.562 -9.5 4.34 1 80.69 670 LEU B N 1
ATOM 12353 C CA . LEU B 1 670 ? 39.875 -8.711 3.322 1 80.69 670 LEU B CA 1
ATOM 12354 C C . LEU B 1 670 ? 40.312 -9.148 1.922 1 80.69 670 LEU B C 1
ATOM 12356 O O . LEU B 1 670 ? 39.531 -9.008 0.97 1 80.69 670 LEU B O 1
ATOM 12360 N N . LYS B 1 671 ? 41.531 -9.727 1.8 1 77.31 671 LYS B N 1
ATOM 12361 C CA . LYS B 1 671 ? 42.031 -10.211 0.523 1 77.31 671 LYS B CA 1
ATOM 12362 C C . LYS B 1 671 ? 41.312 -11.484 0.083 1 77.31 671 LYS B C 1
ATOM 12364 O O . LYS B 1 671 ? 41.344 -11.852 -1.093 1 77.31 671 LYS B O 1
ATOM 12369 N N . ARG B 1 672 ? 40.625 -12.109 1.04 1 78 672 ARG B N 1
ATOM 12370 C CA . ARG B 1 672 ? 39.938 -13.367 0.77 1 78 672 ARG B CA 1
ATOM 12371 C C . ARG B 1 672 ? 38.469 -13.141 0.393 1 78 672 ARG B C 1
ATOM 12373 O O . ARG B 1 672 ? 37.625 -14.016 0.594 1 78 672 ARG B O 1
ATOM 12380 N N . ASP B 1 673 ? 38.156 -11.984 -0.041 1 77.94 673 ASP B N 1
ATOM 12381 C CA . ASP B 1 673 ? 36.781 -11.625 -0.453 1 77.94 673 ASP B CA 1
ATOM 12382 C C . ASP B 1 673 ? 36.344 -12.469 -1.643 1 77.94 673 ASP B C 1
ATOM 12384 O O . ASP B 1 673 ? 37.094 -12.656 -2.602 1 77.94 673 ASP B O 1
ATOM 12388 N N . ARG B 1 674 ? 35.094 -13.102 -1.534 1 76.19 674 ARG B N 1
ATOM 12389 C CA . ARG B 1 674 ? 34.406 -13.914 -2.529 1 76.19 674 ARG B CA 1
ATOM 12390 C C . ARG B 1 674 ? 35.031 -15.297 -2.645 1 76.19 674 ARG B C 1
ATOM 12392 O O . ARG B 1 674 ? 34.844 -15.984 -3.648 1 76.19 674 ARG B O 1
ATOM 12399 N N . GLU B 1 675 ? 35.812 -15.734 -1.665 1 79.12 675 GLU B N 1
ATOM 12400 C CA . GLU B 1 675 ? 36.281 -17.109 -1.562 1 79.12 675 GLU B CA 1
ATOM 12401 C C . GLU B 1 675 ? 35.125 -18.078 -1.291 1 79.12 675 GLU B C 1
ATOM 12403 O O . GLU B 1 675 ? 34.188 -17.734 -0.54 1 79.12 675 GLU B O 1
ATOM 12408 N N . LEU B 1 676 ? 35.125 -19.047 -1.979 1 74.94 676 LEU B N 1
ATOM 12409 C CA . LEU B 1 676 ? 34.031 -20.016 -1.851 1 74.94 676 LEU B CA 1
ATOM 12410 C C . LEU B 1 676 ? 34.094 -20.703 -0.496 1 74.94 676 LEU B C 1
ATOM 12412 O O . LEU B 1 676 ? 35.094 -21.297 -0.137 1 74.94 676 LEU B O 1
ATOM 12416 N N . VAL B 1 677 ? 33.125 -20.594 0.372 1 78.88 677 VAL B N 1
ATOM 12417 C CA . VAL B 1 677 ? 32.906 -21.281 1.639 1 78.88 677 VAL B CA 1
ATOM 12418 C C . VAL B 1 677 ? 31.609 -22.062 1.598 1 78.88 677 VAL B C 1
ATOM 12420 O O . VAL B 1 677 ? 30.531 -21.484 1.416 1 78.88 677 VAL B O 1
ATOM 12423 N N . ASP B 1 678 ? 31.656 -23.359 1.69 1 73.5 678 ASP B N 1
ATOM 12424 C CA . ASP B 1 678 ? 30.5 -24.266 1.611 1 73.5 678 ASP B CA 1
ATOM 12425 C C . ASP B 1 678 ? 29.719 -24.031 0.329 1 73.5 678 ASP B C 1
ATOM 12427 O O . ASP B 1 678 ? 28.484 -24.031 0.349 1 73.5 678 ASP B O 1
ATOM 12431 N N . GLY B 1 679 ? 30.406 -23.625 -0.772 1 71.56 679 GLY B N 1
ATOM 12432 C CA . GLY B 1 679 ? 29.828 -23.5 -2.104 1 71.56 679 GLY B CA 1
ATOM 12433 C C . GLY B 1 679 ? 29.375 -22.094 -2.42 1 71.56 679 GLY B C 1
ATOM 12434 O O . GLY B 1 679 ? 28.922 -21.812 -3.531 1 71.56 679 GLY B O 1
ATOM 12435 N N . ARG B 1 680 ? 29.344 -21.203 -1.485 1 76.75 680 ARG B N 1
ATOM 12436 C CA . ARG B 1 680 ? 28.922 -19.828 -1.685 1 76.75 680 ARG B CA 1
ATOM 12437 C C . ARG B 1 680 ? 30.094 -18.859 -1.556 1 76.75 680 ARG B C 1
ATOM 12439 O O . ARG B 1 680 ? 31 -19.094 -0.756 1 76.75 680 ARG B O 1
ATOM 12446 N N . PRO B 1 681 ? 30.062 -17.891 -2.449 1 79.81 681 PRO B N 1
ATOM 12447 C CA . PRO B 1 681 ? 31.141 -16.906 -2.303 1 79.81 681 PRO B CA 1
ATOM 12448 C C . PRO B 1 681 ? 30.984 -16.031 -1.058 1 79.81 681 PRO B C 1
ATOM 12450 O O . PRO B 1 681 ? 29.984 -15.336 -0.911 1 79.81 681 PRO B O 1
ATOM 12453 N N . MET B 1 682 ? 31.906 -16.047 -0.113 1 83.12 682 MET B N 1
ATOM 12454 C CA . MET B 1 682 ? 31.922 -15.273 1.127 1 83.12 682 MET B CA 1
ATOM 12455 C C . MET B 1 682 ? 32.375 -13.844 0.875 1 83.12 682 MET B C 1
ATOM 12457 O O . MET B 1 682 ? 33.469 -13.633 0.298 1 83.12 682 MET B O 1
ATOM 12461 N N . PHE B 1 683 ? 31.547 -12.859 1.204 1 82.81 683 PHE B N 1
ATOM 12462 C CA . PHE B 1 683 ? 31.938 -11.461 1.094 1 82.81 683 PHE B CA 1
ATOM 12463 C C . PHE B 1 683 ? 32.594 -10.977 2.381 1 82.81 683 PHE B C 1
ATOM 12465 O O . PHE B 1 683 ? 32.031 -11.141 3.469 1 82.81 683 PHE B O 1
ATOM 12472 N N . VAL B 1 684 ? 33.812 -10.469 2.348 1 82.19 684 VAL B N 1
ATOM 12473 C CA . VAL B 1 684 ? 34.562 -10.023 3.514 1 82.19 684 VAL B CA 1
ATOM 12474 C C . VAL B 1 684 ? 34.688 -8.5 3.494 1 82.19 684 VAL B C 1
ATOM 12476 O O . VAL B 1 684 ? 35.219 -7.93 2.531 1 82.19 684 VAL B O 1
ATOM 12479 N N . SER B 1 685 ? 34.062 -7.809 4.398 1 79.69 685 SER B N 1
ATOM 12480 C CA . SER B 1 685 ? 34.156 -6.355 4.48 1 79.69 685 SER B CA 1
ATOM 12481 C C . SER B 1 685 ? 34.656 -5.906 5.848 1 79.69 685 SER B C 1
ATOM 12483 O O . SER B 1 685 ? 34.562 -6.656 6.824 1 79.69 685 SER B O 1
ATOM 12485 N N . ARG B 1 686 ? 35.281 -4.824 5.918 1 77.5 686 ARG B N 1
ATOM 12486 C CA . ARG B 1 686 ? 35.719 -4.25 7.184 1 77.5 686 ARG B CA 1
ATOM 12487 C C . ARG B 1 686 ? 34.531 -3.881 8.062 1 77.5 686 ARG B C 1
ATOM 12489 O O . ARG B 1 686 ? 33.531 -3.375 7.574 1 77.5 686 ARG B O 1
ATOM 12496 N N . TYR B 1 687 ? 34.406 -4.383 9.336 1 72.25 687 TYR B N 1
ATOM 12497 C CA . TYR B 1 687 ? 33.344 -4.004 10.273 1 72.25 687 TYR B CA 1
ATOM 12498 C C . TYR B 1 687 ? 33.406 -2.516 10.594 1 72.25 687 TYR B C 1
ATOM 12500 O O . TYR B 1 687 ? 34.438 -2.014 11.055 1 72.25 687 TYR B O 1
ATOM 12508 N N . GLU B 1 688 ? 32.531 -1.687 10 1 62.5 688 GLU B N 1
ATOM 12509 C CA . GLU B 1 688 ? 32.406 -0.283 10.383 1 62.5 688 GLU B CA 1
ATOM 12510 C C . GLU B 1 688 ? 31.219 -0.06 11.305 1 62.5 688 GLU B C 1
ATOM 12512 O O . GLU B 1 688 ? 30.109 -0.537 11.023 1 62.5 688 GLU B O 1
ATOM 12517 N N . ALA B 1 689 ? 31.312 0.197 12.562 1 52.25 689 ALA B N 1
ATOM 12518 C CA . ALA B 1 689 ? 30.297 0.417 13.578 1 52.25 689 ALA B CA 1
ATOM 12519 C C . ALA B 1 689 ? 29.188 1.327 13.055 1 52.25 689 ALA B C 1
ATOM 12521 O O . ALA B 1 689 ? 28.031 1.199 13.453 1 52.25 689 ALA B O 1
ATOM 12522 N N . ASP B 1 690 ? 29.406 2.404 12.328 1 43.22 690 ASP B N 1
ATOM 12523 C CA . ASP B 1 690 ? 28.453 3.322 11.711 1 43.22 690 ASP B CA 1
ATOM 12524 C C . ASP B 1 690 ? 28.078 2.865 10.297 1 43.22 690 ASP B C 1
ATOM 12526 O O . ASP B 1 690 ? 28.953 2.736 9.438 1 43.22 690 ASP B O 1
ATOM 12530 N N . PRO B 1 691 ? 26.938 2.131 10.141 1 42.59 691 PRO B N 1
ATOM 12531 C CA . PRO B 1 691 ? 26.5 1.5 8.898 1 42.59 691 PRO B CA 1
ATOM 12532 C C . PRO B 1 691 ? 26.656 2.414 7.684 1 42.59 691 PRO B C 1
ATOM 12534 O O . PRO B 1 691 ? 26.547 1.955 6.543 1 42.59 691 PRO B O 1
ATOM 12537 N N . SER B 1 692 ? 26.641 3.754 7.875 1 39.69 692 SER B N 1
ATOM 12538 C CA . SER B 1 692 ? 26.594 4.699 6.762 1 39.69 692 SER B CA 1
ATOM 12539 C C . SER B 1 692 ? 27.859 4.613 5.914 1 39.69 692 SER B C 1
ATOM 12541 O O . SER B 1 692 ? 27.906 5.156 4.805 1 39.69 692 SER B O 1
ATOM 12543 N N . PHE B 1 693 ? 28.938 4.098 6.508 1 38.69 693 PHE B N 1
ATOM 12544 C CA . PHE B 1 693 ? 30.203 4.168 5.781 1 38.69 693 PHE B CA 1
ATOM 12545 C C . PHE B 1 693 ? 30.484 2.861 5.051 1 38.69 693 PHE B C 1
ATOM 12547 O O . PHE B 1 693 ? 31.609 2.375 5.051 1 38.69 693 PHE B O 1
ATOM 12554 N N . LYS B 1 694 ? 29.469 2.174 4.707 1 39.69 694 LYS B N 1
ATOM 12555 C CA . LYS B 1 694 ? 29.781 0.949 3.98 1 39.69 694 LYS B CA 1
ATOM 12556 C C . LYS B 1 694 ? 30.484 1.262 2.662 1 39.69 694 LYS B C 1
ATOM 12558 O O . LYS B 1 694 ? 29.859 1.724 1.711 1 39.69 694 LYS B O 1
ATOM 12563 N N . THR B 1 695 ? 31.672 1.645 2.607 1 37.06 695 THR B N 1
ATOM 12564 C CA . THR B 1 695 ? 32.406 1.756 1.346 1 37.06 695 THR B CA 1
ATOM 12565 C C . THR B 1 695 ? 32.5 0.396 0.662 1 37.06 695 THR B C 1
ATOM 12567 O O . THR B 1 695 ? 33 -0.567 1.258 1 37.06 695 THR B O 1
ATOM 12570 N N . PRO B 1 696 ? 31.719 0.035 -0.241 1 39.41 696 PRO B N 1
ATOM 12571 C CA . PRO B 1 696 ? 31.953 -1.251 -0.902 1 39.41 696 PRO B CA 1
ATOM 12572 C C . PRO B 1 696 ? 33.406 -1.457 -1.297 1 39.41 696 PRO B C 1
ATOM 12574 O O . PRO B 1 696 ? 34.031 -0.552 -1.855 1 39.41 696 PRO B O 1
ATOM 12577 N N . VAL B 1 697 ? 34.062 -2.129 -0.517 1 40.81 697 VAL B N 1
ATOM 12578 C CA . VAL B 1 697 ? 35.469 -2.404 -0.736 1 40.81 697 VAL B CA 1
ATOM 12579 C C . VAL B 1 697 ? 35.688 -2.793 -2.193 1 40.81 697 VAL B C 1
ATOM 12581 O O . VAL B 1 697 ? 36.719 -2.418 -2.789 1 40.81 697 VAL B O 1
ATOM 12584 N N . PHE B 1 698 ? 34.969 -3.672 -2.633 1 41.69 698 PHE B N 1
ATOM 12585 C CA . PHE B 1 698 ? 35.312 -4.188 -3.949 1 41.69 698 PHE B CA 1
ATOM 12586 C C . PHE B 1 698 ? 34.812 -3.248 -5.047 1 41.69 698 PHE B C 1
ATOM 12588 O O . PHE B 1 698 ? 33.625 -2.975 -5.156 1 41.69 698 PHE B O 1
ATOM 12595 N N . HIS B 1 699 ? 35.688 -2.203 -5.43 1 44.31 699 HIS B N 1
ATOM 12596 C CA . HIS B 1 699 ? 35.406 -1.261 -6.508 1 44.31 699 HIS B CA 1
ATOM 12597 C C . HIS B 1 699 ? 35.688 -1.88 -7.871 1 44.31 699 HIS B C 1
ATOM 12599 O O . HIS B 1 699 ? 36.781 -2.414 -8.094 1 44.31 699 HIS B O 1
ATOM 12605 N N . PHE B 1 700 ? 34.75 -2.328 -8.555 1 45.81 700 PHE B N 1
ATOM 12606 C CA . PHE B 1 700 ? 34.969 -2.689 -9.953 1 45.81 700 PHE B CA 1
ATOM 12607 C C . PHE B 1 700 ? 35.5 -1.508 -10.742 1 45.81 700 PHE B C 1
ATOM 12609 O O . PHE B 1 700 ? 35.094 -0.368 -10.539 1 45.81 700 PHE B O 1
ATOM 12616 N N . SER B 1 701 ? 36.625 -1.616 -11.195 1 50 701 SER B N 1
ATOM 12617 C CA . SER B 1 701 ? 37.188 -0.552 -12.016 1 50 701 SER B CA 1
ATOM 12618 C C . SER B 1 701 ? 36.25 -0.143 -13.133 1 50 701 SER B C 1
ATOM 12620 O O . SER B 1 701 ? 35.656 -0.998 -13.805 1 50 701 SER B O 1
ATOM 12622 N N . GLN B 1 702 ? 35.625 0.976 -13 1 51.44 702 GLN B N 1
ATOM 12623 C CA . GLN B 1 702 ? 34.688 1.523 -14 1 51.44 702 GLN B CA 1
ATOM 12624 C C . GLN B 1 702 ? 35.438 1.929 -15.266 1 51.44 702 GLN B C 1
ATOM 12626 O O . GLN B 1 702 ? 34.875 2.539 -16.172 1 51.44 702 GLN B O 1
ATOM 12631 N N . ARG B 1 703 ? 36.812 1.565 -15.391 1 55.25 703 ARG B N 1
ATOM 12632 C CA . ARG B 1 703 ? 37.625 1.942 -16.562 1 55.25 703 ARG B CA 1
ATOM 12633 C C . ARG B 1 703 ? 37.906 0.73 -17.438 1 55.25 703 ARG B C 1
ATOM 12635 O O . ARG B 1 703 ? 37.781 -0.411 -16.984 1 55.25 703 ARG B O 1
ATOM 12642 N N . LEU B 1 704 ? 38.094 1.121 -18.734 1 65.44 704 LEU B N 1
ATOM 12643 C CA . LEU B 1 704 ? 38.531 0.129 -19.719 1 65.44 704 LEU B CA 1
ATOM 12644 C C . LEU B 1 704 ? 39.844 -0.545 -19.281 1 65.44 704 LEU B C 1
ATOM 12646 O O . LEU B 1 704 ? 40.844 0.128 -19.047 1 65.44 704 LEU B O 1
ATOM 12650 N N . GLU B 1 705 ? 39.844 -1.796 -18.828 1 74.19 705 GLU B N 1
ATOM 12651 C CA . GLU B 1 705 ? 41 -2.564 -18.438 1 74.19 705 GLU B CA 1
ATOM 12652 C C . GLU B 1 705 ? 41.5 -3.42 -19.609 1 74.19 705 GLU B C 1
ATOM 12654 O O . GLU B 1 705 ? 40.969 -4.496 -19.859 1 74.19 705 GLU B O 1
ATOM 12659 N N . LYS B 1 706 ? 42.469 -2.93 -20.406 1 78.06 706 LYS B N 1
ATOM 12660 C CA . LYS B 1 706 ? 42.938 -3.502 -21.656 1 78.06 706 LYS B CA 1
ATOM 12661 C C . LYS B 1 706 ? 43.531 -4.887 -21.438 1 78.06 706 LYS B C 1
ATOM 12663 O O . LYS B 1 706 ? 43.656 -5.664 -22.391 1 78.06 706 LYS B O 1
ATOM 12668 N N . ASN B 1 707 ? 43.938 -5.195 -20.219 1 82.44 707 ASN B N 1
ATOM 12669 C CA . ASN B 1 707 ? 44.531 -6.5 -19.969 1 82.44 707 ASN B CA 1
ATOM 12670 C C . ASN B 1 707 ? 43.5 -7.496 -19.438 1 82.44 707 ASN B C 1
ATOM 12672 O O . ASN B 1 707 ? 43.844 -8.609 -19.047 1 82.44 707 ASN B O 1
ATOM 12676 N N . LYS B 1 708 ? 42.188 -7.035 -19.359 1 81.56 708 LYS B N 1
ATOM 12677 C CA . LYS B 1 708 ? 41.125 -7.863 -18.797 1 81.56 708 LYS B CA 1
ATOM 12678 C C . LYS B 1 708 ? 40.062 -8.211 -19.859 1 81.56 708 LYS B C 1
ATOM 12680 O O . LYS B 1 708 ? 39.625 -7.348 -20.625 1 81.56 708 LYS B O 1
ATOM 12685 N N . VAL B 1 709 ? 39.844 -9.516 -20.016 1 87 709 VAL B N 1
ATOM 12686 C CA . VAL B 1 709 ? 38.875 -10.062 -20.984 1 87 709 VAL B CA 1
ATOM 12687 C C . VAL B 1 709 ? 37.594 -10.484 -20.25 1 87 709 VAL B C 1
ATOM 12689 O O . VAL B 1 709 ? 37.656 -11.188 -19.234 1 87 709 VAL B O 1
ATOM 12692 N N . PHE B 1 710 ? 36.438 -10.039 -20.734 1 84.69 710 PHE B N 1
ATOM 12693 C CA . PHE B 1 710 ? 35.125 -10.406 -20.281 1 84.69 710 PHE B CA 1
ATOM 12694 C C . PHE B 1 710 ? 34.531 -11.531 -21.141 1 84.69 710 PHE B C 1
ATOM 12696 O O . PHE B 1 710 ? 34.469 -11.406 -22.375 1 84.69 710 PHE B O 1
ATOM 12703 N N . VAL B 1 711 ? 34.188 -12.57 -20.469 1 85.69 711 VAL B N 1
ATOM 12704 C CA . VAL B 1 711 ? 33.625 -13.727 -21.156 1 85.69 711 VAL B CA 1
ATOM 12705 C C . VAL B 1 711 ? 32.188 -13.938 -20.734 1 85.69 711 VAL B C 1
ATOM 12707 O O . VAL B 1 711 ? 31.891 -13.992 -19.531 1 85.69 711 VAL B O 1
ATOM 12710 N N . LYS B 1 712 ? 31.266 -14.008 -21.703 1 85.12 712 LYS B N 1
ATOM 12711 C CA . LYS B 1 712 ? 29.844 -14.258 -21.484 1 85.12 712 LYS B CA 1
ATOM 12712 C C . LYS B 1 712 ? 29.406 -15.531 -22.188 1 85.12 712 LYS B C 1
ATOM 12714 O O . LYS B 1 712 ? 29.922 -15.875 -23.25 1 85.12 712 LYS B O 1
ATOM 12719 N N . GLY B 1 713 ? 28.438 -16.234 -21.5 1 80.19 713 GLY B N 1
ATOM 12720 C CA . GLY B 1 713 ? 27.859 -17.438 -22.094 1 80.19 713 GLY B CA 1
ATOM 12721 C C . GLY B 1 713 ? 28.625 -18.703 -21.766 1 80.19 713 GLY B C 1
ATOM 12722 O O . GLY B 1 713 ? 28.609 -19.656 -22.531 1 80.19 713 GLY B O 1
ATOM 12723 N N . LEU B 1 714 ? 29.25 -18.812 -20.688 1 80.88 714 LEU B N 1
ATOM 12724 C CA . LEU B 1 714 ? 30.031 -19.969 -20.266 1 80.88 714 LEU B CA 1
ATOM 12725 C C . LEU B 1 714 ? 29.125 -21.062 -19.703 1 80.88 714 LEU B C 1
ATOM 12727 O O . LEU B 1 714 ? 28.188 -20.781 -18.953 1 80.88 714 LEU B O 1
ATOM 12731 N N . PRO B 1 715 ? 29.312 -22.203 -20.219 1 79.06 715 PRO B N 1
ATOM 12732 C CA . PRO B 1 715 ? 28.578 -23.297 -19.562 1 79.06 715 PRO B CA 1
ATOM 12733 C C . PRO B 1 715 ? 28.859 -23.391 -18.062 1 79.06 715 PRO B C 1
ATOM 12735 O O . PRO B 1 715 ? 30 -23.203 -17.641 1 79.06 715 PRO B O 1
ATOM 12738 N N . LYS B 1 716 ? 27.875 -23.547 -17.234 1 77.5 716 LYS B N 1
ATOM 12739 C CA . LYS B 1 716 ? 27.922 -23.531 -15.781 1 77.5 716 LYS B CA 1
ATOM 12740 C C . LYS B 1 716 ? 28.828 -24.625 -15.227 1 77.5 716 LYS B C 1
ATOM 12742 O O . LYS B 1 716 ? 29.25 -24.562 -14.07 1 77.5 716 LYS B O 1
ATOM 12747 N N . SER B 1 717 ? 29.172 -25.562 -16.078 1 75.44 717 SER B N 1
ATOM 12748 C CA . SER B 1 717 ? 29.984 -26.703 -15.656 1 75.44 717 SER B CA 1
ATOM 12749 C C . SER B 1 717 ? 31.469 -26.375 -15.75 1 75.44 717 SER B C 1
ATOM 12751 O O . SER B 1 717 ? 32.312 -27.125 -15.227 1 75.44 717 SER B O 1
ATOM 12753 N N . LYS B 1 718 ? 31.734 -25.297 -16.328 1 78.38 718 LYS B N 1
ATOM 12754 C CA . LYS B 1 718 ? 33.156 -25.031 -16.531 1 78.38 718 LYS B CA 1
ATOM 12755 C C . LYS B 1 718 ? 33.781 -24.438 -15.273 1 78.38 718 LYS B C 1
ATOM 12757 O O . LYS B 1 718 ? 33.188 -23.578 -14.617 1 78.38 718 LYS B O 1
ATOM 12762 N N . THR B 1 719 ? 34.906 -25.078 -15 1 79.44 719 THR B N 1
ATOM 12763 C CA . THR B 1 719 ? 35.656 -24.703 -13.805 1 79.44 719 THR B CA 1
ATOM 12764 C C . THR B 1 719 ? 36.75 -23.719 -14.148 1 79.44 719 THR B C 1
ATOM 12766 O O . THR B 1 719 ? 37.062 -23.5 -15.328 1 79.44 719 THR B O 1
ATOM 12769 N N . LYS B 1 720 ? 37.344 -23.047 -13.086 1 80.38 720 LYS B N 1
ATOM 12770 C CA . LYS B 1 720 ? 38.469 -22.125 -13.234 1 80.38 720 LYS B CA 1
ATOM 12771 C C . LYS B 1 720 ? 39.625 -22.766 -13.992 1 80.38 720 LYS B C 1
ATOM 12773 O O . LYS B 1 720 ? 40.25 -22.141 -14.859 1 80.38 720 LYS B O 1
ATOM 12778 N N . ASP B 1 721 ? 39.812 -24.016 -13.766 1 81.88 721 ASP B N 1
ATOM 12779 C CA . ASP B 1 721 ? 40.906 -24.75 -14.422 1 81.88 721 ASP B CA 1
ATOM 12780 C C . ASP B 1 721 ? 40.625 -24.922 -15.914 1 81.88 721 ASP B C 1
ATOM 12782 O O . ASP B 1 721 ? 41.531 -24.828 -16.734 1 81.88 721 ASP B O 1
ATOM 12786 N N . ASP B 1 722 ? 39.406 -25.125 -16.203 1 81.31 722 ASP B N 1
ATOM 12787 C CA . ASP B 1 722 ? 39 -25.234 -17.594 1 81.31 722 ASP B CA 1
ATOM 12788 C C . ASP B 1 722 ? 39.281 -23.938 -18.344 1 81.31 722 ASP B C 1
ATOM 12790 O O . ASP B 1 722 ? 39.719 -23.953 -19.5 1 81.31 722 ASP B O 1
ATOM 12794 N N . LEU B 1 723 ? 39.031 -22.922 -17.688 1 85.62 723 LEU B N 1
ATOM 12795 C CA . LEU B 1 723 ? 39.219 -21.625 -18.328 1 85.62 723 LEU B CA 1
ATOM 12796 C C . LEU B 1 723 ? 40.688 -21.281 -18.453 1 85.62 723 LEU B C 1
ATOM 12798 O O . LEU B 1 723 ? 41.094 -20.656 -19.422 1 85.62 723 LEU B O 1
ATOM 12802 N N . ILE B 1 724 ? 41.406 -21.672 -17.469 1 84 724 ILE B N 1
ATOM 12803 C CA . ILE B 1 724 ? 42.875 -21.453 -17.531 1 84 724 ILE B CA 1
ATOM 12804 C C . ILE B 1 724 ? 43.438 -22.219 -18.719 1 84 724 ILE B C 1
ATOM 12806 O O . ILE B 1 724 ? 44.219 -21.672 -19.5 1 84 724 ILE B O 1
ATOM 12810 N N . LYS B 1 725 ? 42.969 -23.406 -18.906 1 84.38 725 LYS B N 1
ATOM 12811 C CA . LYS B 1 725 ? 43.438 -24.219 -20.016 1 84.38 725 LYS B CA 1
ATOM 12812 C C . LYS B 1 725 ? 43.031 -23.594 -21.359 1 84.38 725 LYS B C 1
ATOM 12814 O O . LYS B 1 725 ? 43.781 -23.641 -22.328 1 84.38 725 LYS B O 1
ATOM 12819 N N . LEU B 1 726 ? 41.906 -23.078 -21.359 1 84.75 726 LEU B N 1
ATOM 12820 C CA . LEU B 1 726 ? 41.344 -22.516 -22.594 1 84.75 726 LEU B CA 1
ATOM 12821 C C . LEU B 1 726 ? 42.031 -21.203 -22.953 1 84.75 726 LEU B C 1
ATOM 12823 O O . LEU B 1 726 ? 42.25 -20.906 -24.125 1 84.75 726 LEU B O 1
ATOM 12827 N N . PHE B 1 727 ? 42.438 -20.406 -22.047 1 87.75 727 PHE B N 1
ATOM 12828 C CA . PHE B 1 727 ? 42.875 -19.047 -22.312 1 87.75 727 PHE B CA 1
ATOM 12829 C C . PHE B 1 727 ? 44.406 -18.922 -22.141 1 87.75 727 PHE B C 1
ATOM 12831 O O . PHE B 1 727 ? 45 -17.922 -22.578 1 87.75 727 PHE B O 1
ATOM 12838 N N . GLU B 1 728 ? 45 -19.891 -21.547 1 87.12 728 GLU B N 1
ATOM 12839 C CA . GLU B 1 728 ? 46.406 -19.891 -21.25 1 87.12 728 GLU B CA 1
ATOM 12840 C C . GLU B 1 728 ? 47.25 -19.859 -22.547 1 87.12 728 GLU B C 1
ATOM 12842 O O . GLU B 1 728 ? 48.312 -19.25 -22.594 1 87.12 728 GLU B O 1
ATOM 12847 N N . PRO B 1 729 ? 46.75 -20.562 -23.578 1 86.44 729 PRO B N 1
ATOM 12848 C CA . PRO B 1 729 ? 47.531 -20.594 -24.812 1 86.44 729 PRO B CA 1
ATOM 12849 C C . PRO B 1 729 ? 47.781 -19.203 -25.391 1 86.44 729 PRO B C 1
ATOM 12851 O O . PRO B 1 729 ? 48.688 -19.031 -26.203 1 86.44 729 PRO B O 1
ATOM 12854 N N . PHE B 1 730 ? 47.156 -18.25 -25.047 1 85.94 730 PHE B N 1
ATOM 12855 C CA . PHE B 1 730 ? 47.25 -16.938 -25.688 1 85.94 730 PHE B CA 1
ATOM 12856 C C . PHE B 1 730 ? 48.156 -16.016 -24.875 1 85.94 730 PHE B C 1
ATOM 12858 O O . PHE B 1 730 ? 48.531 -14.922 -25.344 1 85.94 730 PHE B O 1
ATOM 12865 N N . GLY B 1 731 ? 48.5 -16.422 -23.688 1 83.19 731 GLY B N 1
ATOM 12866 C CA . GLY B 1 731 ? 49.375 -15.602 -22.859 1 83.19 731 GLY B CA 1
ATOM 12867 C C . GLY B 1 731 ? 49.375 -16 -21.406 1 83.19 731 GLY B C 1
ATOM 12868 O O . GLY B 1 731 ? 48.656 -16.906 -21 1 83.19 731 GLY B O 1
ATOM 12869 N N . ILE B 1 732 ? 50.219 -15.281 -20.719 1 83.25 732 ILE B N 1
ATOM 12870 C CA . ILE B 1 732 ? 50.344 -15.547 -19.297 1 83.25 732 ILE B CA 1
ATOM 12871 C C . ILE B 1 732 ? 49.156 -14.914 -18.547 1 83.25 732 ILE B C 1
ATOM 12873 O O . ILE B 1 732 ? 48.938 -13.703 -18.656 1 83.25 732 ILE B O 1
ATOM 12877 N N . LEU B 1 733 ? 48.281 -15.727 -17.938 1 83.31 733 LEU B N 1
ATOM 12878 C CA . LEU B 1 733 ? 47.094 -15.297 -17.219 1 83.31 733 LEU B CA 1
ATOM 12879 C C . LEU B 1 733 ? 47.469 -14.758 -15.836 1 83.31 733 LEU B C 1
ATOM 12881 O O . LEU B 1 733 ? 48.281 -15.375 -15.125 1 83.31 733 LEU B O 1
ATOM 12885 N N . LYS B 1 734 ? 47.188 -13.523 -15.484 1 82.06 734 LYS B N 1
ATOM 12886 C CA . LYS B 1 734 ? 47.375 -12.914 -14.172 1 82.06 734 LYS B CA 1
ATOM 12887 C C . LYS B 1 734 ? 46.312 -13.398 -13.188 1 82.06 734 LYS B C 1
ATOM 12889 O O . LYS B 1 734 ? 46.625 -13.719 -12.039 1 82.06 734 LYS B O 1
ATOM 12894 N N . ASP B 1 735 ? 45.062 -13.328 -13.68 1 81.06 735 ASP B N 1
ATOM 12895 C CA . ASP B 1 735 ? 43.938 -13.742 -12.82 1 81.06 735 ASP B CA 1
ATOM 12896 C C . ASP B 1 735 ? 42.781 -14.227 -13.656 1 81.06 735 ASP B C 1
ATOM 12898 O O . ASP B 1 735 ? 42.562 -13.773 -14.781 1 81.06 735 ASP B O 1
ATOM 12902 N N . VAL B 1 736 ? 42.062 -15.312 -13.281 1 83.94 736 VAL B N 1
ATOM 12903 C CA . VAL B 1 736 ? 40.812 -15.812 -13.859 1 83.94 736 VAL B CA 1
ATOM 12904 C C . VAL B 1 736 ? 39.719 -15.812 -12.797 1 83.94 736 VAL B C 1
ATOM 12906 O O . VAL B 1 736 ? 39.844 -16.484 -11.766 1 83.94 736 VAL B O 1
ATOM 12909 N N . ARG B 1 737 ? 38.688 -15.031 -13.062 1 80.62 737 ARG B N 1
ATOM 12910 C CA . ARG B 1 737 ? 37.594 -14.922 -12.117 1 80.62 737 ARG B CA 1
ATOM 12911 C C . ARG B 1 737 ? 36.25 -15.336 -12.766 1 80.62 737 ARG B C 1
ATOM 12913 O O . ARG B 1 737 ? 35.844 -14.734 -13.758 1 80.62 737 ARG B O 1
ATOM 12920 N N . ILE B 1 738 ? 35.594 -16.375 -12.25 1 79.75 738 ILE B N 1
ATOM 12921 C CA . ILE B 1 738 ? 34.25 -16.766 -12.656 1 79.75 738 ILE B CA 1
ATOM 12922 C C . ILE B 1 738 ? 33.219 -16.031 -11.789 1 79.75 738 ILE B C 1
ATOM 12924 O O . ILE B 1 738 ? 33.312 -16.062 -10.562 1 79.75 738 ILE B O 1
ATOM 12928 N N . VAL B 1 739 ? 32.281 -15.328 -12.453 1 78.62 739 VAL B N 1
ATOM 12929 C CA . VAL B 1 739 ? 31.234 -14.586 -11.75 1 78.62 739 VAL B CA 1
ATOM 12930 C C . VAL B 1 739 ? 30.125 -15.547 -11.32 1 78.62 739 VAL B C 1
ATOM 12932 O O . VAL B 1 739 ? 29.609 -16.312 -12.133 1 78.62 739 VAL B O 1
ATOM 12935 N N . THR B 1 740 ? 29.875 -15.641 -10.047 1 75.75 740 THR B N 1
ATOM 12936 C CA . THR B 1 740 ? 28.859 -16.516 -9.477 1 75.75 740 THR B CA 1
ATOM 12937 C C . THR B 1 740 ? 27.703 -15.695 -8.883 1 75.75 740 THR B C 1
ATOM 12939 O O . THR B 1 740 ? 27.875 -14.516 -8.57 1 75.75 740 THR B O 1
ATOM 12942 N N . PHE B 1 741 ? 26.531 -16.312 -8.883 1 74.25 741 PHE B N 1
ATOM 12943 C CA . PHE B 1 741 ? 25.422 -15.781 -8.086 1 74.25 741 PHE B CA 1
ATOM 12944 C C . PHE B 1 741 ? 25.781 -15.805 -6.605 1 74.25 741 PHE B C 1
ATOM 12946 O O . PHE B 1 741 ? 26.75 -16.438 -6.199 1 74.25 741 PHE B O 1
ATOM 12953 N N . ARG B 1 742 ? 25.047 -15.188 -5.879 1 70.94 742 ARG B N 1
ATOM 12954 C CA . ARG B 1 742 ? 25.219 -15.211 -4.43 1 70.94 742 ARG B CA 1
ATOM 12955 C C . ARG B 1 742 ? 25.172 -16.641 -3.898 1 70.94 742 ARG B C 1
ATOM 12957 O O . ARG B 1 742 ? 25.766 -16.953 -2.861 1 70.94 742 ARG B O 1
ATOM 12964 N N . SER B 1 743 ? 24.547 -17.406 -4.695 1 67 743 SER B N 1
ATOM 12965 C CA . SER B 1 743 ? 24.391 -18.812 -4.332 1 67 743 SER B CA 1
ATOM 12966 C C . SER B 1 743 ? 25.656 -19.609 -4.652 1 67 743 SER B C 1
ATOM 12968 O O . SER B 1 743 ? 25.797 -20.75 -4.211 1 67 743 SER B O 1
ATOM 12970 N N . GLY B 1 744 ? 26.453 -18.984 -5.379 1 66.88 744 GLY B N 1
ATOM 12971 C CA . GLY B 1 744 ? 27.688 -19.688 -5.75 1 66.88 744 GLY B CA 1
ATOM 12972 C C . GLY B 1 744 ? 27.625 -20.281 -7.141 1 66.88 744 GLY B C 1
ATOM 12973 O O . GLY B 1 744 ? 28.641 -20.75 -7.66 1 66.88 744 GLY B O 1
ATOM 12974 N N . GLN B 1 745 ? 26.578 -20.438 -7.605 1 71.56 745 GLN B N 1
ATOM 12975 C CA . GLN B 1 745 ? 26.453 -21 -8.945 1 71.56 745 GLN B CA 1
ATOM 12976 C C . GLN B 1 745 ? 27 -20.031 -10 1 71.56 745 GLN B C 1
ATOM 12978 O O . GLN B 1 745 ? 26.781 -18.828 -9.914 1 71.56 745 GLN B O 1
ATOM 12983 N N . PRO B 1 746 ? 27.672 -20.578 -10.875 1 76.75 746 PRO B N 1
ATOM 12984 C CA . PRO B 1 746 ? 28.281 -19.703 -11.891 1 76.75 746 PRO B CA 1
ATOM 12985 C C . PRO B 1 746 ? 27.234 -19.031 -12.773 1 76.75 746 PRO B C 1
ATOM 12987 O O . PRO B 1 746 ? 26.234 -19.641 -13.148 1 76.75 746 PRO B O 1
ATOM 12990 N N . LYS B 1 747 ? 27.281 -17.719 -13.039 1 79.94 747 LYS B N 1
ATOM 12991 C CA . LYS B 1 747 ? 26.391 -16.922 -13.883 1 79.94 747 LYS B CA 1
ATOM 12992 C C . LYS B 1 747 ? 26.703 -17.141 -15.359 1 79.94 747 LYS B C 1
ATOM 12994 O O . LYS B 1 747 ? 25.969 -16.656 -16.234 1 79.94 747 LYS B O 1
ATOM 12999 N N . GLY B 1 748 ? 27.766 -17.875 -15.586 1 78.75 748 GLY B N 1
ATOM 13000 C CA . GLY B 1 748 ? 28.203 -18.062 -16.969 1 78.75 748 GLY B CA 1
ATOM 13001 C C . GLY B 1 748 ? 29.047 -16.922 -17.484 1 78.75 748 GLY B C 1
ATOM 13002 O O . GLY B 1 748 ? 29.141 -16.703 -18.703 1 78.75 748 GLY B O 1
ATOM 13003 N N . ILE B 1 749 ? 29.531 -16.125 -16.594 1 86 749 ILE B N 1
ATOM 13004 C CA . ILE B 1 749 ? 30.359 -14.969 -16.922 1 86 749 ILE B CA 1
ATOM 13005 C C . ILE B 1 749 ? 31.703 -15.086 -16.203 1 86 749 ILE B C 1
ATOM 13007 O O . ILE B 1 749 ? 31.781 -15.586 -15.078 1 86 749 ILE B O 1
ATOM 13011 N N . ALA B 1 750 ? 32.656 -14.758 -16.906 1 86.62 750 ALA B N 1
ATOM 13012 C CA . ALA B 1 750 ? 34 -14.82 -16.297 1 86.62 750 ALA B CA 1
ATOM 13013 C C . ALA B 1 750 ? 34.875 -13.648 -16.734 1 86.62 750 ALA B C 1
ATOM 13015 O O . ALA B 1 750 ? 34.656 -13.086 -17.812 1 86.62 750 ALA B O 1
ATOM 13016 N N . TYR B 1 751 ? 35.781 -13.172 -15.859 1 86.31 751 TYR B N 1
ATOM 13017 C CA . TYR B 1 751 ? 36.781 -12.18 -16.156 1 86.31 751 TYR B CA 1
ATOM 13018 C C . TYR B 1 751 ? 38.188 -12.805 -16.156 1 86.31 751 TYR B C 1
ATOM 13020 O O . TYR B 1 751 ? 38.562 -13.461 -15.188 1 86.31 751 TYR B O 1
ATOM 13028 N N . ILE B 1 752 ? 38.844 -12.656 -17.234 1 87.25 752 ILE B N 1
ATOM 13029 C CA . ILE B 1 752 ? 40.188 -13.211 -17.391 1 87.25 752 ILE B CA 1
ATOM 13030 C C . ILE B 1 752 ? 41.219 -12.078 -17.547 1 87.25 752 ILE B C 1
ATOM 13032 O O . ILE B 1 752 ? 41.094 -11.25 -18.453 1 87.25 752 ILE B O 1
ATOM 13036 N N . GLU B 1 753 ? 42.156 -12.008 -16.641 1 86.19 753 GLU B N 1
ATOM 13037 C CA . GLU B 1 753 ? 43.156 -10.953 -16.641 1 86.19 753 GLU B CA 1
ATOM 13038 C C . GLU B 1 753 ? 44.531 -11.492 -17.078 1 86.19 753 GLU B C 1
ATOM 13040 O O . GLU B 1 753 ? 45.031 -12.453 -16.484 1 86.19 753 GLU B O 1
ATOM 13045 N N . TYR B 1 754 ? 45.094 -10.898 -18.25 1 87.25 754 TYR B N 1
ATOM 13046 C CA . TYR B 1 754 ? 46.406 -11.25 -18.781 1 87.25 754 TYR B CA 1
ATOM 13047 C C . TYR B 1 754 ? 47.469 -10.305 -18.25 1 87.25 754 TYR B C 1
ATOM 13049 O O . TYR B 1 754 ? 47.188 -9.18 -17.844 1 87.25 754 TYR B O 1
ATOM 13057 N N . GLU B 1 755 ? 48.656 -10.727 -18.125 1 82.25 755 GLU B N 1
ATOM 13058 C CA . GLU B 1 755 ? 49.781 -9.867 -17.75 1 82.25 755 GLU B CA 1
ATOM 13059 C C . GLU B 1 755 ? 50.094 -8.852 -18.844 1 82.25 755 GLU B C 1
ATOM 13061 O O . GLU B 1 755 ? 50.531 -7.734 -18.562 1 82.25 755 GLU B O 1
ATOM 13066 N N . ASP B 1 756 ? 49.812 -9.172 -20.125 1 81.38 756 ASP B N 1
ATOM 13067 C CA . ASP B 1 756 ? 50.094 -8.352 -21.297 1 81.38 756 ASP B CA 1
ATOM 13068 C C . ASP B 1 756 ? 48.812 -8.047 -22.078 1 81.38 756 ASP B C 1
ATOM 13070 O O . ASP B 1 756 ? 48.031 -8.953 -22.375 1 81.38 756 ASP B O 1
ATOM 13074 N N . PRO B 1 757 ? 48.5 -6.734 -22.344 1 83.12 757 PRO B N 1
ATOM 13075 C CA . PRO B 1 757 ? 47.312 -6.344 -23.078 1 83.12 757 PRO B CA 1
ATOM 13076 C C . PRO B 1 757 ? 47.219 -6.977 -24.469 1 83.12 757 PRO B C 1
ATOM 13078 O O . PRO B 1 757 ? 46.125 -7.184 -25 1 83.12 757 PRO B O 1
ATOM 13081 N N . VAL B 1 758 ? 48.375 -7.27 -25.031 1 83.25 758 VAL B N 1
ATOM 13082 C CA . VAL B 1 758 ? 48.406 -7.883 -26.344 1 83.25 758 VAL B CA 1
ATOM 13083 C C . VAL B 1 758 ? 47.812 -9.297 -26.281 1 83.25 758 VAL B C 1
ATOM 13085 O O . VAL B 1 758 ? 47.062 -9.711 -27.172 1 83.25 758 VAL B O 1
ATOM 13088 N N . ALA B 1 759 ? 48.094 -9.953 -25.25 1 83.75 759 ALA B N 1
ATOM 13089 C CA . ALA B 1 759 ? 47.562 -11.305 -25.062 1 83.75 759 ALA B CA 1
ATOM 13090 C C . ALA B 1 759 ? 46.031 -11.281 -24.922 1 83.75 759 ALA B C 1
ATOM 13092 O O . ALA B 1 759 ? 45.344 -12.148 -25.453 1 83.75 759 ALA B O 1
ATOM 13093 N N . ALA B 1 760 ? 45.5 -10.258 -24.25 1 84.44 760 ALA B N 1
ATOM 13094 C CA . ALA B 1 760 ? 44.062 -10.109 -24.062 1 84.44 760 ALA B CA 1
ATOM 13095 C C . ALA B 1 760 ? 43.344 -9.875 -25.406 1 84.44 760 ALA B C 1
ATOM 13097 O O . ALA B 1 760 ? 42.312 -10.469 -25.672 1 84.44 760 ALA B O 1
ATOM 13098 N N . SER B 1 761 ? 43.938 -9.109 -26.203 1 85.38 761 SER B N 1
ATOM 13099 C CA . SER B 1 761 ? 43.375 -8.828 -27.531 1 85.38 761 SER B CA 1
ATOM 13100 C C . SER B 1 761 ? 43.375 -10.062 -28.422 1 85.38 761 SER B C 1
ATOM 13102 O O . SER B 1 761 ? 42.438 -10.312 -29.172 1 85.38 761 SER B O 1
ATOM 13104 N N . GLN B 1 762 ? 44.438 -10.797 -28.328 1 84.69 762 GLN B N 1
ATOM 13105 C CA . GLN B 1 762 ? 44.531 -12.023 -29.109 1 84.69 762 GLN B CA 1
ATOM 13106 C C . GLN B 1 762 ? 43.5 -13.055 -28.656 1 84.69 762 GLN B C 1
ATOM 13108 O O . GLN B 1 762 ? 42.906 -13.75 -29.484 1 84.69 762 GLN B O 1
ATOM 13113 N N . ALA B 1 763 ? 43.25 -13.117 -27.406 1 84.25 763 ALA B N 1
ATOM 13114 C CA . ALA B 1 763 ? 42.25 -14.039 -26.859 1 84.25 763 ALA B CA 1
ATOM 13115 C C . ALA B 1 763 ? 40.844 -13.672 -27.359 1 84.25 763 ALA B C 1
ATOM 13117 O O . ALA B 1 763 ? 40.031 -14.547 -27.672 1 84.25 763 ALA B O 1
ATOM 13118 N N . VAL B 1 764 ? 40.562 -12.383 -27.438 1 83 764 VAL B N 1
ATOM 13119 C CA . VAL B 1 764 ? 39.25 -11.906 -27.875 1 83 764 VAL B CA 1
ATOM 13120 C C . VAL B 1 764 ? 39.031 -12.297 -29.344 1 83 764 VAL B C 1
ATOM 13122 O O . VAL B 1 764 ? 37.969 -12.781 -29.703 1 83 764 VAL B O 1
ATOM 13125 N N . VAL B 1 765 ? 40.062 -12.133 -30.094 1 82.44 765 VAL B N 1
ATOM 13126 C CA . VAL B 1 765 ? 39.969 -12.391 -31.516 1 82.44 765 VAL B CA 1
ATOM 13127 C C . VAL B 1 765 ? 39.812 -13.891 -31.766 1 82.44 765 VAL B C 1
ATOM 13129 O O . VAL B 1 765 ? 39.031 -14.312 -32.625 1 82.44 765 VAL B O 1
ATOM 13132 N N . LYS B 1 766 ? 40.438 -14.68 -30.984 1 81.44 766 LYS B N 1
ATOM 13133 C CA . LYS B 1 766 ? 40.469 -16.109 -31.297 1 81.44 766 LYS B CA 1
ATOM 13134 C C . LYS B 1 766 ? 39.312 -16.844 -30.594 1 81.44 766 LYS B C 1
ATOM 13136 O O . LYS B 1 766 ? 38.812 -17.844 -31.094 1 81.44 766 LYS B O 1
ATOM 13141 N N . LEU B 1 767 ? 38.844 -16.406 -29.5 1 80.81 767 LEU B N 1
ATOM 13142 C CA . LEU B 1 767 ? 37.906 -17.188 -28.703 1 80.81 767 LEU B CA 1
ATOM 13143 C C . LEU B 1 767 ? 36.5 -16.609 -28.75 1 80.81 767 LEU B C 1
ATOM 13145 O O . LEU B 1 767 ? 35.562 -17.25 -28.328 1 80.81 767 LEU B O 1
ATOM 13149 N N . ASP B 1 768 ? 36.406 -15.43 -29.297 1 82.38 768 ASP B N 1
ATOM 13150 C CA . ASP B 1 768 ? 35.062 -14.836 -29.375 1 82.38 768 ASP B CA 1
ATOM 13151 C C . ASP B 1 768 ? 34.188 -15.609 -30.344 1 82.38 768 ASP B C 1
ATOM 13153 O O . ASP B 1 768 ? 34.562 -15.828 -31.5 1 82.38 768 ASP B O 1
ATOM 13157 N N . GLY B 1 769 ? 33 -16.078 -29.891 1 80.44 769 GLY B N 1
ATOM 13158 C CA . GLY B 1 769 ? 32.031 -16.781 -30.719 1 80.44 769 GLY B CA 1
ATOM 13159 C C . GLY B 1 769 ? 32.281 -18.281 -30.75 1 80.44 769 GLY B C 1
ATOM 13160 O O . GLY B 1 769 ? 31.562 -19.016 -31.438 1 80.44 769 GLY B O 1
ATOM 13161 N N . ILE B 1 770 ? 33.125 -18.75 -30.031 1 79.88 770 ILE B N 1
ATOM 13162 C CA . ILE B 1 770 ? 33.406 -20.188 -30.047 1 79.88 770 ILE B CA 1
ATOM 13163 C C . ILE B 1 770 ? 32.375 -20.922 -29.203 1 79.88 770 ILE B C 1
ATOM 13165 O O . ILE B 1 770 ? 31.875 -20.391 -28.219 1 79.88 770 ILE B O 1
ATOM 13169 N N . GLU B 1 771 ? 31.953 -21.984 -29.672 1 78.75 771 GLU B N 1
ATOM 13170 C CA . GLU B 1 771 ? 30.984 -22.828 -28.984 1 78.75 771 GLU B CA 1
ATOM 13171 C C . GLU B 1 771 ? 31.656 -23.75 -27.969 1 78.75 771 GLU B C 1
ATOM 13173 O O . GLU B 1 771 ? 32.562 -24.516 -28.328 1 78.75 771 GLU B O 1
ATOM 13178 N N . LEU B 1 772 ? 31.469 -23.656 -26.75 1 76.19 772 LEU B N 1
ATOM 13179 C CA . LEU B 1 772 ? 31.984 -24.484 -25.672 1 76.19 772 LEU B CA 1
ATOM 13180 C C . LEU B 1 772 ? 30.875 -25.328 -25.062 1 76.19 772 LEU B C 1
ATOM 13182 O O . LEU B 1 772 ? 29.922 -24.781 -24.484 1 76.19 772 LEU B O 1
ATOM 13186 N N . ASP B 1 773 ? 30.875 -26.594 -25.062 1 72.56 773 ASP B N 1
ATOM 13187 C CA . ASP B 1 773 ? 29.922 -27.562 -24.531 1 72.56 773 ASP B CA 1
ATOM 13188 C C . ASP B 1 773 ? 28.5 -27.188 -24.953 1 72.56 773 ASP B C 1
ATOM 13190 O O . ASP B 1 773 ? 27.578 -27.234 -24.125 1 72.56 773 ASP B O 1
ATOM 13194 N N . GLY B 1 774 ? 28.297 -26.672 -26.203 1 71.62 774 GLY B N 1
ATOM 13195 C CA . GLY B 1 774 ? 27 -26.344 -26.781 1 71.62 774 GLY B CA 1
ATOM 13196 C C . GLY B 1 774 ? 26.609 -24.891 -26.609 1 71.62 774 GLY B C 1
ATOM 13197 O O . GLY B 1 774 ? 25.562 -24.453 -27.078 1 71.62 774 GLY B O 1
ATOM 13198 N N . LEU B 1 775 ? 27.453 -24.156 -26 1 76.44 775 LEU B N 1
ATOM 13199 C CA . LEU B 1 775 ? 27.141 -22.75 -25.797 1 76.44 775 LEU B CA 1
ATOM 13200 C C . LEU B 1 775 ? 28.172 -21.859 -26.484 1 76.44 775 LEU B C 1
ATOM 13202 O O . LEU B 1 775 ? 29.375 -22.141 -26.422 1 76.44 775 LEU B O 1
ATOM 13206 N N . LYS B 1 776 ? 27.562 -20.953 -27.172 1 80.31 776 LYS B N 1
ATOM 13207 C CA . LYS B 1 776 ? 28.453 -19.984 -27.812 1 80.31 776 LYS B CA 1
ATOM 13208 C C . LYS B 1 776 ? 28.938 -18.938 -26.812 1 80.31 776 LYS B C 1
ATOM 13210 O O . LYS B 1 776 ? 28.125 -18.25 -26.188 1 80.31 776 LYS B O 1
ATOM 13215 N N . ILE B 1 777 ? 30.25 -18.734 -26.703 1 80.44 777 ILE B N 1
ATOM 13216 C CA . ILE B 1 777 ? 30.781 -17.812 -25.703 1 80.44 777 ILE B CA 1
ATOM 13217 C C . ILE B 1 777 ? 31.125 -16.484 -26.359 1 80.44 777 ILE B C 1
ATOM 13219 O O . ILE B 1 777 ? 31.547 -16.453 -27.531 1 80.44 777 ILE B O 1
ATOM 13223 N N . SER B 1 778 ? 30.844 -15.391 -25.75 1 85.62 778 SER B N 1
ATOM 13224 C CA . SER B 1 778 ? 31.234 -14.055 -26.188 1 85.62 778 SER B CA 1
ATOM 13225 C C . SER B 1 778 ? 32.406 -13.516 -25.359 1 85.62 778 SER B C 1
ATOM 13227 O O . SER B 1 778 ? 32.312 -13.469 -24.125 1 85.62 778 SER B O 1
ATOM 13229 N N . VAL B 1 779 ? 33.531 -13.25 -26 1 85.12 779 VAL B N 1
ATOM 13230 C CA . VAL B 1 779 ? 34.75 -12.789 -25.328 1 85.12 779 VAL B CA 1
ATOM 13231 C C . VAL B 1 779 ? 35.062 -11.367 -25.781 1 85.12 779 VAL B C 1
ATOM 13233 O O . VAL B 1 779 ? 35.188 -11.086 -26.969 1 85.12 779 VAL B O 1
ATOM 13236 N N . ALA B 1 780 ? 35.031 -10.422 -24.891 1 84.88 780 ALA B N 1
ATOM 13237 C CA . ALA B 1 780 ? 35.312 -9.016 -25.188 1 84.88 780 ALA B CA 1
ATOM 13238 C C . ALA B 1 780 ? 36.281 -8.43 -24.156 1 84.88 780 ALA B C 1
ATOM 13240 O O . ALA B 1 780 ? 36.438 -8.977 -23.062 1 84.88 780 ALA B O 1
ATOM 13241 N N . ILE B 1 781 ? 37 -7.496 -24.484 1 81.62 781 ILE B N 1
ATOM 13242 C CA . ILE B 1 781 ? 37.812 -6.773 -23.531 1 81.62 781 ILE B CA 1
ATOM 13243 C C . ILE B 1 781 ? 36.938 -6.113 -22.484 1 81.62 781 ILE B C 1
ATOM 13245 O O . ILE B 1 781 ? 35.906 -5.539 -22.812 1 81.62 781 ILE B O 1
ATOM 13249 N N . SER B 1 782 ? 37.156 -6.289 -21.266 1 75.5 782 SER B N 1
ATOM 13250 C CA . SER B 1 782 ? 36.344 -5.844 -20.156 1 75.5 782 SER B CA 1
ATOM 13251 C C . SER B 1 782 ? 36.188 -4.324 -20.156 1 75.5 782 SER B C 1
ATOM 13253 O O . SER B 1 782 ? 37.156 -3.594 -20.031 1 75.5 782 SER B O 1
ATOM 13255 N N . ASN B 1 783 ? 35 -3.811 -20.641 1 68.12 783 ASN B N 1
ATOM 13256 C CA . ASN B 1 783 ? 34.562 -2.416 -20.562 1 68.12 783 ASN B CA 1
ATOM 13257 C C . ASN B 1 783 ? 33.344 -2.25 -19.672 1 68.12 783 ASN B C 1
ATOM 13259 O O . ASN B 1 783 ? 32.219 -2.283 -20.156 1 68.12 783 ASN B O 1
ATOM 13263 N N . PRO B 1 784 ? 33.406 -2.316 -18.484 1 59.12 784 PRO B N 1
ATOM 13264 C CA . PRO B 1 784 ? 32.25 -2.258 -17.594 1 59.12 784 PRO B CA 1
ATOM 13265 C C . PRO B 1 784 ? 31.422 -0.997 -17.797 1 59.12 784 PRO B C 1
ATOM 13267 O O . PRO B 1 784 ? 31.969 0.071 -18.094 1 59.12 784 PRO B O 1
ATOM 13270 N N . PRO B 1 785 ? 29.984 -1.174 -18.203 1 52.41 785 PRO B N 1
ATOM 13271 C CA . PRO B 1 785 ? 29.172 0.023 -18.453 1 52.41 785 PRO B CA 1
ATOM 13272 C C . PRO B 1 785 ? 29.344 1.086 -17.375 1 52.41 785 PRO B C 1
ATOM 13274 O O . PRO B 1 785 ? 29.5 0.753 -16.188 1 52.41 785 PRO B O 1
ATOM 13277 N N . GLN B 1 786 ? 29.703 2.221 -17.828 1 42.03 786 GLN B N 1
ATOM 13278 C CA . GLN B 1 786 ? 29.797 3.336 -16.891 1 42.03 786 GLN B CA 1
ATOM 13279 C C . GLN B 1 786 ? 28.453 3.564 -16.188 1 42.03 786 GLN B C 1
ATOM 13281 O O . GLN B 1 786 ? 27.406 3.502 -16.812 1 42.03 786 GLN B O 1
ATOM 13286 N N . ARG B 1 787 ? 28.281 3.395 -15.07 1 35.06 787 ARG B N 1
ATOM 13287 C CA . ARG B 1 787 ? 27.062 3.75 -14.359 1 35.06 787 ARG B CA 1
ATOM 13288 C C . ARG B 1 787 ? 26.547 5.117 -14.797 1 35.06 787 ARG B C 1
ATOM 13290 O O . ARG B 1 787 ? 27.266 6.117 -14.688 1 35.06 787 ARG B O 1
ATOM 13297 N N . LYS B 1 788 ? 25.516 5.211 -15.859 1 35.03 788 LYS B N 1
ATOM 13298 C CA . LYS B 1 788 ? 24.844 6.484 -16.109 1 35.03 788 LYS B CA 1
ATOM 13299 C C . LYS B 1 788 ? 24.5 7.188 -14.797 1 35.03 788 LYS B C 1
ATOM 13301 O O . LYS B 1 788 ? 23.922 6.582 -13.898 1 35.03 788 LYS B O 1
ATOM 13306 N N . GLU B 1 789 ? 25.094 8.203 -14.43 1 30.84 789 GLU B N 1
ATOM 13307 C CA . GLU B 1 789 ? 24.562 9.016 -13.344 1 30.84 789 GLU B CA 1
ATOM 13308 C C . GLU B 1 789 ? 23.078 9.312 -13.555 1 30.84 789 GLU B C 1
ATOM 13310 O O . GLU B 1 789 ? 22.688 9.836 -14.602 1 30.84 789 GLU B O 1
ATOM 13315 N N . GLU B 1 790 ? 22.109 8.594 -13.102 1 27.7 790 GLU B N 1
ATOM 13316 C CA . GLU B 1 790 ? 20.656 8.633 -13.18 1 27.7 790 GLU B CA 1
ATOM 13317 C C . GLU B 1 790 ? 20.125 10.055 -13.023 1 27.7 790 GLU B C 1
ATOM 13319 O O . GLU B 1 790 ? 20.156 10.617 -11.922 1 27.7 790 GLU B O 1
ATOM 13324 N N . VAL B 1 791 ? 20.422 11.094 -13.891 1 28.47 791 VAL B N 1
ATOM 13325 C CA . VAL B 1 791 ? 19.641 12.336 -13.914 1 28.47 791 VAL B CA 1
ATOM 13326 C C . VAL B 1 791 ? 18.156 12.016 -14.023 1 28.47 791 VAL B C 1
ATOM 13328 O O . VAL B 1 791 ? 17.75 11.203 -14.859 1 28.47 791 VAL B O 1
ATOM 13331 N N . ARG B 1 792 ? 17.281 12.352 -12.977 1 26.44 792 ARG B N 1
ATOM 13332 C CA . ARG B 1 792 ? 15.844 12.242 -12.836 1 26.44 792 ARG B CA 1
ATOM 13333 C C . ARG B 1 792 ? 15.125 12.844 -14.047 1 26.44 792 ARG B C 1
ATOM 13335 O O . ARG B 1 792 ? 14.922 14.055 -14.117 1 26.44 792 ARG B O 1
ATOM 13342 N N . SER B 1 793 ? 15.461 12.719 -15.281 1 24.08 793 SER B N 1
ATOM 13343 C CA . SER B 1 793 ? 14.688 13.289 -16.375 1 24.08 793 SER B CA 1
ATOM 13344 C C . SER B 1 793 ? 13.234 12.844 -16.328 1 24.08 793 SER B C 1
ATOM 13346 O O . SER B 1 793 ? 12.953 11.648 -16.219 1 24.08 793 SER B O 1
ATOM 13348 N N . ILE B 1 794 ? 12.234 13.805 -15.727 1 24.2 794 ILE B N 1
ATOM 13349 C CA . ILE B 1 794 ? 10.781 13.797 -15.672 1 24.2 794 ILE B CA 1
ATOM 13350 C C . ILE B 1 794 ? 10.211 13.461 -17.047 1 24.2 794 ILE B C 1
ATOM 13352 O O . ILE B 1 794 ? 10.289 14.273 -17.969 1 24.2 794 ILE B O 1
ATOM 13356 N N . GLU B 1 795 ? 10.461 12.445 -17.484 1 20.56 795 GLU B N 1
ATOM 13357 C CA . GLU B 1 795 ? 9.953 12.07 -18.812 1 20.56 795 GLU B CA 1
ATOM 13358 C C . GLU B 1 795 ? 8.438 12.203 -18.875 1 20.56 795 GLU B C 1
ATOM 13360 O O . GLU B 1 795 ? 7.723 11.703 -18 1 20.56 795 GLU B O 1
ATOM 13365 N N . LYS B 1 796 ? 7.965 13.375 -19.438 1 24.94 796 LYS B N 1
ATOM 13366 C CA . LYS B 1 796 ? 6.605 13.727 -19.844 1 24.94 796 LYS B CA 1
ATOM 13367 C C . LYS B 1 796 ? 5.848 12.5 -20.344 1 24.94 796 LYS B C 1
ATOM 13369 O O . LYS B 1 796 ? 6.344 11.773 -21.203 1 24.94 796 LYS B O 1
ATOM 13374 N N . ALA B 1 797 ? 5.02 11.984 -19.469 1 20.28 797 ALA B N 1
ATOM 13375 C CA . ALA B 1 797 ? 4.004 10.969 -19.719 1 20.28 797 ALA B CA 1
ATOM 13376 C C . ALA B 1 797 ? 3.16 11.328 -20.938 1 20.28 797 ALA B C 1
ATOM 13378 O O . ALA B 1 797 ? 2.42 12.312 -20.922 1 20.28 797 ALA B O 1
ATOM 13379 N N . ALA B 1 798 ? 3.68 11.273 -22.078 1 21.36 798 ALA B N 1
ATOM 13380 C CA . ALA B 1 798 ? 2.973 11.492 -23.344 1 21.36 798 ALA B CA 1
ATOM 13381 C C . ALA B 1 798 ? 1.691 10.664 -23.406 1 21.36 798 ALA B C 1
ATOM 13383 O O . ALA B 1 798 ? 1.72 9.445 -23.203 1 21.36 798 ALA B O 1
ATOM 13384 N N . PRO B 1 799 ? 0.53 11.383 -22.844 1 20.92 799 PRO B N 1
ATOM 13385 C CA . PRO B 1 799 ? -0.775 10.719 -22.859 1 20.92 799 PRO B CA 1
ATOM 13386 C C . PRO B 1 799 ? -1.052 10 -24.188 1 20.92 799 PRO B C 1
ATOM 13388 O O . PRO B 1 799 ? -0.73 10.516 -25.25 1 20.92 799 PRO B O 1
ATOM 13391 N N . ALA B 1 800 ? -0.843 8.82 -24 1 18.92 800 ALA B N 1
ATOM 13392 C CA . ALA B 1 800 ? -1.033 7.895 -25.109 1 18.92 800 ALA B CA 1
ATOM 13393 C C . ALA B 1 800 ? -2.412 8.07 -25.734 1 18.92 800 ALA B C 1
ATOM 13395 O O . ALA B 1 800 ? -3.434 7.867 -25.078 1 18.92 800 ALA B O 1
ATOM 13396 N N . LEU B 1 801 ? -2.553 9.367 -26.391 1 19.53 801 LEU B N 1
ATOM 13397 C CA . LEU B 1 801 ? -3.672 9.625 -27.297 1 19.53 801 LEU B CA 1
ATOM 13398 C C . LEU B 1 801 ? -4.02 8.383 -28.094 1 19.53 801 LEU B C 1
ATOM 13400 O O . LEU B 1 801 ? -3.215 7.918 -28.906 1 19.53 801 LEU B O 1
ATOM 13404 N N . GLY B 1 802 ? -4.492 7.457 -27.375 1 16.73 802 GLY B N 1
ATOM 13405 C CA . GLY B 1 802 ? -4.887 6.246 -28.078 1 16.73 802 GLY B CA 1
ATOM 13406 C C . GLY B 1 802 ? -5.738 6.52 -29.312 1 16.73 802 GLY B C 1
ATOM 13407 O O . GLY B 1 802 ? -6.965 6.422 -29.25 1 16.73 802 GLY B O 1
ATOM 13408 N N . GLY B 1 803 ? -5.367 7.668 -29.906 1 18.91 803 GLY B N 1
ATOM 13409 C CA . GLY B 1 803 ? -6.215 7.773 -31.094 1 18.91 803 GLY B CA 1
ATOM 13410 C C . GLY B 1 803 ? -6.305 6.477 -31.875 1 18.91 803 GLY B C 1
ATOM 13411 O O . GLY B 1 803 ? -5.293 5.949 -32.344 1 18.91 803 GLY B O 1
ATOM 13412 N N . GLY B 1 804 ? -6.977 5.668 -31.234 1 16.53 804 GLY B N 1
ATOM 13413 C CA . GLY B 1 804 ? -7.18 4.449 -32 1 16.53 804 GLY B CA 1
ATOM 13414 C C . GLY B 1 804 ? -7.453 4.703 -33.469 1 16.53 804 GLY B C 1
ATOM 13415 O O . GLY B 1 804 ? -7.727 5.84 -33.875 1 16.53 804 GLY B O 1
ATOM 13416 N N . SER B 1 805 ? -7.391 3.732 -34.125 1 16.78 805 SER B N 1
ATOM 13417 C CA . SER B 1 805 ? -7.098 3.416 -35.531 1 16.78 805 SER B CA 1
ATOM 13418 C C . SER B 1 805 ? -8.172 3.969 -36.469 1 16.78 805 SER B C 1
ATOM 13420 O O . SER B 1 805 ? -7.98 5.012 -37.094 1 16.78 805 SER B O 1
ATOM 13422 N N . ARG B 1 806 ? -8.812 3.131 -37.188 1 17.22 806 ARG B N 1
ATOM 13423 C CA . ARG B 1 806 ? -8.555 2.871 -38.594 1 17.22 806 ARG B CA 1
ATOM 13424 C C . ARG B 1 806 ? -9.602 3.545 -39.469 1 17.22 806 ARG B C 1
ATOM 13426 O O . ARG B 1 806 ? -9.297 3.986 -40.594 1 17.22 806 ARG B O 1
ATOM 13433 N N . VAL B 1 807 ? -10.938 3.547 -39.125 1 17.16 807 VAL B N 1
ATOM 13434 C CA . VAL B 1 807 ? -11.727 2.9 -40.188 1 17.16 807 VAL B CA 1
ATOM 13435 C C . VAL B 1 807 ? -12.141 3.93 -41.219 1 17.16 807 VAL B C 1
ATOM 13437 O O . VAL B 1 807 ? -13.016 4.762 -40.969 1 17.16 807 VAL B O 1
ATOM 13440 N N . THR B 1 808 ? -11.203 4.746 -41.656 1 16.47 808 THR B N 1
ATOM 13441 C CA . THR B 1 808 ? -11.789 5.676 -42.625 1 16.47 808 THR B CA 1
ATOM 13442 C C . THR B 1 808 ? -12.75 4.945 -43.562 1 16.47 808 THR B C 1
ATOM 13444 O O . THR B 1 808 ? -12.758 3.713 -43.625 1 16.47 808 THR B O 1
ATOM 13447 N N . GLY B 1 809 ? -13.266 5.664 -44.656 1 16.56 809 GLY B N 1
ATOM 13448 C CA . GLY B 1 809 ? -14.477 5.848 -45.438 1 16.56 809 GLY B CA 1
ATOM 13449 C C . GLY B 1 809 ? -14.617 4.84 -46.562 1 16.56 809 GLY B C 1
ATOM 13450 O O . GLY B 1 809 ? -14.727 3.637 -46.312 1 16.56 809 GLY B O 1
ATOM 13451 N N . PRO B 1 810 ? -14.516 3.621 -46.781 1 17.72 810 PRO B N 1
ATOM 13452 C CA . PRO B 1 810 ? -14.305 3.713 -48.219 1 17.72 810 PRO B CA 1
ATOM 13453 C C . PRO B 1 810 ? -15.258 4.707 -48.906 1 17.72 810 PRO B C 1
ATOM 13455 O O . PRO B 1 810 ? -16.312 5.031 -48.344 1 17.72 810 PRO B O 1
ATOM 13458 N N . ARG B 1 811 ? -14.656 5.586 -49.656 1 15.62 811 ARG B N 1
ATOM 13459 C CA . ARG B 1 811 ? -15.227 6.289 -50.812 1 15.62 811 ARG B CA 1
ATOM 13460 C C . ARG B 1 811 ? -16.047 5.348 -51.688 1 15.62 811 ARG B C 1
ATOM 13462 O O . ARG B 1 811 ? -15.516 4.395 -52.25 1 15.62 811 ARG B O 1
ATOM 13469 N N . GLY B 1 812 ? -17.281 4.996 -51.219 1 15.51 812 GLY B N 1
ATOM 13470 C CA . GLY B 1 812 ? -18.156 4.355 -52.188 1 15.51 812 GLY B CA 1
ATOM 13471 C C . GLY B 1 812 ? -18.359 5.18 -53.438 1 15.51 812 GLY B C 1
ATOM 13472 O O . GLY B 1 812 ? -19.469 5.625 -53.719 1 15.51 812 GLY B O 1
ATOM 13473 N N . LYS B 1 813 ? -17.172 5.863 -53.906 1 15.1 813 LYS B N 1
ATOM 13474 C CA . LYS B 1 813 ? -17.625 6.371 -55.188 1 15.1 813 LYS B CA 1
ATOM 13475 C C . LYS B 1 813 ? -18.281 5.266 -56 1 15.1 813 LYS B C 1
ATOM 13477 O O . LYS B 1 813 ? -17.766 4.145 -56.062 1 15.1 813 LYS B O 1
ATOM 13482 N N . GLY B 1 814 ? -19.578 5.465 -56.344 1 15.59 814 GLY B N 1
ATOM 13483 C CA . GLY B 1 814 ? -20.516 4.816 -57.219 1 15.59 814 GLY B CA 1
ATOM 13484 C C . GLY B 1 814 ? -20.031 4.727 -58.656 1 15.59 814 GLY B C 1
ATOM 13485 O O . GLY B 1 814 ? -20.75 4.273 -59.531 1 15.59 814 GLY B O 1
ATOM 13486 N N . LYS B 1 815 ? -18.812 5.348 -58.938 1 15.62 815 LYS B N 1
ATOM 13487 C CA . LYS B 1 815 ? -19.062 5.699 -60.344 1 15.62 815 LYS B CA 1
ATOM 13488 C C . LYS B 1 815 ? -19.547 4.488 -61.125 1 15.62 815 LYS B C 1
ATOM 13490 O O . LYS B 1 815 ? -19.344 3.346 -60.688 1 15.62 815 LYS B O 1
ATOM 13495 N N . SER B 1 816 ? -19.359 4.672 -62.5 1 15.21 816 SER B N 1
ATOM 13496 C CA . SER B 1 816 ? -20.109 4.598 -63.75 1 15.21 816 SER B CA 1
ATOM 13497 C C . SER B 1 816 ? -20.172 3.166 -64.312 1 15.21 816 SER B C 1
ATOM 13499 O O . SER B 1 816 ? -19.438 2.293 -63.812 1 15.21 816 SER B 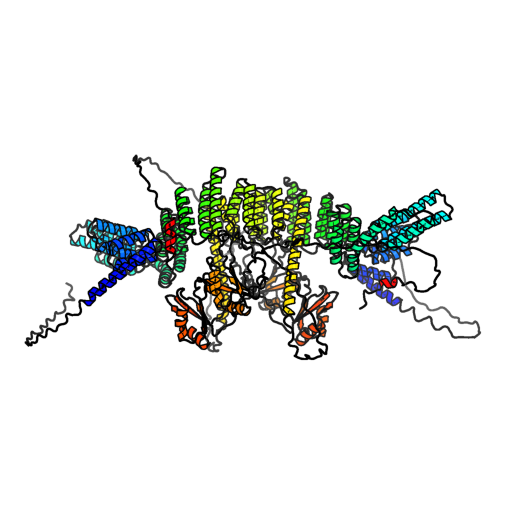O 1
ATOM 13501 N N . GLN B 1 817 ? -20.219 3.008 -65.625 1 15.17 817 GLN B N 1
ATOM 13502 C CA . GLN B 1 817 ? -21.156 2.531 -66.625 1 15.17 817 GLN B CA 1
ATOM 13503 C C . GLN B 1 817 ? -20.812 1.119 -67.125 1 15.17 817 GLN B C 1
ATOM 13505 O O . GLN B 1 817 ? -21.688 0.263 -67.25 1 15.17 817 GLN B O 1
ATOM 13510 N N . ILE B 1 818 ? -19.5 0.899 -67.625 1 14.63 818 ILE B N 1
ATOM 13511 C CA . ILE B 1 818 ? -19.672 0.405 -69 1 14.63 818 ILE B CA 1
ATOM 13512 C C . ILE B 1 818 ? -20.125 -1.053 -68.938 1 14.63 818 ILE B C 1
ATOM 13514 O O . ILE B 1 818 ? -19.812 -1.785 -68 1 14.63 818 ILE B O 1
ATOM 13518 N N . ALA B 1 819 ? -20.672 -1.574 -70.125 1 14.67 819 ALA B N 1
ATOM 13519 C CA . ALA B 1 819 ? -21.688 -2.365 -70.812 1 14.67 819 ALA B CA 1
ATOM 13520 C C . ALA B 1 819 ? -21.281 -3.832 -70.875 1 14.67 819 ALA B C 1
ATOM 13522 O O . ALA B 1 819 ? -22.094 -4.73 -70.688 1 14.67 819 ALA B O 1
ATOM 13523 N N . LEU B 1 820 ? -19.922 -4.23 -71.375 1 14.05 820 LEU B N 1
ATOM 13524 C CA . LEU B 1 820 ? -20.109 -4.863 -72.688 1 14.05 820 LEU B CA 1
ATOM 13525 C C . LEU B 1 820 ? -20.438 -6.344 -72.5 1 14.05 820 LEU B C 1
ATOM 13527 O O . LEU B 1 820 ? -20.266 -6.906 -71.438 1 14.05 820 LEU B O 1
ATOM 13531 N N . VAL B 1 821 ? -19.562 -7.402 -73.25 1 14.31 821 VAL B N 1
ATOM 13532 C CA . VAL B 1 821 ? -19.938 -8.188 -74.375 1 14.31 821 VAL B CA 1
ATOM 13533 C C . VAL B 1 821 ? -20.234 -9.625 -74 1 14.31 821 VAL B C 1
ATOM 13535 O O . VAL B 1 821 ? -19.641 -10.148 -73.062 1 14.31 821 VAL B O 1
ATOM 13538 N N . PRO B 1 822 ? -21.172 -10.328 -74.625 1 14.41 822 PRO B N 1
ATOM 13539 C CA . PRO B 1 822 ? -22.016 -11.523 -74.562 1 14.41 822 PRO B CA 1
ATOM 13540 C C . PRO B 1 822 ? -21.219 -12.812 -74.75 1 14.41 822 PRO B C 1
ATOM 13542 O O . PRO B 1 822 ? -21.562 -13.844 -74.188 1 14.41 822 PRO B O 1
ATOM 13545 N N . ALA B 1 823 ? -20.078 -12.992 -75.625 1 13.58 823 ALA B N 1
ATOM 13546 C CA . ALA B 1 823 ? -20.438 -13.898 -76.688 1 13.58 823 ALA B CA 1
ATOM 13547 C C . ALA B 1 823 ? -20.516 -15.344 -76.25 1 13.58 823 ALA B C 1
ATOM 13549 O O . ALA B 1 823 ? -20.062 -15.656 -75.125 1 13.58 823 ALA B O 1
ATOM 13550 N N . SER B 1 824 ? -19.875 -16.375 -77.062 1 13.89 824 SER B N 1
ATOM 13551 C CA . SER B 1 824 ? -20.266 -17.422 -78 1 13.89 824 SER B CA 1
ATOM 13552 C C . SER B 1 824 ? -20.031 -18.812 -77.438 1 13.89 824 SER B C 1
ATOM 13554 O O . SER B 1 824 ? -19.281 -18.953 -76.438 1 13.89 824 SER B O 1
ATOM 13556 N N . VAL B 1 825 ? -19.797 -19.891 -78.312 1 13.88 825 VAL B N 1
ATOM 13557 C CA . VAL B 1 825 ? -20.438 -21.078 -78.875 1 13.88 825 VAL B CA 1
ATOM 13558 C C . VAL B 1 825 ? -19.672 -22.328 -78.438 1 13.88 825 VAL B C 1
ATOM 13560 O O . VAL B 1 825 ? -20.281 -23.297 -77.938 1 13.88 825 VAL B O 1
ATOM 13563 N N . GLN B 1 826 ? -18.25 -22.578 -78.562 1 13.36 826 GLN B N 1
ATOM 13564 C CA . GLN B 1 826 ? -18.062 -23.641 -79.562 1 13.36 826 GLN B CA 1
ATOM 13565 C C . GLN B 1 826 ? -18.047 -25 -78.875 1 13.36 826 GLN B C 1
ATOM 13567 O O . GLN B 1 826 ? -17.844 -25.109 -77.625 1 13.36 826 GLN B O 1
ATOM 13572 N N . ARG B 1 827 ? -17.203 -26.078 -79.5 1 14.36 827 ARG B N 1
ATOM 13573 C CA . ARG B 1 827 ? -17.453 -27.375 -80.125 1 14.36 827 ARG B CA 1
ATOM 13574 C C . ARG B 1 827 ? -16.984 -28.516 -79.188 1 14.36 827 ARG B C 1
ATOM 13576 O O . ARG B 1 827 ? -17.703 -29.484 -79 1 14.36 827 ARG B O 1
ATOM 13583 N N . LYS B 1 828 ? -15.539 -28.828 -78.938 1 13.91 828 LYS B N 1
ATOM 13584 C CA . LYS B 1 828 ? -14.922 -29.953 -79.625 1 13.91 828 LYS B CA 1
ATOM 13585 C C . LYS B 1 828 ? -15.055 -31.25 -78.812 1 13.91 828 LYS B C 1
ATOM 13587 O O . LYS B 1 828 ? -14.977 -31.219 -77.625 1 13.91 828 LYS B O 1
ATOM 13592 N N . ALA B 1 829 ? -14.812 -32.594 -79.5 1 14.45 829 ALA B N 1
ATOM 13593 C CA . ALA B 1 829 ? -15.203 -33.969 -79.688 1 14.45 829 ALA B CA 1
ATOM 13594 C C . ALA B 1 829 ? -14.367 -34.906 -78.812 1 14.45 829 ALA B C 1
ATOM 13596 O O . ALA B 1 829 ? -13.93 -34.5 -77.75 1 14.45 829 ALA B O 1
ATOM 13597 N N . ASN B 1 830 ? -13.57 -35.938 -79.5 1 14.38 830 ASN B N 1
ATOM 13598 C CA . ASN B 1 830 ? -13.742 -37.375 -79.688 1 14.38 830 ASN B CA 1
ATOM 13599 C C . ASN B 1 830 ? -12.805 -38.156 -78.812 1 14.38 830 ASN B C 1
ATOM 13601 O O . ASN B 1 830 ? -13.258 -38.969 -78 1 14.38 830 ASN B O 1
ATOM 13605 N N . ALA B 1 831 ? -11.656 -38.906 -79.438 1 15.16 831 ALA B N 1
ATOM 13606 C CA . ALA B 1 831 ? -11.539 -40.312 -79.75 1 15.16 831 ALA B CA 1
ATOM 13607 C C . ALA B 1 831 ? -10.672 -41.031 -78.75 1 15.16 831 ALA B C 1
ATOM 13609 O O . ALA B 1 831 ? -10.008 -40.406 -77.938 1 15.16 831 ALA B O 1
ATOM 13610 N N . PRO B 1 832 ? -9.633 -41.938 -79.25 1 15.11 832 PRO B N 1
ATOM 13611 C CA . PRO B 1 832 ? -9.445 -43.406 -79.312 1 15.11 832 PRO B CA 1
ATOM 13612 C C . PRO B 1 832 ? -8.453 -43.906 -78.25 1 15.11 832 PRO B C 1
ATOM 13614 O O . PRO B 1 832 ? -7.777 -43.094 -77.562 1 15.11 832 PRO B O 1
ATOM 13617 N N . ALA B 1 833 ? -7.398 -44.844 -78.688 1 15.66 833 ALA B N 1
ATOM 13618 C CA . ALA B 1 833 ? -7.098 -46.25 -78.625 1 15.66 833 ALA B CA 1
ATOM 13619 C C . ALA B 1 833 ? -5.891 -46.531 -77.75 1 15.66 833 ALA B C 1
ATOM 13621 O O . ALA B 1 833 ? -5.922 -47.438 -76.875 1 15.66 833 ALA B O 1
ATOM 13622 N N . PRO B 1 834 ? -4.57 -46.031 -78.062 1 14.69 834 PRO B N 1
ATOM 13623 C CA . PRO B 1 834 ? -3.586 -47.062 -78.375 1 14.69 834 PRO B CA 1
ATOM 13624 C C . PRO B 1 834 ? -2.824 -47.562 -77.188 1 14.69 834 PRO B C 1
ATOM 13626 O O . PRO B 1 834 ? -2.73 -48.75 -76.938 1 14.69 834 PRO B O 1
ATOM 13629 N N . THR B 1 835 ? -1.691 -46.906 -76.625 1 14 835 THR B N 1
ATOM 13630 C CA . THR B 1 835 ? -0.355 -47.406 -76.938 1 14 835 THR B CA 1
ATOM 13631 C C . THR B 1 835 ? 0.221 -48.188 -75.812 1 14 835 THR B C 1
ATOM 13633 O O . THR B 1 835 ? -0.066 -47.875 -74.625 1 14 835 THR B O 1
ATOM 13636 N N . ALA B 1 836 ? 1.226 -49.188 -76 1 15.88 836 ALA B N 1
ATOM 13637 C CA . ALA B 1 836 ? 1.915 -50.438 -75.75 1 15.88 836 ALA B CA 1
ATOM 13638 C C . ALA B 1 836 ? 3 -50.281 -74.688 1 15.88 836 ALA B C 1
ATOM 13640 O O . ALA B 1 836 ? 3.301 -51.219 -73.938 1 15.88 836 ALA B O 1
ATOM 13641 N N . GLN B 1 837 ? 3.744 -49.125 -74.438 1 14.04 837 GLN B N 1
ATOM 13642 C CA . GLN B 1 837 ? 5.164 -49.438 -74.562 1 14.04 837 GLN B CA 1
ATOM 13643 C C . GLN B 1 837 ? 5.699 -50.062 -73.25 1 14.04 837 GLN B C 1
ATOM 13645 O O . GLN B 1 837 ? 5.02 -50.031 -72.25 1 14.04 837 GLN B O 1
ATOM 13650 N N . SER B 1 838 ? 6.762 -49.438 -72.688 1 14.38 838 SER B N 1
ATOM 13651 C CA . SER B 1 838 ? 8.18 -49.75 -72.562 1 14.38 838 SER B CA 1
ATOM 13652 C C . SER B 1 838 ? 8.562 -50.281 -71.188 1 14.38 838 SER B C 1
ATOM 13654 O O . SER B 1 838 ? 7.836 -50.062 -70.25 1 14.38 838 SER B O 1
ATOM 13656 N N . SER B 1 839 ? 9.844 -50.5 -70.875 1 15.94 839 SER B N 1
ATOM 13657 C CA . SER B 1 839 ? 10.836 -51.5 -70.5 1 15.94 839 SER B CA 1
ATOM 13658 C C . SER B 1 839 ? 11.273 -51.312 -69.062 1 15.94 839 SER B C 1
ATOM 13660 O O . SER B 1 839 ? 11.422 -52.281 -68.312 1 15.94 839 SER B O 1
ATOM 13662 N N . GLU B 1 840 ? 11.805 -50.156 -68.625 1 15 840 GLU B N 1
ATOM 13663 C CA . GLU B 1 840 ? 13.18 -50.219 -68.125 1 15 840 GLU B CA 1
ATOM 13664 C C . GLU B 1 840 ? 13.234 -50.594 -66.625 1 15 840 GLU B C 1
ATOM 13666 O O . GLU B 1 840 ? 12.25 -50.438 -65.938 1 15 840 GLU B O 1
ATOM 13671 N N . ALA B 1 841 ? 14.469 -50.375 -65.938 1 15.64 841 ALA B N 1
ATOM 13672 C CA . ALA B 1 841 ? 15.508 -51.031 -65.188 1 15.64 841 ALA B CA 1
ATOM 13673 C C . ALA B 1 841 ? 15.328 -50.812 -63.688 1 15.64 841 ALA B C 1
ATOM 13675 O O . ALA B 1 841 ? 14.477 -50 -63.281 1 15.64 841 ALA B O 1
ATOM 13676 N N . LYS B 1 842 ? 16.312 -49.969 -63.062 1 18.59 842 LYS B N 1
ATOM 13677 C CA . LYS B 1 842 ? 17.312 -50.562 -62.188 1 18.59 842 LYS B CA 1
ATOM 13678 C C . LYS B 1 842 ? 16.953 -50.344 -60.719 1 18.59 842 LYS B C 1
ATOM 13680 O O . LYS B 1 842 ? 17.125 -51.25 -59.875 1 18.59 842 LYS B O 1
ATOM 13685 N N . PRO B 1 843 ? 16.609 -49.062 -60.156 1 17.64 843 PRO B N 1
ATOM 13686 C CA . PRO B 1 843 ? 17.547 -48.594 -59.125 1 17.64 843 PRO B CA 1
ATOM 13687 C C . PRO B 1 843 ? 17.234 -49.125 -57.719 1 17.64 843 PRO B C 1
ATOM 13689 O O . PRO B 1 843 ? 16.078 -49.125 -57.312 1 17.64 843 PRO B O 1
ATOM 13692 N N . PRO B 1 844 ? 18.203 -49.75 -57.125 1 18.66 844 PRO B N 1
ATOM 13693 C CA . PRO B 1 844 ? 18.062 -50.625 -55.938 1 18.66 844 PRO B CA 1
ATOM 13694 C C . PRO B 1 844 ? 17.719 -49.875 -54.656 1 18.66 844 PRO B C 1
ATOM 13696 O O . PRO B 1 844 ? 17.859 -48.625 -54.625 1 18.66 844 PRO B O 1
ATOM 13699 N N . ALA B 1 845 ? 17.891 -50.5 -53.469 1 19.34 845 ALA B N 1
ATOM 13700 C CA . ALA B 1 845 ? 17.203 -50.656 -52.156 1 19.34 845 ALA B CA 1
ATOM 13701 C C . ALA B 1 845 ? 17.891 -49.812 -51.094 1 19.34 845 ALA B C 1
ATOM 13703 O O . ALA B 1 845 ? 19.016 -50.125 -50.688 1 19.34 845 ALA B O 1
ATOM 13704 N N . LYS B 1 846 ? 17.938 -48.438 -51.156 1 23.34 846 LYS B N 1
ATOM 13705 C CA . LYS B 1 846 ? 18.688 -47.594 -50.219 1 23.34 846 LYS B CA 1
ATOM 13706 C C . LYS B 1 846 ? 18.406 -48.031 -48.781 1 23.34 846 LYS B C 1
ATOM 13708 O O . LYS B 1 846 ? 17.281 -48.344 -48.406 1 23.34 846 LYS B O 1
ATOM 13713 N N . SER B 1 847 ? 19.484 -48.656 -48.156 1 20.47 847 SER B N 1
ATOM 13714 C CA . SER B 1 847 ? 19.609 -49.312 -46.875 1 20.47 847 SER B CA 1
ATOM 13715 C C . SER B 1 847 ? 19.25 -48.344 -45.719 1 20.47 847 SER B C 1
ATOM 13717 O O . SER B 1 847 ? 19.344 -47.125 -45.906 1 20.47 847 SER B O 1
ATOM 13719 N N . ASN B 1 848 ? 18.531 -48.875 -44.75 1 20.5 848 ASN B N 1
ATOM 13720 C CA . ASN B 1 848 ? 17.891 -48.125 -43.688 1 20.5 848 ASN B CA 1
ATOM 13721 C C . ASN B 1 848 ? 18.906 -47.406 -42.812 1 20.5 848 ASN B C 1
ATOM 13723 O O . ASN B 1 848 ? 18.531 -46.719 -41.844 1 20.5 848 ASN B O 1
ATOM 13727 N N . GLU B 1 849 ? 20.156 -48.156 -42.844 1 24.86 849 GLU B N 1
ATOM 13728 C CA . GLU B 1 849 ? 21.203 -47.594 -41.969 1 24.86 849 GLU B CA 1
ATOM 13729 C C . GLU B 1 849 ? 21.453 -46.125 -42.281 1 24.86 849 GLU B C 1
ATOM 13731 O O . GLU B 1 849 ? 21.953 -45.375 -41.406 1 24.86 849 GLU B O 1
ATOM 13736 N N . ASP B 1 850 ? 21.234 -45.938 -43.656 1 23.94 850 ASP B N 1
ATOM 13737 C CA . ASP B 1 850 ? 21.594 -44.594 -44.094 1 23.94 850 ASP B CA 1
ATOM 13738 C C . ASP B 1 850 ? 20.859 -43.531 -43.281 1 23.94 850 ASP B C 1
ATOM 13740 O O . ASP B 1 850 ? 21.234 -42.375 -43.312 1 23.94 850 ASP B O 1
ATOM 13744 N N . PHE B 1 851 ? 19.672 -44.031 -42.938 1 23 851 PHE B N 1
ATOM 13745 C CA . PHE B 1 851 ? 18.875 -42.969 -42.375 1 23 851 PHE B CA 1
ATOM 13746 C C . PHE B 1 851 ? 19.469 -42.5 -41.031 1 23 851 PHE B C 1
ATOM 13748 O O . PHE B 1 851 ? 19.359 -41.312 -40.688 1 23 851 PHE B O 1
ATOM 13755 N N . ARG B 1 852 ? 19.875 -43.594 -40.281 1 23.03 852 ARG B N 1
ATOM 13756 C CA . ARG B 1 852 ? 20.281 -43.25 -38.906 1 23.03 852 ARG B CA 1
ATOM 13757 C C . ARG B 1 852 ? 21.516 -42.344 -38.906 1 23.03 852 ARG B C 1
ATOM 13759 O O . ARG B 1 852 ? 21.594 -41.406 -38.156 1 23.03 852 ARG B O 1
ATOM 13766 N N . LYS B 1 853 ? 22.516 -42.906 -39.5 1 26 853 LYS B N 1
ATOM 13767 C CA . LYS B 1 853 ? 23.812 -42.219 -39.406 1 26 853 LYS B CA 1
ATOM 13768 C C . LYS B 1 853 ? 23.703 -40.812 -39.969 1 26 853 LYS B C 1
ATOM 13770 O O . LYS B 1 853 ? 24.703 -40.062 -40 1 26 853 LYS B O 1
ATOM 13775 N N . MET B 1 854 ? 22.75 -40.625 -40.875 1 22.38 854 MET B N 1
ATOM 13776 C CA . MET B 1 854 ? 22.766 -39.25 -41.375 1 22.38 854 MET B CA 1
ATOM 13777 C C . MET B 1 854 ? 22.719 -38.25 -40.219 1 22.38 854 MET B C 1
ATOM 13779 O O . MET B 1 854 ? 21.906 -38.406 -39.281 1 22.38 854 MET B O 1
ATOM 13783 N N . LEU B 1 855 ? 23.344 -37.094 -40.094 1 22.39 855 LEU B N 1
ATOM 13784 C CA . LEU B 1 855 ? 24.344 -36.188 -39.5 1 22.39 855 LEU B CA 1
ATOM 13785 C C . LEU B 1 855 ? 23.859 -35.656 -38.188 1 22.39 855 LEU B C 1
ATOM 13787 O O . LEU B 1 855 ? 22.828 -35 -38.094 1 22.39 855 LEU B O 1
ATOM 13791 N N . LEU B 1 856 ? 23.969 -36.219 -37 1 25.03 856 LEU B N 1
ATOM 13792 C CA . LEU B 1 856 ? 24.766 -35.656 -35.906 1 25.03 856 LEU B CA 1
ATOM 13793 C C . LEU B 1 856 ? 26 -34.938 -36.438 1 25.03 856 LEU B C 1
ATOM 13795 O O . LEU B 1 856 ? 26.688 -34.219 -35.719 1 25.03 856 LEU B O 1
ATOM 13799 N N . GLY B 1 857 ? 26.812 -35.438 -37.344 1 20.2 857 GLY B N 1
ATOM 13800 C CA . GLY B 1 857 ? 27.922 -34.656 -37.906 1 20.2 857 GLY B CA 1
ATOM 13801 C C . GLY B 1 857 ? 27.453 -33.406 -38.594 1 20.2 857 GLY B C 1
ATOM 13802 O O . GLY B 1 857 ? 28.094 -32.344 -38.469 1 20.2 857 GLY B O 1
ATOM 13803 N N . PHE B 1 858 ? 27.719 -33.5 -39.969 1 19.3 858 PHE B N 1
ATOM 13804 C CA . PHE B 1 858 ? 29.047 -33.844 -40.469 1 19.3 858 PHE B CA 1
ATOM 13805 C C . PHE B 1 858 ? 30 -32.656 -40.281 1 19.3 858 PHE B C 1
ATOM 13807 O O . PHE B 1 858 ? 31.125 -32.688 -40.781 1 19.3 858 PHE B O 1
ATOM 13814 N N . LYS B 1 859 ? 30.188 -31.578 -39.406 1 19.45 859 LYS B N 1
ATOM 13815 C CA . LYS B 1 859 ? 31.375 -31.781 -38.594 1 19.45 859 LYS B CA 1
ATOM 13816 C C . LYS B 1 859 ? 31.031 -32.5 -37.281 1 19.45 859 LYS B C 1
ATOM 13818 O O . LYS B 1 859 ? 29.969 -32.25 -36.719 1 19.45 859 LYS B O 1
#

Foldseek 3Di:
DDDDDDDPDPPPDDDDDDDDDDDDDDDDPDDPPPPDPVVPVVVVVVLVVLVVVLVVLVLLCLQPVLDLVSLVSNLVSCVVNVPLVVNVVSLVSNVVQFQDAPVSLVVNLVVQLVPQDDPVSLVVSLVSLVSNCLQAPDLVSLVVNLVSVVVVVDPVVSLVSLVVSCLQCCQVAERNVVSLVVNLVSLVVVLVVCVVVVHDPVVNVVSVVVSLVSLLVSLLHQHDPSVVSVVVSCVSCVVVVHDDDVSSVVSNVVSPVVNVVLVVLVVCCVPDPPNQVSLVVSLVVVVVVPDVSNSLSSLSVNCSSVVADLVSLVVNLCCVCPVVVPLVVSQSSLVSNCSRHLQALVSLLVNLVSCVVVPNDLVVSVVSLVSSVVVHHDALLSLVSSLVSNLVSLVVVADLQDPVSVVVSVVSLVVSCCVSCVVHNCRSPVQLCSLQVNLLSCLVSLVNVVSVVSLVVSCVSPCLQALVSLVVVLVSCVVRNDPVVSLVSLLVSCPTNYPCNVVSLVVQLVVCVVPNDPVSNVVSVVSSVVSVVVVVVVVVVVVVVVVVVVVVVVVVPPPDPDDDDDPDDDDDDDDDDDDDDDCDDDDPDDDDDDDPCDPPPCPPDPPVQPLLQKKKKFLADQQDDQVLVCVVLVVLAAWPGKAFDADPVRTGPGMIMTGHPDNVSLVSSCVQAQPARPLFGMGIGRRDPPPVPCPPPDDDPLAQDLQKKKKAWADQPDDQVNVCVLLPVLAAWPDKAFDADSNNGGPRMIMTGHPDSNSLVVCQVVQAQDADPRIGMHMGRDNDPNPPPPPVPPPPPPPPPPDPDPDDDDDDDDDDDDDDDDDDDDDDDDDDDDDDDDDDDPPDDDDPVSNNSSNPPDD/DDDDDDYDDDDDDDDDDDDDDDDDDDDDDDDDPPDPPDPPVVLVVVLVVLVVVLVVLVVVCVVPVLDLVSLVSNLVSCVSNVPLVSNLVSLVSNVVQAQDAPVSLCVNLVVQLVPQDDPVSLVVSLVSLVSNCLQAPDLVSLVVNLVSVVVVPDLVVSLVSLVVSCLQCCQVAERNVVSLVVNLVSLVVVLVVCVVVPHDDVVNVVSLVVSLVSLLVSLLHQHDPSVVSVVVSCVSCVVVVHDDDPSSVVSNVVSPVVNVVLVVLVVVCVPDPPCQVSLVVSLVVVVVVPDPSNSLSSLSVNCSSVVADLVSLVVNLCCVCPVVVPLVVSQSSLVSNCSRHLQALVSLLSNLVSCVVVPNDLVVSVVSLVSSVVVHHDALLSLLSSLVSNLVSLVVVADLQDPVSVVVSVVSLVVSCCVSCLAHNCRSPVQLVSLQVNLLSCLVSLVNVVSVVSLVVSCVSPCLQALVSLVVVLVSCVVRNDPVVSVVSLLVSCPTNYPCNVVSLVVQLVVCVVPNDPVSNVVSVVSSVVSVVVVVVVVVVVVVVVVVVVVVVVVVVPDDPDDDDDPDDDPDDDDDDDDDDDDDDDDPDDDDPDCPCDPPPCPPDPPDADLLQKKKKALARQQDDQVLVCVVLVVLAAWPGKAFDADPVRTGPGMIMTGHPDNVSLVSSCVQAQPARPLFGMGIGRRDVPVVPRPPPDDDPLAQDLQKKKKAWADQPDDQVNVCVLLVVLAAWPDKAFDADSNNGGPRMIMTGHPDSNSLVVSQVPQAQDADPRIGMHMGRDNHPNPPPPPVPPPPPPPPCCPDDDDDDPPPPVDDDDDDDDDDDDDDDDYDDDDDDDDDDDDDDPDPVVVVPPDVDPD

Nearest PDB structures (foldseek):
  2do4-assembly1_A  TM=8.804E-01  e=2.306E-06  Homo sapiens
  7csz-assembly1_A  TM=4.782E-01  e=2.914E-09  Homo sapiens
  5iqq-assembly1_D  TM=9.399E-01  e=1.471E-04  Homo sapiens
  2ywk-assembly1_A  TM=9.048E-01  e=1.471E-04  Homo sapiens
  2do0-assembly1_A  TM=6.823E-01  e=1.058E-03  Homo sapiens

Radius of gyration: 52.26 Å; Cα contacts (8 Å, |Δi|>4): 1792; chains: 2; bounding box: 101×203×149 Å